Protein 2MGP (pdb70)

Radius of gyration: 12.72 Å; Cα contacts (8 Å, |Δi|>4): 286; chains: 1; bounding box: 35×33×18 Å

Solvent-accessible surface area: 5650 Å² total; per-residue (Å²): 77,51,39,0,111,38,108,25,100,28,24,207,112,47,13,194,33,8,4,27,10,92,44,60,132,37,61,76,86,19,72,11,21,7,0,43,81,99,43,145,49,93,41,6,54,88,26,80,129,17,62,43,120,98,66,37,3,11,0,14,103,35,2,38,30,92,110,45,170,43,137,95,20,40,122,21,2,64,19,69,27,96,170,67,2,88,39,42,13,125,78,1,2,9,7,9,62,53,81

Nearest PDB structures (foldseek):
  2mgp-assembly1_A  TM=9.830E-01  e=3.948E-18  Plasmodium yoelii yoelii
  2mgr-assembly1_A  TM=8.205E-01  e=1.609E-15  Plasmodium yoelii yoelii
  8dfi-assembly1_A  TM=8.176E-01  e=3.153E-08  Plasmodium falciparum 3D7
  1ob1-assembly1_C  TM=8.421E-01  e=1.311E-07  Plasmodium falciparum
  6xqw-assembly1_E  TM=8.622E-01  e=1.663E-06  Plasmodium falciparum

Sequence (99 aa):
GVDPKHVCVDTRDIPKNAGCFRDDDGTEEWRCLLGYKKGEGNTCVENNNPTCDINNGGCDPTASCQNAESTENSKKIICTCKEPTPNAYYEGVFCSSSSGVDPKHVCVDTRDIPKNAGCFRDDDGTEEWRCLLGYKKGEGNTCVENNNPTCDINNGGCDPTASCQNAESTENSKKIICTCKEPTPNAYYEGVFCSSSSGVDPKHVCVDTRDIPKNAGCFRDDDGTEEWRCLLGYKKGEGNTCVENNNPTCDINNGGCDPTASCQNAESTENSKKIICTCKEPTPNAYYEGVFCSSSSGVDPKHVCVDTRDIPKNAGCFRDDDGTEEWRCLLGYKKGEGNTCVENNNPTCDINNGGCDPTASCQNAESTENSKKIICTCKEPTPNAYYEGVFCSSSSGVDPKHVCVDTRDIPKNAGCFRDDDGTEEWRCLLGYKKGEGNTCVENNNPTCDINNGGCDPTASCQNAESTENSKKIICTCKEPTPNAYYEGVFCSSSSGVDPKHVCVDTRDIPKNAGCFRDDDGTEEWRCLLGYKKGEGNTCVENNNPTCDINNGGCDPTASCQNAESTENSKKIICTCKEPTPNAYYEGVFCSSSSGVDPKHVCVDTRDIPKNAGCFRDDDGTEEWRCLLGYKKGEGNTCVENNNPTCDINNGGCDPTASCQNAESTENSKKIICTCKEPTPNAYYEGVFCSSSSGVDPKHVCVDTRDIPKNAGCFRDDDGTEEWRCLLGYKKGEGNTCVENNNPTCDINNGGCDPTASCQNAESTENSKKIICTCKEPTPNAYYEGVFCSSSSGVDPKHVCVDTRDIPKNAGCFRDDDGTEEWRCLLGYKKGEGNTCVENNNPTCDINNGGCDPTASCQNAESTENSKKIICTCKEPTPNAYYEGVFCSSSSGVDPKHVCVDTRDIPKNAGCFRDDDGTEEWRCLLGYKKGEGNTCVENNNPTCDINNGGCDPTASCQNAESTENSKKIICTCKEPTPNAYYEGVFCSSSSGVDPKHVCVDTRDIPKNAGCFRDDDGTEEWRCLLGYKKGEGNTCVENNNPTCDINNGGCDPTASCQNAESTENSKKIICTCKEPTPNAYYEGVFCSSSSGVDPKHVCVDTRDIPKNAGCFRDDDGTEEWRCLLGYKKGEGNTCVENNNPTCDINNGGCDPTASCQNAESTENSKKIICTCKEPTPNAYYEGVFCSSSSGVDPKHVCVDTRDIPKNAGCFRDDDGTEEWRCLLGYKKGEGNTCVENNNPTCDINNGGCDPTASCQNAESTENSKKIICTCKEPTPNAYYEGVFCSSSSGVDPKHVCVDTRDIPKNAGCFRDDDGTEEWRCLLGYKKGEGNTCVENNNPTCDINNGGCDPTASCQNAESTENSKKIICTCKEPTPNAYYEGVFCSSSSGVDPKHVCVDTRDIPKNAGCFRDDDGTEEWRCLLGYKKGEGNTCVENNNPTCDINNGGCDPTASCQNAESTENSKKIICTCKEPTPNAYYEGVFCSSSSGVDPKHVCVDTRDIPKNAGCFRDDDGTEEWRCLLGYKKGEGNTCVENNNPTCDINNGGCDPTASCQNAESTENSKKIICTCKEPTPNAYYEGVFCSSSSGVDPKHVCVDTRDIPKNAGCFRDDDGTEEWRCLLGYKKGEGNTCVENNNPTCDINNGGCDPTASCQNAESTENSKKIICTCKEPTPNAYYEGVFCSSSSGVDPKHVCVDTRDIPKNAGCFRDDDGTEEWRCLLGYKKGEGNTCVENNNPTCDINNGGCDPTASCQNAESTENSKKIICTCKEPTPNAYYEGVFCSSSSGVDPKHVCVDTRDIPKNAGCFRDDDGTEEWRCLLGYKKGEGNTCVENNNPTCDINNGGCDPTASCQNAESTENSKKIICTCKEPTPNAYYEGVFCSSSSGVDPKHVCVDTRDIPKNAGCFRDDDGTEEWRCLLGYKKGEGNTCVENNNPTCDINNGGCDPTASCQNAESTENSKKIICTCKEPTPNAYYEGVFCSSSS

Secondary structure (DSSP, 8-state):
---STT-----SS--TTEEEEE-SSS-EEEEE-TTEEE-SSS-EEE-SS--TTSHHHHS-TTEEEEE---SSSTTTEEEEE-TT--SEETTTTEE-S--

Structure (mmCIF, N/CA/C/O backbone):
data_2MGP
#
_entry.id   2MGP
#
_cell.length_a   1.000
_cell.length_b   1.000
_cell.length_c   1.000
_cell.angle_alpha   90.00
_cell.angle_beta   90.00
_cell.angle_gamma   90.00
#
_symmetry.space_group_name_H-M   'P 1'
#
loop_
_atom_site.group_PDB
_atom_site.id
_atom_site.type_symbol
_atom_site.label_atom_id
_atom_site.label_alt_id
_atom_site.label_comp_id
_atom_site.label_asym_id
_atom_site.label_entity_id
_atom_site.label_seq_id
_atom_site.pdbx_PDB_ins_code
_atom_site.Cartn_x
_atom_site.Cartn_y
_atom_site.Cartn_z
_atom_site.occupancy
_atom_site.B_iso_or_equiv
_atom_site.auth_seq_id
_atom_site.auth_comp_id
_atom_site.auth_asym_id
_atom_site.auth_atom_id
_atom_site.pdbx_PDB_model_num
ATOM 1 N N . GLY A 1 1 ? 18.605 -4.300 -3.709 1.00 0.00 1 GLY A N 1
ATOM 2 C CA . GLY A 1 1 ? 17.805 -5.478 -3.307 1.00 0.00 1 GLY A CA 1
ATOM 3 C C . GLY A 1 1 ? 17.947 -5.786 -1.836 1.00 0.00 1 GLY A C 1
ATOM 4 O O . GLY A 1 1 ? 19.038 -6.122 -1.368 1.00 0.00 1 GLY A O 1
ATOM 10 N N . VAL A 1 2 ? 16.857 -5.667 -1.100 1.00 0.00 2 VAL A N 1
ATOM 11 C CA . VAL A 1 2 ? 16.869 -5.968 0.316 1.00 0.00 2 VAL A CA 1
ATOM 12 C C . VAL A 1 2 ? 15.455 -6.228 0.812 1.00 0.00 2 VAL A C 1
ATOM 13 O O . VAL A 1 2 ? 14.479 -5.961 0.103 1.00 0.00 2 VAL A O 1
ATOM 26 N N . ASP A 1 3 ? 15.352 -6.765 2.020 1.00 0.00 3 ASP A N 1
ATOM 27 C CA . ASP A 1 3 ? 14.073 -6.946 2.669 1.00 0.00 3 ASP A CA 1
ATOM 28 C C . ASP A 1 3 ? 13.362 -5.605 2.833 1.00 0.00 3 ASP A C 1
ATOM 29 O O . ASP A 1 3 ? 13.923 -4.652 3.366 1.00 0.00 3 ASP A O 1
ATOM 38 N N . PRO A 1 4 ? 12.126 -5.540 2.292 1.00 0.00 4 PRO A N 1
ATOM 39 C CA . PRO A 1 4 ? 11.276 -4.333 2.169 1.00 0.00 4 PRO A CA 1
ATOM 40 C C . PRO A 1 4 ? 11.218 -3.328 3.344 1.00 0.00 4 PRO A C 1
ATOM 41 O O . PRO A 1 4 ? 10.545 -2.314 3.215 1.00 0.00 4 PRO A O 1
ATOM 52 N N . LYS A 1 5 ? 11.886 -3.581 4.459 1.00 0.00 5 LYS A N 1
ATOM 53 C CA . LYS A 1 5 ? 11.836 -2.684 5.637 1.00 0.00 5 LYS A CA 1
ATOM 54 C C . LYS A 1 5 ? 12.447 -1.278 5.401 1.00 0.00 5 LYS A C 1
ATOM 55 O O . LYS A 1 5 ? 12.760 -0.581 6.362 1.00 0.00 5 LYS A O 1
ATOM 74 N N . HIS A 1 6 ? 12.632 -0.885 4.137 1.00 0.00 6 HIS A N 1
ATOM 75 C CA . HIS A 1 6 ? 13.310 0.380 3.771 1.00 0.00 6 HIS A CA 1
ATOM 76 C C . HIS A 1 6 ? 12.740 1.611 4.490 1.00 0.00 6 HIS A C 1
ATOM 77 O O . HIS A 1 6 ? 13.418 2.634 4.577 1.00 0.00 6 HIS A O 1
ATOM 92 N N . VAL A 1 7 ? 11.488 1.501 4.961 1.00 0.00 7 VAL A N 1
ATOM 93 C CA . VAL A 1 7 ? 10.700 2.624 5.490 1.00 0.00 7 VAL A CA 1
ATOM 94 C C . VAL A 1 7 ? 10.710 3.819 4.528 1.00 0.00 7 VAL A C 1
ATOM 95 O O . VAL A 1 7 ? 10.943 3.651 3.330 1.00 0.00 7 VAL A O 1
ATOM 108 N N . CYS A 1 8 ? 10.401 5.009 5.019 1.00 0.00 8 CYS A N 1
ATOM 109 C CA . CYS A 1 8 ? 10.175 6.142 4.126 1.00 0.00 8 CYS A CA 1
ATOM 110 C C . CYS A 1 8 ? 10.426 7.484 4.770 1.00 0.00 8 CYS A C 1
ATOM 111 O O . CYS A 1 8 ? 10.305 7.654 5.983 1.00 0.00 8 CYS A O 1
ATOM 118 N N . VAL A 1 9 ? 10.779 8.420 3.908 1.00 0.00 9 VAL A N 1
ATOM 119 C CA . VAL A 1 9 ? 10.701 9.833 4.181 1.00 0.00 9 VAL A CA 1
ATOM 120 C C . VAL A 1 9 ? 10.361 10.505 2.856 1.00 0.00 9 VAL A C 1
ATOM 121 O O . VAL A 1 9 ? 11.222 10.709 2.006 1.00 0.00 9 VAL A O 1
ATOM 134 N N . ASP A 1 10 ? 9.101 10.826 2.678 1.00 0.00 10 ASP A N 1
ATOM 135 C CA . ASP A 1 10 ? 8.627 11.324 1.401 1.00 0.00 10 ASP A CA 1
ATOM 136 C C . ASP A 1 10 ? 7.799 12.595 1.558 1.00 0.00 10 ASP A C 1
ATOM 137 O O . ASP A 1 10 ? 7.483 12.985 2.679 1.00 0.00 10 ASP A O 1
ATOM 146 N N . THR A 1 11 ? 7.540 13.246 0.425 1.00 0.00 11 THR A N 1
ATOM 147 C CA . THR A 1 11 ? 6.441 14.190 0.226 1.00 0.00 11 THR A CA 1
ATOM 148 C C . THR A 1 11 ? 5.982 14.989 1.454 1.00 0.00 11 THR A C 1
ATOM 149 O O . THR A 1 11 ? 5.414 14.466 2.417 1.00 0.00 11 THR A O 1
ATOM 160 N N . ARG A 1 12 ? 6.298 16.283 1.356 1.00 0.00 12 ARG A N 1
ATOM 161 C CA . ARG A 1 12 ? 5.707 17.375 2.138 1.00 0.00 12 ARG A CA 1
ATOM 162 C C . ARG A 1 12 ? 4.522 16.946 2.997 1.00 0.00 12 ARG A C 1
ATOM 163 O O . ARG A 1 12 ? 4.590 16.969 4.225 1.00 0.00 12 ARG A O 1
ATOM 184 N N . ASP A 1 13 ? 3.429 16.590 2.329 1.00 0.00 13 ASP A N 1
ATOM 185 C CA . ASP A 1 13 ? 2.188 16.208 2.989 1.00 0.00 13 ASP A CA 1
ATOM 186 C C . ASP A 1 13 ? 1.619 14.951 2.354 1.00 0.00 13 ASP A C 1
ATOM 187 O O . ASP A 1 13 ? 1.020 14.998 1.280 1.00 0.00 13 ASP A O 1
ATOM 196 N N . ILE A 1 14 ? 1.847 13.824 3.000 1.00 0.00 14 ILE A N 1
ATOM 197 C CA . ILE A 1 14 ? 1.281 12.568 2.552 1.00 0.00 14 ILE A CA 1
ATOM 198 C C . ILE A 1 14 ? -0.092 12.400 3.159 1.00 0.00 14 ILE A C 1
ATOM 199 O O . ILE A 1 14 ? -0.293 12.668 4.345 1.00 0.00 14 ILE A O 1
ATOM 215 N N . PRO A 1 15 ? -1.052 11.970 2.340 1.00 0.00 15 PRO A N 1
ATOM 216 C CA . PRO A 1 15 ? -2.460 11.868 2.724 1.00 0.00 15 PRO A CA 1
ATOM 217 C C . PRO A 1 15 ? -2.665 11.065 4.005 1.00 0.00 15 PRO A C 1
ATOM 218 O O . PRO A 1 15 ? -1.925 10.128 4.301 1.00 0.00 15 PRO A O 1
ATOM 229 N N . LYS A 1 16 ? -3.679 11.460 4.763 1.00 0.00 16 LYS A N 1
ATOM 230 C CA . LYS A 1 16 ? -3.990 10.856 6.042 1.00 0.00 16 LYS A CA 1
ATOM 231 C C . LYS A 1 16 ? -4.459 9.426 5.882 1.00 0.00 16 LYS A C 1
ATOM 232 O O . LYS A 1 16 ? -4.260 8.588 6.755 1.00 0.00 16 LYS A O 1
ATOM 251 N N . ASN A 1 17 ? -5.091 9.158 4.761 1.00 0.00 17 ASN A N 1
ATOM 252 C CA . ASN A 1 17 ? -5.561 7.820 4.461 1.00 0.00 17 ASN A CA 1
ATOM 253 C C . ASN A 1 17 ? -4.524 7.141 3.593 1.00 0.00 17 ASN A C 1
ATOM 254 O O . ASN A 1 17 ? -4.822 6.254 2.794 1.00 0.00 17 ASN A O 1
ATOM 265 N N . ALA A 1 18 ? -3.291 7.584 3.756 1.00 0.00 18 ALA A N 1
ATOM 266 C CA . ALA A 1 18 ? -2.207 7.136 2.920 1.00 0.00 18 ALA A CA 1
ATOM 267 C C . ALA A 1 18 ? -0.965 6.897 3.736 1.00 0.00 18 ALA A C 1
ATOM 268 O O . ALA A 1 18 ? -0.903 7.223 4.922 1.00 0.00 18 ALA A O 1
ATOM 275 N N . GLY A 1 19 ? 0.002 6.310 3.086 1.00 0.00 19 GLY A N 1
ATOM 276 C CA . GLY A 1 19 ? 1.302 6.129 3.676 1.00 0.00 19 GLY A CA 1
ATOM 277 C C . GLY A 1 19 ? 2.375 6.199 2.628 1.00 0.00 19 GLY A C 1
ATOM 278 O O . GLY A 1 19 ? 2.134 5.850 1.471 1.00 0.00 19 GLY A O 1
ATOM 282 N N . CYS A 1 20 ? 3.552 6.640 3.013 1.00 0.00 20 CYS A N 1
ATOM 283 C CA . CYS A 1 20 ? 4.625 6.806 2.064 1.00 0.00 20 CYS A CA 1
ATOM 284 C C . CYS A 1 20 ? 5.647 5.735 2.268 1.00 0.00 20 CYS A C 1
ATOM 285 O O . CYS A 1 20 ? 5.815 5.214 3.373 1.00 0.00 20 CYS A O 1
ATOM 292 N N . PHE A 1 21 ? 6.293 5.368 1.198 1.00 0.00 21 PHE A N 1
ATOM 293 C CA . PHE A 1 21 ? 7.384 4.458 1.298 1.00 0.00 21 PHE A CA 1
ATOM 294 C C . PHE A 1 21 ? 8.507 4.842 0.351 1.00 0.00 21 PHE A C 1
ATOM 295 O O . PHE A 1 21 ? 8.286 5.194 -0.808 1.00 0.00 21 PHE A O 1
ATOM 312 N N . ARG A 1 22 ? 9.712 4.776 0.878 1.00 0.00 22 ARG A N 1
ATOM 313 C CA . ARG A 1 22 ? 10.907 5.097 0.138 1.00 0.00 22 ARG A CA 1
ATOM 314 C C . ARG A 1 22 ? 11.660 3.805 -0.155 1.00 0.00 22 ARG A C 1
ATOM 315 O O . ARG A 1 22 ? 12.203 3.170 0.749 1.00 0.00 22 ARG A O 1
ATOM 336 N N . ASP A 1 23 ? 11.682 3.416 -1.422 1.00 0.00 23 ASP A N 1
ATOM 337 C CA . ASP A 1 23 ? 11.996 2.031 -1.783 1.00 0.00 23 ASP A CA 1
ATOM 338 C C . ASP A 1 23 ? 13.486 1.732 -1.876 1.00 0.00 23 ASP A C 1
ATOM 339 O O . ASP A 1 23 ? 14.323 2.494 -1.393 1.00 0.00 23 ASP A O 1
ATOM 348 N N . ASP A 1 24 ? 13.793 0.599 -2.499 1.00 0.00 24 ASP A N 1
ATOM 349 C CA . ASP A 1 24 ? 15.155 0.091 -2.576 1.00 0.00 24 ASP A CA 1
ATOM 350 C C . ASP A 1 24 ? 16.028 0.984 -3.445 1.00 0.00 24 ASP A C 1
ATOM 351 O O . ASP A 1 24 ? 17.191 1.231 -3.131 1.00 0.00 24 ASP A O 1
ATOM 360 N N . ASP A 1 25 ? 15.447 1.493 -4.523 1.00 0.00 25 ASP A N 1
ATOM 361 C CA . ASP A 1 25 ? 16.196 2.279 -5.497 1.00 0.00 25 ASP A CA 1
ATOM 362 C C . ASP A 1 25 ? 16.448 3.688 -4.967 1.00 0.00 25 ASP A C 1
ATOM 363 O O . ASP A 1 25 ? 17.311 4.413 -5.466 1.00 0.00 25 ASP A O 1
ATOM 372 N N . GLY A 1 26 ? 15.701 4.059 -3.938 1.00 0.00 26 GLY A N 1
ATOM 373 C CA . GLY A 1 26 ? 15.835 5.379 -3.358 1.00 0.00 26 GLY A CA 1
ATOM 374 C C . GLY A 1 26 ? 14.650 6.247 -3.696 1.00 0.00 26 GLY A C 1
ATOM 375 O O . GLY A 1 26 ? 14.630 7.444 -3.407 1.00 0.00 26 GLY A O 1
ATOM 379 N N . THR A 1 27 ? 13.664 5.627 -4.316 1.00 0.00 27 THR A N 1
ATOM 380 C CA . THR A 1 27 ? 12.439 6.292 -4.710 1.00 0.00 27 THR A CA 1
ATOM 381 C C . THR A 1 27 ? 11.656 6.742 -3.487 1.00 0.00 27 THR A C 1
ATOM 382 O O . THR A 1 27 ? 11.733 6.116 -2.435 1.00 0.00 27 THR A O 1
ATOM 393 N N . GLU A 1 28 ? 10.906 7.814 -3.628 1.00 0.00 28 GLU A N 1
ATOM 394 C CA . GLU A 1 28 ? 10.014 8.251 -2.578 1.00 0.00 28 GLU A CA 1
ATOM 395 C C . GLU A 1 28 ? 8.612 8.402 -3.131 1.00 0.00 28 GLU A C 1
ATOM 396 O O . GLU A 1 28 ? 8.346 9.244 -3.995 1.00 0.00 28 GLU A O 1
ATOM 408 N N . GLU A 1 29 ? 7.734 7.548 -2.650 1.00 0.00 29 GLU A N 1
ATOM 409 C CA . GLU A 1 29 ? 6.380 7.467 -3.152 1.00 0.00 29 GLU A CA 1
ATOM 410 C C . GLU A 1 29 ? 5.416 7.302 -1.999 1.00 0.00 29 GLU A C 1
ATOM 411 O O . GLU A 1 29 ? 5.803 6.881 -0.912 1.00 0.00 29 GLU A O 1
ATOM 423 N N . TRP A 1 30 ? 4.167 7.615 -2.237 1.00 0.00 30 TRP A N 1
ATOM 424 C CA . TRP A 1 30 ? 3.134 7.309 -1.284 1.00 0.00 30 TRP A CA 1
ATOM 425 C C . TRP A 1 30 ? 1.964 6.664 -1.999 1.00 0.00 30 TRP A C 1
ATOM 426 O O . TRP A 1 30 ? 1.757 6.856 -3.198 1.00 0.00 30 TRP A O 1
ATOM 447 N N . ARG A 1 31 ? 1.219 5.880 -1.265 1.00 0.00 31 ARG A N 1
ATOM 448 C CA . ARG A 1 31 ? 0.100 5.139 -1.807 1.00 0.00 31 ARG A CA 1
ATOM 449 C C . ARG A 1 31 ? -1.055 5.224 -0.839 1.00 0.00 31 ARG A C 1
ATOM 450 O O . ARG A 1 31 ? -0.931 5.823 0.226 1.00 0.00 31 ARG A O 1
ATOM 471 N N . CYS A 1 32 ? -2.153 4.587 -1.181 1.00 0.00 32 CYS A N 1
ATOM 472 C CA . CYS A 1 32 ? -3.367 4.705 -0.403 1.00 0.00 32 CYS A CA 1
ATOM 473 C C . CYS A 1 32 ? -3.629 3.387 0.272 1.00 0.00 32 CYS A C 1
ATOM 474 O O . CYS A 1 32 ? -3.613 2.335 -0.364 1.00 0.00 32 CYS A O 1
ATOM 481 N N . LEU A 1 33 ? -3.815 3.472 1.581 1.00 0.00 33 LEU A N 1
ATOM 482 C CA . LEU A 1 33 ? -3.924 2.311 2.438 1.00 0.00 33 LEU A CA 1
ATOM 483 C C . LEU A 1 33 ? -5.012 1.367 1.942 1.00 0.00 33 LEU A C 1
ATOM 484 O O . LEU A 1 33 ? -5.922 1.763 1.218 1.00 0.00 33 LEU A O 1
ATOM 500 N N . LEU A 1 34 ? -4.903 0.121 2.350 1.00 0.00 34 LEU A N 1
ATOM 501 C CA . LEU A 1 34 ? -5.754 -0.936 1.863 1.00 0.00 34 LEU A CA 1
ATOM 502 C C . LEU A 1 34 ? -7.204 -0.698 2.225 1.00 0.00 34 LEU A C 1
ATOM 503 O O . LEU A 1 34 ? -7.544 -0.497 3.389 1.00 0.00 34 LEU A O 1
ATOM 519 N N . GLY A 1 35 ? -8.053 -0.718 1.210 1.00 0.00 35 GLY A N 1
ATOM 520 C CA . GLY A 1 35 ? -9.440 -0.399 1.410 1.00 0.00 35 GLY A CA 1
ATOM 521 C C . GLY A 1 35 ? -9.705 1.070 1.180 1.00 0.00 35 GLY A C 1
ATOM 522 O O . GLY A 1 35 ? -10.752 1.593 1.580 1.00 0.00 35 GLY A O 1
ATOM 526 N N . TYR A 1 36 ? -8.748 1.745 0.542 1.00 0.00 36 TYR A N 1
ATOM 527 C CA . TYR A 1 36 ? -8.863 3.154 0.208 1.00 0.00 36 TYR A CA 1
ATOM 528 C C . TYR A 1 36 ? -8.533 3.351 -1.261 1.00 0.00 36 TYR A C 1
ATOM 529 O O . TYR A 1 36 ? -7.953 2.472 -1.894 1.00 0.00 36 TYR A O 1
ATOM 547 N N . LYS A 1 37 ? -8.899 4.499 -1.798 1.00 0.00 37 LYS A N 1
ATOM 548 C CA . LYS A 1 37 ? -8.632 4.806 -3.171 1.00 0.00 37 LYS A CA 1
ATOM 549 C C . LYS A 1 37 ? -8.166 6.244 -3.289 1.00 0.00 37 LYS A C 1
ATOM 550 O O . LYS A 1 37 ? -8.085 6.959 -2.289 1.00 0.00 37 LYS A O 1
ATOM 569 N N . LYS A 1 38 ? -7.854 6.658 -4.497 1.00 0.00 38 LYS A N 1
ATOM 570 C CA . LYS A 1 38 ? -7.326 7.990 -4.729 1.00 0.00 38 LYS A CA 1
ATOM 571 C C . LYS A 1 38 ? -8.447 8.992 -4.952 1.00 0.00 38 LYS A C 1
ATOM 572 O O . LYS A 1 38 ? -9.361 8.745 -5.740 1.00 0.00 38 LYS A O 1
ATOM 591 N N . GLY A 1 39 ? -8.365 10.124 -4.259 1.00 0.00 39 GLY A N 1
ATOM 592 C CA . GLY A 1 39 ? -9.395 11.128 -4.362 1.00 0.00 39 GLY A CA 1
ATOM 593 C C . GLY A 1 39 ? -9.044 12.227 -5.345 1.00 0.00 39 GLY A C 1
ATOM 594 O O . GLY A 1 39 ? -9.248 12.081 -6.549 1.00 0.00 39 GLY A O 1
ATOM 598 N N . GLU A 1 40 ? -8.499 13.325 -4.840 1.00 0.00 40 GLU A N 1
ATOM 599 C CA . GLU A 1 40 ? -8.185 14.479 -5.681 1.00 0.00 40 GLU A CA 1
ATOM 600 C C . GLU A 1 40 ? -6.741 14.430 -6.183 1.00 0.00 40 GLU A C 1
ATOM 601 O O . GLU A 1 40 ? -5.989 15.401 -6.080 1.00 0.00 40 GLU A O 1
ATOM 613 N N . GLY A 1 41 ? -6.360 13.300 -6.741 1.00 0.00 41 GLY A N 1
ATOM 614 C CA . GLY A 1 41 ? -5.017 13.152 -7.263 1.00 0.00 41 GLY A CA 1
ATOM 615 C C . GLY A 1 41 ? -4.001 12.835 -6.184 1.00 0.00 41 GLY A C 1
ATOM 616 O O . GLY A 1 41 ? -3.371 11.781 -6.209 1.00 0.00 41 GLY A O 1
ATOM 620 N N . ASN A 1 42 ? -3.841 13.738 -5.227 1.00 0.00 42 ASN A N 1
ATOM 621 C CA . ASN A 1 42 ? -2.902 13.519 -4.135 1.00 0.00 42 ASN A CA 1
ATOM 622 C C . ASN A 1 42 ? -3.613 13.427 -2.801 1.00 0.00 42 ASN A C 1
ATOM 623 O O . ASN A 1 42 ? -3.219 14.063 -1.822 1.00 0.00 42 ASN A O 1
ATOM 634 N N . THR A 1 43 ? -4.668 12.634 -2.771 1.00 0.00 43 THR A N 1
ATOM 635 C CA . THR A 1 43 ? -5.337 12.306 -1.530 1.00 0.00 43 THR A CA 1
ATOM 636 C C . THR A 1 43 ? -5.806 10.882 -1.559 1.00 0.00 43 THR A C 1
ATOM 637 O O . THR A 1 43 ? -6.177 10.353 -2.605 1.00 0.00 43 THR A O 1
ATOM 648 N N . CYS A 1 44 ? -5.787 10.270 -0.413 1.00 0.00 44 CYS A N 1
ATOM 649 C CA . CYS A 1 44 ? -6.295 8.936 -0.276 1.00 0.00 44 CYS A CA 1
ATOM 650 C C . CYS A 1 44 ? -7.546 8.966 0.565 1.00 0.00 44 CYS A C 1
ATOM 651 O O . CYS A 1 44 ? -7.635 9.715 1.537 1.00 0.00 44 CYS A O 1
ATOM 658 N N . VAL A 1 45 ? -8.521 8.189 0.157 1.00 0.00 45 VAL A N 1
ATOM 659 C CA . VAL A 1 45 ? -9.821 8.190 0.787 1.00 0.00 45 VAL A CA 1
ATOM 660 C C . VAL A 1 45 ? -10.360 6.785 0.891 1.00 0.00 45 VAL A C 1
ATOM 661 O O . VAL A 1 45 ? -10.207 5.990 -0.023 1.00 0.00 45 VAL A O 1
ATOM 674 N N . GLU A 1 46 ? -10.989 6.494 2.008 1.00 0.00 46 GLU A N 1
ATOM 675 C CA . GLU A 1 46 ? -11.583 5.189 2.249 1.00 0.00 46 GLU A CA 1
ATOM 676 C C . GLU A 1 46 ? -12.512 4.800 1.103 1.00 0.00 46 GLU A C 1
ATOM 677 O O . GLU A 1 46 ? -13.499 5.486 0.852 1.00 0.00 46 GLU A O 1
ATOM 689 N N . ASN A 1 47 ? -12.197 3.716 0.388 1.00 0.00 47 ASN A N 1
ATOM 690 C CA . ASN A 1 47 ? -13.005 3.329 -0.736 1.00 0.00 47 ASN A CA 1
ATOM 691 C C . ASN A 1 47 ? -14.241 2.571 -0.297 1.00 0.00 47 ASN A C 1
ATOM 692 O O . ASN A 1 47 ? -15.335 2.830 -0.790 1.00 0.00 47 ASN A O 1
ATOM 703 N N . ASN A 1 48 ? -14.055 1.633 0.626 1.00 0.00 48 ASN A N 1
ATOM 704 C CA . ASN A 1 48 ? -15.156 0.869 1.222 1.00 0.00 48 ASN A CA 1
ATOM 705 C C . ASN A 1 48 ? -15.865 -0.014 0.187 1.00 0.00 48 ASN A C 1
ATOM 706 O O . ASN A 1 48 ? -16.703 -0.841 0.538 1.00 0.00 48 ASN A O 1
ATOM 717 N N . ASN A 1 49 ? -15.518 0.168 -1.084 1.00 0.00 49 ASN A N 1
ATOM 718 C CA . ASN A 1 49 ? -15.891 -0.764 -2.142 1.00 0.00 49 ASN A CA 1
ATOM 719 C C . ASN A 1 49 ? -14.671 -1.039 -3.041 1.00 0.00 49 ASN A C 1
ATOM 720 O O . ASN A 1 49 ? -14.695 -0.781 -4.247 1.00 0.00 49 ASN A O 1
ATOM 731 N N . PRO A 1 50 ? -13.568 -1.507 -2.441 1.00 0.00 50 PRO A N 1
ATOM 732 C CA . PRO A 1 50 ? -12.346 -1.851 -3.155 1.00 0.00 50 PRO A CA 1
ATOM 733 C C . PRO A 1 50 ? -12.487 -3.114 -3.983 1.00 0.00 50 PRO A C 1
ATOM 734 O O . PRO A 1 50 ? -13.112 -4.088 -3.564 1.00 0.00 50 PRO A O 1
ATOM 745 N N . THR A 1 51 ? -11.894 -3.083 -5.152 1.00 0.00 51 THR A N 1
ATOM 746 C CA . THR A 1 51 ? -11.901 -4.219 -6.050 1.00 0.00 51 THR A CA 1
ATOM 747 C C . THR A 1 51 ? -10.467 -4.627 -6.355 1.00 0.00 51 THR A C 1
ATOM 748 O O . THR A 1 51 ? -9.571 -3.778 -6.361 1.00 0.00 51 THR A O 1
ATOM 759 N N . CYS A 1 52 ? -10.228 -5.905 -6.603 1.00 0.00 52 CYS A N 1
ATOM 760 C CA . CYS A 1 52 ? -8.912 -6.306 -7.034 1.00 0.00 52 CYS A CA 1
ATOM 761 C C . CYS A 1 52 ? -8.894 -6.109 -8.534 1.00 0.00 52 CYS A C 1
ATOM 762 O O . CYS A 1 52 ? -9.749 -6.646 -9.245 1.00 0.00 52 CYS A O 1
ATOM 769 N N . ASP A 1 53 ? -7.882 -5.388 -8.996 1.00 0.00 53 ASP A N 1
ATOM 770 C CA . ASP A 1 53 ? -7.881 -4.763 -10.322 1.00 0.00 53 ASP A CA 1
ATOM 771 C C . ASP A 1 53 ? -7.111 -3.469 -10.222 1.00 0.00 53 ASP A C 1
ATOM 772 O O . ASP A 1 53 ? -6.186 -3.208 -10.984 1.00 0.00 53 ASP A O 1
ATOM 781 N N . ILE A 1 54 ? -7.508 -2.668 -9.239 1.00 0.00 54 ILE A N 1
ATOM 782 C CA . ILE A 1 54 ? -6.912 -1.369 -9.018 1.00 0.00 54 ILE A CA 1
ATOM 783 C C . ILE A 1 54 ? -5.636 -1.536 -8.244 1.00 0.00 54 ILE A C 1
ATOM 784 O O . ILE A 1 54 ? -5.656 -1.566 -7.014 1.00 0.00 54 ILE A O 1
ATOM 800 N N . ASN A 1 55 ? -4.540 -1.687 -8.962 1.00 0.00 55 ASN A N 1
ATOM 801 C CA . ASN A 1 55 ? -3.250 -1.884 -8.336 1.00 0.00 55 ASN A CA 1
ATOM 802 C C . ASN A 1 55 ? -3.338 -3.063 -7.377 1.00 0.00 55 ASN A C 1
ATOM 803 O O . ASN A 1 55 ? -2.902 -2.982 -6.234 1.00 0.00 55 ASN A O 1
ATOM 814 N N . ASN A 1 56 ? -3.976 -4.140 -7.849 1.00 0.00 56 ASN A N 1
ATOM 815 C CA . ASN A 1 56 ? -4.134 -5.377 -7.073 1.00 0.00 56 ASN A CA 1
ATOM 816 C C . ASN A 1 56 ? -5.018 -5.116 -5.860 1.00 0.00 56 ASN A C 1
ATOM 817 O O . ASN A 1 56 ? -4.847 -5.731 -4.823 1.00 0.00 56 ASN A O 1
ATOM 828 N N . GLY A 1 57 ? -5.932 -4.163 -5.982 1.00 0.00 57 GLY A N 1
ATOM 829 C CA . GLY A 1 57 ? -6.826 -3.849 -4.885 1.00 0.00 57 GLY A CA 1
ATOM 830 C C . GLY A 1 57 ? -6.230 -2.836 -3.930 1.00 0.00 57 GLY A C 1
ATOM 831 O O . GLY A 1 57 ? -6.855 -2.464 -2.937 1.00 0.00 57 GLY A O 1
ATOM 835 N N . GLY A 1 58 ? -5.033 -2.372 -4.249 1.00 0.00 58 GLY A N 1
ATOM 836 C CA . GLY A 1 58 ? -4.325 -1.476 -3.363 1.00 0.00 58 GLY A CA 1
ATOM 837 C C . GLY A 1 58 ? -3.057 -2.112 -2.830 1.00 0.00 58 GLY A C 1
ATOM 838 O O . GLY A 1 58 ? -2.403 -1.576 -1.945 1.00 0.00 58 GLY A O 1
ATOM 842 N N . CYS A 1 59 ? -2.694 -3.234 -3.425 1.00 0.00 59 CYS A N 1
ATOM 843 C CA . CYS A 1 59 ? -1.556 -4.034 -3.004 1.00 0.00 59 CYS A CA 1
ATOM 844 C C . CYS A 1 59 ? -0.411 -3.841 -3.965 1.00 0.00 59 CYS A C 1
ATOM 845 O O . CYS A 1 59 ? -0.498 -3.096 -4.931 1.00 0.00 59 CYS A O 1
ATOM 852 N N . ASP A 1 60 ? 0.651 -4.541 -3.695 1.00 0.00 60 ASP A N 1
ATOM 853 C CA . ASP A 1 60 ? 1.791 -4.577 -4.578 1.00 0.00 60 ASP A CA 1
ATOM 854 C C . ASP A 1 60 ? 1.682 -5.863 -5.344 1.00 0.00 60 ASP A C 1
ATOM 855 O O . ASP A 1 60 ? 1.093 -6.808 -4.852 1.00 0.00 60 ASP A O 1
ATOM 864 N N . PRO A 1 61 ? 2.126 -5.895 -6.600 1.00 0.00 61 PRO A N 1
ATOM 865 C CA . PRO A 1 61 ? 2.014 -7.097 -7.415 1.00 0.00 61 PRO A CA 1
ATOM 866 C C . PRO A 1 61 ? 2.707 -8.288 -6.757 1.00 0.00 61 PRO A C 1
ATOM 867 O O . PRO A 1 61 ? 2.450 -9.443 -7.098 1.00 0.00 61 PRO A O 1
ATOM 878 N N . THR A 1 62 ? 3.591 -7.985 -5.809 1.00 0.00 62 THR A N 1
ATOM 879 C CA . THR A 1 62 ? 4.282 -9.001 -5.035 1.00 0.00 62 THR A CA 1
ATOM 880 C C . THR A 1 62 ? 3.512 -9.293 -3.752 1.00 0.00 62 THR A C 1
ATOM 881 O O . THR A 1 62 ? 3.872 -10.168 -2.967 1.00 0.00 62 THR A O 1
ATOM 892 N N . ALA A 1 63 ? 2.456 -8.527 -3.550 1.00 0.00 63 ALA A N 1
ATOM 893 C CA . ALA A 1 63 ? 1.483 -8.797 -2.515 1.00 0.00 63 ALA A CA 1
ATOM 894 C C . ALA A 1 63 ? 0.282 -9.511 -3.125 1.00 0.00 63 ALA A C 1
ATOM 895 O O . ALA A 1 63 ? -0.498 -8.908 -3.861 1.00 0.00 63 ALA A O 1
ATOM 902 N N . SER A 1 64 ? 0.162 -10.799 -2.836 1.00 0.00 64 SER A N 1
ATOM 903 C CA . SER A 1 64 ? -0.950 -11.607 -3.312 1.00 0.00 64 SER A CA 1
ATOM 904 C C . SER A 1 64 ? -2.269 -10.945 -2.944 1.00 0.00 64 SER A C 1
ATOM 905 O O . SER A 1 64 ? -2.591 -10.817 -1.763 1.00 0.00 64 SER A O 1
ATOM 913 N N . CYS A 1 65 ? -3.007 -10.497 -3.952 1.00 0.00 65 CYS A N 1
ATOM 914 C CA . CYS A 1 65 ? -4.278 -9.844 -3.712 1.00 0.00 65 CYS A CA 1
ATOM 915 C C . CYS A 1 65 ? -5.406 -10.840 -3.694 1.00 0.00 65 CYS A C 1
ATOM 916 O O . CYS A 1 65 ? -5.528 -11.703 -4.568 1.00 0.00 65 CYS A O 1
ATOM 923 N N . GLN A 1 66 ? -6.210 -10.699 -2.674 1.00 0.00 66 GLN A N 1
ATOM 924 C CA . GLN A 1 66 ? -7.436 -11.447 -2.525 1.00 0.00 66 GLN A CA 1
ATOM 925 C C . GLN A 1 66 ? -8.564 -10.453 -2.367 1.00 0.00 66 GLN A C 1
ATOM 926 O O . GLN A 1 66 ? -8.516 -9.603 -1.479 1.00 0.00 66 GLN A O 1
ATOM 940 N N . ASN A 1 67 ? -9.556 -10.519 -3.224 1.00 0.00 67 ASN A N 1
ATOM 941 C CA . ASN A 1 67 ? -10.715 -9.675 -3.048 1.00 0.00 67 ASN A CA 1
ATOM 942 C C . ASN A 1 67 ? -11.700 -10.329 -2.112 1.00 0.00 67 ASN A C 1
ATOM 943 O O . ASN A 1 67 ? -11.981 -11.525 -2.201 1.00 0.00 67 ASN A O 1
ATOM 954 N N . ALA A 1 68 ? -12.195 -9.525 -1.204 1.00 0.00 68 ALA A N 1
ATOM 955 C CA . ALA A 1 68 ? -13.061 -9.988 -0.143 1.00 0.00 68 ALA A CA 1
ATOM 956 C C . ALA A 1 68 ? -13.976 -8.863 0.298 1.00 0.00 68 ALA A C 1
ATOM 957 O O . ALA A 1 68 ? -13.777 -7.706 -0.077 1.00 0.00 68 ALA A O 1
ATOM 964 N N . GLU A 1 69 ? -14.976 -9.199 1.085 1.00 0.00 69 GLU A N 1
ATOM 965 C CA . GLU A 1 69 ? -15.896 -8.209 1.597 1.00 0.00 69 GLU A CA 1
ATOM 966 C C . GLU A 1 69 ? -16.066 -8.363 3.102 1.00 0.00 69 GLU A C 1
ATOM 967 O O . GLU A 1 69 ? -16.521 -9.398 3.602 1.00 0.00 69 GLU A O 1
ATOM 979 N N . SER A 1 70 ? -15.671 -7.326 3.818 1.00 0.00 70 SER A N 1
ATOM 980 C CA . SER A 1 70 ? -15.669 -7.339 5.268 1.00 0.00 70 SER A CA 1
ATOM 981 C C . SER A 1 70 ? -16.239 -6.037 5.798 1.00 0.00 70 SER A C 1
ATOM 982 O O . SER A 1 70 ? -16.390 -5.074 5.046 1.00 0.00 70 SER A O 1
ATOM 990 N N . THR A 1 71 ? -16.551 -6.005 7.080 1.00 0.00 71 THR A N 1
ATOM 991 C CA . THR A 1 71 ? -17.004 -4.786 7.721 1.00 0.00 71 THR A CA 1
ATOM 992 C C . THR A 1 71 ? -15.931 -3.700 7.599 1.00 0.00 71 THR A C 1
ATOM 993 O O . THR A 1 71 ? -16.240 -2.515 7.438 1.00 0.00 71 THR A O 1
ATOM 1004 N N . GLU A 1 72 ? -14.668 -4.118 7.633 1.00 0.00 72 GLU A N 1
ATOM 1005 C CA . GLU A 1 72 ? -13.558 -3.196 7.465 1.00 0.00 72 GLU A CA 1
ATOM 1006 C C . GLU A 1 72 ? -13.191 -3.101 5.994 1.00 0.00 72 GLU A C 1
ATOM 1007 O O . GLU A 1 72 ? -13.179 -4.102 5.281 1.00 0.00 72 GLU A O 1
ATOM 1019 N N . ASN A 1 73 ? -12.909 -1.889 5.546 1.00 0.00 73 ASN A N 1
ATOM 1020 C CA . ASN A 1 73 ? -12.407 -1.653 4.196 1.00 0.00 73 ASN A CA 1
ATOM 1021 C C . ASN A 1 73 ? -11.010 -2.235 4.045 1.00 0.00 73 ASN A C 1
ATOM 1022 O O . ASN A 1 73 ? -10.661 -2.763 2.993 1.00 0.00 73 ASN A O 1
ATOM 1033 N N . SER A 1 74 ? -10.227 -2.160 5.114 1.00 0.00 74 SER A N 1
ATOM 1034 C CA . SER A 1 74 ? -8.853 -2.630 5.088 1.00 0.00 74 SER A CA 1
ATOM 1035 C C . SER A 1 74 ? -8.812 -4.156 5.148 1.00 0.00 74 SER A C 1
ATOM 1036 O O . SER A 1 74 ? -7.780 -4.776 4.890 1.00 0.00 74 SER A O 1
ATOM 1044 N N . LYS A 1 75 ? -9.950 -4.759 5.475 1.00 0.00 75 LYS A N 1
ATOM 1045 C CA . LYS A 1 75 ? -10.057 -6.208 5.540 1.00 0.00 75 LYS A CA 1
ATOM 1046 C C . LYS A 1 75 ? -10.739 -6.758 4.297 1.00 0.00 75 LYS A C 1
ATOM 1047 O O . LYS A 1 75 ? -11.066 -7.942 4.232 1.00 0.00 75 LYS A O 1
ATOM 1066 N N . LYS A 1 76 ? -10.962 -5.896 3.313 1.00 0.00 76 LYS A N 1
ATOM 1067 C CA . LYS A 1 76 ? -11.590 -6.325 2.077 1.00 0.00 76 LYS A CA 1
ATOM 1068 C C . LYS A 1 76 ? -10.542 -6.820 1.106 1.00 0.00 76 LYS A C 1
ATOM 1069 O O . LYS A 1 76 ? -10.640 -7.916 0.571 1.00 0.00 76 LYS A O 1
ATOM 1088 N N . ILE A 1 77 ? -9.552 -5.989 0.863 1.00 0.00 77 ILE A N 1
ATOM 1089 C CA . ILE A 1 77 ? -8.464 -6.367 -0.006 1.00 0.00 77 ILE A CA 1
ATOM 1090 C C . ILE A 1 77 ? -7.345 -6.953 0.818 1.00 0.00 77 ILE A C 1
ATOM 1091 O O . ILE A 1 77 ? -6.780 -6.295 1.693 1.00 0.00 77 ILE A O 1
ATOM 1107 N N . ILE A 1 78 ? -7.058 -8.202 0.557 1.00 0.00 78 ILE A N 1
ATOM 1108 C CA . ILE A 1 78 ? -6.008 -8.898 1.265 1.00 0.00 78 ILE A CA 1
ATOM 1109 C C . ILE A 1 78 ? -4.726 -8.835 0.463 1.00 0.00 78 ILE A C 1
ATOM 1110 O O . ILE A 1 78 ? -4.655 -9.351 -0.649 1.00 0.00 78 ILE A O 1
ATOM 1126 N N . CYS A 1 79 ? -3.731 -8.175 1.023 1.00 0.00 79 CYS A N 1
ATOM 1127 C CA . CYS A 1 79 ? -2.436 -8.058 0.382 1.00 0.00 79 CYS A CA 1
ATOM 1128 C C . CYS A 1 79 ? -1.399 -8.859 1.156 1.00 0.00 79 CYS A C 1
ATOM 1129 O O . CYS A 1 79 ? -1.091 -8.555 2.309 1.00 0.00 79 CYS A O 1
ATOM 1136 N N . THR A 1 80 ? -0.882 -9.892 0.521 1.00 0.00 80 THR A N 1
ATOM 1137 C CA . THR A 1 80 ? 0.064 -10.795 1.154 1.00 0.00 80 THR A CA 1
ATOM 1138 C C . THR A 1 80 ? 1.401 -10.783 0.427 1.00 0.00 80 THR A C 1
ATOM 1139 O O . THR A 1 80 ? 1.511 -11.282 -0.690 1.00 0.00 80 THR A O 1
ATOM 1150 N N . CYS A 1 81 ? 2.421 -10.245 1.063 1.00 0.00 81 CYS A N 1
ATOM 1151 C CA . CYS A 1 81 ? 3.731 -10.210 0.446 1.00 0.00 81 CYS A CA 1
ATOM 1152 C C . CYS A 1 81 ? 4.406 -11.574 0.664 1.00 0.00 81 CYS A C 1
ATOM 1153 O O . CYS A 1 81 ? 4.443 -12.091 1.785 1.00 0.00 81 CYS A O 1
ATOM 1160 N N . LYS A 1 82 ? 4.909 -12.157 -0.425 1.00 0.00 82 LYS A N 1
ATOM 1161 C CA . LYS A 1 82 ? 5.419 -13.534 -0.434 1.00 0.00 82 LYS A CA 1
ATOM 1162 C C . LYS A 1 82 ? 6.732 -13.690 0.336 1.00 0.00 82 LYS A C 1
ATOM 1163 O O . LYS A 1 82 ? 7.237 -12.741 0.931 1.00 0.00 82 LYS A O 1
ATOM 1182 N N . GLU A 1 83 ? 7.273 -14.905 0.305 1.00 0.00 83 GLU A N 1
ATOM 1183 C CA . GLU A 1 83 ? 8.513 -15.250 1.012 1.00 0.00 83 GLU A CA 1
ATOM 1184 C C . GLU A 1 83 ? 9.682 -14.281 0.750 1.00 0.00 83 GLU A C 1
ATOM 1185 O O . GLU A 1 83 ? 10.337 -13.861 1.705 1.00 0.00 83 GLU A O 1
ATOM 1197 N N . PRO A 1 84 ? 9.978 -13.883 -0.515 1.00 0.00 84 PRO A N 1
ATOM 1198 C CA . PRO A 1 84 ? 11.131 -13.030 -0.792 1.00 0.00 84 PRO A CA 1
ATOM 1199 C C . PRO A 1 84 ? 10.829 -11.583 -0.463 1.00 0.00 84 PRO A C 1
ATOM 1200 O O . PRO A 1 84 ? 11.588 -10.669 -0.792 1.00 0.00 84 PRO A O 1
ATOM 1211 N N . THR A 1 85 ? 9.684 -11.394 0.160 1.00 0.00 85 THR A N 1
ATOM 1212 C CA . THR A 1 85 ? 9.238 -10.097 0.583 1.00 0.00 85 THR A CA 1
ATOM 1213 C C . THR A 1 85 ? 8.786 -10.192 2.046 1.00 0.00 85 THR A C 1
ATOM 1214 O O . THR A 1 85 ? 7.600 -10.109 2.359 1.00 0.00 85 THR A O 1
ATOM 1225 N N . PRO A 1 86 ? 9.746 -10.377 2.967 1.00 0.00 86 PRO A N 1
ATOM 1226 C CA . PRO A 1 86 ? 9.465 -10.640 4.385 1.00 0.00 86 PRO A CA 1
ATOM 1227 C C . PRO A 1 86 ? 8.795 -9.460 5.063 1.00 0.00 86 PRO A C 1
ATOM 1228 O O . PRO A 1 86 ? 8.307 -9.561 6.190 1.00 0.00 86 PRO A O 1
ATOM 1239 N N . ASN A 1 87 ? 8.773 -8.346 4.360 1.00 0.00 87 ASN A N 1
ATOM 1240 C CA . ASN A 1 87 ? 8.269 -7.106 4.895 1.00 0.00 87 ASN A CA 1
ATOM 1241 C C . ASN A 1 87 ? 7.232 -6.538 3.950 1.00 0.00 87 ASN A C 1
ATOM 1242 O O . ASN A 1 87 ? 7.132 -6.966 2.799 1.00 0.00 87 ASN A O 1
ATOM 1253 N N . ALA A 1 88 ? 6.484 -5.569 4.421 1.00 0.00 88 ALA A N 1
ATOM 1254 C CA . ALA A 1 88 ? 5.503 -4.907 3.591 1.00 0.00 88 ALA A CA 1
ATOM 1255 C C . ALA A 1 88 ? 5.643 -3.406 3.719 1.00 0.00 88 ALA A C 1
ATOM 1256 O O . ALA A 1 88 ? 5.958 -2.894 4.793 1.00 0.00 88 ALA A O 1
ATOM 1263 N N . TYR A 1 89 ? 5.443 -2.707 2.619 1.00 0.00 89 TYR A N 1
ATOM 1264 C CA . TYR A 1 89 ? 5.415 -1.261 2.638 1.00 0.00 89 TYR A CA 1
ATOM 1265 C C . TYR A 1 89 ? 4.059 -0.843 3.207 1.00 0.00 89 TYR A C 1
ATOM 1266 O O . TYR A 1 89 ? 3.026 -0.969 2.538 1.00 0.00 89 TYR A O 1
ATOM 1284 N N . TYR A 1 90 ? 4.078 -0.397 4.456 1.00 0.00 90 TYR A N 1
ATOM 1285 C CA . TYR A 1 90 ? 2.870 -0.112 5.228 1.00 0.00 90 TYR A CA 1
ATOM 1286 C C . TYR A 1 90 ? 2.092 -1.398 5.513 1.00 0.00 90 TYR A C 1
ATOM 1287 O O . TYR A 1 90 ? 2.591 -2.289 6.197 1.00 0.00 90 TYR A O 1
ATOM 1305 N N . GLU A 1 91 ? 0.889 -1.506 4.971 1.00 0.00 91 GLU A N 1
ATOM 1306 C 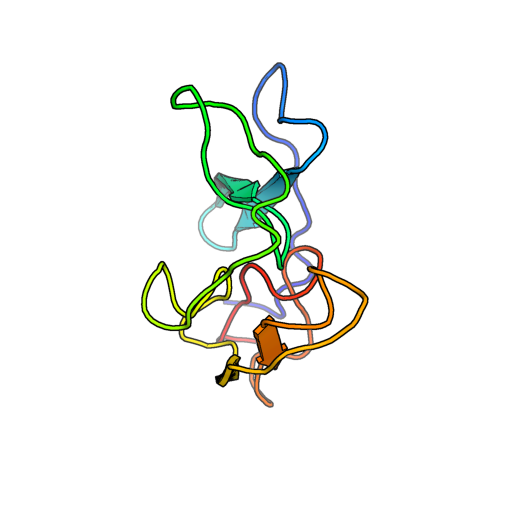CA . GLU A 1 91 ? 0.014 -2.638 5.287 1.00 0.00 91 GLU A CA 1
ATOM 1307 C C . GLU A 1 91 ? 0.125 -3.756 4.251 1.00 0.00 91 GLU A C 1
ATOM 1308 O O . GLU A 1 91 ? -0.606 -4.745 4.317 1.00 0.00 91 GLU A O 1
ATOM 1320 N N . GLY A 1 92 ? 1.037 -3.607 3.309 1.00 0.00 92 GLY A N 1
ATOM 1321 C CA . GLY A 1 92 ? 1.075 -4.512 2.175 1.00 0.00 92 GLY A CA 1
ATOM 1322 C C . GLY A 1 92 ? 0.632 -3.806 0.918 1.00 0.00 92 GLY A C 1
ATOM 1323 O O . GLY A 1 92 ? 0.443 -4.425 -0.128 1.00 0.00 92 GLY A O 1
ATOM 1327 N N . VAL A 1 93 ? 0.456 -2.492 1.046 1.00 0.00 93 VAL A N 1
ATOM 1328 C CA . VAL A 1 93 ? 0.090 -1.640 -0.066 1.00 0.00 93 VAL A CA 1
ATOM 1329 C C . VAL A 1 93 ? 1.174 -1.717 -1.138 1.00 0.00 93 VAL A C 1
ATOM 1330 O O . VAL A 1 93 ? 0.918 -1.560 -2.331 1.00 0.00 93 VAL A O 1
ATOM 1343 N N . PHE A 1 94 ? 2.393 -1.946 -0.679 1.00 0.00 94 PHE A N 1
ATOM 1344 C CA . PHE A 1 94 ? 3.503 -2.279 -1.547 1.00 0.00 94 PHE A CA 1
ATOM 1345 C C . PHE A 1 94 ? 4.437 -3.247 -0.806 1.00 0.00 94 PHE A C 1
ATOM 1346 O O . PHE A 1 94 ? 4.334 -3.381 0.408 1.00 0.00 94 PHE A O 1
ATOM 1363 N N . CYS A 1 95 ? 5.313 -3.951 -1.528 1.00 0.00 95 CYS A N 1
ATOM 1364 C CA . CYS A 1 95 ? 6.281 -4.875 -0.905 1.00 0.00 95 CYS A CA 1
ATOM 1365 C C . CYS A 1 95 ? 7.555 -4.924 -1.765 1.00 0.00 95 CYS A C 1
ATOM 1366 O O . CYS A 1 95 ? 7.577 -4.371 -2.864 1.00 0.00 95 CYS A O 1
ATOM 1373 N N . SER A 1 96 ? 8.615 -5.568 -1.269 1.00 0.00 96 SER A N 1
ATOM 1374 C CA . SER A 1 96 ? 9.884 -5.630 -2.008 1.00 0.00 96 SER A CA 1
ATOM 1375 C C . SER A 1 96 ? 10.358 -7.065 -2.161 1.00 0.00 96 SER A C 1
ATOM 1376 O O . SER A 1 96 ? 10.553 -7.761 -1.168 1.00 0.00 96 SER A O 1
ATOM 1384 N N . SER A 1 97 ? 10.566 -7.496 -3.394 1.00 0.00 97 SER A N 1
ATOM 1385 C CA . SER A 1 97 ? 10.984 -8.864 -3.657 1.00 0.00 97 SER A CA 1
ATOM 1386 C C . SER A 1 97 ? 12.441 -8.949 -4.080 1.00 0.00 97 SER A C 1
ATOM 1387 O O . SER A 1 97 ? 12.762 -9.110 -5.261 1.00 0.00 97 SER A O 1
ATOM 1395 N N . SER A 1 98 ? 13.313 -8.860 -3.097 1.00 0.00 98 SER A N 1
ATOM 1396 C CA . SER A 1 98 ? 14.749 -8.932 -3.338 1.00 0.00 98 SER A CA 1
ATOM 1397 C C . SER A 1 98 ? 15.535 -9.027 -2.032 1.00 0.00 98 SER A C 1
ATOM 1398 O O . SER A 1 98 ? 16.704 -8.653 -1.975 1.00 0.00 98 SER A O 1
ATOM 1406 N N . SER A 1 99 ? 14.901 -9.544 -0.988 1.00 0.00 99 SER A N 1
ATOM 1407 C CA . SER A 1 99 ? 15.547 -9.653 0.309 1.00 0.00 99 SER A CA 1
ATOM 1408 C C . SER A 1 99 ? 16.523 -10.823 0.318 1.00 0.00 99 SER A C 1
ATOM 1409 O O . SER A 1 99 ? 17.744 -10.575 0.216 1.00 0.00 99 SER A O 1
ATOM 1418 N N . GLY A 1 1 ? 19.456 -2.758 -2.799 1.00 0.00 1 GLY A N 2
ATOM 1419 C CA . GLY A 1 1 ? 18.167 -2.768 -2.063 1.00 0.00 1 GLY A CA 2
ATOM 1420 C C . GLY A 1 1 ? 18.134 -3.850 -1.009 1.00 0.00 1 GLY A C 2
ATOM 1421 O O . GLY A 1 1 ? 19.116 -4.576 -0.833 1.00 0.00 1 GLY A O 2
ATOM 1427 N N . VAL A 1 2 ? 17.010 -3.977 -0.315 1.00 0.00 2 VAL A N 2
ATOM 1428 C CA . VAL A 1 2 ? 16.890 -4.962 0.751 1.00 0.00 2 VAL A CA 2
ATOM 1429 C C . VAL A 1 2 ? 15.425 -5.317 1.001 1.00 0.00 2 VAL A C 2
ATOM 1430 O O . VAL A 1 2 ? 14.529 -4.768 0.349 1.00 0.00 2 VAL A O 2
ATOM 1443 N N . ASP A 1 3 ? 15.195 -6.228 1.942 1.00 0.00 3 ASP A N 2
ATOM 1444 C CA . ASP A 1 3 ? 13.870 -6.600 2.385 1.00 0.00 3 ASP A CA 2
ATOM 1445 C C . ASP A 1 3 ? 13.018 -5.356 2.666 1.00 0.00 3 ASP A C 2
ATOM 1446 O O . ASP A 1 3 ? 13.446 -4.419 3.339 1.00 0.00 3 ASP A O 2
ATOM 1455 N N . PRO A 1 4 ? 11.808 -5.341 2.081 1.00 0.00 4 PRO A N 2
ATOM 1456 C CA . PRO A 1 4 ? 10.885 -4.183 2.025 1.00 0.00 4 PRO A CA 2
ATOM 1457 C C . PRO A 1 4 ? 10.697 -3.331 3.300 1.00 0.00 4 PRO A C 2
ATOM 1458 O O . PRO A 1 4 ? 10.227 -2.200 3.193 1.00 0.00 4 PRO A O 2
ATOM 1469 N N . LYS A 1 5 ? 11.058 -3.825 4.483 1.00 0.00 5 LYS A N 2
ATOM 1470 C CA . LYS A 1 5 ? 10.765 -3.092 5.728 1.00 0.00 5 LYS A CA 2
ATOM 1471 C C . LYS A 1 5 ? 11.691 -1.901 5.949 1.00 0.00 5 LYS A C 2
ATOM 1472 O O . LYS A 1 5 ? 11.741 -1.348 7.045 1.00 0.00 5 LYS A O 2
ATOM 1491 N N . HIS A 1 6 ? 12.425 -1.510 4.921 1.00 0.00 6 HIS A N 2
ATOM 1492 C CA . HIS A 1 6 ? 13.318 -0.355 5.009 1.00 0.00 6 HIS A CA 2
ATOM 1493 C C . HIS A 1 6 ? 12.530 0.961 5.007 1.00 0.00 6 HIS A C 2
ATOM 1494 O O . HIS A 1 6 ? 13.066 2.013 4.664 1.00 0.00 6 HIS A O 2
ATOM 1509 N N . VAL A 1 7 ? 11.248 0.851 5.382 1.00 0.00 7 VAL A N 2
ATOM 1510 C CA . VAL A 1 7 ? 10.351 1.976 5.675 1.00 0.00 7 VAL A CA 2
ATOM 1511 C C . VAL A 1 7 ? 10.422 3.113 4.647 1.00 0.00 7 VAL A C 2
ATOM 1512 O O . VAL A 1 7 ? 10.708 2.882 3.472 1.00 0.00 7 VAL A O 2
ATOM 1525 N N . CYS A 1 8 ? 10.086 4.324 5.078 1.00 0.00 8 CYS A N 2
ATOM 1526 C CA . CYS A 1 8 ? 9.976 5.459 4.179 1.00 0.00 8 CYS A CA 2
ATOM 1527 C C . CYS A 1 8 ? 10.194 6.784 4.872 1.00 0.00 8 CYS A C 2
ATOM 1528 O O . CYS A 1 8 ? 9.996 6.924 6.081 1.00 0.00 8 CYS A O 2
ATOM 1535 N N . VAL A 1 9 ? 10.607 7.739 4.068 1.00 0.00 9 VAL A N 2
ATOM 1536 C CA . VAL A 1 9 ? 10.507 9.141 4.384 1.00 0.00 9 VAL A CA 2
ATOM 1537 C C . VAL A 1 9 ? 10.265 9.861 3.066 1.00 0.00 9 VAL A C 2
ATOM 1538 O O . VAL A 1 9 ? 11.192 10.103 2.297 1.00 0.00 9 VAL A O 2
ATOM 1551 N N . ASP A 1 10 ? 9.018 10.187 2.813 1.00 0.00 10 ASP A N 2
ATOM 1552 C CA . ASP A 1 10 ? 8.633 10.773 1.546 1.00 0.00 10 ASP A CA 2
ATOM 1553 C C . ASP A 1 10 ? 7.791 12.018 1.735 1.00 0.00 10 ASP A C 2
ATOM 1554 O O . ASP A 1 10 ? 7.138 12.165 2.765 1.00 0.00 10 ASP A O 2
ATOM 1563 N N . THR A 1 11 ? 7.812 12.869 0.716 1.00 0.00 11 THR A N 2
ATOM 1564 C CA . THR A 1 11 ? 6.822 13.915 0.511 1.00 0.00 11 THR A CA 2
ATOM 1565 C C . THR A 1 11 ? 6.617 14.893 1.674 1.00 0.00 11 THR A C 2
ATOM 1566 O O . THR A 1 11 ? 6.926 14.644 2.836 1.00 0.00 11 THR A O 2
ATOM 1577 N N . ARG A 1 12 ? 6.101 16.046 1.294 1.00 0.00 12 ARG A N 2
ATOM 1578 C CA . ARG A 1 12 ? 5.888 17.147 2.194 1.00 0.00 12 ARG A CA 2
ATOM 1579 C C . ARG A 1 12 ? 4.650 16.896 3.036 1.00 0.00 12 ARG A C 2
ATOM 1580 O O . ARG A 1 12 ? 4.661 17.071 4.251 1.00 0.00 12 ARG A O 2
ATOM 1601 N N . ASP A 1 13 ? 3.585 16.489 2.366 1.00 0.00 13 ASP A N 2
ATOM 1602 C CA . ASP A 1 13 ? 2.354 16.098 3.044 1.00 0.00 13 ASP A CA 2
ATOM 1603 C C . ASP A 1 13 ? 1.693 14.923 2.333 1.00 0.00 13 ASP A C 2
ATOM 1604 O O . ASP A 1 13 ? 1.112 15.077 1.258 1.00 0.00 13 ASP A O 2
ATOM 1613 N N . ILE A 1 14 ? 1.815 13.746 2.926 1.00 0.00 14 ILE A N 2
ATOM 1614 C CA . ILE A 1 14 ? 1.201 12.537 2.390 1.00 0.00 14 ILE A CA 2
ATOM 1615 C C . ILE A 1 14 ? -0.241 12.455 2.863 1.00 0.00 14 ILE A C 2
ATOM 1616 O O . ILE A 1 14 ? -0.539 12.814 4.006 1.00 0.00 14 ILE A O 2
ATOM 1632 N N . PRO A 1 15 ? -1.156 12.018 1.981 1.00 0.00 15 PRO A N 2
ATOM 1633 C CA . PRO A 1 15 ? -2.583 11.923 2.294 1.00 0.00 15 PRO A CA 2
ATOM 1634 C C . PRO A 1 15 ? -2.850 11.093 3.546 1.00 0.00 15 PRO A C 2
ATOM 1635 O O . PRO A 1 15 ? -2.097 10.181 3.883 1.00 0.00 15 PRO A O 2
ATOM 1646 N N . LYS A 1 16 ? -3.939 11.431 4.224 1.00 0.00 16 LYS A N 2
ATOM 1647 C CA . LYS A 1 16 ? -4.282 10.849 5.504 1.00 0.00 16 LYS A CA 2
ATOM 1648 C C . LYS A 1 16 ? -4.613 9.382 5.387 1.00 0.00 16 LYS A C 2
ATOM 1649 O O . LYS A 1 16 ? -4.290 8.586 6.263 1.00 0.00 16 LYS A O 2
ATOM 1668 N N . ASN A 1 17 ? -5.273 9.038 4.305 1.00 0.00 17 ASN A N 2
ATOM 1669 C CA . ASN A 1 17 ? -5.651 7.664 4.052 1.00 0.00 17 ASN A CA 2
ATOM 1670 C C . ASN A 1 17 ? -4.586 7.039 3.177 1.00 0.00 17 ASN A C 2
ATOM 1671 O O . ASN A 1 17 ? -4.841 6.130 2.389 1.00 0.00 17 ASN A O 2
ATOM 1682 N N . ALA A 1 18 ? -3.377 7.554 3.325 1.00 0.00 18 ALA A N 2
ATOM 1683 C CA . ALA A 1 18 ? -2.268 7.147 2.496 1.00 0.00 18 ALA A CA 2
ATOM 1684 C C . ALA A 1 18 ? -1.050 6.833 3.335 1.00 0.00 18 ALA A C 2
ATOM 1685 O O . ALA A 1 18 ? -0.960 7.202 4.506 1.00 0.00 18 ALA A O 2
ATOM 1692 N N . GLY A 1 19 ? -0.132 6.130 2.721 1.00 0.00 19 GLY A N 2
ATOM 1693 C CA . GLY A 1 19 ? 1.128 5.831 3.345 1.00 0.00 19 GLY A CA 2
ATOM 1694 C C . GLY A 1 19 ? 2.253 5.966 2.361 1.00 0.00 19 GLY A C 2
ATOM 1695 O O . GLY A 1 19 ? 2.056 5.764 1.164 1.00 0.00 19 GLY A O 2
ATOM 1699 N N . CYS A 1 20 ? 3.431 6.283 2.850 1.00 0.00 20 CYS A N 2
ATOM 1700 C CA . CYS A 1 20 ? 4.540 6.578 1.976 1.00 0.00 20 CYS A CA 2
ATOM 1701 C C . CYS A 1 20 ? 5.543 5.451 2.004 1.00 0.00 20 CYS A C 2
ATOM 1702 O O . CYS A 1 20 ? 5.657 4.724 2.996 1.00 0.00 20 CYS A O 2
ATOM 1709 N N . PHE A 1 21 ? 6.223 5.274 0.897 1.00 0.00 21 PHE A N 2
ATOM 1710 C CA . PHE A 1 21 ? 7.343 4.373 0.839 1.00 0.00 21 PHE A CA 2
ATOM 1711 C C . PHE A 1 21 ? 8.554 5.038 0.225 1.00 0.00 21 PHE A C 2
ATOM 1712 O O . PHE A 1 21 ? 8.451 5.780 -0.735 1.00 0.00 21 PHE A O 2
ATOM 1729 N N . ARG A 1 22 ? 9.693 4.769 0.812 1.00 0.00 22 ARG A N 2
ATOM 1730 C CA . ARG A 1 22 ? 10.948 5.247 0.288 1.00 0.00 22 ARG A CA 2
ATOM 1731 C C . ARG A 1 22 ? 11.965 4.138 0.384 1.00 0.00 22 ARG A C 2
ATOM 1732 O O . ARG A 1 22 ? 12.380 3.753 1.475 1.00 0.00 22 ARG A O 2
ATOM 1753 N N . ASP A 1 23 ? 12.364 3.621 -0.755 1.00 0.00 23 ASP A N 2
ATOM 1754 C CA . ASP A 1 23 ? 13.118 2.391 -0.768 1.00 0.00 23 ASP A CA 2
ATOM 1755 C C . ASP A 1 23 ? 14.597 2.621 -0.472 1.00 0.00 23 ASP A C 2
ATOM 1756 O O . ASP A 1 23 ? 15.012 3.733 -0.141 1.00 0.00 23 ASP A O 2
ATOM 1765 N N . ASP A 1 24 ? 15.384 1.563 -0.605 1.00 0.00 24 ASP A N 2
ATOM 1766 C CA . ASP A 1 24 ? 16.813 1.620 -0.342 1.00 0.00 24 ASP A CA 2
ATOM 1767 C C . ASP A 1 24 ? 17.507 2.571 -1.316 1.00 0.00 24 ASP A C 2
ATOM 1768 O O . ASP A 1 24 ? 18.445 3.279 -0.950 1.00 0.00 24 ASP A O 2
ATOM 1777 N N . ASP A 1 25 ? 17.009 2.611 -2.550 1.00 0.00 25 ASP A N 2
ATOM 1778 C CA . ASP A 1 25 ? 17.608 3.429 -3.602 1.00 0.00 25 ASP A CA 2
ATOM 1779 C C . ASP A 1 25 ? 17.350 4.917 -3.376 1.00 0.00 25 ASP A C 2
ATOM 1780 O O . ASP A 1 25 ? 18.151 5.762 -3.778 1.00 0.00 25 ASP A O 2
ATOM 1789 N N . GLY A 1 26 ? 16.243 5.232 -2.715 1.00 0.00 26 GLY A N 2
ATOM 1790 C CA . GLY A 1 26 ? 15.871 6.619 -2.514 1.00 0.00 26 GLY A CA 2
ATOM 1791 C C . GLY A 1 26 ? 14.590 6.956 -3.241 1.00 0.00 26 GLY A C 2
ATOM 1792 O O . GLY A 1 26 ? 14.222 8.123 -3.371 1.00 0.00 26 GLY A O 2
ATOM 1796 N N . THR A 1 27 ? 13.922 5.921 -3.721 1.00 0.00 27 THR A N 2
ATOM 1797 C CA . THR A 1 27 ? 12.660 6.059 -4.420 1.00 0.00 27 THR A CA 2
ATOM 1798 C C . THR A 1 27 ? 11.545 6.345 -3.428 1.00 0.00 27 THR A C 2
ATOM 1799 O O . THR A 1 27 ? 11.288 5.540 -2.538 1.00 0.00 27 THR A O 2
ATOM 1810 N N . GLU A 1 28 ? 10.890 7.481 -3.583 1.00 0.00 28 GLU A N 2
ATOM 1811 C CA . GLU A 1 28 ? 9.846 7.888 -2.662 1.00 0.00 28 GLU A CA 2
ATOM 1812 C C . GLU A 1 28 ? 8.495 7.927 -3.357 1.00 0.00 28 GLU A C 2
ATOM 1813 O O . GLU A 1 28 ? 8.297 8.656 -4.331 1.00 0.00 28 GLU A O 2
ATOM 1825 N N . GLU A 1 29 ? 7.574 7.128 -2.847 1.00 0.00 29 GLU A N 2
ATOM 1826 C CA . GLU A 1 29 ? 6.244 7.022 -3.408 1.00 0.00 29 GLU A CA 2
ATOM 1827 C C . GLU A 1 29 ? 5.245 6.742 -2.312 1.00 0.00 29 GLU A C 2
ATOM 1828 O O . GLU A 1 29 ? 5.422 5.811 -1.534 1.00 0.00 29 GLU A O 2
ATOM 1840 N N . TRP A 1 30 ? 4.207 7.539 -2.241 1.00 0.00 30 TRP A N 2
ATOM 1841 C CA . TRP A 1 30 ? 3.119 7.227 -1.353 1.00 0.00 30 TRP A CA 2
ATOM 1842 C C . TRP A 1 30 ? 1.987 6.585 -2.139 1.00 0.00 30 TRP A C 2
ATOM 1843 O O . TRP A 1 30 ? 1.848 6.794 -3.348 1.00 0.00 30 TRP A O 2
ATOM 1864 N N . ARG A 1 31 ? 1.207 5.788 -1.445 1.00 0.00 31 ARG A N 2
ATOM 1865 C CA . ARG A 1 31 ? 0.094 5.058 -2.026 1.00 0.00 31 ARG A CA 2
ATOM 1866 C C . ARG A 1 31 ? -1.101 5.171 -1.109 1.00 0.00 31 ARG A C 2
ATOM 1867 O O . ARG A 1 31 ? -1.023 5.789 -0.050 1.00 0.00 31 ARG A O 2
ATOM 1888 N N . CYS A 1 32 ? -2.185 4.532 -1.492 1.00 0.00 32 CYS A N 2
ATOM 1889 C CA . CYS A 1 32 ? -3.422 4.623 -0.745 1.00 0.00 32 CYS A CA 2
ATOM 1890 C C . CYS A 1 32 ? -3.659 3.296 -0.078 1.00 0.00 32 CYS A C 2
ATOM 1891 O O . CYS A 1 32 ? -3.619 2.247 -0.721 1.00 0.00 32 CYS A O 2
ATOM 1898 N N . LEU A 1 33 ? -3.865 3.367 1.231 1.00 0.00 33 LEU A N 2
ATOM 1899 C CA . LEU A 1 33 ? -3.875 2.192 2.085 1.00 0.00 33 LEU A CA 2
ATOM 1900 C C . LEU A 1 33 ? -4.928 1.192 1.630 1.00 0.00 33 LEU A C 2
ATOM 1901 O O . LEU A 1 33 ? -5.825 1.518 0.856 1.00 0.00 33 LEU A O 2
ATOM 1917 N N . LEU A 1 34 ? -4.817 -0.017 2.136 1.00 0.00 34 LEU A N 2
ATOM 1918 C CA . LEU A 1 34 ? -5.618 -1.125 1.677 1.00 0.00 34 LEU A CA 2
ATOM 1919 C C . LEU A 1 34 ? -7.095 -0.894 1.916 1.00 0.00 34 LEU A C 2
ATOM 1920 O O . LEU A 1 34 ? -7.518 -0.532 3.014 1.00 0.00 34 LEU A O 2
ATOM 1936 N N . GLY A 1 35 ? -7.863 -1.074 0.858 1.00 0.00 35 GLY A N 2
ATOM 1937 C CA . GLY A 1 35 ? -9.287 -0.861 0.926 1.00 0.00 35 GLY A CA 2
ATOM 1938 C C . GLY A 1 35 ? -9.659 0.575 0.639 1.00 0.00 35 GLY A C 2
ATOM 1939 O O . GLY A 1 35 ? -10.836 0.950 0.701 1.00 0.00 35 GLY A O 2
ATOM 1943 N N . TYR A 1 36 ? -8.655 1.384 0.331 1.00 0.00 36 TYR A N 2
ATOM 1944 C CA . TYR A 1 36 ? -8.870 2.786 0.033 1.00 0.00 36 TYR A CA 2
ATOM 1945 C C . TYR A 1 36 ? -8.750 3.019 -1.463 1.00 0.00 36 TYR A C 2
ATOM 1946 O O . TYR A 1 36 ? -8.615 2.074 -2.242 1.00 0.00 36 TYR A O 2
ATOM 1964 N N . LYS A 1 37 ? -8.818 4.275 -1.857 1.00 0.00 37 LYS A N 2
ATOM 1965 C CA . LYS A 1 37 ? -8.790 4.645 -3.241 1.00 0.00 37 LYS A CA 2
ATOM 1966 C C . LYS A 1 37 ? -8.193 6.033 -3.391 1.00 0.00 37 LYS A C 2
ATOM 1967 O O . LYS A 1 37 ? -7.906 6.702 -2.396 1.00 0.00 37 LYS A O 2
ATOM 1986 N N . LYS A 1 38 ? -8.020 6.461 -4.626 1.00 0.00 38 LYS A N 2
ATOM 1987 C CA . LYS A 1 38 ? -7.502 7.788 -4.904 1.00 0.00 38 LYS A CA 2
ATOM 1988 C C . LYS A 1 38 ? -8.659 8.728 -5.198 1.00 0.00 38 LYS A C 2
ATOM 1989 O O . LYS A 1 38 ? -9.524 8.423 -6.021 1.00 0.00 38 LYS A O 2
ATOM 2008 N N . GLY A 1 39 ? -8.679 9.858 -4.508 1.00 0.00 39 GLY A N 2
ATOM 2009 C CA . GLY A 1 39 ? -9.732 10.827 -4.711 1.00 0.00 39 GLY A CA 2
ATOM 2010 C C . GLY A 1 39 ? -9.355 11.798 -5.800 1.00 0.00 39 GLY A C 2
ATOM 2011 O O . GLY A 1 39 ? -9.655 11.573 -6.974 1.00 0.00 39 GLY A O 2
ATOM 2015 N N . GLU A 1 40 ? -8.692 12.876 -5.420 1.00 0.00 40 GLU A N 2
ATOM 2016 C CA . GLU A 1 40 ? -8.023 13.717 -6.398 1.00 0.00 40 GLU A CA 2
ATOM 2017 C C . GLU A 1 40 ? -6.647 13.121 -6.646 1.00 0.00 40 GLU A C 2
ATOM 2018 O O . GLU A 1 40 ? -6.271 12.155 -5.976 1.00 0.00 40 GLU A O 2
ATOM 2030 N N . GLY A 1 41 ? -5.906 13.692 -7.586 1.00 0.00 41 GLY A N 2
ATOM 2031 C CA . GLY A 1 41 ? -4.610 13.149 -7.961 1.00 0.00 41 GLY A CA 2
ATOM 2032 C C . GLY A 1 41 ? -3.725 12.816 -6.772 1.00 0.00 41 GLY A C 2
ATOM 2033 O O . GLY A 1 41 ? -3.094 11.758 -6.739 1.00 0.00 41 GLY A O 2
ATOM 2037 N N . ASN A 1 42 ? -3.698 13.696 -5.781 1.00 0.00 42 ASN A N 2
ATOM 2038 C CA . ASN A 1 42 ? -2.835 13.498 -4.624 1.00 0.00 42 ASN A CA 2
ATOM 2039 C C . ASN A 1 42 ? -3.626 13.337 -3.332 1.00 0.00 42 ASN A C 2
ATOM 2040 O O . ASN A 1 42 ? -3.314 13.976 -2.328 1.00 0.00 42 ASN A O 2
ATOM 2051 N N . THR A 1 43 ? -4.639 12.480 -3.345 1.00 0.00 43 THR A N 2
ATOM 2052 C CA . THR A 1 43 ? -5.376 12.175 -2.122 1.00 0.00 43 THR A CA 2
ATOM 2053 C C . THR A 1 43 ? -5.825 10.740 -2.079 1.00 0.00 43 THR A C 2
ATOM 2054 O O . THR A 1 43 ? -6.267 10.177 -3.078 1.00 0.00 43 THR A O 2
ATOM 2065 N N . CYS A 1 44 ? -5.740 10.170 -0.906 1.00 0.00 44 CYS A N 2
ATOM 2066 C CA . CYS A 1 44 ? -6.245 8.844 -0.674 1.00 0.00 44 CYS A CA 2
ATOM 2067 C C . CYS A 1 44 ? -7.432 8.927 0.256 1.00 0.00 44 CYS A C 2
ATOM 2068 O O . CYS A 1 44 ? -7.432 9.707 1.210 1.00 0.00 44 CYS A O 2
ATOM 2075 N N . VAL A 1 45 ? -8.444 8.143 -0.038 1.00 0.00 45 VAL A N 2
ATOM 2076 C CA . VAL A 1 45 ? -9.689 8.192 0.693 1.00 0.00 45 VAL A CA 2
ATOM 2077 C C . VAL A 1 45 ? -10.209 6.793 0.903 1.00 0.00 45 VAL A C 2
ATOM 2078 O O . VAL A 1 45 ? -9.932 5.893 0.113 1.00 0.00 45 VAL A O 2
ATOM 2091 N N . GLU A 1 46 ? -10.937 6.611 1.982 1.00 0.00 46 GLU A N 2
ATOM 2092 C CA . GLU A 1 46 ? -11.513 5.328 2.290 1.00 0.00 46 GLU A CA 2
ATOM 2093 C C . GLU A 1 46 ? -12.574 4.967 1.269 1.00 0.00 46 GLU A C 2
ATOM 2094 O O . GLU A 1 46 ? -13.536 5.705 1.063 1.00 0.00 46 GLU A O 2
ATOM 2106 N N . ASN A 1 47 ? -12.370 3.842 0.616 1.00 0.00 47 ASN A N 2
ATOM 2107 C CA . ASN A 1 47 ? -13.266 3.388 -0.428 1.00 0.00 47 ASN A CA 2
ATOM 2108 C C . ASN A 1 47 ? -14.384 2.523 0.149 1.00 0.00 47 ASN A C 2
ATOM 2109 O O . ASN A 1 47 ? -15.555 2.748 -0.134 1.00 0.00 47 ASN A O 2
ATOM 2120 N N . ASN A 1 48 ? -13.998 1.534 0.959 1.00 0.00 48 ASN A N 2
ATOM 2121 C CA . ASN A 1 48 ? -14.941 0.590 1.589 1.00 0.00 48 ASN A CA 2
ATOM 2122 C C . ASN A 1 48 ? -15.695 -0.261 0.573 1.00 0.00 48 ASN A C 2
ATOM 2123 O O . ASN A 1 48 ? -16.441 -1.166 0.942 1.00 0.00 48 ASN A O 2
ATOM 2134 N N . ASN A 1 49 ? -15.480 0.016 -0.702 1.00 0.00 49 ASN A N 2
ATOM 2135 C CA . ASN A 1 49 ? -15.879 -0.871 -1.768 1.00 0.00 49 ASN A CA 2
ATOM 2136 C C . ASN A 1 49 ? -14.670 -1.313 -2.601 1.00 0.00 49 ASN A C 2
ATOM 2137 O O . ASN A 1 49 ? -14.716 -1.263 -3.830 1.00 0.00 49 ASN A O 2
ATOM 2148 N N . PRO A 1 50 ? -13.552 -1.715 -1.963 1.00 0.00 50 PRO A N 2
ATOM 2149 C CA . PRO A 1 50 ? -12.355 -2.107 -2.686 1.00 0.00 50 PRO A CA 2
ATOM 2150 C C . PRO A 1 50 ? -12.537 -3.404 -3.454 1.00 0.00 50 PRO A C 2
ATOM 2151 O O . PRO A 1 50 ? -13.004 -4.415 -2.919 1.00 0.00 50 PRO A O 2
ATOM 2162 N N . THR A 1 51 ? -12.155 -3.351 -4.707 1.00 0.00 51 THR A N 2
ATOM 2163 C CA . THR A 1 51 ? -12.249 -4.478 -5.599 1.00 0.00 51 THR A CA 2
ATOM 2164 C C . THR A 1 51 ? -10.856 -4.817 -6.100 1.00 0.00 51 THR A C 2
ATOM 2165 O O . THR A 1 51 ? -10.006 -3.923 -6.206 1.00 0.00 51 THR A O 2
ATOM 2176 N N . CYS A 1 52 ? -10.594 -6.078 -6.408 1.00 0.00 52 CYS A N 2
ATOM 2177 C CA . CYS A 1 52 ? -9.297 -6.411 -6.943 1.00 0.00 52 CYS A CA 2
ATOM 2178 C C . CYS A 1 52 ? -9.375 -6.127 -8.429 1.00 0.00 52 CYS A C 2
ATOM 2179 O O . CYS A 1 52 ? -10.256 -6.637 -9.123 1.00 0.00 52 CYS A O 2
ATOM 2186 N N . ASP A 1 53 ? -8.411 -5.351 -8.895 1.00 0.00 53 ASP A N 2
ATOM 2187 C CA . ASP A 1 53 ? -8.512 -4.619 -10.158 1.00 0.00 53 ASP A CA 2
ATOM 2188 C C . ASP A 1 53 ? -7.720 -3.340 -10.012 1.00 0.00 53 ASP A C 2
ATOM 2189 O O . ASP A 1 53 ? -6.763 -3.085 -10.741 1.00 0.00 53 ASP A O 2
ATOM 2198 N N . ILE A 1 54 ? -8.123 -2.551 -9.018 1.00 0.00 54 ILE A N 2
ATOM 2199 C CA . ILE A 1 54 ? -7.505 -1.271 -8.757 1.00 0.00 54 ILE A CA 2
ATOM 2200 C C . ILE A 1 54 ? -6.199 -1.477 -8.041 1.00 0.00 54 ILE A C 2
ATOM 2201 O O . ILE A 1 54 ? -6.178 -1.557 -6.815 1.00 0.00 54 ILE A O 2
ATOM 2217 N N . ASN A 1 55 ? -5.125 -1.594 -8.800 1.00 0.00 55 ASN A N 2
ATOM 2218 C CA . ASN A 1 55 ? -3.815 -1.793 -8.217 1.00 0.00 55 ASN A CA 2
ATOM 2219 C C . ASN A 1 55 ? -3.854 -3.016 -7.313 1.00 0.00 55 ASN A C 2
ATOM 2220 O O . ASN A 1 55 ? -3.383 -2.986 -6.185 1.00 0.00 55 ASN A O 2
ATOM 2231 N N . ASN A 1 56 ? -4.499 -4.076 -7.813 1.00 0.00 56 ASN A N 2
ATOM 2232 C CA . ASN A 1 56 ? -4.598 -5.355 -7.096 1.00 0.00 56 ASN A CA 2
ATOM 2233 C C . ASN A 1 56 ? -5.430 -5.176 -5.833 1.00 0.00 56 ASN A C 2
ATOM 2234 O O . ASN A 1 56 ? -5.212 -5.853 -4.844 1.00 0.00 56 ASN A O 2
ATOM 2245 N N . GLY A 1 57 ? -6.359 -4.232 -5.859 1.00 0.00 57 GLY A N 2
ATOM 2246 C CA . GLY A 1 57 ? -7.188 -3.982 -4.699 1.00 0.00 57 GLY A CA 2
ATOM 2247 C C . GLY A 1 57 ? -6.562 -2.972 -3.762 1.00 0.00 57 GLY A C 2
ATOM 2248 O O . GLY A 1 57 ? -7.138 -2.628 -2.732 1.00 0.00 57 GLY A O 2
ATOM 2252 N N . GLY A 1 58 ? -5.390 -2.480 -4.139 1.00 0.00 58 GLY A N 2
ATOM 2253 C CA . GLY A 1 58 ? -4.653 -1.579 -3.286 1.00 0.00 58 GLY A CA 2
ATOM 2254 C C . GLY A 1 58 ? -3.328 -2.179 -2.848 1.00 0.00 58 GLY A C 2
ATOM 2255 O O . GLY A 1 58 ? -2.629 -1.623 -2.011 1.00 0.00 58 GLY A O 2
ATOM 2259 N N . CYS A 1 59 ? -2.969 -3.284 -3.476 1.00 0.00 59 CYS A N 2
ATOM 2260 C CA . CYS A 1 59 ? -1.783 -4.057 -3.138 1.00 0.00 59 CYS A CA 2
ATOM 2261 C C . CYS A 1 59 ? -0.702 -3.816 -4.162 1.00 0.00 59 CYS A C 2
ATOM 2262 O O . CYS A 1 59 ? -0.863 -3.053 -5.104 1.00 0.00 59 CYS A O 2
ATOM 2269 N N . ASP A 1 60 ? 0.396 -4.491 -3.971 1.00 0.00 60 ASP A N 2
ATOM 2270 C CA . ASP A 1 60 ? 1.486 -4.458 -4.915 1.00 0.00 60 ASP A CA 2
ATOM 2271 C C . ASP A 1 60 ? 1.372 -5.717 -5.732 1.00 0.00 60 ASP A C 2
ATOM 2272 O O . ASP A 1 60 ? 0.874 -6.714 -5.240 1.00 0.00 60 ASP A O 2
ATOM 2281 N N . PRO A 1 61 ? 1.714 -5.660 -7.025 1.00 0.00 61 PRO A N 2
ATOM 2282 C CA . PRO A 1 61 ? 1.536 -6.795 -7.925 1.00 0.00 61 PRO A CA 2
ATOM 2283 C C . PRO A 1 61 ? 2.252 -8.044 -7.422 1.00 0.00 61 PRO A C 2
ATOM 2284 O O . PRO A 1 61 ? 1.981 -9.154 -7.878 1.00 0.00 61 PRO A O 2
ATOM 2295 N N . THR A 1 62 ? 3.173 -7.846 -6.493 1.00 0.00 62 THR A N 2
ATOM 2296 C CA . THR A 1 62 ? 3.881 -8.940 -5.861 1.00 0.00 62 THR A CA 2
ATOM 2297 C C . THR A 1 62 ? 3.124 -9.399 -4.619 1.00 0.00 62 THR A C 2
ATOM 2298 O O . THR A 1 62 ? 3.286 -10.522 -4.146 1.00 0.00 62 THR A O 2
ATOM 2309 N N . ALA A 1 63 ? 2.277 -8.514 -4.115 1.00 0.00 63 ALA A N 2
ATOM 2310 C CA . ALA A 1 63 ? 1.389 -8.829 -3.015 1.00 0.00 63 ALA A CA 2
ATOM 2311 C C . ALA A 1 63 ? 0.167 -9.570 -3.544 1.00 0.00 63 ALA A C 2
ATOM 2312 O O . ALA A 1 63 ? -0.588 -9.037 -4.360 1.00 0.00 63 ALA A O 2
ATOM 2319 N N . SER A 1 64 ? 0.000 -10.806 -3.105 1.00 0.00 64 SER A N 2
ATOM 2320 C CA . SER A 1 64 ? -1.140 -11.621 -3.491 1.00 0.00 64 SER A CA 2
ATOM 2321 C C . SER A 1 64 ? -2.425 -10.933 -3.058 1.00 0.00 64 SER A C 2
ATOM 2322 O O . SER A 1 64 ? -2.632 -10.697 -1.868 1.00 0.00 64 SER A O 2
ATOM 2330 N N . CYS A 1 65 ? -3.260 -10.569 -4.025 1.00 0.00 65 CYS A N 2
ATOM 2331 C CA . CYS A 1 65 ? -4.512 -9.891 -3.731 1.00 0.00 65 CYS A CA 2
ATOM 2332 C C . CYS A 1 65 ? -5.648 -10.871 -3.573 1.00 0.00 65 CYS A C 2
ATOM 2333 O O . CYS A 1 65 ? -5.843 -11.777 -4.385 1.00 0.00 65 CYS A O 2
ATOM 2340 N N . GLN A 1 66 ? -6.391 -10.659 -2.517 1.00 0.00 66 GLN A N 2
ATOM 2341 C CA . GLN A 1 66 ? -7.595 -11.410 -2.237 1.00 0.00 66 GLN A CA 2
ATOM 2342 C C . GLN A 1 66 ? -8.711 -10.418 -1.985 1.00 0.00 66 GLN A C 2
ATOM 2343 O O . GLN A 1 66 ? -8.584 -9.566 -1.104 1.00 0.00 66 GLN A O 2
ATOM 2357 N N . ASN A 1 67 ? -9.780 -10.486 -2.749 1.00 0.00 67 ASN A N 2
ATOM 2358 C CA . ASN A 1 67 ? -10.907 -9.612 -2.488 1.00 0.00 67 ASN A CA 2
ATOM 2359 C C . ASN A 1 67 ? -11.862 -10.248 -1.512 1.00 0.00 67 ASN A C 2
ATOM 2360 O O . ASN A 1 67 ? -12.269 -11.399 -1.656 1.00 0.00 67 ASN A O 2
ATOM 2371 N N . ALA A 1 68 ? -12.197 -9.472 -0.514 1.00 0.00 68 ALA A N 2
ATOM 2372 C CA . ALA A 1 68 ? -13.028 -9.918 0.584 1.00 0.00 68 ALA A CA 2
ATOM 2373 C C . ALA A 1 68 ? -13.840 -8.750 1.110 1.00 0.00 68 ALA A C 2
ATOM 2374 O O . ALA A 1 68 ? -13.626 -7.606 0.703 1.00 0.00 68 ALA A O 2
ATOM 2381 N N . GLU A 1 69 ? -14.780 -9.035 1.989 1.00 0.00 69 GLU A N 2
ATOM 2382 C CA . GLU A 1 69 ? -15.575 -7.990 2.601 1.00 0.00 69 GLU A CA 2
ATOM 2383 C C . GLU A 1 69 ? -15.553 -8.105 4.113 1.00 0.00 69 GLU A C 2
ATOM 2384 O O . GLU A 1 69 ? -16.087 -9.052 4.692 1.00 0.00 69 GLU A O 2
ATOM 2396 N N . SER A 1 70 ? -14.925 -7.136 4.733 1.00 0.00 70 SER A N 2
ATOM 2397 C CA . SER A 1 70 ? -14.843 -7.060 6.176 1.00 0.00 70 SER A CA 2
ATOM 2398 C C . SER A 1 70 ? -15.398 -5.726 6.630 1.00 0.00 70 SER A C 2
ATOM 2399 O O . SER A 1 70 ? -15.512 -4.799 5.827 1.00 0.00 70 SER A O 2
ATOM 2407 N N . THR A 1 71 ? -15.740 -5.629 7.904 1.00 0.00 71 THR A N 2
ATOM 2408 C CA . THR A 1 71 ? -16.225 -4.384 8.478 1.00 0.00 71 THR A CA 2
ATOM 2409 C C . THR A 1 71 ? -15.138 -3.308 8.405 1.00 0.00 71 THR A C 2
ATOM 2410 O O . THR A 1 71 ? -15.410 -2.116 8.547 1.00 0.00 71 THR A O 2
ATOM 2421 N N . GLU A 1 72 ? -13.906 -3.750 8.190 1.00 0.00 72 GLU A N 2
ATOM 2422 C CA . GLU A 1 72 ? -12.784 -2.856 7.968 1.00 0.00 72 GLU A CA 2
ATOM 2423 C C . GLU A 1 72 ? -12.429 -2.862 6.491 1.00 0.00 72 GLU A C 2
ATOM 2424 O O . GLU A 1 72 ? -12.308 -3.927 5.884 1.00 0.00 72 GLU A O 2
ATOM 2436 N N . ASN A 1 73 ? -12.276 -1.677 5.913 1.00 0.00 73 ASN A N 2
ATOM 2437 C CA . ASN A 1 73 ? -11.918 -1.551 4.501 1.00 0.00 73 ASN A CA 2
ATOM 2438 C C . ASN A 1 73 ? -10.533 -2.119 4.231 1.00 0.00 73 ASN A C 2
ATOM 2439 O O . ASN A 1 73 ? -10.277 -2.631 3.144 1.00 0.00 73 ASN A O 2
ATOM 2450 N N . SER A 1 74 ? -9.654 -2.055 5.221 1.00 0.00 74 SER A N 2
ATOM 2451 C CA . SER A 1 74 ? -8.311 -2.580 5.060 1.00 0.00 74 SER A CA 2
ATOM 2452 C C . SER A 1 74 ? -8.319 -4.098 5.205 1.00 0.00 74 SER A C 2
ATOM 2453 O O . SER A 1 74 ? -7.453 -4.794 4.678 1.00 0.00 74 SER A O 2
ATOM 2461 N N . LYS A 1 75 ? -9.321 -4.612 5.908 1.00 0.00 75 LYS A N 2
ATOM 2462 C CA . LYS A 1 75 ? -9.476 -6.051 6.073 1.00 0.00 75 LYS A CA 2
ATOM 2463 C C . LYS A 1 75 ? -10.265 -6.655 4.914 1.00 0.00 75 LYS A C 2
ATOM 2464 O O . LYS A 1 75 ? -10.589 -7.845 4.924 1.00 0.00 75 LYS A O 2
ATOM 2483 N N . LYS A 1 76 ? -10.580 -5.833 3.920 1.00 0.00 76 LYS A N 2
ATOM 2484 C CA . LYS A 1 76 ? -11.311 -6.300 2.753 1.00 0.00 76 LYS A CA 2
ATOM 2485 C C . LYS A 1 76 ? -10.361 -6.864 1.722 1.00 0.00 76 LYS A C 2
ATOM 2486 O O . LYS A 1 76 ? -10.501 -7.995 1.281 1.00 0.00 76 LYS A O 2
ATOM 2505 N N . ILE A 1 77 ? -9.403 -6.053 1.322 1.00 0.00 77 ILE A N 2
ATOM 2506 C CA . ILE A 1 77 ? -8.418 -6.488 0.360 1.00 0.00 77 ILE A CA 2
ATOM 2507 C C . ILE A 1 77 ? -7.225 -7.052 1.090 1.00 0.00 77 ILE A C 2
ATOM 2508 O O . ILE A 1 77 ? -6.548 -6.356 1.844 1.00 0.00 77 ILE A O 2
ATOM 2524 N N . ILE A 1 78 ? -6.990 -8.320 0.873 1.00 0.00 78 ILE A N 2
ATOM 2525 C CA . ILE A 1 78 ? -5.896 -8.998 1.521 1.00 0.00 78 ILE A CA 2
ATOM 2526 C C . ILE A 1 78 ? -4.678 -8.954 0.626 1.00 0.00 78 ILE A C 2
ATOM 2527 O O . ILE A 1 78 ? -4.654 -9.567 -0.437 1.00 0.00 78 ILE A O 2
ATOM 2543 N N . CYS A 1 79 ? -3.694 -8.194 1.051 1.00 0.00 79 CYS A N 2
ATOM 2544 C CA . CYS A 1 79 ? -2.452 -8.061 0.317 1.00 0.00 79 CYS A CA 2
ATOM 2545 C C . CYS A 1 79 ? -1.341 -8.802 1.051 1.00 0.00 79 CYS A C 2
ATOM 2546 O O . CYS A 1 79 ? -0.963 -8.436 2.162 1.00 0.00 79 CYS A O 2
ATOM 2553 N N . THR A 1 80 ? -0.846 -9.856 0.434 1.00 0.00 80 THR A N 2
ATOM 2554 C CA . THR A 1 80 ? 0.171 -10.697 1.040 1.00 0.00 80 THR A CA 2
ATOM 2555 C C . THR A 1 80 ? 1.419 -10.760 0.170 1.00 0.00 80 THR A C 2
ATOM 2556 O O . THR A 1 80 ? 1.372 -11.247 -0.957 1.00 0.00 80 THR A O 2
ATOM 2567 N N . CYS A 1 81 ? 2.535 -10.292 0.696 1.00 0.00 81 CYS A N 2
ATOM 2568 C CA . CYS A 1 81 ? 3.766 -10.244 -0.072 1.00 0.00 81 CYS A CA 2
ATOM 2569 C C . CYS A 1 81 ? 4.453 -11.614 -0.019 1.00 0.00 81 CYS A C 2
ATOM 2570 O O . CYS A 1 81 ? 4.355 -12.334 0.979 1.00 0.00 81 CYS A O 2
ATOM 2577 N N . LYS A 1 82 ? 5.134 -11.963 -1.108 1.00 0.00 82 LYS A N 2
ATOM 2578 C CA . LYS A 1 82 ? 5.657 -13.313 -1.325 1.00 0.00 82 LYS A CA 2
ATOM 2579 C C . LYS A 1 82 ? 6.979 -13.564 -0.595 1.00 0.00 82 LYS A C 2
ATOM 2580 O O . LYS A 1 82 ? 7.484 -12.694 0.112 1.00 0.00 82 LYS A O 2
ATOM 2599 N N . GLU A 1 83 ? 7.532 -14.760 -0.800 1.00 0.00 83 GLU A N 2
ATOM 2600 C CA . GLU A 1 83 ? 8.773 -15.198 -0.158 1.00 0.00 83 GLU A CA 2
ATOM 2601 C C . GLU A 1 83 ? 9.929 -14.181 -0.265 1.00 0.00 83 GLU A C 2
ATOM 2602 O O . GLU A 1 83 ? 10.543 -13.854 0.754 1.00 0.00 83 GLU A O 2
ATOM 2614 N N . PRO A 1 84 ? 10.257 -13.650 -1.473 1.00 0.00 84 PRO A N 2
ATOM 2615 C CA . PRO A 1 84 ? 11.398 -12.745 -1.636 1.00 0.00 84 PRO A CA 2
ATOM 2616 C C . PRO A 1 84 ? 11.047 -11.333 -1.209 1.00 0.00 84 PRO A C 2
ATOM 2617 O O . PRO A 1 84 ? 11.832 -10.392 -1.361 1.00 0.00 84 PRO A O 2
ATOM 2628 N N . THR A 1 85 ? 9.843 -11.193 -0.699 1.00 0.00 85 THR A N 2
ATOM 2629 C CA . THR A 1 85 ? 9.346 -9.931 -0.225 1.00 0.00 85 THR A CA 2
ATOM 2630 C C . THR A 1 85 ? 8.828 -10.126 1.199 1.00 0.00 85 THR A C 2
ATOM 2631 O O . THR A 1 85 ? 7.631 -10.065 1.465 1.00 0.00 85 THR A O 2
ATOM 2642 N N . PRO A 1 86 ? 9.753 -10.363 2.140 1.00 0.00 86 PRO A N 2
ATOM 2643 C CA . PRO A 1 86 ? 9.429 -10.804 3.502 1.00 0.00 86 PRO A CA 2
ATOM 2644 C C . PRO A 1 86 ? 8.718 -9.730 4.309 1.00 0.00 86 PRO A C 2
ATOM 2645 O O . PRO A 1 86 ? 8.354 -9.935 5.467 1.00 0.00 86 PRO A O 2
ATOM 2656 N N . ASN A 1 87 ? 8.524 -8.587 3.685 1.00 0.00 87 ASN A N 2
ATOM 2657 C CA . ASN A 1 87 ? 7.991 -7.425 4.348 1.00 0.00 87 ASN A CA 2
ATOM 2658 C C . ASN A 1 87 ? 7.062 -6.691 3.404 1.00 0.00 87 ASN A C 2
ATOM 2659 O O . ASN A 1 87 ? 6.919 -7.080 2.242 1.00 0.00 87 ASN A O 2
ATOM 2670 N N . ALA A 1 88 ? 6.458 -5.623 3.879 1.00 0.00 88 ALA A N 2
ATOM 2671 C CA . ALA A 1 88 ? 5.567 -4.839 3.051 1.00 0.00 88 ALA A CA 2
ATOM 2672 C C . ALA A 1 88 ? 5.763 -3.352 3.283 1.00 0.00 88 ALA A C 2
ATOM 2673 O O . ALA A 1 88 ? 6.060 -2.917 4.397 1.00 0.00 88 ALA A O 2
ATOM 2680 N N . TYR A 1 89 ? 5.608 -2.583 2.217 1.00 0.00 89 TYR A N 2
ATOM 2681 C CA . TYR A 1 89 ? 5.560 -1.140 2.317 1.00 0.00 89 TYR A CA 2
ATOM 2682 C C . TYR A 1 89 ? 4.181 -0.789 2.883 1.00 0.00 89 TYR A C 2
ATOM 2683 O O . TYR A 1 89 ? 3.170 -0.901 2.182 1.00 0.00 89 TYR A O 2
ATOM 2701 N N . TYR A 1 90 ? 4.147 -0.424 4.158 1.00 0.00 90 TYR A N 2
ATOM 2702 C CA . TYR A 1 90 ? 2.901 -0.206 4.897 1.00 0.00 90 TYR A CA 2
ATOM 2703 C C . TYR A 1 90 ? 2.153 -1.527 5.106 1.00 0.00 90 TYR A C 2
ATOM 2704 O O . TYR A 1 90 ? 2.755 -2.519 5.515 1.00 0.00 90 TYR A O 2
ATOM 2722 N N . GLU A 1 91 ? 0.859 -1.552 4.810 1.00 0.00 91 GLU A N 2
ATOM 2723 C CA . GLU A 1 91 ? 0.024 -2.711 5.144 1.00 0.00 91 GLU A CA 2
ATOM 2724 C C . GLU A 1 91 ? 0.127 -3.822 4.095 1.00 0.00 91 GLU A C 2
ATOM 2725 O O . GLU A 1 91 ? -0.516 -4.861 4.219 1.00 0.00 91 GLU A O 2
ATOM 2737 N N . GLY A 1 92 ? 0.942 -3.617 3.072 1.00 0.00 92 GLY A N 2
ATOM 2738 C CA . GLY A 1 92 ? 0.970 -4.545 1.959 1.00 0.00 92 GLY A CA 2
ATOM 2739 C C . GLY A 1 92 ? 0.518 -3.864 0.693 1.00 0.00 92 GLY A C 2
ATOM 2740 O O . GLY A 1 92 ? 0.349 -4.498 -0.348 1.00 0.00 92 GLY A O 2
ATOM 2744 N N . VAL A 1 93 ? 0.319 -2.556 0.811 1.00 0.00 93 VAL A N 2
ATOM 2745 C CA . VAL A 1 93 ? -0.051 -1.708 -0.307 1.00 0.00 93 VAL A CA 2
ATOM 2746 C C . VAL A 1 93 ? 1.020 -1.782 -1.389 1.00 0.00 93 VAL A C 2
ATOM 2747 O O . VAL A 1 93 ? 0.753 -1.617 -2.580 1.00 0.00 93 VAL A O 2
ATOM 2760 N N . PHE A 1 94 ? 2.243 -2.008 -0.941 1.00 0.00 94 PHE A N 2
ATOM 2761 C CA . PHE A 1 94 ? 3.365 -2.237 -1.815 1.00 0.00 94 PHE A CA 2
ATOM 2762 C C . PHE A 1 94 ? 4.360 -3.171 -1.112 1.00 0.00 94 PHE A C 2
ATOM 2763 O O . PHE A 1 94 ? 4.337 -3.270 0.108 1.00 0.00 94 PHE A O 2
ATOM 2780 N N . CYS A 1 95 ? 5.195 -3.893 -1.866 1.00 0.00 95 CYS A N 2
ATOM 2781 C CA . CYS A 1 95 ? 6.189 -4.804 -1.268 1.00 0.00 95 CYS A CA 2
ATOM 2782 C C . CYS A 1 95 ? 7.474 -4.794 -2.108 1.00 0.00 95 CYS A C 2
ATOM 2783 O O . CYS A 1 95 ? 7.461 -4.347 -3.253 1.00 0.00 95 CYS A O 2
ATOM 2790 N N . SER A 1 96 ? 8.585 -5.282 -1.540 1.00 0.00 96 SER A N 2
ATOM 2791 C CA . SER A 1 96 ? 9.886 -5.215 -2.221 1.00 0.00 96 SER A CA 2
ATOM 2792 C C . SER A 1 96 ? 10.405 -6.589 -2.583 1.00 0.00 96 SER A C 2
ATOM 2793 O O . SER A 1 96 ? 10.609 -7.431 -1.709 1.00 0.00 96 SER A O 2
ATOM 2801 N N . SER A 1 97 ? 10.657 -6.799 -3.863 1.00 0.00 97 SER A N 2
ATOM 2802 C CA . SER A 1 97 ? 11.263 -8.035 -4.317 1.00 0.00 97 SER A CA 2
ATOM 2803 C C . SER A 1 97 ? 12.758 -7.836 -4.527 1.00 0.00 97 SER A C 2
ATOM 2804 O O . SER A 1 97 ? 13.265 -7.924 -5.647 1.00 0.00 97 SER A O 2
ATOM 2812 N N . SER A 1 98 ? 13.446 -7.536 -3.449 1.00 0.00 98 SER A N 2
ATOM 2813 C CA . SER A 1 98 ? 14.875 -7.244 -3.503 1.00 0.00 98 SER A CA 2
ATOM 2814 C C . SER A 1 98 ? 15.541 -7.510 -2.151 1.00 0.00 98 SER A C 2
ATOM 2815 O O . SER A 1 98 ? 16.403 -6.749 -1.715 1.00 0.00 98 SER A O 2
ATOM 2823 N N . SER A 1 99 ? 15.158 -8.596 -1.499 1.00 0.00 99 SER A N 2
ATOM 2824 C CA . SER A 1 99 ? 15.686 -8.906 -0.180 1.00 0.00 99 SER A CA 2
ATOM 2825 C C . SER A 1 99 ? 16.734 -10.008 -0.280 1.00 0.00 99 SER A C 2
ATOM 2826 O O . SER A 1 99 ? 17.891 -9.769 0.114 1.00 0.00 99 SER A O 2
ATOM 2835 N N . GLY A 1 1 ? 15.437 -2.827 -4.596 1.00 0.00 1 GLY A N 3
ATOM 2836 C CA . GLY A 1 1 ? 15.004 -4.159 -4.114 1.00 0.00 1 GLY A CA 3
ATOM 2837 C C . GLY A 1 1 ? 15.828 -4.654 -2.941 1.00 0.00 1 GLY A C 3
ATOM 2838 O O . GLY A 1 1 ? 17.058 -4.611 -2.981 1.00 0.00 1 GLY A O 3
ATOM 2844 N N . VAL A 1 2 ? 15.143 -5.118 -1.899 1.00 0.00 2 VAL A N 3
ATOM 2845 C CA . VAL A 1 2 ? 15.779 -5.661 -0.700 1.00 0.00 2 VAL A CA 3
ATOM 2846 C C . VAL A 1 2 ? 14.683 -5.992 0.308 1.00 0.00 2 VAL A C 3
ATOM 2847 O O . VAL A 1 2 ? 13.511 -5.855 -0.029 1.00 0.00 2 VAL A O 3
ATOM 2860 N N . ASP A 1 3 ? 15.048 -6.450 1.506 1.00 0.00 3 ASP A N 3
ATOM 2861 C CA . ASP A 1 3 ? 14.101 -6.577 2.603 1.00 0.00 3 ASP A CA 3
ATOM 2862 C C . ASP A 1 3 ? 13.281 -5.305 2.724 1.00 0.00 3 ASP A C 3
ATOM 2863 O O . ASP A 1 3 ? 13.795 -4.255 3.107 1.00 0.00 3 ASP A O 3
ATOM 2872 N N . PRO A 1 4 ? 12.000 -5.391 2.360 1.00 0.00 4 PRO A N 3
ATOM 2873 C CA . PRO A 1 4 ? 11.065 -4.261 2.336 1.00 0.00 4 PRO A CA 3
ATOM 2874 C C . PRO A 1 4 ? 10.986 -3.421 3.624 1.00 0.00 4 PRO A C 3
ATOM 2875 O O . PRO A 1 4 ? 10.238 -2.468 3.674 1.00 0.00 4 PRO A O 3
ATOM 2886 N N . LYS A 1 5 ? 11.718 -3.764 4.666 1.00 0.00 5 LYS A N 3
ATOM 2887 C CA . LYS A 1 5 ? 11.644 -3.007 5.919 1.00 0.00 5 LYS A CA 3
ATOM 2888 C C . LYS A 1 5 ? 12.388 -1.663 5.884 1.00 0.00 5 LYS A C 3
ATOM 2889 O O . LYS A 1 5 ? 12.635 -1.075 6.935 1.00 0.00 5 LYS A O 3
ATOM 2908 N N . HIS A 1 6 ? 12.758 -1.179 4.704 1.00 0.00 6 HIS A N 3
ATOM 2909 C CA . HIS A 1 6 ? 13.600 0.021 4.619 1.00 0.00 6 HIS A CA 3
ATOM 2910 C C . HIS A 1 6 ? 12.864 1.307 5.024 1.00 0.00 6 HIS A C 3
ATOM 2911 O O . HIS A 1 6 ? 13.503 2.335 5.232 1.00 0.00 6 HIS A O 3
ATOM 2926 N N . VAL A 1 7 ? 11.533 1.213 5.152 1.00 0.00 7 VAL A N 3
ATOM 2927 C CA . VAL A 1 7 ? 10.620 2.338 5.486 1.00 0.00 7 VAL A CA 3
ATOM 2928 C C . VAL A 1 7 ? 10.769 3.570 4.570 1.00 0.00 7 VAL A C 3
ATOM 2929 O O . VAL A 1 7 ? 11.782 3.776 3.903 1.00 0.00 7 VAL A O 3
ATOM 2942 N N . CYS A 1 8 ? 9.726 4.380 4.541 1.00 0.00 8 CYS A N 3
ATOM 2943 C CA . CYS A 1 8 ? 9.575 5.423 3.554 1.00 0.00 8 CYS A CA 3
ATOM 2944 C C . CYS A 1 8 ? 9.601 6.807 4.186 1.00 0.00 8 CYS A C 3
ATOM 2945 O O . CYS A 1 8 ? 9.241 6.972 5.352 1.00 0.00 8 CYS A O 3
ATOM 2952 N N . VAL A 1 9 ? 10.017 7.787 3.394 1.00 0.00 9 VAL A N 3
ATOM 2953 C CA . VAL A 1 9 ? 9.935 9.188 3.737 1.00 0.00 9 VAL A CA 3
ATOM 2954 C C . VAL A 1 9 ? 9.981 9.993 2.441 1.00 0.00 9 VAL A C 3
ATOM 2955 O O . VAL A 1 9 ? 11.043 10.194 1.850 1.00 0.00 9 VAL A O 3
ATOM 2968 N N . ASP A 1 10 ? 8.834 10.437 1.992 1.00 0.00 10 ASP A N 3
ATOM 2969 C CA . ASP A 1 10 ? 8.756 11.290 0.823 1.00 0.00 10 ASP A CA 3
ATOM 2970 C C . ASP A 1 10 ? 7.887 12.493 1.101 1.00 0.00 10 ASP A C 3
ATOM 2971 O O . ASP A 1 10 ? 7.182 12.529 2.111 1.00 0.00 10 ASP A O 3
ATOM 2980 N N . THR A 1 11 ? 7.938 13.464 0.203 1.00 0.00 11 THR A N 3
ATOM 2981 C CA . THR A 1 11 ? 6.901 14.458 0.099 1.00 0.00 11 THR A CA 3
ATOM 2982 C C . THR A 1 11 ? 6.775 15.341 1.352 1.00 0.00 11 THR A C 3
ATOM 2983 O O . THR A 1 11 ? 7.403 15.081 2.379 1.00 0.00 11 THR A O 3
ATOM 2994 N N . ARG A 1 12 ? 6.012 16.419 1.252 1.00 0.00 12 ARG A N 3
ATOM 2995 C CA . ARG A 1 12 ? 5.838 17.314 2.381 1.00 0.00 12 ARG A CA 3
ATOM 2996 C C . ARG A 1 12 ? 4.927 16.655 3.404 1.00 0.00 12 ARG A C 3
ATOM 2997 O O . ARG A 1 12 ? 5.182 16.694 4.609 1.00 0.00 12 ARG A O 3
ATOM 3018 N N . ASP A 1 13 ? 3.873 16.037 2.894 1.00 0.00 13 ASP A N 3
ATOM 3019 C CA . ASP A 1 13 ? 2.890 15.355 3.721 1.00 0.00 13 ASP A CA 3
ATOM 3020 C C . ASP A 1 13 ? 2.146 14.313 2.894 1.00 0.00 13 ASP A C 3
ATOM 3021 O O . ASP A 1 13 ? 1.236 14.652 2.131 1.00 0.00 13 ASP A O 3
ATOM 3030 N N . ILE A 1 14 ? 2.576 13.060 2.997 1.00 0.00 14 ILE A N 3
ATOM 3031 C CA . ILE A 1 14 ? 1.877 11.952 2.352 1.00 0.00 14 ILE A CA 3
ATOM 3032 C C . ILE A 1 14 ? 0.491 11.841 2.947 1.00 0.00 14 ILE A C 3
ATOM 3033 O O . ILE A 1 14 ? 0.324 11.933 4.165 1.00 0.00 14 ILE A O 3
ATOM 3049 N N . PRO A 1 15 ? -0.516 11.666 2.087 1.00 0.00 15 PRO A N 3
ATOM 3050 C CA . PRO A 1 15 ? -1.922 11.754 2.478 1.00 0.00 15 PRO A CA 3
ATOM 3051 C C . PRO A 1 15 ? -2.286 10.840 3.633 1.00 0.00 15 PRO A C 3
ATOM 3052 O O . PRO A 1 15 ? -1.691 9.780 3.818 1.00 0.00 15 PRO A O 3
ATOM 3063 N N . LYS A 1 16 ? -3.253 11.263 4.422 1.00 0.00 16 LYS A N 3
ATOM 3064 C CA . LYS A 1 16 ? -3.886 10.368 5.346 1.00 0.00 16 LYS A CA 3
ATOM 3065 C C . LYS A 1 16 ? -4.585 9.313 4.524 1.00 0.00 16 LYS A C 3
ATOM 3066 O O . LYS A 1 16 ? -4.972 9.585 3.385 1.00 0.00 16 LYS A O 3
ATOM 3085 N N . ASN A 1 17 ? -4.735 8.123 5.079 1.00 0.00 17 ASN A N 3
ATOM 3086 C CA . ASN A 1 17 ? -5.282 6.988 4.336 1.00 0.00 17 ASN A CA 3
ATOM 3087 C C . ASN A 1 17 ? -4.303 6.600 3.228 1.00 0.00 17 ASN A C 3
ATOM 3088 O O . ASN A 1 17 ? -4.616 5.784 2.359 1.00 0.00 17 ASN A O 3
ATOM 3099 N N . ALA A 1 18 ? -3.123 7.216 3.249 1.00 0.00 18 ALA A N 3
ATOM 3100 C CA . ALA A 1 18 ? -2.072 6.907 2.296 1.00 0.00 18 ALA A CA 3
ATOM 3101 C C . ALA A 1 18 ? -0.778 6.548 3.002 1.00 0.00 18 ALA A C 3
ATOM 3102 O O . ALA A 1 18 ? -0.553 6.916 4.154 1.00 0.00 18 ALA A O 3
ATOM 3109 N N . GLY A 1 19 ? 0.053 5.815 2.294 1.00 0.00 19 GLY A N 3
ATOM 3110 C CA . GLY A 1 19 ? 1.367 5.480 2.788 1.00 0.00 19 GLY A CA 3
ATOM 3111 C C . GLY A 1 19 ? 2.414 5.605 1.713 1.00 0.00 19 GLY A C 3
ATOM 3112 O O . GLY A 1 19 ? 2.094 5.621 0.532 1.00 0.00 19 GLY A O 3
ATOM 3116 N N . CYS A 1 20 ? 3.657 5.670 2.126 1.00 0.00 20 CYS A N 3
ATOM 3117 C CA . CYS A 1 20 ? 4.759 5.949 1.242 1.00 0.00 20 CYS A CA 3
ATOM 3118 C C . CYS A 1 20 ? 5.672 4.763 1.137 1.00 0.00 20 CYS A C 3
ATOM 3119 O O . CYS A 1 20 ? 5.637 3.867 1.978 1.00 0.00 20 CYS A O 3
ATOM 3126 N N . PHE A 1 21 ? 6.385 4.691 0.041 1.00 0.00 21 PHE A N 3
ATOM 3127 C CA . PHE A 1 21 ? 7.406 3.693 -0.098 1.00 0.00 21 PHE A CA 3
ATOM 3128 C C . PHE A 1 21 ? 8.695 4.303 -0.608 1.00 0.00 21 PHE A C 3
ATOM 3129 O O . PHE A 1 21 ? 8.748 4.871 -1.696 1.00 0.00 21 PHE A O 3
ATOM 3146 N N . ARG A 1 22 ? 9.748 4.090 0.168 1.00 0.00 22 ARG A N 3
ATOM 3147 C CA . ARG A 1 22 ? 11.068 4.549 -0.189 1.00 0.00 22 ARG A CA 3
ATOM 3148 C C . ARG A 1 22 ? 11.968 3.350 -0.322 1.00 0.00 22 ARG A C 3
ATOM 3149 O O . ARG A 1 22 ? 12.336 2.736 0.675 1.00 0.00 22 ARG A O 3
ATOM 3170 N N . ASP A 1 23 ? 12.302 2.987 -1.543 1.00 0.00 23 ASP A N 3
ATOM 3171 C CA . ASP A 1 23 ? 13.058 1.765 -1.743 1.00 0.00 23 ASP A CA 3
ATOM 3172 C C . ASP A 1 23 ? 14.544 2.027 -1.551 1.00 0.00 23 ASP A C 3
ATOM 3173 O O . ASP A 1 23 ? 14.939 3.150 -1.245 1.00 0.00 23 ASP A O 3
ATOM 3182 N N . ASP A 1 24 ? 15.351 1.003 -1.731 1.00 0.00 24 ASP A N 3
ATOM 3183 C CA . ASP A 1 24 ? 16.782 1.072 -1.465 1.00 0.00 24 ASP A CA 3
ATOM 3184 C C . ASP A 1 24 ? 17.463 2.213 -2.225 1.00 0.00 24 ASP A C 3
ATOM 3185 O O . ASP A 1 24 ? 18.380 2.853 -1.711 1.00 0.00 24 ASP A O 3
ATOM 3194 N N . ASP A 1 25 ? 16.984 2.495 -3.432 1.00 0.00 25 ASP A N 3
ATOM 3195 C CA . ASP A 1 25 ? 17.570 3.543 -4.270 1.00 0.00 25 ASP A CA 3
ATOM 3196 C C . ASP A 1 25 ? 17.160 4.940 -3.805 1.00 0.00 25 ASP A C 3
ATOM 3197 O O . ASP A 1 25 ? 17.544 5.940 -4.412 1.00 0.00 25 ASP A O 3
ATOM 3206 N N . GLY A 1 26 ? 16.365 5.008 -2.744 1.00 0.00 26 GLY A N 3
ATOM 3207 C CA . GLY A 1 26 ? 15.852 6.283 -2.274 1.00 0.00 26 GLY A CA 3
ATOM 3208 C C . GLY A 1 26 ? 14.575 6.660 -2.993 1.00 0.00 26 GLY A C 3
ATOM 3209 O O . GLY A 1 26 ? 13.911 7.636 -2.641 1.00 0.00 26 GLY A O 3
ATOM 3213 N N . THR A 1 27 ? 14.247 5.868 -4.004 1.00 0.00 27 THR A N 3
ATOM 3214 C CA . THR A 1 27 ? 13.043 6.044 -4.799 1.00 0.00 27 THR A CA 3
ATOM 3215 C C . THR A 1 27 ? 11.807 6.074 -3.926 1.00 0.00 27 THR A C 3
ATOM 3216 O O . THR A 1 27 ? 11.665 5.247 -3.027 1.00 0.00 27 THR A O 3
ATOM 3227 N N . GLU A 1 28 ? 10.912 7.007 -4.203 1.00 0.00 28 GLU A N 3
ATOM 3228 C CA . GLU A 1 28 ? 9.770 7.193 -3.349 1.00 0.00 28 GLU A CA 3
ATOM 3229 C C . GLU A 1 28 ? 8.455 7.347 -4.088 1.00 0.00 28 GLU A C 3
ATOM 3230 O O . GLU A 1 28 ? 8.353 8.015 -5.122 1.00 0.00 28 GLU A O 3
ATOM 3242 N N . GLU A 1 29 ? 7.454 6.705 -3.518 1.00 0.00 29 GLU A N 3
ATOM 3243 C CA . GLU A 1 29 ? 6.126 6.617 -4.090 1.00 0.00 29 GLU A CA 3
ATOM 3244 C C . GLU A 1 29 ? 5.136 6.470 -2.971 1.00 0.00 29 GLU A C 3
ATOM 3245 O O . GLU A 1 29 ? 5.299 5.607 -2.117 1.00 0.00 29 GLU A O 3
ATOM 3257 N N . TRP A 1 30 ? 4.114 7.280 -2.948 1.00 0.00 30 TRP A N 3
ATOM 3258 C CA . TRP A 1 30 ? 3.090 7.063 -1.972 1.00 0.00 30 TRP A CA 3
ATOM 3259 C C . TRP A 1 30 ? 1.848 6.505 -2.648 1.00 0.00 30 TRP A C 3
ATOM 3260 O O . TRP A 1 30 ? 1.598 6.729 -3.837 1.00 0.00 30 TRP A O 3
ATOM 3281 N N . ARG A 1 31 ? 1.105 5.750 -1.880 1.00 0.00 31 ARG A N 3
ATOM 3282 C CA . ARG A 1 31 ? -0.043 5.010 -2.361 1.00 0.00 31 ARG A CA 3
ATOM 3283 C C . ARG A 1 31 ? -1.186 5.172 -1.393 1.00 0.00 31 ARG A C 3
ATOM 3284 O O . ARG A 1 31 ? -1.048 5.815 -0.362 1.00 0.00 31 ARG A O 3
ATOM 3305 N N . CYS A 1 32 ? -2.285 4.531 -1.704 1.00 0.00 32 CYS A N 3
ATOM 3306 C CA . CYS A 1 32 ? -3.487 4.635 -0.905 1.00 0.00 32 CYS A CA 3
ATOM 3307 C C . CYS A 1 32 ? -3.737 3.304 -0.245 1.00 0.00 32 CYS A C 3
ATOM 3308 O O . CYS A 1 32 ? -3.713 2.261 -0.897 1.00 0.00 32 CYS A O 3
ATOM 3315 N N . LEU A 1 33 ? -3.943 3.365 1.066 1.00 0.00 33 LEU A N 3
ATOM 3316 C CA . LEU A 1 33 ? -3.981 2.185 1.910 1.00 0.00 33 LEU A CA 3
ATOM 3317 C C . LEU A 1 33 ? -5.033 1.185 1.442 1.00 0.00 33 LEU A C 3
ATOM 3318 O O . LEU A 1 33 ? -5.877 1.481 0.596 1.00 0.00 33 LEU A O 3
ATOM 3334 N N . LEU A 1 34 ? -4.972 0.007 2.019 1.00 0.00 34 LEU A N 3
ATOM 3335 C CA . LEU A 1 34 ? -5.756 -1.116 1.579 1.00 0.00 34 LEU A CA 3
ATOM 3336 C C . LEU A 1 34 ? -7.242 -0.881 1.778 1.00 0.00 34 LEU A C 3
ATOM 3337 O O . LEU A 1 34 ? -7.692 -0.518 2.862 1.00 0.00 34 LEU A O 3
ATOM 3353 N N . GLY A 1 35 ? -7.992 -1.071 0.703 1.00 0.00 35 GLY A N 3
ATOM 3354 C CA . GLY A 1 35 ? -9.416 -0.848 0.745 1.00 0.00 35 GLY A CA 3
ATOM 3355 C C . GLY A 1 35 ? -9.766 0.602 0.497 1.00 0.00 35 GLY A C 3
ATOM 3356 O O . GLY A 1 35 ? -10.919 1.015 0.660 1.00 0.00 35 GLY A O 3
ATOM 3360 N N . TYR A 1 36 ? -8.759 1.379 0.123 1.00 0.00 36 TYR A N 3
ATOM 3361 C CA . TYR A 1 36 ? -8.922 2.798 -0.146 1.00 0.00 36 TYR A CA 3
ATOM 3362 C C . TYR A 1 36 ? -8.662 3.090 -1.593 1.00 0.00 36 TYR A C 3
ATOM 3363 O O . TYR A 1 36 ? -8.461 2.183 -2.403 1.00 0.00 36 TYR A O 3
ATOM 3381 N N . LYS A 1 37 ? -8.671 4.366 -1.911 1.00 0.00 37 LYS A N 3
ATOM 3382 C CA . LYS A 1 37 ? -8.580 4.789 -3.272 1.00 0.00 37 LYS A CA 3
ATOM 3383 C C . LYS A 1 37 ? -8.166 6.250 -3.365 1.00 0.00 37 LYS A C 3
ATOM 3384 O O . LYS A 1 37 ? -8.071 6.938 -2.353 1.00 0.00 37 LYS A O 3
ATOM 3403 N N . LYS A 1 38 ? -7.910 6.702 -4.577 1.00 0.00 38 LYS A N 3
ATOM 3404 C CA . LYS A 1 38 ? -7.401 8.046 -4.805 1.00 0.00 38 LYS A CA 3
ATOM 3405 C C . LYS A 1 38 ? -8.547 9.036 -4.959 1.00 0.00 38 LYS A C 3
ATOM 3406 O O . LYS A 1 38 ? -9.496 8.787 -5.699 1.00 0.00 38 LYS A O 3
ATOM 3425 N N . GLY A 1 39 ? -8.450 10.154 -4.250 1.00 0.00 39 GLY A N 3
ATOM 3426 C CA . GLY A 1 39 ? -9.500 11.144 -4.279 1.00 0.00 39 GLY A CA 3
ATOM 3427 C C . GLY A 1 39 ? -9.200 12.291 -5.221 1.00 0.00 39 GLY A C 3
ATOM 3428 O O . GLY A 1 39 ? -9.177 12.116 -6.439 1.00 0.00 39 GLY A O 3
ATOM 3432 N N . GLU A 1 40 ? -8.938 13.461 -4.653 1.00 0.00 40 GLU A N 3
ATOM 3433 C CA . GLU A 1 40 ? -8.714 14.678 -5.428 1.00 0.00 40 GLU A CA 3
ATOM 3434 C C . GLU A 1 40 ? -7.277 14.760 -5.953 1.00 0.00 40 GLU A C 3
ATOM 3435 O O . GLU A 1 40 ? -6.560 15.728 -5.702 1.00 0.00 40 GLU A O 3
ATOM 3447 N N . GLY A 1 41 ? -6.860 13.746 -6.688 1.00 0.00 41 GLY A N 3
ATOM 3448 C CA . GLY A 1 41 ? -5.539 13.766 -7.281 1.00 0.00 41 GLY A CA 3
ATOM 3449 C C . GLY A 1 41 ? -4.473 13.189 -6.370 1.00 0.00 41 GLY A C 3
ATOM 3450 O O . GLY A 1 41 ? -4.103 12.026 -6.499 1.00 0.00 41 GLY A O 3
ATOM 3454 N N . ASN A 1 42 ? -3.985 13.994 -5.437 1.00 0.00 42 ASN A N 3
ATOM 3455 C CA . ASN A 1 42 ? -2.909 13.561 -4.549 1.00 0.00 42 ASN A CA 3
ATOM 3456 C C . ASN A 1 42 ? -3.437 13.250 -3.156 1.00 0.00 42 ASN A C 3
ATOM 3457 O O . ASN A 1 42 ? -2.813 13.576 -2.151 1.00 0.00 42 ASN A O 3
ATOM 3468 N N . THR A 1 43 ? -4.574 12.586 -3.104 1.00 0.00 43 THR A N 3
ATOM 3469 C CA . THR A 1 43 ? -5.180 12.236 -1.833 1.00 0.00 43 THR A CA 3
ATOM 3470 C C . THR A 1 43 ? -5.677 10.812 -1.829 1.00 0.00 43 THR A C 3
ATOM 3471 O O . THR A 1 43 ? -6.153 10.309 -2.843 1.00 0.00 43 THR A O 3
ATOM 3482 N N . CYS A 1 44 ? -5.576 10.169 -0.689 1.00 0.00 44 CYS A N 3
ATOM 3483 C CA . CYS A 1 44 ? -6.106 8.836 -0.535 1.00 0.00 44 CYS A CA 3
ATOM 3484 C C . CYS A 1 44 ? -7.259 8.854 0.437 1.00 0.00 44 CYS A C 3
ATOM 3485 O O . CYS A 1 44 ? -7.194 9.483 1.492 1.00 0.00 44 CYS A O 3
ATOM 3492 N N . VAL A 1 45 ? -8.322 8.188 0.053 1.00 0.00 45 VAL A N 3
ATOM 3493 C CA . VAL A 1 45 ? -9.553 8.219 0.786 1.00 0.00 45 VAL A CA 3
ATOM 3494 C C . VAL A 1 45 ? -10.088 6.816 0.935 1.00 0.00 45 VAL A C 3
ATOM 3495 O O . VAL A 1 45 ? -9.654 5.910 0.235 1.00 0.00 45 VAL A O 3
ATOM 3508 N N . GLU A 1 46 ? -11.015 6.633 1.848 1.00 0.00 46 GLU A N 3
ATOM 3509 C CA . GLU A 1 46 ? -11.556 5.318 2.122 1.00 0.00 46 GLU A CA 3
ATOM 3510 C C . GLU A 1 46 ? -12.541 4.891 1.046 1.00 0.00 46 GLU A C 3
ATOM 3511 O O . GLU A 1 46 ? -13.584 5.514 0.863 1.00 0.00 46 GLU A O 3
ATOM 3523 N N . ASN A 1 47 ? -12.204 3.818 0.339 1.00 0.00 47 ASN A N 3
ATOM 3524 C CA . ASN A 1 47 ? -13.006 3.351 -0.790 1.00 0.00 47 ASN A CA 3
ATOM 3525 C C . ASN A 1 47 ? -14.268 2.658 -0.297 1.00 0.00 47 ASN A C 3
ATOM 3526 O O . ASN A 1 47 ? -15.359 2.932 -0.792 1.00 0.00 47 ASN A O 3
ATOM 3537 N N . ASN A 1 48 ? -14.106 1.755 0.671 1.00 0.00 48 ASN A N 3
ATOM 3538 C CA . ASN A 1 48 ? -15.239 1.096 1.348 1.00 0.00 48 ASN A CA 3
ATOM 3539 C C . ASN A 1 48 ? -15.935 0.079 0.447 1.00 0.00 48 ASN A C 3
ATOM 3540 O O . ASN A 1 48 ? -16.636 -0.810 0.927 1.00 0.00 48 ASN A O 3
ATOM 3551 N N . ASN A 1 49 ? -15.716 0.202 -0.853 1.00 0.00 49 ASN A N 3
ATOM 3552 C CA . ASN A 1 49 ? -16.127 -0.810 -1.818 1.00 0.00 49 ASN A CA 3
ATOM 3553 C C . ASN A 1 49 ? -14.934 -1.157 -2.726 1.00 0.00 49 ASN A C 3
ATOM 3554 O O . ASN A 1 49 ? -15.002 -1.036 -3.948 1.00 0.00 49 ASN A O 3
ATOM 3565 N N . PRO A 1 50 ? -13.795 -1.545 -2.123 1.00 0.00 50 PRO A N 3
ATOM 3566 C CA . PRO A 1 50 ? -12.586 -1.873 -2.858 1.00 0.00 50 PRO A CA 3
ATOM 3567 C C . PRO A 1 50 ? -12.707 -3.176 -3.628 1.00 0.00 50 PRO A C 3
ATOM 3568 O O . PRO A 1 50 ? -13.196 -4.181 -3.115 1.00 0.00 50 PRO A O 3
ATOM 3579 N N . THR A 1 51 ? -12.261 -3.138 -4.864 1.00 0.00 51 THR A N 3
ATOM 3580 C CA . THR A 1 51 ? -12.272 -4.300 -5.725 1.00 0.00 51 THR A CA 3
ATOM 3581 C C . THR A 1 51 ? -10.842 -4.643 -6.111 1.00 0.00 51 THR A C 3
ATOM 3582 O O . THR A 1 51 ? -9.985 -3.755 -6.169 1.00 0.00 51 THR A O 3
ATOM 3593 N N . CYS A 1 52 ? -10.566 -5.909 -6.366 1.00 0.00 52 CYS A N 3
ATOM 3594 C CA . CYS A 1 52 ? -9.252 -6.271 -6.838 1.00 0.00 52 CYS A CA 3
ATOM 3595 C C . CYS A 1 52 ? -9.267 -6.076 -8.338 1.00 0.00 52 CYS A C 3
ATOM 3596 O O . CYS A 1 52 ? -10.139 -6.610 -9.029 1.00 0.00 52 CYS A O 3
ATOM 3603 N N . ASP A 1 53 ? -8.266 -5.351 -8.816 1.00 0.00 53 ASP A N 3
ATOM 3604 C CA . ASP A 1 53 ? -8.242 -4.780 -10.165 1.00 0.00 53 ASP A CA 3
ATOM 3605 C C . ASP A 1 53 ? -7.507 -3.461 -10.096 1.00 0.00 53 ASP A C 3
ATOM 3606 O O . ASP A 1 53 ? -6.615 -3.174 -10.890 1.00 0.00 53 ASP A O 3
ATOM 3615 N N . ILE A 1 54 ? -7.901 -2.657 -9.115 1.00 0.00 54 ILE A N 3
ATOM 3616 C CA . ILE A 1 54 ? -7.307 -1.355 -8.914 1.00 0.00 54 ILE A CA 3
ATOM 3617 C C . ILE A 1 54 ? -6.024 -1.503 -8.147 1.00 0.00 54 ILE A C 3
ATOM 3618 O O . ILE A 1 54 ? -6.040 -1.514 -6.917 1.00 0.00 54 ILE A O 3
ATOM 3634 N N . ASN A 1 55 ? -4.930 -1.639 -8.864 1.00 0.00 55 ASN A N 3
ATOM 3635 C CA . ASN A 1 55 ? -3.638 -1.822 -8.236 1.00 0.00 55 ASN A CA 3
ATOM 3636 C C . ASN A 1 55 ? -3.701 -3.004 -7.286 1.00 0.00 55 ASN A C 3
ATOM 3637 O O . ASN A 1 55 ? -3.262 -2.918 -6.144 1.00 0.00 55 ASN A O 3
ATOM 3648 N N . ASN A 1 56 ? -4.314 -4.094 -7.748 1.00 0.00 56 ASN A N 3
ATOM 3649 C CA . ASN A 1 56 ? -4.423 -5.321 -6.959 1.00 0.00 56 ASN A CA 3
ATOM 3650 C C . ASN A 1 56 ? -5.289 -5.053 -5.734 1.00 0.00 56 ASN A C 3
ATOM 3651 O O . ASN A 1 56 ? -5.088 -5.635 -4.687 1.00 0.00 56 ASN A O 3
ATOM 3662 N N . GLY A 1 57 ? -6.233 -4.133 -5.867 1.00 0.00 57 GLY A N 3
ATOM 3663 C CA . GLY A 1 57 ? -7.110 -3.804 -4.757 1.00 0.00 57 GLY A CA 3
ATOM 3664 C C . GLY A 1 57 ? -6.529 -2.739 -3.846 1.00 0.00 57 GLY A C 3
ATOM 3665 O O . GLY A 1 57 ? -7.157 -2.342 -2.861 1.00 0.00 57 GLY A O 3
ATOM 3669 N N . GLY A 1 58 ? -5.343 -2.259 -4.185 1.00 0.00 58 GLY A N 3
ATOM 3670 C CA . GLY A 1 58 ? -4.657 -1.314 -3.332 1.00 0.00 58 GLY A CA 3
ATOM 3671 C C . GLY A 1 58 ? -3.352 -1.876 -2.800 1.00 0.00 58 GLY A C 3
ATOM 3672 O O . GLY A 1 58 ? -2.743 -1.320 -1.892 1.00 0.00 58 GLY A O 3
ATOM 3676 N N . CYS A 1 59 ? -2.917 -2.960 -3.412 1.00 0.00 59 CYS A N 3
ATOM 3677 C CA . CYS A 1 59 ? -1.734 -3.692 -2.999 1.00 0.00 59 CYS A CA 3
ATOM 3678 C C . CYS A 1 59 ? -0.614 -3.447 -3.980 1.00 0.00 59 CYS A C 3
ATOM 3679 O O . CYS A 1 59 ? -0.753 -2.703 -4.948 1.00 0.00 59 CYS A O 3
ATOM 3686 N N . ASP A 1 60 ? 0.486 -4.095 -3.726 1.00 0.00 60 ASP A N 3
ATOM 3687 C CA . ASP A 1 60 ? 1.611 -4.058 -4.622 1.00 0.00 60 ASP A CA 3
ATOM 3688 C C . ASP A 1 60 ? 1.542 -5.329 -5.418 1.00 0.00 60 ASP A C 3
ATOM 3689 O O . ASP A 1 60 ? 1.068 -6.329 -4.916 1.00 0.00 60 ASP A O 3
ATOM 3698 N N . PRO A 1 61 ? 1.890 -5.279 -6.706 1.00 0.00 61 PRO A N 3
ATOM 3699 C CA . PRO A 1 61 ? 1.739 -6.429 -7.595 1.00 0.00 61 PRO A CA 3
ATOM 3700 C C . PRO A 1 61 ? 2.458 -7.666 -7.072 1.00 0.00 61 PRO A C 3
ATOM 3701 O O . PRO A 1 61 ? 2.187 -8.789 -7.503 1.00 0.00 61 PRO A O 3
ATOM 3712 N N . THR A 1 62 ? 3.381 -7.442 -6.151 1.00 0.00 62 THR A N 3
ATOM 3713 C CA . THR A 1 62 ? 4.109 -8.514 -5.504 1.00 0.00 62 THR A CA 3
ATOM 3714 C C . THR A 1 62 ? 3.336 -9.002 -4.280 1.00 0.00 62 THR A C 3
ATOM 3715 O O . THR A 1 62 ? 3.522 -10.120 -3.806 1.00 0.00 62 THR A O 3
ATOM 3726 N N . ALA A 1 63 ? 2.453 -8.145 -3.792 1.00 0.00 63 ALA A N 3
ATOM 3727 C CA . ALA A 1 63 ? 1.522 -8.499 -2.740 1.00 0.00 63 ALA A CA 3
ATOM 3728 C C . ALA A 1 63 ? 0.287 -9.156 -3.347 1.00 0.00 63 ALA A C 3
ATOM 3729 O O . ALA A 1 63 ? -0.538 -8.488 -3.970 1.00 0.00 63 ALA A O 3
ATOM 3736 N N . SER A 1 64 ? 0.182 -10.464 -3.172 1.00 0.00 64 SER A N 3
ATOM 3737 C CA . SER A 1 64 ? -0.924 -11.233 -3.723 1.00 0.00 64 SER A CA 3
ATOM 3738 C C . SER A 1 64 ? -2.251 -10.689 -3.212 1.00 0.00 64 SER A C 3
ATOM 3739 O O . SER A 1 64 ? -2.488 -10.656 -2.004 1.00 0.00 64 SER A O 3
ATOM 3747 N N . CYS A 1 65 ? -3.099 -10.247 -4.130 1.00 0.00 65 CYS A N 3
ATOM 3748 C CA . CYS A 1 65 ? -4.385 -9.675 -3.759 1.00 0.00 65 CYS A CA 3
ATOM 3749 C C . CYS A 1 65 ? -5.480 -10.716 -3.743 1.00 0.00 65 CYS A C 3
ATOM 3750 O O . CYS A 1 65 ? -5.601 -11.548 -4.646 1.00 0.00 65 CYS A O 3
ATOM 3757 N N . GLN A 1 66 ? -6.269 -10.636 -2.698 1.00 0.00 66 GLN A N 3
ATOM 3758 C CA . GLN A 1 66 ? -7.489 -11.400 -2.561 1.00 0.00 66 GLN A CA 3
ATOM 3759 C C . GLN A 1 66 ? -8.600 -10.406 -2.301 1.00 0.00 66 GLN A C 3
ATOM 3760 O O . GLN A 1 66 ? -8.390 -9.438 -1.569 1.00 0.00 66 GLN A O 3
ATOM 3774 N N . ASN A 1 67 ? -9.761 -10.599 -2.885 1.00 0.00 67 ASN A N 3
ATOM 3775 C CA . ASN A 1 67 ? -10.840 -9.666 -2.632 1.00 0.00 67 ASN A CA 3
ATOM 3776 C C . ASN A 1 67 ? -11.833 -10.214 -1.650 1.00 0.00 67 ASN A C 3
ATOM 3777 O O . ASN A 1 67 ? -12.196 -11.393 -1.671 1.00 0.00 67 ASN A O 3
ATOM 3788 N N . ALA A 1 68 ? -12.239 -9.323 -0.786 1.00 0.00 68 ALA A N 3
ATOM 3789 C CA . ALA A 1 68 ? -13.179 -9.601 0.267 1.00 0.00 68 ALA A CA 3
ATOM 3790 C C . ALA A 1 68 ? -13.907 -8.325 0.591 1.00 0.00 68 ALA A C 3
ATOM 3791 O O . ALA A 1 68 ? -13.568 -7.257 0.080 1.00 0.00 68 ALA A O 3
ATOM 3798 N N . GLU A 1 69 ? -14.903 -8.428 1.422 1.00 0.00 69 GLU A N 3
ATOM 3799 C CA . GLU A 1 69 ? -15.525 -7.256 1.969 1.00 0.00 69 GLU A CA 3
ATOM 3800 C C . GLU A 1 69 ? -15.817 -7.465 3.428 1.00 0.00 69 GLU A C 3
ATOM 3801 O O . GLU A 1 69 ? -16.934 -7.765 3.847 1.00 0.00 69 GLU A O 3
ATOM 3813 N N . SER A 1 70 ? -14.767 -7.298 4.189 1.00 0.00 70 SER A N 3
ATOM 3814 C CA . SER A 1 70 ? -14.803 -7.540 5.612 1.00 0.00 70 SER A CA 3
ATOM 3815 C C . SER A 1 70 ? -15.374 -6.327 6.320 1.00 0.00 70 SER A C 3
ATOM 3816 O O . SER A 1 70 ? -15.610 -5.299 5.681 1.00 0.00 70 SER A O 3
ATOM 3824 N N . THR A 1 71 ? -15.580 -6.428 7.622 1.00 0.00 71 THR A N 3
ATOM 3825 C CA . THR A 1 71 ? -16.056 -5.301 8.404 1.00 0.00 71 THR A CA 3
ATOM 3826 C C . THR A 1 71 ? -15.127 -4.105 8.231 1.00 0.00 71 THR A C 3
ATOM 3827 O O . THR A 1 71 ? -15.570 -2.960 8.135 1.00 0.00 71 THR A O 3
ATOM 3838 N N . GLU A 1 72 ? -13.835 -4.382 8.161 1.00 0.00 72 GLU A N 3
ATOM 3839 C CA . GLU A 1 72 ? -12.860 -3.328 7.985 1.00 0.00 72 GLU A CA 3
ATOM 3840 C C . GLU A 1 72 ? -12.541 -3.181 6.517 1.00 0.00 72 GLU A C 3
ATOM 3841 O O . GLU A 1 72 ? -12.376 -4.167 5.802 1.00 0.00 72 GLU A O 3
ATOM 3853 N N . ASN A 1 73 ? -12.477 -1.941 6.075 1.00 0.00 73 ASN A N 3
ATOM 3854 C CA . ASN A 1 73 ? -12.219 -1.624 4.681 1.00 0.00 73 ASN A CA 3
ATOM 3855 C C . ASN A 1 73 ? -10.802 -2.007 4.301 1.00 0.00 73 ASN A C 3
ATOM 3856 O O . ASN A 1 73 ? -10.531 -2.325 3.147 1.00 0.00 73 ASN A O 3
ATOM 3867 N N . SER A 1 74 ? -9.907 -1.992 5.280 1.00 0.00 74 SER A N 3
ATOM 3868 C CA . SER A 1 74 ? -8.539 -2.434 5.060 1.00 0.00 74 SER A CA 3
ATOM 3869 C C . SER A 1 74 ? -8.475 -3.959 5.083 1.00 0.00 74 SER A C 3
ATOM 3870 O O . SER A 1 74 ? -7.562 -4.567 4.531 1.00 0.00 74 SER A O 3
ATOM 3878 N N . LYS A 1 75 ? -9.470 -4.572 5.711 1.00 0.00 75 LYS A N 3
ATOM 3879 C CA . LYS A 1 75 ? -9.566 -6.025 5.764 1.00 0.00 75 LYS A CA 3
ATOM 3880 C C . LYS A 1 75 ? -10.340 -6.564 4.566 1.00 0.00 75 LYS A C 3
ATOM 3881 O O . LYS A 1 75 ? -10.618 -7.758 4.487 1.00 0.00 75 LYS A O 3
ATOM 3900 N N . LYS A 1 76 ? -10.705 -5.684 3.645 1.00 0.00 76 LYS A N 3
ATOM 3901 C CA . LYS A 1 76 ? -11.444 -6.099 2.465 1.00 0.00 76 LYS A CA 3
ATOM 3902 C C . LYS A 1 76 ? -10.500 -6.630 1.410 1.00 0.00 76 LYS A C 3
ATOM 3903 O O . LYS A 1 76 ? -10.686 -7.716 0.885 1.00 0.00 76 LYS A O 3
ATOM 3922 N N . ILE A 1 77 ? -9.484 -5.857 1.101 1.00 0.00 77 ILE A N 3
ATOM 3923 C CA . ILE A 1 77 ? -8.500 -6.287 0.135 1.00 0.00 77 ILE A CA 3
ATOM 3924 C C . ILE A 1 77 ? -7.323 -6.903 0.851 1.00 0.00 77 ILE A C 3
ATOM 3925 O O . ILE A 1 77 ? -6.644 -6.253 1.644 1.00 0.00 77 ILE A O 3
ATOM 3941 N N . ILE A 1 78 ? -7.115 -8.168 0.584 1.00 0.00 78 ILE A N 3
ATOM 3942 C CA . ILE A 1 78 ? -6.049 -8.914 1.209 1.00 0.00 78 ILE A CA 3
ATOM 3943 C C . ILE A 1 78 ? -4.784 -8.805 0.382 1.00 0.00 78 ILE A C 3
ATOM 3944 O O . ILE A 1 78 ? -4.703 -9.334 -0.724 1.00 0.00 78 ILE A O 3
ATOM 3960 N N . CYS A 1 79 ? -3.815 -8.098 0.920 1.00 0.00 79 CYS A N 3
ATOM 3961 C CA . CYS A 1 79 ? -2.532 -7.939 0.262 1.00 0.00 79 CYS A CA 3
ATOM 3962 C C . CYS A 1 79 ? -1.476 -8.769 0.982 1.00 0.00 79 CYS A C 3
ATOM 3963 O O . CYS A 1 79 ? -1.179 -8.541 2.154 1.00 0.00 79 CYS A O 3
ATOM 3970 N N . THR A 1 80 ? -0.926 -9.737 0.277 1.00 0.00 80 THR A N 3
ATOM 3971 C CA . THR A 1 80 ? 0.003 -10.680 0.867 1.00 0.00 80 THR A CA 3
ATOM 3972 C C . THR A 1 80 ? 1.359 -10.640 0.179 1.00 0.00 80 THR A C 3
ATOM 3973 O O . THR A 1 80 ? 1.497 -11.060 -0.967 1.00 0.00 80 THR A O 3
ATOM 3984 N N . CYS A 1 81 ? 2.360 -10.151 0.889 1.00 0.00 81 CYS A N 3
ATOM 3985 C CA . CYS A 1 81 ? 3.714 -10.128 0.362 1.00 0.00 81 CYS A CA 3
ATOM 3986 C C . CYS A 1 81 ? 4.360 -11.495 0.611 1.00 0.00 81 CYS A C 3
ATOM 3987 O O . CYS A 1 81 ? 4.167 -12.095 1.672 1.00 0.00 81 CYS A O 3
ATOM 3994 N N . LYS A 1 82 ? 5.101 -11.993 -0.373 1.00 0.00 82 LYS A N 3
ATOM 3995 C CA . LYS A 1 82 ? 5.703 -13.327 -0.303 1.00 0.00 82 LYS A CA 3
ATOM 3996 C C . LYS A 1 82 ? 6.938 -13.343 0.595 1.00 0.00 82 LYS A C 3
ATOM 3997 O O . LYS A 1 82 ? 7.297 -12.339 1.204 1.00 0.00 82 LYS A O 3
ATOM 4016 N N . GLU A 1 83 ? 7.587 -14.493 0.663 1.00 0.00 83 GLU A N 3
ATOM 4017 C CA . GLU A 1 83 ? 8.747 -14.677 1.529 1.00 0.00 83 GLU A CA 3
ATOM 4018 C C . GLU A 1 83 ? 10.021 -13.913 1.089 1.00 0.00 83 GLU A C 3
ATOM 4019 O O . GLU A 1 83 ? 10.847 -13.604 1.949 1.00 0.00 83 GLU A O 3
ATOM 4031 N N . PRO A 1 84 ? 10.232 -13.559 -0.211 1.00 0.00 84 PRO A N 3
ATOM 4032 C CA . PRO A 1 84 ? 11.374 -12.732 -0.583 1.00 0.00 84 PRO A CA 3
ATOM 4033 C C . PRO A 1 84 ? 11.042 -11.272 -0.349 1.00 0.00 84 PRO A C 3
ATOM 4034 O O . PRO A 1 84 ? 11.788 -10.360 -0.723 1.00 0.00 84 PRO A O 3
ATOM 4045 N N . THR A 1 85 ? 9.869 -11.082 0.229 1.00 0.00 85 THR A N 3
ATOM 4046 C CA . THR A 1 85 ? 9.382 -9.788 0.616 1.00 0.00 85 THR A CA 3
ATOM 4047 C C . THR A 1 85 ? 8.861 -9.878 2.051 1.00 0.00 85 THR A C 3
ATOM 4048 O O . THR A 1 85 ? 7.673 -9.713 2.307 1.00 0.00 85 THR A O 3
ATOM 4059 N N . PRO A 1 86 ? 9.759 -10.134 3.023 1.00 0.00 86 PRO A N 3
ATOM 4060 C CA . PRO A 1 86 ? 9.374 -10.526 4.384 1.00 0.00 86 PRO A CA 3
ATOM 4061 C C . PRO A 1 86 ? 8.809 -9.363 5.180 1.00 0.00 86 PRO A C 3
ATOM 4062 O O . PRO A 1 86 ? 8.589 -9.460 6.387 1.00 0.00 86 PRO A O 3
ATOM 4073 N N . ASN A 1 87 ? 8.583 -8.268 4.489 1.00 0.00 87 ASN A N 3
ATOM 4074 C CA . ASN A 1 87 ? 8.109 -7.053 5.093 1.00 0.00 87 ASN A CA 3
ATOM 4075 C C . ASN A 1 87 ? 7.072 -6.440 4.179 1.00 0.00 87 ASN A C 3
ATOM 4076 O O . ASN A 1 87 ? 7.014 -6.778 2.995 1.00 0.00 87 ASN A O 3
ATOM 4087 N N . ALA A 1 88 ? 6.271 -5.545 4.701 1.00 0.00 88 ALA A N 3
ATOM 4088 C CA . ALA A 1 88 ? 5.265 -4.887 3.896 1.00 0.00 88 ALA A CA 3
ATOM 4089 C C . ALA A 1 88 ? 5.240 -3.407 4.195 1.00 0.00 88 ALA A C 3
ATOM 4090 O O . ALA A 1 88 ? 5.278 -2.997 5.356 1.00 0.00 88 ALA A O 3
ATOM 4097 N N . TYR A 1 89 ? 5.190 -2.606 3.149 1.00 0.00 89 TYR A N 3
ATOM 4098 C CA . TYR A 1 89 ? 5.123 -1.175 3.313 1.00 0.00 89 TYR A CA 3
ATOM 4099 C C . TYR A 1 89 ? 3.711 -0.771 3.678 1.00 0.00 89 TYR A C 3
ATOM 4100 O O . TYR A 1 89 ? 2.771 -0.927 2.889 1.00 0.00 89 TYR A O 3
ATOM 4118 N N . TYR A 1 90 ? 3.586 -0.292 4.905 1.00 0.00 90 TYR A N 3
ATOM 4119 C CA . TYR A 1 90 ? 2.308 -0.017 5.532 1.00 0.00 90 TYR A CA 3
ATOM 4120 C C . TYR A 1 90 ? 1.573 -1.324 5.813 1.00 0.00 90 TYR A C 3
ATOM 4121 O O . TYR A 1 90 ? 2.075 -2.169 6.550 1.00 0.00 90 TYR A O 3
ATOM 4139 N N . GLU A 1 91 ? 0.407 -1.506 5.225 1.00 0.00 91 GLU A N 3
ATOM 4140 C CA . GLU A 1 91 ? -0.402 -2.688 5.520 1.00 0.00 91 GLU A CA 3
ATOM 4141 C C . GLU A 1 91 ? -0.193 -3.798 4.486 1.00 0.00 91 GLU A C 3
ATOM 4142 O O . GLU A 1 91 ? -0.774 -4.878 4.598 1.00 0.00 91 GLU A O 3
ATOM 4154 N N . GLY A 1 92 ? 0.653 -3.538 3.503 1.00 0.00 92 GLY A N 3
ATOM 4155 C CA . GLY A 1 92 ? 0.781 -4.438 2.368 1.00 0.00 92 GLY A CA 3
ATOM 4156 C C . GLY A 1 92 ? 0.504 -3.712 1.075 1.00 0.00 92 GLY A C 3
ATOM 4157 O O . GLY A 1 92 ? 0.369 -4.323 0.016 1.00 0.00 92 GLY A O 3
ATOM 4161 N N . VAL A 1 93 ? 0.413 -2.392 1.179 1.00 0.00 93 VAL A N 3
ATOM 4162 C CA . VAL A 1 93 ? 0.146 -1.538 0.042 1.00 0.00 93 VAL A CA 3
ATOM 4163 C C . VAL A 1 93 ? 1.293 -1.620 -0.959 1.00 0.00 93 VAL A C 3
ATOM 4164 O O . VAL A 1 93 ? 1.101 -1.466 -2.164 1.00 0.00 93 VAL A O 3
ATOM 4177 N N . PHE A 1 94 ? 2.493 -1.840 -0.439 1.00 0.00 94 PHE A N 3
ATOM 4178 C CA . PHE A 1 94 ? 3.618 -2.248 -1.266 1.00 0.00 94 PHE A CA 3
ATOM 4179 C C . PHE A 1 94 ? 4.503 -3.236 -0.510 1.00 0.00 94 PHE A C 3
ATOM 4180 O O . PHE A 1 94 ? 4.400 -3.367 0.710 1.00 0.00 94 PHE A O 3
ATOM 4197 N N . CYS A 1 95 ? 5.375 -3.919 -1.246 1.00 0.00 95 CYS A N 3
ATOM 4198 C CA . CYS A 1 95 ? 6.380 -4.801 -0.663 1.00 0.00 95 CYS A CA 3
ATOM 4199 C C . CYS A 1 95 ? 7.645 -4.728 -1.534 1.00 0.00 95 CYS A C 3
ATOM 4200 O O . CYS A 1 95 ? 7.594 -4.199 -2.643 1.00 0.00 95 CYS A O 3
ATOM 4207 N N . SER A 1 96 ? 8.775 -5.233 -1.044 1.00 0.00 96 SER A N 3
ATOM 4208 C CA . SER A 1 96 ? 10.024 -5.183 -1.811 1.00 0.00 96 SER A CA 3
ATOM 4209 C C . SER A 1 96 ? 10.570 -6.591 -2.014 1.00 0.00 96 SER A C 3
ATOM 4210 O O . SER A 1 96 ? 10.749 -7.333 -1.050 1.00 0.00 96 SER A O 3
ATOM 4218 N N . SER A 1 97 ? 10.842 -6.953 -3.259 1.00 0.00 97 SER A N 3
ATOM 4219 C CA . SER A 1 97 ? 11.251 -8.311 -3.574 1.00 0.00 97 SER A CA 3
ATOM 4220 C C . SER A 1 97 ? 12.723 -8.413 -3.958 1.00 0.00 97 SER A C 3
ATOM 4221 O O . SER A 1 97 ? 13.089 -8.198 -5.112 1.00 0.00 97 SER A O 3
ATOM 4229 N N . SER A 1 98 ? 13.537 -8.751 -2.957 1.00 0.00 98 SER A N 3
ATOM 4230 C CA . SER A 1 98 ? 14.981 -9.006 -3.107 1.00 0.00 98 SER A CA 3
ATOM 4231 C C . SER A 1 98 ? 15.655 -9.048 -1.740 1.00 0.00 98 SER A C 3
ATOM 4232 O O . SER A 1 98 ? 16.688 -8.418 -1.528 1.00 0.00 98 SER A O 3
ATOM 4240 N N . SER A 1 99 ? 15.065 -9.782 -0.813 1.00 0.00 99 SER A N 3
ATOM 4241 C CA . SER A 1 99 ? 15.602 -9.865 0.533 1.00 0.00 99 SER A CA 3
ATOM 4242 C C . SER A 1 99 ? 16.499 -11.099 0.673 1.00 0.00 99 SER A C 3
ATOM 4243 O O . SER A 1 99 ? 17.696 -11.002 0.330 1.00 0.00 99 SER A O 3
ATOM 4252 N N . GLY A 1 1 ? 18.528 -10.779 -1.686 1.00 0.00 1 GLY A N 4
ATOM 4253 C CA . GLY A 1 1 ? 17.110 -10.645 -1.276 1.00 0.00 1 GLY A CA 4
ATOM 4254 C C . GLY A 1 1 ? 16.973 -10.042 0.106 1.00 0.00 1 GLY A C 4
ATOM 4255 O O . GLY A 1 1 ? 16.680 -10.744 1.072 1.00 0.00 1 GLY A O 4
ATOM 4261 N N . VAL A 1 2 ? 17.196 -8.742 0.202 1.00 0.00 2 VAL A N 4
ATOM 4262 C CA . VAL A 1 2 ? 17.100 -8.032 1.469 1.00 0.00 2 VAL A CA 4
ATOM 4263 C C . VAL A 1 2 ? 15.633 -7.701 1.775 1.00 0.00 2 VAL A C 4
ATOM 4264 O O . VAL A 1 2 ? 14.773 -7.758 0.895 1.00 0.00 2 VAL A O 4
ATOM 4277 N N . ASP A 1 3 ? 15.358 -7.356 3.021 1.00 0.00 3 ASP A N 4
ATOM 4278 C CA . ASP A 1 3 ? 13.995 -7.172 3.490 1.00 0.00 3 ASP A CA 4
ATOM 4279 C C . ASP A 1 3 ? 13.568 -5.713 3.433 1.00 0.00 3 ASP A C 4
ATOM 4280 O O . ASP A 1 3 ? 14.235 -4.856 3.991 1.00 0.00 3 ASP A O 4
ATOM 4289 N N . PRO A 1 4 ? 12.431 -5.446 2.744 1.00 0.00 4 PRO A N 4
ATOM 4290 C CA . PRO A 1 4 ? 11.747 -4.122 2.589 1.00 0.00 4 PRO A CA 4
ATOM 4291 C C . PRO A 1 4 ? 11.737 -3.139 3.802 1.00 0.00 4 PRO A C 4
ATOM 4292 O O . PRO A 1 4 ? 11.221 -2.033 3.673 1.00 0.00 4 PRO A O 4
ATOM 4303 N N . LYS A 1 5 ? 12.311 -3.517 4.940 1.00 0.00 5 LYS A N 4
ATOM 4304 C CA . LYS A 1 5 ? 12.178 -2.767 6.209 1.00 0.00 5 LYS A CA 4
ATOM 4305 C C . LYS A 1 5 ? 12.890 -1.404 6.247 1.00 0.00 5 LYS A C 4
ATOM 4306 O O . LYS A 1 5 ? 13.047 -0.825 7.321 1.00 0.00 5 LYS A O 4
ATOM 4325 N N . HIS A 1 6 ? 13.318 -0.893 5.105 1.00 0.00 6 HIS A N 4
ATOM 4326 C CA . HIS A 1 6 ? 14.022 0.397 5.051 1.00 0.00 6 HIS A CA 4
ATOM 4327 C C . HIS A 1 6 ? 13.054 1.576 5.162 1.00 0.00 6 HIS A C 4
ATOM 4328 O O . HIS A 1 6 ? 13.439 2.718 4.903 1.00 0.00 6 HIS A O 4
ATOM 4343 N N . VAL A 1 7 ? 11.804 1.271 5.535 1.00 0.00 7 VAL A N 4
ATOM 4344 C CA . VAL A 1 7 ? 10.753 2.263 5.802 1.00 0.00 7 VAL A CA 4
ATOM 4345 C C . VAL A 1 7 ? 10.694 3.366 4.736 1.00 0.00 7 VAL A C 4
ATOM 4346 O O . VAL A 1 7 ? 11.011 3.129 3.573 1.00 0.00 7 VAL A O 4
ATOM 4359 N N . CYS A 1 8 ? 10.233 4.544 5.121 1.00 0.00 8 CYS A N 4
ATOM 4360 C CA . CYS A 1 8 ? 10.049 5.637 4.184 1.00 0.00 8 CYS A CA 4
ATOM 4361 C C . CYS A 1 8 ? 10.141 6.986 4.849 1.00 0.00 8 CYS A C 4
ATOM 4362 O O . CYS A 1 8 ? 9.866 7.143 6.038 1.00 0.00 8 CYS A O 4
ATOM 4369 N N . VAL A 1 9 ? 10.537 7.945 4.042 1.00 0.00 9 VAL A N 4
ATOM 4370 C CA . VAL A 1 9 ? 10.355 9.343 4.324 1.00 0.00 9 VAL A CA 4
ATOM 4371 C C . VAL A 1 9 ? 10.087 10.010 2.988 1.00 0.00 9 VAL A C 4
ATOM 4372 O O . VAL A 1 9 ? 10.996 10.235 2.197 1.00 0.00 9 VAL A O 4
ATOM 4385 N N . ASP A 1 10 ? 8.833 10.285 2.728 1.00 0.00 10 ASP A N 4
ATOM 4386 C CA . ASP A 1 10 ? 8.432 10.847 1.459 1.00 0.00 10 ASP A CA 4
ATOM 4387 C C . ASP A 1 10 ? 7.561 12.067 1.651 1.00 0.00 10 ASP A C 4
ATOM 4388 O O . ASP A 1 10 ? 6.935 12.216 2.698 1.00 0.00 10 ASP A O 4
ATOM 4397 N N . THR A 1 11 ? 7.521 12.912 0.629 1.00 0.00 11 THR A N 4
ATOM 4398 C CA . THR A 1 11 ? 6.498 13.928 0.486 1.00 0.00 11 THR A CA 4
ATOM 4399 C C . THR A 1 11 ? 6.376 14.903 1.672 1.00 0.00 11 THR A C 4
ATOM 4400 O O . THR A 1 11 ? 6.938 14.720 2.750 1.00 0.00 11 THR A O 4
ATOM 4411 N N . ARG A 1 12 ? 5.682 15.992 1.410 1.00 0.00 12 ARG A N 4
ATOM 4412 C CA . ARG A 1 12 ? 5.509 17.049 2.366 1.00 0.00 12 ARG A CA 4
ATOM 4413 C C . ARG A 1 12 ? 4.265 16.805 3.196 1.00 0.00 12 ARG A C 4
ATOM 4414 O O . ARG A 1 12 ? 4.263 16.971 4.412 1.00 0.00 12 ARG A O 4
ATOM 4435 N N . ASP A 1 13 ? 3.206 16.414 2.513 1.00 0.00 13 ASP A N 4
ATOM 4436 C CA . ASP A 1 13 ? 1.966 16.025 3.176 1.00 0.00 13 ASP A CA 4
ATOM 4437 C C . ASP A 1 13 ? 1.355 14.802 2.509 1.00 0.00 13 ASP A C 4
ATOM 4438 O O . ASP A 1 13 ? 0.608 14.918 1.538 1.00 0.00 13 ASP A O 4
ATOM 4447 N N . ILE A 1 14 ? 1.701 13.627 3.015 1.00 0.00 14 ILE A N 4
ATOM 4448 C CA . ILE A 1 14 ? 1.120 12.386 2.521 1.00 0.00 14 ILE A CA 4
ATOM 4449 C C . ILE A 1 14 ? -0.325 12.305 2.974 1.00 0.00 14 ILE A C 4
ATOM 4450 O O . ILE A 1 14 ? -0.650 12.670 4.106 1.00 0.00 14 ILE A O 4
ATOM 4466 N N . PRO A 1 15 ? -1.213 11.878 2.073 1.00 0.00 15 PRO A N 4
ATOM 4467 C CA . PRO A 1 15 ? -2.652 11.836 2.324 1.00 0.00 15 PRO A CA 4
ATOM 4468 C C . PRO A 1 15 ? -3.027 11.017 3.547 1.00 0.00 15 PRO A C 4
ATOM 4469 O O . PRO A 1 15 ? -2.330 10.075 3.926 1.00 0.00 15 PRO A O 4
ATOM 4480 N N . LYS A 1 16 ? -4.121 11.403 4.177 1.00 0.00 16 LYS A N 4
ATOM 4481 C CA . LYS A 1 16 ? -4.736 10.581 5.184 1.00 0.00 16 LYS A CA 4
ATOM 4482 C C . LYS A 1 16 ? -5.267 9.342 4.497 1.00 0.00 16 LYS A C 4
ATOM 4483 O O . LYS A 1 16 ? -5.713 9.426 3.357 1.00 0.00 16 LYS A O 4
ATOM 4502 N N . ASN A 1 17 ? -5.205 8.203 5.177 1.00 0.00 17 ASN A N 4
ATOM 4503 C CA . ASN A 1 17 ? -5.613 6.918 4.592 1.00 0.00 17 ASN A CA 4
ATOM 4504 C C . ASN A 1 17 ? -4.606 6.525 3.515 1.00 0.00 17 ASN A C 4
ATOM 4505 O O . ASN A 1 17 ? -4.852 5.657 2.677 1.00 0.00 17 ASN A O 4
ATOM 4516 N N . ALA A 1 18 ? -3.473 7.205 3.547 1.00 0.00 18 ALA A N 4
ATOM 4517 C CA . ALA A 1 18 ? -2.352 6.910 2.673 1.00 0.00 18 ALA A CA 4
ATOM 4518 C C . ALA A 1 18 ? -1.090 6.688 3.482 1.00 0.00 18 ALA A C 4
ATOM 4519 O O . ALA A 1 18 ? -0.954 7.186 4.604 1.00 0.00 18 ALA A O 4
ATOM 4526 N N . GLY A 1 19 ? -0.187 5.925 2.910 1.00 0.00 19 GLY A N 4
ATOM 4527 C CA . GLY A 1 19 ? 1.111 5.715 3.511 1.00 0.00 19 GLY A CA 4
ATOM 4528 C C . GLY A 1 19 ? 2.211 5.890 2.494 1.00 0.00 19 GLY A C 4
ATOM 4529 O O . GLY A 1 19 ? 1.968 5.742 1.297 1.00 0.00 19 GLY A O 4
ATOM 4533 N N . CYS A 1 20 ? 3.415 6.189 2.950 1.00 0.00 20 CYS A N 4
ATOM 4534 C CA . CYS A 1 20 ? 4.504 6.493 2.045 1.00 0.00 20 CYS A CA 4
ATOM 4535 C C . CYS A 1 20 ? 5.528 5.385 2.065 1.00 0.00 20 CYS A C 4
ATOM 4536 O O . CYS A 1 20 ? 5.682 4.675 3.062 1.00 0.00 20 CYS A O 4
ATOM 4543 N N . PHE A 1 21 ? 6.193 5.208 0.948 1.00 0.00 21 PHE A N 4
ATOM 4544 C CA . PHE A 1 21 ? 7.307 4.297 0.873 1.00 0.00 21 PHE A CA 4
ATOM 4545 C C . PHE A 1 21 ? 8.512 4.923 0.207 1.00 0.00 21 PHE A C 4
ATOM 4546 O O . PHE A 1 21 ? 8.394 5.668 -0.747 1.00 0.00 21 PHE A O 4
ATOM 4563 N N . ARG A 1 22 ? 9.671 4.622 0.745 1.00 0.00 22 ARG A N 4
ATOM 4564 C CA . ARG A 1 22 ? 10.914 5.044 0.154 1.00 0.00 22 ARG A CA 4
ATOM 4565 C C . ARG A 1 22 ? 11.853 3.853 0.087 1.00 0.00 22 ARG A C 4
ATOM 4566 O O . ARG A 1 22 ? 12.191 3.270 1.113 1.00 0.00 22 ARG A O 4
ATOM 4587 N N . ASP A 1 23 ? 12.257 3.479 -1.115 1.00 0.00 23 ASP A N 4
ATOM 4588 C CA . ASP A 1 23 ? 12.947 2.212 -1.302 1.00 0.00 23 ASP A CA 4
ATOM 4589 C C . ASP A 1 23 ? 14.445 2.323 -1.015 1.00 0.00 23 ASP A C 4
ATOM 4590 O O . ASP A 1 23 ? 14.922 3.363 -0.558 1.00 0.00 23 ASP A O 4
ATOM 4599 N N . ASP A 1 24 ? 15.180 1.248 -1.279 1.00 0.00 24 ASP A N 4
ATOM 4600 C CA . ASP A 1 24 ? 16.614 1.203 -1.005 1.00 0.00 24 ASP A CA 4
ATOM 4601 C C . ASP A 1 24 ? 17.386 2.177 -1.897 1.00 0.00 24 ASP A C 4
ATOM 4602 O O . ASP A 1 24 ? 18.427 2.710 -1.500 1.00 0.00 24 ASP A O 4
ATOM 4611 N N . ASP A 1 25 ? 16.862 2.429 -3.092 1.00 0.00 25 ASP A N 4
ATOM 4612 C CA . ASP A 1 25 ? 17.511 3.336 -4.042 1.00 0.00 25 ASP A CA 4
ATOM 4613 C C . ASP A 1 25 ? 17.331 4.793 -3.622 1.00 0.00 25 ASP A C 4
ATOM 4614 O O . ASP A 1 25 ? 18.161 5.646 -3.928 1.00 0.00 25 ASP A O 4
ATOM 4623 N N . GLY A 1 26 ? 16.244 5.065 -2.913 1.00 0.00 26 GLY A N 4
ATOM 4624 C CA . GLY A 1 26 ? 15.953 6.419 -2.478 1.00 0.00 26 GLY A CA 4
ATOM 4625 C C . GLY A 1 26 ? 14.658 6.929 -3.070 1.00 0.00 26 GLY A C 4
ATOM 4626 O O . GLY A 1 26 ? 14.275 8.080 -2.862 1.00 0.00 26 GLY A O 4
ATOM 4630 N N . THR A 1 27 ? 13.986 6.049 -3.795 1.00 0.00 27 THR A N 4
ATOM 4631 C CA . THR A 1 27 ? 12.729 6.363 -4.454 1.00 0.00 27 THR A CA 4
ATOM 4632 C C . THR A 1 27 ? 11.627 6.548 -3.424 1.00 0.00 27 THR A C 4
ATOM 4633 O O . THR A 1 27 ? 11.505 5.747 -2.504 1.00 0.00 27 THR A O 4
ATOM 4644 N N . GLU A 1 28 ? 10.827 7.581 -3.583 1.00 0.00 28 GLU A N 4
ATOM 4645 C CA . GLU A 1 28 ? 9.773 7.871 -2.629 1.00 0.00 28 GLU A CA 4
ATOM 4646 C C . GLU A 1 28 ? 8.410 7.881 -3.308 1.00 0.00 28 GLU A C 4
ATOM 4647 O O . GLU A 1 28 ? 8.183 8.616 -4.274 1.00 0.00 28 GLU A O 4
ATOM 4659 N N . GLU A 1 29 ? 7.511 7.052 -2.800 1.00 0.00 29 GLU A N 4
ATOM 4660 C CA . GLU A 1 29 ? 6.185 6.906 -3.364 1.00 0.00 29 GLU A CA 4
ATOM 4661 C C . GLU A 1 29 ? 5.183 6.626 -2.268 1.00 0.00 29 GLU A C 4
ATOM 4662 O O . GLU A 1 29 ? 5.350 5.690 -1.494 1.00 0.00 29 GLU A O 4
ATOM 4674 N N . TRP A 1 30 ? 4.153 7.433 -2.191 1.00 0.00 30 TRP A N 4
ATOM 4675 C CA . TRP A 1 30 ? 3.076 7.144 -1.283 1.00 0.00 30 TRP A CA 4
ATOM 4676 C C . TRP A 1 30 ? 1.925 6.515 -2.053 1.00 0.00 30 TRP A C 4
ATOM 4677 O O . TRP A 1 30 ? 1.776 6.724 -3.260 1.00 0.00 30 TRP A O 4
ATOM 4698 N N . ARG A 1 31 ? 1.140 5.730 -1.355 1.00 0.00 31 ARG A N 4
ATOM 4699 C CA . ARG A 1 31 ? 0.017 5.016 -1.938 1.00 0.00 31 ARG A CA 4
ATOM 4700 C C . ARG A 1 31 ? -1.171 5.126 -1.016 1.00 0.00 31 ARG A C 4
ATOM 4701 O O . ARG A 1 31 ? -1.073 5.703 0.062 1.00 0.00 31 ARG A O 4
ATOM 4722 N N . CYS A 1 32 ? -2.265 4.523 -1.416 1.00 0.00 32 CYS A N 4
ATOM 4723 C CA . CYS A 1 32 ? -3.498 4.603 -0.665 1.00 0.00 32 CYS A CA 4
ATOM 4724 C C . CYS A 1 32 ? -3.755 3.242 -0.087 1.00 0.00 32 CYS A C 4
ATOM 4725 O O . CYS A 1 32 ? -3.702 2.238 -0.795 1.00 0.00 32 CYS A O 4
ATOM 4732 N N . LEU A 1 33 ? -3.980 3.226 1.217 1.00 0.00 33 LEU A N 4
ATOM 4733 C CA . LEU A 1 33 ? -3.979 1.999 1.984 1.00 0.00 33 LEU A CA 4
ATOM 4734 C C . LEU A 1 33 ? -5.046 1.040 1.475 1.00 0.00 33 LEU A C 4
ATOM 4735 O O . LEU A 1 33 ? -5.925 1.415 0.706 1.00 0.00 33 LEU A O 4
ATOM 4751 N N . LEU A 1 34 ? -4.963 -0.189 1.926 1.00 0.00 34 LEU A N 4
ATOM 4752 C CA . LEU A 1 34 ? -5.757 -1.261 1.386 1.00 0.00 34 LEU A CA 4
ATOM 4753 C C . LEU A 1 34 ? -7.238 -1.038 1.622 1.00 0.00 34 LEU A C 4
ATOM 4754 O O . LEU A 1 34 ? -7.657 -0.661 2.710 1.00 0.00 34 LEU A O 4
ATOM 4770 N N . GLY A 1 35 ? -8.014 -1.234 0.573 1.00 0.00 35 GLY A N 4
ATOM 4771 C CA . GLY A 1 35 ? -9.443 -1.016 0.649 1.00 0.00 35 GLY A CA 4
ATOM 4772 C C . GLY A 1 35 ? -9.810 0.425 0.389 1.00 0.00 35 GLY A C 4
ATOM 4773 O O . GLY A 1 35 ? -10.987 0.799 0.440 1.00 0.00 35 GLY A O 4
ATOM 4777 N N . TYR A 1 36 ? -8.803 1.239 0.121 1.00 0.00 36 TYR A N 4
ATOM 4778 C CA . TYR A 1 36 ? -9.004 2.654 -0.101 1.00 0.00 36 TYR A CA 4
ATOM 4779 C C . TYR A 1 36 ? -8.867 2.971 -1.578 1.00 0.00 36 TYR A C 4
ATOM 4780 O O . TYR A 1 36 ? -8.753 2.068 -2.406 1.00 0.00 36 TYR A O 4
ATOM 4798 N N . LYS A 1 37 ? -8.904 4.248 -1.905 1.00 0.00 37 LYS A N 4
ATOM 4799 C CA . LYS A 1 37 ? -8.843 4.681 -3.273 1.00 0.00 37 LYS A CA 4
ATOM 4800 C C . LYS A 1 37 ? -8.239 6.069 -3.350 1.00 0.00 37 LYS A C 4
ATOM 4801 O O . LYS A 1 37 ? -8.054 6.736 -2.329 1.00 0.00 37 LYS A O 4
ATOM 4820 N N . LYS A 1 38 ? -7.945 6.494 -4.560 1.00 0.00 38 LYS A N 4
ATOM 4821 C CA . LYS A 1 38 ? -7.404 7.821 -4.791 1.00 0.00 38 LYS A CA 4
ATOM 4822 C C . LYS A 1 38 ? -8.543 8.805 -4.979 1.00 0.00 38 LYS A C 4
ATOM 4823 O O . LYS A 1 38 ? -9.449 8.569 -5.780 1.00 0.00 38 LYS A O 4
ATOM 4842 N N . GLY A 1 39 ? -8.504 9.896 -4.231 1.00 0.00 39 GLY A N 4
ATOM 4843 C CA . GLY A 1 39 ? -9.588 10.848 -4.271 1.00 0.00 39 GLY A CA 4
ATOM 4844 C C . GLY A 1 39 ? -9.334 11.993 -5.228 1.00 0.00 39 GLY A C 4
ATOM 4845 O O . GLY A 1 39 ? -9.299 11.802 -6.443 1.00 0.00 39 GLY A O 4
ATOM 4849 N N . GLU A 1 40 ? -9.136 13.180 -4.673 1.00 0.00 40 GLU A N 4
ATOM 4850 C CA . GLU A 1 40 ? -8.942 14.394 -5.460 1.00 0.00 40 GLU A CA 4
ATOM 4851 C C . GLU A 1 40 ? -7.496 14.524 -5.948 1.00 0.00 40 GLU A C 4
ATOM 4852 O O . GLU A 1 40 ? -6.791 15.479 -5.616 1.00 0.00 40 GLU A O 4
ATOM 4864 N N . GLY A 1 41 ? -7.049 13.558 -6.735 1.00 0.00 41 GLY A N 4
ATOM 4865 C CA . GLY A 1 41 ? -5.717 13.626 -7.294 1.00 0.00 41 GLY A CA 4
ATOM 4866 C C . GLY A 1 41 ? -4.668 13.022 -6.382 1.00 0.00 41 GLY A C 4
ATOM 4867 O O . GLY A 1 41 ? -4.373 11.829 -6.463 1.00 0.00 41 GLY A O 4
ATOM 4871 N N . ASN A 1 42 ? -4.109 13.838 -5.507 1.00 0.00 42 ASN A N 4
ATOM 4872 C CA . ASN A 1 42 ? -3.076 13.379 -4.590 1.00 0.00 42 ASN A CA 4
ATOM 4873 C C . ASN A 1 42 ? -3.639 13.209 -3.186 1.00 0.00 42 ASN A C 4
ATOM 4874 O O . ASN A 1 42 ? -3.135 13.776 -2.217 1.00 0.00 42 ASN A O 4
ATOM 4885 N N . THR A 1 43 ? -4.688 12.403 -3.091 1.00 0.00 43 THR A N 4
ATOM 4886 C CA . THR A 1 43 ? -5.334 12.116 -1.820 1.00 0.00 43 THR A CA 4
ATOM 4887 C C . THR A 1 43 ? -5.806 10.681 -1.765 1.00 0.00 43 THR A C 4
ATOM 4888 O O . THR A 1 43 ? -6.066 10.065 -2.798 1.00 0.00 43 THR A O 4
ATOM 4899 N N . CYS A 1 44 ? -5.929 10.158 -0.561 1.00 0.00 44 CYS A N 4
ATOM 4900 C CA . CYS A 1 44 ? -6.436 8.820 -0.373 1.00 0.00 44 CYS A CA 4
ATOM 4901 C C . CYS A 1 44 ? -7.622 8.840 0.564 1.00 0.00 44 CYS A C 4
ATOM 4902 O O . CYS A 1 44 ? -7.655 9.587 1.541 1.00 0.00 44 CYS A O 4
ATOM 4909 N N . VAL A 1 45 ? -8.595 8.033 0.234 1.00 0.00 45 VAL A N 4
ATOM 4910 C CA . VAL A 1 45 ? -9.837 7.956 0.969 1.00 0.00 45 VAL A CA 4
ATOM 4911 C C . VAL A 1 45 ? -10.286 6.515 0.989 1.00 0.00 45 VAL A C 4
ATOM 4912 O O . VAL A 1 45 ? -10.067 5.791 0.022 1.00 0.00 45 VAL A O 4
ATOM 4925 N N . GLU A 1 46 ? -10.886 6.078 2.075 1.00 0.00 46 GLU A N 4
ATOM 4926 C CA . GLU A 1 46 ? -11.246 4.683 2.173 1.00 0.00 46 GLU A CA 4
ATOM 4927 C C . GLU A 1 46 ? -12.451 4.385 1.299 1.00 0.00 46 GLU A C 4
ATOM 4928 O O . GLU A 1 46 ? -13.573 4.814 1.572 1.00 0.00 46 GLU A O 4
ATOM 4940 N N . ASN A 1 47 ? -12.183 3.624 0.255 1.00 0.00 47 ASN A N 4
ATOM 4941 C CA . ASN A 1 47 ? -13.148 3.327 -0.790 1.00 0.00 47 ASN A CA 4
ATOM 4942 C C . ASN A 1 47 ? -14.335 2.548 -0.239 1.00 0.00 47 ASN A C 4
ATOM 4943 O O . ASN A 1 47 ? -15.477 2.801 -0.608 1.00 0.00 47 ASN A O 4
ATOM 4954 N N . ASN A 1 48 ? -14.047 1.601 0.655 1.00 0.00 48 ASN A N 4
ATOM 4955 C CA . ASN A 1 48 ? -15.080 0.815 1.348 1.00 0.00 48 ASN A CA 4
ATOM 4956 C C . ASN A 1 48 ? -15.856 -0.103 0.411 1.00 0.00 48 ASN A C 4
ATOM 4957 O O . ASN A 1 48 ? -16.589 -0.982 0.861 1.00 0.00 48 ASN A O 4
ATOM 4968 N N . ASN A 1 49 ? -15.669 0.083 -0.884 1.00 0.00 49 ASN A N 4
ATOM 4969 C CA . ASN A 1 49 ? -16.068 -0.908 -1.871 1.00 0.00 49 ASN A CA 4
ATOM 4970 C C . ASN A 1 49 ? -14.869 -1.254 -2.767 1.00 0.00 49 ASN A C 4
ATOM 4971 O O . ASN A 1 49 ? -14.930 -1.126 -3.993 1.00 0.00 49 ASN A O 4
ATOM 4982 N N . PRO A 1 50 ? -13.735 -1.645 -2.152 1.00 0.00 50 PRO A N 4
ATOM 4983 C CA . PRO A 1 50 ? -12.522 -1.995 -2.877 1.00 0.00 50 PRO A CA 4
ATOM 4984 C C . PRO A 1 50 ? -12.629 -3.321 -3.609 1.00 0.00 50 PRO A C 4
ATOM 4985 O O . PRO A 1 50 ? -13.078 -4.324 -3.059 1.00 0.00 50 PRO A O 4
ATOM 4996 N N . THR A 1 51 ? -12.208 -3.306 -4.853 1.00 0.00 51 THR A N 4
ATOM 4997 C CA . THR A 1 51 ? -12.237 -4.476 -5.697 1.00 0.00 51 THR A CA 4
ATOM 4998 C C . THR A 1 51 ? -10.833 -4.803 -6.190 1.00 0.00 51 THR A C 4
ATOM 4999 O O . THR A 1 51 ? -9.994 -3.908 -6.320 1.00 0.00 51 THR A O 4
ATOM 5010 N N . CYS A 1 52 ? -10.566 -6.073 -6.457 1.00 0.00 52 CYS A N 4
ATOM 5011 C CA . CYS A 1 52 ? -9.364 -6.415 -7.169 1.00 0.00 52 CYS A CA 4
ATOM 5012 C C . CYS A 1 52 ? -9.671 -6.214 -8.640 1.00 0.00 52 CYS A C 4
ATOM 5013 O O . CYS A 1 52 ? -10.651 -6.757 -9.159 1.00 0.00 52 CYS A O 4
ATOM 5020 N N . ASP A 1 53 ? -8.792 -5.473 -9.298 1.00 0.00 53 ASP A N 4
ATOM 5021 C CA . ASP A 1 53 ? -9.075 -4.830 -10.584 1.00 0.00 53 ASP A CA 4
ATOM 5022 C C . ASP A 1 53 ? -8.255 -3.569 -10.643 1.00 0.00 53 ASP A C 4
ATOM 5023 O O . ASP A 1 53 ? -7.510 -3.325 -11.590 1.00 0.00 53 ASP A O 4
ATOM 5032 N N . ILE A 1 54 ? -8.405 -2.779 -9.584 1.00 0.00 54 ILE A N 4
ATOM 5033 C CA . ILE A 1 54 ? -7.672 -1.547 -9.428 1.00 0.00 54 ILE A CA 4
ATOM 5034 C C . ILE A 1 54 ? -6.253 -1.867 -9.055 1.00 0.00 54 ILE A C 4
ATOM 5035 O O . ILE A 1 54 ? -5.948 -2.002 -7.866 1.00 0.00 54 ILE A O 4
ATOM 5051 N N . ASN A 1 55 ? -5.409 -2.024 -10.067 1.00 0.00 55 ASN A N 4
ATOM 5052 C CA . ASN A 1 55 ? -4.027 -2.442 -9.874 1.00 0.00 55 ASN A CA 4
ATOM 5053 C C . ASN A 1 55 ? -3.977 -3.904 -9.447 1.00 0.00 55 ASN A C 4
ATOM 5054 O O . ASN A 1 55 ? -3.338 -4.739 -10.083 1.00 0.00 55 ASN A O 4
ATOM 5065 N N . ASN A 1 56 ? -4.707 -4.167 -8.381 1.00 0.00 56 ASN A N 4
ATOM 5066 C CA . ASN A 1 56 ? -4.740 -5.442 -7.672 1.00 0.00 56 ASN A CA 4
ATOM 5067 C C . ASN A 1 56 ? -5.347 -5.207 -6.298 1.00 0.00 56 ASN A C 4
ATOM 5068 O O . ASN A 1 56 ? -4.817 -5.635 -5.289 1.00 0.00 56 ASN A O 4
ATOM 5079 N N . GLY A 1 57 ? -6.439 -4.456 -6.266 1.00 0.00 57 GLY A N 4
ATOM 5080 C CA . GLY A 1 57 ? -7.127 -4.199 -5.018 1.00 0.00 57 GLY A CA 4
ATOM 5081 C C . GLY A 1 57 ? -6.505 -3.068 -4.220 1.00 0.00 57 GLY A C 4
ATOM 5082 O O . GLY A 1 57 ? -7.058 -2.642 -3.209 1.00 0.00 57 GLY A O 4
ATOM 5086 N N . GLY A 1 58 ? -5.367 -2.566 -4.684 1.00 0.00 58 GLY A N 4
ATOM 5087 C CA . GLY A 1 58 ? -4.641 -1.564 -3.934 1.00 0.00 58 GLY A CA 4
ATOM 5088 C C . GLY A 1 58 ? -3.374 -2.140 -3.334 1.00 0.00 58 GLY A C 4
ATOM 5089 O O . GLY A 1 58 ? -2.818 -1.605 -2.381 1.00 0.00 58 GLY A O 4
ATOM 5093 N N . CYS A 1 59 ? -2.912 -3.218 -3.936 1.00 0.00 59 CYS A N 4
ATOM 5094 C CA . CYS A 1 59 ? -1.784 -3.994 -3.447 1.00 0.00 59 CYS A CA 4
ATOM 5095 C C . CYS A 1 59 ? -0.583 -3.763 -4.337 1.00 0.00 59 CYS A C 4
ATOM 5096 O O . CYS A 1 59 ? -0.594 -2.923 -5.239 1.00 0.00 59 CYS A O 4
ATOM 5103 N N . ASP A 1 60 ? 0.455 -4.491 -4.046 1.00 0.00 60 ASP A N 4
ATOM 5104 C CA . ASP A 1 60 ? 1.634 -4.519 -4.872 1.00 0.00 60 ASP A CA 4
ATOM 5105 C C . ASP A 1 60 ? 1.539 -5.772 -5.706 1.00 0.00 60 ASP A C 4
ATOM 5106 O O . ASP A 1 60 ? 0.967 -6.752 -5.259 1.00 0.00 60 ASP A O 4
ATOM 5115 N N . PRO A 1 61 ? 2.005 -5.732 -6.961 1.00 0.00 61 PRO A N 4
ATOM 5116 C CA . PRO A 1 61 ? 1.883 -6.862 -7.884 1.00 0.00 61 PRO A CA 4
ATOM 5117 C C . PRO A 1 61 ? 2.454 -8.153 -7.299 1.00 0.00 61 PRO A C 4
ATOM 5118 O O . PRO A 1 61 ? 2.188 -9.248 -7.794 1.00 0.00 61 PRO A O 4
ATOM 5129 N N . THR A 1 62 ? 3.267 -8.007 -6.264 1.00 0.00 62 THR A N 4
ATOM 5130 C CA . THR A 1 62 ? 3.827 -9.142 -5.555 1.00 0.00 62 THR A CA 4
ATOM 5131 C C . THR A 1 62 ? 2.912 -9.547 -4.406 1.00 0.00 62 THR A C 4
ATOM 5132 O O . THR A 1 62 ? 2.884 -10.704 -3.988 1.00 0.00 62 THR A O 4
ATOM 5143 N N . ALA A 1 63 ? 2.142 -8.585 -3.918 1.00 0.00 63 ALA A N 4
ATOM 5144 C CA . ALA A 1 63 ? 1.138 -8.833 -2.908 1.00 0.00 63 ALA A CA 4
ATOM 5145 C C . ALA A 1 63 ? -0.105 -9.421 -3.551 1.00 0.00 63 ALA A C 4
ATOM 5146 O O . ALA A 1 63 ? -0.851 -8.726 -4.239 1.00 0.00 63 ALA A O 4
ATOM 5153 N N . SER A 1 64 ? -0.305 -10.702 -3.335 1.00 0.00 64 SER A N 4
ATOM 5154 C CA . SER A 1 64 ? -1.446 -11.405 -3.860 1.00 0.00 64 SER A CA 4
ATOM 5155 C C . SER A 1 64 ? -2.737 -10.821 -3.291 1.00 0.00 64 SER A C 4
ATOM 5156 O O . SER A 1 64 ? -3.005 -10.958 -2.100 1.00 0.00 64 SER A O 4
ATOM 5164 N N . CYS A 1 65 ? -3.504 -10.135 -4.139 1.00 0.00 65 CYS A N 4
ATOM 5165 C CA . CYS A 1 65 ? -4.696 -9.445 -3.711 1.00 0.00 65 CYS A CA 4
ATOM 5166 C C . CYS A 1 65 ? -5.870 -10.388 -3.537 1.00 0.00 65 CYS A C 4
ATOM 5167 O O . CYS A 1 65 ? -5.937 -11.463 -4.141 1.00 0.00 65 CYS A O 4
ATOM 5174 N N . GLN A 1 66 ? -6.783 -9.956 -2.696 1.00 0.00 66 GLN A N 4
ATOM 5175 C CA . GLN A 1 66 ? -8.032 -10.649 -2.448 1.00 0.00 66 GLN A CA 4
ATOM 5176 C C . GLN A 1 66 ? -9.128 -9.619 -2.277 1.00 0.00 66 GLN A C 4
ATOM 5177 O O . GLN A 1 66 ? -8.899 -8.578 -1.665 1.00 0.00 66 GLN A O 4
ATOM 5191 N N . ASN A 1 67 ? -10.306 -9.889 -2.802 1.00 0.00 67 ASN A N 4
ATOM 5192 C CA . ASN A 1 67 ? -11.453 -9.055 -2.494 1.00 0.00 67 ASN A CA 4
ATOM 5193 C C . ASN A 1 67 ? -12.304 -9.710 -1.433 1.00 0.00 67 ASN A C 4
ATOM 5194 O O . ASN A 1 67 ? -12.658 -10.887 -1.526 1.00 0.00 67 ASN A O 4
ATOM 5205 N N . ALA A 1 68 ? -12.609 -8.933 -0.420 1.00 0.00 68 ALA A N 4
ATOM 5206 C CA . ALA A 1 68 ? -13.335 -9.415 0.736 1.00 0.00 68 ALA A CA 4
ATOM 5207 C C . ALA A 1 68 ? -14.178 -8.300 1.328 1.00 0.00 68 ALA A C 4
ATOM 5208 O O . ALA A 1 68 ? -13.874 -7.121 1.153 1.00 0.00 68 ALA A O 4
ATOM 5215 N N . GLU A 1 69 ? -15.237 -8.669 2.021 1.00 0.00 69 GLU A N 4
ATOM 5216 C CA . GLU A 1 69 ? -16.091 -7.697 2.666 1.00 0.00 69 GLU A CA 4
ATOM 5217 C C . GLU A 1 69 ? -15.953 -7.799 4.168 1.00 0.00 69 GLU A C 4
ATOM 5218 O O . GLU A 1 69 ? -16.432 -8.741 4.797 1.00 0.00 69 GLU A O 4
ATOM 5230 N N . SER A 1 70 ? -15.283 -6.817 4.718 1.00 0.00 70 SER A N 4
ATOM 5231 C CA . SER A 1 70 ? -15.009 -6.758 6.140 1.00 0.00 70 SER A CA 4
ATOM 5232 C C . SER A 1 70 ? -15.453 -5.408 6.682 1.00 0.00 70 SER A C 4
ATOM 5233 O O . SER A 1 70 ? -15.613 -4.457 5.914 1.00 0.00 70 SER A O 4
ATOM 5241 N N . THR A 1 71 ? -15.640 -5.321 7.996 1.00 0.00 71 THR A N 4
ATOM 5242 C CA . THR A 1 71 ? -15.998 -4.063 8.633 1.00 0.00 71 THR A CA 4
ATOM 5243 C C . THR A 1 71 ? -14.838 -3.088 8.472 1.00 0.00 71 THR A C 4
ATOM 5244 O O . THR A 1 71 ? -15.004 -1.868 8.497 1.00 0.00 71 THR A O 4
ATOM 5255 N N . GLU A 1 72 ? -13.666 -3.667 8.276 1.00 0.00 72 GLU A N 4
ATOM 5256 C CA . GLU A 1 72 ? -12.450 -2.930 8.032 1.00 0.00 72 GLU A CA 4
ATOM 5257 C C . GLU A 1 72 ? -12.229 -2.751 6.539 1.00 0.00 72 GLU A C 4
ATOM 5258 O O . GLU A 1 72 ? -11.984 -3.721 5.828 1.00 0.00 72 GLU A O 4
ATOM 5270 N N . ASN A 1 73 ? -12.342 -1.513 6.067 1.00 0.00 73 ASN A N 4
ATOM 5271 C CA . ASN A 1 73 ? -12.004 -1.177 4.680 1.00 0.00 73 ASN A CA 4
ATOM 5272 C C . ASN A 1 73 ? -10.578 -1.582 4.390 1.00 0.00 73 ASN A C 4
ATOM 5273 O O . ASN A 1 73 ? -10.277 -2.114 3.328 1.00 0.00 73 ASN A O 4
ATOM 5284 N N . SER A 1 74 ? -9.712 -1.347 5.364 1.00 0.00 74 SER A N 4
ATOM 5285 C CA . SER A 1 74 ? -8.309 -1.679 5.236 1.00 0.00 74 SER A CA 4
ATOM 5286 C C . SER A 1 74 ? -8.099 -3.188 5.243 1.00 0.00 74 SER A C 4
ATOM 5287 O O . SER A 1 74 ? -7.042 -3.681 4.859 1.00 0.00 74 SER A O 4
ATOM 5295 N N . LYS A 1 75 ? -9.121 -3.915 5.666 1.00 0.00 75 LYS A N 4
ATOM 5296 C CA . LYS A 1 75 ? -9.037 -5.357 5.764 1.00 0.00 75 LYS A CA 4
ATOM 5297 C C . LYS A 1 75 ? -9.981 -6.008 4.765 1.00 0.00 75 LYS A C 4
ATOM 5298 O O . LYS A 1 75 ? -10.361 -7.171 4.907 1.00 0.00 75 LYS A O 4
ATOM 5317 N N . LYS A 1 76 ? -10.374 -5.241 3.757 1.00 0.00 76 LYS A N 4
ATOM 5318 C CA . LYS A 1 76 ? -11.216 -5.769 2.701 1.00 0.00 76 LYS A CA 4
ATOM 5319 C C . LYS A 1 76 ? -10.367 -6.405 1.621 1.00 0.00 76 LYS A C 4
ATOM 5320 O O . LYS A 1 76 ? -10.629 -7.513 1.176 1.00 0.00 76 LYS A O 4
ATOM 5339 N N . ILE A 1 77 ? -9.359 -5.680 1.186 1.00 0.00 77 ILE A N 4
ATOM 5340 C CA . ILE A 1 77 ? -8.429 -6.207 0.211 1.00 0.00 77 ILE A CA 4
ATOM 5341 C C . ILE A 1 77 ? -7.248 -6.815 0.936 1.00 0.00 77 ILE A C 4
ATOM 5342 O O . ILE A 1 77 ? -6.524 -6.131 1.664 1.00 0.00 77 ILE A O 4
ATOM 5358 N N . ILE A 1 78 ? -7.086 -8.105 0.759 1.00 0.00 78 ILE A N 4
ATOM 5359 C CA . ILE A 1 78 ? -6.025 -8.830 1.425 1.00 0.00 78 ILE A CA 4
ATOM 5360 C C . ILE A 1 78 ? -4.810 -8.894 0.523 1.00 0.00 78 ILE A C 4
ATOM 5361 O O . ILE A 1 78 ? -4.793 -9.631 -0.456 1.00 0.00 78 ILE A O 4
ATOM 5377 N N . CYS A 1 79 ? -3.812 -8.097 0.841 1.00 0.00 79 CYS A N 4
ATOM 5378 C CA . CYS A 1 79 ? -2.588 -8.065 0.067 1.00 0.00 79 CYS A CA 4
ATOM 5379 C C . CYS A 1 79 ? -1.508 -8.891 0.750 1.00 0.00 79 CYS A C 4
ATOM 5380 O O . CYS A 1 79 ? -1.039 -8.553 1.838 1.00 0.00 79 CYS A O 4
ATOM 5387 N N . THR A 1 80 ? -1.128 -9.980 0.110 1.00 0.00 80 THR A N 4
ATOM 5388 C CA . THR A 1 80 ? -0.145 -10.893 0.665 1.00 0.00 80 THR A CA 4
ATOM 5389 C C . THR A 1 80 ? 1.177 -10.790 -0.084 1.00 0.00 80 THR A C 4
ATOM 5390 O O . THR A 1 80 ? 1.274 -11.214 -1.235 1.00 0.00 80 THR A O 4
ATOM 5401 N N . CYS A 1 81 ? 2.196 -10.260 0.571 1.00 0.00 81 CYS A N 4
ATOM 5402 C CA . CYS A 1 81 ? 3.500 -10.130 -0.052 1.00 0.00 81 CYS A CA 4
ATOM 5403 C C . CYS A 1 81 ? 4.211 -11.477 0.054 1.00 0.00 81 CYS A C 4
ATOM 5404 O O . CYS A 1 81 ? 3.966 -12.245 0.988 1.00 0.00 81 CYS A O 4
ATOM 5411 N N . LYS A 1 82 ? 5.069 -11.766 -0.910 1.00 0.00 82 LYS A N 4
ATOM 5412 C CA . LYS A 1 82 ? 5.577 -13.115 -1.106 1.00 0.00 82 LYS A CA 4
ATOM 5413 C C . LYS A 1 82 ? 6.830 -13.413 -0.288 1.00 0.00 82 LYS A C 4
ATOM 5414 O O . LYS A 1 82 ? 7.292 -12.587 0.491 1.00 0.00 82 LYS A O 4
ATOM 5433 N N . GLU A 1 83 ? 7.365 -14.606 -0.480 1.00 0.00 83 GLU A N 4
ATOM 5434 C CA . GLU A 1 83 ? 8.528 -15.089 0.264 1.00 0.00 83 GLU A CA 4
ATOM 5435 C C . GLU A 1 83 ? 9.739 -14.126 0.256 1.00 0.00 83 GLU A C 4
ATOM 5436 O O . GLU A 1 83 ? 10.339 -13.906 1.311 1.00 0.00 83 GLU A O 4
ATOM 5448 N N . PRO A 1 84 ? 10.125 -13.523 -0.896 1.00 0.00 84 PRO A N 4
ATOM 5449 C CA . PRO A 1 84 ? 11.316 -12.667 -0.959 1.00 0.00 84 PRO A CA 4
ATOM 5450 C C . PRO A 1 84 ? 11.072 -11.300 -0.337 1.00 0.00 84 PRO A C 4
ATOM 5451 O O . PRO A 1 84 ? 11.971 -10.466 -0.249 1.00 0.00 84 PRO A O 4
ATOM 5462 N N . THR A 1 85 ? 9.841 -11.089 0.090 1.00 0.00 85 THR A N 4
ATOM 5463 C CA . THR A 1 85 ? 9.427 -9.840 0.678 1.00 0.00 85 THR A CA 4
ATOM 5464 C C . THR A 1 85 ? 9.157 -10.050 2.170 1.00 0.00 85 THR A C 4
ATOM 5465 O O . THR A 1 85 ? 8.035 -10.324 2.587 1.00 0.00 85 THR A O 4
ATOM 5476 N N . PRO A 1 86 ? 10.201 -9.951 3.009 1.00 0.00 86 PRO A N 4
ATOM 5477 C CA . PRO A 1 86 ? 10.085 -10.207 4.447 1.00 0.00 86 PRO A CA 4
ATOM 5478 C C . PRO A 1 86 ? 9.382 -9.066 5.171 1.00 0.00 86 PRO A C 4
ATOM 5479 O O . PRO A 1 86 ? 9.216 -9.086 6.392 1.00 0.00 86 PRO A O 4
ATOM 5490 N N . ASN A 1 87 ? 8.984 -8.068 4.402 1.00 0.00 87 ASN A N 4
ATOM 5491 C CA . ASN A 1 87 ? 8.233 -6.942 4.907 1.00 0.00 87 ASN A CA 4
ATOM 5492 C C . ASN A 1 87 ? 7.209 -6.540 3.877 1.00 0.00 87 ASN A C 4
ATOM 5493 O O . ASN A 1 87 ? 7.177 -7.082 2.771 1.00 0.00 87 ASN A O 4
ATOM 5504 N N . ALA A 1 88 ? 6.412 -5.562 4.227 1.00 0.00 88 ALA A N 4
ATOM 5505 C CA . ALA A 1 88 ? 5.505 -4.942 3.292 1.00 0.00 88 ALA A CA 4
ATOM 5506 C C . ALA A 1 88 ? 5.647 -3.438 3.393 1.00 0.00 88 ALA A C 4
ATOM 5507 O O . ALA A 1 88 ? 5.862 -2.908 4.485 1.00 0.00 88 ALA A O 4
ATOM 5514 N N . TYR A 1 89 ? 5.576 -2.747 2.267 1.00 0.00 89 TYR A N 4
ATOM 5515 C CA . TYR A 1 89 ? 5.504 -1.303 2.304 1.00 0.00 89 TYR A CA 4
ATOM 5516 C C . TYR A 1 89 ? 4.124 -0.968 2.869 1.00 0.00 89 TYR A C 4
ATOM 5517 O O . TYR A 1 89 ? 3.107 -1.099 2.178 1.00 0.00 89 TYR A O 4
ATOM 5535 N N . TYR A 1 90 ? 4.105 -0.587 4.139 1.00 0.00 90 TYR A N 4
ATOM 5536 C CA . TYR A 1 90 ? 2.872 -0.408 4.900 1.00 0.00 90 TYR A CA 4
ATOM 5537 C C . TYR A 1 90 ? 2.166 -1.747 5.140 1.00 0.00 90 TYR A C 4
ATOM 5538 O O . TYR A 1 90 ? 2.722 -2.637 5.779 1.00 0.00 90 TYR A O 4
ATOM 5556 N N . GLU A 1 91 ? 0.952 -1.890 4.633 1.00 0.00 91 GLU A N 4
ATOM 5557 C CA . GLU A 1 91 ? 0.135 -3.070 4.932 1.00 0.00 91 GLU A CA 4
ATOM 5558 C C . GLU A 1 91 ? 0.250 -4.140 3.850 1.00 0.00 91 GLU A C 4
ATOM 5559 O O . GLU A 1 91 ? -0.344 -5.212 3.964 1.00 0.00 91 GLU A O 4
ATOM 5571 N N . GLY A 1 92 ? 1.007 -3.853 2.809 1.00 0.00 92 GLY A N 4
ATOM 5572 C CA . GLY A 1 92 ? 1.007 -4.716 1.645 1.00 0.00 92 GLY A CA 4
ATOM 5573 C C . GLY A 1 92 ? 0.506 -3.966 0.439 1.00 0.00 92 GLY A C 4
ATOM 5574 O O . GLY A 1 92 ? 0.339 -4.533 -0.642 1.00 0.00 92 GLY A O 4
ATOM 5578 N N . VAL A 1 93 ? 0.242 -2.677 0.652 1.00 0.00 93 VAL A N 4
ATOM 5579 C CA . VAL A 1 93 ? -0.106 -1.760 -0.418 1.00 0.00 93 VAL A CA 4
ATOM 5580 C C . VAL A 1 93 ? 0.985 -1.791 -1.477 1.00 0.00 93 VAL A C 4
ATOM 5581 O O . VAL A 1 93 ? 0.748 -1.575 -2.665 1.00 0.00 93 VAL A O 4
ATOM 5594 N N . PHE A 1 94 ? 2.191 -2.037 -1.001 1.00 0.00 94 PHE A N 4
ATOM 5595 C CA . PHE A 1 94 ? 3.336 -2.281 -1.834 1.00 0.00 94 PHE A CA 4
ATOM 5596 C C . PHE A 1 94 ? 4.293 -3.209 -1.071 1.00 0.00 94 PHE A C 4
ATOM 5597 O O . PHE A 1 94 ? 4.199 -3.302 0.147 1.00 0.00 94 PHE A O 4
ATOM 5614 N N . CYS A 1 95 ? 5.167 -3.937 -1.770 1.00 0.00 95 CYS A N 4
ATOM 5615 C CA . CYS A 1 95 ? 6.059 -4.914 -1.112 1.00 0.00 95 CYS A CA 4
ATOM 5616 C C . CYS A 1 95 ? 7.429 -4.939 -1.805 1.00 0.00 95 CYS A C 4
ATOM 5617 O O . CYS A 1 95 ? 7.542 -4.513 -2.950 1.00 0.00 95 CYS A O 4
ATOM 5624 N N . SER A 1 96 ? 8.474 -5.428 -1.115 1.00 0.00 96 SER A N 4
ATOM 5625 C CA . SER A 1 96 ? 9.814 -5.478 -1.716 1.00 0.00 96 SER A CA 4
ATOM 5626 C C . SER A 1 96 ? 10.325 -6.895 -1.816 1.00 0.00 96 SER A C 4
ATOM 5627 O O . SER A 1 96 ? 10.497 -7.570 -0.804 1.00 0.00 96 SER A O 4
ATOM 5635 N N . SER A 1 97 ? 10.616 -7.315 -3.030 1.00 0.00 97 SER A N 4
ATOM 5636 C CA . SER A 1 97 ? 11.162 -8.642 -3.276 1.00 0.00 97 SER A CA 4
ATOM 5637 C C . SER A 1 97 ? 12.646 -8.653 -2.949 1.00 0.00 97 SER A C 4
ATOM 5638 O O . SER A 1 97 ? 13.265 -9.699 -2.760 1.00 0.00 97 SER A O 4
ATOM 5646 N N . SER A 1 98 ? 13.203 -7.464 -2.927 1.00 0.00 98 SER A N 4
ATOM 5647 C CA . SER A 1 98 ? 14.524 -7.227 -2.403 1.00 0.00 98 SER A CA 4
ATOM 5648 C C . SER A 1 98 ? 14.575 -5.769 -2.000 1.00 0.00 98 SER A C 4
ATOM 5649 O O . SER A 1 98 ? 14.614 -4.895 -2.862 1.00 0.00 98 SER A O 4
ATOM 5657 N N . SER A 1 99 ? 14.480 -5.529 -0.692 1.00 0.00 99 SER A N 4
ATOM 5658 C CA . SER A 1 99 ? 14.378 -4.180 -0.128 1.00 0.00 99 SER A CA 4
ATOM 5659 C C . SER A 1 99 ? 15.180 -3.139 -0.916 1.00 0.00 99 SER A C 4
ATOM 5660 O O . SER A 1 99 ? 16.421 -3.251 -0.966 1.00 0.00 99 SER A O 4
ATOM 5669 N N . GLY A 1 1 ? 17.573 -2.549 -3.815 1.00 0.00 1 GLY A N 5
ATOM 5670 C CA . GLY A 1 1 ? 16.435 -3.193 -3.112 1.00 0.00 1 GLY A CA 5
ATOM 5671 C C . GLY A 1 1 ? 16.888 -4.045 -1.947 1.00 0.00 1 GLY A C 5
ATOM 5672 O O . GLY A 1 1 ? 18.083 -4.292 -1.781 1.00 0.00 1 GLY A O 5
ATOM 5678 N N . VAL A 1 2 ? 15.931 -4.494 -1.145 1.00 0.00 2 VAL A N 5
ATOM 5679 C CA . VAL A 1 2 ? 16.220 -5.271 0.055 1.00 0.00 2 VAL A CA 5
ATOM 5680 C C . VAL A 1 2 ? 14.901 -5.679 0.707 1.00 0.00 2 VAL A C 5
ATOM 5681 O O . VAL A 1 2 ? 13.836 -5.369 0.168 1.00 0.00 2 VAL A O 5
ATOM 5694 N N . ASP A 1 3 ? 14.970 -6.375 1.838 1.00 0.00 3 ASP A N 5
ATOM 5695 C CA . ASP A 1 3 ? 13.800 -6.654 2.647 1.00 0.00 3 ASP A CA 5
ATOM 5696 C C . ASP A 1 3 ? 12.978 -5.380 2.860 1.00 0.00 3 ASP A C 5
ATOM 5697 O O . ASP A 1 3 ? 13.428 -4.413 3.474 1.00 0.00 3 ASP A O 5
ATOM 5706 N N . PRO A 1 4 ? 11.770 -5.375 2.279 1.00 0.00 4 PRO A N 5
ATOM 5707 C CA . PRO A 1 4 ? 10.878 -4.202 2.182 1.00 0.00 4 PRO A CA 5
ATOM 5708 C C . PRO A 1 4 ? 10.663 -3.353 3.453 1.00 0.00 4 PRO A C 5
ATOM 5709 O O . PRO A 1 4 ? 10.183 -2.227 3.340 1.00 0.00 4 PRO A O 5
ATOM 5720 N N . LYS A 1 5 ? 11.013 -3.843 4.642 1.00 0.00 5 LYS A N 5
ATOM 5721 C CA . LYS A 1 5 ? 10.681 -3.111 5.877 1.00 0.00 5 LYS A CA 5
ATOM 5722 C C . LYS A 1 5 ? 11.579 -1.903 6.138 1.00 0.00 5 LYS A C 5
ATOM 5723 O O . LYS A 1 5 ? 11.579 -1.359 7.240 1.00 0.00 5 LYS A O 5
ATOM 5742 N N . HIS A 1 6 ? 12.338 -1.485 5.140 1.00 0.00 6 HIS A N 5
ATOM 5743 C CA . HIS A 1 6 ? 13.255 -0.350 5.292 1.00 0.00 6 HIS A CA 5
ATOM 5744 C C . HIS A 1 6 ? 12.513 0.992 5.367 1.00 0.00 6 HIS A C 5
ATOM 5745 O O . HIS A 1 6 ? 13.112 2.045 5.149 1.00 0.00 6 HIS A O 5
ATOM 5760 N N . VAL A 1 7 ? 11.208 0.919 5.672 1.00 0.00 7 VAL A N 5
ATOM 5761 C CA . VAL A 1 7 ? 10.352 2.066 5.999 1.00 0.00 7 VAL A CA 5
ATOM 5762 C C . VAL A 1 7 ? 10.485 3.231 5.013 1.00 0.00 7 VAL A C 5
ATOM 5763 O O . VAL A 1 7 ? 10.825 3.031 3.850 1.00 0.00 7 VAL A O 5
ATOM 5776 N N . CYS A 1 8 ? 10.150 4.438 5.457 1.00 0.00 8 CYS A N 5
ATOM 5777 C CA . CYS A 1 8 ? 10.079 5.580 4.559 1.00 0.00 8 CYS A CA 5
ATOM 5778 C C . CYS A 1 8 ? 10.185 6.915 5.271 1.00 0.00 8 CYS A C 5
ATOM 5779 O O . CYS A 1 8 ? 9.946 7.028 6.470 1.00 0.00 8 CYS A O 5
ATOM 5786 N N . VAL A 1 9 ? 10.542 7.916 4.482 1.00 0.00 9 VAL A N 5
ATOM 5787 C CA . VAL A 1 9 ? 10.395 9.311 4.824 1.00 0.00 9 VAL A CA 5
ATOM 5788 C C . VAL A 1 9 ? 10.194 10.044 3.509 1.00 0.00 9 VAL A C 5
ATOM 5789 O O . VAL A 1 9 ? 11.138 10.260 2.750 1.00 0.00 9 VAL A O 5
ATOM 5802 N N . ASP A 1 10 ? 8.967 10.396 3.225 1.00 0.00 10 ASP A N 5
ATOM 5803 C CA . ASP A 1 10 ? 8.628 10.929 1.921 1.00 0.00 10 ASP A CA 5
ATOM 5804 C C . ASP A 1 10 ? 7.846 12.228 2.035 1.00 0.00 10 ASP A C 5
ATOM 5805 O O . ASP A 1 10 ? 7.454 12.611 3.134 1.00 0.00 10 ASP A O 5
ATOM 5814 N N . THR A 1 11 ? 7.715 12.903 0.896 1.00 0.00 11 THR A N 5
ATOM 5815 C CA . THR A 1 11 ? 6.700 13.903 0.624 1.00 0.00 11 THR A CA 5
ATOM 5816 C C . THR A 1 11 ? 6.207 14.710 1.832 1.00 0.00 11 THR A C 5
ATOM 5817 O O . THR A 1 11 ? 5.553 14.203 2.746 1.00 0.00 11 THR A O 5
ATOM 5828 N N . ARG A 1 12 ? 6.509 16.001 1.770 1.00 0.00 12 ARG A N 5
ATOM 5829 C CA . ARG A 1 12 ? 6.011 17.008 2.714 1.00 0.00 12 ARG A CA 5
ATOM 5830 C C . ARG A 1 12 ? 4.547 16.804 3.121 1.00 0.00 12 ARG A C 5
ATOM 5831 O O . ARG A 1 12 ? 4.174 17.088 4.259 1.00 0.00 12 ARG A O 5
ATOM 5852 N N . ASP A 1 13 ? 3.725 16.318 2.203 1.00 0.00 13 ASP A N 5
ATOM 5853 C CA . ASP A 1 13 ? 2.295 16.223 2.448 1.00 0.00 13 ASP A CA 5
ATOM 5854 C C . ASP A 1 13 ? 1.719 14.950 1.846 1.00 0.00 13 ASP A C 5
ATOM 5855 O O . ASP A 1 13 ? 1.153 14.961 0.755 1.00 0.00 13 ASP A O 5
ATOM 5864 N N . ILE A 1 14 ? 1.902 13.851 2.557 1.00 0.00 14 ILE A N 5
ATOM 5865 C CA . ILE A 1 14 ? 1.333 12.575 2.158 1.00 0.00 14 ILE A CA 5
ATOM 5866 C C . ILE A 1 14 ? -0.097 12.487 2.655 1.00 0.00 14 ILE A C 5
ATOM 5867 O O . ILE A 1 14 ? -0.396 12.885 3.782 1.00 0.00 14 ILE A O 5
ATOM 5883 N N . PRO A 1 15 ? -1.002 11.994 1.807 1.00 0.00 15 PRO A N 5
ATOM 5884 C CA . PRO A 1 15 ? -2.425 11.894 2.126 1.00 0.00 15 PRO A CA 5
ATOM 5885 C C . PRO A 1 15 ? -2.692 11.103 3.403 1.00 0.00 15 PRO A C 5
ATOM 5886 O O . PRO A 1 15 ? -1.962 10.179 3.756 1.00 0.00 15 PRO A O 5
ATOM 5897 N N . LYS A 1 16 ? -3.751 11.504 4.089 1.00 0.00 16 LYS A N 5
ATOM 5898 C CA . LYS A 1 16 ? -4.133 10.952 5.376 1.00 0.00 16 LYS A CA 5
ATOM 5899 C C . LYS A 1 16 ? -4.478 9.478 5.303 1.00 0.00 16 LYS A C 5
ATOM 5900 O O . LYS A 1 16 ? -4.170 8.709 6.209 1.00 0.00 16 LYS A O 5
ATOM 5919 N N . ASN A 1 17 ? -5.122 9.089 4.224 1.00 0.00 17 ASN A N 5
ATOM 5920 C CA . ASN A 1 17 ? -5.502 7.706 4.026 1.00 0.00 17 ASN A CA 5
ATOM 5921 C C . ASN A 1 17 ? -4.431 7.050 3.178 1.00 0.00 17 ASN A C 5
ATOM 5922 O O . ASN A 1 17 ? -4.680 6.119 2.414 1.00 0.00 17 ASN A O 5
ATOM 5933 N N . ALA A 1 18 ? -3.225 7.573 3.320 1.00 0.00 18 ALA A N 5
ATOM 5934 C CA . ALA A 1 18 ? -2.105 7.151 2.514 1.00 0.00 18 ALA A CA 5
ATOM 5935 C C . ALA A 1 18 ? -0.889 6.915 3.375 1.00 0.00 18 ALA A C 5
ATOM 5936 O O . ALA A 1 18 ? -0.774 7.445 4.477 1.00 0.00 18 ALA A O 5
ATOM 5943 N N . GLY A 1 19 ? 0.002 6.108 2.865 1.00 0.00 19 GLY A N 5
ATOM 5944 C CA . GLY A 1 19 ? 1.260 5.883 3.524 1.00 0.00 19 GLY A CA 5
ATOM 5945 C C . GLY A 1 19 ? 2.395 5.990 2.551 1.00 0.00 19 GLY A C 5
ATOM 5946 O O . GLY A 1 19 ? 2.210 5.773 1.355 1.00 0.00 19 GLY A O 5
ATOM 5950 N N . CYS A 1 20 ? 3.566 6.308 3.052 1.00 0.00 20 CYS A N 5
ATOM 5951 C CA . CYS A 1 20 ? 4.690 6.580 2.193 1.00 0.00 20 CYS A CA 5
ATOM 5952 C C . CYS A 1 20 ? 5.690 5.453 2.270 1.00 0.00 20 CYS A C 5
ATOM 5953 O O . CYS A 1 20 ? 5.785 4.752 3.282 1.00 0.00 20 CYS A O 5
ATOM 5960 N N . PHE A 1 21 ? 6.396 5.253 1.184 1.00 0.00 21 PHE A N 5
ATOM 5961 C CA . PHE A 1 21 ? 7.484 4.310 1.149 1.00 0.00 21 PHE A CA 5
ATOM 5962 C C . PHE A 1 21 ? 8.737 4.919 0.547 1.00 0.00 21 PHE A C 5
ATOM 5963 O O . PHE A 1 21 ? 8.674 5.668 -0.405 1.00 0.00 21 PHE A O 5
ATOM 5980 N N . ARG A 1 22 ? 9.871 4.598 1.127 1.00 0.00 22 ARG A N 5
ATOM 5981 C CA . ARG A 1 22 ? 11.148 5.018 0.593 1.00 0.00 22 ARG A CA 5
ATOM 5982 C C . ARG A 1 22 ? 12.087 3.827 0.583 1.00 0.00 22 ARG A C 5
ATOM 5983 O O . ARG A 1 22 ? 12.372 3.235 1.621 1.00 0.00 22 ARG A O 5
ATOM 6004 N N . ASP A 1 23 ? 12.556 3.459 -0.592 1.00 0.00 23 ASP A N 5
ATOM 6005 C CA . ASP A 1 23 ? 13.265 2.205 -0.732 1.00 0.00 23 ASP A CA 5
ATOM 6006 C C . ASP A 1 23 ? 14.771 2.373 -0.565 1.00 0.00 23 ASP A C 5
ATOM 6007 O O . ASP A 1 23 ? 15.268 3.477 -0.347 1.00 0.00 23 ASP A O 5
ATOM 6016 N N . ASP A 1 24 ? 15.464 1.262 -0.679 1.00 0.00 24 ASP A N 5
ATOM 6017 C CA . ASP A 1 24 ? 16.912 1.177 -0.590 1.00 0.00 24 ASP A CA 5
ATOM 6018 C C . ASP A 1 24 ? 17.575 2.102 -1.604 1.00 0.00 24 ASP A C 5
ATOM 6019 O O . ASP A 1 24 ? 18.656 2.640 -1.371 1.00 0.00 24 ASP A O 5
ATOM 6028 N N . ASP A 1 25 ? 16.896 2.288 -2.727 1.00 0.00 25 ASP A N 5
ATOM 6029 C CA . ASP A 1 25 ? 17.373 3.160 -3.790 1.00 0.00 25 ASP A CA 5
ATOM 6030 C C . ASP A 1 25 ? 17.431 4.616 -3.329 1.00 0.00 25 ASP A C 5
ATOM 6031 O O . ASP A 1 25 ? 18.251 5.402 -3.807 1.00 0.00 25 ASP A O 5
ATOM 6040 N N . GLY A 1 26 ? 16.577 4.963 -2.377 1.00 0.00 26 GLY A N 5
ATOM 6041 C CA . GLY A 1 26 ? 16.469 6.339 -1.936 1.00 0.00 26 GLY A CA 5
ATOM 6042 C C . GLY A 1 26 ? 15.193 6.975 -2.440 1.00 0.00 26 GLY A C 5
ATOM 6043 O O . GLY A 1 26 ? 14.707 7.957 -1.878 1.00 0.00 26 GLY A O 5
ATOM 6047 N N . THR A 1 27 ? 14.662 6.411 -3.516 1.00 0.00 27 THR A N 5
ATOM 6048 C CA . THR A 1 27 ? 13.395 6.841 -4.093 1.00 0.00 27 THR A CA 5
ATOM 6049 C C . THR A 1 27 ? 12.255 6.719 -3.084 1.00 0.00 27 THR A C 5
ATOM 6050 O O . THR A 1 27 ? 12.208 5.771 -2.295 1.00 0.00 27 THR A O 5
ATOM 6061 N N . GLU A 1 28 ? 11.344 7.681 -3.119 1.00 0.00 28 GLU A N 5
ATOM 6062 C CA . GLU A 1 28 ? 10.212 7.694 -2.212 1.00 0.00 28 GLU A CA 5
ATOM 6063 C C . GLU A 1 28 ? 8.901 7.748 -2.987 1.00 0.00 28 GLU A C 5
ATOM 6064 O O . GLU A 1 28 ? 8.796 8.427 -4.008 1.00 0.00 28 GLU A O 5
ATOM 6076 N N . GLU A 1 29 ? 7.924 7.009 -2.498 1.00 0.00 29 GLU A N 5
ATOM 6077 C CA . GLU A 1 29 ? 6.615 6.910 -3.125 1.00 0.00 29 GLU A CA 5
ATOM 6078 C C . GLU A 1 29 ? 5.546 6.677 -2.079 1.00 0.00 29 GLU A C 5
ATOM 6079 O O . GLU A 1 29 ? 5.675 5.779 -1.256 1.00 0.00 29 GLU A O 5
ATOM 6091 N N . TRP A 1 30 ? 4.499 7.471 -2.096 1.00 0.00 30 TRP A N 5
ATOM 6092 C CA . TRP A 1 30 ? 3.368 7.186 -1.246 1.00 0.00 30 TRP A CA 5
ATOM 6093 C C . TRP A 1 30 ? 2.265 6.516 -2.052 1.00 0.00 30 TRP A C 5
ATOM 6094 O O . TRP A 1 30 ? 2.200 6.641 -3.277 1.00 0.00 30 TRP A O 5
ATOM 6115 N N . ARG A 1 31 ? 1.427 5.783 -1.356 1.00 0.00 31 ARG A N 5
ATOM 6116 C CA . ARG A 1 31 ? 0.304 5.080 -1.959 1.00 0.00 31 ARG A CA 5
ATOM 6117 C C . ARG A 1 31 ? -0.898 5.190 -1.050 1.00 0.00 31 ARG A C 5
ATOM 6118 O O . ARG A 1 31 ? -0.816 5.772 0.027 1.00 0.00 31 ARG A O 5
ATOM 6139 N N . CYS A 1 32 ? -1.992 4.581 -1.458 1.00 0.00 32 CYS A N 5
ATOM 6140 C CA . CYS A 1 32 ? -3.235 4.690 -0.727 1.00 0.00 32 CYS A CA 5
ATOM 6141 C C . CYS A 1 32 ? -3.502 3.357 -0.094 1.00 0.00 32 CYS A C 5
ATOM 6142 O O . CYS A 1 32 ? -3.461 2.322 -0.758 1.00 0.00 32 CYS A O 5
ATOM 6149 N N . LEU A 1 33 ? -3.720 3.407 1.211 1.00 0.00 33 LEU A N 5
ATOM 6150 C CA . LEU A 1 33 ? -3.757 2.220 2.036 1.00 0.00 33 LEU A CA 5
ATOM 6151 C C . LEU A 1 33 ? -4.818 1.251 1.545 1.00 0.00 33 LEU A C 5
ATOM 6152 O O . LEU A 1 33 ? -5.729 1.625 0.815 1.00 0.00 33 LEU A O 5
ATOM 6168 N N . LEU A 1 34 ? -4.690 0.015 1.968 1.00 0.00 34 LEU A N 5
ATOM 6169 C CA . LEU A 1 34 ? -5.502 -1.064 1.462 1.00 0.00 34 LEU A CA 5
ATOM 6170 C C . LEU A 1 34 ? -6.978 -0.809 1.689 1.00 0.00 34 LEU A C 5
ATOM 6171 O O . LEU A 1 34 ? -7.396 -0.404 2.774 1.00 0.00 34 LEU A O 5
ATOM 6187 N N . GLY A 1 35 ? -7.753 -1.010 0.639 1.00 0.00 35 GLY A N 5
ATOM 6188 C CA . GLY A 1 35 ? -9.165 -0.745 0.697 1.00 0.00 35 GLY A CA 5
ATOM 6189 C C . GLY A 1 35 ? -9.488 0.648 0.219 1.00 0.00 35 GLY A C 5
ATOM 6190 O O . GLY A 1 35 ? -10.616 0.931 -0.159 1.00 0.00 35 GLY A O 5
ATOM 6194 N N . TYR A 1 36 ? -8.490 1.518 0.210 1.00 0.00 36 TYR A N 5
ATOM 6195 C CA . TYR A 1 36 ? -8.711 2.918 -0.091 1.00 0.00 36 TYR A CA 5
ATOM 6196 C C . TYR A 1 36 ? -8.549 3.184 -1.573 1.00 0.00 36 TYR A C 5
ATOM 6197 O O . TYR A 1 36 ? -8.257 2.279 -2.352 1.00 0.00 36 TYR A O 5
ATOM 6215 N N . LYS A 1 37 ? -8.742 4.429 -1.952 1.00 0.00 37 LYS A N 5
ATOM 6216 C CA . LYS A 1 37 ? -8.719 4.811 -3.340 1.00 0.00 37 LYS A CA 5
ATOM 6217 C C . LYS A 1 37 ? -8.083 6.180 -3.510 1.00 0.00 37 LYS A C 5
ATOM 6218 O O . LYS A 1 37 ? -7.869 6.902 -2.533 1.00 0.00 37 LYS A O 5
ATOM 6237 N N . LYS A 1 38 ? -7.787 6.525 -4.751 1.00 0.00 38 LYS A N 5
ATOM 6238 C CA . LYS A 1 38 ? -7.237 7.830 -5.069 1.00 0.00 38 LYS A CA 5
ATOM 6239 C C . LYS A 1 38 ? -8.371 8.797 -5.362 1.00 0.00 38 LYS A C 5
ATOM 6240 O O . LYS A 1 38 ? -9.255 8.500 -6.169 1.00 0.00 38 LYS A O 5
ATOM 6259 N N . GLY A 1 39 ? -8.348 9.946 -4.702 1.00 0.00 39 GLY A N 5
ATOM 6260 C CA . GLY A 1 39 ? -9.456 10.869 -4.797 1.00 0.00 39 GLY A CA 5
ATOM 6261 C C . GLY A 1 39 ? -9.170 12.078 -5.664 1.00 0.00 39 GLY A C 5
ATOM 6262 O O . GLY A 1 39 ? -8.985 11.961 -6.878 1.00 0.00 39 GLY A O 5
ATOM 6266 N N . GLU A 1 40 ? -9.137 13.237 -5.024 1.00 0.00 40 GLU A N 5
ATOM 6267 C CA . GLU A 1 40 ? -8.926 14.513 -5.694 1.00 0.00 40 GLU A CA 5
ATOM 6268 C C . GLU A 1 40 ? -7.454 14.708 -6.063 1.00 0.00 40 GLU A C 5
ATOM 6269 O O . GLU A 1 40 ? -6.784 15.615 -5.567 1.00 0.00 40 GLU A O 5
ATOM 6281 N N . GLY A 1 41 ? -6.946 13.845 -6.921 1.00 0.00 41 GLY A N 5
ATOM 6282 C CA . GLY A 1 41 ? -5.570 13.959 -7.341 1.00 0.00 41 GLY A CA 5
ATOM 6283 C C . GLY A 1 41 ? -4.626 13.229 -6.412 1.00 0.00 41 GLY A C 5
ATOM 6284 O O . GLY A 1 41 ? -4.739 12.019 -6.228 1.00 0.00 41 GLY A O 5
ATOM 6288 N N . ASN A 1 42 ? -3.709 13.971 -5.805 1.00 0.00 42 ASN A N 5
ATOM 6289 C CA . ASN A 1 42 ? -2.729 13.393 -4.889 1.00 0.00 42 ASN A CA 5
ATOM 6290 C C . ASN A 1 42 ? -3.342 13.161 -3.510 1.00 0.00 42 ASN A C 5
ATOM 6291 O O . ASN A 1 42 ? -2.841 13.641 -2.495 1.00 0.00 42 ASN A O 5
ATOM 6302 N N . THR A 1 43 ? -4.416 12.390 -3.481 1.00 0.00 43 THR A N 5
ATOM 6303 C CA . THR A 1 43 ? -5.158 12.162 -2.258 1.00 0.00 43 THR A CA 5
ATOM 6304 C C . THR A 1 43 ? -5.652 10.739 -2.163 1.00 0.00 43 THR A C 5
ATOM 6305 O O . THR A 1 43 ? -6.050 10.133 -3.155 1.00 0.00 43 THR A O 5
ATOM 6316 N N . CYS A 1 44 ? -5.633 10.219 -0.960 1.00 0.00 44 CYS A N 5
ATOM 6317 C CA . CYS A 1 44 ? -6.152 8.902 -0.695 1.00 0.00 44 CYS A CA 5
ATOM 6318 C C . CYS A 1 44 ? -7.328 9.006 0.245 1.00 0.00 44 CYS A C 5
ATOM 6319 O O . CYS A 1 44 ? -7.297 9.776 1.206 1.00 0.00 44 CYS A O 5
ATOM 6326 N N . VAL A 1 45 ? -8.356 8.233 -0.039 1.00 0.00 45 VAL A N 5
ATOM 6327 C CA . VAL A 1 45 ? -9.591 8.279 0.715 1.00 0.00 45 VAL A CA 5
ATOM 6328 C C . VAL A 1 45 ? -10.126 6.882 0.913 1.00 0.00 45 VAL A C 5
ATOM 6329 O O . VAL A 1 45 ? -9.871 5.987 0.105 1.00 0.00 45 VAL A O 5
ATOM 6342 N N . GLU A 1 46 ? -10.844 6.703 1.999 1.00 0.00 46 GLU A N 5
ATOM 6343 C CA . GLU A 1 46 ? -11.403 5.416 2.334 1.00 0.00 46 GLU A CA 5
ATOM 6344 C C . GLU A 1 46 ? -12.444 4.975 1.326 1.00 0.00 46 GLU A C 5
ATOM 6345 O O . GLU A 1 46 ? -13.412 5.686 1.045 1.00 0.00 46 GLU A O 5
ATOM 6357 N N . ASN A 1 47 ? -12.225 3.800 0.782 1.00 0.00 47 ASN A N 5
ATOM 6358 C CA . ASN A 1 47 ? -13.197 3.148 -0.056 1.00 0.00 47 ASN A CA 5
ATOM 6359 C C . ASN A 1 47 ? -13.717 1.919 0.673 1.00 0.00 47 ASN A C 5
ATOM 6360 O O . ASN A 1 47 ? -12.956 1.027 1.028 1.00 0.00 47 ASN A O 5
ATOM 6371 N N . ASN A 1 48 ? -15.000 1.900 0.956 1.00 0.00 48 ASN A N 5
ATOM 6372 C CA . ASN A 1 48 ? -15.597 0.765 1.635 1.00 0.00 48 ASN A CA 5
ATOM 6373 C C . ASN A 1 48 ? -16.196 -0.202 0.629 1.00 0.00 48 ASN A C 5
ATOM 6374 O O . ASN A 1 48 ? -16.982 -1.085 0.974 1.00 0.00 48 ASN A O 5
ATOM 6385 N N . ASN A 1 49 ? -15.793 -0.029 -0.621 1.00 0.00 49 ASN A N 5
ATOM 6386 C CA . ASN A 1 49 ? -16.132 -0.962 -1.683 1.00 0.00 49 ASN A CA 5
ATOM 6387 C C . ASN A 1 49 ? -14.899 -1.278 -2.563 1.00 0.00 49 ASN A C 5
ATOM 6388 O O . ASN A 1 49 ? -14.977 -1.219 -3.791 1.00 0.00 49 ASN A O 5
ATOM 6399 N N . PRO A 1 50 ? -13.722 -1.568 -1.961 1.00 0.00 50 PRO A N 5
ATOM 6400 C CA . PRO A 1 50 ? -12.544 -1.981 -2.720 1.00 0.00 50 PRO A CA 5
ATOM 6401 C C . PRO A 1 50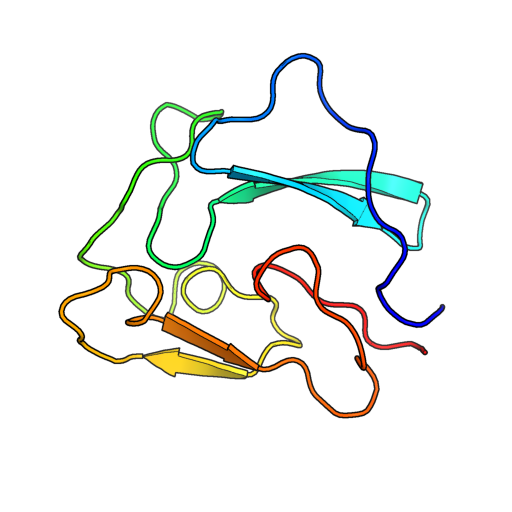 ? -12.739 -3.329 -3.393 1.00 0.00 50 PRO A C 5
ATOM 6402 O O . PRO A 1 50 ? -13.258 -4.272 -2.799 1.00 0.00 50 PRO A O 5
ATOM 6413 N N . THR A 1 51 ? -12.318 -3.400 -4.634 1.00 0.00 51 THR A N 5
ATOM 6414 C CA . THR A 1 51 ? -12.420 -4.614 -5.413 1.00 0.00 51 THR A CA 5
ATOM 6415 C C . THR A 1 51 ? -11.036 -5.041 -5.861 1.00 0.00 51 THR A C 5
ATOM 6416 O O . THR A 1 51 ? -10.148 -4.198 -6.020 1.00 0.00 51 THR A O 5
ATOM 6427 N N . CYS A 1 52 ? -10.828 -6.331 -6.054 1.00 0.00 52 CYS A N 5
ATOM 6428 C CA . CYS A 1 52 ? -9.562 -6.776 -6.579 1.00 0.00 52 CYS A CA 5
ATOM 6429 C C . CYS A 1 52 ? -9.658 -6.671 -8.086 1.00 0.00 52 CYS A C 5
ATOM 6430 O O . CYS A 1 52 ? -10.583 -7.221 -8.688 1.00 0.00 52 CYS A O 5
ATOM 6437 N N . ASP A 1 53 ? -8.662 -6.015 -8.668 1.00 0.00 53 ASP A N 5
ATOM 6438 C CA . ASP A 1 53 ? -8.703 -5.525 -10.049 1.00 0.00 53 ASP A CA 5
ATOM 6439 C C . ASP A 1 53 ? -7.942 -4.216 -10.086 1.00 0.00 53 ASP A C 5
ATOM 6440 O O . ASP A 1 53 ? -7.059 -4.007 -10.917 1.00 0.00 53 ASP A O 5
ATOM 6449 N N . ILE A 1 54 ? -8.281 -3.345 -9.138 1.00 0.00 54 ILE A N 5
ATOM 6450 C CA . ILE A 1 54 ? -7.695 -2.021 -9.058 1.00 0.00 54 ILE A CA 5
ATOM 6451 C C . ILE A 1 54 ? -6.360 -2.092 -8.361 1.00 0.00 54 ILE A C 5
ATOM 6452 O O . ILE A 1 54 ? -6.306 -2.069 -7.134 1.00 0.00 54 ILE A O 5
ATOM 6468 N N . ASN A 1 55 ? -5.295 -2.203 -9.140 1.00 0.00 55 ASN A N 5
ATOM 6469 C CA . ASN A 1 55 ? -3.954 -2.284 -8.578 1.00 0.00 55 ASN A CA 5
ATOM 6470 C C . ASN A 1 55 ? -3.891 -3.433 -7.583 1.00 0.00 55 ASN A C 5
ATOM 6471 O O . ASN A 1 55 ? -3.384 -3.286 -6.474 1.00 0.00 55 ASN A O 5
ATOM 6482 N N . ASN A 1 56 ? -4.473 -4.568 -7.977 1.00 0.00 56 ASN A N 5
ATOM 6483 C CA . ASN A 1 56 ? -4.523 -5.763 -7.132 1.00 0.00 56 ASN A CA 5
ATOM 6484 C C . ASN A 1 56 ? -5.297 -5.448 -5.857 1.00 0.00 56 ASN A C 5
ATOM 6485 O O . ASN A 1 56 ? -4.954 -5.919 -4.792 1.00 0.00 56 ASN A O 5
ATOM 6496 N N . GLY A 1 57 ? -6.308 -4.598 -5.968 1.00 0.00 57 GLY A N 5
ATOM 6497 C CA . GLY A 1 57 ? -7.126 -4.263 -4.817 1.00 0.00 57 GLY A CA 5
ATOM 6498 C C . GLY A 1 57 ? -6.525 -3.148 -3.981 1.00 0.00 57 GLY A C 5
ATOM 6499 O O . GLY A 1 57 ? -7.111 -2.720 -2.991 1.00 0.00 57 GLY A O 5
ATOM 6503 N N . GLY A 1 58 ? -5.365 -2.660 -4.401 1.00 0.00 58 GLY A N 5
ATOM 6504 C CA . GLY A 1 58 ? -4.654 -1.668 -3.623 1.00 0.00 58 GLY A CA 5
ATOM 6505 C C . GLY A 1 58 ? -3.332 -2.208 -3.104 1.00 0.00 58 GLY A C 5
ATOM 6506 O O . GLY A 1 58 ? -2.661 -1.582 -2.288 1.00 0.00 58 GLY A O 5
ATOM 6510 N N . CYS A 1 59 ? -2.952 -3.354 -3.639 1.00 0.00 59 CYS A N 5
ATOM 6511 C CA . CYS A 1 59 ? -1.760 -4.080 -3.241 1.00 0.00 59 CYS A CA 5
ATOM 6512 C C . CYS A 1 59 ? -0.679 -3.892 -4.275 1.00 0.00 59 CYS A C 5
ATOM 6513 O O . CYS A 1 59 ? -0.843 -3.184 -5.258 1.00 0.00 59 CYS A O 5
ATOM 6520 N N . ASP A 1 60 ? 0.420 -4.549 -4.041 1.00 0.00 60 ASP A N 5
ATOM 6521 C CA . ASP A 1 60 ? 1.516 -4.565 -4.973 1.00 0.00 60 ASP A CA 5
ATOM 6522 C C . ASP A 1 60 ? 1.400 -5.857 -5.732 1.00 0.00 60 ASP A C 5
ATOM 6523 O O . ASP A 1 60 ? 0.863 -6.816 -5.210 1.00 0.00 60 ASP A O 5
ATOM 6532 N N . PRO A 1 61 ? 1.779 -5.875 -7.009 1.00 0.00 61 PRO A N 5
ATOM 6533 C CA . PRO A 1 61 ? 1.656 -7.074 -7.834 1.00 0.00 61 PRO A CA 5
ATOM 6534 C C . PRO A 1 61 ? 2.421 -8.259 -7.248 1.00 0.00 61 PRO A C 5
ATOM 6535 O O . PRO A 1 61 ? 2.264 -9.398 -7.692 1.00 0.00 61 PRO A O 5
ATOM 6546 N N . THR A 1 62 ? 3.267 -7.971 -6.269 1.00 0.00 62 THR A N 5
ATOM 6547 C CA . THR A 1 62 ? 3.996 -8.994 -5.543 1.00 0.00 62 THR A CA 5
ATOM 6548 C C . THR A 1 62 ? 3.305 -9.282 -4.213 1.00 0.00 62 THR A C 5
ATOM 6549 O O . THR A 1 62 ? 3.724 -10.143 -3.441 1.00 0.00 62 THR A O 5
ATOM 6560 N N . ALA A 1 63 ? 2.251 -8.529 -3.956 1.00 0.00 63 ALA A N 5
ATOM 6561 C CA . ALA A 1 63 ? 1.339 -8.796 -2.864 1.00 0.00 63 ALA A CA 5
ATOM 6562 C C . ALA A 1 63 ? 0.088 -9.484 -3.403 1.00 0.00 63 ALA A C 5
ATOM 6563 O O . ALA A 1 63 ? -0.717 -8.862 -4.093 1.00 0.00 63 ALA A O 5
ATOM 6570 N N . SER A 1 64 ? -0.058 -10.766 -3.103 1.00 0.00 64 SER A N 5
ATOM 6571 C CA . SER A 1 64 ? -1.215 -11.535 -3.539 1.00 0.00 64 SER A CA 5
ATOM 6572 C C . SER A 1 64 ? -2.494 -10.867 -3.057 1.00 0.00 64 SER A C 5
ATOM 6573 O O . SER A 1 64 ? -2.645 -10.600 -1.864 1.00 0.00 64 SER A O 5
ATOM 6581 N N . CYS A 1 65 ? -3.391 -10.578 -3.983 1.00 0.00 65 CYS A N 5
ATOM 6582 C CA . CYS A 1 65 ? -4.620 -9.891 -3.646 1.00 0.00 65 CYS A CA 5
ATOM 6583 C C . CYS A 1 65 ? -5.767 -10.855 -3.470 1.00 0.00 65 CYS A C 5
ATOM 6584 O O . CYS A 1 65 ? -5.967 -11.783 -4.256 1.00 0.00 65 CYS A O 5
ATOM 6591 N N . GLN A 1 66 ? -6.504 -10.615 -2.417 1.00 0.00 66 GLN A N 5
ATOM 6592 C CA . GLN A 1 66 ? -7.731 -11.328 -2.133 1.00 0.00 66 GLN A CA 5
ATOM 6593 C C . GLN A 1 66 ? -8.789 -10.297 -1.796 1.00 0.00 66 GLN A C 5
ATOM 6594 O O . GLN A 1 66 ? -8.516 -9.369 -1.040 1.00 0.00 66 GLN A O 5
ATOM 6608 N N . ASN A 1 67 ? -9.977 -10.414 -2.349 1.00 0.00 67 ASN A N 5
ATOM 6609 C CA . ASN A 1 67 ? -11.014 -9.466 -1.994 1.00 0.00 67 ASN A CA 5
ATOM 6610 C C . ASN A 1 67 ? -11.968 -10.058 -0.990 1.00 0.00 67 ASN A C 5
ATOM 6611 O O . ASN A 1 67 ? -12.315 -11.239 -1.037 1.00 0.00 67 ASN A O 5
ATOM 6622 N N . ALA A 1 68 ? -12.363 -9.209 -0.079 1.00 0.00 68 ALA A N 5
ATOM 6623 C CA . ALA A 1 68 ? -13.217 -9.584 1.027 1.00 0.00 68 ALA A CA 5
ATOM 6624 C C . ALA A 1 68 ? -14.146 -8.443 1.367 1.00 0.00 68 ALA A C 5
ATOM 6625 O O . ALA A 1 68 ? -13.883 -7.290 1.022 1.00 0.00 68 ALA A O 5
ATOM 6632 N N . GLU A 1 69 ? -15.226 -8.759 2.044 1.00 0.00 69 GLU A N 5
ATOM 6633 C CA . GLU A 1 69 ? -16.079 -7.740 2.597 1.00 0.00 69 GLU A CA 5
ATOM 6634 C C . GLU A 1 69 ? -16.005 -7.759 4.103 1.00 0.00 69 GLU A C 5
ATOM 6635 O O . GLU A 1 69 ? -16.843 -8.337 4.798 1.00 0.00 69 GLU A O 5
ATOM 6647 N N . SER A 1 70 ? -14.969 -7.135 4.584 1.00 0.00 70 SER A N 5
ATOM 6648 C CA . SER A 1 70 ? -14.717 -7.056 6.004 1.00 0.00 70 SER A CA 5
ATOM 6649 C C . SER A 1 70 ? -15.335 -5.774 6.537 1.00 0.00 70 SER A C 5
ATOM 6650 O O . SER A 1 70 ? -15.645 -4.875 5.755 1.00 0.00 70 SER A O 5
ATOM 6658 N N . THR A 1 71 ? -15.516 -5.672 7.842 1.00 0.00 71 THR A N 5
ATOM 6659 C CA . THR A 1 71 ? -16.006 -4.436 8.434 1.00 0.00 71 THR A CA 5
ATOM 6660 C C . THR A 1 71 ? -15.019 -3.300 8.159 1.00 0.00 71 THR A C 5
ATOM 6661 O O . THR A 1 71 ? -15.403 -2.151 7.936 1.00 0.00 71 THR A O 5
ATOM 6672 N N . GLU A 1 72 ? -13.744 -3.649 8.139 1.00 0.00 72 GLU A N 5
ATOM 6673 C CA . GLU A 1 72 ? -12.681 -2.700 7.889 1.00 0.00 72 GLU A CA 5
ATOM 6674 C C . GLU A 1 72 ? -12.380 -2.645 6.396 1.00 0.00 72 GLU A C 5
ATOM 6675 O O . GLU A 1 72 ? -12.163 -3.681 5.772 1.00 0.00 72 GLU A O 5
ATOM 6687 N N . ASN A 1 73 ? -12.369 -1.439 5.832 1.00 0.00 73 ASN A N 5
ATOM 6688 C CA . ASN A 1 73 ? -11.997 -1.244 4.427 1.00 0.00 73 ASN A CA 5
ATOM 6689 C C . ASN A 1 73 ? -10.595 -1.752 4.163 1.00 0.00 73 ASN A C 5
ATOM 6690 O O . ASN A 1 73 ? -10.319 -2.325 3.111 1.00 0.00 73 ASN A O 5
ATOM 6701 N N . SER A 1 74 ? -9.715 -1.554 5.127 1.00 0.00 74 SER A N 5
ATOM 6702 C CA . SER A 1 74 ? -8.332 -1.952 4.975 1.00 0.00 74 SER A CA 5
ATOM 6703 C C . SER A 1 74 ? -8.174 -3.457 5.135 1.00 0.00 74 SER A C 5
ATOM 6704 O O . SER A 1 74 ? -7.166 -4.036 4.725 1.00 0.00 74 SER A O 5
ATOM 6712 N N . LYS A 1 75 ? -9.180 -4.088 5.718 1.00 0.00 75 LYS A N 5
ATOM 6713 C CA . LYS A 1 75 ? -9.179 -5.529 5.886 1.00 0.00 75 LYS A CA 5
ATOM 6714 C C . LYS A 1 75 ? -10.022 -6.200 4.812 1.00 0.00 75 LYS A C 5
ATOM 6715 O O . LYS A 1 75 ? -10.218 -7.414 4.827 1.00 0.00 75 LYS A O 5
ATOM 6734 N N . LYS A 1 76 ? -10.532 -5.397 3.881 1.00 0.00 76 LYS A N 5
ATOM 6735 C CA . LYS A 1 76 ? -11.308 -5.925 2.774 1.00 0.00 76 LYS A CA 5
ATOM 6736 C C . LYS A 1 76 ? -10.388 -6.532 1.738 1.00 0.00 76 LYS A C 5
ATOM 6737 O O . LYS A 1 76 ? -10.582 -7.655 1.296 1.00 0.00 76 LYS A O 5
ATOM 6756 N N . ILE A 1 77 ? -9.391 -5.773 1.336 1.00 0.00 77 ILE A N 5
ATOM 6757 C CA . ILE A 1 77 ? -8.428 -6.267 0.377 1.00 0.00 77 ILE A CA 5
ATOM 6758 C C . ILE A 1 77 ? -7.231 -6.839 1.099 1.00 0.00 77 ILE A C 5
ATOM 6759 O O . ILE A 1 77 ? -6.526 -6.141 1.832 1.00 0.00 77 ILE A O 5
ATOM 6775 N N . ILE A 1 78 ? -7.034 -8.119 0.906 1.00 0.00 78 ILE A N 5
ATOM 6776 C CA . ILE A 1 78 ? -5.926 -8.826 1.507 1.00 0.00 78 ILE A CA 5
ATOM 6777 C C . ILE A 1 78 ? -4.728 -8.806 0.573 1.00 0.00 78 ILE A C 5
ATOM 6778 O O . ILE A 1 78 ? -4.812 -9.269 -0.561 1.00 0.00 78 ILE A O 5
ATOM 6794 N N . CYS A 1 79 ? -3.637 -8.248 1.054 1.00 0.00 79 CYS A N 5
ATOM 6795 C CA . CYS A 1 79 ? -2.406 -8.182 0.288 1.00 0.00 79 CYS A CA 5
ATOM 6796 C C . CYS A 1 79 ? -1.321 -9.001 0.981 1.00 0.00 79 CYS A C 5
ATOM 6797 O O . CYS A 1 79 ? -1.015 -8.779 2.153 1.00 0.00 79 CYS A O 5
ATOM 6804 N N . THR A 1 80 ? -0.766 -9.964 0.267 1.00 0.00 80 THR A N 5
ATOM 6805 C CA . THR A 1 80 ? 0.247 -10.846 0.830 1.00 0.00 80 THR A CA 5
ATOM 6806 C C . THR A 1 80 ? 1.503 -10.887 -0.036 1.00 0.00 80 THR A C 5
ATOM 6807 O O . THR A 1 80 ? 1.485 -11.413 -1.146 1.00 0.00 80 THR A O 5
ATOM 6818 N N . CYS A 1 81 ? 2.598 -10.368 0.487 1.00 0.00 81 CYS A N 5
ATOM 6819 C CA . CYS A 1 81 ? 3.837 -10.307 -0.268 1.00 0.00 81 CYS A CA 5
ATOM 6820 C C . CYS A 1 81 ? 4.554 -11.667 -0.180 1.00 0.00 81 CYS A C 5
ATOM 6821 O O . CYS A 1 81 ? 4.563 -12.310 0.873 1.00 0.00 81 CYS A O 5
ATOM 6828 N N . LYS A 1 82 ? 5.133 -12.105 -1.298 1.00 0.00 82 LYS A N 5
ATOM 6829 C CA . LYS A 1 82 ? 5.682 -13.460 -1.433 1.00 0.00 82 LYS A CA 5
ATOM 6830 C C . LYS A 1 82 ? 7.033 -13.644 -0.740 1.00 0.00 82 LYS A C 5
ATOM 6831 O O . LYS A 1 82 ? 7.525 -12.752 -0.055 1.00 0.00 82 LYS A O 5
ATOM 6850 N N . GLU A 1 83 ? 7.602 -14.830 -0.919 1.00 0.00 83 GLU A N 5
ATOM 6851 C CA . GLU A 1 83 ? 8.833 -15.259 -0.247 1.00 0.00 83 GLU A CA 5
ATOM 6852 C C . GLU A 1 83 ? 9.991 -14.239 -0.275 1.00 0.00 83 GLU A C 5
ATOM 6853 O O . GLU A 1 83 ? 10.555 -13.944 0.781 1.00 0.00 83 GLU A O 5
ATOM 6865 N N . PRO A 1 84 ? 10.382 -13.667 -1.442 1.00 0.00 84 PRO A N 5
ATOM 6866 C CA . PRO A 1 84 ? 11.518 -12.760 -1.493 1.00 0.00 84 PRO A CA 5
ATOM 6867 C C . PRO A 1 84 ? 11.114 -11.360 -1.080 1.00 0.00 84 PRO A C 5
ATOM 6868 O O . PRO A 1 84 ? 11.866 -10.398 -1.240 1.00 0.00 84 PRO A O 5
ATOM 6879 N N . THR A 1 85 ? 9.899 -11.265 -0.580 1.00 0.00 85 THR A N 5
ATOM 6880 C CA . THR A 1 85 ? 9.345 -10.027 -0.108 1.00 0.00 85 THR A CA 5
ATOM 6881 C C . THR A 1 85 ? 8.725 -10.272 1.273 1.00 0.00 85 THR A C 5
ATOM 6882 O O . THR A 1 85 ? 7.508 -10.251 1.446 1.00 0.00 85 THR A O 5
ATOM 6893 N N . PRO A 1 86 ? 9.577 -10.522 2.281 1.00 0.00 86 PRO A N 5
ATOM 6894 C CA . PRO A 1 86 ? 9.140 -10.939 3.620 1.00 0.00 86 PRO A CA 5
ATOM 6895 C C . PRO A 1 86 ? 8.346 -9.851 4.309 1.00 0.00 86 PRO A C 5
ATOM 6896 O O . PRO A 1 86 ? 7.611 -10.095 5.263 1.00 0.00 86 PRO A O 5
ATOM 6907 N N . ASN A 1 87 ? 8.497 -8.653 3.793 1.00 0.00 87 ASN A N 5
ATOM 6908 C CA . ASN A 1 87 ? 7.932 -7.475 4.396 1.00 0.00 87 ASN A CA 5
ATOM 6909 C C . ASN A 1 87 ? 7.047 -6.771 3.395 1.00 0.00 87 ASN A C 5
ATOM 6910 O O . ASN A 1 87 ? 6.873 -7.242 2.272 1.00 0.00 87 ASN A O 5
ATOM 6921 N N . ALA A 1 88 ? 6.519 -5.632 3.783 1.00 0.00 88 ALA A N 5
ATOM 6922 C CA . ALA A 1 88 ? 5.672 -4.867 2.902 1.00 0.00 88 ALA A CA 5
ATOM 6923 C C . ALA A 1 88 ? 5.897 -3.383 3.106 1.00 0.00 88 ALA A C 5
ATOM 6924 O O . ALA A 1 88 ? 6.243 -2.942 4.203 1.00 0.00 88 ALA A O 5
ATOM 6931 N N . TYR A 1 89 ? 5.739 -2.629 2.036 1.00 0.00 89 TYR A N 5
ATOM 6932 C CA . TYR A 1 89 ? 5.711 -1.187 2.123 1.00 0.00 89 TYR A CA 5
ATOM 6933 C C . TYR A 1 89 ? 4.348 -0.818 2.720 1.00 0.00 89 TYR A C 5
ATOM 6934 O O . TYR A 1 89 ? 3.320 -0.908 2.043 1.00 0.00 89 TYR A O 5
ATOM 6952 N N . TYR A 1 90 ? 4.350 -0.459 3.997 1.00 0.00 90 TYR A N 5
ATOM 6953 C CA . TYR A 1 90 ? 3.126 -0.262 4.778 1.00 0.00 90 TYR A CA 5
ATOM 6954 C C . TYR A 1 90 ? 2.380 -1.586 4.968 1.00 0.00 90 TYR A C 5
ATOM 6955 O O . TYR A 1 90 ? 2.976 -2.576 5.386 1.00 0.00 90 TYR A O 5
ATOM 6973 N N . GLU A 1 91 ? 1.093 -1.613 4.647 1.00 0.00 91 GLU A N 5
ATOM 6974 C CA . GLU A 1 91 ? 0.246 -2.762 4.982 1.00 0.00 91 GLU A CA 5
ATOM 6975 C C . GLU A 1 91 ? 0.316 -3.862 3.922 1.00 0.00 91 GLU A C 5
ATOM 6976 O O . GLU A 1 91 ? -0.344 -4.892 4.045 1.00 0.00 91 GLU A O 5
ATOM 6988 N N . GLY A 1 92 ? 1.115 -3.652 2.890 1.00 0.00 92 GLY A N 5
ATOM 6989 C CA . GLY A 1 92 ? 1.105 -4.561 1.760 1.00 0.00 92 GLY A CA 5
ATOM 6990 C C . GLY A 1 92 ? 0.626 -3.854 0.522 1.00 0.00 92 GLY A C 5
ATOM 6991 O O . GLY A 1 92 ? 0.422 -4.465 -0.529 1.00 0.00 92 GLY A O 5
ATOM 6995 N N . VAL A 1 93 ? 0.436 -2.546 0.670 1.00 0.00 93 VAL A N 5
ATOM 6996 C CA . VAL A 1 93 ? 0.066 -1.674 -0.422 1.00 0.00 93 VAL A CA 5
ATOM 6997 C C . VAL A 1 93 ? 1.117 -1.760 -1.526 1.00 0.00 93 VAL A C 5
ATOM 6998 O O . VAL A 1 93 ? 0.832 -1.602 -2.714 1.00 0.00 93 VAL A O 5
ATOM 7011 N N . PHE A 1 94 ? 2.342 -1.999 -1.093 1.00 0.00 94 PHE A N 5
ATOM 7012 C CA . PHE A 1 94 ? 3.460 -2.250 -1.970 1.00 0.00 94 PHE A CA 5
ATOM 7013 C C . PHE A 1 94 ? 4.441 -3.185 -1.246 1.00 0.00 94 PHE A C 5
ATOM 7014 O O . PHE A 1 94 ? 4.394 -3.274 -0.028 1.00 0.00 94 PHE A O 5
ATOM 7031 N N . CYS A 1 95 ? 5.283 -3.924 -1.976 1.00 0.00 95 CYS A N 5
ATOM 7032 C CA . CYS A 1 95 ? 6.255 -4.841 -1.339 1.00 0.00 95 CYS A CA 5
ATOM 7033 C C . CYS A 1 95 ? 7.589 -4.826 -2.103 1.00 0.00 95 CYS A C 5
ATOM 7034 O O . CYS A 1 95 ? 7.649 -4.352 -3.237 1.00 0.00 95 CYS A O 5
ATOM 7041 N N . SER A 1 96 ? 8.659 -5.341 -1.477 1.00 0.00 96 SER A N 5
ATOM 7042 C CA . SER A 1 96 ? 10.003 -5.303 -2.079 1.00 0.00 96 SER A CA 5
ATOM 7043 C C . SER A 1 96 ? 10.559 -6.690 -2.265 1.00 0.00 96 SER A C 5
ATOM 7044 O O . SER A 1 96 ? 10.558 -7.489 -1.333 1.00 0.00 96 SER A O 5
ATOM 7052 N N . SER A 1 97 ? 11.074 -6.951 -3.446 1.00 0.00 97 SER A N 5
ATOM 7053 C CA . SER A 1 97 ? 11.748 -8.198 -3.714 1.00 0.00 97 SER A CA 5
ATOM 7054 C C . SER A 1 97 ? 13.244 -8.061 -3.456 1.00 0.00 97 SER A C 5
ATOM 7055 O O . SER A 1 97 ? 13.741 -6.957 -3.216 1.00 0.00 97 SER A O 5
ATOM 7063 N N . SER A 1 98 ? 13.935 -9.196 -3.466 1.00 0.00 98 SER A N 5
ATOM 7064 C CA . SER A 1 98 ? 15.395 -9.242 -3.343 1.00 0.00 98 SER A CA 5
ATOM 7065 C C . SER A 1 98 ? 15.827 -8.931 -1.911 1.00 0.00 98 SER A C 5
ATOM 7066 O O . SER A 1 98 ? 16.581 -7.988 -1.655 1.00 0.00 98 SER A O 5
ATOM 7074 N N . SER A 1 99 ? 15.335 -9.728 -0.981 1.00 0.00 99 SER A N 5
ATOM 7075 C CA . SER A 1 99 ? 15.709 -9.601 0.413 1.00 0.00 99 SER A CA 5
ATOM 7076 C C . SER A 1 99 ? 16.666 -10.725 0.796 1.00 0.00 99 SER A C 5
ATOM 7077 O O . SER A 1 99 ? 17.878 -10.458 0.924 1.00 0.00 99 SER A O 5
ATOM 7086 N N . GLY A 1 1 ? 16.213 -4.000 -5.525 1.00 0.00 1 GLY A N 6
ATOM 7087 C CA . GLY A 1 1 ? 15.311 -4.530 -4.474 1.00 0.00 1 GLY A CA 6
ATOM 7088 C C . GLY A 1 1 ? 16.078 -5.112 -3.302 1.00 0.00 1 GLY A C 6
ATOM 7089 O O . GLY A 1 1 ? 17.284 -5.337 -3.397 1.00 0.00 1 GLY A O 6
ATOM 7095 N N . VAL A 1 2 ? 15.367 -5.366 -2.208 1.00 0.00 2 VAL A N 6
ATOM 7096 C CA . VAL A 1 2 ? 15.951 -5.910 -0.987 1.00 0.00 2 VAL A CA 6
ATOM 7097 C C . VAL A 1 2 ? 14.828 -6.073 0.027 1.00 0.00 2 VAL A C 6
ATOM 7098 O O . VAL A 1 2 ? 13.664 -5.952 -0.343 1.00 0.00 2 VAL A O 6
ATOM 7111 N N . ASP A 1 3 ? 15.160 -6.379 1.267 1.00 0.00 3 ASP A N 6
ATOM 7112 C CA . ASP A 1 3 ? 14.195 -6.370 2.349 1.00 0.00 3 ASP A CA 6
ATOM 7113 C C . ASP A 1 3 ? 13.362 -5.085 2.342 1.00 0.00 3 ASP A C 6
ATOM 7114 O O . ASP A 1 3 ? 13.867 -3.987 2.554 1.00 0.00 3 ASP A O 6
ATOM 7123 N N . PRO A 1 4 ? 12.063 -5.226 2.028 1.00 0.00 4 PRO A N 6
ATOM 7124 C CA . PRO A 1 4 ? 11.096 -4.116 1.936 1.00 0.00 4 PRO A CA 6
ATOM 7125 C C . PRO A 1 4 ? 11.022 -3.170 3.148 1.00 0.00 4 PRO A C 6
ATOM 7126 O O . PRO A 1 4 ? 10.318 -2.166 3.088 1.00 0.00 4 PRO A O 6
ATOM 7137 N N . LYS A 1 5 ? 11.750 -3.461 4.218 1.00 0.00 5 LYS A N 6
ATOM 7138 C CA . LYS A 1 5 ? 11.671 -2.668 5.451 1.00 0.00 5 LYS A CA 6
ATOM 7139 C C . LYS A 1 5 ? 12.351 -1.299 5.330 1.00 0.00 5 LYS A C 6
ATOM 7140 O O . LYS A 1 5 ? 12.652 -0.659 6.337 1.00 0.00 5 LYS A O 6
ATOM 7159 N N . HIS A 1 6 ? 12.599 -0.881 4.095 1.00 0.00 6 HIS A N 6
ATOM 7160 C CA . HIS A 1 6 ? 13.237 0.405 3.796 1.00 0.00 6 HIS A CA 6
ATOM 7161 C C . HIS A 1 6 ? 12.579 1.564 4.538 1.00 0.00 6 HIS A C 6
ATOM 7162 O O . HIS A 1 6 ? 13.234 2.567 4.805 1.00 0.00 6 HIS A O 6
ATOM 7177 N N . VAL A 1 7 ? 11.279 1.410 4.845 1.00 0.00 7 VAL A N 6
ATOM 7178 C CA . VAL A 1 7 ? 10.409 2.501 5.305 1.00 0.00 7 VAL A CA 6
ATOM 7179 C C . VAL A 1 7 ? 10.528 3.694 4.364 1.00 0.00 7 VAL A C 6
ATOM 7180 O O . VAL A 1 7 ? 10.911 3.531 3.208 1.00 0.00 7 VAL A O 6
ATOM 7193 N N . CYS A 1 8 ? 10.147 4.873 4.807 1.00 0.00 8 CYS A N 6
ATOM 7194 C CA . CYS A 1 8 ? 10.140 6.012 3.918 1.00 0.00 8 CYS A CA 6
ATOM 7195 C C . CYS A 1 8 ? 10.177 7.343 4.628 1.00 0.00 8 CYS A C 6
ATOM 7196 O O . CYS A 1 8 ? 9.770 7.478 5.783 1.00 0.00 8 CYS A O 6
ATOM 7203 N N . VAL A 1 9 ? 10.669 8.316 3.886 1.00 0.00 9 VAL A N 6
ATOM 7204 C CA . VAL A 1 9 ? 10.501 9.708 4.193 1.00 0.00 9 VAL A CA 6
ATOM 7205 C C . VAL A 1 9 ? 10.314 10.413 2.860 1.00 0.00 9 VAL A C 6
ATOM 7206 O O . VAL A 1 9 ? 11.273 10.683 2.140 1.00 0.00 9 VAL A O 6
ATOM 7219 N N . ASP A 1 10 ? 9.077 10.686 2.533 1.00 0.00 10 ASP A N 6
ATOM 7220 C CA . ASP A 1 10 ? 8.747 11.278 1.259 1.00 0.00 10 ASP A CA 6
ATOM 7221 C C . ASP A 1 10 ? 7.849 12.473 1.447 1.00 0.00 10 ASP A C 6
ATOM 7222 O O . ASP A 1 10 ? 7.184 12.579 2.478 1.00 0.00 10 ASP A O 6
ATOM 7231 N N . THR A 1 11 ? 7.813 13.341 0.444 1.00 0.00 11 THR A N 6
ATOM 7232 C CA . THR A 1 11 ? 6.798 14.357 0.342 1.00 0.00 11 THR A CA 6
ATOM 7233 C C . THR A 1 11 ? 6.764 15.298 1.571 1.00 0.00 11 THR A C 6
ATOM 7234 O O . THR A 1 11 ? 7.426 15.063 2.583 1.00 0.00 11 THR A O 6
ATOM 7245 N N . ARG A 1 12 ? 6.052 16.407 1.464 1.00 0.00 12 ARG A N 6
ATOM 7246 C CA . ARG A 1 12 ? 5.922 17.311 2.587 1.00 0.00 12 ARG A CA 6
ATOM 7247 C C . ARG A 1 12 ? 4.789 16.852 3.487 1.00 0.00 12 ARG A C 6
ATOM 7248 O O . ARG A 1 12 ? 4.876 16.932 4.712 1.00 0.00 12 ARG A O 6
ATOM 7269 N N . ASP A 1 13 ? 3.730 16.363 2.862 1.00 0.00 13 ASP A N 6
ATOM 7270 C CA . ASP A 1 13 ? 2.583 15.835 3.592 1.00 0.00 13 ASP A CA 6
ATOM 7271 C C . ASP A 1 13 ? 1.859 14.768 2.772 1.00 0.00 13 ASP A C 6
ATOM 7272 O O . ASP A 1 13 ? 1.039 15.088 1.911 1.00 0.00 13 ASP A O 6
ATOM 7281 N N . ILE A 1 14 ? 2.199 13.504 3.015 1.00 0.00 14 ILE A N 6
ATOM 7282 C CA . ILE A 1 14 ? 1.525 12.384 2.354 1.00 0.00 14 ILE A CA 6
ATOM 7283 C C . ILE A 1 14 ? 0.069 12.350 2.785 1.00 0.00 14 ILE A C 6
ATOM 7284 O O . ILE A 1 14 ? -0.240 12.607 3.948 1.00 0.00 14 ILE A O 6
ATOM 7300 N N . PRO A 1 15 ? -0.841 12.054 1.843 1.00 0.00 15 PRO A N 6
ATOM 7301 C CA . PRO A 1 15 ? -2.284 12.128 2.072 1.00 0.00 15 PRO A CA 6
ATOM 7302 C C . PRO A 1 15 ? -2.739 11.339 3.284 1.00 0.00 15 PRO A C 6
ATOM 7303 O O . PRO A 1 15 ? -2.105 10.362 3.683 1.00 0.00 15 PRO A O 6
ATOM 7314 N N . LYS A 1 16 ? -3.835 11.776 3.872 1.00 0.00 16 LYS A N 6
ATOM 7315 C CA . LYS A 1 16 ? -4.514 10.991 4.869 1.00 0.00 16 LYS A CA 6
ATOM 7316 C C . LYS A 1 16 ? -4.993 9.716 4.197 1.00 0.00 16 LYS A C 6
ATOM 7317 O O . LYS A 1 16 ? -5.277 9.732 3.002 1.00 0.00 16 LYS A O 6
ATOM 7336 N N . ASN A 1 17 ? -5.066 8.626 4.949 1.00 0.00 17 ASN A N 6
ATOM 7337 C CA . ASN A 1 17 ? -5.456 7.314 4.404 1.00 0.00 17 ASN A CA 6
ATOM 7338 C C . ASN A 1 17 ? -4.396 6.809 3.424 1.00 0.00 17 ASN A C 6
ATOM 7339 O O . ASN A 1 17 ? -4.600 5.823 2.714 1.00 0.00 17 ASN A O 6
ATOM 7350 N N . ALA A 1 18 ? -3.277 7.513 3.378 1.00 0.00 18 ALA A N 6
ATOM 7351 C CA . ALA A 1 18 ? -2.162 7.148 2.520 1.00 0.00 18 ALA A CA 6
ATOM 7352 C C . ALA A 1 18 ? -0.921 6.846 3.335 1.00 0.00 18 ALA A C 6
ATOM 7353 O O . ALA A 1 18 ? -0.873 7.073 4.543 1.00 0.00 18 ALA A O 6
ATOM 7360 N N . GLY A 1 19 ? 0.069 6.310 2.657 1.00 0.00 19 GLY A N 6
ATOM 7361 C CA . GLY A 1 19 ? 1.349 6.054 3.269 1.00 0.00 19 GLY A CA 6
ATOM 7362 C C . GLY A 1 19 ? 2.466 6.141 2.261 1.00 0.00 19 GLY A C 6
ATOM 7363 O O . GLY A 1 19 ? 2.259 5.862 1.081 1.00 0.00 19 GLY A O 6
ATOM 7367 N N . CYS A 1 20 ? 3.649 6.511 2.714 1.00 0.00 20 CYS A N 6
ATOM 7368 C CA . CYS A 1 20 ? 4.757 6.743 1.811 1.00 0.00 20 CYS A CA 6
ATOM 7369 C C . CYS A 1 20 ? 5.794 5.652 1.935 1.00 0.00 20 CYS A C 6
ATOM 7370 O O . CYS A 1 20 ? 5.927 5.014 2.983 1.00 0.00 20 CYS A O 6
ATOM 7377 N N . PHE A 1 21 ? 6.495 5.414 0.848 1.00 0.00 21 PHE A N 6
ATOM 7378 C CA . PHE A 1 21 ? 7.574 4.458 0.834 1.00 0.00 21 PHE A CA 6
ATOM 7379 C C . PHE A 1 21 ? 8.772 4.967 0.039 1.00 0.00 21 PHE A C 6
ATOM 7380 O O . PHE A 1 21 ? 8.633 5.463 -1.064 1.00 0.00 21 PHE A O 6
ATOM 7397 N N . ARG A 1 22 ? 9.948 4.792 0.609 1.00 0.00 22 ARG A N 6
ATOM 7398 C CA . ARG A 1 22 ? 11.187 5.179 -0.021 1.00 0.00 22 ARG A CA 6
ATOM 7399 C C . ARG A 1 22 ? 12.108 3.973 -0.033 1.00 0.00 22 ARG A C 6
ATOM 7400 O O . ARG A 1 22 ? 12.442 3.425 1.015 1.00 0.00 22 ARG A O 6
ATOM 7421 N N . ASP A 1 23 ? 12.514 3.551 -1.207 1.00 0.00 23 ASP A N 6
ATOM 7422 C CA . ASP A 1 23 ? 13.093 2.227 -1.351 1.00 0.00 23 ASP A CA 6
ATOM 7423 C C . ASP A 1 23 ? 14.616 2.225 -1.306 1.00 0.00 23 ASP A C 6
ATOM 7424 O O . ASP A 1 23 ? 15.245 3.197 -0.888 1.00 0.00 23 ASP A O 6
ATOM 7433 N N . ASP A 1 24 ? 15.189 1.110 -1.751 1.00 0.00 24 ASP A N 6
ATOM 7434 C CA . ASP A 1 24 ? 16.632 0.903 -1.763 1.00 0.00 24 ASP A CA 6
ATOM 7435 C C . ASP A 1 24 ? 17.325 1.907 -2.679 1.00 0.00 24 ASP A C 6
ATOM 7436 O O . ASP A 1 24 ? 18.416 2.397 -2.373 1.00 0.00 24 ASP A O 6
ATOM 7445 N N . ASP A 1 25 ? 16.671 2.236 -3.788 1.00 0.00 25 ASP A N 6
ATOM 7446 C CA . ASP A 1 25 ? 17.217 3.201 -4.736 1.00 0.00 25 ASP A CA 6
ATOM 7447 C C . ASP A 1 25 ? 17.235 4.602 -4.132 1.00 0.00 25 ASP A C 6
ATOM 7448 O O . ASP A 1 25 ? 18.115 5.411 -4.427 1.00 0.00 25 ASP A O 6
ATOM 7457 N N . GLY A 1 26 ? 16.296 4.856 -3.238 1.00 0.00 26 GLY A N 6
ATOM 7458 C CA . GLY A 1 26 ? 16.136 6.185 -2.686 1.00 0.00 26 GLY A CA 6
ATOM 7459 C C . GLY A 1 26 ? 14.884 6.836 -3.207 1.00 0.00 26 GLY A C 6
ATOM 7460 O O . GLY A 1 26 ? 14.514 7.934 -2.792 1.00 0.00 26 GLY A O 6
ATOM 7464 N N . THR A 1 27 ? 14.237 6.136 -4.124 1.00 0.00 27 THR A N 6
ATOM 7465 C CA . THR A 1 27 ? 12.977 6.562 -4.692 1.00 0.00 27 THR A CA 6
ATOM 7466 C C . THR A 1 27 ? 11.919 6.686 -3.610 1.00 0.00 27 THR A C 6
ATOM 7467 O O . THR A 1 27 ? 11.727 5.771 -2.812 1.00 0.00 27 THR A O 6
ATOM 7478 N N . GLU A 1 28 ? 11.236 7.812 -3.590 1.00 0.00 28 GLU A N 6
ATOM 7479 C CA . GLU A 1 28 ? 10.203 8.055 -2.609 1.00 0.00 28 GLU A CA 6
ATOM 7480 C C . GLU A 1 28 ? 8.840 8.101 -3.281 1.00 0.00 28 GLU A C 6
ATOM 7481 O O . GLU A 1 28 ? 8.657 8.775 -4.296 1.00 0.00 28 GLU A O 6
ATOM 7493 N N . GLU A 1 29 ? 7.901 7.354 -2.731 1.00 0.00 29 GLU A N 6
ATOM 7494 C CA . GLU A 1 29 ? 6.567 7.258 -3.295 1.00 0.00 29 GLU A CA 6
ATOM 7495 C C . GLU A 1 29 ? 5.543 7.263 -2.179 1.00 0.00 29 GLU A C 6
ATOM 7496 O O . GLU A 1 29 ? 5.898 7.113 -1.016 1.00 0.00 29 GLU A O 6
ATOM 7508 N N . TRP A 1 30 ? 4.286 7.444 -2.521 1.00 0.00 30 TRP A N 6
ATOM 7509 C CA . TRP A 1 30 ? 3.225 7.197 -1.575 1.00 0.00 30 TRP A CA 6
ATOM 7510 C C . TRP A 1 30 ? 2.058 6.511 -2.271 1.00 0.00 30 TRP A C 6
ATOM 7511 O O . TRP A 1 30 ? 1.884 6.619 -3.485 1.00 0.00 30 TRP A O 6
ATOM 7532 N N . ARG A 1 31 ? 1.286 5.783 -1.493 1.00 0.00 31 ARG A N 6
ATOM 7533 C CA . ARG A 1 31 ? 0.150 5.019 -1.994 1.00 0.00 31 ARG A CA 6
ATOM 7534 C C . ARG A 1 31 ? -1.006 5.141 -1.027 1.00 0.00 31 ARG A C 6
ATOM 7535 O O . ARG A 1 31 ? -0.890 5.788 0.010 1.00 0.00 31 ARG A O 6
ATOM 7556 N N . CYS A 1 32 ? -2.099 4.481 -1.351 1.00 0.00 32 CYS A N 6
ATOM 7557 C CA . CYS A 1 32 ? -3.311 4.579 -0.564 1.00 0.00 32 CYS A CA 6
ATOM 7558 C C . CYS A 1 32 ? -3.547 3.257 0.120 1.00 0.00 32 CYS A C 6
ATOM 7559 O O . CYS A 1 32 ? -3.530 2.204 -0.517 1.00 0.00 32 CYS A O 6
ATOM 7566 N N . LEU A 1 33 ? -3.723 3.334 1.433 1.00 0.00 33 LEU A N 6
ATOM 7567 C CA . LEU A 1 33 ? -3.805 2.155 2.282 1.00 0.00 33 LEU A CA 6
ATOM 7568 C C . LEU A 1 33 ? -4.875 1.183 1.795 1.00 0.00 33 LEU A C 6
ATOM 7569 O O . LEU A 1 33 ? -5.764 1.537 1.017 1.00 0.00 33 LEU A O 6
ATOM 7585 N N . LEU A 1 34 ? -4.781 -0.037 2.282 1.00 0.00 34 LEU A N 6
ATOM 7586 C CA . LEU A 1 34 ? -5.556 -1.143 1.777 1.00 0.00 34 LEU A CA 6
ATOM 7587 C C . LEU A 1 34 ? -7.042 -0.955 2.006 1.00 0.00 34 LEU A C 6
ATOM 7588 O O . LEU A 1 34 ? -7.484 -0.674 3.119 1.00 0.00 34 LEU A O 6
ATOM 7604 N N . GLY A 1 35 ? -7.799 -1.109 0.934 1.00 0.00 35 GLY A N 6
ATOM 7605 C CA . GLY A 1 35 ? -9.225 -0.910 0.993 1.00 0.00 35 GLY A CA 6
ATOM 7606 C C . GLY A 1 35 ? -9.614 0.466 0.520 1.00 0.00 35 GLY A C 6
ATOM 7607 O O . GLY A 1 35 ? -10.775 0.725 0.244 1.00 0.00 35 GLY A O 6
ATOM 7611 N N . TYR A 1 36 ? -8.634 1.350 0.410 1.00 0.00 36 TYR A N 6
ATOM 7612 C CA . TYR A 1 36 ? -8.907 2.737 0.089 1.00 0.00 36 TYR A CA 6
ATOM 7613 C C . TYR A 1 36 ? -8.737 2.985 -1.397 1.00 0.00 36 TYR A C 6
ATOM 7614 O O . TYR A 1 36 ? -8.460 2.064 -2.165 1.00 0.00 36 TYR A O 6
ATOM 7632 N N . LYS A 1 37 ? -8.903 4.232 -1.796 1.00 0.00 37 LYS A N 6
ATOM 7633 C CA . LYS A 1 37 ? -8.834 4.593 -3.193 1.00 0.00 37 LYS A CA 6
ATOM 7634 C C . LYS A 1 37 ? -8.192 5.958 -3.348 1.00 0.00 37 LYS A C 6
ATOM 7635 O O . LYS A 1 37 ? -7.915 6.642 -2.361 1.00 0.00 37 LYS A O 6
ATOM 7654 N N . LYS A 1 38 ? -7.964 6.342 -4.591 1.00 0.00 38 LYS A N 6
ATOM 7655 C CA . LYS A 1 38 ? -7.416 7.650 -4.897 1.00 0.00 38 LYS A CA 6
ATOM 7656 C C . LYS A 1 38 ? -8.554 8.628 -5.112 1.00 0.00 38 LYS A C 6
ATOM 7657 O O . LYS A 1 38 ? -9.494 8.343 -5.854 1.00 0.00 38 LYS A O 6
ATOM 7676 N N . GLY A 1 39 ? -8.472 9.771 -4.449 1.00 0.00 39 GLY A N 6
ATOM 7677 C CA . GLY A 1 39 ? -9.549 10.730 -4.500 1.00 0.00 39 GLY A CA 6
ATOM 7678 C C . GLY A 1 39 ? -9.364 11.774 -5.581 1.00 0.00 39 GLY A C 6
ATOM 7679 O O . GLY A 1 39 ? -9.835 11.608 -6.702 1.00 0.00 39 GLY A O 6
ATOM 7683 N N . GLU A 1 40 ? -8.674 12.851 -5.245 1.00 0.00 40 GLU A N 6
ATOM 7684 C CA . GLU A 1 40 ? -8.506 13.965 -6.160 1.00 0.00 40 GLU A CA 6
ATOM 7685 C C . GLU A 1 40 ? -7.088 14.018 -6.728 1.00 0.00 40 GLU A C 6
ATOM 7686 O O . GLU A 1 40 ? -6.384 15.024 -6.610 1.00 0.00 40 GLU A O 6
ATOM 7698 N N . GLY A 1 41 ? -6.666 12.929 -7.342 1.00 0.00 41 GLY A N 6
ATOM 7699 C CA . GLY A 1 41 ? -5.361 12.895 -7.965 1.00 0.00 41 GLY A CA 6
ATOM 7700 C C . GLY A 1 41 ? -4.266 12.483 -7.006 1.00 0.00 41 GLY A C 6
ATOM 7701 O O . GLY A 1 41 ? -3.634 11.440 -7.181 1.00 0.00 41 GLY A O 6
ATOM 7705 N N . ASN A 1 42 ? -4.046 13.294 -5.984 1.00 0.00 42 ASN A N 6
ATOM 7706 C CA . ASN A 1 42 ? -2.981 13.032 -5.030 1.00 0.00 42 ASN A CA 6
ATOM 7707 C C . ASN A 1 42 ? -3.518 12.941 -3.608 1.00 0.00 42 ASN A C 6
ATOM 7708 O O . ASN A 1 42 ? -2.918 13.454 -2.666 1.00 0.00 42 ASN A O 6
ATOM 7719 N N . THR A 1 43 ? -4.641 12.260 -3.455 1.00 0.00 43 THR A N 6
ATOM 7720 C CA . THR A 1 43 ? -5.207 12.026 -2.139 1.00 0.00 43 THR A CA 6
ATOM 7721 C C . THR A 1 43 ? -5.698 10.612 -2.008 1.00 0.00 43 THR A C 6
ATOM 7722 O O . THR A 1 43 ? -6.140 10.001 -2.979 1.00 0.00 43 THR A O 6
ATOM 7733 N N . CYS A 1 44 ? -5.632 10.105 -0.804 1.00 0.00 44 CYS A N 6
ATOM 7734 C CA . CYS A 1 44 ? -6.142 8.790 -0.518 1.00 0.00 44 CYS A CA 6
ATOM 7735 C C . CYS A 1 44 ? -7.333 8.898 0.402 1.00 0.00 44 CYS A C 6
ATOM 7736 O O . CYS A 1 44 ? -7.349 9.697 1.334 1.00 0.00 44 CYS A O 6
ATOM 7743 N N . VAL A 1 45 ? -8.342 8.118 0.104 1.00 0.00 45 VAL A N 6
ATOM 7744 C CA . VAL A 1 45 ? -9.606 8.196 0.802 1.00 0.00 45 VAL A CA 6
ATOM 7745 C C . VAL A 1 45 ? -10.173 6.811 0.997 1.00 0.00 45 VAL A C 6
ATOM 7746 O O . VAL A 1 45 ? -9.951 5.918 0.179 1.00 0.00 45 VAL A O 6
ATOM 7759 N N . GLU A 1 46 ? -10.879 6.639 2.095 1.00 0.00 46 GLU A N 6
ATOM 7760 C CA . GLU A 1 46 ? -11.461 5.360 2.436 1.00 0.00 46 GLU A CA 6
ATOM 7761 C C . GLU A 1 46 ? -12.477 4.913 1.402 1.00 0.00 46 GLU A C 6
ATOM 7762 O O . GLU A 1 46 ? -13.544 5.507 1.259 1.00 0.00 46 GLU A O 6
ATOM 7774 N N . ASN A 1 47 ? -12.135 3.867 0.684 1.00 0.00 47 ASN A N 6
ATOM 7775 C CA . ASN A 1 47 ? -13.061 3.245 -0.236 1.00 0.00 47 ASN A CA 6
ATOM 7776 C C . ASN A 1 47 ? -13.810 2.149 0.506 1.00 0.00 47 ASN A C 6
ATOM 7777 O O . ASN A 1 47 ? -13.207 1.308 1.162 1.00 0.00 47 ASN A O 6
ATOM 7788 N N . ASN A 1 48 ? -15.124 2.185 0.452 1.00 0.00 48 ASN A N 6
ATOM 7789 C CA . ASN A 1 48 ? -15.928 1.207 1.168 1.00 0.00 48 ASN A CA 6
ATOM 7790 C C . ASN A 1 48 ? -16.351 0.090 0.238 1.00 0.00 48 ASN A C 6
ATOM 7791 O O . ASN A 1 48 ? -17.049 -0.841 0.638 1.00 0.00 48 ASN A O 6
ATOM 7802 N N . ASN A 1 49 ? -15.902 0.178 -1.000 1.00 0.00 49 ASN A N 6
ATOM 7803 C CA . ASN A 1 49 ? -16.125 -0.883 -1.967 1.00 0.00 49 ASN A CA 6
ATOM 7804 C C . ASN A 1 49 ? -14.822 -1.225 -2.708 1.00 0.00 49 ASN A C 6
ATOM 7805 O O . ASN A 1 49 ? -14.762 -1.170 -3.936 1.00 0.00 49 ASN A O 6
ATOM 7816 N N . PRO A 1 50 ? -13.728 -1.518 -1.975 1.00 0.00 50 PRO A N 6
ATOM 7817 C CA . PRO A 1 50 ? -12.477 -1.933 -2.591 1.00 0.00 50 PRO A CA 6
ATOM 7818 C C . PRO A 1 50 ? -12.616 -3.230 -3.364 1.00 0.00 50 PRO A C 6
ATOM 7819 O O . PRO A 1 50 ? -13.146 -4.226 -2.870 1.00 0.00 50 PRO A O 6
ATOM 7830 N N . THR A 1 51 ? -12.132 -3.189 -4.580 1.00 0.00 51 THR A N 6
ATOM 7831 C CA . THR A 1 51 ? -12.200 -4.308 -5.493 1.00 0.00 51 THR A CA 6
ATOM 7832 C C . THR A 1 51 ? -10.792 -4.689 -5.924 1.00 0.00 51 THR A C 6
ATOM 7833 O O . THR A 1 51 ? -9.906 -3.833 -5.971 1.00 0.00 51 THR A O 6
ATOM 7844 N N . CYS A 1 52 ? -10.567 -5.958 -6.232 1.00 0.00 52 CYS A N 6
ATOM 7845 C CA . CYS A 1 52 ? -9.282 -6.341 -6.769 1.00 0.00 52 CYS A CA 6
ATOM 7846 C C . CYS A 1 52 ? -9.363 -6.090 -8.259 1.00 0.00 52 CYS A C 6
ATOM 7847 O O . CYS A 1 52 ? -10.256 -6.607 -8.932 1.00 0.00 52 CYS A O 6
ATOM 7854 N N . ASP A 1 53 ? -8.381 -5.362 -8.760 1.00 0.00 53 ASP A N 6
ATOM 7855 C CA . ASP A 1 53 ? -8.470 -4.672 -10.049 1.00 0.00 53 ASP A CA 6
ATOM 7856 C C . ASP A 1 53 ? -7.617 -3.424 -9.963 1.00 0.00 53 ASP A C 6
ATOM 7857 O O . ASP A 1 53 ? -6.674 -3.229 -10.731 1.00 0.00 53 ASP A O 6
ATOM 7866 N N . ILE A 1 54 ? -7.947 -2.593 -8.977 1.00 0.00 54 ILE A N 6
ATOM 7867 C CA . ILE A 1 54 ? -7.270 -1.333 -8.780 1.00 0.00 54 ILE A CA 6
ATOM 7868 C C . ILE A 1 54 ? -5.968 -1.569 -8.072 1.00 0.00 54 ILE A C 6
ATOM 7869 O O . ILE A 1 54 ? -5.923 -1.562 -6.843 1.00 0.00 54 ILE A O 6
ATOM 7885 N N . ASN A 1 55 ? -4.925 -1.809 -8.840 1.00 0.00 55 ASN A N 6
ATOM 7886 C CA . ASN A 1 55 ? -3.622 -2.066 -8.268 1.00 0.00 55 ASN A CA 6
ATOM 7887 C C . ASN A 1 55 ? -3.727 -3.216 -7.279 1.00 0.00 55 ASN A C 6
ATOM 7888 O O . ASN A 1 55 ? -3.262 -3.122 -6.148 1.00 0.00 55 ASN A O 6
ATOM 7899 N N . ASN A 1 56 ? -4.423 -4.273 -7.697 1.00 0.00 56 ASN A N 6
ATOM 7900 C CA . ASN A 1 56 ? -4.558 -5.497 -6.897 1.00 0.00 56 ASN A CA 6
ATOM 7901 C C . ASN A 1 56 ? -5.429 -5.220 -5.675 1.00 0.00 56 ASN A C 6
ATOM 7902 O O . ASN A 1 56 ? -5.374 -5.937 -4.693 1.00 0.00 56 ASN A O 6
ATOM 7913 N N . GLY A 1 57 ? -6.219 -4.157 -5.741 1.00 0.00 57 GLY A N 6
ATOM 7914 C CA . GLY A 1 57 ? -7.079 -3.801 -4.627 1.00 0.00 57 GLY A CA 6
ATOM 7915 C C . GLY A 1 57 ? -6.438 -2.775 -3.713 1.00 0.00 57 GLY A C 6
ATOM 7916 O O . GLY A 1 57 ? -6.990 -2.427 -2.668 1.00 0.00 57 GLY A O 6
ATOM 7920 N N . GLY A 1 58 ? -5.279 -2.278 -4.117 1.00 0.00 58 GLY A N 6
ATOM 7921 C CA . GLY A 1 58 ? -4.538 -1.359 -3.280 1.00 0.00 58 GLY A CA 6
ATOM 7922 C C . GLY A 1 58 ? -3.249 -1.977 -2.780 1.00 0.00 58 GLY A C 6
ATOM 7923 O O . GLY A 1 58 ? -2.590 -1.443 -1.895 1.00 0.00 58 GLY A O 6
ATOM 7927 N N . CYS A 1 59 ? -2.883 -3.085 -3.395 1.00 0.00 59 CYS A N 6
ATOM 7928 C CA . CYS A 1 59 ? -1.722 -3.868 -3.020 1.00 0.00 59 CYS A CA 6
ATOM 7929 C C . CYS A 1 59 ? -0.623 -3.670 -4.035 1.00 0.00 59 CYS A C 6
ATOM 7930 O O . CYS A 1 59 ? -0.751 -2.910 -4.990 1.00 0.00 59 CYS A O 6
ATOM 7937 N N . ASP A 1 60 ? 0.462 -4.357 -3.810 1.00 0.00 60 ASP A N 6
ATOM 7938 C CA . ASP A 1 60 ? 1.539 -4.404 -4.762 1.00 0.00 60 ASP A CA 6
ATOM 7939 C C . ASP A 1 60 ? 1.414 -5.719 -5.471 1.00 0.00 60 ASP A C 6
ATOM 7940 O O . ASP A 1 60 ? 0.926 -6.671 -4.893 1.00 0.00 60 ASP A O 6
ATOM 7949 N N . PRO A 1 61 ? 1.739 -5.767 -6.764 1.00 0.00 61 PRO A N 6
ATOM 7950 C CA . PRO A 1 61 ? 1.585 -6.984 -7.551 1.00 0.00 61 PRO A CA 6
ATOM 7951 C C . PRO A 1 61 ? 2.378 -8.142 -6.953 1.00 0.00 61 PRO A C 6
ATOM 7952 O O . PRO A 1 61 ? 2.162 -9.303 -7.291 1.00 0.00 61 PRO A O 6
ATOM 7963 N N . THR A 1 62 ? 3.292 -7.806 -6.058 1.00 0.00 62 THR A N 6
ATOM 7964 C CA . THR A 1 62 ? 4.067 -8.790 -5.335 1.00 0.00 62 THR A CA 6
ATOM 7965 C C . THR A 1 62 ? 3.325 -9.215 -4.071 1.00 0.00 62 THR A C 6
ATOM 7966 O O . THR A 1 62 ? 3.646 -10.218 -3.445 1.00 0.00 62 THR A O 6
ATOM 7977 N N . ALA A 1 63 ? 2.326 -8.424 -3.712 1.00 0.00 63 ALA A N 6
ATOM 7978 C CA . ALA A 1 63 ? 1.409 -8.750 -2.639 1.00 0.00 63 ALA A CA 6
ATOM 7979 C C . ALA A 1 63 ? 0.207 -9.493 -3.214 1.00 0.00 63 ALA A C 6
ATOM 7980 O O . ALA A 1 63 ? -0.499 -8.974 -4.078 1.00 0.00 63 ALA A O 6
ATOM 7987 N N . SER A 1 64 ? -0.005 -10.714 -2.750 1.00 0.00 64 SER A N 6
ATOM 7988 C CA . SER A 1 64 ? -1.089 -11.552 -3.241 1.00 0.00 64 SER A CA 6
ATOM 7989 C C . SER A 1 64 ? -2.434 -10.958 -2.848 1.00 0.00 64 SER A C 6
ATOM 7990 O O . SER A 1 64 ? -2.783 -10.945 -1.670 1.00 0.00 64 SER A O 6
ATOM 7998 N N . CYS A 1 65 ? -3.171 -10.447 -3.829 1.00 0.00 65 CYS A N 6
ATOM 7999 C CA . CYS A 1 65 ? -4.475 -9.859 -3.567 1.00 0.00 65 CYS A CA 6
ATOM 8000 C C . CYS A 1 65 ? -5.537 -10.916 -3.390 1.00 0.00 65 CYS A C 6
ATOM 8001 O O . CYS A 1 65 ? -5.602 -11.906 -4.125 1.00 0.00 65 CYS A O 6
ATOM 8008 N N . GLN A 1 66 ? -6.361 -10.685 -2.400 1.00 0.00 66 GLN A N 6
ATOM 8009 C CA . GLN A 1 66 ? -7.540 -11.485 -2.161 1.00 0.00 66 GLN A CA 6
ATOM 8010 C C . GLN A 1 66 ? -8.719 -10.541 -2.045 1.00 0.00 66 GLN A C 6
ATOM 8011 O O . GLN A 1 66 ? -8.729 -9.680 -1.167 1.00 0.00 66 GLN A O 6
ATOM 8025 N N . ASN A 1 67 ? -9.685 -10.655 -2.930 1.00 0.00 67 ASN A N 6
ATOM 8026 C CA . ASN A 1 67 ? -10.861 -9.813 -2.825 1.00 0.00 67 ASN A CA 6
ATOM 8027 C C . ASN A 1 67 ? -11.883 -10.437 -1.916 1.00 0.00 67 ASN A C 6
ATOM 8028 O O . ASN A 1 67 ? -12.271 -11.596 -2.066 1.00 0.00 67 ASN A O 6
ATOM 8039 N N . ALA A 1 68 ? -12.311 -9.630 -0.983 1.00 0.00 68 ALA A N 6
ATOM 8040 C CA . ALA A 1 68 ? -13.158 -10.065 0.101 1.00 0.00 68 ALA A CA 6
ATOM 8041 C C . ALA A 1 68 ? -14.138 -8.967 0.471 1.00 0.00 68 ALA A C 6
ATOM 8042 O O . ALA A 1 68 ? -14.044 -7.846 -0.029 1.00 0.00 68 ALA A O 6
ATOM 8049 N N . GLU A 1 69 ? -15.083 -9.299 1.323 1.00 0.00 69 GLU A N 6
ATOM 8050 C CA . GLU A 1 69 ? -16.028 -8.328 1.831 1.00 0.00 69 GLU A CA 6
ATOM 8051 C C . GLU A 1 69 ? -16.113 -8.443 3.341 1.00 0.00 69 GLU A C 6
ATOM 8052 O O . GLU A 1 69 ? -16.469 -9.492 3.877 1.00 0.00 69 GLU A O 6
ATOM 8064 N N . SER A 1 70 ? -15.782 -7.366 4.020 1.00 0.00 70 SER A N 6
ATOM 8065 C CA . SER A 1 70 ? -15.744 -7.359 5.468 1.00 0.00 70 SER A CA 6
ATOM 8066 C C . SER A 1 70 ? -16.184 -5.997 5.979 1.00 0.00 70 SER A C 6
ATOM 8067 O O . SER A 1 70 ? -16.237 -5.038 5.205 1.00 0.00 70 SER A O 6
ATOM 8075 N N . THR A 1 71 ? -16.514 -5.915 7.261 1.00 0.00 71 THR A N 6
ATOM 8076 C CA . THR A 1 71 ? -16.846 -4.643 7.888 1.00 0.00 71 THR A CA 6
ATOM 8077 C C . THR A 1 71 ? -15.678 -3.667 7.746 1.00 0.00 71 THR A C 6
ATOM 8078 O O . THR A 1 71 ? -15.865 -2.454 7.638 1.00 0.00 71 THR A O 6
ATOM 8089 N N . GLU A 1 72 ? -14.474 -4.220 7.720 1.00 0.00 72 GLU A N 6
ATOM 8090 C CA . GLU A 1 72 ? -13.266 -3.439 7.544 1.00 0.00 72 GLU A CA 6
ATOM 8091 C C . GLU A 1 72 ? -12.967 -3.274 6.065 1.00 0.00 72 GLU A C 6
ATOM 8092 O O . GLU A 1 72 ? -12.840 -4.263 5.349 1.00 0.00 72 GLU A O 6
ATOM 8104 N N . ASN A 1 73 ? -12.854 -2.032 5.609 1.00 0.00 73 ASN A N 6
ATOM 8105 C CA . ASN A 1 73 ? -12.430 -1.760 4.234 1.00 0.00 73 ASN A CA 6
ATOM 8106 C C . ASN A 1 73 ? -11.053 -2.346 3.979 1.00 0.00 73 ASN A C 6
ATOM 8107 O O . ASN A 1 73 ? -10.753 -2.797 2.877 1.00 0.00 73 ASN A O 6
ATOM 8118 N N . SER A 1 74 ? -10.232 -2.358 5.014 1.00 0.00 74 SER A N 6
ATOM 8119 C CA . SER A 1 74 ? -8.881 -2.868 4.901 1.00 0.00 74 SER A CA 6
ATOM 8120 C C . SER A 1 74 ? -8.883 -4.399 4.908 1.00 0.00 74 SER A C 6
ATOM 8121 O O . SER A 1 74 ? -7.922 -5.034 4.488 1.00 0.00 74 SER A O 6
ATOM 8129 N N . LYS A 1 75 ? -9.981 -4.984 5.369 1.00 0.00 75 LYS A N 6
ATOM 8130 C CA . LYS A 1 75 ? -10.114 -6.435 5.405 1.00 0.00 75 LYS A CA 6
ATOM 8131 C C . LYS A 1 75 ? -10.830 -6.940 4.162 1.00 0.00 75 LYS A C 6
ATOM 8132 O O . LYS A 1 75 ? -11.081 -8.139 4.023 1.00 0.00 75 LYS A O 6
ATOM 8151 N N . LYS A 1 76 ? -11.166 -6.023 3.267 1.00 0.00 76 LYS A N 6
ATOM 8152 C CA . LYS A 1 76 ? -11.823 -6.392 2.027 1.00 0.00 76 LYS A CA 6
ATOM 8153 C C . LYS A 1 76 ? -10.795 -6.753 0.984 1.00 0.00 76 LYS A C 6
ATOM 8154 O O . LYS A 1 76 ? -11.008 -7.625 0.150 1.00 0.00 76 LYS A O 6
ATOM 8173 N N . ILE A 1 77 ? -9.683 -6.052 1.020 1.00 0.00 77 ILE A N 6
ATOM 8174 C CA . ILE A 1 77 ? -8.580 -6.379 0.152 1.00 0.00 77 ILE A CA 6
ATOM 8175 C C . ILE A 1 77 ? -7.442 -6.903 0.979 1.00 0.00 77 ILE A C 6
ATOM 8176 O O . ILE A 1 77 ? -6.873 -6.196 1.811 1.00 0.00 77 ILE A O 6
ATOM 8192 N N . ILE A 1 78 ? -7.125 -8.147 0.751 1.00 0.00 78 ILE A N 6
ATOM 8193 C CA . ILE A 1 78 ? -6.081 -8.798 1.492 1.00 0.00 78 ILE A CA 6
ATOM 8194 C C . ILE A 1 78 ? -4.804 -8.810 0.677 1.00 0.00 78 ILE A C 6
ATOM 8195 O O . ILE A 1 78 ? -4.679 -9.549 -0.295 1.00 0.00 78 ILE A O 6
ATOM 8211 N N . CYS A 1 79 ? -3.881 -7.956 1.062 1.00 0.00 79 CYS A N 6
ATOM 8212 C CA . CYS A 1 79 ? -2.601 -7.853 0.391 1.00 0.00 79 CYS A CA 6
ATOM 8213 C C . CYS A 1 79 ? -1.551 -8.618 1.177 1.00 0.00 79 CYS A C 6
ATOM 8214 O O . CYS A 1 79 ? -1.215 -8.257 2.303 1.00 0.00 79 CYS A O 6
ATOM 8221 N N . THR A 1 80 ? -1.060 -9.695 0.592 1.00 0.00 80 THR A N 6
ATOM 8222 C CA . THR A 1 80 ? -0.120 -10.573 1.268 1.00 0.00 80 THR A CA 6
ATOM 8223 C C . THR A 1 80 ? 1.225 -10.623 0.550 1.00 0.00 80 THR A C 6
ATOM 8224 O O . THR A 1 80 ? 1.335 -11.158 -0.553 1.00 0.00 80 THR A O 6
ATOM 8235 N N . CYS A 1 81 ? 2.252 -10.086 1.184 1.00 0.00 81 CYS A N 6
ATOM 8236 C CA . CYS A 1 81 ? 3.583 -10.112 0.612 1.00 0.00 81 CYS A CA 6
ATOM 8237 C C . CYS A 1 81 ? 4.229 -11.472 0.934 1.00 0.00 81 CYS A C 6
ATOM 8238 O O . CYS A 1 81 ? 4.065 -11.996 2.038 1.00 0.00 81 CYS A O 6
ATOM 8245 N N . LYS A 1 82 ? 4.939 -12.048 -0.035 1.00 0.00 82 LYS A N 6
ATOM 8246 C CA . LYS A 1 82 ? 5.429 -13.430 0.066 1.00 0.00 82 LYS A CA 6
ATOM 8247 C C . LYS A 1 82 ? 6.741 -13.561 0.843 1.00 0.00 82 LYS A C 6
ATOM 8248 O O . LYS A 1 82 ? 7.250 -12.599 1.409 1.00 0.00 82 LYS A O 6
ATOM 8267 N N . GLU A 1 83 ? 7.267 -14.779 0.864 1.00 0.00 83 GLU A N 6
ATOM 8268 C CA . GLU A 1 83 ? 8.514 -15.105 1.565 1.00 0.00 83 GLU A CA 6
ATOM 8269 C C . GLU A 1 83 ? 9.702 -14.178 1.227 1.00 0.00 83 GLU A C 6
ATOM 8270 O O . GLU A 1 83 ? 10.411 -13.762 2.145 1.00 0.00 83 GLU A O 6
ATOM 8282 N N . PRO A 1 84 ? 9.955 -13.812 -0.060 1.00 0.00 84 PRO A N 6
ATOM 8283 C CA . PRO A 1 84 ? 11.119 -12.999 -0.406 1.00 0.00 84 PRO A CA 6
ATOM 8284 C C . PRO A 1 84 ? 10.869 -11.547 -0.073 1.00 0.00 84 PRO A C 6
ATOM 8285 O O . PRO A 1 84 ? 11.681 -10.662 -0.353 1.00 0.00 84 PRO A O 6
ATOM 8296 N N . THR A 1 85 ? 9.708 -11.320 0.509 1.00 0.00 85 THR A N 6
ATOM 8297 C CA . THR A 1 85 ? 9.308 -10.018 0.942 1.00 0.00 85 THR A CA 6
ATOM 8298 C C . THR A 1 85 ? 8.970 -10.082 2.437 1.00 0.00 85 THR A C 6
ATOM 8299 O O . THR A 1 85 ? 7.807 -10.056 2.831 1.00 0.00 85 THR A O 6
ATOM 8310 N N . PRO A 1 86 ? 10.000 -10.179 3.300 1.00 0.00 86 PRO A N 6
ATOM 8311 C CA . PRO A 1 86 ? 9.824 -10.391 4.745 1.00 0.00 86 PRO A CA 6
ATOM 8312 C C . PRO A 1 86 ? 9.245 -9.167 5.428 1.00 0.00 86 PRO A C 6
ATOM 8313 O O . PRO A 1 86 ? 9.060 -9.132 6.642 1.00 0.00 86 PRO A O 6
ATOM 8324 N N . ASN A 1 87 ? 8.963 -8.164 4.620 1.00 0.00 87 ASN A N 6
ATOM 8325 C CA . ASN A 1 87 ? 8.529 -6.876 5.093 1.00 0.00 87 ASN A CA 6
ATOM 8326 C C . ASN A 1 87 ? 7.486 -6.338 4.133 1.00 0.00 87 ASN A C 6
ATOM 8327 O O . ASN A 1 87 ? 7.254 -6.923 3.075 1.00 0.00 87 ASN A O 6
ATOM 8338 N N . ALA A 1 88 ? 6.877 -5.224 4.475 1.00 0.00 88 ALA A N 6
ATOM 8339 C CA . ALA A 1 88 ? 5.900 -4.617 3.597 1.00 0.00 88 ALA A CA 6
ATOM 8340 C C . ALA A 1 88 ? 6.030 -3.107 3.615 1.00 0.00 88 ALA A C 6
ATOM 8341 O O . ALA A 1 88 ? 6.369 -2.518 4.642 1.00 0.00 88 ALA A O 6
ATOM 8348 N N . TYR A 1 89 ? 5.782 -2.486 2.475 1.00 0.00 89 TYR A N 6
ATOM 8349 C CA . TYR A 1 89 ? 5.689 -1.044 2.410 1.00 0.00 89 TYR A CA 6
ATOM 8350 C C . TYR A 1 89 ? 4.314 -0.681 2.985 1.00 0.00 89 TYR A C 6
ATOM 8351 O O . TYR A 1 89 ? 3.285 -0.868 2.324 1.00 0.00 89 TYR A O 6
ATOM 8369 N N . TYR A 1 90 ? 4.311 -0.203 4.228 1.00 0.00 90 TYR A N 6
ATOM 8370 C CA . TYR A 1 90 ? 3.087 0.001 5.012 1.00 0.00 90 TYR A CA 6
ATOM 8371 C C . TYR A 1 90 ? 2.429 -1.342 5.346 1.00 0.00 90 TYR A C 6
ATOM 8372 O O . TYR A 1 90 ? 3.062 -2.211 5.944 1.00 0.00 90 TYR A O 6
ATOM 8390 N N . GLU A 1 91 ? 1.172 -1.512 4.959 1.00 0.00 91 GLU A N 6
ATOM 8391 C CA . GLU A 1 91 ? 0.395 -2.683 5.379 1.00 0.00 91 GLU A CA 6
ATOM 8392 C C . GLU A 1 91 ? 0.529 -3.849 4.398 1.00 0.00 91 GLU A C 6
ATOM 8393 O O . GLU A 1 91 ? 0.123 -4.973 4.695 1.00 0.00 91 GLU A O 6
ATOM 8405 N N . GLY A 1 92 ? 1.108 -3.583 3.242 1.00 0.00 92 GLY A N 6
ATOM 8406 C CA . GLY A 1 92 ? 1.054 -4.536 2.149 1.00 0.00 92 GLY A CA 6
ATOM 8407 C C . GLY A 1 92 ? 0.598 -3.846 0.893 1.00 0.00 92 GLY A C 6
ATOM 8408 O O . GLY A 1 92 ? 0.420 -4.468 -0.157 1.00 0.00 92 GLY A O 6
ATOM 8412 N N . VAL A 1 93 ? 0.389 -2.540 1.030 1.00 0.00 93 VAL A N 6
ATOM 8413 C CA . VAL A 1 93 ? 0.038 -1.679 -0.077 1.00 0.00 93 VAL A CA 6
ATOM 8414 C C . VAL A 1 93 ? 1.104 -1.784 -1.157 1.00 0.00 93 VAL A C 6
ATOM 8415 O O . VAL A 1 93 ? 0.833 -1.640 -2.347 1.00 0.00 93 VAL A O 6
ATOM 8428 N N . PHE A 1 94 ? 2.327 -2.010 -0.707 1.00 0.00 94 PHE A N 6
ATOM 8429 C CA . PHE A 1 94 ? 3.428 -2.347 -1.576 1.00 0.00 94 PHE A CA 6
ATOM 8430 C C . PHE A 1 94 ? 4.425 -3.239 -0.823 1.00 0.00 94 PHE A C 6
ATOM 8431 O O . PHE A 1 94 ? 4.420 -3.257 0.401 1.00 0.00 94 PHE A O 6
ATOM 8448 N N . CYS A 1 95 ? 5.245 -4.013 -1.544 1.00 0.00 95 CYS A N 6
ATOM 8449 C CA . CYS A 1 95 ? 6.243 -4.893 -0.908 1.00 0.00 95 CYS A CA 6
ATOM 8450 C C . CYS A 1 95 ? 7.482 -5.021 -1.809 1.00 0.00 95 CYS A C 6
ATOM 8451 O O . CYS A 1 95 ? 7.410 -4.734 -3.002 1.00 0.00 95 CYS A O 6
ATOM 8458 N N . SER A 1 96 ? 8.617 -5.438 -1.237 1.00 0.00 96 SER A N 6
ATOM 8459 C CA . SER A 1 96 ? 9.863 -5.570 -2.006 1.00 0.00 96 SER A CA 6
ATOM 8460 C C . SER A 1 96 ? 10.262 -7.029 -2.121 1.00 0.00 96 SER A C 6
ATOM 8461 O O . SER A 1 96 ? 10.419 -7.711 -1.112 1.00 0.00 96 SER A O 6
ATOM 8469 N N . SER A 1 97 ? 10.465 -7.489 -3.344 1.00 0.00 97 SER A N 6
ATOM 8470 C CA . SER A 1 97 ? 10.748 -8.894 -3.582 1.00 0.00 97 SER A CA 6
ATOM 8471 C C . SER A 1 97 ? 12.203 -9.106 -3.973 1.00 0.00 97 SER A C 6
ATOM 8472 O O . SER A 1 97 ? 12.536 -9.208 -5.153 1.00 0.00 97 SER A O 6
ATOM 8480 N N . SER A 1 98 ? 13.060 -9.168 -2.970 1.00 0.00 98 SER A N 6
ATOM 8481 C CA . SER A 1 98 ? 14.476 -9.429 -3.187 1.00 0.00 98 SER A CA 6
ATOM 8482 C C . SER A 1 98 ? 15.193 -9.633 -1.852 1.00 0.00 98 SER A C 6
ATOM 8483 O O . SER A 1 98 ? 16.382 -9.344 -1.717 1.00 0.00 98 SER A O 6
ATOM 8491 N N . SER A 1 99 ? 14.472 -10.140 -0.866 1.00 0.00 99 SER A N 6
ATOM 8492 C CA . SER A 1 99 ? 15.057 -10.403 0.434 1.00 0.00 99 SER A CA 6
ATOM 8493 C C . SER A 1 99 ? 14.978 -11.894 0.741 1.00 0.00 99 SER A C 6
ATOM 8494 O O . SER A 1 99 ? 16.009 -12.587 0.603 1.00 0.00 99 SER A O 6
ATOM 8503 N N . GLY A 1 1 ? 19.705 -2.545 -1.964 1.00 0.00 1 GLY A N 7
ATOM 8504 C CA . GLY A 1 1 ? 18.321 -3.029 -1.740 1.00 0.00 1 GLY A CA 7
ATOM 8505 C C . GLY A 1 1 ? 18.268 -4.088 -0.664 1.00 0.00 1 GLY A C 7
ATOM 8506 O O . GLY A 1 1 ? 19.204 -4.877 -0.517 1.00 0.00 1 GLY A O 7
ATOM 8512 N N . VAL A 1 2 ? 17.176 -4.119 0.089 1.00 0.00 2 VAL A N 7
ATOM 8513 C CA . VAL A 1 2 ? 17.051 -5.054 1.193 1.00 0.00 2 VAL A CA 7
ATOM 8514 C C . VAL A 1 2 ? 15.587 -5.411 1.442 1.00 0.00 2 VAL A C 7
ATOM 8515 O O . VAL A 1 2 ? 14.689 -4.890 0.765 1.00 0.00 2 VAL A O 7
ATOM 8528 N N . ASP A 1 3 ? 15.362 -6.296 2.413 1.00 0.00 3 ASP A N 7
ATOM 8529 C CA . ASP A 1 3 ? 14.031 -6.688 2.839 1.00 0.00 3 ASP A CA 7
ATOM 8530 C C . ASP A 1 3 ? 13.139 -5.462 3.055 1.00 0.00 3 ASP A C 7
ATOM 8531 O O . ASP A 1 3 ? 13.520 -4.490 3.707 1.00 0.00 3 ASP A O 7
ATOM 8540 N N . PRO A 1 4 ? 11.955 -5.499 2.424 1.00 0.00 4 PRO A N 7
ATOM 8541 C CA . PRO A 1 4 ? 11.009 -4.359 2.308 1.00 0.00 4 PRO A CA 7
ATOM 8542 C C . PRO A 1 4 ? 10.736 -3.508 3.573 1.00 0.00 4 PRO A C 7
ATOM 8543 O O . PRO A 1 4 ? 10.171 -2.427 3.447 1.00 0.00 4 PRO A O 7
ATOM 8554 N N . LYS A 1 5 ? 11.138 -3.947 4.770 1.00 0.00 5 LYS A N 7
ATOM 8555 C CA . LYS A 1 5 ? 10.794 -3.215 6.006 1.00 0.00 5 LYS A CA 7
ATOM 8556 C C . LYS A 1 5 ? 11.630 -1.954 6.199 1.00 0.00 5 LYS A C 7
ATOM 8557 O O . LYS A 1 5 ? 11.614 -1.354 7.272 1.00 0.00 5 LYS A O 7
ATOM 8576 N N . HIS A 1 6 ? 12.353 -1.552 5.169 1.00 0.00 6 HIS A N 7
ATOM 8577 C CA . HIS A 1 6 ? 13.206 -0.366 5.246 1.00 0.00 6 HIS A CA 7
ATOM 8578 C C . HIS A 1 6 ? 12.382 0.926 5.201 1.00 0.00 6 HIS A C 7
ATOM 8579 O O . HIS A 1 6 ? 12.916 1.998 4.919 1.00 0.00 6 HIS A O 7
ATOM 8594 N N . VAL A 1 7 ? 11.079 0.779 5.462 1.00 0.00 7 VAL A N 7
ATOM 8595 C CA . VAL A 1 7 ? 10.139 1.883 5.684 1.00 0.00 7 VAL A CA 7
ATOM 8596 C C . VAL A 1 7 ? 10.283 3.032 4.672 1.00 0.00 7 VAL A C 7
ATOM 8597 O O . VAL A 1 7 ? 10.529 2.792 3.490 1.00 0.00 7 VAL A O 7
ATOM 8610 N N . CYS A 1 8 ? 10.067 4.265 5.123 1.00 0.00 8 CYS A N 7
ATOM 8611 C CA . CYS A 1 8 ? 9.967 5.403 4.222 1.00 0.00 8 CYS A CA 7
ATOM 8612 C C . CYS A 1 8 ? 10.220 6.734 4.895 1.00 0.00 8 CYS A C 7
ATOM 8613 O O . CYS A 1 8 ? 10.019 6.906 6.101 1.00 0.00 8 CYS A O 7
ATOM 8620 N N . VAL A 1 9 ? 10.667 7.661 4.070 1.00 0.00 9 VAL A N 7
ATOM 8621 C CA . VAL A 1 9 ? 10.591 9.076 4.338 1.00 0.00 9 VAL A CA 7
ATOM 8622 C C . VAL A 1 9 ? 10.340 9.758 3.001 1.00 0.00 9 VAL A C 7
ATOM 8623 O O . VAL A 1 9 ? 11.256 9.974 2.212 1.00 0.00 9 VAL A O 7
ATOM 8636 N N . ASP A 1 10 ? 9.091 10.083 2.750 1.00 0.00 10 ASP A N 7
ATOM 8637 C CA . ASP A 1 10 ? 8.701 10.647 1.474 1.00 0.00 10 ASP A CA 7
ATOM 8638 C C . ASP A 1 10 ? 7.859 11.894 1.648 1.00 0.00 10 ASP A C 7
ATOM 8639 O O . ASP A 1 10 ? 7.218 12.059 2.680 1.00 0.00 10 ASP A O 7
ATOM 8648 N N . THR A 1 11 ? 7.846 12.732 0.618 1.00 0.00 11 THR A N 7
ATOM 8649 C CA . THR A 1 11 ? 6.881 13.796 0.479 1.00 0.00 11 THR A CA 7
ATOM 8650 C C . THR A 1 11 ? 6.862 14.804 1.653 1.00 0.00 11 THR A C 7
ATOM 8651 O O . THR A 1 11 ? 7.411 14.570 2.730 1.00 0.00 11 THR A O 7
ATOM 8662 N N . ARG A 1 12 ? 6.267 15.961 1.399 1.00 0.00 12 ARG A N 7
ATOM 8663 C CA . ARG A 1 12 ? 6.126 17.002 2.407 1.00 0.00 12 ARG A CA 7
ATOM 8664 C C . ARG A 1 12 ? 4.948 16.688 3.315 1.00 0.00 12 ARG A C 7
ATOM 8665 O O . ARG A 1 12 ? 5.005 16.898 4.524 1.00 0.00 12 ARG A O 7
ATOM 8686 N N . ASP A 1 13 ? 3.884 16.172 2.716 1.00 0.00 13 ASP A N 7
ATOM 8687 C CA . ASP A 1 13 ? 2.669 15.863 3.449 1.00 0.00 13 ASP A CA 7
ATOM 8688 C C . ASP A 1 13 ? 1.864 14.799 2.707 1.00 0.00 13 ASP A C 7
ATOM 8689 O O . ASP A 1 13 ? 1.074 15.113 1.813 1.00 0.00 13 ASP A O 7
ATOM 8698 N N . ILE A 1 14 ? 2.094 13.540 3.061 1.00 0.00 14 ILE A N 7
ATOM 8699 C CA . ILE A 1 14 ? 1.402 12.418 2.433 1.00 0.00 14 ILE A CA 7
ATOM 8700 C C . ILE A 1 14 ? -0.074 12.455 2.800 1.00 0.00 14 ILE A C 7
ATOM 8701 O O . ILE A 1 14 ? -0.429 12.771 3.937 1.00 0.00 14 ILE A O 7
ATOM 8717 N N . PRO A 1 15 ? -0.947 12.163 1.823 1.00 0.00 15 PRO A N 7
ATOM 8718 C CA . PRO A 1 15 ? -2.398 12.294 1.973 1.00 0.00 15 PRO A CA 7
ATOM 8719 C C . PRO A 1 15 ? -2.958 11.560 3.182 1.00 0.00 15 PRO A C 7
ATOM 8720 O O . PRO A 1 15 ? -2.402 10.562 3.641 1.00 0.00 15 PRO A O 7
ATOM 8731 N N . LYS A 1 16 ? -4.056 12.083 3.698 1.00 0.00 16 LYS A N 7
ATOM 8732 C CA . LYS A 1 16 ? -4.846 11.390 4.686 1.00 0.00 16 LYS A CA 7
ATOM 8733 C C . LYS A 1 16 ? -5.234 10.019 4.138 1.00 0.00 16 LYS A C 7
ATOM 8734 O O . LYS A 1 16 ? -5.496 9.885 2.945 1.00 0.00 16 LYS A O 7
ATOM 8753 N N . ASN A 1 17 ? -5.237 9.016 5.009 1.00 0.00 17 ASN A N 7
ATOM 8754 C CA . ASN A 1 17 ? -5.558 7.618 4.642 1.00 0.00 17 ASN A CA 7
ATOM 8755 C C . ASN A 1 17 ? -4.479 7.011 3.745 1.00 0.00 17 ASN A C 7
ATOM 8756 O O . ASN A 1 17 ? -4.593 5.868 3.301 1.00 0.00 17 ASN A O 7
ATOM 8767 N N . ALA A 1 18 ? -3.449 7.785 3.465 1.00 0.00 18 ALA A N 7
ATOM 8768 C CA . ALA A 1 18 ? -2.338 7.329 2.643 1.00 0.00 18 ALA A CA 7
ATOM 8769 C C . ALA A 1 18 ? -1.123 6.990 3.489 1.00 0.00 18 ALA A C 7
ATOM 8770 O O . ALA A 1 18 ? -1.054 7.318 4.672 1.00 0.00 18 ALA A O 7
ATOM 8777 N N . GLY A 1 19 ? -0.175 6.326 2.859 1.00 0.00 19 GLY A N 7
ATOM 8778 C CA . GLY A 1 19 ? 1.074 5.986 3.500 1.00 0.00 19 GLY A CA 7
ATOM 8779 C C . GLY A 1 19 ? 2.208 6.064 2.512 1.00 0.00 19 GLY A C 7
ATOM 8780 O O . GLY A 1 19 ? 1.996 5.878 1.316 1.00 0.00 19 GLY A O 7
ATOM 8784 N N . CYS A 1 20 ? 3.408 6.320 2.994 1.00 0.00 20 CYS A N 7
ATOM 8785 C CA . CYS A 1 20 ? 4.525 6.587 2.116 1.00 0.00 20 CYS A CA 7
ATOM 8786 C C . CYS A 1 20 ? 5.514 5.443 2.136 1.00 0.00 20 CYS A C 7
ATOM 8787 O O . CYS A 1 20 ? 5.625 4.718 3.130 1.00 0.00 20 CYS A O 7
ATOM 8794 N N . PHE A 1 21 ? 6.194 5.257 1.026 1.00 0.00 21 PHE A N 7
ATOM 8795 C CA . PHE A 1 21 ? 7.308 4.335 0.964 1.00 0.00 21 PHE A CA 7
ATOM 8796 C C . PHE A 1 21 ? 8.530 4.976 0.339 1.00 0.00 21 PHE A C 7
ATOM 8797 O O . PHE A 1 21 ? 8.431 5.737 -0.607 1.00 0.00 21 PHE A O 7
ATOM 8814 N N . ARG A 1 22 ? 9.676 4.670 0.902 1.00 0.00 22 ARG A N 7
ATOM 8815 C CA . ARG A 1 22 ? 10.936 5.114 0.353 1.00 0.00 22 ARG A CA 7
ATOM 8816 C C . ARG A 1 22 ? 11.942 3.998 0.489 1.00 0.00 22 ARG A C 7
ATOM 8817 O O . ARG A 1 22 ? 12.343 3.644 1.594 1.00 0.00 22 ARG A O 7
ATOM 8838 N N . ASP A 1 23 ? 12.343 3.432 -0.628 1.00 0.00 23 ASP A N 7
ATOM 8839 C CA . ASP A 1 23 ? 13.117 2.215 -0.580 1.00 0.00 23 ASP A CA 7
ATOM 8840 C C . ASP A 1 23 ? 14.589 2.493 -0.285 1.00 0.00 23 ASP A C 7
ATOM 8841 O O . ASP A 1 23 ? 14.979 3.638 -0.050 1.00 0.00 23 ASP A O 7
ATOM 8850 N N . ASP A 1 24 ? 15.394 1.439 -0.310 1.00 0.00 24 ASP A N 7
ATOM 8851 C CA . ASP A 1 24 ? 16.822 1.544 -0.051 1.00 0.00 24 ASP A CA 7
ATOM 8852 C C . ASP A 1 24 ? 17.488 2.473 -1.065 1.00 0.00 24 ASP A C 7
ATOM 8853 O O . ASP A 1 24 ? 18.339 3.291 -0.713 1.00 0.00 24 ASP A O 7
ATOM 8862 N N . ASP A 1 25 ? 17.052 2.366 -2.319 1.00 0.00 25 ASP A N 7
ATOM 8863 C CA . ASP A 1 25 ? 17.630 3.145 -3.414 1.00 0.00 25 ASP A CA 7
ATOM 8864 C C . ASP A 1 25 ? 17.358 4.636 -3.222 1.00 0.00 25 ASP A C 7
ATOM 8865 O O . ASP A 1 25 ? 18.147 5.486 -3.640 1.00 0.00 25 ASP A O 7
ATOM 8874 N N . GLY A 1 26 ? 16.255 4.945 -2.554 1.00 0.00 26 GLY A N 7
ATOM 8875 C CA . GLY A 1 26 ? 15.863 6.325 -2.370 1.00 0.00 26 GLY A CA 7
ATOM 8876 C C . GLY A 1 26 ? 14.591 6.636 -3.122 1.00 0.00 26 GLY A C 7
ATOM 8877 O O . GLY A 1 26 ? 14.193 7.792 -3.241 1.00 0.00 26 GLY A O 7
ATOM 8881 N N . THR A 1 27 ? 13.960 5.591 -3.636 1.00 0.00 27 THR A N 7
ATOM 8882 C CA . THR A 1 27 ? 12.714 5.722 -4.363 1.00 0.00 27 THR A CA 7
ATOM 8883 C C . THR A 1 27 ? 11.572 6.016 -3.400 1.00 0.00 27 THR A C 7
ATOM 8884 O O . THR A 1 27 ? 11.276 5.212 -2.520 1.00 0.00 27 THR A O 7
ATOM 8895 N N . GLU A 1 28 ? 10.935 7.160 -3.578 1.00 0.00 28 GLU A N 7
ATOM 8896 C CA . GLU A 1 28 ? 9.886 7.599 -2.673 1.00 0.00 28 GLU A CA 7
ATOM 8897 C C . GLU A 1 28 ? 8.536 7.637 -3.374 1.00 0.00 28 GLU A C 7
ATOM 8898 O O . GLU A 1 28 ? 8.360 8.323 -4.384 1.00 0.00 28 GLU A O 7
ATOM 8910 N N . GLU A 1 29 ? 7.593 6.887 -2.833 1.00 0.00 29 GLU A N 7
ATOM 8911 C CA . GLU A 1 29 ? 6.255 6.814 -3.382 1.00 0.00 29 GLU A CA 7
ATOM 8912 C C . GLU A 1 29 ? 5.253 6.604 -2.269 1.00 0.00 29 GLU A C 7
ATOM 8913 O O . GLU A 1 29 ? 5.424 5.718 -1.441 1.00 0.00 29 GLU A O 7
ATOM 8925 N N . TRP A 1 30 ? 4.219 7.410 -2.237 1.00 0.00 30 TRP A N 7
ATOM 8926 C CA . TRP A 1 30 ? 3.144 7.170 -1.309 1.00 0.00 30 TRP A CA 7
ATOM 8927 C C . TRP A 1 30 ? 1.990 6.506 -2.037 1.00 0.00 30 TRP A C 7
ATOM 8928 O O . TRP A 1 30 ? 1.866 6.622 -3.255 1.00 0.00 30 TRP A O 7
ATOM 8949 N N . ARG A 1 31 ? 1.175 5.790 -1.291 1.00 0.00 31 ARG A N 7
ATOM 8950 C CA . ARG A 1 31 ? 0.029 5.076 -1.830 1.00 0.00 31 ARG A CA 7
ATOM 8951 C C . ARG A 1 31 ? -1.136 5.190 -0.872 1.00 0.00 31 ARG A C 7
ATOM 8952 O O . ARG A 1 31 ? -1.019 5.791 0.194 1.00 0.00 31 ARG A O 7
ATOM 8973 N N . CYS A 1 32 ? -2.236 4.570 -1.237 1.00 0.00 32 CYS A N 7
ATOM 8974 C CA . CYS A 1 32 ? -3.460 4.672 -0.472 1.00 0.00 32 CYS A CA 7
ATOM 8975 C C . CYS A 1 32 ? -3.724 3.337 0.168 1.00 0.00 32 CYS A C 7
ATOM 8976 O O . CYS A 1 32 ? -3.715 2.309 -0.507 1.00 0.00 32 CYS A O 7
ATOM 8983 N N . LEU A 1 33 ? -3.904 3.364 1.486 1.00 0.00 33 LEU A N 7
ATOM 8984 C CA . LEU A 1 33 ? -4.072 2.166 2.278 1.00 0.00 33 LEU A CA 7
ATOM 8985 C C . LEU A 1 33 ? -5.134 1.254 1.694 1.00 0.00 33 LEU A C 7
ATOM 8986 O O . LEU A 1 33 ? -6.012 1.684 0.949 1.00 0.00 33 LEU A O 7
ATOM 9002 N N . LEU A 1 34 ? -5.040 0.001 2.060 1.00 0.00 34 LEU A N 7
ATOM 9003 C CA . LEU A 1 34 ? -5.848 -1.035 1.486 1.00 0.00 34 LEU A CA 7
ATOM 9004 C C . LEU A 1 34 ? -7.324 -0.782 1.714 1.00 0.00 34 LEU A C 7
ATOM 9005 O O . LEU A 1 34 ? -7.734 -0.273 2.754 1.00 0.00 34 LEU A O 7
ATOM 9021 N N . GLY A 1 35 ? -8.107 -1.091 0.705 1.00 0.00 35 GLY A N 7
ATOM 9022 C CA . GLY A 1 35 ? -9.532 -0.885 0.782 1.00 0.00 35 GLY A CA 7
ATOM 9023 C C . GLY A 1 35 ? -9.916 0.558 0.547 1.00 0.00 35 GLY A C 7
ATOM 9024 O O . GLY A 1 35 ? -11.101 0.911 0.581 1.00 0.00 35 GLY A O 7
ATOM 9028 N N . TYR A 1 36 ? -8.916 1.402 0.325 1.00 0.00 36 TYR A N 7
ATOM 9029 C CA . TYR A 1 36 ? -9.149 2.802 0.038 1.00 0.00 36 TYR A CA 7
ATOM 9030 C C . TYR A 1 36 ? -8.991 3.044 -1.441 1.00 0.00 36 TYR A C 7
ATOM 9031 O O . TYR A 1 36 ? -8.818 2.108 -2.221 1.00 0.00 36 TYR A O 7
ATOM 9049 N N . LYS A 1 37 ? -9.064 4.295 -1.827 1.00 0.00 37 LYS A N 7
ATOM 9050 C CA . LYS A 1 37 ? -8.964 4.655 -3.213 1.00 0.00 37 LYS A CA 7
ATOM 9051 C C . LYS A 1 37 ? -8.360 6.036 -3.342 1.00 0.00 37 LYS A C 7
ATOM 9052 O O . LYS A 1 37 ? -8.195 6.747 -2.349 1.00 0.00 37 LYS A O 7
ATOM 9071 N N . LYS A 1 38 ? -8.042 6.401 -4.564 1.00 0.00 38 LYS A N 7
ATOM 9072 C CA . LYS A 1 38 ? -7.502 7.716 -4.847 1.00 0.00 38 LYS A CA 7
ATOM 9073 C C . LYS A 1 38 ? -8.645 8.675 -5.113 1.00 0.00 38 LYS A C 7
ATOM 9074 O O . LYS A 1 38 ? -9.526 8.392 -5.925 1.00 0.00 38 LYS A O 7
ATOM 9093 N N . GLY A 1 39 ? -8.630 9.801 -4.420 1.00 0.00 39 GLY A N 7
ATOM 9094 C CA . GLY A 1 39 ? -9.701 10.756 -4.540 1.00 0.00 39 GLY A CA 7
ATOM 9095 C C . GLY A 1 39 ? -9.457 11.769 -5.637 1.00 0.00 39 GLY A C 7
ATOM 9096 O O . GLY A 1 39 ? -9.805 11.540 -6.791 1.00 0.00 39 GLY A O 7
ATOM 9100 N N . GLU A 1 40 ? -8.836 12.878 -5.284 1.00 0.00 40 GLU A N 7
ATOM 9101 C CA . GLU A 1 40 ? -8.613 13.962 -6.229 1.00 0.00 40 GLU A CA 7
ATOM 9102 C C . GLU A 1 40 ? -7.178 13.965 -6.760 1.00 0.00 40 GLU A C 7
ATOM 9103 O O . GLU A 1 40 ? -6.477 14.979 -6.710 1.00 0.00 40 GLU A O 7
ATOM 9115 N N . GLY A 1 41 ? -6.753 12.824 -7.281 1.00 0.00 41 GLY A N 7
ATOM 9116 C CA . GLY A 1 41 ? -5.431 12.724 -7.864 1.00 0.00 41 GLY A CA 7
ATOM 9117 C C . GLY A 1 41 ? -4.369 12.356 -6.849 1.00 0.00 41 GLY A C 7
ATOM 9118 O O . GLY A 1 41 ? -3.752 11.294 -6.942 1.00 0.00 41 GLY A O 7
ATOM 9122 N N . ASN A 1 42 ? -4.157 13.226 -5.877 1.00 0.00 42 ASN A N 7
ATOM 9123 C CA . ASN A 1 42 ? -3.144 12.991 -4.860 1.00 0.00 42 ASN A CA 7
ATOM 9124 C C . ASN A 1 42 ? -3.756 12.977 -3.466 1.00 0.00 42 ASN A C 7
ATOM 9125 O O . ASN A 1 42 ? -3.238 13.589 -2.533 1.00 0.00 42 ASN A O 7
ATOM 9136 N N . THR A 1 43 ? -4.860 12.263 -3.327 1.00 0.00 43 THR A N 7
ATOM 9137 C CA . THR A 1 43 ? -5.487 12.074 -2.033 1.00 0.00 43 THR A CA 7
ATOM 9138 C C . THR A 1 43 ? -5.988 10.664 -1.896 1.00 0.00 43 THR A C 7
ATOM 9139 O O . THR A 1 43 ? -6.420 10.051 -2.869 1.00 0.00 43 THR A O 7
ATOM 9150 N N . CYS A 1 44 ? -5.932 10.153 -0.696 1.00 0.00 44 CYS A N 7
ATOM 9151 C CA . CYS A 1 44 ? -6.431 8.829 -0.430 1.00 0.00 44 CYS A CA 7
ATOM 9152 C C . CYS A 1 44 ? -7.661 8.909 0.442 1.00 0.00 44 CYS A C 7
ATOM 9153 O O . CYS A 1 44 ? -7.703 9.654 1.420 1.00 0.00 44 CYS A O 7
ATOM 9160 N N . VAL A 1 45 ? -8.673 8.171 0.053 1.00 0.00 45 VAL A N 7
ATOM 9161 C CA . VAL A 1 45 ? -9.949 8.209 0.731 1.00 0.00 45 VAL A CA 7
ATOM 9162 C C . VAL A 1 45 ? -10.477 6.808 0.923 1.00 0.00 45 VAL A C 7
ATOM 9163 O O . VAL A 1 45 ? -10.232 5.919 0.107 1.00 0.00 45 VAL A O 7
ATOM 9176 N N . GLU A 1 46 ? -11.180 6.621 2.015 1.00 0.00 46 GLU A N 7
ATOM 9177 C CA . GLU A 1 46 ? -11.763 5.342 2.350 1.00 0.00 46 GLU A CA 7
ATOM 9178 C C . GLU A 1 46 ? -12.788 4.922 1.306 1.00 0.00 46 GLU A C 7
ATOM 9179 O O . GLU A 1 46 ? -13.896 5.452 1.254 1.00 0.00 46 GLU A O 7
ATOM 9191 N N . ASN A 1 47 ? -12.412 3.958 0.485 1.00 0.00 47 ASN A N 7
ATOM 9192 C CA . ASN A 1 47 ? -13.272 3.487 -0.588 1.00 0.00 47 ASN A CA 7
ATOM 9193 C C . ASN A 1 47 ? -14.429 2.668 -0.025 1.00 0.00 47 ASN A C 7
ATOM 9194 O O . ASN A 1 47 ? -15.586 2.910 -0.356 1.00 0.00 47 ASN A O 7
ATOM 9205 N N . ASN A 1 48 ? -14.092 1.708 0.841 1.00 0.00 48 ASN A N 7
ATOM 9206 C CA . ASN A 1 48 ? -15.079 0.869 1.547 1.00 0.00 48 ASN A CA 7
ATOM 9207 C C . ASN A 1 48 ? -15.846 -0.058 0.615 1.00 0.00 48 ASN A C 7
ATOM 9208 O O . ASN A 1 48 ? -16.533 -0.972 1.069 1.00 0.00 48 ASN A O 7
ATOM 9219 N N . ASN A 1 49 ? -15.695 0.156 -0.680 1.00 0.00 49 ASN A N 7
ATOM 9220 C CA . ASN A 1 49 ? -16.158 -0.796 -1.676 1.00 0.00 49 ASN A CA 7
ATOM 9221 C C . ASN A 1 49 ? -14.986 -1.229 -2.574 1.00 0.00 49 ASN A C 7
ATOM 9222 O O . ASN A 1 49 ? -15.075 -1.167 -3.801 1.00 0.00 49 ASN A O 7
ATOM 9233 N N . PRO A 1 50 ? -13.846 -1.635 -1.973 1.00 0.00 50 PRO A N 7
ATOM 9234 C CA . PRO A 1 50 ? -12.649 -2.012 -2.722 1.00 0.00 50 PRO A CA 7
ATOM 9235 C C . PRO A 1 50 ? -12.818 -3.293 -3.527 1.00 0.00 50 PRO A C 7
ATOM 9236 O O . PRO A 1 50 ? -13.366 -4.289 -3.046 1.00 0.00 50 PRO A O 7
ATOM 9247 N N . THR A 1 51 ? -12.338 -3.254 -4.753 1.00 0.00 51 THR A N 7
ATOM 9248 C CA . THR A 1 51 ? -12.384 -4.398 -5.634 1.00 0.00 51 THR A CA 7
ATOM 9249 C C . THR A 1 51 ? -10.976 -4.789 -6.051 1.00 0.00 51 THR A C 7
ATOM 9250 O O . THR A 1 51 ? -10.082 -3.939 -6.125 1.00 0.00 51 THR A O 7
ATOM 9261 N N . CYS A 1 52 ? -10.765 -6.066 -6.308 1.00 0.00 52 CYS A N 7
ATOM 9262 C CA . CYS A 1 52 ? -9.517 -6.491 -6.891 1.00 0.00 52 CYS A CA 7
ATOM 9263 C C . CYS A 1 52 ? -9.674 -6.354 -8.395 1.00 0.00 52 CYS A C 7
ATOM 9264 O O . CYS A 1 52 ? -10.630 -6.886 -8.961 1.00 0.00 52 CYS A O 7
ATOM 9271 N N . ASP A 1 53 ? -8.706 -5.690 -9.025 1.00 0.00 53 ASP A N 7
ATOM 9272 C CA . ASP A 1 53 ? -8.840 -5.205 -10.404 1.00 0.00 53 ASP A CA 7
ATOM 9273 C C . ASP A 1 53 ? -7.968 -3.978 -10.589 1.00 0.00 53 ASP A C 7
ATOM 9274 O O . ASP A 1 53 ? -7.142 -3.917 -11.494 1.00 0.00 53 ASP A O 7
ATOM 9283 N N . ILE A 1 54 ? -8.163 -3.008 -9.695 1.00 0.00 54 ILE A N 7
ATOM 9284 C CA . ILE A 1 54 ? -7.548 -1.695 -9.823 1.00 0.00 54 ILE A CA 7
ATOM 9285 C C . ILE A 1 54 ? -6.038 -1.781 -9.723 1.00 0.00 54 ILE A C 7
ATOM 9286 O O . ILE A 1 54 ? -5.342 -1.943 -10.720 1.00 0.00 54 ILE A O 7
ATOM 9302 N N . ASN A 1 55 ? -5.543 -1.666 -8.517 1.00 0.00 55 ASN A N 7
ATOM 9303 C CA . ASN A 1 55 ? -4.156 -1.900 -8.252 1.00 0.00 55 ASN A CA 7
ATOM 9304 C C . ASN A 1 55 ? -4.070 -3.141 -7.413 1.00 0.00 55 ASN A C 7
ATOM 9305 O O . ASN A 1 55 ? -3.550 -3.125 -6.308 1.00 0.00 55 ASN A O 7
ATOM 9316 N N . ASN A 1 56 ? -4.678 -4.207 -7.927 1.00 0.00 56 ASN A N 7
ATOM 9317 C CA . ASN A 1 56 ? -4.730 -5.484 -7.213 1.00 0.00 56 ASN A CA 7
ATOM 9318 C C . ASN A 1 56 ? -5.554 -5.283 -5.949 1.00 0.00 56 ASN A C 7
ATOM 9319 O O . ASN A 1 56 ? -5.303 -5.898 -4.932 1.00 0.00 56 ASN A O 7
ATOM 9330 N N . GLY A 1 57 ? -6.506 -4.362 -6.011 1.00 0.00 57 GLY A N 7
ATOM 9331 C CA . GLY A 1 57 ? -7.323 -4.065 -4.855 1.00 0.00 57 GLY A CA 7
ATOM 9332 C C . GLY A 1 57 ? -6.732 -2.957 -4.007 1.00 0.00 57 GLY A C 7
ATOM 9333 O O . GLY A 1 57 ? -7.356 -2.499 -3.052 1.00 0.00 57 GLY A O 7
ATOM 9337 N N . GLY A 1 58 ? -5.537 -2.515 -4.372 1.00 0.00 58 GLY A N 7
ATOM 9338 C CA . GLY A 1 58 ? -4.842 -1.518 -3.586 1.00 0.00 58 GLY A CA 7
ATOM 9339 C C . GLY A 1 58 ? -3.508 -2.045 -3.090 1.00 0.00 58 GLY A C 7
ATOM 9340 O O . GLY A 1 58 ? -2.861 -1.452 -2.233 1.00 0.00 58 GLY A O 7
ATOM 9344 N N . CYS A 1 59 ? -3.096 -3.146 -3.691 1.00 0.00 59 CYS A N 7
ATOM 9345 C CA . CYS A 1 59 ? -1.909 -3.886 -3.318 1.00 0.00 59 CYS A CA 7
ATOM 9346 C C . CYS A 1 59 ? -0.808 -3.655 -4.323 1.00 0.00 59 CYS A C 7
ATOM 9347 O O . CYS A 1 59 ? -0.944 -2.894 -5.276 1.00 0.00 59 CYS A O 7
ATOM 9354 N N . ASP A 1 60 ? 0.283 -4.328 -4.089 1.00 0.00 60 ASP A N 7
ATOM 9355 C CA . ASP A 1 60 ? 1.388 -4.348 -5.009 1.00 0.00 60 ASP A CA 7
ATOM 9356 C C . ASP A 1 60 ? 1.282 -5.645 -5.764 1.00 0.00 60 ASP A C 7
ATOM 9357 O O . ASP A 1 60 ? 0.766 -6.610 -5.235 1.00 0.00 60 ASP A O 7
ATOM 9366 N N . PRO A 1 61 ? 1.650 -5.657 -7.048 1.00 0.00 61 PRO A N 7
ATOM 9367 C CA . PRO A 1 61 ? 1.505 -6.847 -7.885 1.00 0.00 61 PRO A CA 7
ATOM 9368 C C . PRO A 1 61 ? 2.262 -8.044 -7.318 1.00 0.00 61 PRO A C 7
ATOM 9369 O O . PRO A 1 61 ? 2.061 -9.184 -7.737 1.00 0.00 61 PRO A O 7
ATOM 9380 N N . THR A 1 62 ? 3.157 -7.766 -6.382 1.00 0.00 62 THR A N 7
ATOM 9381 C CA . THR A 1 62 ? 3.883 -8.802 -5.677 1.00 0.00 62 THR A CA 7
ATOM 9382 C C . THR A 1 62 ? 3.099 -9.232 -4.441 1.00 0.00 62 THR A C 7
ATOM 9383 O O . THR A 1 62 ? 3.337 -10.292 -3.862 1.00 0.00 62 THR A O 7
ATOM 9394 N N . ALA A 1 63 ? 2.146 -8.389 -4.059 1.00 0.00 63 ALA A N 7
ATOM 9395 C CA . ALA A 1 63 ? 1.198 -8.699 -3.008 1.00 0.00 63 ALA A CA 7
ATOM 9396 C C . ALA A 1 63 ? -0.030 -9.375 -3.606 1.00 0.00 63 ALA A C 7
ATOM 9397 O O . ALA A 1 63 ? -0.898 -8.716 -4.176 1.00 0.00 63 ALA A O 7
ATOM 9404 N N . SER A 1 64 ? -0.076 -10.693 -3.484 1.00 0.00 64 SER A N 7
ATOM 9405 C CA . SER A 1 64 ? -1.183 -11.491 -3.991 1.00 0.00 64 SER A CA 7
ATOM 9406 C C . SER A 1 64 ? -2.500 -10.962 -3.434 1.00 0.00 64 SER A C 7
ATOM 9407 O O . SER A 1 64 ? -2.704 -10.945 -2.217 1.00 0.00 64 SER A O 7
ATOM 9415 N N . CYS A 1 65 ? -3.376 -10.518 -4.325 1.00 0.00 65 CYS A N 7
ATOM 9416 C CA . CYS A 1 65 ? -4.623 -9.894 -3.921 1.00 0.00 65 CYS A CA 7
ATOM 9417 C C . CYS A 1 65 ? -5.751 -10.894 -3.775 1.00 0.00 65 CYS A C 7
ATOM 9418 O O . CYS A 1 65 ? -5.935 -11.795 -4.599 1.00 0.00 65 CYS A O 7
ATOM 9425 N N . GLN A 1 66 ? -6.499 -10.699 -2.713 1.00 0.00 66 GLN A N 7
ATOM 9426 C CA . GLN A 1 66 ? -7.726 -11.427 -2.461 1.00 0.00 66 GLN A CA 7
ATOM 9427 C C . GLN A 1 66 ? -8.767 -10.428 -1.987 1.00 0.00 66 GLN A C 7
ATOM 9428 O O . GLN A 1 66 ? -8.545 -9.744 -0.990 1.00 0.00 66 GLN A O 7
ATOM 9442 N N . ASN A 1 67 ? -9.874 -10.299 -2.693 1.00 0.00 67 ASN A N 7
ATOM 9443 C CA . ASN A 1 67 ? -10.891 -9.354 -2.264 1.00 0.00 67 ASN A CA 7
ATOM 9444 C C . ASN A 1 67 ? -11.867 -9.993 -1.309 1.00 0.00 67 ASN A C 7
ATOM 9445 O O . ASN A 1 67 ? -12.377 -11.094 -1.536 1.00 0.00 67 ASN A O 7
ATOM 9456 N N . ALA A 1 68 ? -12.113 -9.272 -0.245 1.00 0.00 68 ALA A N 7
ATOM 9457 C CA . ALA A 1 68 ? -12.929 -9.743 0.853 1.00 0.00 68 ALA A CA 7
ATOM 9458 C C . ALA A 1 68 ? -13.721 -8.591 1.435 1.00 0.00 68 ALA A C 7
ATOM 9459 O O . ALA A 1 68 ? -13.499 -7.432 1.082 1.00 0.00 68 ALA A O 7
ATOM 9466 N N . GLU A 1 69 ? -14.640 -8.911 2.322 1.00 0.00 69 GLU A N 7
ATOM 9467 C CA . GLU A 1 69 ? -15.437 -7.898 2.978 1.00 0.00 69 GLU A CA 7
ATOM 9468 C C . GLU A 1 69 ? -15.324 -8.029 4.481 1.00 0.00 69 GLU A C 7
ATOM 9469 O O . GLU A 1 69 ? -16.056 -8.780 5.124 1.00 0.00 69 GLU A O 7
ATOM 9481 N N . SER A 1 70 ? -14.389 -7.287 5.016 1.00 0.00 70 SER A N 7
ATOM 9482 C CA . SER A 1 70 ? -14.103 -7.300 6.439 1.00 0.00 70 SER A CA 7
ATOM 9483 C C . SER A 1 70 ? -14.668 -6.049 7.095 1.00 0.00 70 SER A C 7
ATOM 9484 O O . SER A 1 70 ? -15.066 -5.111 6.397 1.00 0.00 70 SER A O 7
ATOM 9492 N N . THR A 1 71 ? -14.692 -6.025 8.419 1.00 0.00 71 THR A N 7
ATOM 9493 C CA . THR A 1 71 ? -15.135 -4.849 9.149 1.00 0.00 71 THR A CA 7
ATOM 9494 C C . THR A 1 71 ? -14.226 -3.669 8.825 1.00 0.00 71 THR A C 7
ATOM 9495 O O . THR A 1 71 ? -14.669 -2.524 8.732 1.00 0.00 71 THR A O 7
ATOM 9506 N N . GLU A 1 72 ? -12.957 -3.968 8.605 1.00 0.00 72 GLU A N 7
ATOM 9507 C CA . GLU A 1 72 ? -11.996 -2.954 8.231 1.00 0.00 72 GLU A CA 7
ATOM 9508 C C . GLU A 1 72 ? -11.951 -2.824 6.723 1.00 0.00 72 GLU A C 7
ATOM 9509 O O . GLU A 1 72 ? -11.767 -3.816 6.020 1.00 0.00 72 GLU A O 7
ATOM 9521 N N . ASN A 1 73 ? -12.127 -1.604 6.230 1.00 0.00 73 ASN A N 7
ATOM 9522 C CA . ASN A 1 73 ? -11.956 -1.322 4.808 1.00 0.00 73 ASN A CA 7
ATOM 9523 C C . ASN A 1 73 ? -10.564 -1.731 4.378 1.00 0.00 73 ASN A C 7
ATOM 9524 O O . ASN A 1 73 ? -10.368 -2.226 3.273 1.00 0.00 73 ASN A O 7
ATOM 9535 N N . SER A 1 74 ? -9.605 -1.555 5.276 1.00 0.00 74 SER A N 7
ATOM 9536 C CA . SER A 1 74 ? -8.227 -1.885 4.981 1.00 0.00 74 SER A CA 7
ATOM 9537 C C . SER A 1 74 ? -8.017 -3.398 4.994 1.00 0.00 74 SER A C 7
ATOM 9538 O O . SER A 1 74 ? -7.128 -3.917 4.324 1.00 0.00 74 SER A O 7
ATOM 9546 N N . LYS A 1 75 ? -8.848 -4.112 5.748 1.00 0.00 75 LYS A N 7
ATOM 9547 C CA . LYS A 1 75 ? -8.722 -5.558 5.834 1.00 0.00 75 LYS A CA 7
ATOM 9548 C C . LYS A 1 75 ? -9.636 -6.237 4.828 1.00 0.00 75 LYS A C 7
ATOM 9549 O O . LYS A 1 75 ? -9.805 -7.456 4.859 1.00 0.00 75 LYS A O 7
ATOM 9568 N N . LYS A 1 76 ? -10.240 -5.444 3.951 1.00 0.00 76 LYS A N 7
ATOM 9569 C CA . LYS A 1 76 ? -11.096 -5.991 2.913 1.00 0.00 76 LYS A CA 7
ATOM 9570 C C . LYS A 1 76 ? -10.262 -6.612 1.815 1.00 0.00 76 LYS A C 7
ATOM 9571 O O . LYS A 1 76 ? -10.492 -7.738 1.401 1.00 0.00 76 LYS A O 7
ATOM 9590 N N . ILE A 1 77 ? -9.299 -5.857 1.339 1.00 0.00 77 ILE A N 7
ATOM 9591 C CA . ILE A 1 77 ? -8.402 -6.345 0.320 1.00 0.00 77 ILE A CA 7
ATOM 9592 C C . ILE A 1 77 ? -7.176 -6.942 0.978 1.00 0.00 77 ILE A C 7
ATOM 9593 O O . ILE A 1 77 ? -6.442 -6.265 1.701 1.00 0.00 77 ILE A O 7
ATOM 9609 N N . ILE A 1 78 ? -6.988 -8.219 0.756 1.00 0.00 78 ILE A N 7
ATOM 9610 C CA . ILE A 1 78 ? -5.878 -8.932 1.345 1.00 0.00 78 ILE A CA 7
ATOM 9611 C C . ILE A 1 78 ? -4.687 -8.902 0.404 1.00 0.00 78 ILE A C 7
ATOM 9612 O O . ILE A 1 78 ? -4.692 -9.541 -0.648 1.00 0.00 78 ILE A O 7
ATOM 9628 N N . CYS A 1 79 ? -3.683 -8.139 0.777 1.00 0.00 79 CYS A N 7
ATOM 9629 C CA . CYS A 1 79 ? -2.469 -8.042 -0.001 1.00 0.00 79 CYS A CA 7
ATOM 9630 C C . CYS A 1 79 ? -1.374 -8.865 0.658 1.00 0.00 79 CYS A C 7
ATOM 9631 O O . CYS A 1 79 ? -0.918 -8.552 1.757 1.00 0.00 79 CYS A O 7
ATOM 9638 N N . THR A 1 80 ? -0.977 -9.930 -0.006 1.00 0.00 80 THR A N 7
ATOM 9639 C CA . THR A 1 80 ? 0.000 -10.849 0.543 1.00 0.00 80 THR A CA 7
ATOM 9640 C C . THR A 1 80 ? 1.301 -10.785 -0.239 1.00 0.00 80 THR A C 7
ATOM 9641 O O . THR A 1 80 ? 1.368 -11.233 -1.380 1.00 0.00 80 THR A O 7
ATOM 9652 N N . CYS A 1 81 ? 2.338 -10.265 0.384 1.00 0.00 81 CYS A N 7
ATOM 9653 C CA . CYS A 1 81 ? 3.614 -10.147 -0.284 1.00 0.00 81 CYS A CA 7
ATOM 9654 C C . CYS A 1 81 ? 4.308 -11.509 -0.227 1.00 0.00 81 CYS A C 7
ATOM 9655 O O . CYS A 1 81 ? 4.146 -12.258 0.740 1.00 0.00 81 CYS A O 7
ATOM 9662 N N . LYS A 1 82 ? 5.040 -11.839 -1.281 1.00 0.00 82 LYS A N 7
ATOM 9663 C CA . LYS A 1 82 ? 5.543 -13.194 -1.477 1.00 0.00 82 LYS A CA 7
ATOM 9664 C C . LYS A 1 82 ? 6.729 -13.531 -0.577 1.00 0.00 82 LYS A C 7
ATOM 9665 O O . LYS A 1 82 ? 7.174 -12.712 0.225 1.00 0.00 82 LYS A O 7
ATOM 9684 N N . GLU A 1 83 ? 7.246 -14.742 -0.736 1.00 0.00 83 GLU A N 7
ATOM 9685 C CA . GLU A 1 83 ? 8.359 -15.229 0.074 1.00 0.00 83 GLU A CA 7
ATOM 9686 C C . GLU A 1 83 ? 9.619 -14.341 -0.003 1.00 0.00 83 GLU A C 7
ATOM 9687 O O . GLU A 1 83 ? 10.242 -14.094 1.030 1.00 0.00 83 GLU A O 7
ATOM 9699 N N . PRO A 1 84 ? 10.027 -13.824 -1.195 1.00 0.00 84 PRO A N 7
ATOM 9700 C CA . PRO A 1 84 ? 11.232 -13.009 -1.302 1.00 0.00 84 PRO A CA 7
ATOM 9701 C C . PRO A 1 84 ? 10.950 -11.569 -0.930 1.00 0.00 84 PRO A C 7
ATOM 9702 O O . PRO A 1 84 ? 11.732 -10.661 -1.206 1.00 0.00 84 PRO A O 7
ATOM 9713 N N . THR A 1 85 ? 9.792 -11.370 -0.341 1.00 0.00 85 THR A N 7
ATOM 9714 C CA . THR A 1 85 ? 9.382 -10.082 0.142 1.00 0.00 85 THR A CA 7
ATOM 9715 C C . THR A 1 85 ? 8.914 -10.254 1.586 1.00 0.00 85 THR A C 7
ATOM 9716 O O . THR A 1 85 ? 7.727 -10.227 1.889 1.00 0.00 85 THR A O 7
ATOM 9727 N N . PRO A 1 86 ? 9.871 -10.454 2.507 1.00 0.00 86 PRO A N 7
ATOM 9728 C CA . PRO A 1 86 ? 9.587 -10.813 3.907 1.00 0.00 86 PRO A CA 7
ATOM 9729 C C . PRO A 1 86 ? 8.848 -9.719 4.663 1.00 0.00 86 PRO A C 7
ATOM 9730 O O . PRO A 1 86 ? 8.546 -9.859 5.848 1.00 0.00 86 PRO A O 7
ATOM 9741 N N . ASN A 1 87 ? 8.561 -8.633 3.969 1.00 0.00 87 ASN A N 7
ATOM 9742 C CA . ASN A 1 87 ? 7.983 -7.454 4.569 1.00 0.00 87 ASN A CA 7
ATOM 9743 C C . ASN A 1 87 ? 7.047 -6.797 3.578 1.00 0.00 87 ASN A C 7
ATOM 9744 O O . ASN A 1 87 ? 6.905 -7.266 2.449 1.00 0.00 87 ASN A O 7
ATOM 9755 N N . ALA A 1 88 ? 6.456 -5.691 3.977 1.00 0.00 88 ALA A N 7
ATOM 9756 C CA . ALA A 1 88 ? 5.560 -4.961 3.112 1.00 0.00 88 ALA A CA 7
ATOM 9757 C C . ALA A 1 88 ? 5.747 -3.468 3.300 1.00 0.00 88 ALA A C 7
ATOM 9758 O O . ALA A 1 88 ? 6.122 -3.015 4.381 1.00 0.00 88 ALA A O 7
ATOM 9765 N N . TYR A 1 89 ? 5.522 -2.717 2.238 1.00 0.00 89 TYR A N 7
ATOM 9766 C CA . TYR A 1 89 ? 5.455 -1.275 2.339 1.00 0.00 89 TYR A CA 7
ATOM 9767 C C . TYR A 1 89 ? 4.068 -0.952 2.899 1.00 0.00 89 TYR A C 7
ATOM 9768 O O . TYR A 1 89 ? 3.062 -1.047 2.188 1.00 0.00 89 TYR A O 7
ATOM 9786 N N . TYR A 1 90 ? 4.027 -0.621 4.183 1.00 0.00 90 TYR A N 7
ATOM 9787 C CA . TYR A 1 90 ? 2.779 -0.496 4.938 1.00 0.00 90 TYR A CA 7
ATOM 9788 C C . TYR A 1 90 ? 2.102 -1.863 5.088 1.00 0.00 90 TYR A C 7
ATOM 9789 O O . TYR A 1 90 ? 2.753 -2.830 5.471 1.00 0.00 90 TYR A O 7
ATOM 9807 N N . GLU A 1 91 ? 0.813 -1.956 4.780 1.00 0.00 91 GLU A N 7
ATOM 9808 C CA . GLU A 1 91 ? 0.062 -3.193 5.028 1.00 0.00 91 GLU A CA 7
ATOM 9809 C C . GLU A 1 91 ? 0.091 -4.136 3.826 1.00 0.00 91 GLU A C 7
ATOM 9810 O O . GLU A 1 91 ? -0.682 -5.093 3.763 1.00 0.00 91 GLU A O 7
ATOM 9822 N N . GLY A 1 92 ? 0.969 -3.871 2.875 1.00 0.00 92 GLY A N 7
ATOM 9823 C CA . GLY A 1 92 ? 0.987 -4.668 1.664 1.00 0.00 92 GLY A CA 7
ATOM 9824 C C . GLY A 1 92 ? 0.472 -3.881 0.485 1.00 0.00 92 GLY A C 7
ATOM 9825 O O . GLY A 1 92 ? 0.299 -4.420 -0.608 1.00 0.00 92 GLY A O 7
ATOM 9829 N N . VAL A 1 93 ? 0.217 -2.594 0.725 1.00 0.00 93 VAL A N 7
ATOM 9830 C CA . VAL A 1 93 ? -0.150 -1.671 -0.330 1.00 0.00 93 VAL A CA 7
ATOM 9831 C C . VAL A 1 93 ? 0.937 -1.684 -1.400 1.00 0.00 93 VAL A C 7
ATOM 9832 O O . VAL A 1 93 ? 0.686 -1.463 -2.586 1.00 0.00 93 VAL A O 7
ATOM 9845 N N . PHE A 1 94 ? 2.156 -1.941 -0.945 1.00 0.00 94 PHE A N 7
ATOM 9846 C CA . PHE A 1 94 ? 3.290 -2.173 -1.809 1.00 0.00 94 PHE A CA 7
ATOM 9847 C C . PHE A 1 94 ? 4.256 -3.143 -1.107 1.00 0.00 94 PHE A C 7
ATOM 9848 O O . PHE A 1 94 ? 4.196 -3.279 0.107 1.00 0.00 94 PHE A O 7
ATOM 9865 N N . CYS A 1 95 ? 5.116 -3.845 -1.857 1.00 0.00 95 CYS A N 7
ATOM 9866 C CA . CYS A 1 95 ? 6.067 -4.806 -1.253 1.00 0.00 95 CYS A CA 7
ATOM 9867 C C . CYS A 1 95 ? 7.396 -4.807 -2.031 1.00 0.00 95 CYS A C 7
ATOM 9868 O O . CYS A 1 95 ? 7.439 -4.374 -3.182 1.00 0.00 95 CYS A O 7
ATOM 9875 N N . SER A 1 96 ? 8.480 -5.289 -1.398 1.00 0.00 96 SER A N 7
ATOM 9876 C CA . SER A 1 96 ? 9.810 -5.290 -2.032 1.00 0.00 96 SER A CA 7
ATOM 9877 C C . SER A 1 96 ? 10.258 -6.686 -2.404 1.00 0.00 96 SER A C 7
ATOM 9878 O O . SER A 1 96 ? 10.429 -7.534 -1.532 1.00 0.00 96 SER A O 7
ATOM 9886 N N . SER A 1 97 ? 10.515 -6.890 -3.684 1.00 0.00 97 SER A N 7
ATOM 9887 C CA . SER A 1 97 ? 11.049 -8.149 -4.162 1.00 0.00 97 SER A CA 7
ATOM 9888 C C . SER A 1 97 ? 12.531 -7.977 -4.448 1.00 0.00 97 SER A C 7
ATOM 9889 O O . SER A 1 97 ? 13.077 -8.499 -5.420 1.00 0.00 97 SER A O 7
ATOM 9897 N N . SER A 1 98 ? 13.147 -7.196 -3.595 1.00 0.00 98 SER A N 7
ATOM 9898 C CA . SER A 1 98 ? 14.577 -6.951 -3.646 1.00 0.00 98 SER A CA 7
ATOM 9899 C C . SER A 1 98 ? 15.157 -7.051 -2.239 1.00 0.00 98 SER A C 7
ATOM 9900 O O . SER A 1 98 ? 15.963 -6.216 -1.825 1.00 0.00 98 SER A O 7
ATOM 9908 N N . SER A 1 99 ? 14.737 -8.073 -1.508 1.00 0.00 99 SER A N 7
ATOM 9909 C CA . SER A 1 99 ? 15.153 -8.239 -0.126 1.00 0.00 99 SER A CA 7
ATOM 9910 C C . SER A 1 99 ? 16.411 -9.102 -0.052 1.00 0.00 99 SER A C 7
ATOM 9911 O O . SER A 1 99 ? 17.444 -8.602 0.441 1.00 0.00 99 SER A O 7
ATOM 9920 N N . GLY A 1 1 ? 17.546 -2.626 -3.839 1.00 0.00 1 GLY A N 8
ATOM 9921 C CA . GLY A 1 1 ? 16.423 -3.427 -3.296 1.00 0.00 1 GLY A CA 8
ATOM 9922 C C . GLY A 1 1 ? 16.852 -4.256 -2.110 1.00 0.00 1 GLY A C 8
ATOM 9923 O O . GLY A 1 1 ? 17.998 -4.698 -2.048 1.00 0.00 1 GLY A O 8
ATOM 9929 N N . VAL A 1 2 ? 15.943 -4.475 -1.167 1.00 0.00 2 VAL A N 8
ATOM 9930 C CA . VAL A 1 2 ? 16.275 -5.194 0.056 1.00 0.00 2 VAL A CA 8
ATOM 9931 C C . VAL A 1 2 ? 14.999 -5.527 0.826 1.00 0.00 2 VAL A C 8
ATOM 9932 O O . VAL A 1 2 ? 13.901 -5.245 0.344 1.00 0.00 2 VAL A O 8
ATOM 9945 N N . ASP A 1 3 ? 15.155 -6.117 2.005 1.00 0.00 3 ASP A N 8
ATOM 9946 C CA . ASP A 1 3 ? 14.044 -6.388 2.914 1.00 0.00 3 ASP A CA 8
ATOM 9947 C C . ASP A 1 3 ? 13.128 -5.174 3.059 1.00 0.00 3 ASP A C 8
ATOM 9948 O O . ASP A 1 3 ? 13.508 -4.149 3.615 1.00 0.00 3 ASP A O 8
ATOM 9957 N N . PRO A 1 4 ? 11.907 -5.284 2.508 1.00 0.00 4 PRO A N 8
ATOM 9958 C CA . PRO A 1 4 ? 10.911 -4.202 2.454 1.00 0.00 4 PRO A CA 8
ATOM 9959 C C . PRO A 1 4 ? 10.672 -3.364 3.735 1.00 0.00 4 PRO A C 8
ATOM 9960 O O . PRO A 1 4 ? 9.978 -2.365 3.658 1.00 0.00 4 PRO A O 8
ATOM 9971 N N . LYS A 1 5 ? 11.214 -3.734 4.896 1.00 0.00 5 LYS A N 8
ATOM 9972 C CA . LYS A 1 5 ? 10.977 -2.943 6.127 1.00 0.00 5 LYS A CA 8
ATOM 9973 C C . LYS A 1 5 ? 11.808 -1.655 6.214 1.00 0.00 5 LYS A C 8
ATOM 9974 O O . LYS A 1 5 ? 11.907 -1.057 7.280 1.00 0.00 5 LYS A O 8
ATOM 9993 N N . HIS A 1 6 ? 12.402 -1.228 5.109 1.00 0.00 6 HIS A N 8
ATOM 9994 C CA . HIS A 1 6 ? 13.280 -0.045 5.115 1.00 0.00 6 HIS A CA 8
ATOM 9995 C C . HIS A 1 6 ? 12.504 1.281 5.167 1.00 0.00 6 HIS A C 8
ATOM 9996 O O . HIS A 1 6 ? 13.053 2.332 4.834 1.00 0.00 6 HIS A O 8
ATOM 10011 N N . VAL A 1 7 ? 11.238 1.209 5.597 1.00 0.00 7 VAL A N 8
ATOM 10012 C CA . VAL A 1 7 ? 10.380 2.374 5.877 1.00 0.00 7 VAL A CA 8
ATOM 10013 C C . VAL A 1 7 ? 10.458 3.482 4.810 1.00 0.00 7 VAL A C 8
ATOM 10014 O O . VAL A 1 7 ? 10.725 3.206 3.643 1.00 0.00 7 VAL A O 8
ATOM 10027 N N . CYS A 1 8 ? 10.166 4.723 5.193 1.00 0.00 8 CYS A N 8
ATOM 10028 C CA . CYS A 1 8 ? 10.006 5.795 4.211 1.00 0.00 8 CYS A CA 8
ATOM 10029 C C . CYS A 1 8 ? 10.315 7.175 4.741 1.00 0.00 8 CYS A C 8
ATOM 10030 O O . CYS A 1 8 ? 10.147 7.475 5.925 1.00 0.00 8 CYS A O 8
ATOM 10037 N N . VAL A 1 9 ? 10.751 8.005 3.812 1.00 0.00 9 VAL A N 8
ATOM 10038 C CA . VAL A 1 9 ? 10.685 9.437 3.938 1.00 0.00 9 VAL A CA 8
ATOM 10039 C C . VAL A 1 9 ? 10.408 9.987 2.547 1.00 0.00 9 VAL A C 8
ATOM 10040 O O . VAL A 1 9 ? 11.309 10.120 1.725 1.00 0.00 9 VAL A O 8
ATOM 10053 N N . ASP A 1 10 ? 9.156 10.283 2.291 1.00 0.00 10 ASP A N 8
ATOM 10054 C CA . ASP A 1 10 ? 8.735 10.794 1.005 1.00 0.00 10 ASP A CA 8
ATOM 10055 C C . ASP A 1 10 ? 7.868 12.019 1.184 1.00 0.00 10 ASP A C 8
ATOM 10056 O O . ASP A 1 10 ? 7.236 12.161 2.230 1.00 0.00 10 ASP A O 8
ATOM 10065 N N . THR A 1 11 ? 7.811 12.859 0.159 1.00 0.00 11 THR A N 8
ATOM 10066 C CA . THR A 1 11 ? 6.840 13.928 0.087 1.00 0.00 11 THR A CA 8
ATOM 10067 C C . THR A 1 11 ? 6.898 14.883 1.307 1.00 0.00 11 THR A C 8
ATOM 10068 O O . THR A 1 11 ? 7.603 14.640 2.287 1.00 0.00 11 THR A O 8
ATOM 10079 N N . ARG A 1 12 ? 6.211 16.013 1.220 1.00 0.00 12 ARG A N 8
ATOM 10080 C CA . ARG A 1 12 ? 6.154 16.940 2.332 1.00 0.00 12 ARG A CA 8
ATOM 10081 C C . ARG A 1 12 ? 4.968 16.604 3.219 1.00 0.00 12 ARG A C 8
ATOM 10082 O O . ARG A 1 12 ? 5.033 16.726 4.445 1.00 0.00 12 ARG A O 8
ATOM 10103 N N . ASP A 1 13 ? 3.879 16.197 2.588 1.00 0.00 13 ASP A N 8
ATOM 10104 C CA . ASP A 1 13 ? 2.697 15.753 3.314 1.00 0.00 13 ASP A CA 8
ATOM 10105 C C . ASP A 1 13 ? 1.929 14.705 2.516 1.00 0.00 13 ASP A C 8
ATOM 10106 O O . ASP A 1 13 ? 1.244 15.030 1.541 1.00 0.00 13 ASP A O 8
ATOM 10115 N N . ILE A 1 14 ? 2.061 13.451 2.924 1.00 0.00 14 ILE A N 8
ATOM 10116 C CA . ILE A 1 14 ? 1.365 12.348 2.272 1.00 0.00 14 ILE A CA 8
ATOM 10117 C C . ILE A 1 14 ? -0.100 12.344 2.690 1.00 0.00 14 ILE A C 8
ATOM 10118 O O . ILE A 1 14 ? -0.421 12.647 3.840 1.00 0.00 14 ILE A O 8
ATOM 10134 N N . PRO A 1 15 ? -1.002 12.026 1.746 1.00 0.00 15 PRO A N 8
ATOM 10135 C CA . PRO A 1 15 ? -2.452 12.111 1.945 1.00 0.00 15 PRO A CA 8
ATOM 10136 C C . PRO A 1 15 ? -2.960 11.394 3.193 1.00 0.00 15 PRO A C 8
ATOM 10137 O O . PRO A 1 15 ? -2.308 10.491 3.717 1.00 0.00 15 PRO A O 8
ATOM 10148 N N . LYS A 1 16 ? -4.131 11.806 3.653 1.00 0.00 16 LYS A N 8
ATOM 10149 C CA . LYS A 1 16 ? -4.730 11.303 4.860 1.00 0.00 16 LYS A CA 8
ATOM 10150 C C . LYS A 1 16 ? -4.783 9.791 4.929 1.00 0.00 16 LYS A C 8
ATOM 10151 O O . LYS A 1 16 ? -4.090 9.174 5.736 1.00 0.00 16 LYS A O 8
ATOM 10170 N N . ASN A 1 17 ? -5.587 9.192 4.069 1.00 0.00 17 ASN A N 8
ATOM 10171 C CA . ASN A 1 17 ? -5.788 7.756 4.093 1.00 0.00 17 ASN A CA 8
ATOM 10172 C C . ASN A 1 17 ? -4.685 7.104 3.277 1.00 0.00 17 ASN A C 8
ATOM 10173 O O . ASN A 1 17 ? -4.887 6.096 2.598 1.00 0.00 17 ASN A O 8
ATOM 10184 N N . ALA A 1 18 ? -3.516 7.719 3.345 1.00 0.00 18 ALA A N 8
ATOM 10185 C CA . ALA A 1 18 ? -2.376 7.309 2.549 1.00 0.00 18 ALA A CA 8
ATOM 10186 C C . ALA A 1 18 ? -1.163 7.109 3.423 1.00 0.00 18 ALA A C 8
ATOM 10187 O O . ALA A 1 18 ? -1.119 7.557 4.568 1.00 0.00 18 ALA A O 8
ATOM 10194 N N . GLY A 1 19 ? -0.188 6.438 2.865 1.00 0.00 19 GLY A N 8
ATOM 10195 C CA . GLY A 1 19 ? 1.073 6.254 3.533 1.00 0.00 19 GLY A CA 8
ATOM 10196 C C . GLY A 1 19 ? 2.192 6.243 2.534 1.00 0.00 19 GLY A C 8
ATOM 10197 O O . GLY A 1 19 ? 1.979 5.888 1.375 1.00 0.00 19 GLY A O 8
ATOM 10201 N N . CYS A 1 20 ? 3.379 6.616 2.960 1.00 0.00 20 CYS A N 8
ATOM 10202 C CA . CYS A 1 20 ? 4.486 6.719 2.045 1.00 0.00 20 CYS A CA 8
ATOM 10203 C C . CYS A 1 20 ? 5.438 5.607 2.298 1.00 0.00 20 CYS A C 8
ATOM 10204 O O . CYS A 1 20 ? 5.555 5.112 3.425 1.00 0.00 20 CYS A O 8
ATOM 10211 N N . PHE A 1 21 ? 6.086 5.182 1.255 1.00 0.00 21 PHE A N 8
ATOM 10212 C CA . PHE A 1 21 ? 7.153 4.259 1.411 1.00 0.00 21 PHE A CA 8
ATOM 10213 C C . PHE A 1 21 ? 8.292 4.562 0.454 1.00 0.00 21 PHE A C 8
ATOM 10214 O O . PHE A 1 21 ? 8.087 4.930 -0.699 1.00 0.00 21 PHE A O 8
ATOM 10231 N N . ARG A 1 22 ? 9.491 4.417 0.969 1.00 0.00 22 ARG A N 8
ATOM 10232 C CA . ARG A 1 22 ? 10.688 4.745 0.238 1.00 0.00 22 ARG A CA 8
ATOM 10233 C C . ARG A 1 22 ? 11.603 3.527 0.207 1.00 0.00 22 ARG A C 8
ATOM 10234 O O . ARG A 1 22 ? 12.010 3.028 1.252 1.00 0.00 22 ARG A O 8
ATOM 10255 N N . ASP A 1 23 ? 11.922 3.036 -0.980 1.00 0.00 23 ASP A N 8
ATOM 10256 C CA . ASP A 1 23 ? 12.632 1.769 -1.078 1.00 0.00 23 ASP A CA 8
ATOM 10257 C C . ASP A 1 23 ? 14.145 1.935 -0.960 1.00 0.00 23 ASP A C 8
ATOM 10258 O O . ASP A 1 23 ? 14.651 3.042 -0.761 1.00 0.00 23 ASP A O 8
ATOM 10267 N N . ASP A 1 24 ? 14.857 0.822 -1.098 1.00 0.00 24 ASP A N 8
ATOM 10268 C CA . ASP A 1 24 ? 16.302 0.775 -0.896 1.00 0.00 24 ASP A CA 8
ATOM 10269 C C . ASP A 1 24 ? 17.037 1.501 -2.019 1.00 0.00 24 ASP A C 8
ATOM 10270 O O . ASP A 1 24 ? 18.199 1.883 -1.881 1.00 0.00 24 ASP A O 8
ATOM 10279 N N . ASP A 1 25 ? 16.337 1.720 -3.119 1.00 0.00 25 ASP A N 8
ATOM 10280 C CA . ASP A 1 25 ? 16.921 2.341 -4.292 1.00 0.00 25 ASP A CA 8
ATOM 10281 C C . ASP A 1 25 ? 16.688 3.845 -4.287 1.00 0.00 25 ASP A C 8
ATOM 10282 O O . ASP A 1 25 ? 16.909 4.522 -5.295 1.00 0.00 25 ASP A O 8
ATOM 10291 N N . GLY A 1 26 ? 16.221 4.357 -3.153 1.00 0.00 26 GLY A N 8
ATOM 10292 C CA . GLY A 1 26 ? 16.010 5.784 -3.005 1.00 0.00 26 GLY A CA 8
ATOM 10293 C C . GLY A 1 26 ? 14.703 6.228 -3.625 1.00 0.00 26 GLY A C 8
ATOM 10294 O O . GLY A 1 26 ? 14.445 7.423 -3.773 1.00 0.00 26 GLY A O 8
ATOM 10298 N N . THR A 1 27 ? 13.888 5.256 -3.994 1.00 0.00 27 THR A N 8
ATOM 10299 C CA . THR A 1 27 ? 12.588 5.510 -4.589 1.00 0.00 27 THR A CA 8
ATOM 10300 C C . THR A 1 27 ? 11.591 5.951 -3.526 1.00 0.00 27 THR A C 8
ATOM 10301 O O . THR A 1 27 ? 11.375 5.243 -2.549 1.00 0.00 27 THR A O 8
ATOM 10312 N N . GLU A 1 28 ? 10.988 7.109 -3.715 1.00 0.00 28 GLU A N 8
ATOM 10313 C CA . GLU A 1 28 ? 10.005 7.613 -2.772 1.00 0.00 28 GLU A CA 8
ATOM 10314 C C . GLU A 1 28 ? 8.620 7.642 -3.400 1.00 0.00 28 GLU A C 8
ATOM 10315 O O . GLU A 1 28 ? 8.395 8.295 -4.421 1.00 0.00 28 GLU A O 8
ATOM 10327 N N . GLU A 1 29 ? 7.703 6.909 -2.790 1.00 0.00 29 GLU A N 8
ATOM 10328 C CA . GLU A 1 29 ? 6.361 6.750 -3.318 1.00 0.00 29 GLU A CA 8
ATOM 10329 C C . GLU A 1 29 ? 5.360 6.590 -2.192 1.00 0.00 29 GLU A C 8
ATOM 10330 O O . GLU A 1 29 ? 5.550 5.776 -1.293 1.00 0.00 29 GLU A O 8
ATOM 10342 N N . TRP A 1 30 ? 4.301 7.363 -2.227 1.00 0.00 30 TRP A N 8
ATOM 10343 C CA . TRP A 1 30 ? 3.202 7.124 -1.329 1.00 0.00 30 TRP A CA 8
ATOM 10344 C C . TRP A 1 30 ? 2.071 6.447 -2.083 1.00 0.00 30 TRP A C 8
ATOM 10345 O O . TRP A 1 30 ? 1.982 6.532 -3.309 1.00 0.00 30 TRP A O 8
ATOM 10366 N N . ARG A 1 31 ? 1.227 5.765 -1.343 1.00 0.00 31 ARG A N 8
ATOM 10367 C CA . ARG A 1 31 ? 0.113 5.022 -1.904 1.00 0.00 31 ARG A CA 8
ATOM 10368 C C . ARG A 1 31 ? -1.084 5.157 -0.988 1.00 0.00 31 ARG A C 8
ATOM 10369 O O . ARG A 1 31 ? -1.003 5.796 0.061 1.00 0.00 31 ARG A O 8
ATOM 10390 N N . CYS A 1 32 ? -2.168 4.522 -1.365 1.00 0.00 32 CYS A N 8
ATOM 10391 C CA . CYS A 1 32 ? -3.405 4.631 -0.626 1.00 0.00 32 CYS A CA 8
ATOM 10392 C C . CYS A 1 32 ? -3.654 3.313 0.048 1.00 0.00 32 CYS A C 8
ATOM 10393 O O . CYS A 1 32 ? -3.613 2.261 -0.590 1.00 0.00 32 CYS A O 8
ATOM 10400 N N . LEU A 1 33 ? -3.862 3.390 1.357 1.00 0.00 33 LEU A N 8
ATOM 10401 C CA . LEU A 1 33 ? -3.912 2.213 2.200 1.00 0.00 33 LEU A CA 8
ATOM 10402 C C . LEU A 1 33 ? -4.972 1.248 1.702 1.00 0.00 33 LEU A C 8
ATOM 10403 O O . LEU A 1 33 ? -5.886 1.627 0.973 1.00 0.00 33 LEU A O 8
ATOM 10419 N N . LEU A 1 34 ? -4.845 0.012 2.118 1.00 0.00 34 LEU A N 8
ATOM 10420 C CA . LEU A 1 34 ? -5.637 -1.062 1.586 1.00 0.00 34 LEU A CA 8
ATOM 10421 C C . LEU A 1 34 ? -7.116 -0.849 1.821 1.00 0.00 34 LEU A C 8
ATOM 10422 O O . LEU A 1 34 ? -7.546 -0.477 2.910 1.00 0.00 34 LEU A O 8
ATOM 10438 N N . GLY A 1 35 ? -7.880 -1.050 0.765 1.00 0.00 35 GLY A N 8
ATOM 10439 C CA . GLY A 1 35 ? -9.308 -0.871 0.836 1.00 0.00 35 GLY A CA 8
ATOM 10440 C C . GLY A 1 35 ? -9.719 0.549 0.520 1.00 0.00 35 GLY A C 8
ATOM 10441 O O . GLY A 1 35 ? -10.909 0.888 0.556 1.00 0.00 35 GLY A O 8
ATOM 10445 N N . TYR A 1 36 ? -8.738 1.388 0.224 1.00 0.00 36 TYR A N 8
ATOM 10446 C CA . TYR A 1 36 ? -8.990 2.788 -0.049 1.00 0.00 36 TYR A CA 8
ATOM 10447 C C . TYR A 1 36 ? -8.831 3.083 -1.525 1.00 0.00 36 TYR A C 8
ATOM 10448 O O . TYR A 1 36 ? -8.649 2.176 -2.337 1.00 0.00 36 TYR A O 8
ATOM 10466 N N . LYS A 1 37 ? -8.917 4.353 -1.868 1.00 0.00 37 LYS A N 8
ATOM 10467 C CA . LYS A 1 37 ? -8.899 4.766 -3.252 1.00 0.00 37 LYS A CA 8
ATOM 10468 C C . LYS A 1 37 ? -8.285 6.149 -3.377 1.00 0.00 37 LYS A C 8
ATOM 10469 O O . LYS A 1 37 ? -7.998 6.804 -2.371 1.00 0.00 37 LYS A O 8
ATOM 10488 N N . LYS A 1 38 ? -8.098 6.584 -4.611 1.00 0.00 38 LYS A N 8
ATOM 10489 C CA . LYS A 1 38 ? -7.544 7.899 -4.892 1.00 0.00 38 LYS A CA 8
ATOM 10490 C C . LYS A 1 38 ? -8.687 8.889 -5.078 1.00 0.00 38 LYS A C 8
ATOM 10491 O O . LYS A 1 38 ? -9.588 8.664 -5.890 1.00 0.00 38 LYS A O 8
ATOM 10510 N N . GLY A 1 39 ? -8.646 9.978 -4.323 1.00 0.00 39 GLY A N 8
ATOM 10511 C CA . GLY A 1 39 ? -9.793 10.856 -4.226 1.00 0.00 39 GLY A CA 8
ATOM 10512 C C . GLY A 1 39 ? -9.643 12.165 -4.975 1.00 0.00 39 GLY A C 8
ATOM 10513 O O . GLY A 1 39 ? -9.616 12.196 -6.208 1.00 0.00 39 GLY A O 8
ATOM 10517 N N . GLU A 1 40 ? -9.550 13.242 -4.208 1.00 0.00 40 GLU A N 8
ATOM 10518 C CA . GLU A 1 40 ? -9.488 14.605 -4.728 1.00 0.00 40 GLU A CA 8
ATOM 10519 C C . GLU A 1 40 ? -8.102 14.925 -5.295 1.00 0.00 40 GLU A C 8
ATOM 10520 O O . GLU A 1 40 ? -7.467 15.911 -4.913 1.00 0.00 40 GLU A O 8
ATOM 10532 N N . GLY A 1 41 ? -7.642 14.088 -6.211 1.00 0.00 41 GLY A N 8
ATOM 10533 C CA . GLY A 1 41 ? -6.338 14.280 -6.808 1.00 0.00 41 GLY A CA 8
ATOM 10534 C C . GLY A 1 41 ? -5.289 13.413 -6.148 1.00 0.00 41 GLY A C 8
ATOM 10535 O O . GLY A 1 41 ? -5.488 12.210 -5.989 1.00 0.00 41 GLY A O 8
ATOM 10539 N N . ASN A 1 42 ? -4.183 14.025 -5.744 1.00 0.00 42 ASN A N 8
ATOM 10540 C CA . ASN A 1 42 ? -3.123 13.319 -5.021 1.00 0.00 42 ASN A CA 8
ATOM 10541 C C . ASN A 1 42 ? -3.545 13.069 -3.574 1.00 0.00 42 ASN A C 8
ATOM 10542 O O . ASN A 1 42 ? -2.928 13.560 -2.631 1.00 0.00 42 ASN A O 8
ATOM 10553 N N . THR A 1 43 ? -4.596 12.282 -3.411 1.00 0.00 43 THR A N 8
ATOM 10554 C CA . THR A 1 43 ? -5.190 12.038 -2.109 1.00 0.00 43 THR A CA 8
ATOM 10555 C C . THR A 1 43 ? -5.709 10.626 -1.997 1.00 0.00 43 THR A C 8
ATOM 10556 O O . THR A 1 43 ? -6.137 10.029 -2.980 1.00 0.00 43 THR A O 8
ATOM 10567 N N . CYS A 1 44 ? -5.707 10.111 -0.792 1.00 0.00 44 CYS A N 8
ATOM 10568 C CA . CYS A 1 44 ? -6.237 8.794 -0.546 1.00 0.00 44 CYS A CA 8
ATOM 10569 C C . CYS A 1 44 ? -7.384 8.874 0.436 1.00 0.00 44 CYS A C 8
ATOM 10570 O O . CYS A 1 44 ? -7.326 9.618 1.418 1.00 0.00 44 CYS A O 8
ATOM 10577 N N . VAL A 1 45 ? -8.419 8.114 0.145 1.00 0.00 45 VAL A N 8
ATOM 10578 C CA . VAL A 1 45 ? -9.658 8.150 0.899 1.00 0.00 45 VAL A CA 8
ATOM 10579 C C . VAL A 1 45 ? -10.236 6.761 1.009 1.00 0.00 45 VAL A C 8
ATOM 10580 O O . VAL A 1 45 ? -10.003 5.916 0.147 1.00 0.00 45 VAL A O 8
ATOM 10593 N N . GLU A 1 46 ? -10.971 6.531 2.079 1.00 0.00 46 GLU A N 8
ATOM 10594 C CA . GLU A 1 46 ? -11.636 5.265 2.284 1.00 0.00 46 GLU A CA 8
ATOM 10595 C C . GLU A 1 46 ? -12.617 4.980 1.161 1.00 0.00 46 GLU A C 8
ATOM 10596 O O . GLU A 1 46 ? -13.631 5.661 1.016 1.00 0.00 46 GLU A O 8
ATOM 10608 N N . ASN A 1 47 ? -12.293 3.980 0.361 1.00 0.00 47 ASN A N 8
ATOM 10609 C CA . ASN A 1 47 ? -13.143 3.574 -0.746 1.00 0.00 47 ASN A CA 8
ATOM 10610 C C . ASN A 1 47 ? -14.368 2.843 -0.219 1.00 0.00 47 ASN A C 8
ATOM 10611 O O . ASN A 1 47 ? -15.482 3.052 -0.694 1.00 0.00 47 ASN A O 8
ATOM 10622 N N . ASN A 1 48 ? -14.141 1.989 0.777 1.00 0.00 48 ASN A N 8
ATOM 10623 C CA . ASN A 1 48 ? -15.222 1.314 1.511 1.00 0.00 48 ASN A CA 8
ATOM 10624 C C . ASN A 1 48 ? -15.928 0.268 0.657 1.00 0.00 48 ASN A C 8
ATOM 10625 O O . ASN A 1 48 ? -16.662 -0.564 1.175 1.00 0.00 48 ASN A O 8
ATOM 10636 N N . ASN A 1 49 ? -15.687 0.304 -0.643 1.00 0.00 49 ASN A N 8
ATOM 10637 C CA . ASN A 1 49 ? -16.085 -0.784 -1.526 1.00 0.00 49 ASN A CA 8
ATOM 10638 C C . ASN A 1 49 ? -14.881 -1.257 -2.353 1.00 0.00 49 ASN A C 8
ATOM 10639 O O . ASN A 1 49 ? -14.937 -1.301 -3.582 1.00 0.00 49 ASN A O 8
ATOM 10650 N N . PRO A 1 50 ? -13.753 -1.577 -1.695 1.00 0.00 50 PRO A N 8
ATOM 10651 C CA . PRO A 1 50 ? -12.551 -2.010 -2.389 1.00 0.00 50 PRO A CA 8
ATOM 10652 C C . PRO A 1 50 ? -12.714 -3.348 -3.093 1.00 0.00 50 PRO A C 8
ATOM 10653 O O . PRO A 1 50 ? -13.189 -4.328 -2.517 1.00 0.00 50 PRO A O 8
ATOM 10664 N N . THR A 1 51 ? -12.308 -3.365 -4.343 1.00 0.00 51 THR A N 8
ATOM 10665 C CA . THR A 1 51 ? -12.373 -4.542 -5.171 1.00 0.00 51 THR A CA 8
ATOM 10666 C C . THR A 1 51 ? -10.975 -4.877 -5.653 1.00 0.00 51 THR A C 8
ATOM 10667 O O . THR A 1 51 ? -10.145 -3.979 -5.821 1.00 0.00 51 THR A O 8
ATOM 10678 N N . CYS A 1 52 ? -10.689 -6.147 -5.863 1.00 0.00 52 CYS A N 8
ATOM 10679 C CA . CYS A 1 52 ? -9.424 -6.490 -6.456 1.00 0.00 52 CYS A CA 8
ATOM 10680 C C . CYS A 1 52 ? -9.634 -6.422 -7.953 1.00 0.00 52 CYS A C 8
ATOM 10681 O O . CYS A 1 52 ? -10.544 -7.062 -8.486 1.00 0.00 52 CYS A O 8
ATOM 10688 N N . ASP A 1 53 ? -8.754 -5.684 -8.614 1.00 0.00 53 ASP A N 8
ATOM 10689 C CA . ASP A 1 53 ? -8.993 -5.187 -9.972 1.00 0.00 53 ASP A CA 8
ATOM 10690 C C . ASP A 1 53 ? -8.196 -3.916 -10.152 1.00 0.00 53 ASP A C 8
ATOM 10691 O O . ASP A 1 53 ? -7.389 -3.789 -11.069 1.00 0.00 53 ASP A O 8
ATOM 10700 N N . ILE A 1 54 ? -8.442 -2.979 -9.239 1.00 0.00 54 ILE A N 8
ATOM 10701 C CA . ILE A 1 54 ? -7.750 -1.701 -9.217 1.00 0.00 54 ILE A CA 8
ATOM 10702 C C . ILE A 1 54 ? -6.285 -1.916 -8.943 1.00 0.00 54 ILE A C 8
ATOM 10703 O O . ILE A 1 54 ? -5.897 -2.028 -7.777 1.00 0.00 54 ILE A O 8
ATOM 10719 N N . ASN A 1 55 ? -5.487 -1.988 -10.007 1.00 0.00 55 ASN A N 8
ATOM 10720 C CA . ASN A 1 55 ? -4.072 -2.335 -9.903 1.00 0.00 55 ASN A CA 8
ATOM 10721 C C . ASN A 1 55 ? -3.937 -3.799 -9.510 1.00 0.00 55 ASN A C 8
ATOM 10722 O O . ASN A 1 55 ? -3.341 -4.615 -10.214 1.00 0.00 55 ASN A O 8
ATOM 10733 N N . ASN A 1 56 ? -4.564 -4.094 -8.392 1.00 0.00 56 ASN A N 8
ATOM 10734 C CA . ASN A 1 56 ? -4.522 -5.376 -7.714 1.00 0.00 56 ASN A CA 8
ATOM 10735 C C . ASN A 1 56 ? -5.126 -5.196 -6.328 1.00 0.00 56 ASN A C 8
ATOM 10736 O O . ASN A 1 56 ? -4.569 -5.636 -5.338 1.00 0.00 56 ASN A O 8
ATOM 10747 N N . GLY A 1 57 ? -6.244 -4.475 -6.264 1.00 0.00 57 GLY A N 8
ATOM 10748 C CA . GLY A 1 57 ? -6.924 -4.264 -5.004 1.00 0.00 57 GLY A CA 8
ATOM 10749 C C . GLY A 1 57 ? -6.362 -3.093 -4.219 1.00 0.00 57 GLY A C 8
ATOM 10750 O O . GLY A 1 57 ? -6.957 -2.660 -3.234 1.00 0.00 57 GLY A O 8
ATOM 10754 N N . GLY A 1 58 ? -5.239 -2.558 -4.673 1.00 0.00 58 GLY A N 8
ATOM 10755 C CA . GLY A 1 58 ? -4.547 -1.539 -3.913 1.00 0.00 58 GLY A CA 8
ATOM 10756 C C . GLY A 1 58 ? -3.283 -2.092 -3.289 1.00 0.00 58 GLY A C 8
ATOM 10757 O O . GLY A 1 58 ? -2.749 -1.544 -2.329 1.00 0.00 58 GLY A O 8
ATOM 10761 N N . CYS A 1 59 ? -2.793 -3.161 -3.884 1.00 0.00 59 CYS A N 8
ATOM 10762 C CA . CYS A 1 59 ? -1.645 -3.900 -3.400 1.00 0.00 59 CYS A CA 8
ATOM 10763 C C . CYS A 1 59 ? -0.464 -3.607 -4.292 1.00 0.00 59 CYS A C 8
ATOM 10764 O O . CYS A 1 59 ? -0.523 -2.757 -5.184 1.00 0.00 59 CYS A O 8
ATOM 10771 N N . ASP A 1 60 ? 0.614 -4.284 -4.027 1.00 0.00 60 ASP A N 8
ATOM 10772 C CA . ASP A 1 60 ? 1.786 -4.203 -4.858 1.00 0.00 60 ASP A CA 8
ATOM 10773 C C . ASP A 1 60 ? 1.772 -5.418 -5.743 1.00 0.00 60 ASP A C 8
ATOM 10774 O O . ASP A 1 60 ? 1.284 -6.457 -5.332 1.00 0.00 60 ASP A O 8
ATOM 10783 N N . PRO A 1 61 ? 2.214 -5.288 -6.996 1.00 0.00 61 PRO A N 8
ATOM 10784 C CA . PRO A 1 61 ? 2.187 -6.392 -7.949 1.00 0.00 61 PRO A CA 8
ATOM 10785 C C . PRO A 1 61 ? 2.930 -7.621 -7.421 1.00 0.00 61 PRO A C 8
ATOM 10786 O O . PRO A 1 61 ? 2.775 -8.730 -7.938 1.00 0.00 61 PRO A O 8
ATOM 10797 N N . THR A 1 62 ? 3.752 -7.406 -6.397 1.00 0.00 62 THR A N 8
ATOM 10798 C CA . THR A 1 62 ? 4.474 -8.481 -5.739 1.00 0.00 62 THR A CA 8
ATOM 10799 C C . THR A 1 62 ? 3.671 -9.012 -4.549 1.00 0.00 62 THR A C 8
ATOM 10800 O O . THR A 1 62 ? 3.964 -10.076 -4.002 1.00 0.00 62 THR A O 8
ATOM 10811 N N . ALA A 1 63 ? 2.656 -8.249 -4.160 1.00 0.00 63 ALA A N 8
ATOM 10812 C CA . ALA A 1 63 ? 1.714 -8.663 -3.142 1.00 0.00 63 ALA A CA 8
ATOM 10813 C C . ALA A 1 63 ? 0.534 -9.382 -3.787 1.00 0.00 63 ALA A C 8
ATOM 10814 O O . ALA A 1 63 ? -0.084 -8.881 -4.724 1.00 0.00 63 ALA A O 8
ATOM 10821 N N . SER A 1 64 ? 0.242 -10.561 -3.284 1.00 0.00 64 SER A N 8
ATOM 10822 C CA . SER A 1 64 ? -0.874 -11.351 -3.749 1.00 0.00 64 SER A CA 8
ATOM 10823 C C . SER A 1 64 ? -2.177 -10.732 -3.264 1.00 0.00 64 SER A C 8
ATOM 10824 O O . SER A 1 64 ? -2.405 -10.633 -2.060 1.00 0.00 64 SER A O 8
ATOM 10832 N N . CYS A 1 65 ? -3.008 -10.290 -4.197 1.00 0.00 65 CYS A N 8
ATOM 10833 C CA . CYS A 1 65 ? -4.255 -9.635 -3.841 1.00 0.00 65 CYS A CA 8
ATOM 10834 C C . CYS A 1 65 ? -5.411 -10.617 -3.777 1.00 0.00 65 CYS A C 8
ATOM 10835 O O . CYS A 1 65 ? -5.563 -11.499 -4.626 1.00 0.00 65 CYS A O 8
ATOM 10842 N N . GLN A 1 66 ? -6.224 -10.433 -2.758 1.00 0.00 66 GLN A N 8
ATOM 10843 C CA . GLN A 1 66 ? -7.453 -11.185 -2.587 1.00 0.00 66 GLN A CA 8
ATOM 10844 C C . GLN A 1 66 ? -8.579 -10.198 -2.340 1.00 0.00 66 GLN A C 8
ATOM 10845 O O . GLN A 1 66 ? -8.386 -9.212 -1.627 1.00 0.00 66 GLN A O 8
ATOM 10859 N N . ASN A 1 67 ? -9.746 -10.436 -2.914 1.00 0.00 67 ASN A N 8
ATOM 10860 C CA . ASN A 1 67 ? -10.880 -9.576 -2.626 1.00 0.00 67 ASN A CA 8
ATOM 10861 C C . ASN A 1 67 ? -11.782 -10.222 -1.618 1.00 0.00 67 ASN A C 8
ATOM 10862 O O . ASN A 1 67 ? -11.999 -11.438 -1.624 1.00 0.00 67 ASN A O 8
ATOM 10873 N N . ALA A 1 68 ? -12.292 -9.392 -0.751 1.00 0.00 68 ALA A N 8
ATOM 10874 C CA . ALA A 1 68 ? -13.042 -9.849 0.395 1.00 0.00 68 ALA A CA 8
ATOM 10875 C C . ALA A 1 68 ? -13.865 -8.721 0.985 1.00 0.00 68 ALA A C 8
ATOM 10876 O O . ALA A 1 68 ? -13.743 -7.566 0.576 1.00 0.00 68 ALA A O 8
ATOM 10883 N N . GLU A 1 69 ? -14.715 -9.073 1.929 1.00 0.00 69 GLU A N 8
ATOM 10884 C CA . GLU A 1 69 ? -15.434 -8.103 2.719 1.00 0.00 69 GLU A CA 8
ATOM 10885 C C . GLU A 1 69 ? -15.246 -8.413 4.194 1.00 0.00 69 GLU A C 8
ATOM 10886 O O . GLU A 1 69 ? -15.344 -9.569 4.613 1.00 0.00 69 GLU A O 8
ATOM 10898 N N . SER A 1 70 ? -14.954 -7.388 4.969 1.00 0.00 70 SER A N 8
ATOM 10899 C CA . SER A 1 70 ? -14.673 -7.555 6.382 1.00 0.00 70 SER A CA 8
ATOM 10900 C C . SER A 1 70 ? -15.209 -6.363 7.158 1.00 0.00 70 SER A C 8
ATOM 10901 O O . SER A 1 70 ? -15.657 -5.380 6.556 1.00 0.00 70 SER A O 8
ATOM 10909 N N . THR A 1 71 ? -15.180 -6.450 8.478 1.00 0.00 71 THR A N 8
ATOM 10910 C CA . THR A 1 71 ? -15.549 -5.331 9.325 1.00 0.00 71 THR A CA 8
ATOM 10911 C C . THR A 1 71 ? -14.698 -4.106 8.981 1.00 0.00 71 THR A C 8
ATOM 10912 O O . THR A 1 71 ? -15.176 -2.968 9.013 1.00 0.00 71 THR A O 8
ATOM 10923 N N . GLU A 1 72 ? -13.448 -4.352 8.602 1.00 0.00 72 GLU A N 8
ATOM 10924 C CA . GLU A 1 72 ? -12.547 -3.277 8.230 1.00 0.00 72 GLU A CA 8
ATOM 10925 C C . GLU A 1 72 ? -12.486 -3.132 6.717 1.00 0.00 72 GLU A C 8
ATOM 10926 O O . GLU A 1 72 ? -12.384 -4.120 5.989 1.00 0.00 72 GLU A O 8
ATOM 10938 N N . ASN A 1 73 ? -12.537 -1.887 6.261 1.00 0.00 73 ASN A N 8
ATOM 10939 C CA . ASN A 1 73 ? -12.398 -1.558 4.842 1.00 0.00 73 ASN A CA 8
ATOM 10940 C C . ASN A 1 73 ? -10.993 -1.875 4.355 1.00 0.00 73 ASN A C 8
ATOM 10941 O O . ASN A 1 73 ? -10.782 -2.136 3.175 1.00 0.00 73 ASN A O 8
ATOM 10952 N N . SER A 1 74 ? -10.047 -1.853 5.277 1.00 0.00 74 SER A N 8
ATOM 10953 C CA . SER A 1 74 ? -8.664 -2.156 4.963 1.00 0.00 74 SER A CA 8
ATOM 10954 C C . SER A 1 74 ? -8.442 -3.663 4.920 1.00 0.00 74 SER A C 8
ATOM 10955 O O . SER A 1 74 ? -7.477 -4.151 4.336 1.00 0.00 74 SER A O 8
ATOM 10963 N N . LYS A 1 75 ? -9.365 -4.403 5.517 1.00 0.00 75 LYS A N 8
ATOM 10964 C CA . LYS A 1 75 ? -9.263 -5.851 5.570 1.00 0.00 75 LYS A CA 8
ATOM 10965 C C . LYS A 1 75 ? -10.129 -6.485 4.494 1.00 0.00 75 LYS A C 8
ATOM 10966 O O . LYS A 1 75 ? -10.415 -7.680 4.533 1.00 0.00 75 LYS A O 8
ATOM 10985 N N . LYS A 1 76 ? -10.551 -5.671 3.540 1.00 0.00 76 LYS A N 8
ATOM 10986 C CA . LYS A 1 76 ? -11.339 -6.162 2.424 1.00 0.00 76 LYS A CA 8
ATOM 10987 C C . LYS A 1 76 ? -10.428 -6.602 1.299 1.00 0.00 76 LYS A C 8
ATOM 10988 O O . LYS A 1 76 ? -10.709 -7.562 0.590 1.00 0.00 76 LYS A O 8
ATOM 11007 N N . ILE A 1 77 ? -9.336 -5.884 1.124 1.00 0.00 77 ILE A N 8
ATOM 11008 C CA . ILE A 1 77 ? -8.343 -6.278 0.148 1.00 0.00 77 ILE A CA 8
ATOM 11009 C C . ILE A 1 77 ? -7.151 -6.857 0.868 1.00 0.00 77 ILE A C 8
ATOM 11010 O O . ILE A 1 77 ? -6.486 -6.182 1.656 1.00 0.00 77 ILE A O 8
ATOM 11026 N N . ILE A 1 78 ? -6.907 -8.116 0.611 1.00 0.00 78 ILE A N 8
ATOM 11027 C CA . ILE A 1 78 ? -5.839 -8.824 1.268 1.00 0.00 78 ILE A CA 8
ATOM 11028 C C . ILE A 1 78 ? -4.604 -8.825 0.389 1.00 0.00 78 ILE A C 8
ATOM 11029 O O . ILE A 1 78 ? -4.560 -9.502 -0.635 1.00 0.00 78 ILE A O 8
ATOM 11045 N N . CYS A 1 79 ? -3.623 -8.035 0.773 1.00 0.00 79 CYS A N 8
ATOM 11046 C CA . CYS A 1 79 ? -2.371 -7.975 0.047 1.00 0.00 79 CYS A CA 8
ATOM 11047 C C . CYS A 1 79 ? -1.305 -8.775 0.780 1.00 0.00 79 CYS A C 8
ATOM 11048 O O . CYS A 1 79 ? -0.883 -8.419 1.881 1.00 0.00 79 CYS A O 8
ATOM 11055 N N . THR A 1 80 ? -0.888 -9.861 0.165 1.00 0.00 80 THR A N 8
ATOM 11056 C CA . THR A 1 80 ? 0.061 -10.775 0.772 1.00 0.00 80 THR A CA 8
ATOM 11057 C C . THR A 1 80 ? 1.388 -10.757 0.021 1.00 0.00 80 THR A C 8
ATOM 11058 O O . THR A 1 80 ? 1.474 -11.216 -1.114 1.00 0.00 80 THR A O 8
ATOM 11069 N N . CYS A 1 81 ? 2.428 -10.253 0.657 1.00 0.00 81 CYS A N 8
ATOM 11070 C CA . CYS A 1 81 ? 3.730 -10.173 0.012 1.00 0.00 81 CYS A CA 8
ATOM 11071 C C . CYS A 1 81 ? 4.428 -11.538 0.124 1.00 0.00 81 CYS A C 8
ATOM 11072 O O . CYS A 1 81 ? 4.487 -12.131 1.201 1.00 0.00 81 CYS A O 8
ATOM 11079 N N . LYS A 1 82 ? 4.908 -12.040 -1.012 1.00 0.00 82 LYS A N 8
ATOM 11080 C CA . LYS A 1 82 ? 5.453 -13.391 -1.128 1.00 0.00 82 LYS A CA 8
ATOM 11081 C C . LYS A 1 82 ? 6.854 -13.559 -0.525 1.00 0.00 82 LYS A C 8
ATOM 11082 O O . LYS A 1 82 ? 7.397 -12.660 0.112 1.00 0.00 82 LYS A O 8
ATOM 11101 N N . GLU A 1 83 ? 7.398 -14.759 -0.732 1.00 0.00 83 GLU A N 8
ATOM 11102 C CA . GLU A 1 83 ? 8.687 -15.198 -0.181 1.00 0.00 83 GLU A CA 8
ATOM 11103 C C . GLU A 1 83 ? 9.774 -14.112 -0.141 1.00 0.00 83 GLU A C 8
ATOM 11104 O O . GLU A 1 83 ? 10.284 -13.815 0.940 1.00 0.00 83 GLU A O 8
ATOM 11116 N N . PRO A 1 84 ? 10.141 -13.479 -1.283 1.00 0.00 84 PRO A N 8
ATOM 11117 C CA . PRO A 1 84 ? 11.295 -12.577 -1.330 1.00 0.00 84 PRO A CA 8
ATOM 11118 C C . PRO A 1 84 ? 10.977 -11.227 -0.724 1.00 0.00 84 PRO A C 8
ATOM 11119 O O . PRO A 1 84 ? 11.774 -10.292 -0.768 1.00 0.00 84 PRO A O 8
ATOM 11130 N N . THR A 1 85 ? 9.784 -11.138 -0.180 1.00 0.00 85 THR A N 8
ATOM 11131 C CA . THR A 1 85 ? 9.315 -9.939 0.455 1.00 0.00 85 THR A CA 8
ATOM 11132 C C . THR A 1 85 ? 8.901 -10.260 1.895 1.00 0.00 85 THR A C 8
ATOM 11133 O O . THR A 1 85 ? 7.718 -10.367 2.210 1.00 0.00 85 THR A O 8
ATOM 11144 N N . PRO A 1 86 ? 9.882 -10.434 2.796 1.00 0.00 86 PRO A N 8
ATOM 11145 C CA . PRO A 1 86 ? 9.624 -10.812 4.191 1.00 0.00 86 PRO A CA 8
ATOM 11146 C C . PRO A 1 86 ? 8.884 -9.717 4.945 1.00 0.00 86 PRO A C 8
ATOM 11147 O O . PRO A 1 86 ? 8.453 -9.898 6.083 1.00 0.00 86 PRO A O 8
ATOM 11158 N N . ASN A 1 87 ? 8.741 -8.581 4.284 1.00 0.00 87 ASN A N 8
ATOM 11159 C CA . ASN A 1 87 ? 8.205 -7.382 4.888 1.00 0.00 87 ASN A CA 8
ATOM 11160 C C . ASN A 1 87 ? 7.223 -6.733 3.926 1.00 0.00 87 ASN A C 8
ATOM 11161 O O . ASN A 1 87 ? 7.037 -7.222 2.810 1.00 0.00 87 ASN A O 8
ATOM 11172 N N . ALA A 1 88 ? 6.623 -5.628 4.328 1.00 0.00 88 ALA A N 8
ATOM 11173 C CA . ALA A 1 88 ? 5.684 -4.938 3.464 1.00 0.00 88 ALA A CA 8
ATOM 11174 C C . ALA A 1 88 ? 5.804 -3.434 3.609 1.00 0.00 88 ALA A C 8
ATOM 11175 O O . ALA A 1 88 ? 6.182 -2.925 4.662 1.00 0.00 88 ALA A O 8
ATOM 11182 N N . TYR A 1 89 ? 5.498 -2.729 2.533 1.00 0.00 89 TYR A N 8
ATOM 11183 C CA . TYR A 1 89 ? 5.406 -1.285 2.565 1.00 0.00 89 TYR A CA 8
ATOM 11184 C C . TYR A 1 89 ? 4.010 -0.934 3.086 1.00 0.00 89 TYR A C 8
ATOM 11185 O O . TYR A 1 89 ? 3.019 -1.068 2.360 1.00 0.00 89 TYR A O 8
ATOM 11203 N N . TYR A 1 90 ? 3.943 -0.521 4.347 1.00 0.00 90 TYR A N 8
ATOM 11204 C CA . TYR A 1 90 ? 2.674 -0.286 5.038 1.00 0.00 90 TYR A CA 8
ATOM 11205 C C . TYR A 1 90 ? 1.914 -1.600 5.225 1.00 0.00 90 TYR A C 8
ATOM 11206 O O . TYR A 1 90 ? 2.475 -2.580 5.718 1.00 0.00 90 TYR A O 8
ATOM 11224 N N . GLU A 1 91 ? 0.655 -1.638 4.819 1.00 0.00 91 GLU A N 8
ATOM 11225 C CA . GLU A 1 91 ? -0.198 -2.794 5.099 1.00 0.00 91 GLU A CA 8
ATOM 11226 C C . GLU A 1 91 ? -0.034 -3.900 4.054 1.00 0.00 91 GLU A C 8
ATOM 11227 O O . GLU A 1 91 ? -0.665 -4.952 4.152 1.00 0.00 91 GLU A O 8
ATOM 11239 N N . GLY A 1 92 ? 0.828 -3.677 3.076 1.00 0.00 92 GLY A N 8
ATOM 11240 C CA . GLY A 1 92 ? 0.910 -4.583 1.942 1.00 0.00 92 GLY A CA 8
ATOM 11241 C C . GLY A 1 92 ? 0.559 -3.865 0.664 1.00 0.00 92 GLY A C 8
ATOM 11242 O O . GLY A 1 92 ? 0.500 -4.464 -0.410 1.00 0.00 92 GLY A O 8
ATOM 11246 N N . VAL A 1 93 ? 0.310 -2.566 0.805 1.00 0.00 93 VAL A N 8
ATOM 11247 C CA . VAL A 1 93 ? 0.010 -1.697 -0.317 1.00 0.00 93 VAL A CA 8
ATOM 11248 C C . VAL A 1 93 ? 1.152 -1.732 -1.329 1.00 0.00 93 VAL A C 8
ATOM 11249 O O . VAL A 1 93 ? 0.955 -1.548 -2.530 1.00 0.00 93 VAL A O 8
ATOM 11262 N N . PHE A 1 94 ? 2.350 -1.947 -0.813 1.00 0.00 94 PHE A N 8
ATOM 11263 C CA . PHE A 1 94 ? 3.524 -2.189 -1.627 1.00 0.00 94 PHE A CA 8
ATOM 11264 C C . PHE A 1 94 ? 4.459 -3.155 -0.883 1.00 0.00 94 PHE A C 8
ATOM 11265 O O . PHE A 1 94 ? 4.323 -3.324 0.323 1.00 0.00 94 PHE A O 8
ATOM 11282 N N . CYS A 1 95 ? 5.360 -3.833 -1.600 1.00 0.00 95 CYS A N 8
ATOM 11283 C CA . CYS A 1 95 ? 6.330 -4.753 -0.971 1.00 0.00 95 CYS A CA 8
ATOM 11284 C C . CYS A 1 95 ? 7.627 -4.782 -1.798 1.00 0.00 95 CYS A C 8
ATOM 11285 O O . CYS A 1 95 ? 7.606 -4.475 -2.989 1.00 0.00 95 CYS A O 8
ATOM 11292 N N . SER A 1 96 ? 8.755 -5.140 -1.171 1.00 0.00 96 SER A N 8
ATOM 11293 C CA . SER A 1 96 ? 10.036 -5.199 -1.885 1.00 0.00 96 SER A CA 8
ATOM 11294 C C . SER A 1 96 ? 10.443 -6.639 -2.126 1.00 0.00 96 SER A C 8
ATOM 11295 O O . SER A 1 96 ? 10.640 -7.397 -1.178 1.00 0.00 96 SER A O 8
ATOM 11303 N N . SER A 1 97 ? 10.618 -6.992 -3.388 1.00 0.00 97 SER A N 8
ATOM 11304 C CA . SER A 1 97 ? 10.841 -8.378 -3.773 1.00 0.00 97 SER A CA 8
ATOM 11305 C C . SER A 1 97 ? 12.322 -8.687 -3.944 1.00 0.00 97 SER A C 8
ATOM 11306 O O . SER A 1 97 ? 12.704 -9.624 -4.645 1.00 0.00 97 SER A O 8
ATOM 11314 N N . SER A 1 98 ? 13.146 -7.901 -3.295 1.00 0.00 98 SER A N 8
ATOM 11315 C CA . SER A 1 98 ? 14.584 -8.099 -3.366 1.00 0.00 98 SER A CA 8
ATOM 11316 C C . SER A 1 98 ? 15.193 -8.332 -1.981 1.00 0.00 98 SER A C 8
ATOM 11317 O O . SER A 1 98 ? 16.215 -7.741 -1.638 1.00 0.00 98 SER A O 8
ATOM 11325 N N . SER A 1 99 ? 14.560 -9.185 -1.187 1.00 0.00 99 SER A N 8
ATOM 11326 C CA . SER A 1 99 ? 15.110 -9.569 0.100 1.00 0.00 99 SER A CA 8
ATOM 11327 C C . SER A 1 99 ? 15.356 -11.071 0.125 1.00 0.00 99 SER A C 8
ATOM 11328 O O . SER A 1 99 ? 16.532 -11.479 0.159 1.00 0.00 99 SER A O 8
ATOM 11337 N N . GLY A 1 1 ? 16.749 -2.568 -4.512 1.00 0.00 1 GLY A N 9
ATOM 11338 C CA . GLY A 1 1 ? 15.714 -3.437 -3.891 1.00 0.00 1 GLY A CA 9
ATOM 11339 C C . GLY A 1 1 ? 16.309 -4.361 -2.847 1.00 0.00 1 GLY A C 9
ATOM 11340 O O . GLY A 1 1 ? 17.451 -4.801 -2.986 1.00 0.00 1 GLY A O 9
ATOM 11346 N N . VAL A 1 2 ? 15.534 -4.660 -1.807 1.00 0.00 2 VAL A N 9
ATOM 11347 C CA . VAL A 1 2 ? 16.029 -5.420 -0.663 1.00 0.00 2 VAL A CA 9
ATOM 11348 C C . VAL A 1 2 ? 14.861 -5.751 0.268 1.00 0.00 2 VAL A C 9
ATOM 11349 O O . VAL A 1 2 ? 13.707 -5.514 -0.093 1.00 0.00 2 VAL A O 9
ATOM 11362 N N . ASP A 1 3 ? 15.167 -6.291 1.444 1.00 0.00 3 ASP A N 9
ATOM 11363 C CA . ASP A 1 3 ? 14.184 -6.484 2.507 1.00 0.00 3 ASP A CA 9
ATOM 11364 C C . ASP A 1 3 ? 13.340 -5.226 2.704 1.00 0.00 3 ASP A C 9
ATOM 11365 O O . ASP A 1 3 ? 13.820 -4.178 3.130 1.00 0.00 3 ASP A O 9
ATOM 11374 N N . PRO A 1 4 ? 12.064 -5.325 2.333 1.00 0.00 4 PRO A N 9
ATOM 11375 C CA . PRO A 1 4 ? 11.114 -4.205 2.325 1.00 0.00 4 PRO A CA 9
ATOM 11376 C C . PRO A 1 4 ? 10.961 -3.385 3.629 1.00 0.00 4 PRO A C 9
ATOM 11377 O O . PRO A 1 4 ? 10.197 -2.434 3.641 1.00 0.00 4 PRO A O 9
ATOM 11388 N N . LYS A 1 5 ? 11.648 -3.726 4.719 1.00 0.00 5 LYS A N 9
ATOM 11389 C CA . LYS A 1 5 ? 11.481 -2.967 5.980 1.00 0.00 5 LYS A CA 9
ATOM 11390 C C . LYS A 1 5 ? 12.206 -1.612 5.993 1.00 0.00 5 LYS A C 9
ATOM 11391 O O . LYS A 1 5 ? 12.375 -1.013 7.053 1.00 0.00 5 LYS A O 9
ATOM 11410 N N . HIS A 1 6 ? 12.637 -1.123 4.837 1.00 0.00 6 HIS A N 9
ATOM 11411 C CA . HIS A 1 6 ? 13.421 0.120 4.779 1.00 0.00 6 HIS A CA 9
ATOM 11412 C C . HIS A 1 6 ? 12.561 1.393 4.901 1.00 0.00 6 HIS A C 9
ATOM 11413 O O . HIS A 1 6 ? 13.030 2.483 4.581 1.00 0.00 6 HIS A O 9
ATOM 11428 N N . VAL A 1 7 ? 11.315 1.227 5.374 1.00 0.00 7 VAL A N 9
ATOM 11429 C CA . VAL A 1 7 ? 10.399 2.329 5.748 1.00 0.00 7 VAL A CA 9
ATOM 11430 C C . VAL A 1 7 ? 10.391 3.517 4.762 1.00 0.00 7 VAL A C 9
ATOM 11431 O O . VAL A 1 7 ? 10.660 3.350 3.579 1.00 0.00 7 VAL A O 9
ATOM 11444 N N . CYS A 1 8 ? 10.002 4.697 5.250 1.00 0.00 8 CYS A N 9
ATOM 11445 C CA . CYS A 1 8 ? 9.840 5.879 4.408 1.00 0.00 8 CYS A CA 9
ATOM 11446 C C . CYS A 1 8 ? 10.252 7.160 5.081 1.00 0.00 8 CYS A C 9
ATOM 11447 O O . CYS A 1 8 ? 10.133 7.319 6.295 1.00 0.00 8 CYS A O 9
ATOM 11454 N N . VAL A 1 9 ? 10.722 8.068 4.240 1.00 0.00 9 VAL A N 9
ATOM 11455 C CA . VAL A 1 9 ? 10.684 9.485 4.512 1.00 0.00 9 VAL A CA 9
ATOM 11456 C C . VAL A 1 9 ? 10.484 10.187 3.174 1.00 0.00 9 VAL A C 9
ATOM 11457 O O . VAL A 1 9 ? 11.429 10.412 2.423 1.00 0.00 9 VAL A O 9
ATOM 11470 N N . ASP A 1 10 ? 9.250 10.515 2.869 1.00 0.00 10 ASP A N 9
ATOM 11471 C CA . ASP A 1 10 ? 8.919 11.185 1.624 1.00 0.00 10 ASP A CA 9
ATOM 11472 C C . ASP A 1 10 ? 7.975 12.351 1.860 1.00 0.00 10 ASP A C 9
ATOM 11473 O O . ASP A 1 10 ? 7.375 12.451 2.929 1.00 0.00 10 ASP A O 9
ATOM 11482 N N . THR A 1 11 ? 7.832 13.189 0.840 1.00 0.00 11 THR A N 9
ATOM 11483 C CA . THR A 1 11 ? 6.726 14.122 0.730 1.00 0.00 11 THR A CA 9
ATOM 11484 C C . THR A 1 11 ? 6.611 15.121 1.896 1.00 0.00 11 THR A C 9
ATOM 11485 O O . THR A 1 11 ? 7.265 15.004 2.932 1.00 0.00 11 THR A O 9
ATOM 11496 N N . ARG A 1 12 ? 5.804 16.146 1.666 1.00 0.00 12 ARG A N 9
ATOM 11497 C CA . ARG A 1 12 ? 5.611 17.211 2.618 1.00 0.00 12 ARG A CA 9
ATOM 11498 C C . ARG A 1 12 ? 4.535 16.800 3.604 1.00 0.00 12 ARG A C 9
ATOM 11499 O O . ARG A 1 12 ? 4.672 16.967 4.817 1.00 0.00 12 ARG A O 9
ATOM 11520 N N . ASP A 1 13 ? 3.462 16.256 3.053 1.00 0.00 13 ASP A N 9
ATOM 11521 C CA . ASP A 1 13 ? 2.375 15.697 3.847 1.00 0.00 13 ASP A CA 9
ATOM 11522 C C . ASP A 1 13 ? 1.650 14.619 3.052 1.00 0.00 13 ASP A C 9
ATOM 11523 O O . ASP A 1 13 ? 0.845 14.921 2.171 1.00 0.00 13 ASP A O 9
ATOM 11532 N N . ILE A 1 14 ? 1.971 13.362 3.336 1.00 0.00 14 ILE A N 9
ATOM 11533 C CA . ILE A 1 14 ? 1.317 12.236 2.677 1.00 0.00 14 ILE A CA 9
ATOM 11534 C C . ILE A 1 14 ? -0.148 12.192 3.077 1.00 0.00 14 ILE A C 9
ATOM 11535 O O . ILE A 1 14 ? -0.477 12.409 4.244 1.00 0.00 14 ILE A O 9
ATOM 11551 N N . PRO A 1 15 ? -1.039 11.929 2.103 1.00 0.00 15 PRO A N 9
ATOM 11552 C CA . PRO A 1 15 ? -2.493 11.991 2.293 1.00 0.00 15 PRO A CA 9
ATOM 11553 C C . PRO A 1 15 ? -2.984 11.208 3.513 1.00 0.00 15 PRO A C 9
ATOM 11554 O O . PRO A 1 15 ? -2.314 10.283 3.975 1.00 0.00 15 PRO A O 9
ATOM 11565 N N . LYS A 1 16 ? -4.142 11.579 4.035 1.00 0.00 16 LYS A N 9
ATOM 11566 C CA . LYS A 1 16 ? -4.631 11.037 5.289 1.00 0.00 16 LYS A CA 9
ATOM 11567 C C . LYS A 1 16 ? -4.767 9.530 5.257 1.00 0.00 16 LYS A C 9
ATOM 11568 O O . LYS A 1 16 ? -4.172 8.823 6.069 1.00 0.00 16 LYS A O 9
ATOM 11587 N N . ASN A 1 17 ? -5.539 9.046 4.302 1.00 0.00 17 ASN A N 9
ATOM 11588 C CA . ASN A 1 17 ? -5.819 7.625 4.194 1.00 0.00 17 ASN A CA 9
ATOM 11589 C C . ASN A 1 17 ? -4.728 6.992 3.358 1.00 0.00 17 ASN A C 9
ATOM 11590 O O . ASN A 1 17 ? -4.940 6.008 2.648 1.00 0.00 17 ASN A O 9
ATOM 11601 N N . ALA A 1 18 ? -3.554 7.588 3.446 1.00 0.00 18 ALA A N 9
ATOM 11602 C CA . ALA A 1 18 ? -2.426 7.196 2.639 1.00 0.00 18 ALA A CA 9
ATOM 11603 C C . ALA A 1 18 ? -1.233 6.913 3.508 1.00 0.00 18 ALA A C 9
ATOM 11604 O O . ALA A 1 18 ? -1.187 7.287 4.678 1.00 0.00 18 ALA A O 9
ATOM 11611 N N . GLY A 1 19 ? -0.276 6.253 2.920 1.00 0.00 19 GLY A N 9
ATOM 11612 C CA . GLY A 1 19 ? 0.947 5.967 3.600 1.00 0.00 19 GLY A CA 9
ATOM 11613 C C . GLY A 1 19 ? 2.102 5.999 2.647 1.00 0.00 19 GLY A C 9
ATOM 11614 O O . GLY A 1 19 ? 1.940 5.704 1.461 1.00 0.00 19 GLY A O 9
ATOM 11618 N N . CYS A 1 20 ? 3.262 6.350 3.147 1.00 0.00 20 CYS A N 9
ATOM 11619 C CA . CYS A 1 20 ? 4.418 6.502 2.313 1.00 0.00 20 CYS A CA 9
ATOM 11620 C C . CYS A 1 20 ? 5.392 5.401 2.552 1.00 0.00 20 CYS A C 9
ATOM 11621 O O . CYS A 1 20 ? 5.480 4.851 3.652 1.00 0.00 20 CYS A O 9
ATOM 11628 N N . PHE A 1 21 ? 6.105 5.065 1.514 1.00 0.00 21 PHE A N 9
ATOM 11629 C CA . PHE A 1 21 ? 7.181 4.155 1.647 1.00 0.00 21 PHE A CA 9
ATOM 11630 C C . PHE A 1 21 ? 8.336 4.566 0.751 1.00 0.00 21 PHE A C 9
ATOM 11631 O O . PHE A 1 21 ? 8.142 4.986 -0.389 1.00 0.00 21 PHE A O 9
ATOM 11648 N N . ARG A 1 22 ? 9.533 4.443 1.286 1.00 0.00 22 ARG A N 9
ATOM 11649 C CA . ARG A 1 22 ? 10.738 4.812 0.580 1.00 0.00 22 ARG A CA 9
ATOM 11650 C C . ARG A 1 22 ? 11.555 3.565 0.309 1.00 0.00 22 ARG A C 9
ATOM 11651 O O . ARG A 1 22 ? 12.076 2.939 1.231 1.00 0.00 22 ARG A O 9
ATOM 11672 N N . ASP A 1 23 ? 11.665 3.200 -0.950 1.00 0.00 23 ASP A N 9
ATOM 11673 C CA . ASP A 1 23 ? 12.257 1.922 -1.301 1.00 0.00 23 ASP A CA 9
ATOM 11674 C C . ASP A 1 23 ? 13.779 2.007 -1.365 1.00 0.00 23 ASP A C 9
ATOM 11675 O O . ASP A 1 23 ? 14.374 3.075 -1.210 1.00 0.00 23 ASP A O 9
ATOM 11684 N N . ASP A 1 24 ? 14.388 0.849 -1.602 1.00 0.00 24 ASP A N 9
ATOM 11685 C CA . ASP A 1 24 ? 15.818 0.649 -1.392 1.00 0.00 24 ASP A CA 9
ATOM 11686 C C . ASP A 1 24 ? 16.661 1.341 -2.451 1.00 0.00 24 ASP A C 9
ATOM 11687 O O . ASP A 1 24 ? 17.846 1.605 -2.242 1.00 0.00 24 ASP A O 9
ATOM 11696 N N . ASP A 1 25 ? 16.042 1.654 -3.572 1.00 0.00 25 ASP A N 9
ATOM 11697 C CA . ASP A 1 25 ? 16.732 2.314 -4.663 1.00 0.00 25 ASP A CA 9
ATOM 11698 C C . ASP A 1 25 ? 16.895 3.801 -4.371 1.00 0.00 25 ASP A C 9
ATOM 11699 O O . ASP A 1 25 ? 17.517 4.532 -5.141 1.00 0.00 25 ASP A O 9
ATOM 11708 N N . GLY A 1 26 ? 16.337 4.241 -3.246 1.00 0.00 26 GLY A N 9
ATOM 11709 C CA . GLY A 1 26 ? 16.429 5.635 -2.853 1.00 0.00 26 GLY A CA 9
ATOM 11710 C C . GLY A 1 26 ? 15.185 6.395 -3.238 1.00 0.00 26 GLY A C 9
ATOM 11711 O O . GLY A 1 26 ? 15.053 7.588 -2.964 1.00 0.00 26 GLY A O 9
ATOM 11715 N N . THR A 1 27 ? 14.275 5.684 -3.876 1.00 0.00 27 THR A N 9
ATOM 11716 C CA . THR A 1 27 ? 13.015 6.236 -4.335 1.00 0.00 27 THR A CA 9
ATOM 11717 C C . THR A 1 27 ? 12.052 6.465 -3.171 1.00 0.00 27 THR A C 9
ATOM 11718 O O . THR A 1 27 ? 12.107 5.770 -2.157 1.00 0.00 27 THR A O 9
ATOM 11729 N N . GLU A 1 28 ? 11.175 7.443 -3.328 1.00 0.00 28 GLU A N 9
ATOM 11730 C CA . GLU A 1 28 ? 10.187 7.768 -2.316 1.00 0.00 28 GLU A CA 9
ATOM 11731 C C . GLU A 1 28 ? 8.807 7.859 -2.949 1.00 0.00 28 GLU A C 9
ATOM 11732 O O . GLU A 1 28 ? 8.621 8.512 -3.977 1.00 0.00 28 GLU A O 9
ATOM 11744 N N . GLU A 1 29 ? 7.849 7.190 -2.336 1.00 0.00 29 GLU A N 9
ATOM 11745 C CA . GLU A 1 29 ? 6.516 7.085 -2.892 1.00 0.00 29 GLU A CA 9
ATOM 11746 C C . GLU A 1 29 ? 5.495 7.017 -1.779 1.00 0.00 29 GLU A C 9
ATOM 11747 O O . GLU A 1 29 ? 5.821 6.682 -0.645 1.00 0.00 29 GLU A O 9
ATOM 11759 N N . TRP A 1 30 ? 4.263 7.319 -2.108 1.00 0.00 30 TRP A N 9
ATOM 11760 C CA . TRP A 1 30 ? 3.176 7.082 -1.199 1.00 0.00 30 TRP A CA 9
ATOM 11761 C C . TRP A 1 30 ? 2.010 6.488 -1.964 1.00 0.00 30 TRP A C 9
ATOM 11762 O O . TRP A 1 30 ? 1.901 6.646 -3.180 1.00 0.00 30 TRP A O 9
ATOM 11783 N N . ARG A 1 31 ? 1.157 5.799 -1.242 1.00 0.00 31 ARG A N 9
ATOM 11784 C CA . ARG A 1 31 ? 0.036 5.075 -1.825 1.00 0.00 31 ARG A CA 9
ATOM 11785 C C . ARG A 1 31 ? -1.151 5.162 -0.895 1.00 0.00 31 ARG A C 9
ATOM 11786 O O . ARG A 1 31 ? -1.070 5.768 0.171 1.00 0.00 31 ARG A O 9
ATOM 11807 N N . CYS A 1 32 ? -2.236 4.527 -1.282 1.00 0.00 32 CYS A N 9
ATOM 11808 C CA . CYS A 1 32 ? -3.476 4.616 -0.541 1.00 0.00 32 CYS A CA 9
ATOM 11809 C C . CYS A 1 32 ? -3.724 3.287 0.111 1.00 0.00 32 CYS A C 9
ATOM 11810 O O . CYS A 1 32 ? -3.679 2.246 -0.540 1.00 0.00 32 CYS A O 9
ATOM 11817 N N . LEU A 1 33 ? -3.939 3.343 1.417 1.00 0.00 33 LEU A N 9
ATOM 11818 C CA . LEU A 1 33 ? -3.997 2.155 2.237 1.00 0.00 33 LEU A CA 9
ATOM 11819 C C . LEU A 1 33 ? -5.080 1.213 1.737 1.00 0.00 33 LEU A C 9
ATOM 11820 O O . LEU A 1 33 ? -5.998 1.616 1.025 1.00 0.00 33 LEU A O 9
ATOM 11836 N N . LEU A 1 34 ? -4.959 -0.036 2.124 1.00 0.00 34 LEU A N 9
ATOM 11837 C CA . LEU A 1 34 ? -5.777 -1.093 1.592 1.00 0.00 34 LEU A CA 9
ATOM 11838 C C . LEU A 1 34 ? -7.250 -0.856 1.840 1.00 0.00 34 LEU A C 9
ATOM 11839 O O . LEU A 1 34 ? -7.662 -0.449 2.925 1.00 0.00 34 LEU A O 9
ATOM 11855 N N . GLY A 1 35 ? -8.030 -1.086 0.800 1.00 0.00 35 GLY A N 9
ATOM 11856 C CA . GLY A 1 35 ? -9.456 -0.876 0.873 1.00 0.00 35 GLY A CA 9
ATOM 11857 C C . GLY A 1 35 ? -9.842 0.534 0.491 1.00 0.00 35 GLY A C 9
ATOM 11858 O O . GLY A 1 35 ? -11.029 0.875 0.432 1.00 0.00 35 GLY A O 9
ATOM 11862 N N . TYR A 1 36 ? -8.838 1.360 0.230 1.00 0.00 36 TYR A N 9
ATOM 11863 C CA . TYR A 1 36 ? -9.060 2.757 -0.086 1.00 0.00 36 TYR A CA 9
ATOM 11864 C C . TYR A 1 36 ? -8.807 3.017 -1.555 1.00 0.00 36 TYR A C 9
ATOM 11865 O O . TYR A 1 36 ? -8.577 2.088 -2.331 1.00 0.00 36 TYR A O 9
ATOM 11883 N N . LYS A 1 37 ? -8.862 4.280 -1.932 1.00 0.00 37 LYS A N 9
ATOM 11884 C CA . LYS A 1 37 ? -8.715 4.665 -3.316 1.00 0.00 37 LYS A CA 9
ATOM 11885 C C . LYS A 1 37 ? -8.080 6.038 -3.420 1.00 0.00 37 LYS A C 9
ATOM 11886 O O . LYS A 1 37 ? -7.905 6.728 -2.412 1.00 0.00 37 LYS A O 9
ATOM 11905 N N . LYS A 1 38 ? -7.746 6.426 -4.638 1.00 0.00 38 LYS A N 9
ATOM 11906 C CA . LYS A 1 38 ? -7.190 7.744 -4.897 1.00 0.00 38 LYS A CA 9
ATOM 11907 C C . LYS A 1 38 ? -8.323 8.725 -5.135 1.00 0.00 38 LYS A C 9
ATOM 11908 O O . LYS A 1 38 ? -9.249 8.438 -5.893 1.00 0.00 38 LYS A O 9
ATOM 11927 N N . GLY A 1 39 ? -8.255 9.869 -4.475 1.00 0.00 39 GLY A N 9
ATOM 11928 C CA . GLY A 1 39 ? -9.320 10.836 -4.575 1.00 0.00 39 GLY A CA 9
ATOM 11929 C C . GLY A 1 39 ? -9.059 11.906 -5.617 1.00 0.00 39 GLY A C 9
ATOM 11930 O O . GLY A 1 39 ? -9.250 11.686 -6.813 1.00 0.00 39 GLY A O 9
ATOM 11934 N N . GLU A 1 40 ? -8.596 13.056 -5.163 1.00 0.00 40 GLU A N 9
ATOM 11935 C CA . GLU A 1 40 ? -8.427 14.214 -6.024 1.00 0.00 40 GLU A CA 9
ATOM 11936 C C . GLU A 1 40 ? -7.007 14.298 -6.579 1.00 0.00 40 GLU A C 9
ATOM 11937 O O . GLU A 1 40 ? -6.317 15.310 -6.439 1.00 0.00 40 GLU A O 9
ATOM 11949 N N . GLY A 1 41 ? -6.574 13.224 -7.216 1.00 0.00 41 GLY A N 9
ATOM 11950 C CA . GLY A 1 41 ? -5.257 13.203 -7.811 1.00 0.00 41 GLY A CA 9
ATOM 11951 C C . GLY A 1 41 ? -4.200 12.680 -6.865 1.00 0.00 41 GLY A C 9
ATOM 11952 O O . GLY A 1 41 ? -3.699 11.571 -7.036 1.00 0.00 41 GLY A O 9
ATOM 11956 N N . ASN A 1 42 ? -3.866 13.468 -5.856 1.00 0.00 42 ASN A N 9
ATOM 11957 C CA . ASN A 1 42 ? -2.830 13.081 -4.909 1.00 0.00 42 ASN A CA 9
ATOM 11958 C C . ASN A 1 42 ? -3.390 12.937 -3.505 1.00 0.00 42 ASN A C 9
ATOM 11959 O O . ASN A 1 42 ? -2.798 13.405 -2.536 1.00 0.00 42 ASN A O 9
ATOM 11970 N N . THR A 1 43 ? -4.520 12.269 -3.390 1.00 0.00 43 THR A N 9
ATOM 11971 C CA . THR A 1 43 ? -5.107 12.024 -2.088 1.00 0.00 43 THR A CA 9
ATOM 11972 C C . THR A 1 43 ? -5.617 10.615 -1.976 1.00 0.00 43 THR A C 9
ATOM 11973 O O . THR A 1 43 ? -5.924 9.969 -2.977 1.00 0.00 43 THR A O 9
ATOM 11984 N N . CYS A 1 44 ? -5.706 10.144 -0.756 1.00 0.00 44 CYS A N 9
ATOM 11985 C CA . CYS A 1 44 ? -6.234 8.829 -0.502 1.00 0.00 44 CYS A CA 9
ATOM 11986 C C . CYS A 1 44 ? -7.435 8.914 0.406 1.00 0.00 44 CYS A C 9
ATOM 11987 O O . CYS A 1 44 ? -7.433 9.640 1.404 1.00 0.00 44 CYS A O 9
ATOM 11994 N N . VAL A 1 45 ? -8.450 8.171 0.041 1.00 0.00 45 VAL A N 9
ATOM 11995 C CA . VAL A 1 45 ? -9.735 8.225 0.699 1.00 0.00 45 VAL A CA 9
ATOM 11996 C C . VAL A 1 45 ? -10.301 6.835 0.819 1.00 0.00 45 VAL A C 9
ATOM 11997 O O . VAL A 1 45 ? -9.978 5.952 0.022 1.00 0.00 45 VAL A O 9
ATOM 12010 N N . GLU A 1 46 ? -11.128 6.640 1.823 1.00 0.00 46 GLU A N 9
ATOM 12011 C CA . GLU A 1 46 ? -11.766 5.363 2.034 1.00 0.00 46 GLU A CA 9
ATOM 12012 C C . GLU A 1 46 ? -12.687 5.021 0.874 1.00 0.00 46 GLU A C 9
ATOM 12013 O O . GLU A 1 46 ? -13.748 5.622 0.712 1.00 0.00 46 GLU A O 9
ATOM 12025 N N . ASN A 1 47 ? -12.268 4.058 0.070 1.00 0.00 47 ASN A N 9
ATOM 12026 C CA . ASN A 1 47 ? -13.048 3.624 -1.076 1.00 0.00 47 ASN A CA 9
ATOM 12027 C C . ASN A 1 47 ? -14.320 2.927 -0.615 1.00 0.00 47 ASN A C 9
ATOM 12028 O O . ASN A 1 47 ? -15.400 3.152 -1.162 1.00 0.00 47 ASN A O 9
ATOM 12039 N N . ASN A 1 48 ? -14.172 2.085 0.407 1.00 0.00 48 ASN A N 9
ATOM 12040 C CA . ASN A 1 48 ? -15.303 1.432 1.080 1.00 0.00 48 ASN A CA 9
ATOM 12041 C C . ASN A 1 48 ? -15.990 0.395 0.194 1.00 0.00 48 ASN A C 9
ATOM 12042 O O . ASN A 1 48 ? -16.779 -0.415 0.677 1.00 0.00 48 ASN A O 9
ATOM 12053 N N . ASN A 1 49 ? -15.680 0.419 -1.091 1.00 0.00 49 ASN A N 9
ATOM 12054 C CA . ASN A 1 49 ? -16.060 -0.652 -2.007 1.00 0.00 49 ASN A CA 9
ATOM 12055 C C . ASN A 1 49 ? -14.823 -1.132 -2.784 1.00 0.00 49 ASN A C 9
ATOM 12056 O O . ASN A 1 49 ? -14.805 -1.125 -4.019 1.00 0.00 49 ASN A O 9
ATOM 12067 N N . PRO A 1 50 ? -13.742 -1.505 -2.072 1.00 0.00 50 PRO A N 9
ATOM 12068 C CA . PRO A 1 50 ? -12.513 -1.960 -2.705 1.00 0.00 50 PRO A CA 9
ATOM 12069 C C . PRO A 1 50 ? -12.672 -3.292 -3.418 1.00 0.00 50 PRO A C 9
ATOM 12070 O O . PRO A 1 50 ? -13.177 -4.266 -2.857 1.00 0.00 50 PRO A O 9
ATOM 12081 N N . THR A 1 51 ? -12.241 -3.314 -4.661 1.00 0.00 51 THR A N 9
ATOM 12082 C CA . THR A 1 51 ? -12.295 -4.506 -5.473 1.00 0.00 51 THR A CA 9
ATOM 12083 C C . THR A 1 51 ? -10.892 -4.872 -5.921 1.00 0.00 51 THR A C 9
ATOM 12084 O O . THR A 1 51 ? -10.034 -3.995 -6.066 1.00 0.00 51 THR A O 9
ATOM 12095 N N . CYS A 1 52 ? -10.643 -6.150 -6.133 1.00 0.00 52 CYS A N 9
ATOM 12096 C CA . CYS A 1 52 ? -9.372 -6.551 -6.678 1.00 0.00 52 CYS A CA 9
ATOM 12097 C C . CYS A 1 52 ? -9.498 -6.466 -8.184 1.00 0.00 52 CYS A C 9
ATOM 12098 O O . CYS A 1 52 ? -10.415 -7.053 -8.761 1.00 0.00 52 CYS A O 9
ATOM 12105 N N . ASP A 1 53 ? -8.539 -5.786 -8.804 1.00 0.00 53 ASP A N 9
ATOM 12106 C CA . ASP A 1 53 ? -8.649 -5.341 -10.195 1.00 0.00 53 ASP A CA 9
ATOM 12107 C C . ASP A 1 53 ? -7.801 -4.101 -10.393 1.00 0.00 53 ASP A C 9
ATOM 12108 O O . ASP A 1 53 ? -6.881 -4.083 -11.205 1.00 0.00 53 ASP A O 9
ATOM 12117 N N . ILE A 1 54 ? -8.118 -3.075 -9.597 1.00 0.00 54 ILE A N 9
ATOM 12118 C CA . ILE A 1 54 ? -7.549 -1.741 -9.755 1.00 0.00 54 ILE A CA 9
ATOM 12119 C C . ILE A 1 54 ? -6.032 -1.763 -9.692 1.00 0.00 54 ILE A C 9
ATOM 12120 O O . ILE A 1 54 ? -5.354 -1.906 -10.707 1.00 0.00 54 ILE A O 9
ATOM 12136 N N . ASN A 1 55 ? -5.509 -1.611 -8.505 1.00 0.00 55 ASN A N 9
ATOM 12137 C CA . ASN A 1 55 ? -4.107 -1.796 -8.268 1.00 0.00 55 ASN A CA 9
ATOM 12138 C C . ASN A 1 55 ? -3.957 -3.067 -7.483 1.00 0.00 55 ASN A C 9
ATOM 12139 O O . ASN A 1 55 ? -3.405 -3.079 -6.393 1.00 0.00 55 ASN A O 9
ATOM 12150 N N . ASN A 1 56 ? -4.542 -4.133 -8.024 1.00 0.00 56 ASN A N 9
ATOM 12151 C CA . ASN A 1 56 ? -4.562 -5.426 -7.344 1.00 0.00 56 ASN A CA 9
ATOM 12152 C C . ASN A 1 56 ? -5.355 -5.253 -6.057 1.00 0.00 56 ASN A C 9
ATOM 12153 O O . ASN A 1 56 ? -5.009 -5.803 -5.034 1.00 0.00 56 ASN A O 9
ATOM 12164 N N . GLY A 1 57 ? -6.384 -4.414 -6.109 1.00 0.00 57 GLY A N 9
ATOM 12165 C CA . GLY A 1 57 ? -7.176 -4.138 -4.929 1.00 0.00 57 GLY A CA 9
ATOM 12166 C C . GLY A 1 57 ? -6.621 -2.981 -4.115 1.00 0.00 57 GLY A C 9
ATOM 12167 O O . GLY A 1 57 ? -7.291 -2.465 -3.225 1.00 0.00 57 GLY A O 9
ATOM 12171 N N . GLY A 1 58 ? -5.409 -2.553 -4.449 1.00 0.00 58 GLY A N 9
ATOM 12172 C CA . GLY A 1 58 ? -4.731 -1.537 -3.668 1.00 0.00 58 GLY A CA 9
ATOM 12173 C C . GLY A 1 58 ? -3.406 -2.055 -3.133 1.00 0.00 58 GLY A C 9
ATOM 12174 O O . GLY A 1 58 ? -2.802 -1.472 -2.239 1.00 0.00 58 GLY A O 9
ATOM 12178 N N . CYS A 1 59 ? -2.951 -3.129 -3.749 1.00 0.00 59 CYS A N 9
ATOM 12179 C CA . CYS A 1 59 ? -1.765 -3.865 -3.350 1.00 0.00 59 CYS A CA 9
ATOM 12180 C C . CYS A 1 59 ? -0.637 -3.595 -4.318 1.00 0.00 59 CYS A C 9
ATOM 12181 O O . CYS A 1 59 ? -0.746 -2.791 -5.242 1.00 0.00 59 CYS A O 9
ATOM 12188 N N . ASP A 1 60 ? 0.445 -4.280 -4.082 1.00 0.00 60 ASP A N 9
ATOM 12189 C CA . ASP A 1 60 ? 1.580 -4.257 -4.962 1.00 0.00 60 ASP A CA 9
ATOM 12190 C C . ASP A 1 60 ? 1.478 -5.496 -5.813 1.00 0.00 60 ASP A C 9
ATOM 12191 O O . ASP A 1 60 ? 0.973 -6.506 -5.354 1.00 0.00 60 ASP A O 9
ATOM 12200 N N . PRO A 1 61 ? 1.841 -5.406 -7.098 1.00 0.00 61 PRO A N 9
ATOM 12201 C CA . PRO A 1 61 ? 1.707 -6.525 -8.032 1.00 0.00 61 PRO A CA 9
ATOM 12202 C C . PRO A 1 61 ? 2.442 -7.771 -7.550 1.00 0.00 61 PRO A C 9
ATOM 12203 O O . PRO A 1 61 ? 2.224 -8.871 -8.056 1.00 0.00 61 PRO A O 9
ATOM 12214 N N . THR A 1 62 ? 3.323 -7.582 -6.580 1.00 0.00 62 THR A N 9
ATOM 12215 C CA . THR A 1 62 ? 4.039 -8.678 -5.960 1.00 0.00 62 THR A CA 9
ATOM 12216 C C . THR A 1 62 ? 3.258 -9.203 -4.760 1.00 0.00 62 THR A C 9
ATOM 12217 O O . THR A 1 62 ? 3.453 -10.333 -4.307 1.00 0.00 62 THR A O 9
ATOM 12228 N N . ALA A 1 63 ? 2.358 -8.366 -4.263 1.00 0.00 63 ALA A N 9
ATOM 12229 C CA . ALA A 1 63 ? 1.442 -8.744 -3.208 1.00 0.00 63 ALA A CA 9
ATOM 12230 C C . ALA A 1 63 ? 0.251 -9.481 -3.805 1.00 0.00 63 ALA A C 9
ATOM 12231 O O . ALA A 1 63 ? -0.485 -8.933 -4.625 1.00 0.00 63 ALA A O 9
ATOM 12238 N N . SER A 1 64 ? 0.083 -10.731 -3.418 1.00 0.00 64 SER A N 9
ATOM 12239 C CA . SER A 1 64 ? -1.041 -11.524 -3.872 1.00 0.00 64 SER A CA 9
ATOM 12240 C C . SER A 1 64 ? -2.323 -10.941 -3.296 1.00 0.00 64 SER A C 9
ATOM 12241 O O . SER A 1 64 ? -2.488 -10.882 -2.078 1.00 0.00 64 SER A O 9
ATOM 12249 N N . CYS A 1 65 ? -3.202 -10.486 -4.168 1.00 0.00 65 CYS A N 9
ATOM 12250 C CA . CYS A 1 65 ? -4.417 -9.817 -3.737 1.00 0.00 65 CYS A CA 9
ATOM 12251 C C . CYS A 1 65 ? -5.572 -10.784 -3.563 1.00 0.00 65 CYS A C 9
ATOM 12252 O O . CYS A 1 65 ? -5.774 -11.702 -4.363 1.00 0.00 65 CYS A O 9
ATOM 12259 N N . GLN A 1 66 ? -6.316 -10.558 -2.504 1.00 0.00 66 GLN A N 9
ATOM 12260 C CA . GLN A 1 66 ? -7.535 -11.290 -2.226 1.00 0.00 66 GLN A CA 9
ATOM 12261 C C . GLN A 1 66 ? -8.656 -10.289 -2.020 1.00 0.00 66 GLN A C 9
ATOM 12262 O O . GLN A 1 66 ? -8.455 -9.264 -1.369 1.00 0.00 66 GLN A O 9
ATOM 12276 N N . ASN A 1 67 ? -9.823 -10.557 -2.569 1.00 0.00 67 ASN A N 9
ATOM 12277 C CA . ASN A 1 67 ? -10.964 -9.705 -2.298 1.00 0.00 67 ASN A CA 9
ATOM 12278 C C . ASN A 1 67 ? -11.815 -10.301 -1.203 1.00 0.00 67 ASN A C 9
ATOM 12279 O O . ASN A 1 67 ? -12.028 -11.514 -1.144 1.00 0.00 67 ASN A O 9
ATOM 12290 N N . ALA A 1 68 ? -12.283 -9.434 -0.338 1.00 0.00 68 ALA A N 9
ATOM 12291 C CA . ALA A 1 68 ? -13.013 -9.844 0.839 1.00 0.00 68 ALA A CA 9
ATOM 12292 C C . ALA A 1 68 ? -13.926 -8.728 1.311 1.00 0.00 68 ALA A C 9
ATOM 12293 O O . ALA A 1 68 ? -13.808 -7.585 0.863 1.00 0.00 68 ALA A O 9
ATOM 12300 N N . GLU A 1 69 ? -14.848 -9.069 2.193 1.00 0.00 69 GLU A N 9
ATOM 12301 C CA . GLU A 1 69 ? -15.687 -8.085 2.844 1.00 0.00 69 GLU A CA 9
ATOM 12302 C C . GLU A 1 69 ? -15.622 -8.286 4.345 1.00 0.00 69 GLU A C 9
ATOM 12303 O O . GLU A 1 69 ? -16.358 -9.086 4.925 1.00 0.00 69 GLU A O 9
ATOM 12315 N N . SER A 1 70 ? -14.724 -7.551 4.951 1.00 0.00 70 SER A N 9
ATOM 12316 C CA . SER A 1 70 ? -14.424 -7.692 6.365 1.00 0.00 70 SER A CA 9
ATOM 12317 C C . SER A 1 70 ? -15.217 -6.668 7.171 1.00 0.00 70 SER A C 9
ATOM 12318 O O . SER A 1 70 ? -16.069 -5.971 6.617 1.00 0.00 70 SER A O 9
ATOM 12326 N N . THR A 1 71 ? -14.956 -6.572 8.464 1.00 0.00 71 THR A N 9
ATOM 12327 C CA . THR A 1 71 ? -15.572 -5.539 9.270 1.00 0.00 71 THR A CA 9
ATOM 12328 C C . THR A 1 71 ? -14.933 -4.195 8.928 1.00 0.00 71 THR A C 9
ATOM 12329 O O . THR A 1 71 ? -15.599 -3.159 8.899 1.00 0.00 71 THR A O 9
ATOM 12340 N N . GLU A 1 72 ? -13.645 -4.241 8.613 1.00 0.00 72 GLU A N 9
ATOM 12341 C CA . GLU A 1 72 ? -12.918 -3.062 8.188 1.00 0.00 72 GLU A CA 9
ATOM 12342 C C . GLU A 1 72 ? -12.872 -2.992 6.676 1.00 0.00 72 GLU A C 9
ATOM 12343 O O . GLU A 1 72 ? -12.613 -3.990 6.004 1.00 0.00 72 GLU A O 9
ATOM 12355 N N . ASN A 1 73 ? -13.113 -1.803 6.157 1.00 0.00 73 ASN A N 9
ATOM 12356 C CA . ASN A 1 73 ? -12.963 -1.529 4.736 1.00 0.00 73 ASN A CA 9
ATOM 12357 C C . ASN A 1 73 ? -11.501 -1.640 4.359 1.00 0.00 73 ASN A C 9
ATOM 12358 O O . ASN A 1 73 ? -11.162 -1.959 3.224 1.00 0.00 73 ASN A O 9
ATOM 12369 N N . SER A 1 74 ? -10.644 -1.380 5.336 1.00 0.00 74 SER A N 9
ATOM 12370 C CA . SER A 1 74 ? -9.210 -1.466 5.151 1.00 0.00 74 SER A CA 9
ATOM 12371 C C . SER A 1 74 ? -8.762 -2.924 5.036 1.00 0.00 74 SER A C 9
ATOM 12372 O O . SER A 1 74 ? -7.718 -3.225 4.461 1.00 0.00 74 SER A O 9
ATOM 12380 N N . LYS A 1 75 ? -9.564 -3.833 5.586 1.00 0.00 75 LYS A N 9
ATOM 12381 C CA . LYS A 1 75 ? -9.217 -5.248 5.605 1.00 0.00 75 LYS A CA 9
ATOM 12382 C C . LYS A 1 75 ? -9.925 -6.000 4.487 1.00 0.00 75 LYS A C 9
ATOM 12383 O O . LYS A 1 75 ? -9.924 -7.229 4.464 1.00 0.00 75 LYS A O 9
ATOM 12402 N N . LYS A 1 76 ? -10.526 -5.265 3.560 1.00 0.00 76 LYS A N 9
ATOM 12403 C CA . LYS A 1 76 ? -11.286 -5.894 2.493 1.00 0.00 76 LYS A CA 9
ATOM 12404 C C . LYS A 1 76 ? -10.371 -6.454 1.428 1.00 0.00 76 LYS A C 9
ATOM 12405 O O . LYS A 1 76 ? -10.682 -7.455 0.789 1.00 0.00 76 LYS A O 9
ATOM 12424 N N . ILE A 1 77 ? -9.254 -5.792 1.219 1.00 0.00 77 ILE A N 9
ATOM 12425 C CA . ILE A 1 77 ? -8.294 -6.256 0.248 1.00 0.00 77 ILE A CA 9
ATOM 12426 C C . ILE A 1 77 ? -7.086 -6.814 0.962 1.00 0.00 77 ILE A C 9
ATOM 12427 O O . ILE A 1 77 ? -6.390 -6.110 1.697 1.00 0.00 77 ILE A O 9
ATOM 12443 N N . ILE A 1 78 ? -6.868 -8.091 0.763 1.00 0.00 78 ILE A N 9
ATOM 12444 C CA . ILE A 1 78 ? -5.782 -8.788 1.413 1.00 0.00 78 ILE A CA 9
ATOM 12445 C C . ILE A 1 78 ? -4.581 -8.838 0.489 1.00 0.00 78 ILE A C 9
ATOM 12446 O O . ILE A 1 78 ? -4.586 -9.547 -0.513 1.00 0.00 78 ILE A O 9
ATOM 12462 N N . CYS A 1 79 ? -3.572 -8.058 0.812 1.00 0.00 79 CYS A N 9
ATOM 12463 C CA . CYS A 1 79 ? -2.363 -8.019 0.019 1.00 0.00 79 CYS A CA 9
ATOM 12464 C C . CYS A 1 79 ? -1.275 -8.838 0.689 1.00 0.00 79 CYS A C 9
ATOM 12465 O O . CYS A 1 79 ? -0.783 -8.491 1.763 1.00 0.00 79 CYS A O 9
ATOM 12472 N N . THR A 1 80 ? -0.923 -9.935 0.053 1.00 0.00 80 THR A N 9
ATOM 12473 C CA . THR A 1 80 ? 0.044 -10.869 0.595 1.00 0.00 80 THR A CA 9
ATOM 12474 C C . THR A 1 80 ? 1.367 -10.776 -0.150 1.00 0.00 80 THR A C 9
ATOM 12475 O O . THR A 1 80 ? 1.470 -11.201 -1.298 1.00 0.00 80 THR A O 9
ATOM 12486 N N . CYS A 1 81 ? 2.382 -10.254 0.506 1.00 0.00 81 CYS A N 9
ATOM 12487 C CA . CYS A 1 81 ? 3.683 -10.139 -0.124 1.00 0.00 81 CYS A CA 9
ATOM 12488 C C . CYS A 1 81 ? 4.383 -11.491 -0.026 1.00 0.00 81 CYS A C 9
ATOM 12489 O O . CYS A 1 81 ? 4.247 -12.201 0.976 1.00 0.00 81 CYS A O 9
ATOM 12496 N N . LYS A 1 82 ? 5.103 -11.848 -1.082 1.00 0.00 82 LYS A N 9
ATOM 12497 C CA . LYS A 1 82 ? 5.628 -13.201 -1.252 1.00 0.00 82 LYS A CA 9
ATOM 12498 C C . LYS A 1 82 ? 6.760 -13.532 -0.271 1.00 0.00 82 LYS A C 9
ATOM 12499 O O . LYS A 1 82 ? 7.124 -12.720 0.576 1.00 0.00 82 LYS A O 9
ATOM 12518 N N . GLU A 1 83 ? 7.313 -14.726 -0.399 1.00 0.00 83 GLU A N 9
ATOM 12519 C CA . GLU A 1 83 ? 8.385 -15.182 0.486 1.00 0.00 83 GLU A CA 9
ATOM 12520 C C . GLU A 1 83 ? 9.695 -14.371 0.371 1.00 0.00 83 GLU A C 9
ATOM 12521 O O . GLU A 1 83 ? 10.370 -14.189 1.384 1.00 0.00 83 GLU A O 9
ATOM 12533 N N . PRO A 1 84 ? 10.101 -13.845 -0.819 1.00 0.00 84 PRO A N 9
ATOM 12534 C CA . PRO A 1 84 ? 11.315 -13.045 -0.914 1.00 0.00 84 PRO A CA 9
ATOM 12535 C C . PRO A 1 84 ? 11.044 -11.616 -0.499 1.00 0.00 84 PRO A C 9
ATOM 12536 O O . PRO A 1 84 ? 11.843 -10.709 -0.728 1.00 0.00 84 PRO A O 9
ATOM 12547 N N . THR A 1 85 ? 9.873 -11.430 0.081 1.00 0.00 85 THR A N 9
ATOM 12548 C CA . THR A 1 85 ? 9.449 -10.152 0.578 1.00 0.00 85 THR A CA 9
ATOM 12549 C C . THR A 1 85 ? 8.986 -10.327 2.030 1.00 0.00 85 THR A C 9
ATOM 12550 O O . THR A 1 85 ? 7.794 -10.354 2.328 1.00 0.00 85 THR A O 9
ATOM 12561 N N . PRO A 1 86 ? 9.948 -10.469 2.961 1.00 0.00 86 PRO A N 9
ATOM 12562 C CA . PRO A 1 86 ? 9.674 -10.775 4.372 1.00 0.00 86 PRO A CA 9
ATOM 12563 C C . PRO A 1 86 ? 8.985 -9.619 5.067 1.00 0.00 86 PRO A C 9
ATOM 12564 O O . PRO A 1 86 ? 8.546 -9.718 6.214 1.00 0.00 86 PRO A O 9
ATOM 12575 N N . ASN A 1 87 ? 8.903 -8.521 4.351 1.00 0.00 87 ASN A N 9
ATOM 12576 C CA . ASN A 1 87 ? 8.356 -7.294 4.868 1.00 0.00 87 ASN A CA 9
ATOM 12577 C C . ASN A 1 87 ? 7.349 -6.748 3.876 1.00 0.00 87 ASN A C 9
ATOM 12578 O O . ASN A 1 87 ? 7.111 -7.357 2.832 1.00 0.00 87 ASN A O 9
ATOM 12589 N N . ALA A 1 88 ? 6.785 -5.599 4.176 1.00 0.00 88 ALA A N 9
ATOM 12590 C CA . ALA A 1 88 ? 5.823 -4.979 3.289 1.00 0.00 88 ALA A CA 9
ATOM 12591 C C . ALA A 1 88 ? 5.903 -3.474 3.401 1.00 0.00 88 ALA A C 9
ATOM 12592 O O . ALA A 1 88 ? 6.296 -2.942 4.439 1.00 0.00 88 ALA A O 9
ATOM 12599 N N . TYR A 1 89 ? 5.567 -2.793 2.322 1.00 0.00 89 TYR A N 9
ATOM 12600 C CA . TYR A 1 89 ? 5.433 -1.355 2.358 1.00 0.00 89 TYR A CA 9
ATOM 12601 C C . TYR A 1 89 ? 4.035 -1.060 2.894 1.00 0.00 89 TYR A C 9
ATOM 12602 O O . TYR A 1 89 ? 3.039 -1.201 2.176 1.00 0.00 89 TYR A O 9
ATOM 12620 N N . TYR A 1 90 ? 3.970 -0.676 4.162 1.00 0.00 90 TYR A N 9
ATOM 12621 C CA . TYR A 1 90 ? 2.704 -0.532 4.878 1.00 0.00 90 TYR A CA 9
ATOM 12622 C C . TYR A 1 90 ? 1.958 -1.860 4.961 1.00 0.00 90 TYR A C 9
ATOM 12623 O O . TYR A 1 90 ? 2.559 -2.887 5.270 1.00 0.00 90 TYR A O 9
ATOM 12641 N N . GLU A 1 91 ? 0.666 -1.849 4.683 1.00 0.00 91 GLU A N 9
ATOM 12642 C CA . GLU A 1 91 ? -0.174 -3.024 4.919 1.00 0.00 91 GLU A CA 9
ATOM 12643 C C . GLU A 1 91 ? -0.030 -4.064 3.806 1.00 0.00 91 GLU A C 9
ATOM 12644 O O . GLU A 1 91 ? -0.748 -5.062 3.779 1.00 0.00 91 GLU A O 9
ATOM 12656 N N . GLY A 1 92 ? 0.906 -3.835 2.900 1.00 0.00 92 GLY A N 9
ATOM 12657 C CA . GLY A 1 92 ? 1.008 -4.672 1.721 1.00 0.00 92 GLY A CA 9
ATOM 12658 C C . GLY A 1 92 ? 0.584 -3.903 0.499 1.00 0.00 92 GLY A C 9
ATOM 12659 O O . GLY A 1 92 ? 0.455 -4.456 -0.596 1.00 0.00 92 GLY A O 9
ATOM 12663 N N . VAL A 1 93 ? 0.349 -2.610 0.710 1.00 0.00 93 VAL A N 9
ATOM 12664 C CA . VAL A 1 93 ? 0.001 -1.695 -0.353 1.00 0.00 93 VAL A CA 9
ATOM 12665 C C . VAL A 1 93 ? 1.121 -1.669 -1.393 1.00 0.00 93 VAL A C 9
ATOM 12666 O O . VAL A 1 93 ? 0.898 -1.421 -2.582 1.00 0.00 93 VAL A O 9
ATOM 12679 N N . PHE A 1 94 ? 2.333 -1.910 -0.912 1.00 0.00 94 PHE A N 9
ATOM 12680 C CA . PHE A 1 94 ? 3.482 -2.180 -1.757 1.00 0.00 94 PHE A CA 9
ATOM 12681 C C . PHE A 1 94 ? 4.392 -3.180 -1.030 1.00 0.00 94 PHE A C 9
ATOM 12682 O O . PHE A 1 94 ? 4.242 -3.374 0.171 1.00 0.00 94 PHE A O 9
ATOM 12699 N N . CYS A 1 95 ? 5.296 -3.848 -1.744 1.00 0.00 95 CYS A N 9
ATOM 12700 C CA . CYS A 1 95 ? 6.262 -4.760 -1.104 1.00 0.00 95 CYS A CA 9
ATOM 12701 C C . CYS A 1 95 ? 7.586 -4.746 -1.876 1.00 0.00 95 CYS A C 9
ATOM 12702 O O . CYS A 1 95 ? 7.673 -4.144 -2.945 1.00 0.00 95 CYS A O 9
ATOM 12709 N N . SER A 1 96 ? 8.624 -5.386 -1.326 1.00 0.00 96 SER A N 9
ATOM 12710 C CA . SER A 1 96 ? 9.935 -5.421 -1.983 1.00 0.00 96 SER A CA 9
ATOM 12711 C C . SER A 1 96 ? 10.475 -6.835 -2.035 1.00 0.00 96 SER A C 9
ATOM 12712 O O . SER A 1 96 ? 10.498 -7.529 -1.022 1.00 0.00 96 SER A O 9
ATOM 12720 N N . SER A 1 97 ? 10.936 -7.241 -3.201 1.00 0.00 97 SER A N 9
ATOM 12721 C CA . SER A 1 97 ? 11.493 -8.566 -3.382 1.00 0.00 97 SER A CA 9
ATOM 12722 C C . SER A 1 97 ? 13.014 -8.539 -3.270 1.00 0.00 97 SER A C 9
ATOM 12723 O O . SER A 1 97 ? 13.620 -7.464 -3.271 1.00 0.00 97 SER A O 9
ATOM 12731 N N . SER A 1 98 ? 13.609 -9.727 -3.143 1.00 0.00 98 SER A N 9
ATOM 12732 C CA . SER A 1 98 ? 15.063 -9.890 -3.120 1.00 0.00 98 SER A CA 9
ATOM 12733 C C . SER A 1 98 ? 15.652 -9.378 -1.810 1.00 0.00 98 SER A C 9
ATOM 12734 O O . SER A 1 98 ? 16.321 -8.345 -1.766 1.00 0.00 98 SER A O 9
ATOM 12742 N N . SER A 1 99 ? 15.395 -10.113 -0.743 1.00 0.00 99 SER A N 9
ATOM 12743 C CA . SER A 1 99 ? 15.890 -9.752 0.569 1.00 0.00 99 SER A CA 9
ATOM 12744 C C . SER A 1 99 ? 16.905 -10.790 1.050 1.00 0.00 99 SER A C 9
ATOM 12745 O O . SER A 1 99 ? 16.642 -11.475 2.062 1.00 0.00 99 SER A O 9
ATOM 12754 N N . GLY A 1 1 ? 16.402 -2.713 -4.264 1.00 0.00 1 GLY A N 10
ATOM 12755 C CA . GLY A 1 1 ? 15.460 -3.384 -3.336 1.00 0.00 1 GLY A CA 10
ATOM 12756 C C . GLY A 1 1 ? 16.165 -4.018 -2.156 1.00 0.00 1 GLY A C 10
ATOM 12757 O O . GLY A 1 1 ? 17.393 -4.071 -2.124 1.00 0.00 1 GLY A O 10
ATOM 12763 N N . VAL A 1 2 ? 15.385 -4.500 -1.194 1.00 0.00 2 VAL A N 10
ATOM 12764 C CA . VAL A 1 2 ? 15.915 -5.140 0.007 1.00 0.00 2 VAL A CA 10
ATOM 12765 C C . VAL A 1 2 ? 14.744 -5.499 0.911 1.00 0.00 2 VAL A C 10
ATOM 12766 O O . VAL A 1 2 ? 13.606 -5.261 0.527 1.00 0.00 2 VAL A O 10
ATOM 12779 N N . ASP A 1 3 ? 15.007 -6.071 2.082 1.00 0.00 3 ASP A N 10
ATOM 12780 C CA . ASP A 1 3 ? 13.958 -6.355 3.065 1.00 0.00 3 ASP A CA 10
ATOM 12781 C C . ASP A 1 3 ? 13.045 -5.142 3.254 1.00 0.00 3 ASP A C 10
ATOM 12782 O O . ASP A 1 3 ? 13.422 -4.149 3.867 1.00 0.00 3 ASP A O 10
ATOM 12791 N N . PRO A 1 4 ? 11.829 -5.229 2.684 1.00 0.00 4 PRO A N 10
ATOM 12792 C CA . PRO A 1 4 ? 10.885 -4.104 2.526 1.00 0.00 4 PRO A CA 10
ATOM 12793 C C . PRO A 1 4 ? 10.698 -3.139 3.721 1.00 0.00 4 PRO A C 10
ATOM 12794 O O . PRO A 1 4 ? 10.301 -1.996 3.503 1.00 0.00 4 PRO A O 10
ATOM 12805 N N . LYS A 1 5 ? 10.994 -3.549 4.958 1.00 0.00 5 LYS A N 10
ATOM 12806 C CA . LYS A 1 5 ? 10.715 -2.686 6.130 1.00 0.00 5 LYS A CA 10
ATOM 12807 C C . LYS A 1 5 ? 11.701 -1.530 6.305 1.00 0.00 5 LYS A C 10
ATOM 12808 O O . LYS A 1 5 ? 11.766 -0.932 7.376 1.00 0.00 5 LYS A O 10
ATOM 12827 N N . HIS A 1 6 ? 12.470 -1.226 5.275 1.00 0.00 6 HIS A N 10
ATOM 12828 C CA . HIS A 1 6 ? 13.421 -0.110 5.324 1.00 0.00 6 HIS A CA 10
ATOM 12829 C C . HIS A 1 6 ? 12.712 1.247 5.237 1.00 0.00 6 HIS A C 10
ATOM 12830 O O . HIS A 1 6 ? 13.298 2.230 4.789 1.00 0.00 6 HIS A O 10
ATOM 12845 N N . VAL A 1 7 ? 11.437 1.251 5.643 1.00 0.00 7 VAL A N 10
ATOM 12846 C CA . VAL A 1 7 ? 10.627 2.458 5.860 1.00 0.00 7 VAL A CA 10
ATOM 12847 C C . VAL A 1 7 ? 10.685 3.465 4.704 1.00 0.00 7 VAL A C 10
ATOM 12848 O O . VAL A 1 7 ? 10.951 3.101 3.561 1.00 0.00 7 VAL A O 10
ATOM 12861 N N . CYS A 1 8 ? 10.352 4.719 5.000 1.00 0.00 8 CYS A N 10
ATOM 12862 C CA . CYS A 1 8 ? 10.211 5.741 3.976 1.00 0.00 8 CYS A CA 10
ATOM 12863 C C . CYS A 1 8 ? 10.345 7.145 4.522 1.00 0.00 8 CYS A C 10
ATOM 12864 O O . CYS A 1 8 ? 10.152 7.397 5.712 1.00 0.00 8 CYS A O 10
ATOM 12871 N N . VAL A 1 9 ? 10.674 8.043 3.607 1.00 0.00 9 VAL A N 10
ATOM 12872 C CA . VAL A 1 9 ? 10.495 9.463 3.774 1.00 0.00 9 VAL A CA 10
ATOM 12873 C C . VAL A 1 9 ? 10.237 10.034 2.388 1.00 0.00 9 VAL A C 10
ATOM 12874 O O . VAL A 1 9 ? 11.158 10.231 1.598 1.00 0.00 9 VAL A O 10
ATOM 12887 N N . ASP A 1 10 ? 8.988 10.283 2.091 1.00 0.00 10 ASP A N 10
ATOM 12888 C CA . ASP A 1 10 ? 8.611 10.779 0.786 1.00 0.00 10 ASP A CA 10
ATOM 12889 C C . ASP A 1 10 ? 7.741 12.008 0.914 1.00 0.00 10 ASP A C 10
ATOM 12890 O O . ASP A 1 10 ? 7.124 12.214 1.956 1.00 0.00 10 ASP A O 10
ATOM 12899 N N . THR A 1 11 ? 7.685 12.800 -0.148 1.00 0.00 11 THR A N 10
ATOM 12900 C CA . THR A 1 11 ? 6.687 13.838 -0.286 1.00 0.00 11 THR A CA 10
ATOM 12901 C C . THR A 1 11 ? 6.715 14.881 0.847 1.00 0.00 11 THR A C 10
ATOM 12902 O O . THR A 1 11 ? 7.444 14.752 1.830 1.00 0.00 11 THR A O 10
ATOM 12913 N N . ARG A 1 12 ? 5.970 15.955 0.656 1.00 0.00 12 ARG A N 10
ATOM 12914 C CA . ARG A 1 12 ? 5.916 17.030 1.618 1.00 0.00 12 ARG A CA 10
ATOM 12915 C C . ARG A 1 12 ? 4.811 16.751 2.617 1.00 0.00 12 ARG A C 10
ATOM 12916 O O . ARG A 1 12 ? 4.984 16.887 3.829 1.00 0.00 12 ARG A O 10
ATOM 12937 N N . ASP A 1 13 ? 3.675 16.357 2.078 1.00 0.00 13 ASP A N 10
ATOM 12938 C CA . ASP A 1 13 ? 2.509 16.014 2.883 1.00 0.00 13 ASP A CA 10
ATOM 12939 C C . ASP A 1 13 ? 1.742 14.854 2.250 1.00 0.00 13 ASP A C 10
ATOM 12940 O O . ASP A 1 13 ? 0.954 15.045 1.319 1.00 0.00 13 ASP A O 10
ATOM 12949 N N . ILE A 1 14 ? 2.008 13.651 2.738 1.00 0.00 14 ILE A N 10
ATOM 12950 C CA . ILE A 1 14 ? 1.349 12.450 2.233 1.00 0.00 14 ILE A CA 10
ATOM 12951 C C . ILE A 1 14 ? -0.084 12.396 2.741 1.00 0.00 14 ILE A C 10
ATOM 12952 O O . ILE A 1 14 ? -0.361 12.783 3.881 1.00 0.00 14 ILE A O 10
ATOM 12968 N N . PRO A 1 15 ? -1.019 11.959 1.879 1.00 0.00 15 PRO A N 10
ATOM 12969 C CA . PRO A 1 15 ? -2.444 11.892 2.211 1.00 0.00 15 PRO A CA 10
ATOM 12970 C C . PRO A 1 15 ? -2.717 11.085 3.481 1.00 0.00 15 PRO A C 10
ATOM 12971 O O . PRO A 1 15 ? -1.948 10.204 3.857 1.00 0.00 15 PRO A O 10
ATOM 12982 N N . LYS A 1 16 ? -3.838 11.397 4.115 1.00 0.00 16 LYS A N 10
ATOM 12983 C CA . LYS A 1 16 ? -4.155 10.935 5.457 1.00 0.00 16 LYS A CA 10
ATOM 12984 C C . LYS A 1 16 ? -4.379 9.442 5.539 1.00 0.00 16 LYS A C 10
ATOM 12985 O O . LYS A 1 16 ? -4.049 8.804 6.536 1.00 0.00 16 LYS A O 10
ATOM 13004 N N . ASN A 1 17 ? -4.947 8.899 4.499 1.00 0.00 17 ASN A N 10
ATOM 13005 C CA . ASN A 1 17 ? -5.246 7.483 4.448 1.00 0.00 17 ASN A CA 10
ATOM 13006 C C . ASN A 1 17 ? -4.211 6.828 3.575 1.00 0.00 17 ASN A C 10
ATOM 13007 O O . ASN A 1 17 ? -4.370 5.715 3.096 1.00 0.00 17 ASN A O 10
ATOM 13018 N N . ALA A 1 18 ? -3.143 7.563 3.376 1.00 0.00 18 ALA A N 10
ATOM 13019 C CA . ALA A 1 18 ? -2.084 7.160 2.478 1.00 0.00 18 ALA A CA 10
ATOM 13020 C C . ALA A 1 18 ? -0.779 6.980 3.226 1.00 0.00 18 ALA A C 10
ATOM 13021 O O . ALA A 1 18 ? -0.500 7.677 4.199 1.00 0.00 18 ALA A O 10
ATOM 13028 N N . GLY A 1 19 ? 0.011 6.037 2.765 1.00 0.00 19 GLY A N 10
ATOM 13029 C CA . GLY A 1 19 ? 1.324 5.831 3.326 1.00 0.00 19 GLY A CA 10
ATOM 13030 C C . GLY A 1 19 ? 2.397 5.975 2.282 1.00 0.00 19 GLY A C 10
ATOM 13031 O O . GLY A 1 19 ? 2.140 5.786 1.095 1.00 0.00 19 GLY A O 10
ATOM 13035 N N . CYS A 1 20 ? 3.599 6.295 2.717 1.00 0.00 20 CYS A N 10
ATOM 13036 C CA . CYS A 1 20 ? 4.682 6.570 1.803 1.00 0.00 20 CYS A CA 10
ATOM 13037 C C . CYS A 1 20 ? 5.703 5.459 1.863 1.00 0.00 20 CYS A C 10
ATOM 13038 O O . CYS A 1 20 ? 5.843 4.782 2.883 1.00 0.00 20 CYS A O 10
ATOM 13045 N N . PHE A 1 21 ? 6.379 5.241 0.760 1.00 0.00 21 PHE A N 10
ATOM 13046 C CA . PHE A 1 21 ? 7.503 4.342 0.735 1.00 0.00 21 PHE A CA 10
ATOM 13047 C C . PHE A 1 21 ? 8.708 4.974 0.078 1.00 0.00 21 PHE A C 10
ATOM 13048 O O . PHE A 1 21 ? 8.594 5.692 -0.901 1.00 0.00 21 PHE A O 10
ATOM 13065 N N . ARG A 1 22 ? 9.854 4.712 0.653 1.00 0.00 22 ARG A N 10
ATOM 13066 C CA . ARG A 1 22 ? 11.106 5.168 0.109 1.00 0.00 22 ARG A CA 10
ATOM 13067 C C . ARG A 1 22 ? 12.136 4.088 0.336 1.00 0.00 22 ARG A C 10
ATOM 13068 O O . ARG A 1 22 ? 12.521 3.819 1.471 1.00 0.00 22 ARG A O 10
ATOM 13089 N N . ASP A 1 23 ? 12.562 3.451 -0.730 1.00 0.00 23 ASP A N 10
ATOM 13090 C CA . ASP A 1 23 ? 13.350 2.257 -0.580 1.00 0.00 23 ASP A CA 10
ATOM 13091 C C . ASP A 1 23 ? 14.816 2.562 -0.293 1.00 0.00 23 ASP A C 10
ATOM 13092 O O . ASP A 1 23 ? 15.197 3.715 -0.086 1.00 0.00 23 ASP A O 10
ATOM 13101 N N . ASP A 1 24 ? 15.634 1.519 -0.305 1.00 0.00 24 ASP A N 10
ATOM 13102 C CA . ASP A 1 24 ? 17.046 1.642 0.025 1.00 0.00 24 ASP A CA 10
ATOM 13103 C C . ASP A 1 24 ? 17.822 2.212 -1.161 1.00 0.00 24 ASP A C 10
ATOM 13104 O O . ASP A 1 24 ? 19.022 2.483 -1.075 1.00 0.00 24 ASP A O 10
ATOM 13113 N N . ASP A 1 25 ? 17.117 2.402 -2.267 1.00 0.00 25 ASP A N 10
ATOM 13114 C CA . ASP A 1 25 ? 17.702 2.948 -3.479 1.00 0.00 25 ASP A CA 10
ATOM 13115 C C . ASP A 1 25 ? 17.456 4.448 -3.555 1.00 0.00 25 ASP A C 10
ATOM 13116 O O . ASP A 1 25 ? 18.142 5.165 -4.287 1.00 0.00 25 ASP A O 10
ATOM 13125 N N . GLY A 1 26 ? 16.475 4.917 -2.793 1.00 0.00 26 GLY A N 10
ATOM 13126 C CA . GLY A 1 26 ? 16.126 6.324 -2.805 1.00 0.00 26 GLY A CA 10
ATOM 13127 C C . GLY A 1 26 ? 14.877 6.578 -3.619 1.00 0.00 26 GLY A C 10
ATOM 13128 O O . GLY A 1 26 ? 14.541 7.721 -3.936 1.00 0.00 26 GLY A O 10
ATOM 13132 N N . THR A 1 27 ? 14.209 5.502 -3.975 1.00 0.00 27 THR A N 10
ATOM 13133 C CA . THR A 1 27 ? 12.948 5.561 -4.685 1.00 0.00 27 THR A CA 10
ATOM 13134 C C . THR A 1 27 ? 11.809 5.892 -3.716 1.00 0.00 27 THR A C 10
ATOM 13135 O O . THR A 1 27 ? 11.612 5.185 -2.730 1.00 0.00 27 THR A O 10
ATOM 13146 N N . GLU A 1 28 ? 11.064 6.955 -4.000 1.00 0.00 28 GLU A N 10
ATOM 13147 C CA . GLU A 1 28 ? 10.029 7.431 -3.083 1.00 0.00 28 GLU A CA 10
ATOM 13148 C C . GLU A 1 28 ? 8.658 7.482 -3.751 1.00 0.00 28 GLU A C 10
ATOM 13149 O O . GLU A 1 28 ? 8.484 8.113 -4.796 1.00 0.00 28 GLU A O 10
ATOM 13161 N N . GLU A 1 29 ? 7.696 6.800 -3.139 1.00 0.00 29 GLU A N 10
ATOM 13162 C CA . GLU A 1 29 ? 6.329 6.770 -3.634 1.00 0.00 29 GLU A CA 10
ATOM 13163 C C . GLU A 1 29 ? 5.353 6.595 -2.489 1.00 0.00 29 GLU A C 10
ATOM 13164 O O . GLU A 1 29 ? 5.560 5.756 -1.623 1.00 0.00 29 GLU A O 10
ATOM 13176 N N . TRP A 1 30 ? 4.291 7.371 -2.476 1.00 0.00 30 TRP A N 10
ATOM 13177 C CA . TRP A 1 30 ? 3.221 7.111 -1.545 1.00 0.00 30 TRP A CA 10
ATOM 13178 C C . TRP A 1 30 ? 2.062 6.448 -2.269 1.00 0.00 30 TRP A C 10
ATOM 13179 O O . TRP A 1 30 ? 1.899 6.593 -3.483 1.00 0.00 30 TRP A O 10
ATOM 13200 N N . ARG A 1 31 ? 1.268 5.719 -1.518 1.00 0.00 31 ARG A N 10
ATOM 13201 C CA . ARG A 1 31 ? 0.127 4.990 -2.048 1.00 0.00 31 ARG A CA 10
ATOM 13202 C C . ARG A 1 31 ? -1.031 5.123 -1.082 1.00 0.00 31 ARG A C 10
ATOM 13203 O O . ARG A 1 31 ? -0.896 5.748 -0.034 1.00 0.00 31 ARG A O 10
ATOM 13224 N N . CYS A 1 32 ? -2.144 4.509 -1.411 1.00 0.00 32 CYS A N 10
ATOM 13225 C CA . CYS A 1 32 ? -3.327 4.593 -0.578 1.00 0.00 32 CYS A CA 10
ATOM 13226 C C . CYS A 1 32 ? -3.547 3.247 0.050 1.00 0.00 32 CYS A C 10
ATOM 13227 O O . CYS A 1 32 ? -3.422 2.212 -0.606 1.00 0.00 32 CYS A O 10
ATOM 13234 N N . LEU A 1 33 ? -3.828 3.284 1.341 1.00 0.00 33 LEU A N 10
ATOM 13235 C CA . LEU A 1 33 ? -3.788 2.087 2.161 1.00 0.00 33 LEU A CA 10
ATOM 13236 C C . LEU A 1 33 ? -4.855 1.096 1.718 1.00 0.00 33 LEU A C 10
ATOM 13237 O O . LEU A 1 33 ? -5.790 1.439 0.993 1.00 0.00 33 LEU A O 10
ATOM 13253 N N . LEU A 1 34 ? -4.704 -0.126 2.190 1.00 0.00 34 LEU A N 10
ATOM 13254 C CA . LEU A 1 34 ? -5.471 -1.249 1.710 1.00 0.00 34 LEU A CA 10
ATOM 13255 C C . LEU A 1 34 ? -6.952 -1.081 1.974 1.00 0.00 34 LEU A C 10
ATOM 13256 O O . LEU A 1 34 ? -7.383 -0.932 3.114 1.00 0.00 34 LEU A O 10
ATOM 13272 N N . GLY A 1 35 ? -7.720 -1.090 0.896 1.00 0.00 35 GLY A N 10
ATOM 13273 C CA . GLY A 1 35 ? -9.141 -0.921 1.000 1.00 0.00 35 GLY A CA 10
ATOM 13274 C C . GLY A 1 35 ? -9.577 0.471 0.613 1.00 0.00 35 GLY A C 10
ATOM 13275 O O . GLY A 1 35 ? -10.754 0.708 0.385 1.00 0.00 35 GLY A O 10
ATOM 13279 N N . TYR A 1 36 ? -8.631 1.395 0.523 1.00 0.00 36 TYR A N 10
ATOM 13280 C CA . TYR A 1 36 ? -8.975 2.785 0.269 1.00 0.00 36 TYR A CA 10
ATOM 13281 C C . TYR A 1 36 ? -8.830 3.122 -1.204 1.00 0.00 36 TYR A C 10
ATOM 13282 O O . TYR A 1 36 ? -8.634 2.238 -2.042 1.00 0.00 36 TYR A O 10
ATOM 13300 N N . LYS A 1 37 ? -8.935 4.404 -1.518 1.00 0.00 37 LYS A N 10
ATOM 13301 C CA . LYS A 1 37 ? -8.976 4.841 -2.890 1.00 0.00 37 LYS A CA 10
ATOM 13302 C C . LYS A 1 37 ? -8.392 6.222 -3.028 1.00 0.00 37 LYS A C 10
ATOM 13303 O O . LYS A 1 37 ? -8.335 6.992 -2.071 1.00 0.00 37 LYS A O 10
ATOM 13322 N N . LYS A 1 38 ? -7.957 6.515 -4.228 1.00 0.00 38 LYS A N 10
ATOM 13323 C CA . LYS A 1 38 ? -7.544 7.853 -4.586 1.00 0.00 38 LYS A CA 10
ATOM 13324 C C . LYS A 1 38 ? -8.768 8.750 -4.666 1.00 0.00 38 LYS A C 10
ATOM 13325 O O . LYS A 1 38 ? -9.691 8.493 -5.441 1.00 0.00 38 LYS A O 10
ATOM 13344 N N . GLY A 1 39 ? -8.770 9.787 -3.846 1.00 0.00 39 GLY A N 10
ATOM 13345 C CA . GLY A 1 39 ? -9.885 10.706 -3.803 1.00 0.00 39 GLY A CA 10
ATOM 13346 C C . GLY A 1 39 ? -9.779 11.747 -4.891 1.00 0.00 39 GLY A C 10
ATOM 13347 O O . GLY A 1 39 ? -10.492 11.688 -5.894 1.00 0.00 39 GLY A O 10
ATOM 13351 N N . GLU A 1 40 ? -8.897 12.706 -4.687 1.00 0.00 40 GLU A N 10
ATOM 13352 C CA . GLU A 1 40 ? -8.552 13.655 -5.725 1.00 0.00 40 GLU A CA 10
ATOM 13353 C C . GLU A 1 40 ? -7.245 13.237 -6.369 1.00 0.00 40 GLU A C 10
ATOM 13354 O O . GLU A 1 40 ? -6.777 12.117 -6.147 1.00 0.00 40 GLU A O 10
ATOM 13366 N N . GLY A 1 41 ? -6.676 14.125 -7.163 1.00 0.00 41 GLY A N 10
ATOM 13367 C CA . GLY A 1 41 ? -5.449 13.833 -7.885 1.00 0.00 41 GLY A CA 10
ATOM 13368 C C . GLY A 1 41 ? -4.369 13.154 -7.047 1.00 0.00 41 GLY A C 10
ATOM 13369 O O . GLY A 1 41 ? -3.619 12.321 -7.560 1.00 0.00 41 GLY A O 10
ATOM 13373 N N . ASN A 1 42 ? -4.282 13.490 -5.763 1.00 0.00 42 ASN A N 10
ATOM 13374 C CA . ASN A 1 42 ? -3.239 12.926 -4.913 1.00 0.00 42 ASN A CA 10
ATOM 13375 C C . ASN A 1 42 ? -3.686 12.785 -3.459 1.00 0.00 42 ASN A C 10
ATOM 13376 O O . ASN A 1 42 ? -3.052 13.317 -2.548 1.00 0.00 42 ASN A O 10
ATOM 13387 N N . THR A 1 43 ? -4.761 12.043 -3.237 1.00 0.00 43 THR A N 10
ATOM 13388 C CA . THR A 1 43 ? -5.215 11.759 -1.881 1.00 0.00 43 THR A CA 10
ATOM 13389 C C . THR A 1 43 ? -5.759 10.355 -1.768 1.00 0.00 43 THR A C 10
ATOM 13390 O O . THR A 1 43 ? -6.282 9.801 -2.726 1.00 0.00 43 THR A O 10
ATOM 13401 N N . CYS A 1 44 ? -5.633 9.787 -0.589 1.00 0.00 44 CYS A N 10
ATOM 13402 C CA . CYS A 1 44 ? -6.293 8.532 -0.295 1.00 0.00 44 CYS A CA 10
ATOM 13403 C C . CYS A 1 44 ? -7.398 8.775 0.701 1.00 0.00 44 CYS A C 10
ATOM 13404 O O . CYS A 1 44 ? -7.256 9.580 1.619 1.00 0.00 44 CYS A O 10
ATOM 13411 N N . VAL A 1 45 ? -8.486 8.076 0.503 1.00 0.00 45 VAL A N 10
ATOM 13412 C CA . VAL A 1 45 ? -9.652 8.184 1.344 1.00 0.00 45 VAL A CA 10
ATOM 13413 C C . VAL A 1 45 ? -10.222 6.802 1.527 1.00 0.00 45 VAL A C 10
ATOM 13414 O O . VAL A 1 45 ? -10.107 5.967 0.631 1.00 0.00 45 VAL A O 10
ATOM 13427 N N . GLU A 1 46 ? -10.808 6.556 2.677 1.00 0.00 46 GLU A N 10
ATOM 13428 C CA . GLU A 1 46 ? -11.307 5.238 2.988 1.00 0.00 46 GLU A CA 10
ATOM 13429 C C . GLU A 1 46 ? -12.393 4.816 2.023 1.00 0.00 46 GLU A C 10
ATOM 13430 O O . GLU A 1 46 ? -13.537 5.270 2.108 1.00 0.00 46 GLU A O 10
ATOM 13442 N N . ASN A 1 47 ? -12.021 3.950 1.115 1.00 0.00 47 ASN A N 10
ATOM 13443 C CA . ASN A 1 47 ? -12.967 3.352 0.209 1.00 0.00 47 ASN A CA 10
ATOM 13444 C C . ASN A 1 47 ? -13.673 2.232 0.936 1.00 0.00 47 ASN A C 10
ATOM 13445 O O . ASN A 1 47 ? -13.047 1.409 1.596 1.00 0.00 47 ASN A O 10
ATOM 13456 N N . ASN A 1 48 ? -14.977 2.221 0.861 1.00 0.00 48 ASN A N 10
ATOM 13457 C CA . ASN A 1 48 ? -15.740 1.226 1.574 1.00 0.00 48 ASN A CA 10
ATOM 13458 C C . ASN A 1 48 ? -16.293 0.213 0.592 1.00 0.00 48 ASN A C 10
ATOM 13459 O O . ASN A 1 48 ? -17.097 -0.647 0.943 1.00 0.00 48 ASN A O 10
ATOM 13470 N N . ASN A 1 49 ? -15.832 0.326 -0.647 1.00 0.00 49 ASN A N 10
ATOM 13471 C CA . ASN A 1 49 ? -16.106 -0.666 -1.677 1.00 0.00 49 ASN A CA 10
ATOM 13472 C C . ASN A 1 49 ? -14.827 -0.987 -2.484 1.00 0.00 49 ASN A C 10
ATOM 13473 O O . ASN A 1 49 ? -14.814 -0.888 -3.711 1.00 0.00 49 ASN A O 10
ATOM 13484 N N . PRO A 1 50 ? -13.708 -1.318 -1.807 1.00 0.00 50 PRO A N 10
ATOM 13485 C CA . PRO A 1 50 ? -12.473 -1.715 -2.475 1.00 0.00 50 PRO A CA 10
ATOM 13486 C C . PRO A 1 50 ? -12.633 -3.003 -3.260 1.00 0.00 50 PRO A C 10
ATOM 13487 O O . PRO A 1 50 ? -13.181 -3.991 -2.770 1.00 0.00 50 PRO A O 10
ATOM 13498 N N . THR A 1 51 ? -12.163 -2.968 -4.485 1.00 0.00 51 THR A N 10
ATOM 13499 C CA . THR A 1 51 ? -12.210 -4.113 -5.362 1.00 0.00 51 THR A CA 10
ATOM 13500 C C . THR A 1 51 ? -10.802 -4.475 -5.798 1.00 0.00 51 THR A C 10
ATOM 13501 O O . THR A 1 51 ? -9.932 -3.601 -5.889 1.00 0.00 51 THR A O 10
ATOM 13512 N N . CYS A 1 52 ? -10.561 -5.745 -6.061 1.00 0.00 52 CYS A N 10
ATOM 13513 C CA . CYS A 1 52 ? -9.299 -6.128 -6.639 1.00 0.00 52 CYS A CA 10
ATOM 13514 C C . CYS A 1 52 ? -9.461 -5.992 -8.136 1.00 0.00 52 CYS A C 10
ATOM 13515 O O . CYS A 1 52 ? -10.394 -6.560 -8.705 1.00 0.00 52 CYS A O 10
ATOM 13522 N N . ASP A 1 53 ? -8.523 -5.289 -8.760 1.00 0.00 53 ASP A N 10
ATOM 13523 C CA . ASP A 1 53 ? -8.691 -4.793 -10.131 1.00 0.00 53 ASP A CA 10
ATOM 13524 C C . ASP A 1 53 ? -7.827 -3.564 -10.324 1.00 0.00 53 ASP A C 10
ATOM 13525 O O . ASP A 1 53 ? -7.003 -3.500 -11.231 1.00 0.00 53 ASP A O 10
ATOM 13534 N N . ILE A 1 54 ? -8.032 -2.595 -9.431 1.00 0.00 54 ILE A N 10
ATOM 13535 C CA . ILE A 1 54 ? -7.421 -1.278 -9.543 1.00 0.00 54 ILE A CA 10
ATOM 13536 C C . ILE A 1 54 ? -5.909 -1.362 -9.457 1.00 0.00 54 ILE A C 10
ATOM 13537 O O . ILE A 1 54 ? -5.216 -1.488 -10.464 1.00 0.00 54 ILE A O 10
ATOM 13553 N N . ASN A 1 55 ? -5.404 -1.278 -8.253 1.00 0.00 55 ASN A N 10
ATOM 13554 C CA . ASN A 1 55 ? -4.019 -1.534 -7.997 1.00 0.00 55 ASN A CA 10
ATOM 13555 C C . ASN A 1 55 ? -3.942 -2.831 -7.243 1.00 0.00 55 ASN A C 10
ATOM 13556 O O . ASN A 1 55 ? -3.414 -2.898 -6.145 1.00 0.00 55 ASN A O 10
ATOM 13567 N N . ASN A 1 56 ? -4.564 -3.854 -7.823 1.00 0.00 56 ASN A N 10
ATOM 13568 C CA . ASN A 1 56 ? -4.639 -5.172 -7.192 1.00 0.00 56 ASN A CA 10
ATOM 13569 C C . ASN A 1 56 ? -5.421 -5.031 -5.895 1.00 0.00 56 ASN A C 10
ATOM 13570 O O . ASN A 1 56 ? -5.135 -5.694 -4.918 1.00 0.00 56 ASN A O 10
ATOM 13581 N N . GLY A 1 57 ? -6.370 -4.103 -5.878 1.00 0.00 57 GLY A N 10
ATOM 13582 C CA . GLY A 1 57 ? -7.151 -3.862 -4.682 1.00 0.00 57 GLY A CA 10
ATOM 13583 C C . GLY A 1 57 ? -6.530 -2.797 -3.804 1.00 0.00 57 GLY A C 10
ATOM 13584 O O . GLY A 1 57 ? -7.132 -2.352 -2.832 1.00 0.00 57 GLY A O 10
ATOM 13588 N N . GLY A 1 58 ? -5.330 -2.373 -4.171 1.00 0.00 58 GLY A N 10
ATOM 13589 C CA . GLY A 1 58 ? -4.598 -1.432 -3.356 1.00 0.00 58 GLY A CA 10
ATOM 13590 C C . GLY A 1 58 ? -3.283 -2.024 -2.883 1.00 0.00 58 GLY A C 10
ATOM 13591 O O . GLY A 1 58 ? -2.621 -1.484 -2.008 1.00 0.00 58 GLY A O 10
ATOM 13595 N N . CYS A 1 59 ? -2.898 -3.112 -3.525 1.00 0.00 59 CYS A N 10
ATOM 13596 C CA . CYS A 1 59 ? -1.713 -3.880 -3.190 1.00 0.00 59 CYS A CA 10
ATOM 13597 C C . CYS A 1 59 ? -0.635 -3.610 -4.211 1.00 0.00 59 CYS A C 10
ATOM 13598 O O . CYS A 1 59 ? -0.796 -2.808 -5.124 1.00 0.00 59 CYS A O 10
ATOM 13605 N N . ASP A 1 60 ? 0.467 -4.286 -4.040 1.00 0.00 60 ASP A N 10
ATOM 13606 C CA . ASP A 1 60 ? 1.540 -4.240 -4.997 1.00 0.00 60 ASP A CA 10
ATOM 13607 C C . ASP A 1 60 ? 1.415 -5.487 -5.825 1.00 0.00 60 ASP A C 10
ATOM 13608 O O . ASP A 1 60 ? 0.934 -6.492 -5.338 1.00 0.00 60 ASP A O 10
ATOM 13617 N N . PRO A 1 61 ? 1.728 -5.409 -7.120 1.00 0.00 61 PRO A N 10
ATOM 13618 C CA . PRO A 1 61 ? 1.555 -6.540 -8.032 1.00 0.00 61 PRO A CA 10
ATOM 13619 C C . PRO A 1 61 ? 2.321 -7.781 -7.573 1.00 0.00 61 PRO A C 10
ATOM 13620 O O . PRO A 1 61 ? 2.116 -8.879 -8.090 1.00 0.00 61 PRO A O 10
ATOM 13631 N N . THR A 1 62 ? 3.211 -7.584 -6.610 1.00 0.00 62 THR A N 10
ATOM 13632 C CA . THR A 1 62 ? 3.949 -8.673 -6.000 1.00 0.00 62 THR A CA 10
ATOM 13633 C C . THR A 1 62 ? 3.205 -9.175 -4.766 1.00 0.00 62 THR A C 10
ATOM 13634 O O . THR A 1 62 ? 3.428 -10.283 -4.289 1.00 0.00 62 THR A O 10
ATOM 13645 N N . ALA A 1 63 ? 2.310 -8.339 -4.265 1.00 0.00 63 ALA A N 10
ATOM 13646 C CA . ALA A 1 63 ? 1.431 -8.706 -3.175 1.00 0.00 63 ALA A CA 10
ATOM 13647 C C . ALA A 1 63 ? 0.193 -9.405 -3.727 1.00 0.00 63 ALA A C 10
ATOM 13648 O O . ALA A 1 63 ? -0.644 -8.775 -4.373 1.00 0.00 63 ALA A O 10
ATOM 13655 N N . SER A 1 64 ? 0.096 -10.706 -3.489 1.00 0.00 64 SER A N 10
ATOM 13656 C CA . SER A 1 64 ? -1.076 -11.473 -3.881 1.00 0.00 64 SER A CA 10
ATOM 13657 C C . SER A 1 64 ? -2.324 -10.846 -3.282 1.00 0.00 64 SER A C 10
ATOM 13658 O O . SER A 1 64 ? -2.466 -10.771 -2.061 1.00 0.00 64 SER A O 10
ATOM 13666 N N . CYS A 1 65 ? -3.203 -10.368 -4.140 1.00 0.00 65 CYS A N 10
ATOM 13667 C CA . CYS A 1 65 ? -4.421 -9.727 -3.694 1.00 0.00 65 CYS A CA 10
ATOM 13668 C C . CYS A 1 65 ? -5.552 -10.718 -3.575 1.00 0.00 65 CYS A C 10
ATOM 13669 O O . CYS A 1 65 ? -5.768 -11.562 -4.449 1.00 0.00 65 CYS A O 10
ATOM 13676 N N . GLN A 1 66 ? -6.260 -10.598 -2.483 1.00 0.00 66 GLN A N 10
ATOM 13677 C CA . GLN A 1 66 ? -7.447 -11.384 -2.237 1.00 0.00 66 GLN A CA 10
ATOM 13678 C C . GLN A 1 66 ? -8.595 -10.431 -1.983 1.00 0.00 66 GLN A C 10
ATOM 13679 O O . GLN A 1 66 ? -8.552 -9.651 -1.032 1.00 0.00 66 GLN A O 10
ATOM 13693 N N . ASN A 1 67 ? -9.598 -10.442 -2.833 1.00 0.00 67 ASN A N 10
ATOM 13694 C CA . ASN A 1 67 ? -10.725 -9.560 -2.637 1.00 0.00 67 ASN A CA 10
ATOM 13695 C C . ASN A 1 67 ? -11.754 -10.178 -1.727 1.00 0.00 67 ASN A C 10
ATOM 13696 O O . ASN A 1 67 ? -12.190 -11.317 -1.915 1.00 0.00 67 ASN A O 10
ATOM 13707 N N . ALA A 1 68 ? -12.118 -9.400 -0.737 1.00 0.00 68 ALA A N 10
ATOM 13708 C CA . ALA A 1 68 ? -13.071 -9.801 0.268 1.00 0.00 68 ALA A CA 10
ATOM 13709 C C . ALA A 1 68 ? -14.026 -8.656 0.530 1.00 0.00 68 ALA A C 10
ATOM 13710 O O . ALA A 1 68 ? -13.749 -7.514 0.168 1.00 0.00 68 ALA A O 10
ATOM 13717 N N . GLU A 1 69 ? -15.147 -8.955 1.146 1.00 0.00 69 GLU A N 10
ATOM 13718 C CA . GLU A 1 69 ? -16.062 -7.921 1.560 1.00 0.00 69 GLU A CA 10
ATOM 13719 C C . GLU A 1 69 ? -16.274 -7.988 3.052 1.00 0.00 69 GLU A C 10
ATOM 13720 O O . GLU A 1 69 ? -17.264 -8.508 3.566 1.00 0.00 69 GLU A O 10
ATOM 13732 N N . SER A 1 70 ? -15.303 -7.437 3.723 1.00 0.00 70 SER A N 10
ATOM 13733 C CA . SER A 1 70 ? -15.215 -7.478 5.162 1.00 0.00 70 SER A CA 10
ATOM 13734 C C . SER A 1 70 ? -15.861 -6.237 5.750 1.00 0.00 70 SER A C 10
ATOM 13735 O O . SER A 1 70 ? -16.075 -5.265 5.033 1.00 0.00 70 SER A O 10
ATOM 13743 N N . THR A 1 71 ? -16.161 -6.241 7.040 1.00 0.00 71 THR A N 10
ATOM 13744 C CA . THR A 1 71 ? -16.701 -5.046 7.653 1.00 0.00 71 THR A CA 10
ATOM 13745 C C . THR A 1 71 ? -15.577 -4.030 7.789 1.00 0.00 71 THR A C 10
ATOM 13746 O O . THR A 1 71 ? -15.778 -2.822 7.667 1.00 0.00 71 THR A O 10
ATOM 13757 N N . GLU A 1 72 ? -14.382 -4.556 8.007 1.00 0.00 72 GLU A N 10
ATOM 13758 C CA . GLU A 1 72 ? -13.170 -3.777 7.928 1.00 0.00 72 GLU A CA 10
ATOM 13759 C C . GLU A 1 72 ? -12.900 -3.390 6.488 1.00 0.00 72 GLU A C 10
ATOM 13760 O O . GLU A 1 72 ? -12.602 -4.247 5.660 1.00 0.00 72 GLU A O 10
ATOM 13772 N N . ASN A 1 73 ? -13.012 -2.108 6.188 1.00 0.00 73 ASN A N 10
ATOM 13773 C CA . ASN A 1 73 ? -12.738 -1.614 4.842 1.00 0.00 73 ASN A CA 10
ATOM 13774 C C . ASN A 1 73 ? -11.262 -1.780 4.533 1.00 0.00 73 ASN A C 10
ATOM 13775 O O . ASN A 1 73 ? -10.878 -2.028 3.392 1.00 0.00 73 ASN A O 10
ATOM 13786 N N . SER A 1 74 ? -10.447 -1.674 5.575 1.00 0.00 74 SER A N 10
ATOM 13787 C CA . SER A 1 74 ? -9.008 -1.843 5.451 1.00 0.00 74 SER A CA 10
ATOM 13788 C C . SER A 1 74 ? -8.658 -3.325 5.335 1.00 0.00 74 SER A C 10
ATOM 13789 O O . SER A 1 74 ? -7.541 -3.689 4.972 1.00 0.00 74 SER A O 10
ATOM 13797 N N . LYS A 1 75 ? -9.632 -4.178 5.636 1.00 0.00 75 LYS A N 10
ATOM 13798 C CA . LYS A 1 75 ? -9.421 -5.613 5.616 1.00 0.00 75 LYS A CA 10
ATOM 13799 C C . LYS A 1 75 ? -10.287 -6.270 4.548 1.00 0.00 75 LYS A C 10
ATOM 13800 O O . LYS A 1 75 ? -10.511 -7.483 4.561 1.00 0.00 75 LYS A O 10
ATOM 13819 N N . LYS A 1 76 ? -10.793 -5.467 3.625 1.00 0.00 76 LYS A N 10
ATOM 13820 C CA . LYS A 1 76 ? -11.544 -6.017 2.515 1.00 0.00 76 LYS A CA 10
ATOM 13821 C C . LYS A 1 76 ? -10.582 -6.546 1.468 1.00 0.00 76 LYS A C 10
ATOM 13822 O O . LYS A 1 76 ? -10.824 -7.565 0.838 1.00 0.00 76 LYS A O 10
ATOM 13841 N N . ILE A 1 77 ? -9.491 -5.828 1.278 1.00 0.00 77 ILE A N 10
ATOM 13842 C CA . ILE A 1 77 ? -8.469 -6.251 0.347 1.00 0.00 77 ILE A CA 10
ATOM 13843 C C . ILE A 1 77 ? -7.304 -6.842 1.105 1.00 0.00 77 ILE A C 10
ATOM 13844 O O . ILE A 1 77 ? -6.663 -6.173 1.920 1.00 0.00 77 ILE A O 10
ATOM 13860 N N . ILE A 1 78 ? -7.063 -8.105 0.853 1.00 0.00 78 ILE A N 10
ATOM 13861 C CA . ILE A 1 78 ? -5.990 -8.817 1.505 1.00 0.00 78 ILE A CA 10
ATOM 13862 C C . ILE A 1 78 ? -4.757 -8.823 0.619 1.00 0.00 78 ILE A C 10
ATOM 13863 O O . ILE A 1 78 ? -4.698 -9.538 -0.376 1.00 0.00 78 ILE A O 10
ATOM 13879 N N . CYS A 1 79 ? -3.788 -8.007 0.975 1.00 0.00 79 CYS A N 10
ATOM 13880 C CA . CYS A 1 79 ? -2.548 -7.932 0.228 1.00 0.00 79 CYS A CA 10
ATOM 13881 C C . CYS A 1 79 ? -1.486 -8.792 0.898 1.00 0.00 79 CYS A C 10
ATOM 13882 O O . CYS A 1 79 ? -1.094 -8.549 2.038 1.00 0.00 79 CYS A O 10
ATOM 13889 N N . THR A 1 80 ? -1.047 -9.810 0.188 1.00 0.00 80 THR A N 10
ATOM 13890 C CA . THR A 1 80 ? -0.102 -10.776 0.718 1.00 0.00 80 THR A CA 10
ATOM 13891 C C . THR A 1 80 ? 1.223 -10.714 -0.031 1.00 0.00 80 THR A C 10
ATOM 13892 O O . THR A 1 80 ? 1.301 -11.078 -1.201 1.00 0.00 80 THR A O 10
ATOM 13903 N N . CYS A 1 81 ? 2.269 -10.281 0.643 1.00 0.00 81 CYS A N 10
ATOM 13904 C CA . CYS A 1 81 ? 3.572 -10.194 0.012 1.00 0.00 81 CYS A CA 10
ATOM 13905 C C . CYS A 1 81 ? 4.231 -11.579 0.035 1.00 0.00 81 CYS A C 10
ATOM 13906 O O . CYS A 1 81 ? 3.994 -12.377 0.945 1.00 0.00 81 CYS A O 10
ATOM 13913 N N . LYS A 1 82 ? 5.041 -11.854 -0.981 1.00 0.00 82 LYS A N 10
ATOM 13914 C CA . LYS A 1 82 ? 5.539 -13.204 -1.248 1.00 0.00 82 LYS A CA 10
ATOM 13915 C C . LYS A 1 82 ? 6.719 -13.607 -0.359 1.00 0.00 82 LYS A C 10
ATOM 13916 O O . LYS A 1 82 ? 7.123 -12.874 0.544 1.00 0.00 82 LYS A O 10
ATOM 13935 N N . GLU A 1 83 ? 7.251 -14.793 -0.632 1.00 0.00 83 GLU A N 10
ATOM 13936 C CA . GLU A 1 83 ? 8.406 -15.342 0.083 1.00 0.00 83 GLU A CA 10
ATOM 13937 C C . GLU A 1 83 ? 9.593 -14.366 0.202 1.00 0.00 83 GLU A C 10
ATOM 13938 O O . GLU A 1 83 ? 10.107 -14.168 1.305 1.00 0.00 83 GLU A O 10
ATOM 13950 N N . PRO A 1 84 ? 10.051 -13.718 -0.902 1.00 0.00 84 PRO A N 10
ATOM 13951 C CA . PRO A 1 84 ? 11.252 -12.886 -0.866 1.00 0.00 84 PRO A CA 10
ATOM 13952 C C . PRO A 1 84 ? 10.950 -11.501 -0.332 1.00 0.00 84 PRO A C 10
ATOM 13953 O O . PRO A 1 84 ? 11.748 -10.572 -0.446 1.00 0.00 84 PRO A O 10
ATOM 13964 N N . THR A 1 85 ? 9.769 -11.373 0.224 1.00 0.00 85 THR A N 10
ATOM 13965 C CA . THR A 1 85 ? 9.322 -10.145 0.811 1.00 0.00 85 THR A CA 10
ATOM 13966 C C . THR A 1 85 ? 8.894 -10.430 2.257 1.00 0.00 85 THR A C 10
ATOM 13967 O O . THR A 1 85 ? 7.719 -10.650 2.546 1.00 0.00 85 THR A O 10
ATOM 13978 N N . PRO A 1 86 ? 9.862 -10.484 3.185 1.00 0.00 86 PRO A N 10
ATOM 13979 C CA . PRO A 1 86 ? 9.595 -10.792 4.594 1.00 0.00 86 PRO A CA 10
ATOM 13980 C C . PRO A 1 86 ? 8.825 -9.670 5.265 1.00 0.00 86 PRO A C 10
ATOM 13981 O O . PRO A 1 86 ? 8.372 -9.784 6.405 1.00 0.00 86 PRO A O 10
ATOM 13992 N N . ASN A 1 87 ? 8.681 -8.582 4.530 1.00 0.00 87 ASN A N 10
ATOM 13993 C CA . ASN A 1 87 ? 8.150 -7.350 5.057 1.00 0.00 87 ASN A CA 10
ATOM 13994 C C . ASN A 1 87 ? 7.231 -6.718 4.029 1.00 0.00 87 ASN A C 10
ATOM 13995 O O . ASN A 1 87 ? 6.975 -7.309 2.980 1.00 0.00 87 ASN A O 10
ATOM 14006 N N . ALA A 1 88 ? 6.760 -5.515 4.306 1.00 0.00 88 ALA A N 10
ATOM 14007 C CA . ALA A 1 88 ? 5.899 -4.816 3.372 1.00 0.00 88 ALA A CA 10
ATOM 14008 C C . ALA A 1 88 ? 6.054 -3.309 3.496 1.00 0.00 88 ALA A C 10
ATOM 14009 O O . ALA A 1 88 ? 6.345 -2.791 4.576 1.00 0.00 88 ALA A O 10
ATOM 14016 N N . TYR A 1 89 ? 5.882 -2.615 2.378 1.00 0.00 89 TYR A N 10
ATOM 14017 C CA . TYR A 1 89 ? 5.797 -1.167 2.387 1.00 0.00 89 TYR A CA 10
ATOM 14018 C C . TYR A 1 89 ? 4.422 -0.819 2.960 1.00 0.00 89 TYR A C 10
ATOM 14019 O O . TYR A 1 89 ? 3.398 -0.985 2.285 1.00 0.00 89 TYR A O 10
ATOM 14037 N N . TYR A 1 90 ? 4.412 -0.386 4.214 1.00 0.00 90 TYR A N 10
ATOM 14038 C CA . TYR A 1 90 ? 3.183 -0.181 4.981 1.00 0.00 90 TYR A CA 10
ATOM 14039 C C . TYR A 1 90 ? 2.511 -1.518 5.304 1.00 0.00 90 TYR A C 10
ATOM 14040 O O . TYR A 1 90 ? 3.120 -2.380 5.939 1.00 0.00 90 TYR A O 10
ATOM 14058 N N . GLU A 1 91 ? 1.273 -1.704 4.868 1.00 0.00 91 GLU A N 10
ATOM 14059 C CA . GLU A 1 91 ? 0.502 -2.893 5.260 1.00 0.00 91 GLU A CA 10
ATOM 14060 C C . GLU A 1 91 ? 0.583 -4.009 4.221 1.00 0.00 91 GLU A C 10
ATOM 14061 O O . GLU A 1 91 ? 0.101 -5.115 4.451 1.00 0.00 91 GLU A O 10
ATOM 14073 N N . GLY A 1 92 ? 1.196 -3.725 3.086 1.00 0.00 92 GLY A N 10
ATOM 14074 C CA . GLY A 1 92 ? 1.137 -4.650 1.970 1.00 0.00 92 GLY A CA 10
ATOM 14075 C C . GLY A 1 92 ? 0.682 -3.940 0.722 1.00 0.00 92 GLY A C 10
ATOM 14076 O O . GLY A 1 92 ? 0.533 -4.547 -0.337 1.00 0.00 92 GLY A O 10
ATOM 14080 N N . VAL A 1 93 ? 0.441 -2.638 0.876 1.00 0.00 93 VAL A N 10
ATOM 14081 C CA . VAL A 1 93 ? 0.117 -1.763 -0.235 1.00 0.00 93 VAL A CA 10
ATOM 14082 C C . VAL A 1 93 ? 1.211 -1.854 -1.287 1.00 0.00 93 VAL A C 10
ATOM 14083 O O . VAL A 1 93 ? 0.972 -1.711 -2.486 1.00 0.00 93 VAL A O 10
ATOM 14096 N N . PHE A 1 94 ? 2.424 -2.060 -0.804 1.00 0.00 94 PHE A N 10
ATOM 14097 C CA . PHE A 1 94 ? 3.561 -2.349 -1.642 1.00 0.00 94 PHE A CA 10
ATOM 14098 C C . PHE A 1 94 ? 4.527 -3.256 -0.866 1.00 0.00 94 PHE A C 10
ATOM 14099 O O . PHE A 1 94 ? 4.455 -3.308 0.354 1.00 0.00 94 PHE A O 10
ATOM 14116 N N . CYS A 1 95 ? 5.390 -4.008 -1.559 1.00 0.00 95 CYS A N 10
ATOM 14117 C CA . CYS A 1 95 ? 6.359 -4.893 -0.880 1.00 0.00 95 CYS A CA 10
ATOM 14118 C C . CYS A 1 95 ? 7.670 -4.982 -1.683 1.00 0.00 95 CYS A C 10
ATOM 14119 O O . CYS A 1 95 ? 7.695 -4.649 -2.866 1.00 0.00 95 CYS A O 10
ATOM 14126 N N . SER A 1 96 ? 8.760 -5.424 -1.035 1.00 0.00 96 SER A N 10
ATOM 14127 C CA . SER A 1 96 ? 10.075 -5.505 -1.694 1.00 0.00 96 SER A CA 10
ATOM 14128 C C . SER A 1 96 ? 10.538 -6.948 -1.780 1.00 0.00 96 SER A C 10
ATOM 14129 O O . SER A 1 96 ? 10.574 -7.646 -0.767 1.00 0.00 96 SER A O 10
ATOM 14137 N N . SER A 1 97 ? 10.927 -7.378 -2.969 1.00 0.00 97 SER A N 10
ATOM 14138 C CA . SER A 1 97 ? 11.254 -8.779 -3.202 1.00 0.00 97 SER A CA 10
ATOM 14139 C C . SER A 1 97 ? 12.757 -9.054 -3.167 1.00 0.00 97 SER A C 10
ATOM 14140 O O . SER A 1 97 ? 13.183 -10.208 -3.147 1.00 0.00 97 SER A O 10
ATOM 14148 N N . SER A 1 98 ? 13.563 -8.012 -3.155 1.00 0.00 98 SER A N 10
ATOM 14149 C CA . SER A 1 98 ? 15.009 -8.187 -3.229 1.00 0.00 98 SER A CA 10
ATOM 14150 C C . SER A 1 98 ? 15.656 -8.221 -1.841 1.00 0.00 98 SER A C 10
ATOM 14151 O O . SER A 1 98 ? 16.624 -7.508 -1.583 1.00 0.00 98 SER A O 10
ATOM 14159 N N . SER A 1 99 ? 15.133 -9.054 -0.952 1.00 0.00 99 SER A N 10
ATOM 14160 C CA . SER A 1 99 ? 15.694 -9.173 0.387 1.00 0.00 99 SER A CA 10
ATOM 14161 C C . SER A 1 99 ? 16.633 -10.376 0.453 1.00 0.00 99 SER A C 10
ATOM 14162 O O . SER A 1 99 ? 17.861 -10.168 0.556 1.00 0.00 99 SER A O 10
ATOM 14171 N N . GLY A 1 1 ? 19.597 -3.850 -2.991 1.00 0.00 1 GLY A N 11
ATOM 14172 C CA . GLY A 1 1 ? 18.347 -3.667 -2.219 1.00 0.00 1 GLY A CA 11
ATOM 14173 C C . GLY A 1 1 ? 18.414 -4.328 -0.862 1.00 0.00 1 GLY A C 11
ATOM 14174 O O . GLY A 1 1 ? 19.474 -4.799 -0.447 1.00 0.00 1 GLY A O 11
ATOM 14180 N N . VAL A 1 2 ? 17.287 -4.356 -0.170 1.00 0.00 2 VAL A N 11
ATOM 14181 C CA . VAL A 1 2 ? 17.193 -5.031 1.108 1.00 0.00 2 VAL A CA 11
ATOM 14182 C C . VAL A 1 2 ? 15.741 -5.377 1.389 1.00 0.00 2 VAL A C 11
ATOM 14183 O O . VAL A 1 2 ? 14.843 -4.907 0.682 1.00 0.00 2 VAL A O 11
ATOM 14196 N N . ASP A 1 3 ? 15.524 -6.196 2.408 1.00 0.00 3 ASP A N 11
ATOM 14197 C CA . ASP A 1 3 ? 14.199 -6.547 2.850 1.00 0.00 3 ASP A CA 11
ATOM 14198 C C . ASP A 1 3 ? 13.325 -5.301 2.992 1.00 0.00 3 ASP A C 11
ATOM 14199 O O . ASP A 1 3 ? 13.741 -4.276 3.541 1.00 0.00 3 ASP A O 11
ATOM 14208 N N . PRO A 1 4 ? 12.114 -5.382 2.425 1.00 0.00 4 PRO A N 11
ATOM 14209 C CA . PRO A 1 4 ? 11.176 -4.250 2.254 1.00 0.00 4 PRO A CA 11
ATOM 14210 C C . PRO A 1 4 ? 10.968 -3.299 3.457 1.00 0.00 4 PRO A C 11
ATOM 14211 O O . PRO A 1 4 ? 10.429 -2.213 3.270 1.00 0.00 4 PRO A O 11
ATOM 14222 N N . LYS A 1 5 ? 11.399 -3.666 4.664 1.00 0.00 5 LYS A N 11
ATOM 14223 C CA . LYS A 1 5 ? 11.113 -2.851 5.858 1.00 0.00 5 LYS A CA 11
ATOM 14224 C C . LYS A 1 5 ? 11.982 -1.602 5.959 1.00 0.00 5 LYS A C 11
ATOM 14225 O O . LYS A 1 5 ? 12.033 -0.974 7.010 1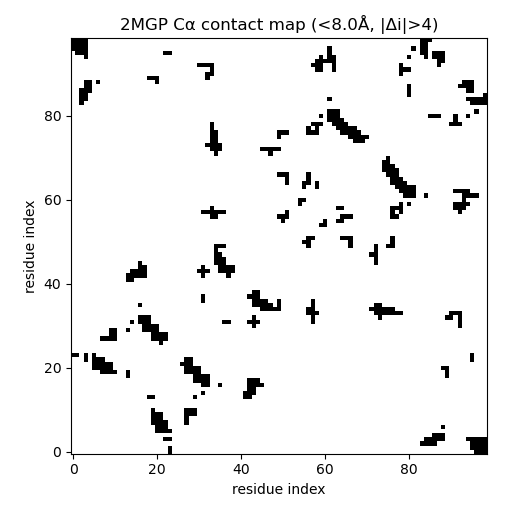.00 0.00 5 LYS A O 11
ATOM 14244 N N . HIS A 1 6 ? 12.661 -1.237 4.883 1.00 0.00 6 HIS A N 11
ATOM 14245 C CA . HIS A 1 6 ? 13.542 -0.068 4.902 1.00 0.00 6 HIS A CA 11
ATOM 14246 C C . HIS A 1 6 ? 12.759 1.253 4.971 1.00 0.00 6 HIS A C 11
ATOM 14247 O O . HIS A 1 6 ? 13.299 2.312 4.654 1.00 0.00 6 HIS A O 11
ATOM 14262 N N . VAL A 1 7 ? 11.488 1.156 5.394 1.00 0.00 7 VAL A N 11
ATOM 14263 C CA . VAL A 1 7 ? 10.627 2.291 5.769 1.00 0.00 7 VAL A CA 11
ATOM 14264 C C . VAL A 1 7 ? 10.633 3.434 4.749 1.00 0.00 7 VAL A C 11
ATOM 14265 O O . VAL A 1 7 ? 10.893 3.223 3.567 1.00 0.00 7 VAL A O 11
ATOM 14278 N N . CYS A 1 8 ? 10.270 4.630 5.196 1.00 0.00 8 CYS A N 11
ATOM 14279 C CA . CYS A 1 8 ? 10.110 5.758 4.299 1.00 0.00 8 CYS A CA 11
ATOM 14280 C C . CYS A 1 8 ? 10.181 7.092 5.006 1.00 0.00 8 CYS A C 11
ATOM 14281 O O . CYS A 1 8 ? 9.844 7.222 6.183 1.00 0.00 8 CYS A O 11
ATOM 14288 N N . VAL A 1 9 ? 10.625 8.068 4.240 1.00 0.00 9 VAL A N 11
ATOM 14289 C CA . VAL A 1 9 ? 10.486 9.466 4.560 1.00 0.00 9 VAL A CA 11
ATOM 14290 C C . VAL A 1 9 ? 10.219 10.175 3.242 1.00 0.00 9 VAL A C 11
ATOM 14291 O O . VAL A 1 9 ? 11.127 10.404 2.446 1.00 0.00 9 VAL A O 11
ATOM 14304 N N . ASP A 1 10 ? 8.971 10.498 3.007 1.00 0.00 10 ASP A N 11
ATOM 14305 C CA . ASP A 1 10 ? 8.560 11.011 1.716 1.00 0.00 10 ASP A CA 11
ATOM 14306 C C . ASP A 1 10 ? 7.752 12.291 1.862 1.00 0.00 10 ASP A C 11
ATOM 14307 O O . ASP A 1 10 ? 7.414 12.669 2.980 1.00 0.00 10 ASP A O 11
ATOM 14316 N N . THR A 1 11 ? 7.555 12.963 0.729 1.00 0.00 11 THR A N 11
ATOM 14317 C CA . THR A 1 11 ? 6.491 13.940 0.480 1.00 0.00 11 THR A CA 11
ATOM 14318 C C . THR A 1 11 ? 5.987 14.755 1.676 1.00 0.00 11 THR A C 11
ATOM 14319 O O . THR A 1 11 ? 5.588 14.257 2.729 1.00 0.00 11 THR A O 11
ATOM 14330 N N . ARG A 1 12 ? 5.906 16.042 1.395 1.00 0.00 12 ARG A N 11
ATOM 14331 C CA . ARG A 1 12 ? 5.647 17.073 2.372 1.00 0.00 12 ARG A CA 11
ATOM 14332 C C . ARG A 1 12 ? 4.319 16.853 3.070 1.00 0.00 12 ARG A C 11
ATOM 14333 O O . ARG A 1 12 ? 4.222 16.937 4.296 1.00 0.00 12 ARG A O 11
ATOM 14354 N N . ASP A 1 13 ? 3.298 16.593 2.275 1.00 0.00 13 ASP A N 11
ATOM 14355 C CA . ASP A 1 13 ? 1.977 16.279 2.794 1.00 0.00 13 ASP A CA 11
ATOM 14356 C C . ASP A 1 13 ? 1.424 15.036 2.117 1.00 0.00 13 ASP A C 11
ATOM 14357 O O . ASP A 1 13 ? 0.660 15.122 1.152 1.00 0.00 13 ASP A O 11
ATOM 14366 N N . ILE A 1 14 ? 1.855 13.878 2.596 1.00 0.00 14 ILE A N 11
ATOM 14367 C CA . ILE A 1 14 ? 1.275 12.617 2.164 1.00 0.00 14 ILE A CA 11
ATOM 14368 C C . ILE A 1 14 ? -0.153 12.546 2.664 1.00 0.00 14 ILE A C 11
ATOM 14369 O O . ILE A 1 14 ? -0.429 12.881 3.820 1.00 0.00 14 ILE A O 11
ATOM 14385 N N . PRO A 1 15 ? -1.073 12.131 1.791 1.00 0.00 15 PRO A N 11
ATOM 14386 C CA . PRO A 1 15 ? -2.507 12.126 2.076 1.00 0.00 15 PRO A CA 11
ATOM 14387 C C . PRO A 1 15 ? -2.852 11.358 3.336 1.00 0.00 15 PRO A C 11
ATOM 14388 O O . PRO A 1 15 ? -2.119 10.461 3.751 1.00 0.00 15 PRO A O 11
ATOM 14399 N N . LYS A 1 16 ? -3.960 11.720 3.957 1.00 0.00 16 LYS A N 11
ATOM 14400 C CA . LYS A 1 16 ? -4.524 10.897 4.988 1.00 0.00 16 LYS A CA 11
ATOM 14401 C C . LYS A 1 16 ? -4.971 9.602 4.349 1.00 0.00 16 LYS A C 11
ATOM 14402 O O . LYS A 1 16 ? -5.289 9.591 3.160 1.00 0.00 16 LYS A O 11
ATOM 14421 N N . ASN A 1 17 ? -4.982 8.519 5.116 1.00 0.00 17 ASN A N 11
ATOM 14422 C CA . ASN A 1 17 ? -5.351 7.200 4.589 1.00 0.00 17 ASN A CA 11
ATOM 14423 C C . ASN A 1 17 ? -4.301 6.742 3.579 1.00 0.00 17 ASN A C 11
ATOM 14424 O O . ASN A 1 17 ? -4.479 5.760 2.859 1.00 0.00 17 ASN A O 11
ATOM 14435 N N . ALA A 1 18 ? -3.220 7.495 3.517 1.00 0.00 18 ALA A N 11
ATOM 14436 C CA . ALA A 1 18 ? -2.108 7.176 2.640 1.00 0.00 18 ALA A CA 11
ATOM 14437 C C . ALA A 1 18 ? -0.837 6.962 3.433 1.00 0.00 18 ALA A C 11
ATOM 14438 O O . ALA A 1 18 ? -0.627 7.572 4.481 1.00 0.00 18 ALA A O 11
ATOM 14445 N N . GLY A 1 19 ? -0.006 6.083 2.925 1.00 0.00 19 GLY A N 11
ATOM 14446 C CA . GLY A 1 19 ? 1.279 5.835 3.526 1.00 0.00 19 GLY A CA 11
ATOM 14447 C C . GLY A 1 19 ? 2.381 5.931 2.507 1.00 0.00 19 GLY A C 11
ATOM 14448 O O . GLY A 1 19 ? 2.154 5.678 1.325 1.00 0.00 19 GLY A O 11
ATOM 14452 N N . CYS A 1 20 ? 3.568 6.279 2.955 1.00 0.00 20 CYS A N 11
ATOM 14453 C CA . CYS A 1 20 ? 4.664 6.545 2.051 1.00 0.00 20 CYS A CA 11
ATOM 14454 C C . CYS A 1 20 ? 5.698 5.442 2.123 1.00 0.00 20 CYS A C 11
ATOM 14455 O O . CYS A 1 20 ? 5.838 4.764 3.146 1.00 0.00 20 CYS A O 11
ATOM 14462 N N . PHE A 1 21 ? 6.384 5.233 1.020 1.00 0.00 21 PHE A N 11
ATOM 14463 C CA . PHE A 1 21 ? 7.489 4.300 0.978 1.00 0.00 21 PHE A CA 11
ATOM 14464 C C . PHE A 1 21 ? 8.731 4.913 0.363 1.00 0.00 21 PHE A C 11
ATOM 14465 O O . PHE A 1 21 ? 8.660 5.664 -0.599 1.00 0.00 21 PHE A O 11
ATOM 14482 N N . ARG A 1 22 ? 9.868 4.590 0.948 1.00 0.00 22 ARG A N 11
ATOM 14483 C CA . ARG A 1 22 ? 11.144 5.002 0.411 1.00 0.00 22 ARG A CA 11
ATOM 14484 C C . ARG A 1 22 ? 12.047 3.787 0.292 1.00 0.00 22 ARG A C 11
ATOM 14485 O O . ARG A 1 22 ? 12.366 3.141 1.287 1.00 0.00 22 ARG A O 11
ATOM 14506 N N . ASP A 1 23 ? 12.453 3.460 -0.919 1.00 0.00 23 ASP A N 11
ATOM 14507 C CA . ASP A 1 23 ? 13.161 2.214 -1.132 1.00 0.00 23 ASP A CA 11
ATOM 14508 C C . ASP A 1 23 ? 14.647 2.350 -0.798 1.00 0.00 23 ASP A C 11
ATOM 14509 O O . ASP A 1 23 ? 15.101 3.414 -0.372 1.00 0.00 23 ASP A O 11
ATOM 14518 N N . ASP A 1 24 ? 15.392 1.272 -0.999 1.00 0.00 24 ASP A N 11
ATOM 14519 C CA . ASP A 1 24 ? 16.820 1.252 -0.710 1.00 0.00 24 ASP A CA 11
ATOM 14520 C C . ASP A 1 24 ? 17.582 2.256 -1.579 1.00 0.00 24 ASP A C 11
ATOM 14521 O O . ASP A 1 24 ? 18.574 2.844 -1.144 1.00 0.00 24 ASP A O 11
ATOM 14530 N N . ASP A 1 25 ? 17.096 2.474 -2.795 1.00 0.00 25 ASP A N 11
ATOM 14531 C CA . ASP A 1 25 ? 17.743 3.406 -3.718 1.00 0.00 25 ASP A CA 11
ATOM 14532 C C . ASP A 1 25 ? 17.500 4.847 -3.277 1.00 0.00 25 ASP A C 11
ATOM 14533 O O . ASP A 1 25 ? 18.326 5.732 -3.506 1.00 0.00 25 ASP A O 11
ATOM 14542 N N . GLY A 1 26 ? 16.377 5.066 -2.606 1.00 0.00 26 GLY A N 11
ATOM 14543 C CA . GLY A 1 26 ? 16.018 6.399 -2.160 1.00 0.00 26 GLY A CA 11
ATOM 14544 C C . GLY A 1 26 ? 14.709 6.852 -2.761 1.00 0.00 26 GLY A C 11
ATOM 14545 O O . GLY A 1 26 ? 14.225 7.946 -2.478 1.00 0.00 26 GLY A O 11
ATOM 14549 N N . THR A 1 27 ? 14.140 5.988 -3.585 1.00 0.00 27 THR A N 11
ATOM 14550 C CA . THR A 1 27 ? 12.884 6.251 -4.267 1.00 0.00 27 THR A CA 11
ATOM 14551 C C . THR A 1 27 ? 11.755 6.430 -3.266 1.00 0.00 27 THR A C 11
ATOM 14552 O O . THR A 1 27 ? 11.563 5.589 -2.393 1.00 0.00 27 THR A O 11
ATOM 14563 N N . GLU A 1 28 ? 11.012 7.510 -3.394 1.00 0.00 28 GLU A N 11
ATOM 14564 C CA . GLU A 1 28 ? 9.924 7.790 -2.477 1.00 0.00 28 GLU A CA 11
ATOM 14565 C C . GLU A 1 28 ? 8.591 7.812 -3.199 1.00 0.00 28 GLU A C 11
ATOM 14566 O O . GLU A 1 28 ? 8.427 8.502 -4.209 1.00 0.00 28 GLU A O 11
ATOM 14578 N N . GLU A 1 29 ? 7.649 7.040 -2.684 1.00 0.00 29 GLU A N 11
ATOM 14579 C CA . GLU A 1 29 ? 6.312 6.982 -3.242 1.00 0.00 29 GLU A CA 11
ATOM 14580 C C . GLU A 1 29 ? 5.308 6.740 -2.147 1.00 0.00 29 GLU A C 11
ATOM 14581 O O . GLU A 1 29 ? 5.480 5.841 -1.334 1.00 0.00 29 GLU A O 11
ATOM 14593 N N . TRP A 1 30 ? 4.267 7.531 -2.120 1.00 0.00 30 TRP A N 11
ATOM 14594 C CA . TRP A 1 30 ? 3.170 7.247 -1.239 1.00 0.00 30 TRP A CA 11
ATOM 14595 C C . TRP A 1 30 ? 2.056 6.575 -2.021 1.00 0.00 30 TRP A C 11
ATOM 14596 O O . TRP A 1 30 ? 1.935 6.743 -3.235 1.00 0.00 30 TRP A O 11
ATOM 14617 N N . ARG A 1 31 ? 1.262 5.808 -1.316 1.00 0.00 31 ARG A N 11
ATOM 14618 C CA . ARG A 1 31 ? 0.149 5.077 -1.898 1.00 0.00 31 ARG A CA 11
ATOM 14619 C C . ARG A 1 31 ? -1.026 5.142 -0.947 1.00 0.00 31 ARG A C 11
ATOM 14620 O O . ARG A 1 31 ? -0.925 5.725 0.129 1.00 0.00 31 ARG A O 11
ATOM 14641 N N . CYS A 1 32 ? -2.112 4.505 -1.318 1.00 0.00 32 CYS A N 11
ATOM 14642 C CA . CYS A 1 32 ? -3.334 4.573 -0.539 1.00 0.00 32 CYS A CA 11
ATOM 14643 C C . CYS A 1 32 ? -3.545 3.226 0.094 1.00 0.00 32 CYS A C 11
ATOM 14644 O O . CYS A 1 32 ? -3.502 2.200 -0.582 1.00 0.00 32 CYS A O 11
ATOM 14651 N N . LEU A 1 33 ? -3.719 3.252 1.409 1.00 0.00 33 LEU A N 11
ATOM 14652 C CA . LEU A 1 33 ? -3.711 2.049 2.217 1.00 0.00 33 LEU A CA 11
ATOM 14653 C C . LEU A 1 33 ? -4.776 1.078 1.733 1.00 0.00 33 LEU A C 11
ATOM 14654 O O . LEU A 1 33 ? -5.707 1.454 1.024 1.00 0.00 33 LEU A O 11
ATOM 14670 N N . LEU A 1 34 ? -4.639 -0.164 2.133 1.00 0.00 34 LEU A N 11
ATOM 14671 C CA . LEU A 1 34 ? -5.457 -1.225 1.615 1.00 0.00 34 LEU A CA 11
ATOM 14672 C C . LEU A 1 34 ? -6.897 -1.061 2.037 1.00 0.00 34 LEU A C 11
ATOM 14673 O O . LEU A 1 34 ? -7.196 -0.841 3.209 1.00 0.00 34 LEU A O 11
ATOM 14689 N N . GLY A 1 35 ? -7.788 -1.150 1.064 1.00 0.00 35 GLY A N 11
ATOM 14690 C CA . GLY A 1 35 ? -9.172 -0.893 1.319 1.00 0.00 35 GLY A CA 11
ATOM 14691 C C . GLY A 1 35 ? -9.462 0.581 1.255 1.00 0.00 35 GLY A C 11
ATOM 14692 O O . GLY A 1 35 ? -10.442 1.052 1.830 1.00 0.00 35 GLY A O 11
ATOM 14696 N N . TYR A 1 36 ? -8.572 1.317 0.589 1.00 0.00 36 TYR A N 11
ATOM 14697 C CA . TYR A 1 36 ? -8.753 2.725 0.317 1.00 0.00 36 TYR A CA 11
ATOM 14698 C C . TYR A 1 36 ? -8.527 2.970 -1.168 1.00 0.00 36 TYR A C 11
ATOM 14699 O O . TYR A 1 36 ? -7.988 2.115 -1.869 1.00 0.00 36 TYR A O 11
ATOM 14717 N N . LYS A 1 37 ? -8.939 4.126 -1.639 1.00 0.00 37 LYS A N 11
ATOM 14718 C CA . LYS A 1 37 ? -8.840 4.465 -3.039 1.00 0.00 37 LYS A CA 11
ATOM 14719 C C . LYS A 1 37 ? -8.258 5.854 -3.179 1.00 0.00 37 LYS A C 11
ATOM 14720 O O . LYS A 1 37 ? -8.003 6.533 -2.182 1.00 0.00 37 LYS A O 11
ATOM 14739 N N . LYS A 1 38 ? -8.057 6.274 -4.409 1.00 0.00 38 LYS A N 11
ATOM 14740 C CA . LYS A 1 38 ? -7.588 7.618 -4.672 1.00 0.00 38 LYS A CA 11
ATOM 14741 C C . LYS A 1 38 ? -8.780 8.525 -4.894 1.00 0.00 38 LYS A C 11
ATOM 14742 O O . LYS A 1 38 ? -9.657 8.226 -5.705 1.00 0.00 38 LYS A O 11
ATOM 14761 N N . GLY A 1 39 ? -8.819 9.619 -4.150 1.00 0.00 39 GLY A N 11
ATOM 14762 C CA . GLY A 1 39 ? -9.906 10.561 -4.289 1.00 0.00 39 GLY A CA 11
ATOM 14763 C C . GLY A 1 39 ? -9.638 11.512 -5.429 1.00 0.00 39 GLY A C 11
ATOM 14764 O O . GLY A 1 39 ? -10.100 11.305 -6.549 1.00 0.00 39 GLY A O 11
ATOM 14768 N N . GLU A 1 40 ? -8.888 12.553 -5.142 1.00 0.00 40 GLU A N 11
ATOM 14769 C CA . GLU A 1 40 ? -8.303 13.362 -6.192 1.00 0.00 40 GLU A CA 11
ATOM 14770 C C . GLU A 1 40 ? -6.904 12.843 -6.460 1.00 0.00 40 GLU A C 11
ATOM 14771 O O . GLU A 1 40 ? -6.454 11.924 -5.768 1.00 0.00 40 GLU A O 11
ATOM 14783 N N . GLY A 1 41 ? -6.221 13.432 -7.430 1.00 0.00 41 GLY A N 11
ATOM 14784 C CA . GLY A 1 41 ? -4.897 12.974 -7.814 1.00 0.00 41 GLY A CA 11
ATOM 14785 C C . GLY A 1 41 ? -3.966 12.721 -6.639 1.00 0.00 41 GLY A C 11
ATOM 14786 O O . GLY A 1 41 ? -3.196 11.761 -6.649 1.00 0.00 41 GLY A O 11
ATOM 14790 N N . ASN A 1 42 ? -4.043 13.565 -5.618 1.00 0.00 42 ASN A N 11
ATOM 14791 C CA . ASN A 1 42 ? -3.162 13.431 -4.463 1.00 0.00 42 ASN A CA 11
ATOM 14792 C C . ASN A 1 42 ? -3.927 13.272 -3.154 1.00 0.00 42 ASN A C 11
ATOM 14793 O O . ASN A 1 42 ? -3.655 13.982 -2.188 1.00 0.00 42 ASN A O 11
ATOM 14804 N N . THR A 1 43 ? -4.868 12.339 -3.110 1.00 0.00 43 THR A N 11
ATOM 14805 C CA . THR A 1 43 ? -5.562 12.032 -1.865 1.00 0.00 43 THR A CA 11
ATOM 14806 C C . THR A 1 43 ? -5.949 10.580 -1.785 1.00 0.00 43 THR A C 11
ATOM 14807 O O . THR A 1 43 ? -6.398 9.991 -2.766 1.00 0.00 43 THR A O 11
ATOM 14818 N N . CYS A 1 44 ? -5.799 10.017 -0.612 1.00 0.00 44 CYS A N 11
ATOM 14819 C CA . CYS A 1 44 ? -6.244 8.669 -0.367 1.00 0.00 44 CYS A CA 11
ATOM 14820 C C . CYS A 1 44 ? -7.414 8.693 0.587 1.00 0.00 44 CYS A C 11
ATOM 14821 O O . CYS A 1 44 ? -7.440 9.470 1.539 1.00 0.00 44 CYS A O 11
ATOM 14828 N N . VAL A 1 45 ? -8.397 7.864 0.309 1.00 0.00 45 VAL A N 11
ATOM 14829 C CA . VAL A 1 45 ? -9.646 7.886 1.039 1.00 0.00 45 VAL A CA 11
ATOM 14830 C C . VAL A 1 45 ? -10.167 6.487 1.231 1.00 0.00 45 VAL A C 11
ATOM 14831 O O . VAL A 1 45 ? -10.009 5.627 0.369 1.00 0.00 45 VAL A O 11
ATOM 14844 N N . GLU A 1 46 ? -10.779 6.266 2.370 1.00 0.00 46 GLU A N 11
ATOM 14845 C CA . GLU A 1 46 ? -11.398 4.998 2.664 1.00 0.00 46 GLU A CA 11
ATOM 14846 C C . GLU A 1 46 ? -12.511 4.723 1.666 1.00 0.00 46 GLU A C 11
ATOM 14847 O O . GLU A 1 46 ? -13.547 5.381 1.695 1.00 0.00 46 GLU A O 11
ATOM 14859 N N . ASN A 1 47 ? -12.295 3.764 0.777 1.00 0.00 47 ASN A N 11
ATOM 14860 C CA . ASN A 1 47 ? -13.235 3.512 -0.284 1.00 0.00 47 ASN A CA 11
ATOM 14861 C C . ASN A 1 47 ? -14.483 2.813 0.219 1.00 0.00 47 ASN A C 11
ATOM 14862 O O . ASN A 1 47 ? -15.579 3.080 -0.262 1.00 0.00 47 ASN A O 11
ATOM 14873 N N . ASN A 1 48 ? -14.303 1.907 1.177 1.00 0.00 48 ASN A N 11
ATOM 14874 C CA . ASN A 1 48 ? -15.411 1.156 1.787 1.00 0.00 48 ASN A CA 11
ATOM 14875 C C . ASN A 1 48 ? -15.995 0.134 0.816 1.00 0.00 48 ASN A C 11
ATOM 14876 O O . ASN A 1 48 ? -16.592 -0.857 1.233 1.00 0.00 48 ASN A O 11
ATOM 14887 N N . ASN A 1 49 ? -15.809 0.365 -0.478 1.00 0.00 49 ASN A N 11
ATOM 14888 C CA . ASN A 1 49 ? -16.139 -0.602 -1.490 1.00 0.00 49 ASN A CA 11
ATOM 14889 C C . ASN A 1 49 ? -14.939 -0.925 -2.394 1.00 0.00 49 ASN A C 11
ATOM 14890 O O . ASN A 1 49 ? -15.021 -0.816 -3.617 1.00 0.00 49 ASN A O 11
ATOM 14901 N N . PRO A 1 50 ? -13.818 -1.343 -1.802 1.00 0.00 50 PRO A N 11
ATOM 14902 C CA . PRO A 1 50 ? -12.606 -1.680 -2.531 1.00 0.00 50 PRO A CA 11
ATOM 14903 C C . PRO A 1 50 ? -12.768 -2.958 -3.331 1.00 0.00 50 PRO A C 11
ATOM 14904 O O . PRO A 1 50 ? -13.342 -3.942 -2.860 1.00 0.00 50 PRO A O 11
ATOM 14915 N N . THR A 1 51 ? -12.282 -2.924 -4.548 1.00 0.00 51 THR A N 11
ATOM 14916 C CA . THR A 1 51 ? -12.390 -4.054 -5.445 1.00 0.00 51 THR A CA 11
ATOM 14917 C C . THR A 1 51 ? -11.007 -4.497 -5.896 1.00 0.00 51 THR A C 11
ATOM 14918 O O . THR A 1 51 ? -10.090 -3.678 -5.988 1.00 0.00 51 THR A O 11
ATOM 14929 N N . CYS A 1 52 ? -10.843 -5.781 -6.169 1.00 0.00 52 CYS A N 11
ATOM 14930 C CA . CYS A 1 52 ? -9.639 -6.217 -6.827 1.00 0.00 52 CYS A CA 11
ATOM 14931 C C . CYS A 1 52 ? -9.922 -6.071 -8.309 1.00 0.00 52 CYS A C 11
ATOM 14932 O O . CYS A 1 52 ? -10.927 -6.591 -8.800 1.00 0.00 52 CYS A O 11
ATOM 14939 N N . ASP A 1 53 ? -9.014 -5.405 -9.005 1.00 0.00 53 ASP A N 11
ATOM 14940 C CA . ASP A 1 53 ? -9.277 -4.852 -10.337 1.00 0.00 53 ASP A CA 11
ATOM 14941 C C . ASP A 1 53 ? -8.370 -3.657 -10.517 1.00 0.00 53 ASP A C 11
ATOM 14942 O O . ASP A 1 53 ? -7.613 -3.555 -11.481 1.00 0.00 53 ASP A O 11
ATOM 14951 N N . ILE A 1 54 ? -8.470 -2.757 -9.544 1.00 0.00 54 ILE A N 11
ATOM 14952 C CA . ILE A 1 54 ? -7.638 -1.575 -9.478 1.00 0.00 54 ILE A CA 11
ATOM 14953 C C . ILE A 1 54 ? -6.212 -1.969 -9.194 1.00 0.00 54 ILE A C 11
ATOM 14954 O O . ILE A 1 54 ? -5.830 -2.087 -8.026 1.00 0.00 54 ILE A O 11
ATOM 14970 N N . ASN A 1 55 ? -5.446 -2.201 -10.256 1.00 0.00 55 ASN A N 11
ATOM 14971 C CA . ASN A 1 55 ? -4.065 -2.669 -10.145 1.00 0.00 55 ASN A CA 11
ATOM 14972 C C . ASN A 1 55 ? -4.046 -4.117 -9.676 1.00 0.00 55 ASN A C 11
ATOM 14973 O O . ASN A 1 55 ? -3.492 -5.005 -10.325 1.00 0.00 55 ASN A O 11
ATOM 14984 N N . ASN A 1 56 ? -4.710 -4.309 -8.556 1.00 0.00 56 ASN A N 11
ATOM 14985 C CA . ASN A 1 56 ? -4.754 -5.555 -7.813 1.00 0.00 56 ASN A CA 11
ATOM 14986 C C . ASN A 1 56 ? -5.344 -5.282 -6.438 1.00 0.00 56 ASN A C 11
ATOM 14987 O O . ASN A 1 56 ? -4.842 -5.760 -5.437 1.00 0.00 56 ASN A O 11
ATOM 14998 N N . GLY A 1 57 ? -6.387 -4.459 -6.387 1.00 0.00 57 GLY A N 11
ATOM 14999 C CA . GLY A 1 57 ? -7.039 -4.170 -5.129 1.00 0.00 57 GLY A CA 11
ATOM 15000 C C . GLY A 1 57 ? -6.417 -2.995 -4.400 1.00 0.00 57 GLY A C 11
ATOM 15001 O O . GLY A 1 57 ? -6.984 -2.492 -3.430 1.00 0.00 57 GLY A O 11
ATOM 15005 N N . GLY A 1 58 ? -5.270 -2.539 -4.880 1.00 0.00 58 GLY A N 11
ATOM 15006 C CA . GLY A 1 58 ? -4.531 -1.515 -4.176 1.00 0.00 58 GLY A CA 11
ATOM 15007 C C . GLY A 1 58 ? -3.284 -2.095 -3.541 1.00 0.00 58 GLY A C 11
ATOM 15008 O O . GLY A 1 58 ? -2.710 -1.524 -2.617 1.00 0.00 58 GLY A O 11
ATOM 15012 N N . CYS A 1 59 ? -2.854 -3.214 -4.090 1.00 0.00 59 CYS A N 11
ATOM 15013 C CA . CYS A 1 59 ? -1.733 -3.981 -3.596 1.00 0.00 59 CYS A CA 11
ATOM 15014 C C . CYS A 1 59 ? -0.555 -3.774 -4.522 1.00 0.00 59 CYS A C 11
ATOM 15015 O O . CYS A 1 59 ? -0.598 -2.966 -5.454 1.00 0.00 59 CYS A O 11
ATOM 15022 N N . ASP A 1 60 ? 0.503 -4.479 -4.243 1.00 0.00 60 ASP A N 11
ATOM 15023 C CA . ASP A 1 60 ? 1.656 -4.494 -5.105 1.00 0.00 60 ASP A CA 11
ATOM 15024 C C . ASP A 1 60 ? 1.562 -5.756 -5.910 1.00 0.00 60 ASP A C 11
ATOM 15025 O O . ASP A 1 60 ? 1.038 -6.740 -5.427 1.00 0.00 60 ASP A O 11
ATOM 15034 N N . PRO A 1 61 ? 1.970 -5.727 -7.181 1.00 0.00 61 PRO A N 11
ATOM 15035 C CA . PRO A 1 61 ? 1.858 -6.885 -8.062 1.00 0.00 61 PRO A CA 11
ATOM 15036 C C . PRO A 1 61 ? 2.525 -8.126 -7.469 1.00 0.00 61 PRO A C 11
ATOM 15037 O O . PRO A 1 61 ? 2.247 -9.254 -7.883 1.00 0.00 61 PRO A O 11
ATOM 15048 N N . THR A 1 62 ? 3.406 -7.904 -6.497 1.00 0.00 62 THR A N 11
ATOM 15049 C CA . THR A 1 62 ? 4.073 -8.987 -5.795 1.00 0.00 62 THR A CA 11
ATOM 15050 C C . THR A 1 62 ? 3.266 -9.399 -4.565 1.00 0.00 62 THR A C 11
ATOM 15051 O O . THR A 1 62 ? 3.515 -10.437 -3.956 1.00 0.00 62 THR A O 11
ATOM 15062 N N . ALA A 1 63 ? 2.304 -8.559 -4.207 1.00 0.00 63 ALA A N 11
ATOM 15063 C CA . ALA A 1 63 ? 1.332 -8.872 -3.174 1.00 0.00 63 ALA A CA 11
ATOM 15064 C C . ALA A 1 63 ? 0.093 -9.503 -3.805 1.00 0.00 63 ALA A C 11
ATOM 15065 O O . ALA A 1 63 ? -0.591 -8.873 -4.611 1.00 0.00 63 ALA A O 11
ATOM 15072 N N . SER A 1 64 ? -0.176 -10.751 -3.452 1.00 0.00 64 SER A N 11
ATOM 15073 C CA . SER A 1 64 ? -1.346 -11.457 -3.952 1.00 0.00 64 SER A CA 11
ATOM 15074 C C . SER A 1 64 ? -2.607 -10.774 -3.451 1.00 0.00 64 SER A C 11
ATOM 15075 O O . SER A 1 64 ? -2.752 -10.546 -2.249 1.00 0.00 64 SER A O 11
ATOM 15083 N N . CYS A 1 65 ? -3.494 -10.423 -4.370 1.00 0.00 65 CYS A N 11
ATOM 15084 C CA . CYS A 1 65 ? -4.723 -9.733 -4.015 1.00 0.00 65 CYS A CA 11
ATOM 15085 C C . CYS A 1 65 ? -5.898 -10.685 -3.907 1.00 0.00 65 CYS A C 11
ATOM 15086 O O . CYS A 1 65 ? -6.080 -11.589 -4.726 1.00 0.00 65 CYS A O 11
ATOM 15093 N N . GLN A 1 66 ? -6.682 -10.458 -2.879 1.00 0.00 66 GLN A N 11
ATOM 15094 C CA . GLN A 1 66 ? -7.945 -11.143 -2.683 1.00 0.00 66 GLN A CA 11
ATOM 15095 C C . GLN A 1 66 ? -9.014 -10.098 -2.438 1.00 0.00 66 GLN A C 11
ATOM 15096 O O . GLN A 1 66 ? -8.770 -9.122 -1.725 1.00 0.00 66 GLN A O 11
ATOM 15110 N N . ASN A 1 67 ? -10.178 -10.277 -3.026 1.00 0.00 67 ASN A N 11
ATOM 15111 C CA . ASN A 1 67 ? -11.285 -9.389 -2.735 1.00 0.00 67 ASN A CA 11
ATOM 15112 C C . ASN A 1 67 ? -12.149 -9.971 -1.646 1.00 0.00 67 ASN A C 11
ATOM 15113 O O . ASN A 1 67 ? -12.385 -11.183 -1.587 1.00 0.00 67 ASN A O 11
ATOM 15124 N N . ALA A 1 68 ? -12.602 -9.095 -0.785 1.00 0.00 68 ALA A N 11
ATOM 15125 C CA . ALA A 1 68 ? -13.349 -9.474 0.394 1.00 0.00 68 ALA A CA 11
ATOM 15126 C C . ALA A 1 68 ? -14.084 -8.273 0.951 1.00 0.00 68 ALA A C 11
ATOM 15127 O O . ALA A 1 68 ? -13.892 -7.147 0.492 1.00 0.00 68 ALA A O 11
ATOM 15134 N N . GLU A 1 69 ? -14.932 -8.512 1.928 1.00 0.00 69 GLU A N 11
ATOM 15135 C CA . GLU A 1 69 ? -15.613 -7.432 2.609 1.00 0.00 69 GLU A CA 11
ATOM 15136 C C . GLU A 1 69 ? -15.661 -7.685 4.106 1.00 0.00 69 GLU A C 11
ATOM 15137 O O . GLU A 1 69 ? -16.249 -8.656 4.581 1.00 0.00 69 GLU A O 11
ATOM 15149 N N . SER A 1 70 ? -14.996 -6.815 4.831 1.00 0.00 70 SER A N 11
ATOM 15150 C CA . SER A 1 70 ? -14.941 -6.882 6.272 1.00 0.00 70 SER A CA 11
ATOM 15151 C C . SER A 1 70 ? -15.411 -5.556 6.842 1.00 0.00 70 SER A C 11
ATOM 15152 O O . SER A 1 70 ? -15.482 -4.565 6.110 1.00 0.00 70 SER A O 11
ATOM 15160 N N . THR A 1 71 ? -15.739 -5.532 8.125 1.00 0.00 71 THR A N 11
ATOM 15161 C CA . THR A 1 71 ? -16.113 -4.296 8.790 1.00 0.00 71 THR A CA 11
ATOM 15162 C C . THR A 1 71 ? -14.996 -3.258 8.637 1.00 0.00 71 THR A C 11
ATOM 15163 O O . THR A 1 71 ? -15.241 -2.049 8.629 1.00 0.00 71 THR A O 11
ATOM 15174 N N . GLU A 1 72 ? -13.770 -3.748 8.488 1.00 0.00 72 GLU A N 11
ATOM 15175 C CA . GLU A 1 72 ? -12.636 -2.901 8.171 1.00 0.00 72 GLU A CA 11
ATOM 15176 C C . GLU A 1 72 ? -12.452 -2.842 6.663 1.00 0.00 72 GLU A C 11
ATOM 15177 O O . GLU A 1 72 ? -12.516 -3.865 5.983 1.00 0.00 72 GLU A O 11
ATOM 15189 N N . ASN A 1 73 ? -12.247 -1.646 6.144 1.00 0.00 73 ASN A N 11
ATOM 15190 C CA . ASN A 1 73 ? -11.909 -1.474 4.736 1.00 0.00 73 ASN A CA 11
ATOM 15191 C C . ASN A 1 73 ? -10.542 -2.074 4.451 1.00 0.00 73 ASN A C 11
ATOM 15192 O O . ASN A 1 73 ? -10.314 -2.638 3.382 1.00 0.00 73 ASN A O 11
ATOM 15203 N N . SER A 1 74 ? -9.654 -1.983 5.429 1.00 0.00 74 SER A N 11
ATOM 15204 C CA . SER A 1 74 ? -8.316 -2.534 5.314 1.00 0.00 74 SER A CA 11
ATOM 15205 C C . SER A 1 74 ? -8.358 -4.053 5.210 1.00 0.00 74 SER A C 11
ATOM 15206 O O . SER A 1 74 ? -7.471 -4.673 4.623 1.00 0.00 74 SER A O 11
ATOM 15214 N N . LYS A 1 75 ? -9.402 -4.649 5.771 1.00 0.00 75 LYS A N 11
ATOM 15215 C CA . LYS A 1 75 ? -9.568 -6.093 5.733 1.00 0.00 75 LYS A CA 11
ATOM 15216 C C . LYS A 1 75 ? -10.428 -6.529 4.555 1.00 0.00 75 LYS A C 11
ATOM 15217 O O . LYS A 1 75 ? -10.881 -7.672 4.499 1.00 0.00 75 LYS A O 11
ATOM 15236 N N . LYS A 1 76 ? -10.656 -5.627 3.612 1.00 0.00 76 LYS A N 11
ATOM 15237 C CA . LYS A 1 76 ? -11.443 -5.965 2.437 1.00 0.00 76 LYS A CA 11
ATOM 15238 C C . LYS A 1 76 ? -10.548 -6.435 1.307 1.00 0.00 76 LYS A C 11
ATOM 15239 O O . LYS A 1 76 ? -10.809 -7.453 0.679 1.00 0.00 76 LYS A O 11
ATOM 15258 N N . ILE A 1 77 ? -9.497 -5.687 1.038 1.00 0.00 77 ILE A N 11
ATOM 15259 C CA . ILE A 1 77 ? -8.533 -6.107 0.041 1.00 0.00 77 ILE A CA 11
ATOM 15260 C C . ILE A 1 77 ? -7.350 -6.749 0.728 1.00 0.00 77 ILE A C 11
ATOM 15261 O O . ILE A 1 77 ? -6.642 -6.116 1.516 1.00 0.00 77 ILE A O 11
ATOM 15277 N N . ILE A 1 78 ? -7.163 -8.012 0.438 1.00 0.00 78 ILE A N 11
ATOM 15278 C CA . ILE A 1 78 ? -6.103 -8.783 1.046 1.00 0.00 78 ILE A CA 11
ATOM 15279 C C . ILE A 1 78 ? -4.875 -8.767 0.161 1.00 0.00 78 ILE A C 11
ATOM 15280 O O . ILE A 1 78 ? -4.849 -9.401 -0.890 1.00 0.00 78 ILE A O 11
ATOM 15296 N N . CYS A 1 79 ? -3.876 -8.021 0.582 1.00 0.00 79 CYS A N 11
ATOM 15297 C CA . CYS A 1 79 ? -2.619 -7.962 -0.132 1.00 0.00 79 CYS A CA 11
ATOM 15298 C C . CYS A 1 79 ? -1.564 -8.760 0.616 1.00 0.00 79 CYS A C 11
ATOM 15299 O O . CYS A 1 79 ? -1.151 -8.392 1.716 1.00 0.00 79 CYS A O 11
ATOM 15306 N N . THR A 1 80 ? -1.145 -9.854 0.018 1.00 0.00 80 THR A N 11
ATOM 15307 C CA . THR A 1 80 ? -0.170 -10.736 0.631 1.00 0.00 80 THR A CA 11
ATOM 15308 C C . THR A 1 80 ? 1.140 -10.712 -0.143 1.00 0.00 80 THR A C 11
ATOM 15309 O O . THR A 1 80 ? 1.208 -11.186 -1.277 1.00 0.00 80 THR A O 11
ATOM 15320 N N . CYS A 1 81 ? 2.183 -10.187 0.475 1.00 0.00 81 CYS A N 11
ATOM 15321 C CA . CYS A 1 81 ? 3.478 -10.126 -0.173 1.00 0.00 81 CYS A CA 11
ATOM 15322 C C . CYS A 1 81 ? 4.152 -11.489 -0.037 1.00 0.00 81 CYS A C 11
ATOM 15323 O O . CYS A 1 81 ? 4.053 -12.145 1.001 1.00 0.00 81 CYS A O 11
ATOM 15330 N N . LYS A 1 82 ? 4.798 -11.919 -1.109 1.00 0.00 82 LYS A N 11
ATOM 15331 C CA . LYS A 1 82 ? 5.293 -13.286 -1.228 1.00 0.00 82 LYS A CA 11
ATOM 15332 C C . LYS A 1 82 ? 6.513 -13.573 -0.352 1.00 0.00 82 LYS A C 11
ATOM 15333 O O . LYS A 1 82 ? 6.975 -12.726 0.409 1.00 0.00 82 LYS A O 11
ATOM 15352 N N . GLU A 1 83 ? 7.028 -14.781 -0.483 1.00 0.00 83 GLU A N 11
ATOM 15353 C CA . GLU A 1 83 ? 8.149 -15.256 0.321 1.00 0.00 83 GLU A CA 11
ATOM 15354 C C . GLU A 1 83 ? 9.431 -14.399 0.207 1.00 0.00 83 GLU A C 11
ATOM 15355 O O . GLU A 1 83 ? 10.119 -14.215 1.213 1.00 0.00 83 GLU A O 11
ATOM 15367 N N . PRO A 1 84 ? 9.793 -13.847 -0.980 1.00 0.00 84 PRO A N 11
ATOM 15368 C CA . PRO A 1 84 ? 11.012 -13.038 -1.109 1.00 0.00 84 PRO A CA 11
ATOM 15369 C C . PRO A 1 84 ? 10.842 -11.656 -0.508 1.00 0.00 84 PRO A C 11
ATOM 15370 O O . PRO A 1 84 ? 11.778 -10.855 -0.462 1.00 0.00 84 PRO A O 11
ATOM 15381 N N . THR A 1 85 ? 9.634 -11.380 -0.073 1.00 0.00 85 THR A N 11
ATOM 15382 C CA . THR A 1 85 ? 9.305 -10.112 0.528 1.00 0.00 85 THR A CA 11
ATOM 15383 C C . THR A 1 85 ? 8.976 -10.339 1.995 1.00 0.00 85 THR A C 11
ATOM 15384 O O . THR A 1 85 ? 7.821 -10.537 2.368 1.00 0.00 85 THR A O 11
ATOM 15395 N N . PRO A 1 86 ? 10.008 -10.352 2.850 1.00 0.00 86 PRO A N 11
ATOM 15396 C CA . PRO A 1 86 ? 9.848 -10.629 4.278 1.00 0.00 86 PRO A CA 11
ATOM 15397 C C . PRO A 1 86 ? 9.050 -9.537 4.961 1.00 0.00 86 PRO A C 11
ATOM 15398 O O . PRO A 1 86 ? 8.596 -9.686 6.095 1.00 0.00 86 PRO A O 11
ATOM 15409 N N . ASN A 1 87 ? 8.881 -8.440 4.244 1.00 0.00 87 ASN A N 11
ATOM 15410 C CA . ASN A 1 87 ? 8.208 -7.273 4.756 1.00 0.00 87 ASN A CA 11
ATOM 15411 C C . ASN A 1 87 ? 7.263 -6.729 3.703 1.00 0.00 87 ASN A C 11
ATOM 15412 O O . ASN A 1 87 ? 7.107 -7.318 2.632 1.00 0.00 87 ASN A O 11
ATOM 15423 N N . ALA A 1 88 ? 6.672 -5.587 3.988 1.00 0.00 88 ALA A N 11
ATOM 15424 C CA . ALA A 1 88 ? 5.809 -4.921 3.039 1.00 0.00 88 ALA A CA 11
ATOM 15425 C C . ALA A 1 88 ? 5.934 -3.418 3.191 1.00 0.00 88 ALA A C 11
ATOM 15426 O O . ALA A 1 88 ? 6.187 -2.917 4.288 1.00 0.00 88 ALA A O 11
ATOM 15433 N N . TYR A 1 89 ? 5.783 -2.702 2.086 1.00 0.00 89 TYR A N 11
ATOM 15434 C CA . TYR A 1 89 ? 5.692 -1.258 2.135 1.00 0.00 89 TYR A CA 11
ATOM 15435 C C . TYR A 1 89 ? 4.313 -0.939 2.705 1.00 0.00 89 TYR A C 11
ATOM 15436 O O . TYR A 1 89 ? 3.298 -1.064 2.014 1.00 0.00 89 TYR A O 11
ATOM 15454 N N . TYR A 1 90 ? 4.292 -0.571 3.977 1.00 0.00 90 TYR A N 11
ATOM 15455 C CA . TYR A 1 90 ? 3.058 -0.427 4.743 1.00 0.00 90 TYR A CA 11
ATOM 15456 C C . TYR A 1 90 ? 2.364 -1.779 4.926 1.00 0.00 90 TYR A C 11
ATOM 15457 O O . TYR A 1 90 ? 2.972 -2.721 5.434 1.00 0.00 90 TYR A O 11
ATOM 15475 N N . GLU A 1 91 ? 1.114 -1.883 4.507 1.00 0.00 91 GLU A N 11
ATOM 15476 C CA . GLU A 1 91 ? 0.312 -3.072 4.812 1.00 0.00 91 GLU A CA 11
ATOM 15477 C C . GLU A 1 91 ? 0.362 -4.109 3.691 1.00 0.00 91 GLU A C 11
ATOM 15478 O O . GLU A 1 91 ? -0.321 -5.130 3.757 1.00 0.00 91 GLU A O 11
ATOM 15490 N N . GLY A 1 92 ? 1.157 -3.854 2.668 1.00 0.00 92 GLY A N 11
ATOM 15491 C CA . GLY A 1 92 ? 1.132 -4.709 1.497 1.00 0.00 92 GLY A CA 11
ATOM 15492 C C . GLY A 1 92 ? 0.648 -3.943 0.293 1.00 0.00 92 GLY A C 11
ATOM 15493 O O . GLY A 1 92 ? 0.478 -4.502 -0.790 1.00 0.00 92 GLY A O 11
ATOM 15497 N N . VAL A 1 93 ? 0.410 -2.651 0.510 1.00 0.00 93 VAL A N 11
ATOM 15498 C CA . VAL A 1 93 ? 0.063 -1.731 -0.556 1.00 0.00 93 VAL A CA 11
ATOM 15499 C C . VAL A 1 93 ? 1.150 -1.763 -1.622 1.00 0.00 93 VAL A C 11
ATOM 15500 O O . VAL A 1 93 ? 0.900 -1.566 -2.811 1.00 0.00 93 VAL A O 11
ATOM 15513 N N . PHE A 1 94 ? 2.365 -1.992 -1.153 1.00 0.00 94 PHE A N 11
ATOM 15514 C CA . PHE A 1 94 ? 3.507 -2.241 -1.998 1.00 0.00 94 PHE A CA 11
ATOM 15515 C C . PHE A 1 94 ? 4.471 -3.170 -1.244 1.00 0.00 94 PHE A C 11
ATOM 15516 O O . PHE A 1 94 ? 4.409 -3.235 -0.023 1.00 0.00 94 PHE A O 11
ATOM 15533 N N . CYS A 1 95 ? 5.314 -3.933 -1.946 1.00 0.00 95 CYS A N 11
ATOM 15534 C CA . CYS A 1 95 ? 6.240 -4.868 -1.275 1.00 0.00 95 CYS A CA 11
ATOM 15535 C C . CYS A 1 95 ? 7.583 -4.933 -2.019 1.00 0.00 95 CYS A C 11
ATOM 15536 O O . CYS A 1 95 ? 7.663 -4.562 -3.189 1.00 0.00 95 CYS A O 11
ATOM 15543 N N . SER A 1 96 ? 8.640 -5.400 -1.336 1.00 0.00 96 SER A N 11
ATOM 15544 C CA . SER A 1 96 ? 9.977 -5.484 -1.944 1.00 0.00 96 SER A CA 11
ATOM 15545 C C . SER A 1 96 ? 10.469 -6.915 -1.979 1.00 0.00 96 SER A C 11
ATOM 15546 O O . SER A 1 96 ? 10.596 -7.556 -0.937 1.00 0.00 96 SER A O 11
ATOM 15554 N N . SER A 1 97 ? 10.778 -7.403 -3.165 1.00 0.00 97 SER A N 11
ATOM 15555 C CA . SER A 1 97 ? 11.280 -8.758 -3.312 1.00 0.00 97 SER A CA 11
ATOM 15556 C C . SER A 1 97 ? 12.803 -8.759 -3.252 1.00 0.00 97 SER A C 11
ATOM 15557 O O . SER A 1 97 ? 13.438 -9.801 -3.089 1.00 0.00 97 SER A O 11
ATOM 15565 N N . SER A 1 98 ? 13.375 -7.572 -3.349 1.00 0.00 98 SER A N 11
ATOM 15566 C CA . SER A 1 98 ? 14.817 -7.407 -3.391 1.00 0.00 98 SER A CA 11
ATOM 15567 C C . SER A 1 98 ? 15.416 -7.398 -1.986 1.00 0.00 98 SER A C 11
ATOM 15568 O O . SER A 1 98 ? 16.296 -6.594 -1.688 1.00 0.00 98 SER A O 11
ATOM 15576 N N . SER A 1 99 ? 14.942 -8.295 -1.131 1.00 0.00 99 SER A N 11
ATOM 15577 C CA . SER A 1 99 ? 15.434 -8.372 0.233 1.00 0.00 99 SER A CA 11
ATOM 15578 C C . SER A 1 99 ? 16.796 -9.069 0.267 1.00 0.00 99 SER A C 11
ATOM 15579 O O . SER A 1 99 ? 16.895 -10.219 -0.227 1.00 0.00 99 SER A O 11
ATOM 15588 N N . GLY A 1 1 ? 14.085 -2.956 -3.286 1.00 0.00 1 GLY A N 12
ATOM 15589 C CA . GLY A 1 1 ? 15.457 -3.240 -2.800 1.00 0.00 1 GLY A CA 12
ATOM 15590 C C . GLY A 1 1 ? 15.469 -3.625 -1.337 1.00 0.00 1 GLY A C 12
ATOM 15591 O O . GLY A 1 1 ? 14.740 -3.036 -0.544 1.00 0.00 1 GLY A O 12
ATOM 15597 N N . VAL A 1 2 ? 16.291 -4.622 -1.002 1.00 0.00 2 VAL A N 12
ATOM 15598 C CA . VAL A 1 2 ? 16.422 -5.176 0.357 1.00 0.00 2 VAL A CA 12
ATOM 15599 C C . VAL A 1 2 ? 15.069 -5.610 0.947 1.00 0.00 2 VAL A C 12
ATOM 15600 O O . VAL A 1 2 ? 14.026 -5.507 0.292 1.00 0.00 2 VAL A O 12
ATOM 15613 N N . ASP A 1 3 ? 15.106 -6.146 2.166 1.00 0.00 3 ASP A N 12
ATOM 15614 C CA . ASP A 1 3 ? 13.907 -6.455 2.928 1.00 0.00 3 ASP A CA 12
ATOM 15615 C C . ASP A 1 3 ? 12.988 -5.244 3.010 1.00 0.00 3 ASP A C 12
ATOM 15616 O O . ASP A 1 3 ? 13.377 -4.184 3.493 1.00 0.00 3 ASP A O 12
ATOM 15625 N N . PRO A 1 4 ? 11.758 -5.388 2.497 1.00 0.00 4 PRO A N 12
ATOM 15626 C CA . PRO A 1 4 ? 10.777 -4.293 2.401 1.00 0.00 4 PRO A CA 12
ATOM 15627 C C . PRO A 1 4 ? 10.513 -3.466 3.685 1.00 0.00 4 PRO A C 12
ATOM 15628 O O . PRO A 1 4 ? 9.765 -2.502 3.630 1.00 0.00 4 PRO A O 12
ATOM 15639 N N . LYS A 1 5 ? 11.094 -3.826 4.828 1.00 0.00 5 LYS A N 12
ATOM 15640 C CA . LYS A 1 5 ? 10.870 -3.065 6.077 1.00 0.00 5 LYS A CA 12
ATOM 15641 C C . LYS A 1 5 ? 11.680 -1.770 6.169 1.00 0.00 5 LYS A C 12
ATOM 15642 O O . LYS A 1 5 ? 11.780 -1.182 7.243 1.00 0.00 5 LYS A O 12
ATOM 15661 N N . HIS A 1 6 ? 12.269 -1.324 5.071 1.00 0.00 6 HIS A N 12
ATOM 15662 C CA . HIS A 1 6 ? 13.175 -0.172 5.117 1.00 0.00 6 HIS A CA 12
ATOM 15663 C C . HIS A 1 6 ? 12.436 1.174 5.150 1.00 0.00 6 HIS A C 12
ATOM 15664 O O . HIS A 1 6 ? 12.994 2.196 4.755 1.00 0.00 6 HIS A O 12
ATOM 15679 N N . VAL A 1 7 ? 11.184 1.138 5.627 1.00 0.00 7 VAL A N 12
ATOM 15680 C CA . VAL A 1 7 ? 10.380 2.323 5.978 1.00 0.00 7 VAL A CA 12
ATOM 15681 C C . VAL A 1 7 ? 10.422 3.452 4.928 1.00 0.00 7 VAL A C 12
ATOM 15682 O O . VAL A 1 7 ? 10.629 3.199 3.744 1.00 0.00 7 VAL A O 12
ATOM 15695 N N . CYS A 1 8 ? 10.149 4.687 5.350 1.00 0.00 8 CYS A N 12
ATOM 15696 C CA . CYS A 1 8 ? 9.986 5.792 4.404 1.00 0.00 8 CYS A CA 12
ATOM 15697 C C . CYS A 1 8 ? 10.193 7.154 5.015 1.00 0.00 8 CYS A C 12
ATOM 15698 O O . CYS A 1 8 ? 10.001 7.365 6.213 1.00 0.00 8 CYS A O 12
ATOM 15705 N N . VAL A 1 9 ? 10.581 8.062 4.139 1.00 0.00 9 VAL A N 12
ATOM 15706 C CA . VAL A 1 9 ? 10.425 9.478 4.334 1.00 0.00 9 VAL A CA 12
ATOM 15707 C C . VAL A 1 9 ? 10.244 10.088 2.954 1.00 0.00 9 VAL A C 12
ATOM 15708 O O . VAL A 1 9 ? 11.199 10.264 2.202 1.00 0.00 9 VAL A O 12
ATOM 15721 N N . ASP A 1 10 ? 9.011 10.382 2.623 1.00 0.00 10 ASP A N 12
ATOM 15722 C CA . ASP A 1 10 ? 8.675 10.892 1.311 1.00 0.00 10 ASP A CA 12
ATOM 15723 C C . ASP A 1 10 ? 7.835 12.149 1.432 1.00 0.00 10 ASP A C 12
ATOM 15724 O O . ASP A 1 10 ? 7.365 12.440 2.522 1.00 0.00 10 ASP A O 12
ATOM 15733 N N . THR A 1 11 ? 7.716 12.879 0.317 1.00 0.00 11 THR A N 12
ATOM 15734 C CA . THR A 1 11 ? 6.666 13.871 0.052 1.00 0.00 11 THR A CA 12
ATOM 15735 C C . THR A 1 11 ? 6.201 14.750 1.225 1.00 0.00 11 THR A C 12
ATOM 15736 O O . THR A 1 11 ? 5.898 14.319 2.333 1.00 0.00 11 THR A O 12
ATOM 15747 N N . ARG A 1 12 ? 6.039 16.016 0.882 1.00 0.00 12 ARG A N 12
ATOM 15748 C CA . ARG A 1 12 ? 5.745 17.065 1.829 1.00 0.00 12 ARG A CA 12
ATOM 15749 C C . ARG A 1 12 ? 4.372 16.872 2.435 1.00 0.00 12 ARG A C 12
ATOM 15750 O O . ARG A 1 12 ? 4.182 16.991 3.644 1.00 0.00 12 ARG A O 12
ATOM 15771 N N . ASP A 1 13 ? 3.422 16.590 1.571 1.00 0.00 13 ASP A N 12
ATOM 15772 C CA . ASP A 1 13 ? 2.049 16.356 1.986 1.00 0.00 13 ASP A CA 12
ATOM 15773 C C . ASP A 1 13 ? 1.535 15.046 1.413 1.00 0.00 13 ASP A C 12
ATOM 15774 O O . ASP A 1 13 ? 1.008 14.997 0.299 1.00 0.00 13 ASP A O 12
ATOM 15783 N N . ILE A 1 14 ? 1.733 13.975 2.163 1.00 0.00 14 ILE A N 12
ATOM 15784 C CA . ILE A 1 14 ? 1.205 12.675 1.795 1.00 0.00 14 ILE A CA 12
ATOM 15785 C C . ILE A 1 14 ? -0.227 12.581 2.270 1.00 0.00 14 ILE A C 12
ATOM 15786 O O . ILE A 1 14 ? -0.544 12.999 3.385 1.00 0.00 14 ILE A O 12
ATOM 15802 N N . PRO A 1 15 ? -1.108 12.050 1.418 1.00 0.00 15 PRO A N 12
ATOM 15803 C CA . PRO A 1 15 ? -2.538 11.963 1.701 1.00 0.00 15 PRO A CA 12
ATOM 15804 C C . PRO A 1 15 ? -2.836 11.266 3.028 1.00 0.00 15 PRO A C 12
ATOM 15805 O O . PRO A 1 15 ? -2.096 10.391 3.470 1.00 0.00 15 PRO A O 12
ATOM 15816 N N . LYS A 1 16 ? -3.935 11.679 3.648 1.00 0.00 16 LYS A N 12
ATOM 15817 C CA . LYS A 1 16 ? -4.294 11.257 4.990 1.00 0.00 16 LYS A CA 12
ATOM 15818 C C . LYS A 1 16 ? -4.560 9.769 5.091 1.00 0.00 16 LYS A C 12
ATOM 15819 O O . LYS A 1 16 ? -4.221 9.133 6.086 1.00 0.00 16 LYS A O 12
ATOM 15838 N N . ASN A 1 17 ? -5.191 9.221 4.071 1.00 0.00 17 ASN A N 12
ATOM 15839 C CA . ASN A 1 17 ? -5.512 7.806 4.050 1.00 0.00 17 ASN A CA 12
ATOM 15840 C C . ASN A 1 17 ? -4.455 7.115 3.230 1.00 0.00 17 ASN A C 12
ATOM 15841 O O . ASN A 1 17 ? -4.692 6.099 2.577 1.00 0.00 17 ASN A O 12
ATOM 15852 N N . ALA A 1 18 ? -3.279 7.708 3.256 1.00 0.00 18 ALA A N 12
ATOM 15853 C CA . ALA A 1 18 ? -2.171 7.247 2.468 1.00 0.00 18 ALA A CA 12
ATOM 15854 C C . ALA A 1 18 ? -0.965 7.047 3.340 1.00 0.00 18 ALA A C 12
ATOM 15855 O O . ALA A 1 18 ? -0.838 7.634 4.416 1.00 0.00 18 ALA A O 12
ATOM 15862 N N . GLY A 1 19 ? -0.094 6.205 2.868 1.00 0.00 19 GLY A N 12
ATOM 15863 C CA . GLY A 1 19 ? 1.162 6.000 3.519 1.00 0.00 19 GLY A CA 12
ATOM 15864 C C . GLY A 1 19 ? 2.275 6.066 2.524 1.00 0.00 19 GLY A C 12
ATOM 15865 O O . GLY A 1 19 ? 2.080 5.736 1.352 1.00 0.00 19 GLY A O 12
ATOM 15869 N N . CYS A 1 20 ? 3.433 6.482 2.963 1.00 0.00 20 CYS A N 12
ATOM 15870 C CA . CYS A 1 20 ? 4.543 6.621 2.066 1.00 0.00 20 CYS A CA 12
ATOM 15871 C C . CYS A 1 20 ? 5.509 5.521 2.335 1.00 0.00 20 CYS A C 12
ATOM 15872 O O . CYS A 1 20 ? 5.598 5.009 3.456 1.00 0.00 20 CYS A O 12
ATOM 15879 N N . PHE A 1 21 ? 6.191 5.114 1.311 1.00 0.00 21 PHE A N 12
ATOM 15880 C CA . PHE A 1 21 ? 7.244 4.166 1.488 1.00 0.00 21 PHE A CA 12
ATOM 15881 C C . PHE A 1 21 ? 8.443 4.502 0.626 1.00 0.00 21 PHE A C 12
ATOM 15882 O O . PHE A 1 21 ? 8.317 4.940 -0.516 1.00 0.00 21 PHE A O 12
ATOM 15899 N N . ARG A 1 22 ? 9.608 4.309 1.214 1.00 0.00 22 ARG A N 12
ATOM 15900 C CA . ARG A 1 22 ? 10.851 4.686 0.595 1.00 0.00 22 ARG A CA 12
ATOM 15901 C C . ARG A 1 22 ? 11.742 3.464 0.445 1.00 0.00 22 ARG A C 12
ATOM 15902 O O . ARG A 1 22 ? 11.995 2.759 1.414 1.00 0.00 22 ARG A O 12
ATOM 15923 N N . ASP A 1 23 ? 12.222 3.215 -0.759 1.00 0.00 23 ASP A N 12
ATOM 15924 C CA . ASP A 1 23 ? 12.969 1.994 -1.012 1.00 0.00 23 ASP A CA 12
ATOM 15925 C C . ASP A 1 23 ? 14.476 2.223 -0.936 1.00 0.00 23 ASP A C 12
ATOM 15926 O O . ASP A 1 23 ? 14.930 3.349 -0.741 1.00 0.00 23 ASP A O 12
ATOM 15935 N N . ASP A 1 24 ? 15.228 1.150 -1.106 1.00 0.00 24 ASP A N 12
ATOM 15936 C CA . ASP A 1 24 ? 16.677 1.137 -0.954 1.00 0.00 24 ASP A CA 12
ATOM 15937 C C . ASP A 1 24 ? 17.352 2.198 -1.818 1.00 0.00 24 ASP A C 12
ATOM 15938 O O . ASP A 1 24 ? 18.253 2.912 -1.366 1.00 0.00 24 ASP A O 12
ATOM 15947 N N . ASP A 1 25 ? 16.874 2.325 -3.045 1.00 0.00 25 ASP A N 12
ATOM 15948 C CA . ASP A 1 25 ? 17.437 3.267 -4.013 1.00 0.00 25 ASP A CA 12
ATOM 15949 C C . ASP A 1 25 ? 17.262 4.719 -3.563 1.00 0.00 25 ASP A C 12
ATOM 15950 O O . ASP A 1 25 ? 17.910 5.629 -4.083 1.00 0.00 25 ASP A O 12
ATOM 15959 N N . GLY A 1 26 ? 16.413 4.927 -2.571 1.00 0.00 26 GLY A N 12
ATOM 15960 C CA . GLY A 1 26 ? 16.069 6.272 -2.163 1.00 0.00 26 GLY A CA 12
ATOM 15961 C C . GLY A 1 26 ? 14.761 6.690 -2.774 1.00 0.00 26 GLY A C 12
ATOM 15962 O O . GLY A 1 26 ? 14.284 7.801 -2.562 1.00 0.00 26 GLY A O 12
ATOM 15966 N N . THR A 1 27 ? 14.194 5.773 -3.545 1.00 0.00 27 THR A N 12
ATOM 15967 C CA . THR A 1 27 ? 12.909 5.965 -4.189 1.00 0.00 27 THR A CA 12
ATOM 15968 C C . THR A 1 27 ? 11.831 6.265 -3.161 1.00 0.00 27 THR A C 12
ATOM 15969 O O . THR A 1 27 ? 11.657 5.514 -2.201 1.00 0.00 27 THR A O 12
ATOM 15980 N N . GLU A 1 28 ? 11.110 7.348 -3.368 1.00 0.00 28 GLU A N 12
ATOM 15981 C CA . GLU A 1 28 ? 10.083 7.772 -2.435 1.00 0.00 28 GLU A CA 12
ATOM 15982 C C . GLU A 1 28 ? 8.721 7.829 -3.115 1.00 0.00 28 GLU A C 12
ATOM 15983 O O . GLU A 1 28 ? 8.511 8.585 -4.069 1.00 0.00 28 GLU A O 12
ATOM 15995 N N . GLU A 1 29 ? 7.805 7.011 -2.619 1.00 0.00 29 GLU A N 12
ATOM 15996 C CA . GLU A 1 29 ? 6.477 6.891 -3.194 1.00 0.00 29 GLU A CA 12
ATOM 15997 C C . GLU A 1 29 ? 5.444 6.676 -2.108 1.00 0.00 29 GLU A C 12
ATOM 15998 O O . GLU A 1 29 ? 5.640 5.865 -1.204 1.00 0.00 29 GLU A O 12
ATOM 16010 N N . TRP A 1 30 ? 4.353 7.406 -2.188 1.00 0.00 30 TRP A N 12
ATOM 16011 C CA . TRP A 1 30 ? 3.225 7.138 -1.333 1.00 0.00 30 TRP A CA 12
ATOM 16012 C C . TRP A 1 30 ? 2.136 6.446 -2.130 1.00 0.00 30 TRP A C 12
ATOM 16013 O O . TRP A 1 30 ? 2.083 6.545 -3.357 1.00 0.00 30 TRP A O 12
ATOM 16034 N N . ARG A 1 31 ? 1.290 5.739 -1.421 1.00 0.00 31 ARG A N 12
ATOM 16035 C CA . ARG A 1 31 ? 0.183 5.005 -2.009 1.00 0.00 31 ARG A CA 12
ATOM 16036 C C . ARG A 1 31 ? -1.011 5.106 -1.088 1.00 0.00 31 ARG A C 12
ATOM 16037 O O . ARG A 1 31 ? -0.928 5.713 -0.019 1.00 0.00 31 ARG A O 12
ATOM 16058 N N . CYS A 1 32 ? -2.097 4.478 -1.469 1.00 0.00 32 CYS A N 12
ATOM 16059 C CA . CYS A 1 32 ? -3.329 4.576 -0.719 1.00 0.00 32 CYS A CA 12
ATOM 16060 C C . CYS A 1 32 ? -3.573 3.255 -0.051 1.00 0.00 32 CYS A C 12
ATOM 16061 O O . CYS A 1 32 ? -3.508 2.202 -0.683 1.00 0.00 32 CYS A O 12
ATOM 16068 N N . LEU A 1 33 ? -3.815 3.334 1.249 1.00 0.00 33 LEU A N 12
ATOM 16069 C CA . LEU A 1 33 ? -3.831 2.169 2.109 1.00 0.00 33 LEU A CA 12
ATOM 16070 C C . LEU A 1 33 ? -4.887 1.173 1.648 1.00 0.00 33 LEU A C 12
ATOM 16071 O O . LEU A 1 33 ? -5.764 1.499 0.847 1.00 0.00 33 LEU A O 12
ATOM 16087 N N . LEU A 1 34 ? -4.802 -0.030 2.170 1.00 0.00 34 LEU A N 12
ATOM 16088 C CA . LEU A 1 34 ? -5.592 -1.131 1.687 1.00 0.00 34 LEU A CA 12
ATOM 16089 C C . LEU A 1 34 ? -7.069 -0.923 1.955 1.00 0.00 34 LEU A C 12
ATOM 16090 O O . LEU A 1 34 ? -7.483 -0.608 3.068 1.00 0.00 34 LEU A O 12
ATOM 16106 N N . GLY A 1 35 ? -7.852 -1.080 0.902 1.00 0.00 35 GLY A N 12
ATOM 16107 C CA . GLY A 1 35 ? -9.279 -0.864 0.986 1.00 0.00 35 GLY A CA 12
ATOM 16108 C C . GLY A 1 35 ? -9.653 0.569 0.680 1.00 0.00 35 GLY A C 12
ATOM 16109 O O . GLY A 1 35 ? -10.830 0.941 0.726 1.00 0.00 35 GLY A O 12
ATOM 16113 N N . TYR A 1 36 ? -8.646 1.372 0.373 1.00 0.00 36 TYR A N 12
ATOM 16114 C CA . TYR A 1 36 ? -8.851 2.776 0.073 1.00 0.00 36 TYR A CA 12
ATOM 16115 C C . TYR A 1 36 ? -8.769 3.006 -1.423 1.00 0.00 36 TYR A C 12
ATOM 16116 O O . TYR A 1 36 ? -8.684 2.056 -2.201 1.00 0.00 36 TYR A O 12
ATOM 16134 N N . LYS A 1 37 ? -8.820 4.262 -1.823 1.00 0.00 37 LYS A N 12
ATOM 16135 C CA . LYS A 1 37 ? -8.792 4.613 -3.222 1.00 0.00 37 LYS A CA 12
ATOM 16136 C C . LYS A 1 37 ? -8.170 5.981 -3.401 1.00 0.00 37 LYS A C 12
ATOM 16137 O O . LYS A 1 37 ? -7.920 6.693 -2.427 1.00 0.00 37 LYS A O 12
ATOM 16156 N N . LYS A 1 38 ? -7.944 6.344 -4.648 1.00 0.00 38 LYS A N 12
ATOM 16157 C CA . LYS A 1 38 ? -7.409 7.649 -4.977 1.00 0.00 38 LYS A CA 12
ATOM 16158 C C . LYS A 1 38 ? -8.559 8.621 -5.179 1.00 0.00 38 LYS A C 12
ATOM 16159 O O . LYS A 1 38 ? -9.499 8.338 -5.925 1.00 0.00 38 LYS A O 12
ATOM 16178 N N . GLY A 1 39 ? -8.484 9.749 -4.498 1.00 0.00 39 GLY A N 12
ATOM 16179 C CA . GLY A 1 39 ? -9.555 10.713 -4.541 1.00 0.00 39 GLY A CA 12
ATOM 16180 C C . GLY A 1 39 ? -9.336 11.795 -5.578 1.00 0.00 39 GLY A C 12
ATOM 16181 O O . GLY A 1 39 ? -9.540 11.574 -6.769 1.00 0.00 39 GLY A O 12
ATOM 16185 N N . GLU A 1 40 ? -8.901 12.961 -5.124 1.00 0.00 40 GLU A N 12
ATOM 16186 C CA . GLU A 1 40 ? -8.741 14.120 -5.999 1.00 0.00 40 GLU A CA 12
ATOM 16187 C C . GLU A 1 40 ? -7.372 14.120 -6.689 1.00 0.00 40 GLU A C 12
ATOM 16188 O O . GLU A 1 40 ? -6.610 15.093 -6.622 1.00 0.00 40 GLU A O 12
ATOM 16200 N N . GLY A 1 41 ? -7.064 13.023 -7.357 1.00 0.00 41 GLY A N 12
ATOM 16201 C CA . GLY A 1 41 ? -5.816 12.926 -8.081 1.00 0.00 41 GLY A CA 12
ATOM 16202 C C . GLY A 1 41 ? -4.690 12.375 -7.235 1.00 0.00 41 GLY A C 12
ATOM 16203 O O . GLY A 1 41 ? -4.196 11.278 -7.484 1.00 0.00 41 GLY A O 12
ATOM 16207 N N . ASN A 1 42 ? -4.294 13.131 -6.227 1.00 0.00 42 ASN A N 12
ATOM 16208 C CA . ASN A 1 42 ? -3.176 12.750 -5.372 1.00 0.00 42 ASN A CA 12
ATOM 16209 C C . ASN A 1 42 ? -3.606 12.671 -3.916 1.00 0.00 42 ASN A C 12
ATOM 16210 O O . ASN A 1 42 ? -2.915 13.152 -3.024 1.00 0.00 42 ASN A O 12
ATOM 16221 N N . THR A 1 43 ? -4.741 12.044 -3.677 1.00 0.00 43 THR A N 12
ATOM 16222 C CA . THR A 1 43 ? -5.216 11.850 -2.325 1.00 0.00 43 THR A CA 12
ATOM 16223 C C . THR A 1 43 ? -5.750 10.457 -2.151 1.00 0.00 43 THR A C 12
ATOM 16224 O O . THR A 1 43 ? -6.158 9.808 -3.108 1.00 0.00 43 THR A O 12
ATOM 16235 N N . CYS A 1 44 ? -5.753 10.015 -0.926 1.00 0.00 44 CYS A N 12
ATOM 16236 C CA . CYS A 1 44 ? -6.231 8.705 -0.603 1.00 0.00 44 CYS A CA 12
ATOM 16237 C C . CYS A 1 44 ? -7.371 8.817 0.370 1.00 0.00 44 CYS A C 12
ATOM 16238 O O . CYS A 1 44 ? -7.305 9.575 1.340 1.00 0.00 44 CYS A O 12
ATOM 16245 N N . VAL A 1 45 ? -8.416 8.082 0.084 1.00 0.00 45 VAL A N 12
ATOM 16246 C CA . VAL A 1 45 ? -9.623 8.106 0.879 1.00 0.00 45 VAL A CA 12
ATOM 16247 C C . VAL A 1 45 ? -10.149 6.701 1.036 1.00 0.00 45 VAL A C 12
ATOM 16248 O O . VAL A 1 45 ? -9.915 5.847 0.180 1.00 0.00 45 VAL A O 12
ATOM 16261 N N . GLU A 1 46 ? -10.827 6.455 2.142 1.00 0.00 46 GLU A N 12
ATOM 16262 C CA . GLU A 1 46 ? -11.419 5.159 2.385 1.00 0.00 46 GLU A CA 12
ATOM 16263 C C . GLU A 1 46 ? -12.455 4.841 1.326 1.00 0.00 46 GLU A C 12
ATOM 16264 O O . GLU A 1 46 ? -13.559 5.383 1.340 1.00 0.00 46 GLU A O 12
ATOM 16276 N N . ASN A 1 47 ? -12.081 3.972 0.404 1.00 0.00 47 ASN A N 12
ATOM 16277 C CA . ASN A 1 47 ? -12.980 3.531 -0.647 1.00 0.00 47 ASN A CA 12
ATOM 16278 C C . ASN A 1 47 ? -14.146 2.777 -0.036 1.00 0.00 47 ASN A C 12
ATOM 16279 O O . ASN A 1 47 ? -15.292 2.926 -0.456 1.00 0.00 47 ASN A O 12
ATOM 16290 N N . ASN A 1 48 ? -13.817 1.959 0.963 1.00 0.00 48 ASN A N 12
ATOM 16291 C CA . ASN A 1 48 ? -14.800 1.278 1.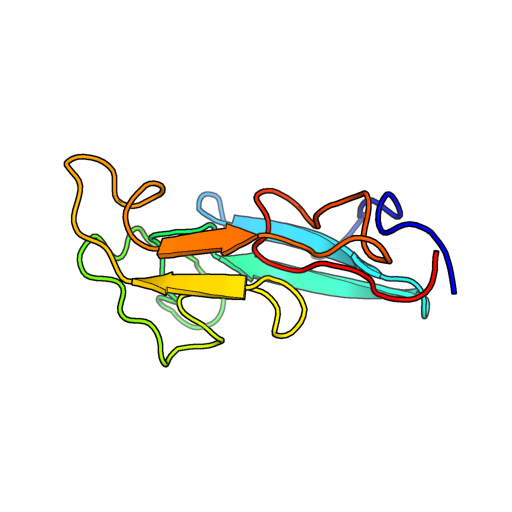813 1.00 0.00 48 ASN A CA 12
ATOM 16292 C C . ASN A 1 48 ? -15.566 0.195 1.058 1.00 0.00 48 ASN A C 12
ATOM 16293 O O . ASN A 1 48 ? -16.212 -0.657 1.660 1.00 0.00 48 ASN A O 12
ATOM 16304 N N . ASN A 1 49 ? -15.477 0.231 -0.260 1.00 0.00 49 ASN A N 12
ATOM 16305 C CA . ASN A 1 49 ? -15.951 -0.856 -1.105 1.00 0.00 49 ASN A CA 12
ATOM 16306 C C . ASN A 1 49 ? -14.854 -1.234 -2.111 1.00 0.00 49 ASN A C 12
ATOM 16307 O O . ASN A 1 49 ? -15.058 -1.193 -3.325 1.00 0.00 49 ASN A O 12
ATOM 16318 N N . PRO A 1 50 ? -13.659 -1.561 -1.605 1.00 0.00 50 PRO A N 12
ATOM 16319 C CA . PRO A 1 50 ? -12.502 -1.876 -2.432 1.00 0.00 50 PRO A CA 12
ATOM 16320 C C . PRO A 1 50 ? -12.691 -3.125 -3.276 1.00 0.00 50 PRO A C 12
ATOM 16321 O O . PRO A 1 50 ? -13.219 -4.138 -2.815 1.00 0.00 50 PRO A O 12
ATOM 16332 N N . THR A 1 51 ? -12.244 -3.033 -4.509 1.00 0.00 51 THR A N 12
ATOM 16333 C CA . THR A 1 51 ? -12.326 -4.125 -5.454 1.00 0.00 51 THR A CA 12
ATOM 16334 C C . THR A 1 51 ? -10.926 -4.496 -5.907 1.00 0.00 51 THR A C 12
ATOM 16335 O O . THR A 1 51 ? -10.034 -3.643 -5.922 1.00 0.00 51 THR A O 12
ATOM 16346 N N . CYS A 1 52 ? -10.708 -5.749 -6.262 1.00 0.00 52 CYS A N 12
ATOM 16347 C CA . CYS A 1 52 ? -9.426 -6.118 -6.809 1.00 0.00 52 CYS A CA 12
ATOM 16348 C C . CYS A 1 52 ? -9.492 -5.814 -8.288 1.00 0.00 52 CYS A C 12
ATOM 16349 O O . CYS A 1 52 ? -10.417 -6.253 -8.974 1.00 0.00 52 CYS A O 12
ATOM 16356 N N . ASP A 1 53 ? -8.483 -5.098 -8.756 1.00 0.00 53 ASP A N 12
ATOM 16357 C CA . ASP A 1 53 ? -8.503 -4.428 -10.057 1.00 0.00 53 ASP A CA 12
ATOM 16358 C C . ASP A 1 53 ? -7.662 -3.181 -9.943 1.00 0.00 53 ASP A C 12
ATOM 16359 O O . ASP A 1 53 ? -6.694 -2.988 -10.673 1.00 0.00 53 ASP A O 12
ATOM 16368 N N . ILE A 1 54 ? -8.043 -2.350 -8.979 1.00 0.00 54 ILE A N 12
ATOM 16369 C CA . ILE A 1 54 ? -7.393 -1.078 -8.750 1.00 0.00 54 ILE A CA 12
ATOM 16370 C C . ILE A 1 54 ? -6.048 -1.297 -8.117 1.00 0.00 54 ILE A C 12
ATOM 16371 O O . ILE A 1 54 ? -5.944 -1.353 -6.893 1.00 0.00 54 ILE A O 12
ATOM 16387 N N . ASN A 1 55 ? -5.033 -1.446 -8.945 1.00 0.00 55 ASN A N 12
ATOM 16388 C CA . ASN A 1 55 ? -3.695 -1.683 -8.456 1.00 0.00 55 ASN A CA 12
ATOM 16389 C C . ASN A 1 55 ? -3.724 -2.888 -7.524 1.00 0.00 55 ASN A C 12
ATOM 16390 O O . ASN A 1 55 ? -3.206 -2.843 -6.413 1.00 0.00 55 ASN A O 12
ATOM 16401 N N . ASN A 1 56 ? -4.416 -3.941 -7.973 1.00 0.00 56 ASN A N 12
ATOM 16402 C CA . ASN A 1 56 ? -4.526 -5.201 -7.225 1.00 0.00 56 ASN A CA 12
ATOM 16403 C C . ASN A 1 56 ? -5.356 -4.990 -5.963 1.00 0.00 56 ASN A C 12
ATOM 16404 O O . ASN A 1 56 ? -5.172 -5.682 -4.982 1.00 0.00 56 ASN A O 12
ATOM 16415 N N . GLY A 1 57 ? -6.246 -4.008 -5.981 1.00 0.00 57 GLY A N 12
ATOM 16416 C CA . GLY A 1 57 ? -7.079 -3.740 -4.827 1.00 0.00 57 GLY A CA 12
ATOM 16417 C C . GLY A 1 57 ? -6.432 -2.766 -3.863 1.00 0.00 57 GLY A C 12
ATOM 16418 O O . GLY A 1 57 ? -6.978 -2.475 -2.801 1.00 0.00 57 GLY A O 12
ATOM 16422 N N . GLY A 1 58 ? -5.279 -2.240 -4.250 1.00 0.00 58 GLY A N 12
ATOM 16423 C CA . GLY A 1 58 ? -4.534 -1.370 -3.368 1.00 0.00 58 GLY A CA 12
ATOM 16424 C C . GLY A 1 58 ? -3.225 -2.003 -2.936 1.00 0.00 58 GLY A C 12
ATOM 16425 O O . GLY A 1 58 ? -2.536 -1.496 -2.061 1.00 0.00 58 GLY A O 12
ATOM 16429 N N . CYS A 1 59 ? -2.874 -3.086 -3.601 1.00 0.00 59 CYS A N 12
ATOM 16430 C CA . CYS A 1 59 ? -1.709 -3.887 -3.268 1.00 0.00 59 CYS A CA 12
ATOM 16431 C C . CYS A 1 59 ? -0.617 -3.651 -4.281 1.00 0.00 59 CYS A C 12
ATOM 16432 O O . CYS A 1 59 ? -0.763 -2.874 -5.211 1.00 0.00 59 CYS A O 12
ATOM 16439 N N . ASP A 1 60 ? 0.472 -4.340 -4.094 1.00 0.00 60 ASP A N 12
ATOM 16440 C CA . ASP A 1 60 ? 1.567 -4.311 -5.035 1.00 0.00 60 ASP A CA 12
ATOM 16441 C C . ASP A 1 60 ? 1.445 -5.562 -5.856 1.00 0.00 60 ASP A C 12
ATOM 16442 O O . ASP A 1 60 ? 0.925 -6.550 -5.376 1.00 0.00 60 ASP A O 12
ATOM 16451 N N . PRO A 1 61 ? 1.801 -5.514 -7.144 1.00 0.00 61 PRO A N 12
ATOM 16452 C CA . PRO A 1 61 ? 1.637 -6.661 -8.031 1.00 0.00 61 PRO A CA 12
ATOM 16453 C C . PRO A 1 61 ? 2.383 -7.888 -7.518 1.00 0.00 61 PRO A C 12
ATOM 16454 O O . PRO A 1 61 ? 2.146 -9.012 -7.964 1.00 0.00 61 PRO A O 12
ATOM 16465 N N . THR A 1 62 ? 3.295 -7.656 -6.582 1.00 0.00 62 THR A N 12
ATOM 16466 C CA . THR A 1 62 ? 4.025 -8.723 -5.927 1.00 0.00 62 THR A CA 12
ATOM 16467 C C . THR A 1 62 ? 3.274 -9.174 -4.679 1.00 0.00 62 THR A C 12
ATOM 16468 O O . THR A 1 62 ? 3.554 -10.218 -4.099 1.00 0.00 62 THR A O 12
ATOM 16479 N N . ALA A 1 63 ? 2.312 -8.361 -4.277 1.00 0.00 63 ALA A N 12
ATOM 16480 C CA . ALA A 1 63 ? 1.381 -8.709 -3.224 1.00 0.00 63 ALA A CA 12
ATOM 16481 C C . ALA A 1 63 ? 0.142 -9.363 -3.828 1.00 0.00 63 ALA A C 12
ATOM 16482 O O . ALA A 1 63 ? -0.680 -8.688 -4.447 1.00 0.00 63 ALA A O 12
ATOM 16489 N N . SER A 1 64 ? 0.024 -10.677 -3.667 1.00 0.00 64 SER A N 12
ATOM 16490 C CA . SER A 1 64 ? -1.141 -11.409 -4.150 1.00 0.00 64 SER A CA 12
ATOM 16491 C C . SER A 1 64 ? -2.413 -10.787 -3.583 1.00 0.00 64 SER A C 12
ATOM 16492 O O . SER A 1 64 ? -2.542 -10.629 -2.370 1.00 0.00 64 SER A O 12
ATOM 16500 N N . CYS A 1 65 ? -3.329 -10.412 -4.464 1.00 0.00 65 CYS A N 12
ATOM 16501 C CA . CYS A 1 65 ? -4.559 -9.757 -4.047 1.00 0.00 65 CYS A CA 12
ATOM 16502 C C . CYS A 1 65 ? -5.704 -10.738 -3.920 1.00 0.00 65 CYS A C 12
ATOM 16503 O O . CYS A 1 65 ? -5.893 -11.626 -4.751 1.00 0.00 65 CYS A O 12
ATOM 16510 N N . GLN A 1 66 ? -6.456 -10.553 -2.859 1.00 0.00 66 GLN A N 12
ATOM 16511 C CA . GLN A 1 66 ? -7.696 -11.271 -2.633 1.00 0.00 66 GLN A CA 12
ATOM 16512 C C . GLN A 1 66 ? -8.769 -10.252 -2.296 1.00 0.00 66 GLN A C 12
ATOM 16513 O O . GLN A 1 66 ? -8.585 -9.451 -1.381 1.00 0.00 66 GLN A O 12
ATOM 16527 N N . ASN A 1 67 ? -9.866 -10.240 -3.028 1.00 0.00 67 ASN A N 12
ATOM 16528 C CA . ASN A 1 67 ? -10.942 -9.329 -2.688 1.00 0.00 67 ASN A CA 12
ATOM 16529 C C . ASN A 1 67 ? -11.954 -9.996 -1.795 1.00 0.00 67 ASN A C 12
ATOM 16530 O O . ASN A 1 67 ? -12.498 -11.060 -2.099 1.00 0.00 67 ASN A O 12
ATOM 16541 N N . ALA A 1 68 ? -12.194 -9.336 -0.697 1.00 0.00 68 ALA A N 12
ATOM 16542 C CA . ALA A 1 68 ? -13.005 -9.873 0.375 1.00 0.00 68 ALA A CA 12
ATOM 16543 C C . ALA A 1 68 ? -13.872 -8.787 0.972 1.00 0.00 68 ALA A C 12
ATOM 16544 O O . ALA A 1 68 ? -13.788 -7.619 0.582 1.00 0.00 68 ALA A O 12
ATOM 16551 N N . GLU A 1 69 ? -14.708 -9.181 1.904 1.00 0.00 69 GLU A N 12
ATOM 16552 C CA . GLU A 1 69 ? -15.546 -8.250 2.625 1.00 0.00 69 GLU A CA 12
ATOM 16553 C C . GLU A 1 69 ? -15.394 -8.456 4.127 1.00 0.00 69 GLU A C 12
ATOM 16554 O O . GLU A 1 69 ? -15.754 -9.498 4.677 1.00 0.00 69 GLU A O 12
ATOM 16566 N N . SER A 1 70 ? -14.812 -7.465 4.768 1.00 0.00 70 SER A N 12
ATOM 16567 C CA . SER A 1 70 ? -14.601 -7.490 6.206 1.00 0.00 70 SER A CA 12
ATOM 16568 C C . SER A 1 70 ? -15.103 -6.189 6.808 1.00 0.00 70 SER A C 12
ATOM 16569 O O . SER A 1 70 ? -15.306 -5.204 6.091 1.00 0.00 70 SER A O 12
ATOM 16577 N N . THR A 1 71 ? -15.299 -6.190 8.119 1.00 0.00 71 THR A N 12
ATOM 16578 C CA . THR A 1 71 ? -15.776 -5.011 8.829 1.00 0.00 71 THR A CA 12
ATOM 16579 C C . THR A 1 71 ? -14.771 -3.862 8.714 1.00 0.00 71 THR A C 12
ATOM 16580 O O . THR A 1 71 ? -15.129 -2.687 8.852 1.00 0.00 71 THR A O 12
ATOM 16591 N N . GLU A 1 72 ? -13.520 -4.208 8.438 1.00 0.00 72 GLU A N 12
ATOM 16592 C CA . GLU A 1 72 ? -12.487 -3.213 8.204 1.00 0.00 72 GLU A CA 12
ATOM 16593 C C . GLU A 1 72 ? -12.250 -3.086 6.709 1.00 0.00 72 GLU A C 12
ATOM 16594 O O . GLU A 1 72 ? -12.120 -4.089 6.011 1.00 0.00 72 GLU A O 12
ATOM 16606 N N . ASN A 1 73 ? -12.210 -1.850 6.220 1.00 0.00 73 ASN A N 12
ATOM 16607 C CA . ASN A 1 73 ? -11.924 -1.580 4.811 1.00 0.00 73 ASN A CA 12
ATOM 16608 C C . ASN A 1 73 ? -10.544 -2.091 4.438 1.00 0.00 73 ASN A C 12
ATOM 16609 O O . ASN A 1 73 ? -10.329 -2.536 3.312 1.00 0.00 73 ASN A O 12
ATOM 16620 N N . SER A 1 74 ? -9.622 -2.057 5.390 1.00 0.00 74 SER A N 12
ATOM 16621 C CA . SER A 1 74 ? -8.263 -2.520 5.143 1.00 0.00 74 SER A CA 12
ATOM 16622 C C . SER A 1 74 ? -8.202 -4.044 5.121 1.00 0.00 74 SER A C 12
ATOM 16623 O O . SER A 1 74 ? -7.302 -4.638 4.532 1.00 0.00 74 SER A O 12
ATOM 16631 N N . LYS A 1 75 ? -9.187 -4.667 5.752 1.00 0.00 75 LYS A N 12
ATOM 16632 C CA . LYS A 1 75 ? -9.264 -6.117 5.817 1.00 0.00 75 LYS A CA 12
ATOM 16633 C C . LYS A 1 75 ? -10.111 -6.671 4.684 1.00 0.00 75 LYS A C 12
ATOM 16634 O O . LYS A 1 75 ? -10.430 -7.861 4.661 1.00 0.00 75 LYS A O 12
ATOM 16653 N N . LYS A 1 76 ? -10.484 -5.809 3.751 1.00 0.00 76 LYS A N 12
ATOM 16654 C CA . LYS A 1 76 ? -11.276 -6.238 2.616 1.00 0.00 76 LYS A CA 12
ATOM 16655 C C . LYS A 1 76 ? -10.379 -6.742 1.504 1.00 0.00 76 LYS A C 12
ATOM 16656 O O . LYS A 1 76 ? -10.592 -7.814 0.952 1.00 0.00 76 LYS A O 12
ATOM 16675 N N . ILE A 1 77 ? -9.384 -5.949 1.162 1.00 0.00 77 ILE A N 12
ATOM 16676 C CA . ILE A 1 77 ? -8.420 -6.353 0.160 1.00 0.00 77 ILE A CA 12
ATOM 16677 C C . ILE A 1 77 ? -7.222 -6.969 0.843 1.00 0.00 77 ILE A C 12
ATOM 16678 O O . ILE A 1 77 ? -6.535 -6.321 1.634 1.00 0.00 77 ILE A O 12
ATOM 16694 N N . ILE A 1 78 ? -6.998 -8.224 0.553 1.00 0.00 78 ILE A N 12
ATOM 16695 C CA . ILE A 1 78 ? -5.899 -8.950 1.140 1.00 0.00 78 ILE A CA 12
ATOM 16696 C C . ILE A 1 78 ? -4.689 -8.873 0.232 1.00 0.00 78 ILE A C 12
ATOM 16697 O O . ILE A 1 78 ? -4.693 -9.420 -0.871 1.00 0.00 78 ILE A O 12
ATOM 16713 N N . CYS A 1 79 ? -3.679 -8.172 0.691 1.00 0.00 79 CYS A N 12
ATOM 16714 C CA . CYS A 1 79 ? -2.451 -8.029 -0.057 1.00 0.00 79 CYS A CA 12
ATOM 16715 C C . CYS A 1 79 ? -1.360 -8.855 0.594 1.00 0.00 79 CYS A C 12
ATOM 16716 O O . CYS A 1 79 ? -0.927 -8.569 1.712 1.00 0.00 79 CYS A O 12
ATOM 16723 N N . THR A 1 80 ? -0.941 -9.888 -0.103 1.00 0.00 80 THR A N 12
ATOM 16724 C CA . THR A 1 80 ? 0.022 -10.832 0.419 1.00 0.00 80 THR A CA 12
ATOM 16725 C C . THR A 1 80 ? 1.341 -10.731 -0.333 1.00 0.00 80 THR A C 12
ATOM 16726 O O . THR A 1 80 ? 1.424 -11.114 -1.498 1.00 0.00 80 THR A O 12
ATOM 16737 N N . CYS A 1 81 ? 2.378 -10.262 0.335 1.00 0.00 81 CYS A N 12
ATOM 16738 C CA . CYS A 1 81 ? 3.671 -10.128 -0.310 1.00 0.00 81 CYS A CA 12
ATOM 16739 C C . CYS A 1 81 ? 4.341 -11.499 -0.317 1.00 0.00 81 CYS A C 12
ATOM 16740 O O . CYS A 1 81 ? 4.156 -12.297 0.607 1.00 0.00 81 CYS A O 12
ATOM 16747 N N . LYS A 1 82 ? 5.087 -11.777 -1.378 1.00 0.00 82 LYS A N 12
ATOM 16748 C CA . LYS A 1 82 ? 5.541 -13.131 -1.668 1.00 0.00 82 LYS A CA 12
ATOM 16749 C C . LYS A 1 82 ? 6.647 -13.609 -0.730 1.00 0.00 82 LYS A C 12
ATOM 16750 O O . LYS A 1 82 ? 7.073 -12.890 0.175 1.00 0.00 82 LYS A O 12
ATOM 16769 N N . GLU A 1 83 ? 7.116 -14.820 -0.974 1.00 0.00 83 GLU A N 12
ATOM 16770 C CA . GLU A 1 83 ? 8.113 -15.468 -0.125 1.00 0.00 83 GLU A CA 12
ATOM 16771 C C . GLU A 1 83 ? 9.423 -14.667 0.034 1.00 0.00 83 GLU A C 12
ATOM 16772 O O . GLU A 1 83 ? 9.929 -14.553 1.148 1.00 0.00 83 GLU A O 12
ATOM 16784 N N . PRO A 1 84 ? 9.998 -14.068 -1.042 1.00 0.00 84 PRO A N 12
ATOM 16785 C CA . PRO A 1 84 ? 11.270 -13.358 -0.928 1.00 0.00 84 PRO A CA 12
ATOM 16786 C C . PRO A 1 84 ? 11.088 -11.967 -0.354 1.00 0.00 84 PRO A C 12
ATOM 16787 O O . PRO A 1 84 ? 12.032 -11.193 -0.260 1.00 0.00 84 PRO A O 12
ATOM 16798 N N . THR A 1 85 ? 9.857 -11.652 -0.005 1.00 0.00 85 THR A N 12
ATOM 16799 C CA . THR A 1 85 ? 9.513 -10.363 0.537 1.00 0.00 85 THR A CA 12
ATOM 16800 C C . THR A 1 85 ? 9.006 -10.556 1.972 1.00 0.00 85 THR A C 12
ATOM 16801 O O . THR A 1 85 ? 7.809 -10.689 2.223 1.00 0.00 85 THR A O 12
ATOM 16812 N N . PRO A 1 86 ? 9.933 -10.611 2.943 1.00 0.00 86 PRO A N 12
ATOM 16813 C CA . PRO A 1 86 ? 9.613 -10.898 4.345 1.00 0.00 86 PRO A CA 12
ATOM 16814 C C . PRO A 1 86 ? 8.841 -9.768 5.009 1.00 0.00 86 PRO A C 12
ATOM 16815 O O . PRO A 1 86 ? 8.460 -9.855 6.176 1.00 0.00 86 PRO A O 12
ATOM 16826 N N . ASN A 1 87 ? 8.602 -8.711 4.252 1.00 0.00 87 ASN A N 12
ATOM 16827 C CA . ASN A 1 87 ? 8.022 -7.501 4.790 1.00 0.00 87 ASN A CA 12
ATOM 16828 C C . ASN A 1 87 ? 7.059 -6.898 3.788 1.00 0.00 87 ASN A C 12
ATOM 16829 O O . ASN A 1 87 ? 6.851 -7.451 2.712 1.00 0.00 87 ASN A O 12
ATOM 16840 N N . ALA A 1 88 ? 6.508 -5.746 4.125 1.00 0.00 88 ALA A N 12
ATOM 16841 C CA . ALA A 1 88 ? 5.600 -5.055 3.233 1.00 0.00 88 ALA A CA 12
ATOM 16842 C C . ALA A 1 88 ? 5.736 -3.554 3.408 1.00 0.00 88 ALA A C 12
ATOM 16843 O O . ALA A 1 88 ? 6.050 -3.077 4.497 1.00 0.00 88 ALA A O 12
ATOM 16850 N N . TYR A 1 89 ? 5.523 -2.819 2.327 1.00 0.00 89 TYR A N 12
ATOM 16851 C CA . TYR A 1 89 ? 5.477 -1.371 2.394 1.00 0.00 89 TYR A CA 12
ATOM 16852 C C . TYR A 1 89 ? 4.118 -0.987 2.975 1.00 0.00 89 TYR A C 12
ATOM 16853 O O . TYR A 1 89 ? 3.088 -1.103 2.300 1.00 0.00 89 TYR A O 12
ATOM 16871 N N . TYR A 1 90 ? 4.123 -0.579 4.240 1.00 0.00 90 TYR A N 12
ATOM 16872 C CA . TYR A 1 90 ? 2.901 -0.322 5.005 1.00 0.00 90 TYR A CA 12
ATOM 16873 C C . TYR A 1 90 ? 2.144 -1.621 5.279 1.00 0.00 90 TYR A C 12
ATOM 16874 O O . TYR A 1 90 ? 2.657 -2.508 5.962 1.00 0.00 90 TYR A O 12
ATOM 16892 N N . GLU A 1 91 ? 0.947 -1.736 4.739 1.00 0.00 91 GLU A N 12
ATOM 16893 C CA . GLU A 1 91 ? 0.072 -2.864 5.060 1.00 0.00 91 GLU A CA 12
ATOM 16894 C C . GLU A 1 91 ? 0.179 -3.982 4.023 1.00 0.00 91 GLU A C 12
ATOM 16895 O O . GLU A 1 91 ? -0.423 -5.044 4.182 1.00 0.00 91 GLU A O 12
ATOM 16907 N N . GLY A 1 92 ? 0.957 -3.749 2.977 1.00 0.00 92 GLY A N 12
ATOM 16908 C CA . GLY A 1 92 ? 0.963 -4.650 1.837 1.00 0.00 92 GLY A CA 12
ATOM 16909 C C . GLY A 1 92 ? 0.580 -3.907 0.582 1.00 0.00 92 GLY A C 12
ATOM 16910 O O . GLY A 1 92 ? 0.461 -4.489 -0.498 1.00 0.00 92 GLY A O 12
ATOM 16914 N N . VAL A 1 93 ? 0.373 -2.604 0.752 1.00 0.00 93 VAL A N 12
ATOM 16915 C CA . VAL A 1 93 ? 0.053 -1.707 -0.339 1.00 0.00 93 VAL A CA 12
ATOM 16916 C C . VAL A 1 93 ? 1.149 -1.760 -1.400 1.00 0.00 93 VAL A C 12
ATOM 16917 O O . VAL A 1 93 ? 0.902 -1.582 -2.594 1.00 0.00 93 VAL A O 12
ATOM 16930 N N . PHE A 1 94 ? 2.366 -1.993 -0.936 1.00 0.00 94 PHE A N 12
ATOM 16931 C CA . PHE A 1 94 ? 3.502 -2.246 -1.800 1.00 0.00 94 PHE A CA 12
ATOM 16932 C C . PHE A 1 94 ? 4.442 -3.224 -1.093 1.00 0.00 94 PHE A C 12
ATOM 16933 O O . PHE A 1 94 ? 4.338 -3.396 0.115 1.00 0.00 94 PHE A O 12
ATOM 16950 N N . CYS A 1 95 ? 5.323 -3.905 -1.832 1.00 0.00 95 CYS A N 12
ATOM 16951 C CA . CYS A 1 95 ? 6.283 -4.837 -1.214 1.00 0.00 95 CYS A CA 12
ATOM 16952 C C . CYS A 1 95 ? 7.625 -4.812 -1.962 1.00 0.00 95 CYS A C 12
ATOM 16953 O O . CYS A 1 95 ? 7.698 -4.332 -3.096 1.00 0.00 95 CYS A O 12
ATOM 16960 N N . SER A 1 96 ? 8.685 -5.320 -1.315 1.00 0.00 96 SER A N 12
ATOM 16961 C CA . SER A 1 96 ? 10.030 -5.310 -1.901 1.00 0.00 96 SER A CA 12
ATOM 16962 C C . SER A 1 96 ? 10.496 -6.716 -2.214 1.00 0.00 96 SER A C 12
ATOM 16963 O O . SER A 1 96 ? 10.602 -7.546 -1.314 1.00 0.00 96 SER A O 12
ATOM 16971 N N . SER A 1 97 ? 10.821 -6.964 -3.468 1.00 0.00 97 SER A N 12
ATOM 16972 C CA . SER A 1 97 ? 11.307 -8.269 -3.870 1.00 0.00 97 SER A CA 12
ATOM 16973 C C . SER A 1 97 ? 12.801 -8.222 -4.159 1.00 0.00 97 SER A C 12
ATOM 16974 O O . SER A 1 97 ? 13.246 -8.368 -5.300 1.00 0.00 97 SER A O 12
ATOM 16982 N N . SER A 1 98 ? 13.557 -7.989 -3.111 1.00 0.00 98 SER A N 12
ATOM 16983 C CA . SER A 1 98 ? 15.015 -7.959 -3.179 1.00 0.00 98 SER A CA 12
ATOM 16984 C C . SER A 1 98 ? 15.599 -8.266 -1.807 1.00 0.00 98 SER A C 12
ATOM 16985 O O . SER A 1 98 ? 16.668 -7.773 -1.448 1.00 0.00 98 SER A O 12
ATOM 16993 N N . SER A 1 99 ? 14.886 -9.072 -1.043 1.00 0.00 99 SER A N 12
ATOM 16994 C CA . SER A 1 99 ? 15.276 -9.379 0.322 1.00 0.00 99 SER A CA 12
ATOM 16995 C C . SER A 1 99 ? 15.683 -10.843 0.459 1.00 0.00 99 SER A C 12
ATOM 16996 O O . SER A 1 99 ? 14.803 -11.697 0.682 1.00 0.00 99 SER A O 12
ATOM 17005 N N . GLY A 1 1 ? 18.918 -10.180 -0.389 1.00 0.00 1 GLY A N 13
ATOM 17006 C CA . GLY A 1 1 ? 19.064 -8.724 -0.629 1.00 0.00 1 GLY A CA 13
ATOM 17007 C C . GLY A 1 1 ? 18.354 -7.897 0.421 1.00 0.00 1 GLY A C 13
ATOM 17008 O O . GLY A 1 1 ? 18.012 -8.403 1.490 1.00 0.00 1 GLY A O 13
ATOM 17014 N N . VAL A 1 2 ? 18.139 -6.622 0.111 1.00 0.00 2 VAL A N 13
ATOM 17015 C CA . VAL A 1 2 ? 17.462 -5.698 1.003 1.00 0.00 2 VAL A CA 13
ATOM 17016 C C . VAL A 1 2 ? 16.043 -6.143 1.320 1.00 0.00 2 VAL A C 13
ATOM 17017 O O . VAL A 1 2 ? 15.272 -6.516 0.437 1.00 0.00 2 VAL A O 13
ATOM 17030 N N . ASP A 1 3 ? 15.696 -6.065 2.577 1.00 0.00 3 ASP A N 13
ATOM 17031 C CA . ASP A 1 3 ? 14.365 -6.402 3.017 1.00 0.00 3 ASP A CA 13
ATOM 17032 C C . ASP A 1 3 ? 13.505 -5.142 3.082 1.00 0.00 3 ASP A C 13
ATOM 17033 O O . ASP A 1 3 ? 13.938 -4.108 3.582 1.00 0.00 3 ASP A O 13
ATOM 17042 N N . PRO A 1 4 ? 12.289 -5.207 2.503 1.00 0.00 4 PRO A N 13
ATOM 17043 C CA . PRO A 1 4 ? 11.364 -4.062 2.351 1.00 0.00 4 PRO A CA 13
ATOM 17044 C C . PRO A 1 4 ? 11.150 -3.130 3.574 1.00 0.00 4 PRO A C 13
ATOM 17045 O O . PRO A 1 4 ? 10.535 -2.080 3.413 1.00 0.00 4 PRO A O 13
ATOM 17056 N N . LYS A 1 5 ? 11.654 -3.467 4.764 1.00 0.00 5 LYS A N 13
ATOM 17057 C CA . LYS A 1 5 ? 11.316 -2.693 5.976 1.00 0.00 5 LYS A CA 13
ATOM 17058 C C . LYS A 1 5 ? 12.044 -1.360 6.092 1.00 0.00 5 LYS A C 13
ATOM 17059 O O . LYS A 1 5 ? 11.994 -0.722 7.141 1.00 0.00 5 LYS A O 13
ATOM 17078 N N . HIS A 1 6 ? 12.706 -0.941 5.039 1.00 0.00 6 HIS A N 13
ATOM 17079 C CA . HIS A 1 6 ? 13.489 0.294 5.069 1.00 0.00 6 HIS A CA 13
ATOM 17080 C C . HIS A 1 6 ? 12.588 1.537 5.023 1.00 0.00 6 HIS A C 13
ATOM 17081 O O . HIS A 1 6 ? 13.038 2.626 4.666 1.00 0.00 6 HIS A O 13
ATOM 17096 N N . VAL A 1 7 ? 11.315 1.328 5.387 1.00 0.00 7 VAL A N 13
ATOM 17097 C CA . VAL A 1 7 ? 10.309 2.375 5.612 1.00 0.00 7 VAL A CA 13
ATOM 17098 C C . VAL A 1 7 ? 10.259 3.435 4.506 1.00 0.00 7 VAL A C 13
ATOM 17099 O O . VAL A 1 7 ? 10.577 3.150 3.355 1.00 0.00 7 VAL A O 13
ATOM 17112 N N . CYS A 1 8 ? 9.781 4.630 4.838 1.00 0.00 8 CYS A N 13
ATOM 17113 C CA . CYS A 1 8 ? 9.524 5.650 3.839 1.00 0.00 8 CYS A CA 13
ATOM 17114 C C . CYS A 1 8 ? 9.515 7.045 4.429 1.00 0.00 8 CYS A C 13
ATOM 17115 O O . CYS A 1 8 ? 9.167 7.239 5.592 1.00 0.00 8 CYS A O 13
ATOM 17122 N N . VAL A 1 9 ? 9.896 8.003 3.595 1.00 0.00 9 VAL A N 13
ATOM 17123 C CA . VAL A 1 9 ? 9.685 9.411 3.845 1.00 0.00 9 VAL A CA 13
ATOM 17124 C C . VAL A 1 9 ? 9.576 10.085 2.487 1.00 0.00 9 VAL A C 13
ATOM 17125 O O . VAL A 1 9 ? 10.563 10.258 1.783 1.00 0.00 9 VAL A O 13
ATOM 17138 N N . ASP A 1 10 ? 8.367 10.421 2.105 1.00 0.00 10 ASP A N 13
ATOM 17139 C CA . ASP A 1 10 ? 8.128 10.966 0.787 1.00 0.00 10 ASP A CA 13
ATOM 17140 C C . ASP A 1 10 ? 7.325 12.254 0.844 1.00 0.00 10 ASP A C 13
ATOM 17141 O O . ASP A 1 10 ? 6.631 12.513 1.825 1.00 0.00 10 ASP A O 13
ATOM 17150 N N . THR A 1 11 ? 7.444 13.047 -0.206 1.00 0.00 11 THR A N 13
ATOM 17151 C CA . THR A 1 11 ? 6.538 14.151 -0.479 1.00 0.00 11 THR A CA 13
ATOM 17152 C C . THR A 1 11 ? 6.462 15.194 0.648 1.00 0.00 11 THR A C 13
ATOM 17153 O O . THR A 1 11 ? 7.183 15.124 1.646 1.00 0.00 11 THR A O 13
ATOM 17164 N N . ARG A 1 12 ? 5.618 16.186 0.447 1.00 0.00 12 ARG A N 13
ATOM 17165 C CA . ARG A 1 12 ? 5.499 17.293 1.365 1.00 0.00 12 ARG A CA 13
ATOM 17166 C C . ARG A 1 12 ? 4.535 16.905 2.461 1.00 0.00 12 ARG A C 13
ATOM 17167 O O . ARG A 1 12 ? 4.765 17.141 3.650 1.00 0.00 12 ARG A O 13
ATOM 17188 N N . ASP A 1 13 ? 3.457 16.283 2.029 1.00 0.00 13 ASP A N 13
ATOM 17189 C CA . ASP A 1 13 ? 2.434 15.779 2.935 1.00 0.00 13 ASP A CA 13
ATOM 17190 C C . ASP A 1 13 ? 1.718 14.579 2.321 1.00 0.00 13 ASP A C 13
ATOM 17191 O O . ASP A 1 13 ? 0.914 14.729 1.399 1.00 0.00 13 ASP A O 13
ATOM 17200 N N . ILE A 1 14 ? 2.041 13.393 2.815 1.00 0.00 14 ILE A N 13
ATOM 17201 C CA . ILE A 1 14 ? 1.422 12.161 2.337 1.00 0.00 14 ILE A CA 13
ATOM 17202 C C . ILE A 1 14 ? 0.019 12.046 2.902 1.00 0.00 14 ILE A C 13
ATOM 17203 O O . ILE A 1 14 ? -0.205 12.305 4.085 1.00 0.00 14 ILE A O 13
ATOM 17219 N N . PRO A 1 15 ? -0.943 11.685 2.044 1.00 0.00 15 PRO A N 13
ATOM 17220 C CA . PRO A 1 15 ? -2.364 11.644 2.394 1.00 0.00 15 PRO A CA 13
ATOM 17221 C C . PRO A 1 15 ? -2.656 10.818 3.645 1.00 0.00 15 PRO A C 13
ATOM 17222 O O . PRO A 1 15 ? -1.937 9.870 3.966 1.00 0.00 15 PRO A O 13
ATOM 17233 N N . LYS A 1 16 ? -3.717 11.187 4.343 1.00 0.00 16 LYS A N 13
ATOM 17234 C CA . LYS A 1 16 ? -4.095 10.541 5.582 1.00 0.00 16 LYS A CA 13
ATOM 17235 C C . LYS A 1 16 ? -4.341 9.066 5.399 1.00 0.00 16 LYS A C 13
ATOM 17236 O O . LYS A 1 16 ? -3.774 8.235 6.106 1.00 0.00 16 LYS A O 13
ATOM 17255 N N . ASN A 1 17 ? -5.172 8.744 4.437 1.00 0.00 17 ASN A N 13
ATOM 17256 C CA . ASN A 1 17 ? -5.519 7.371 4.172 1.00 0.00 17 ASN A CA 13
ATOM 17257 C C . ASN A 1 17 ? -4.521 6.797 3.188 1.00 0.00 17 ASN A C 13
ATOM 17258 O O . ASN A 1 17 ? -4.839 5.956 2.346 1.00 0.00 17 ASN A O 13
ATOM 17269 N N . ALA A 1 18 ? -3.295 7.274 3.316 1.00 0.00 18 ALA A N 13
ATOM 17270 C CA . ALA A 1 18 ? -2.222 6.879 2.434 1.00 0.00 18 ALA A CA 13
ATOM 17271 C C . ALA A 1 18 ? -0.996 6.481 3.222 1.00 0.00 18 ALA A C 13
ATOM 17272 O O . ALA A 1 18 ? -0.875 6.768 4.414 1.00 0.00 18 ALA A O 13
ATOM 17279 N N . GLY A 1 19 ? -0.107 5.802 2.541 1.00 0.00 19 GLY A N 13
ATOM 17280 C CA . GLY A 1 19 ? 1.152 5.427 3.122 1.00 0.00 19 GLY A CA 13
ATOM 17281 C C . GLY A 1 19 ? 2.267 5.605 2.138 1.00 0.00 19 GLY A C 13
ATOM 17282 O O . GLY A 1 19 ? 2.027 5.709 0.941 1.00 0.00 19 GLY A O 13
ATOM 17286 N N . CYS A 1 20 ? 3.478 5.619 2.632 1.00 0.00 20 CYS A N 13
ATOM 17287 C CA . CYS A 1 20 ? 4.611 5.993 1.831 1.00 0.00 20 CYS A CA 13
ATOM 17288 C C . CYS A 1 20 ? 5.579 4.854 1.669 1.00 0.00 20 CYS A C 13
ATOM 17289 O O . CYS A 1 20 ? 5.573 3.894 2.438 1.00 0.00 20 CYS A O 13
ATOM 17296 N N . PHE A 1 21 ? 6.320 4.908 0.595 1.00 0.00 21 PHE A N 13
ATOM 17297 C CA . PHE A 1 21 ? 7.471 4.066 0.442 1.00 0.00 21 PHE A CA 13
ATOM 17298 C C . PHE A 1 21 ? 8.704 4.874 0.095 1.00 0.00 21 PHE A C 13
ATOM 17299 O O . PHE A 1 21 ? 8.646 5.824 -0.684 1.00 0.00 21 PHE A O 13
ATOM 17316 N N . ARG A 1 22 ? 9.803 4.498 0.710 1.00 0.00 22 ARG A N 13
ATOM 17317 C CA . ARG A 1 22 ? 11.104 4.964 0.305 1.00 0.00 22 ARG A CA 13
ATOM 17318 C C . ARG A 1 22 ? 12.061 3.799 0.333 1.00 0.00 22 ARG A C 13
ATOM 17319 O O . ARG A 1 22 ? 12.307 3.218 1.385 1.00 0.00 22 ARG A O 13
ATOM 17340 N N . ASP A 1 23 ? 12.604 3.441 -0.806 1.00 0.00 23 ASP A N 13
ATOM 17341 C CA . ASP A 1 23 ? 13.419 2.254 -0.845 1.00 0.00 23 ASP A CA 13
ATOM 17342 C C . ASP A 1 23 ? 14.850 2.557 -0.418 1.00 0.00 23 ASP A C 13
ATOM 17343 O O . ASP A 1 23 ? 15.138 3.651 0.072 1.00 0.00 23 ASP A O 13
ATOM 17352 N N . ASP A 1 24 ? 15.742 1.601 -0.600 1.00 0.00 24 ASP A N 13
ATOM 17353 C CA . ASP A 1 24 ? 17.127 1.776 -0.180 1.00 0.00 24 ASP A CA 13
ATOM 17354 C C . ASP A 1 24 ? 17.868 2.713 -1.132 1.00 0.00 24 ASP A C 13
ATOM 17355 O O . ASP A 1 24 ? 18.849 3.358 -0.759 1.00 0.00 24 ASP A O 13
ATOM 17364 N N . ASP A 1 25 ? 17.350 2.817 -2.351 1.00 0.00 25 ASP A N 13
ATOM 17365 C CA . ASP A 1 25 ? 17.964 3.640 -3.390 1.00 0.00 25 ASP A CA 13
ATOM 17366 C C . ASP A 1 25 ? 17.675 5.115 -3.138 1.00 0.00 25 ASP A C 13
ATOM 17367 O O . ASP A 1 25 ? 18.468 5.992 -3.485 1.00 0.00 25 ASP A O 13
ATOM 17376 N N . GLY A 1 26 ? 16.547 5.374 -2.497 1.00 0.00 26 GLY A N 13
ATOM 17377 C CA . GLY A 1 26 ? 16.137 6.734 -2.223 1.00 0.00 26 GLY A CA 13
ATOM 17378 C C . GLY A 1 26 ? 14.856 7.081 -2.948 1.00 0.00 26 GLY A C 13
ATOM 17379 O O . GLY A 1 26 ? 14.416 8.229 -2.943 1.00 0.00 26 GLY A O 13
ATOM 17383 N N . THR A 1 27 ? 14.273 6.076 -3.585 1.00 0.00 27 THR A N 13
ATOM 17384 C CA . THR A 1 27 ? 13.005 6.213 -4.278 1.00 0.00 27 THR A CA 13
ATOM 17385 C C . THR A 1 27 ? 11.903 6.550 -3.288 1.00 0.00 27 THR A C 13
ATOM 17386 O O . THR A 1 27 ? 11.873 5.994 -2.196 1.00 0.00 27 THR A O 13
ATOM 17397 N N . GLU A 1 28 ? 10.998 7.436 -3.662 1.00 0.00 28 GLU A N 13
ATOM 17398 C CA . GLU A 1 28 ? 9.934 7.832 -2.761 1.00 0.00 28 GLU A CA 13
ATOM 17399 C C . GLU A 1 28 ? 8.589 7.860 -3.474 1.00 0.00 28 GLU A C 13
ATOM 17400 O O . GLU A 1 28 ? 8.393 8.589 -4.447 1.00 0.00 28 GLU A O 13
ATOM 17412 N N . GLU A 1 29 ? 7.669 7.044 -2.981 1.00 0.00 29 GLU A N 13
ATOM 17413 C CA . GLU A 1 29 ? 6.354 6.899 -3.582 1.00 0.00 29 GLU A CA 13
ATOM 17414 C C . GLU A 1 29 ? 5.327 6.616 -2.518 1.00 0.00 29 GLU A C 13
ATOM 17415 O O . GLU A 1 29 ? 5.511 5.719 -1.708 1.00 0.00 29 GLU A O 13
ATOM 17427 N N . TRP A 1 30 ? 4.257 7.375 -2.498 1.00 0.00 30 TRP A N 13
ATOM 17428 C CA . TRP A 1 30 ? 3.178 7.069 -1.595 1.00 0.00 30 TRP A CA 13
ATOM 17429 C C . TRP A 1 30 ? 2.019 6.433 -2.350 1.00 0.00 30 TRP A C 13
ATOM 17430 O O . TRP A 1 30 ? 1.859 6.618 -3.560 1.00 0.00 30 TRP A O 13
ATOM 17451 N N . ARG A 1 31 ? 1.232 5.673 -1.620 1.00 0.00 31 ARG A N 13
ATOM 17452 C CA . ARG A 1 31 ? 0.098 4.937 -2.162 1.00 0.00 31 ARG A CA 13
ATOM 17453 C C . ARG A 1 31 ? -1.068 5.064 -1.208 1.00 0.00 31 ARG A C 13
ATOM 17454 O O . ARG A 1 31 ? -0.945 5.680 -0.157 1.00 0.00 31 ARG A O 13
ATOM 17475 N N . CYS A 1 32 ? -2.173 4.434 -1.547 1.00 0.00 32 CYS A N 13
ATOM 17476 C CA . CYS A 1 32 ? -3.380 4.528 -0.748 1.00 0.00 32 CYS A CA 13
ATOM 17477 C C . CYS A 1 32 ? -3.605 3.188 -0.108 1.00 0.00 32 CYS A C 13
ATOM 17478 O O . CYS A 1 32 ? -3.521 2.152 -0.769 1.00 0.00 32 CYS A O 13
ATOM 17485 N N . LEU A 1 33 ? -3.849 3.225 1.194 1.00 0.00 33 LEU A N 13
ATOM 17486 C CA . LEU A 1 33 ? -3.839 2.033 2.019 1.00 0.00 33 LEU A CA 13
ATOM 17487 C C . LEU A 1 33 ? -4.871 1.019 1.548 1.00 0.00 33 LEU A C 13
ATOM 17488 O O . LEU A 1 33 ? -5.741 1.323 0.734 1.00 0.00 33 LEU A O 13
ATOM 17504 N N . LEU A 1 34 ? -4.765 -0.176 2.082 1.00 0.00 34 LEU A N 13
ATOM 17505 C CA . LEU A 1 34 ? -5.577 -1.284 1.658 1.00 0.00 34 LEU A CA 13
ATOM 17506 C C . LEU A 1 34 ? -7.036 -1.033 1.968 1.00 0.00 34 LEU A C 13
ATOM 17507 O O . LEU A 1 34 ? -7.400 -0.731 3.105 1.00 0.00 34 LEU A O 13
ATOM 17523 N N . GLY A 1 35 ? -7.862 -1.131 0.942 1.00 0.00 35 GLY A N 13
ATOM 17524 C CA . GLY A 1 35 ? -9.254 -0.822 1.098 1.00 0.00 35 GLY A CA 13
ATOM 17525 C C . GLY A 1 35 ? -9.488 0.664 1.104 1.00 0.00 35 GLY A C 13
ATOM 17526 O O . GLY A 1 35 ? -10.434 1.143 1.730 1.00 0.00 35 GLY A O 13
ATOM 17530 N N . TYR A 1 36 ? -8.594 1.403 0.446 1.00 0.00 36 TYR A N 13
ATOM 17531 C CA . TYR A 1 36 ? -8.734 2.834 0.260 1.00 0.00 36 TYR A CA 13
ATOM 17532 C C . TYR A 1 36 ? -8.529 3.163 -1.219 1.00 0.00 36 TYR A C 13
ATOM 17533 O O . TYR A 1 36 ? -7.981 2.357 -1.971 1.00 0.00 36 TYR A O 13
ATOM 17551 N N . LYS A 1 37 ? -8.967 4.340 -1.626 1.00 0.00 37 LYS A N 13
ATOM 17552 C CA . LYS A 1 37 ? -8.936 4.742 -3.019 1.00 0.00 37 LYS A CA 13
ATOM 17553 C C . LYS A 1 37 ? -8.285 6.104 -3.157 1.00 0.00 37 LYS A C 13
ATOM 17554 O O . LYS A 1 37 ? -7.918 6.730 -2.160 1.00 0.00 37 LYS A O 13
ATOM 17573 N N . LYS A 1 38 ? -8.164 6.560 -4.392 1.00 0.00 38 LYS A N 13
ATOM 17574 C CA . LYS A 1 38 ? -7.621 7.871 -4.674 1.00 0.00 38 LYS A CA 13
ATOM 17575 C C . LYS A 1 38 ? -8.763 8.862 -4.838 1.00 0.00 38 LYS A C 13
ATOM 17576 O O . LYS A 1 38 ? -9.715 8.603 -5.572 1.00 0.00 38 LYS A O 13
ATOM 17595 N N . GLY A 1 39 ? -8.667 9.986 -4.146 1.00 0.00 39 GLY A N 13
ATOM 17596 C CA . GLY A 1 39 ? -9.745 10.947 -4.151 1.00 0.00 39 GLY A CA 13
ATOM 17597 C C . GLY A 1 39 ? -9.484 12.122 -5.070 1.00 0.00 39 GLY A C 13
ATOM 17598 O O . GLY A 1 39 ? -9.471 11.982 -6.294 1.00 0.00 39 GLY A O 13
ATOM 17602 N N . GLU A 1 40 ? -9.269 13.279 -4.475 1.00 0.00 40 GLU A N 13
ATOM 17603 C CA . GLU A 1 40 ? -9.019 14.506 -5.213 1.00 0.00 40 GLU A CA 13
ATOM 17604 C C . GLU A 1 40 ? -7.549 14.619 -5.622 1.00 0.00 40 GLU A C 13
ATOM 17605 O O . GLU A 1 40 ? -6.786 15.423 -5.075 1.00 0.00 40 GLU A O 13
ATOM 17617 N N . GLY A 1 41 ? -7.144 13.799 -6.570 1.00 0.00 41 GLY A N 13
ATOM 17618 C CA . GLY A 1 41 ? -5.788 13.871 -7.065 1.00 0.00 41 GLY A CA 13
ATOM 17619 C C . GLY A 1 41 ? -4.808 13.145 -6.168 1.00 0.00 41 GLY A C 13
ATOM 17620 O O . GLY A 1 41 ? -4.837 11.921 -6.064 1.00 0.00 41 GLY A O 13
ATOM 17624 N N . ASN A 1 42 ? -3.956 13.902 -5.497 1.00 0.00 42 ASN A N 13
ATOM 17625 C CA . ASN A 1 42 ? -2.937 13.333 -4.621 1.00 0.00 42 ASN A CA 13
ATOM 17626 C C . ASN A 1 42 ? -3.493 13.080 -3.223 1.00 0.00 42 ASN A C 13
ATOM 17627 O O . ASN A 1 42 ? -2.925 13.518 -2.223 1.00 0.00 42 ASN A O 13
ATOM 17638 N N . THR A 1 43 ? -4.590 12.348 -3.158 1.00 0.00 43 THR A N 13
ATOM 17639 C CA . THR A 1 43 ? -5.259 12.086 -1.898 1.00 0.00 43 THR A CA 13
ATOM 17640 C C . THR A 1 43 ? -5.770 10.667 -1.825 1.00 0.00 43 THR A C 13
ATOM 17641 O O . THR A 1 43 ? -6.212 10.103 -2.824 1.00 0.00 43 THR A O 13
ATOM 17652 N N . CYS A 1 44 ? -5.734 10.104 -0.640 1.00 0.00 44 CYS A N 13
ATOM 17653 C CA . CYS A 1 44 ? -6.234 8.768 -0.431 1.00 0.00 44 CYS A CA 13
ATOM 17654 C C . CYS A 1 44 ? -7.323 8.788 0.617 1.00 0.00 44 CYS A C 13
ATOM 17655 O O . CYS A 1 44 ? -7.226 9.502 1.616 1.00 0.00 44 CYS A O 13
ATOM 17662 N N . VAL A 1 45 ? -8.355 8.005 0.382 1.00 0.00 45 VAL A N 13
ATOM 17663 C CA . VAL A 1 45 ? -9.541 8.006 1.218 1.00 0.00 45 VAL A CA 13
ATOM 17664 C C . VAL A 1 45 ? -10.114 6.613 1.335 1.00 0.00 45 VAL A C 13
ATOM 17665 O O . VAL A 1 45 ? -9.992 5.804 0.422 1.00 0.00 45 VAL A O 13
ATOM 17678 N N . GLU A 1 46 ? -10.723 6.338 2.472 1.00 0.00 46 GLU A N 13
ATOM 17679 C CA . GLU A 1 46 ? -11.395 5.074 2.694 1.00 0.00 46 GLU A CA 13
ATOM 17680 C C . GLU A 1 46 ? -12.486 4.862 1.654 1.00 0.00 46 GLU A C 13
ATOM 17681 O O . GLU A 1 46 ? -13.496 5.567 1.653 1.00 0.00 46 GLU A O 13
ATOM 17693 N N . ASN A 1 47 ? -12.290 3.895 0.770 1.00 0.00 47 ASN A N 13
ATOM 17694 C CA . ASN A 1 47 ? -13.227 3.666 -0.300 1.00 0.00 47 ASN A CA 13
ATOM 17695 C C . ASN A 1 47 ? -14.475 2.959 0.190 1.00 0.00 47 ASN A C 13
ATOM 17696 O O . ASN A 1 47 ? -15.567 3.201 -0.318 1.00 0.00 47 ASN A O 13
ATOM 17707 N N . ASN A 1 48 ? -14.290 2.067 1.161 1.00 0.00 48 ASN A N 13
ATOM 17708 C CA . ASN A 1 48 ? -15.385 1.303 1.769 1.00 0.00 48 ASN A CA 13
ATOM 17709 C C . ASN A 1 48 ? -15.992 0.309 0.772 1.00 0.00 48 ASN A C 13
ATOM 17710 O O . ASN A 1 48 ? -16.733 -0.592 1.159 1.00 0.00 48 ASN A O 13
ATOM 17721 N N . ASN A 1 49 ? -15.655 0.468 -0.504 1.00 0.00 49 ASN A N 13
ATOM 17722 C CA . ASN A 1 49 ? -16.073 -0.462 -1.553 1.00 0.00 49 ASN A CA 13
ATOM 17723 C C . ASN A 1 49 ? -14.894 -0.772 -2.499 1.00 0.00 49 ASN A C 13
ATOM 17724 O O . ASN A 1 49 ? -14.985 -0.584 -3.714 1.00 0.00 49 ASN A O 13
ATOM 17735 N N . PRO A 1 50 ? -13.757 -1.220 -1.937 1.00 0.00 50 PRO A N 13
ATOM 17736 C CA . PRO A 1 50 ? -12.555 -1.551 -2.699 1.00 0.00 50 PRO A CA 13
ATOM 17737 C C . PRO A 1 50 ? -12.703 -2.818 -3.520 1.00 0.00 50 PRO A C 13
ATOM 17738 O O . PRO A 1 50 ? -13.274 -3.813 -3.070 1.00 0.00 50 PRO A O 13
ATOM 17749 N N . THR A 1 51 ? -12.181 -2.767 -4.725 1.00 0.00 51 THR A N 13
ATOM 17750 C CA . THR A 1 51 ? -12.220 -3.897 -5.628 1.00 0.00 51 THR A CA 13
ATOM 17751 C C . THR A 1 51 ? -10.804 -4.294 -6.024 1.00 0.00 51 THR A C 13
ATOM 17752 O O . THR A 1 51 ? -9.910 -3.443 -6.091 1.00 0.00 51 THR A O 13
ATOM 17763 N N . CYS A 1 52 ? -10.587 -5.572 -6.278 1.00 0.00 52 CYS A N 13
ATOM 17764 C CA . CYS A 1 52 ? -9.320 -5.999 -6.823 1.00 0.00 52 CYS A CA 13
ATOM 17765 C C . CYS A 1 52 ? -9.446 -5.884 -8.332 1.00 0.00 52 CYS A C 13
ATOM 17766 O O . CYS A 1 52 ? -10.390 -6.426 -8.911 1.00 0.00 52 CYS A O 13
ATOM 17773 N N . ASP A 1 53 ? -8.473 -5.229 -8.953 1.00 0.00 53 ASP A N 13
ATOM 17774 C CA . ASP A 1 53 ? -8.598 -4.746 -10.335 1.00 0.00 53 ASP A CA 13
ATOM 17775 C C . ASP A 1 53 ? -7.709 -3.534 -10.513 1.00 0.00 53 ASP A C 13
ATOM 17776 O O . ASP A 1 53 ? -6.886 -3.473 -11.419 1.00 0.00 53 ASP A O 13
ATOM 17785 N N . ILE A 1 54 ? -7.898 -2.572 -9.607 1.00 0.00 54 ILE A N 13
ATOM 17786 C CA . ILE A 1 54 ? -7.231 -1.281 -9.682 1.00 0.00 54 ILE A CA 13
ATOM 17787 C C . ILE A 1 54 ? -5.725 -1.436 -9.602 1.00 0.00 54 ILE A C 13
ATOM 17788 O O . ILE A 1 54 ? -5.040 -1.594 -10.610 1.00 0.00 54 ILE A O 13
ATOM 17804 N N . ASN A 1 55 ? -5.223 -1.385 -8.397 1.00 0.00 55 ASN A N 13
ATOM 17805 C CA . ASN A 1 55 ? -3.848 -1.684 -8.145 1.00 0.00 55 ASN A CA 13
ATOM 17806 C C . ASN A 1 55 ? -3.809 -2.966 -7.372 1.00 0.00 55 ASN A C 13
ATOM 17807 O O . ASN A 1 55 ? -3.277 -3.028 -6.271 1.00 0.00 55 ASN A O 13
ATOM 17818 N N . ASN A 1 56 ? -4.466 -3.979 -7.929 1.00 0.00 56 ASN A N 13
ATOM 17819 C CA . ASN A 1 56 ? -4.583 -5.274 -7.265 1.00 0.00 56 ASN A CA 13
ATOM 17820 C C . ASN A 1 56 ? -5.413 -5.074 -6.008 1.00 0.00 56 ASN A C 13
ATOM 17821 O O . ASN A 1 56 ? -5.202 -5.728 -5.009 1.00 0.00 56 ASN A O 13
ATOM 17832 N N . GLY A 1 57 ? -6.323 -4.104 -6.052 1.00 0.00 57 GLY A N 13
ATOM 17833 C CA . GLY A 1 57 ? -7.141 -3.804 -4.895 1.00 0.00 57 GLY A CA 13
ATOM 17834 C C . GLY A 1 57 ? -6.512 -2.746 -4.018 1.00 0.00 57 GLY A C 13
ATOM 17835 O O . GLY A 1 57 ? -7.140 -2.239 -3.089 1.00 0.00 57 GLY A O 13
ATOM 17839 N N . GLY A 1 58 ? -5.275 -2.393 -4.336 1.00 0.00 58 GLY A N 13
ATOM 17840 C CA . GLY A 1 58 ? -4.532 -1.464 -3.518 1.00 0.00 58 GLY A CA 13
ATOM 17841 C C . GLY A 1 58 ? -3.267 -2.108 -2.980 1.00 0.00 58 GLY A C 13
ATOM 17842 O O . GLY A 1 58 ? -2.646 -1.614 -2.049 1.00 0.00 58 GLY A O 13
ATOM 17846 N N . CYS A 1 59 ? -2.881 -3.195 -3.622 1.00 0.00 59 CYS A N 13
ATOM 17847 C CA . CYS A 1 59 ? -1.757 -4.022 -3.222 1.00 0.00 59 CYS A CA 13
ATOM 17848 C C . CYS A 1 59 ? -0.600 -3.820 -4.168 1.00 0.00 59 CYS A C 13
ATOM 17849 O O . CYS A 1 59 ? -0.642 -3.006 -5.088 1.00 0.00 59 CYS A O 13
ATOM 17856 N N . ASP A 1 60 ? 0.426 -4.581 -3.918 1.00 0.00 60 ASP A N 13
ATOM 17857 C CA . ASP A 1 60 ? 1.572 -4.647 -4.781 1.00 0.00 60 ASP A CA 13
ATOM 17858 C C . ASP A 1 60 ? 1.380 -5.879 -5.627 1.00 0.00 60 ASP A C 13
ATOM 17859 O O . ASP A 1 60 ? 0.757 -6.829 -5.184 1.00 0.00 60 ASP A O 13
ATOM 17868 N N . PRO A 1 61 ? 1.797 -5.840 -6.895 1.00 0.00 61 PRO A N 13
ATOM 17869 C CA . PRO A 1 61 ? 1.584 -6.954 -7.818 1.00 0.00 61 PRO A CA 13
ATOM 17870 C C . PRO A 1 61 ? 2.182 -8.258 -7.298 1.00 0.00 61 PRO A C 13
ATOM 17871 O O . PRO A 1 61 ? 1.862 -9.339 -7.790 1.00 0.00 61 PRO A O 13
ATOM 17882 N N . THR A 1 62 ? 3.068 -8.140 -6.320 1.00 0.00 62 THR A N 13
ATOM 17883 C CA . THR A 1 62 ? 3.656 -9.297 -5.668 1.00 0.00 62 THR A CA 13
ATOM 17884 C C . THR A 1 62 ? 2.852 -9.654 -4.423 1.00 0.00 62 THR A C 13
ATOM 17885 O O . THR A 1 62 ? 2.967 -10.750 -3.875 1.00 0.00 62 THR A O 13
ATOM 17896 N N . ALA A 1 63 ? 2.027 -8.710 -3.996 1.00 0.00 63 ALA A N 13
ATOM 17897 C CA . ALA A 1 63 ? 1.098 -8.929 -2.908 1.00 0.00 63 ALA A CA 13
ATOM 17898 C C . ALA A 1 63 ? -0.159 -9.607 -3.437 1.00 0.00 63 ALA A C 13
ATOM 17899 O O . ALA A 1 63 ? -1.031 -8.956 -4.004 1.00 0.00 63 ALA A O 13
ATOM 17906 N N . SER A 1 64 ? -0.217 -10.923 -3.261 1.00 0.00 64 SER A N 13
ATOM 17907 C CA . SER A 1 64 ? -1.351 -11.732 -3.696 1.00 0.00 64 SER A CA 13
ATOM 17908 C C . SER A 1 64 ? -2.653 -11.120 -3.188 1.00 0.00 64 SER A C 13
ATOM 17909 O O . SER A 1 64 ? -2.923 -11.136 -1.986 1.00 0.00 64 SER A O 13
ATOM 17917 N N . CYS A 1 65 ? -3.430 -10.554 -4.104 1.00 0.00 65 CYS A N 13
ATOM 17918 C CA . CYS A 1 65 ? -4.655 -9.861 -3.738 1.00 0.00 65 CYS A CA 13
ATOM 17919 C C . CYS A 1 65 ? -5.837 -10.802 -3.690 1.00 0.00 65 CYS A C 13
ATOM 17920 O O . CYS A 1 65 ? -6.011 -11.669 -4.547 1.00 0.00 65 CYS A O 13
ATOM 17927 N N . GLN A 1 66 ? -6.635 -10.615 -2.667 1.00 0.00 66 GLN A N 13
ATOM 17928 C CA . GLN A 1 66 ? -7.890 -11.313 -2.514 1.00 0.00 66 GLN A CA 13
ATOM 17929 C C . GLN A 1 66 ? -8.978 -10.281 -2.290 1.00 0.00 66 GLN A C 13
ATOM 17930 O O . GLN A 1 66 ? -8.802 -9.365 -1.484 1.00 0.00 66 GLN A O 13
ATOM 17944 N N . ASN A 1 67 ? -10.078 -10.394 -3.007 1.00 0.00 67 ASN A N 13
ATOM 17945 C CA . ASN A 1 67 ? -11.200 -9.497 -2.783 1.00 0.00 67 ASN A CA 13
ATOM 17946 C C . ASN A 1 67 ? -12.158 -10.091 -1.781 1.00 0.00 67 ASN A C 13
ATOM 17947 O O . ASN A 1 67 ? -12.546 -11.257 -1.866 1.00 0.00 67 ASN A O 13
ATOM 17958 N N . ALA A 1 68 ? -12.529 -9.272 -0.833 1.00 0.00 68 ALA A N 13
ATOM 17959 C CA . ALA A 1 68 ? -13.299 -9.720 0.305 1.00 0.00 68 ALA A CA 13
ATOM 17960 C C . ALA A 1 68 ? -14.178 -8.600 0.835 1.00 0.00 68 ALA A C 13
ATOM 17961 O O . ALA A 1 68 ? -13.912 -7.423 0.593 1.00 0.00 68 ALA A O 13
ATOM 17968 N N . GLU A 1 69 ? -15.229 -8.966 1.543 1.00 0.00 69 GLU A N 13
ATOM 17969 C CA . GLU A 1 69 ? -16.106 -7.990 2.149 1.00 0.00 69 GLU A CA 13
ATOM 17970 C C . GLU A 1 69 ? -16.068 -8.111 3.663 1.00 0.00 69 GLU A C 13
ATOM 17971 O O . GLU A 1 69 ? -16.568 -9.074 4.250 1.00 0.00 69 GLU A O 13
ATOM 17983 N N . SER A 1 70 ? -15.456 -7.125 4.273 1.00 0.00 70 SER A N 13
ATOM 17984 C CA . SER A 1 70 ? -15.268 -7.082 5.708 1.00 0.00 70 SER A CA 13
ATOM 17985 C C . SER A 1 70 ? -15.756 -5.749 6.244 1.00 0.00 70 SER A C 13
ATOM 17986 O O . SER A 1 70 ? -15.886 -4.789 5.484 1.00 0.00 70 SER A O 13
ATOM 17994 N N . THR A 1 71 ? -16.026 -5.687 7.542 1.00 0.00 71 THR A N 13
ATOM 17995 C CA . THR A 1 71 ? -16.394 -4.434 8.182 1.00 0.00 71 THR A CA 13
ATOM 17996 C C . THR A 1 71 ? -15.238 -3.441 8.077 1.00 0.00 71 THR A C 13
ATOM 17997 O O . THR A 1 71 ? -15.440 -2.227 8.052 1.00 0.00 71 THR A O 13
ATOM 18008 N N . GLU A 1 72 ? -14.029 -3.980 7.999 1.00 0.00 72 GLU A N 13
ATOM 18009 C CA . GLU A 1 72 ? -12.839 -3.182 7.774 1.00 0.00 72 GLU A CA 13
ATOM 18010 C C . GLU A 1 72 ? -12.598 -3.042 6.284 1.00 0.00 72 GLU A C 13
ATOM 18011 O O . GLU A 1 72 ? -12.508 -4.043 5.576 1.00 0.00 72 GLU A O 13
ATOM 18023 N N . ASN A 1 73 ? -12.511 -1.813 5.801 1.00 0.00 73 ASN A N 13
ATOM 18024 C CA . ASN A 1 73 ? -12.125 -1.580 4.414 1.00 0.00 73 ASN A CA 13
ATOM 18025 C C . ASN A 1 73 ? -10.725 -2.108 4.174 1.00 0.00 73 ASN A C 13
ATOM 18026 O O . ASN A 1 73 ? -10.430 -2.651 3.112 1.00 0.00 73 ASN A O 13
ATOM 18037 N N . SER A 1 74 ? -9.881 -1.975 5.183 1.00 0.00 74 SER A N 13
ATOM 18038 C CA . SER A 1 74 ? -8.515 -2.447 5.106 1.00 0.00 74 SER A CA 13
ATOM 18039 C C . SER A 1 74 ? -8.463 -3.970 5.017 1.00 0.00 74 SER A C 13
ATOM 18040 O O . SER A 1 74 ? -7.523 -4.531 4.463 1.00 0.00 74 SER A O 13
ATOM 18048 N N . LYS A 1 75 ? -9.482 -4.641 5.551 1.00 0.00 75 LYS A N 13
ATOM 18049 C CA . LYS A 1 75 ? -9.533 -6.098 5.510 1.00 0.00 75 LYS A CA 13
ATOM 18050 C C . LYS A 1 75 ? -10.346 -6.573 4.317 1.00 0.00 75 LYS A C 13
ATOM 18051 O O . LYS A 1 75 ? -10.596 -7.767 4.169 1.00 0.00 75 LYS A O 13
ATOM 18070 N N . LYS A 1 76 ? -10.773 -5.644 3.473 1.00 0.00 76 LYS A N 13
ATOM 18071 C CA . LYS A 1 76 ? -11.538 -6.015 2.299 1.00 0.00 76 LYS A CA 13
ATOM 18072 C C . LYS A 1 76 ? -10.613 -6.491 1.203 1.00 0.00 76 LYS A C 13
ATOM 18073 O O . LYS A 1 76 ? -10.910 -7.438 0.482 1.00 0.00 76 LYS A O 13
ATOM 18092 N N . ILE A 1 77 ? -9.492 -5.810 1.064 1.00 0.00 77 ILE A N 13
ATOM 18093 C CA . ILE A 1 77 ? -8.497 -6.210 0.099 1.00 0.00 77 ILE A CA 13
ATOM 18094 C C . ILE A 1 77 ? -7.330 -6.842 0.818 1.00 0.00 77 ILE A C 13
ATOM 18095 O O . ILE A 1 77 ? -6.659 -6.211 1.638 1.00 0.00 77 ILE A O 13
ATOM 18111 N N . ILE A 1 78 ? -7.121 -8.101 0.526 1.00 0.00 78 ILE A N 13
ATOM 18112 C CA . ILE A 1 78 ? -6.066 -8.864 1.152 1.00 0.00 78 ILE A CA 13
ATOM 18113 C C . ILE A 1 78 ? -4.827 -8.839 0.276 1.00 0.00 78 ILE A C 13
ATOM 18114 O O . ILE A 1 78 ? -4.850 -9.325 -0.851 1.00 0.00 78 ILE A O 13
ATOM 18130 N N . CYS A 1 79 ? -3.764 -8.252 0.791 1.00 0.00 79 CYS A N 13
ATOM 18131 C CA . CYS A 1 79 ? -2.528 -8.132 0.050 1.00 0.00 79 CYS A CA 13
ATOM 18132 C C . CYS A 1 79 ? -1.431 -8.942 0.730 1.00 0.00 79 CYS A C 13
ATOM 18133 O O . CYS A 1 79 ? -0.991 -8.619 1.834 1.00 0.00 79 CYS A O 13
ATOM 18140 N N . THR A 1 80 ? -0.998 -9.994 0.062 1.00 0.00 80 THR A N 13
ATOM 18141 C CA . THR A 1 80 ? -0.035 -10.925 0.623 1.00 0.00 80 THR A CA 13
ATOM 18142 C C . THR A 1 80 ? 1.296 -10.858 -0.111 1.00 0.00 80 THR A C 13
ATOM 18143 O O . THR A 1 80 ? 1.417 -11.339 -1.236 1.00 0.00 80 THR A O 13
ATOM 18154 N N . CYS A 1 81 ? 2.303 -10.303 0.534 1.00 0.00 81 CYS A N 13
ATOM 18155 C CA . CYS A 1 81 ? 3.605 -10.160 -0.092 1.00 0.00 81 CYS A CA 13
ATOM 18156 C C . CYS A 1 81 ? 4.365 -11.481 0.050 1.00 0.00 81 CYS A C 13
ATOM 18157 O O . CYS A 1 81 ? 4.291 -12.141 1.088 1.00 0.00 81 CYS A O 13
ATOM 18164 N N . LYS A 1 82 ? 5.086 -11.859 -1.001 1.00 0.00 82 LYS A N 13
ATOM 18165 C CA . LYS A 1 82 ? 5.622 -13.215 -1.141 1.00 0.00 82 LYS A CA 13
ATOM 18166 C C . LYS A 1 82 ? 6.879 -13.470 -0.304 1.00 0.00 82 LYS A C 13
ATOM 18167 O O . LYS A 1 82 ? 7.325 -12.611 0.458 1.00 0.00 82 LYS A O 13
ATOM 18186 N N . GLU A 1 83 ? 7.430 -14.670 -0.464 1.00 0.00 83 GLU A N 13
ATOM 18187 C CA . GLU A 1 83 ? 8.635 -15.120 0.248 1.00 0.00 83 GLU A CA 13
ATOM 18188 C C . GLU A 1 83 ? 9.777 -14.083 0.278 1.00 0.00 83 GLU A C 13
ATOM 18189 O O . GLU A 1 83 ? 10.303 -13.799 1.354 1.00 0.00 83 GLU A O 13
ATOM 18201 N N . PRO A 1 84 ? 10.175 -13.478 -0.871 1.00 0.00 84 PRO A N 13
ATOM 18202 C CA . PRO A 1 84 ? 11.344 -12.586 -0.913 1.00 0.00 84 PRO A CA 13
ATOM 18203 C C . PRO A 1 84 ? 11.040 -11.235 -0.297 1.00 0.00 84 PRO A C 13
ATOM 18204 O O . PRO A 1 84 ? 11.833 -10.293 -0.368 1.00 0.00 84 PRO A O 13
ATOM 18215 N N . THR A 1 85 ? 9.869 -11.150 0.289 1.00 0.00 85 THR A N 13
ATOM 18216 C CA . THR A 1 85 ? 9.431 -9.952 0.946 1.00 0.00 85 THR A CA 13
ATOM 18217 C C . THR A 1 85 ? 9.182 -10.248 2.432 1.00 0.00 85 THR A C 13
ATOM 18218 O O . THR A 1 85 ? 8.066 -10.543 2.854 1.00 0.00 85 THR A O 13
ATOM 18229 N N . PRO A 1 86 ? 10.236 -10.217 3.259 1.00 0.00 86 PRO A N 13
ATOM 18230 C CA . PRO A 1 86 ? 10.103 -10.422 4.706 1.00 0.00 86 PRO A CA 13
ATOM 18231 C C . PRO A 1 86 ? 9.348 -9.270 5.353 1.00 0.00 86 PRO A C 13
ATOM 18232 O O . PRO A 1 86 ? 9.062 -9.275 6.548 1.00 0.00 86 PRO A O 13
ATOM 18243 N N . ASN A 1 87 ? 9.025 -8.281 4.531 1.00 0.00 87 ASN A N 13
ATOM 18244 C CA . ASN A 1 87 ? 8.409 -7.053 4.980 1.00 0.00 87 ASN A CA 13
ATOM 18245 C C . ASN A 1 87 ? 7.440 -6.562 3.924 1.00 0.00 87 ASN A C 13
ATOM 18246 O O . ASN A 1 87 ? 7.267 -7.204 2.883 1.00 0.00 87 ASN A O 13
ATOM 18257 N N . ALA A 1 88 ? 6.836 -5.420 4.173 1.00 0.00 88 ALA A N 13
ATOM 18258 C CA . ALA A 1 88 ? 5.931 -4.813 3.219 1.00 0.00 88 ALA A CA 13
ATOM 18259 C C . ALA A 1 88 ? 6.026 -3.303 3.309 1.00 0.00 88 ALA A C 13
ATOM 18260 O O . ALA A 1 88 ? 6.355 -2.759 4.363 1.00 0.00 88 ALA A O 13
ATOM 18267 N N . TYR A 1 89 ? 5.775 -2.631 2.200 1.00 0.00 89 TYR A N 13
ATOM 18268 C CA . TYR A 1 89 ? 5.667 -1.188 2.208 1.00 0.00 89 TYR A CA 13
ATOM 18269 C C . TYR A 1 89 ? 4.290 -0.867 2.799 1.00 0.00 89 TYR A C 13
ATOM 18270 O O . TYR A 1 89 ? 3.261 -1.034 2.133 1.00 0.00 89 TYR A O 13
ATOM 18288 N N . TYR A 1 90 ? 4.290 -0.448 4.058 1.00 0.00 90 TYR A N 13
ATOM 18289 C CA . TYR A 1 90 ? 3.072 -0.310 4.857 1.00 0.00 90 TYR A CA 13
ATOM 18290 C C . TYR A 1 90 ? 2.413 -1.670 5.102 1.00 0.00 90 TYR A C 13
ATOM 18291 O O . TYR A 1 90 ? 3.019 -2.563 5.696 1.00 0.00 90 TYR A O 13
ATOM 18309 N N . GLU A 1 91 ? 1.183 -1.833 4.639 1.00 0.00 91 GLU A N 13
ATOM 18310 C CA . GLU A 1 91 ? 0.399 -3.025 4.969 1.00 0.00 91 GLU A CA 13
ATOM 18311 C C . GLU A 1 91 ? 0.490 -4.102 3.887 1.00 0.00 91 GLU A C 13
ATOM 18312 O O . GLU A 1 91 ? -0.061 -5.194 4.042 1.00 0.00 91 GLU A O 13
ATOM 18324 N N . GLY A 1 92 ? 1.187 -3.808 2.805 1.00 0.00 92 GLY A N 13
ATOM 18325 C CA . GLY A 1 92 ? 1.148 -4.681 1.646 1.00 0.00 92 GLY A CA 13
ATOM 18326 C C . GLY A 1 92 ? 0.618 -3.938 0.450 1.00 0.00 92 GLY A C 13
ATOM 18327 O O . GLY A 1 92 ? 0.398 -4.515 -0.616 1.00 0.00 92 GLY A O 13
ATOM 18331 N N . VAL A 1 93 ? 0.391 -2.641 0.655 1.00 0.00 93 VAL A N 13
ATOM 18332 C CA . VAL A 1 93 ? 0.006 -1.736 -0.409 1.00 0.00 93 VAL A CA 13
ATOM 18333 C C . VAL A 1 93 ? 1.076 -1.762 -1.493 1.00 0.00 93 VAL A C 13
ATOM 18334 O O . VAL A 1 93 ? 0.813 -1.544 -2.675 1.00 0.00 93 VAL A O 13
ATOM 18347 N N . PHE A 1 94 ? 2.294 -2.002 -1.040 1.00 0.00 94 PHE A N 13
ATOM 18348 C CA . PHE A 1 94 ? 3.423 -2.271 -1.890 1.00 0.00 94 PHE A CA 13
ATOM 18349 C C . PHE A 1 94 ? 4.396 -3.154 -1.100 1.00 0.00 94 PHE A C 13
ATOM 18350 O O . PHE A 1 94 ? 4.332 -3.172 0.123 1.00 0.00 94 PHE A O 13
ATOM 18367 N N . CYS A 1 95 ? 5.245 -3.931 -1.774 1.00 0.00 95 CYS A N 13
ATOM 18368 C CA . CYS A 1 95 ? 6.201 -4.809 -1.071 1.00 0.00 95 CYS A CA 13
ATOM 18369 C C . CYS A 1 95 ? 7.490 -4.977 -1.888 1.00 0.00 95 CYS A C 13
ATOM 18370 O O . CYS A 1 95 ? 7.476 -4.846 -3.110 1.00 0.00 95 CYS A O 13
ATOM 18377 N N . SER A 1 96 ? 8.611 -5.258 -1.212 1.00 0.00 96 SER A N 13
ATOM 18378 C CA . SER A 1 96 ? 9.890 -5.438 -1.904 1.00 0.00 96 SER A CA 13
ATOM 18379 C C . SER A 1 96 ? 10.239 -6.905 -1.988 1.00 0.00 96 SER A C 13
ATOM 18380 O O . SER A 1 96 ? 10.406 -7.564 -0.964 1.00 0.00 96 SER A O 13
ATOM 18388 N N . SER A 1 97 ? 10.395 -7.400 -3.199 1.00 0.00 97 SER A N 13
ATOM 18389 C CA . SER A 1 97 ? 10.724 -8.799 -3.407 1.00 0.00 97 SER A CA 13
ATOM 18390 C C . SER A 1 97 ? 12.211 -8.971 -3.644 1.00 0.00 97 SER A C 13
ATOM 18391 O O . SER A 1 97 ? 12.650 -9.894 -4.329 1.00 0.00 97 SER A O 13
ATOM 18399 N N . SER A 1 98 ? 12.975 -8.082 -3.064 1.00 0.00 98 SER A N 13
ATOM 18400 C CA . SER A 1 98 ? 14.399 -8.028 -3.307 1.00 0.00 98 SER A CA 13
ATOM 18401 C C . SER A 1 98 ? 15.204 -8.490 -2.096 1.00 0.00 98 SER A C 13
ATOM 18402 O O . SER A 1 98 ? 16.432 -8.378 -2.091 1.00 0.00 98 SER A O 13
ATOM 18410 N N . SER A 1 99 ? 14.530 -9.018 -1.080 1.00 0.00 99 SER A N 13
ATOM 18411 C CA . SER A 1 99 ? 15.232 -9.500 0.096 1.00 0.00 99 SER A CA 13
ATOM 18412 C C . SER A 1 99 ? 15.454 -11.002 -0.004 1.00 0.00 99 SER A C 13
ATOM 18413 O O . SER A 1 99 ? 14.513 -11.770 0.267 1.00 0.00 99 SER A O 13
ATOM 18422 N N . GLY A 1 1 ? 17.028 -2.095 -3.251 1.00 0.00 1 GLY A N 14
ATOM 18423 C CA . GLY A 1 1 ? 15.922 -3.015 -2.887 1.00 0.00 1 GLY A CA 14
ATOM 18424 C C . GLY A 1 1 ? 15.902 -3.342 -1.411 1.00 0.00 1 GLY A C 14
ATOM 18425 O O . GLY A 1 1 ? 15.443 -2.532 -0.605 1.00 0.00 1 GLY A O 14
ATOM 18431 N N . VAL A 1 2 ? 16.407 -4.539 -1.084 1.00 0.00 2 VAL A N 14
ATOM 18432 C CA . VAL A 1 2 ? 16.492 -5.076 0.280 1.00 0.00 2 VAL A CA 14
ATOM 18433 C C . VAL A 1 2 ? 15.110 -5.403 0.855 1.00 0.00 2 VAL A C 14
ATOM 18434 O O . VAL A 1 2 ? 14.085 -5.068 0.263 1.00 0.00 2 VAL A O 14
ATOM 18447 N N . ASP A 1 3 ? 15.102 -6.085 2.003 1.00 0.00 3 ASP A N 14
ATOM 18448 C CA . ASP A 1 3 ? 13.873 -6.438 2.702 1.00 0.00 3 ASP A CA 14
ATOM 18449 C C . ASP A 1 3 ? 13.002 -5.204 2.911 1.00 0.00 3 ASP A C 14
ATOM 18450 O O . ASP A 1 3 ? 13.407 -4.235 3.549 1.00 0.00 3 ASP A O 14
ATOM 18459 N N . PRO A 1 4 ? 11.793 -5.236 2.327 1.00 0.00 4 PRO A N 14
ATOM 18460 C CA . PRO A 1 4 ? 10.871 -4.083 2.228 1.00 0.00 4 PRO A CA 14
ATOM 18461 C C . PRO A 1 4 ? 10.642 -3.221 3.497 1.00 0.00 4 PRO A C 14
ATOM 18462 O O . PRO A 1 4 ? 10.117 -2.116 3.373 1.00 0.00 4 PRO A O 14
ATOM 18473 N N . LYS A 1 5 ? 11.035 -3.670 4.693 1.00 0.00 5 LYS A N 14
ATOM 18474 C CA . LYS A 1 5 ? 10.680 -2.926 5.920 1.00 0.00 5 LYS A CA 14
ATOM 18475 C C . LYS A 1 5 ? 11.518 -1.669 6.150 1.00 0.00 5 LYS A C 14
ATOM 18476 O O . LYS A 1 5 ? 11.451 -1.074 7.221 1.00 0.00 5 LYS A O 14
ATOM 18495 N N . HIS A 1 6 ? 12.276 -1.251 5.156 1.00 0.00 6 HIS A N 14
ATOM 18496 C CA . HIS A 1 6 ? 13.121 -0.058 5.280 1.00 0.00 6 HIS A CA 14
ATOM 18497 C C . HIS A 1 6 ? 12.286 1.228 5.231 1.00 0.00 6 HIS A C 14
ATOM 18498 O O . HIS A 1 6 ? 12.822 2.315 5.018 1.00 0.00 6 HIS A O 14
ATOM 18513 N N . VAL A 1 7 ? 10.973 1.062 5.429 1.00 0.00 7 VAL A N 14
ATOM 18514 C CA . VAL A 1 7 ? 10.001 2.152 5.566 1.00 0.00 7 VAL A CA 14
ATOM 18515 C C . VAL A 1 7 ? 10.193 3.280 4.545 1.00 0.00 7 VAL A C 14
ATOM 18516 O O . VAL A 1 7 ? 10.552 3.031 3.393 1.00 0.00 7 VAL A O 14
ATOM 18529 N N . CYS A 1 8 ? 9.891 4.507 4.949 1.00 0.00 8 CYS A N 14
ATOM 18530 C CA . CYS A 1 8 ? 9.848 5.623 4.024 1.00 0.00 8 CYS A CA 14
ATOM 18531 C C . CYS A 1 8 ? 10.007 6.964 4.707 1.00 0.00 8 CYS A C 14
ATOM 18532 O O . CYS A 1 8 ? 9.714 7.123 5.893 1.00 0.00 8 CYS A O 14
ATOM 18539 N N . VAL A 1 9 ? 10.469 7.914 3.917 1.00 0.00 9 VAL A N 14
ATOM 18540 C CA . VAL A 1 9 ? 10.365 9.321 4.216 1.00 0.00 9 VAL A CA 14
ATOM 18541 C C . VAL A 1 9 ? 10.144 10.024 2.887 1.00 0.00 9 VAL A C 14
ATOM 18542 O O . VAL A 1 9 ? 11.076 10.244 2.111 1.00 0.00 9 VAL A O 14
ATOM 18555 N N . ASP A 1 10 ? 8.909 10.357 2.628 1.00 0.00 10 ASP A N 14
ATOM 18556 C CA . ASP A 1 10 ? 8.515 10.896 1.345 1.00 0.00 10 ASP A CA 14
ATOM 18557 C C . ASP A 1 10 ? 7.705 12.166 1.534 1.00 0.00 10 ASP A C 14
ATOM 18558 O O . ASP A 1 10 ? 7.407 12.519 2.670 1.00 0.00 10 ASP A O 14
ATOM 18567 N N . THR A 1 11 ? 7.455 12.863 0.425 1.00 0.00 11 THR A N 14
ATOM 18568 C CA . THR A 1 11 ? 6.384 13.852 0.275 1.00 0.00 11 THR A CA 14
ATOM 18569 C C . THR A 1 11 ? 5.932 14.537 1.575 1.00 0.00 11 THR A C 14
ATOM 18570 O O . THR A 1 11 ? 5.378 13.923 2.485 1.00 0.00 11 THR A O 14
ATOM 18581 N N . ARG A 1 12 ? 6.092 15.847 1.594 1.00 0.00 12 ARG A N 14
ATOM 18582 C CA . ARG A 1 12 ? 5.859 16.647 2.788 1.00 0.00 12 ARG A CA 14
ATOM 18583 C C . ARG A 1 12 ? 4.411 16.523 3.250 1.00 0.00 12 ARG A C 14
ATOM 18584 O O . ARG A 1 12 ? 4.119 16.570 4.445 1.00 0.00 12 ARG A O 14
ATOM 18605 N N . ASP A 1 13 ? 3.509 16.366 2.293 1.00 0.00 13 ASP A N 14
ATOM 18606 C CA . ASP A 1 13 ? 2.094 16.186 2.606 1.00 0.00 13 ASP A CA 14
ATOM 18607 C C . ASP A 1 13 ? 1.525 14.963 1.894 1.00 0.00 13 ASP A C 14
ATOM 18608 O O . ASP A 1 13 ? 0.945 15.068 0.812 1.00 0.00 13 ASP A O 14
ATOM 18617 N N . ILE A 1 14 ? 1.727 13.801 2.495 1.00 0.00 14 ILE A N 14
ATOM 18618 C CA . ILE A 1 14 ? 1.138 12.567 1.999 1.00 0.00 14 ILE A CA 14
ATOM 18619 C C . ILE A 1 14 ? -0.294 12.467 2.496 1.00 0.00 14 ILE A C 14
ATOM 18620 O O . ILE A 1 14 ? -0.581 12.817 3.641 1.00 0.00 14 ILE A O 14
ATOM 18636 N N . PRO A 1 15 ? -1.212 12.016 1.634 1.00 0.00 15 PRO A N 14
ATOM 18637 C CA . PRO A 1 15 ? -2.632 11.910 1.971 1.00 0.00 15 PRO A CA 14
ATOM 18638 C C . PRO A 1 15 ? -2.863 11.055 3.214 1.00 0.00 15 PRO A C 14
ATOM 18639 O O . PRO A 1 15 ? -2.100 10.138 3.508 1.00 0.00 15 PRO A O 14
ATOM 18650 N N . LYS A 1 16 ? -3.938 11.365 3.926 1.00 0.00 16 LYS A N 14
ATOM 18651 C CA . LYS A 1 16 ? -4.225 10.770 5.224 1.00 0.00 16 LYS A CA 14
ATOM 18652 C C . LYS A 1 16 ? -4.484 9.279 5.119 1.00 0.00 16 LYS A C 14
ATOM 18653 O O . LYS A 1 16 ? -4.065 8.498 5.969 1.00 0.00 16 LYS A O 14
ATOM 18672 N N . ASN A 1 17 ? -5.166 8.901 4.068 1.00 0.00 17 ASN A N 14
ATOM 18673 C CA . ASN A 1 17 ? -5.523 7.513 3.841 1.00 0.00 17 ASN A CA 14
ATOM 18674 C C . ASN A 1 17 ? -4.523 6.923 2.872 1.00 0.00 17 ASN A C 14
ATOM 18675 O O . ASN A 1 17 ? -4.803 5.997 2.113 1.00 0.00 17 ASN A O 14
ATOM 18686 N N . ALA A 1 18 ? -3.351 7.514 2.903 1.00 0.00 18 ALA A N 14
ATOM 18687 C CA . ALA A 1 18 ? -2.262 7.140 2.036 1.00 0.00 18 ALA A CA 14
ATOM 18688 C C . ALA A 1 18 ? -1.010 6.886 2.840 1.00 0.00 18 ALA A C 14
ATOM 18689 O O . ALA A 1 18 ? -0.835 7.422 3.935 1.00 0.00 18 ALA A O 14
ATOM 18696 N N . GLY A 1 19 ? -0.157 6.058 2.296 1.00 0.00 19 GLY A N 14
ATOM 18697 C CA . GLY A 1 19 ? 1.112 5.796 2.912 1.00 0.00 19 GLY A CA 14
ATOM 18698 C C . GLY A 1 19 ? 2.233 5.961 1.932 1.00 0.00 19 GLY A C 14
ATOM 18699 O O . GLY A 1 19 ? 2.051 5.760 0.734 1.00 0.00 19 GLY A O 14
ATOM 18703 N N . CYS A 1 20 ? 3.394 6.309 2.435 1.00 0.00 20 CYS A N 14
ATOM 18704 C CA . CYS A 1 20 ? 4.517 6.619 1.587 1.00 0.00 20 CYS A CA 14
ATOM 18705 C C . CYS A 1 20 ? 5.543 5.515 1.659 1.00 0.00 20 CYS A C 14
ATOM 18706 O O . CYS A 1 20 ? 5.639 4.803 2.663 1.00 0.00 20 CYS A O 14
ATOM 18713 N N . PHE A 1 21 ? 6.270 5.340 0.582 1.00 0.00 21 PHE A N 14
ATOM 18714 C CA . PHE A 1 21 ? 7.394 4.439 0.572 1.00 0.00 21 PHE A CA 14
ATOM 18715 C C . PHE A 1 21 ? 8.631 5.100 0.004 1.00 0.00 21 PHE A C 14
ATOM 18716 O O . PHE A 1 21 ? 8.566 5.846 -0.957 1.00 0.00 21 PHE A O 14
ATOM 18733 N N . ARG A 1 22 ? 9.748 4.821 0.634 1.00 0.00 22 ARG A N 14
ATOM 18734 C CA . ARG A 1 22 ? 11.029 5.291 0.172 1.00 0.00 22 ARG A CA 14
ATOM 18735 C C . ARG A 1 22 ? 12.034 4.180 0.352 1.00 0.00 22 ARG A C 14
ATOM 18736 O O . ARG A 1 22 ? 12.415 3.853 1.475 1.00 0.00 22 ARG A O 14
ATOM 18757 N N . ASP A 1 23 ? 12.447 3.581 -0.744 1.00 0.00 23 ASP A N 14
ATOM 18758 C CA . ASP A 1 23 ? 13.240 2.377 -0.655 1.00 0.00 23 ASP A CA 14
ATOM 18759 C C . ASP A 1 23 ? 14.685 2.678 -0.274 1.00 0.00 23 ASP A C 14
ATOM 18760 O O . ASP A 1 23 ? 15.039 3.830 -0.010 1.00 0.00 23 ASP A O 14
ATOM 18769 N N . ASP A 1 24 ? 15.521 1.651 -0.260 1.00 0.00 24 ASP A N 14
ATOM 18770 C CA . ASP A 1 24 ? 16.917 1.813 0.126 1.00 0.00 24 ASP A CA 14
ATOM 18771 C C . ASP A 1 24 ? 17.678 2.592 -0.946 1.00 0.00 24 ASP A C 14
ATOM 18772 O O . ASP A 1 24 ? 18.712 3.200 -0.681 1.00 0.00 24 ASP A O 14
ATOM 18781 N N . ASP A 1 25 ? 17.127 2.597 -2.149 1.00 0.00 25 ASP A N 14
ATOM 18782 C CA . ASP A 1 25 ? 17.733 3.278 -3.278 1.00 0.00 25 ASP A CA 14
ATOM 18783 C C . ASP A 1 25 ? 17.474 4.778 -3.204 1.00 0.00 25 ASP A C 14
ATOM 18784 O O . ASP A 1 25 ? 18.262 5.583 -3.706 1.00 0.00 25 ASP A O 14
ATOM 18793 N N . GLY A 1 26 ? 16.369 5.146 -2.573 1.00 0.00 26 GLY A N 14
ATOM 18794 C CA . GLY A 1 26 ? 15.982 6.538 -2.487 1.00 0.00 26 GLY A CA 14
ATOM 18795 C C . GLY A 1 26 ? 14.716 6.803 -3.272 1.00 0.00 26 GLY A C 14
ATOM 18796 O O . GLY A 1 26 ? 14.315 7.951 -3.455 1.00 0.00 26 GLY A O 14
ATOM 18800 N N . THR A 1 27 ? 14.099 5.730 -3.741 1.00 0.00 27 THR A N 14
ATOM 18801 C CA . THR A 1 27 ? 12.852 5.810 -4.482 1.00 0.00 27 THR A CA 14
ATOM 18802 C C . THR A 1 27 ? 11.693 6.143 -3.548 1.00 0.00 27 THR A C 14
ATOM 18803 O O . THR A 1 27 ? 11.389 5.374 -2.638 1.00 0.00 27 THR A O 14
ATOM 18814 N N . GLU A 1 28 ? 11.042 7.268 -3.784 1.00 0.00 28 GLU A N 14
ATOM 18815 C CA . GLU A 1 28 ? 9.942 7.711 -2.938 1.00 0.00 28 GLU A CA 14
ATOM 18816 C C . GLU A 1 28 ? 8.627 7.736 -3.709 1.00 0.00 28 GLU A C 14
ATOM 18817 O O . GLU A 1 28 ? 8.522 8.359 -4.766 1.00 0.00 28 GLU A O 14
ATOM 18829 N N . GLU A 1 29 ? 7.643 7.021 -3.182 1.00 0.00 29 GLU A N 14
ATOM 18830 C CA . GLU A 1 29 ? 6.320 6.953 -3.778 1.00 0.00 29 GLU A CA 14
ATOM 18831 C C . GLU A 1 29 ? 5.281 6.753 -2.695 1.00 0.00 29 GLU A C 14
ATOM 18832 O O . GLU A 1 29 ? 5.449 5.896 -1.834 1.00 0.00 29 GLU A O 14
ATOM 18844 N N . TRP A 1 30 ? 4.217 7.525 -2.722 1.00 0.00 30 TRP A N 14
ATOM 18845 C CA . TRP A 1 30 ? 3.118 7.257 -1.827 1.00 0.00 30 TRP A CA 14
ATOM 18846 C C . TRP A 1 30 ? 1.967 6.610 -2.585 1.00 0.00 30 TRP A C 14
ATOM 18847 O O . TRP A 1 30 ? 1.792 6.818 -3.786 1.00 0.00 30 TRP A O 14
ATOM 18868 N N . ARG A 1 31 ? 1.203 5.820 -1.863 1.00 0.00 31 ARG A N 14
ATOM 18869 C CA . ARG A 1 31 ? 0.088 5.063 -2.412 1.00 0.00 31 ARG A CA 14
ATOM 18870 C C . ARG A 1 31 ? -1.087 5.171 -1.467 1.00 0.00 31 ARG A C 14
ATOM 18871 O O . ARG A 1 31 ? -0.992 5.811 -0.424 1.00 0.00 31 ARG A O 14
ATOM 18892 N N . CYS A 1 32 ? -2.171 4.505 -1.803 1.00 0.00 32 CYS A N 14
ATOM 18893 C CA . CYS A 1 32 ? -3.387 4.597 -1.020 1.00 0.00 32 CYS A CA 14
ATOM 18894 C C . CYS A 1 32 ? -3.578 3.283 -0.312 1.00 0.00 32 CYS A C 14
ATOM 18895 O O . CYS A 1 32 ? -3.490 2.221 -0.925 1.00 0.00 32 CYS A O 14
ATOM 18902 N N . LEU A 1 33 ? -3.787 3.374 0.998 1.00 0.00 33 LEU A N 14
ATOM 18903 C CA . LEU A 1 33 ? -3.787 2.209 1.860 1.00 0.00 33 LEU A CA 14
ATOM 18904 C C . LEU A 1 33 ? -4.843 1.210 1.417 1.00 0.00 33 LEU A C 14
ATOM 18905 O O . LEU A 1 33 ? -5.740 1.528 0.640 1.00 0.00 33 LEU A O 14
ATOM 18921 N N . LEU A 1 34 ? -4.733 0.011 1.931 1.00 0.00 34 LEU A N 14
ATOM 18922 C CA . LEU A 1 34 ? -5.513 -1.102 1.463 1.00 0.00 34 LEU A CA 14
ATOM 18923 C C . LEU A 1 34 ? -6.988 -0.927 1.772 1.00 0.00 34 LEU A C 14
ATOM 18924 O O . LEU A 1 34 ? -7.374 -0.620 2.896 1.00 0.00 34 LEU A O 14
ATOM 18940 N N . GLY A 1 35 ? -7.800 -1.095 0.739 1.00 0.00 35 GLY A N 14
ATOM 18941 C CA . GLY A 1 35 ? -9.225 -0.914 0.875 1.00 0.00 35 GLY A CA 14
ATOM 18942 C C . GLY A 1 35 ? -9.632 0.521 0.638 1.00 0.00 35 GLY A C 14
ATOM 18943 O O . GLY A 1 35 ? -10.803 0.891 0.806 1.00 0.00 35 GLY A O 14
ATOM 18947 N N . TYR A 1 36 ? -8.661 1.340 0.261 1.00 0.00 36 TYR A N 14
ATOM 18948 C CA . TYR A 1 36 ? -8.893 2.751 0.023 1.00 0.00 36 TYR A CA 14
ATOM 18949 C C . TYR A 1 36 ? -8.865 3.037 -1.469 1.00 0.00 36 TYR A C 14
ATOM 18950 O O . TYR A 1 36 ? -8.785 2.118 -2.282 1.00 0.00 36 TYR A O 14
ATOM 18968 N N . LYS A 1 37 ? -8.948 4.306 -1.822 1.00 0.00 37 LYS A N 14
ATOM 18969 C CA . LYS A 1 37 ? -8.993 4.709 -3.211 1.00 0.00 37 LYS A CA 14
ATOM 18970 C C . LYS A 1 37 ? -8.370 6.081 -3.380 1.00 0.00 37 LYS A C 14
ATOM 18971 O O . LYS A 1 37 ? -8.048 6.751 -2.396 1.00 0.00 37 LYS A O 14
ATOM 18990 N N . LYS A 1 38 ? -8.215 6.491 -4.624 1.00 0.00 38 LYS A N 14
ATOM 18991 C CA . LYS A 1 38 ? -7.698 7.812 -4.936 1.00 0.00 38 LYS A CA 14
ATOM 18992 C C . LYS A 1 38 ? -8.866 8.763 -5.145 1.00 0.00 38 LYS A C 14
ATOM 18993 O O . LYS A 1 38 ? -9.800 8.456 -5.886 1.00 0.00 38 LYS A O 14
ATOM 19012 N N . GLY A 1 39 ? -8.816 9.902 -4.482 1.00 0.00 39 GLY A N 14
ATOM 19013 C CA . GLY A 1 39 ? -9.945 10.802 -4.494 1.00 0.00 39 GLY A CA 14
ATOM 19014 C C . GLY A 1 39 ? -9.748 12.006 -5.387 1.00 0.00 39 GLY A C 14
ATOM 19015 O O . GLY A 1 39 ? -9.726 11.895 -6.614 1.00 0.00 39 GLY A O 14
ATOM 19019 N N . GLU A 1 40 ? -9.600 13.154 -4.754 1.00 0.00 40 GLU A N 14
ATOM 19020 C CA . GLU A 1 40 ? -9.487 14.433 -5.436 1.00 0.00 40 GLU A CA 14
ATOM 19021 C C . GLU A 1 40 ? -8.056 14.677 -5.920 1.00 0.00 40 GLU A C 14
ATOM 19022 O O . GLU A 1 40 ? -7.386 15.610 -5.473 1.00 0.00 40 GLU A O 14
ATOM 19034 N N . GLY A 1 41 ? -7.580 13.832 -6.817 1.00 0.00 41 GLY A N 14
ATOM 19035 C CA . GLY A 1 41 ? -6.241 13.999 -7.340 1.00 0.00 41 GLY A CA 14
ATOM 19036 C C . GLY A 1 41 ? -5.211 13.257 -6.515 1.00 0.00 41 GLY A C 14
ATOM 19037 O O . GLY A 1 41 ? -5.289 12.040 -6.364 1.00 0.00 41 GLY A O 14
ATOM 19041 N N . ASN A 1 42 ? -4.259 13.991 -5.956 1.00 0.00 42 ASN A N 14
ATOM 19042 C CA . ASN A 1 42 ? -3.214 13.396 -5.119 1.00 0.00 42 ASN A CA 14
ATOM 19043 C C . ASN A 1 42 ? -3.727 13.148 -3.705 1.00 0.00 42 ASN A C 14
ATOM 19044 O O . ASN A 1 42 ? -3.159 13.623 -2.723 1.00 0.00 42 ASN A O 14
ATOM 19055 N N . THR A 1 43 ? -4.797 12.379 -3.608 1.00 0.00 43 THR A N 14
ATOM 19056 C CA . THR A 1 43 ? -5.434 12.109 -2.336 1.00 0.00 43 THR A CA 14
ATOM 19057 C C . THR A 1 43 ? -5.919 10.681 -2.250 1.00 0.00 43 THR A C 14
ATOM 19058 O O . THR A 1 43 ? -6.421 10.122 -3.218 1.00 0.00 43 THR A O 14
ATOM 19069 N N . CYS A 1 44 ? -5.781 10.102 -1.086 1.00 0.00 44 CYS A N 14
ATOM 19070 C CA . CYS A 1 44 ? -6.303 8.780 -0.851 1.00 0.00 44 CYS A CA 14
ATOM 19071 C C . CYS A 1 44 ? -7.353 8.852 0.228 1.00 0.00 44 CYS A C 14
ATOM 19072 O O . CYS A 1 44 ? -7.210 9.610 1.187 1.00 0.00 44 CYS A O 14
ATOM 19079 N N . VAL A 1 45 ? -8.405 8.082 0.055 1.00 0.00 45 VAL A N 14
ATOM 19080 C CA . VAL A 1 45 ? -9.534 8.094 0.965 1.00 0.00 45 VAL A CA 14
ATOM 19081 C C . VAL A 1 45 ? -10.052 6.692 1.164 1.00 0.00 45 VAL A C 14
ATOM 19082 O O . VAL A 1 45 ? -9.842 5.823 0.321 1.00 0.00 45 VAL A O 14
ATOM 19095 N N . GLU A 1 46 ? -10.720 6.475 2.282 1.00 0.00 46 GLU A N 14
ATOM 19096 C CA . GLU A 1 46 ? -11.264 5.173 2.594 1.00 0.00 46 GLU A CA 14
ATOM 19097 C C . GLU A 1 46 ? -12.369 4.819 1.618 1.00 0.00 46 GLU A C 14
ATOM 19098 O O . GLU A 1 46 ? -13.492 5.305 1.726 1.00 0.00 46 GLU A O 14
ATOM 19110 N N . ASN A 1 47 ? -12.032 3.974 0.661 1.00 0.00 47 ASN A N 14
ATOM 19111 C CA . ASN A 1 47 ? -12.955 3.586 -0.390 1.00 0.00 47 ASN A CA 14
ATOM 19112 C C . ASN A 1 47 ? -14.132 2.829 0.197 1.00 0.00 47 ASN A C 14
ATOM 19113 O O . ASN A 1 47 ? -15.282 3.092 -0.145 1.00 0.00 47 ASN A O 14
ATOM 19124 N N . ASN A 1 48 ? -13.821 1.887 1.086 1.00 0.00 48 ASN A N 14
ATOM 19125 C CA . ASN A 1 48 ? -14.824 1.137 1.848 1.00 0.00 48 ASN A CA 14
ATOM 19126 C C . ASN A 1 48 ? -15.616 0.181 0.959 1.00 0.00 48 ASN A C 14
ATOM 19127 O O . ASN A 1 48 ? -16.282 -0.727 1.450 1.00 0.00 48 ASN A O 14
ATOM 19138 N N . ASN A 1 49 ? -15.509 0.382 -0.347 1.00 0.00 49 ASN A N 14
ATOM 19139 C CA . ASN A 1 49 ? -16.023 -0.561 -1.331 1.00 0.00 49 ASN A CA 14
ATOM 19140 C C . ASN A 1 49 ? -14.892 -1.003 -2.282 1.00 0.00 49 ASN A C 14
ATOM 19141 O O . ASN A 1 49 ? -15.031 -0.938 -3.503 1.00 0.00 49 ASN A O 14
ATOM 19152 N N . PRO A 1 50 ? -13.735 -1.430 -1.733 1.00 0.00 50 PRO A N 14
ATOM 19153 C CA . PRO A 1 50 ? -12.580 -1.821 -2.536 1.00 0.00 50 PRO A CA 14
ATOM 19154 C C . PRO A 1 50 ? -12.794 -3.117 -3.304 1.00 0.00 50 PRO A C 14
ATOM 19155 O O . PRO A 1 50 ? -13.337 -4.093 -2.783 1.00 0.00 50 PRO A O 14
ATOM 19166 N N . THR A 1 51 ? -12.355 -3.104 -4.545 1.00 0.00 51 THR A N 14
ATOM 19167 C CA . THR A 1 51 ? -12.440 -4.262 -5.409 1.00 0.00 51 THR A CA 14
ATOM 19168 C C . THR A 1 51 ? -11.040 -4.654 -5.878 1.00 0.00 51 THR A C 14
ATOM 19169 O O . THR A 1 51 ? -10.170 -3.791 -6.017 1.00 0.00 51 THR A O 14
ATOM 19180 N N . CYS A 1 52 ? -10.803 -5.939 -6.114 1.00 0.00 52 CYS A N 14
ATOM 19181 C CA . CYS A 1 52 ? -9.573 -6.315 -6.778 1.00 0.00 52 CYS A CA 14
ATOM 19182 C C . CYS A 1 52 ? -9.837 -6.229 -8.269 1.00 0.00 52 CYS A C 14
ATOM 19183 O O . CYS A 1 52 ? -10.789 -6.824 -8.776 1.00 0.00 52 CYS A O 14
ATOM 19190 N N . ASP A 1 53 ? -8.946 -5.531 -8.958 1.00 0.00 53 ASP A N 14
ATOM 19191 C CA . ASP A 1 53 ? -9.199 -5.013 -10.304 1.00 0.00 53 ASP A CA 14
ATOM 19192 C C . ASP A 1 53 ? -8.345 -3.784 -10.482 1.00 0.00 53 ASP A C 14
ATOM 19193 O O . ASP A 1 53 ? -7.624 -3.629 -11.465 1.00 0.00 53 ASP A O 14
ATOM 19202 N N . ILE A 1 54 ? -8.453 -2.908 -9.491 1.00 0.00 54 ILE A N 14
ATOM 19203 C CA . ILE A 1 54 ? -7.673 -1.694 -9.435 1.00 0.00 54 ILE A CA 14
ATOM 19204 C C . ILE A 1 54 ? -6.247 -2.032 -9.097 1.00 0.00 54 ILE A C 14
ATOM 19205 O O . ILE A 1 54 ? -5.902 -2.107 -7.913 1.00 0.00 54 ILE A O 14
ATOM 19221 N N . ASN A 1 55 ? -5.441 -2.269 -10.126 1.00 0.00 55 ASN A N 14
ATOM 19222 C CA . ASN A 1 55 ? -4.064 -2.717 -9.951 1.00 0.00 55 ASN A CA 14
ATOM 19223 C C . ASN A 1 55 ? -4.048 -4.157 -9.449 1.00 0.00 55 ASN A C 14
ATOM 19224 O O . ASN A 1 55 ? -3.436 -5.045 -10.041 1.00 0.00 55 ASN A O 14
ATOM 19235 N N . ASN A 1 56 ? -4.767 -4.338 -8.360 1.00 0.00 56 ASN A N 14
ATOM 19236 C CA . ASN A 1 56 ? -4.910 -5.597 -7.643 1.00 0.00 56 ASN A CA 14
ATOM 19237 C C . ASN A 1 56 ? -5.596 -5.344 -6.304 1.00 0.00 56 ASN A C 14
ATOM 19238 O O . ASN A 1 56 ? -5.297 -5.996 -5.316 1.00 0.00 56 ASN A O 14
ATOM 19249 N N . GLY A 1 57 ? -6.488 -4.364 -6.260 1.00 0.00 57 GLY A N 14
ATOM 19250 C CA . GLY A 1 57 ? -7.176 -4.064 -5.026 1.00 0.00 57 GLY A CA 14
ATOM 19251 C C . GLY A 1 57 ? -6.524 -2.932 -4.260 1.00 0.00 57 GLY A C 14
ATOM 19252 O O . GLY A 1 57 ? -7.074 -2.444 -3.275 1.00 0.00 57 GLY A O 14
ATOM 19256 N N . GLY A 1 58 ? -5.359 -2.501 -4.722 1.00 0.00 58 GLY A N 14
ATOM 19257 C CA . GLY A 1 58 ? -4.615 -1.483 -4.014 1.00 0.00 58 GLY A CA 14
ATOM 19258 C C . GLY A 1 58 ? -3.350 -2.051 -3.403 1.00 0.00 58 GLY A C 14
ATOM 19259 O O . GLY A 1 58 ? -2.766 -1.477 -2.490 1.00 0.00 58 GLY A O 14
ATOM 19263 N N . CYS A 1 59 ? -2.920 -3.167 -3.960 1.00 0.00 59 CYS A N 14
ATOM 19264 C CA . CYS A 1 59 ? -1.770 -3.919 -3.500 1.00 0.00 59 CYS A CA 14
ATOM 19265 C C . CYS A 1 59 ? -0.642 -3.702 -4.480 1.00 0.00 59 CYS A C 14
ATOM 19266 O O . CYS A 1 59 ? -0.743 -2.902 -5.410 1.00 0.00 59 CYS A O 14
ATOM 19273 N N . ASP A 1 60 ? 0.441 -4.386 -4.253 1.00 0.00 60 ASP A N 14
ATOM 19274 C CA . ASP A 1 60 ? 1.556 -4.354 -5.165 1.00 0.00 60 ASP A CA 14
ATOM 19275 C C . ASP A 1 60 ? 1.482 -5.609 -5.989 1.00 0.00 60 ASP A C 14
ATOM 19276 O O . ASP A 1 60 ? 1.011 -6.622 -5.505 1.00 0.00 60 ASP A O 14
ATOM 19285 N N . PRO A 1 61 ? 1.845 -5.538 -7.274 1.00 0.00 61 PRO A N 14
ATOM 19286 C CA . PRO A 1 61 ? 1.745 -6.682 -8.182 1.00 0.00 61 PRO A CA 14
ATOM 19287 C C . PRO A 1 61 ? 2.489 -7.910 -7.657 1.00 0.00 61 PRO A C 14
ATOM 19288 O O . PRO A 1 61 ? 2.303 -9.022 -8.159 1.00 0.00 61 PRO A O 14
ATOM 19299 N N . THR A 1 62 ? 3.350 -7.691 -6.669 1.00 0.00 62 THR A N 14
ATOM 19300 C CA . THR A 1 62 ? 4.057 -8.771 -6.008 1.00 0.00 62 THR A CA 14
ATOM 19301 C C . THR A 1 62 ? 3.293 -9.229 -4.767 1.00 0.00 62 THR A C 14
ATOM 19302 O O . THR A 1 62 ? 3.524 -10.315 -4.247 1.00 0.00 62 THR A O 14
ATOM 19313 N N . ALA A 1 63 ? 2.379 -8.389 -4.307 1.00 0.00 63 ALA A N 14
ATOM 19314 C CA . ALA A 1 63 ? 1.498 -8.725 -3.203 1.00 0.00 63 ALA A CA 14
ATOM 19315 C C . ALA A 1 63 ? 0.242 -9.420 -3.721 1.00 0.00 63 ALA A C 14
ATOM 19316 O O . ALA A 1 63 ? -0.495 -8.866 -4.539 1.00 0.00 63 ALA A O 14
ATOM 19323 N N . SER A 1 64 ? 0.025 -10.641 -3.250 1.00 0.00 64 SER A N 14
ATOM 19324 C CA . SER A 1 64 ? -1.138 -11.422 -3.580 1.00 0.00 64 SER A CA 14
ATOM 19325 C C . SER A 1 64 ? -2.419 -10.671 -3.220 1.00 0.00 64 SER A C 14
ATOM 19326 O O . SER A 1 64 ? -2.630 -10.333 -2.062 1.00 0.00 64 SER A O 14
ATOM 19334 N N . CYS A 1 65 ? -3.245 -10.397 -4.221 1.00 0.00 65 CYS A N 14
ATOM 19335 C CA . CYS A 1 65 ? -4.480 -9.660 -4.029 1.00 0.00 65 CYS A CA 14
ATOM 19336 C C . CYS A 1 65 ? -5.638 -10.589 -3.717 1.00 0.00 65 CYS A C 14
ATOM 19337 O O . CYS A 1 65 ? -5.716 -11.713 -4.222 1.00 0.00 65 CYS A O 14
ATOM 19344 N N . GLN A 1 66 ? -6.520 -10.105 -2.867 1.00 0.00 66 GLN A N 14
ATOM 19345 C CA . GLN A 1 66 ? -7.733 -10.818 -2.498 1.00 0.00 66 GLN A CA 14
ATOM 19346 C C . GLN A 1 66 ? -8.860 -9.816 -2.320 1.00 0.00 66 GLN A C 14
ATOM 19347 O O . GLN A 1 66 ? -8.639 -8.728 -1.787 1.00 0.00 66 GLN A O 14
ATOM 19361 N N . ASN A 1 67 ? -10.051 -10.167 -2.762 1.00 0.00 67 ASN A N 14
ATOM 19362 C CA . ASN A 1 67 ? -11.221 -9.375 -2.432 1.00 0.00 67 ASN A CA 14
ATOM 19363 C C . ASN A 1 67 ? -11.986 -10.021 -1.302 1.00 0.00 67 ASN A C 14
ATOM 19364 O O . ASN A 1 67 ? -12.129 -11.246 -1.242 1.00 0.00 67 ASN A O 14
ATOM 19375 N N . ALA A 1 68 ? -12.459 -9.187 -0.406 1.00 0.00 68 ALA A N 14
ATOM 19376 C CA . ALA A 1 68 ? -13.137 -9.641 0.792 1.00 0.00 68 ALA A CA 14
ATOM 19377 C C . ALA A 1 68 ? -13.975 -8.517 1.369 1.00 0.00 68 ALA A C 14
ATOM 19378 O O . ALA A 1 68 ? -13.804 -7.353 1.003 1.00 0.00 68 ALA A O 14
ATOM 19385 N N . GLU A 1 69 ? -14.880 -8.859 2.267 1.00 0.00 69 GLU A N 14
ATOM 19386 C CA . GLU A 1 69 ? -15.709 -7.864 2.911 1.00 0.00 69 GLU A CA 14
ATOM 19387 C C . GLU A 1 69 ? -15.591 -7.957 4.416 1.00 0.00 69 GLU A C 14
ATOM 19388 O O . GLU A 1 69 ? -16.288 -8.724 5.079 1.00 0.00 69 GLU A O 14
ATOM 19400 N N . SER A 1 70 ? -14.687 -7.168 4.930 1.00 0.00 70 SER A N 14
ATOM 19401 C CA . SER A 1 70 ? -14.445 -7.083 6.356 1.00 0.00 70 SER A CA 14
ATOM 19402 C C . SER A 1 70 ? -14.934 -5.738 6.862 1.00 0.00 70 SER A C 14
ATOM 19403 O O . SER A 1 70 ? -15.056 -4.793 6.085 1.00 0.00 70 SER A O 14
ATOM 19411 N N . THR A 1 71 ? -15.218 -5.653 8.152 1.00 0.00 71 THR A N 14
ATOM 19412 C CA . THR A 1 71 ? -15.627 -4.397 8.755 1.00 0.00 71 THR A CA 14
ATOM 19413 C C . THR A 1 71 ? -14.510 -3.359 8.615 1.00 0.00 71 THR A C 14
ATOM 19414 O O . THR A 1 71 ? -14.754 -2.152 8.610 1.00 0.00 71 THR A O 14
ATOM 19425 N N . GLU A 1 72 ? -13.284 -3.842 8.473 1.00 0.00 72 GLU A N 14
ATOM 19426 C CA . GLU A 1 72 ? -12.146 -2.978 8.218 1.00 0.00 72 GLU A CA 14
ATOM 19427 C C . GLU A 1 72 ? -11.931 -2.873 6.719 1.00 0.00 72 GLU A C 14
ATOM 19428 O O . GLU A 1 72 ? -11.821 -3.887 6.033 1.00 0.00 72 GLU A O 14
ATOM 19440 N N . ASN A 1 73 ? -11.887 -1.648 6.207 1.00 0.00 73 ASN A N 14
ATOM 19441 C CA . ASN A 1 73 ? -11.591 -1.418 4.795 1.00 0.00 73 ASN A CA 14
ATOM 19442 C C . ASN A 1 73 ? -10.217 -1.954 4.440 1.00 0.00 73 ASN A C 14
ATOM 19443 O O . ASN A 1 73 ? -10.002 -2.426 3.327 1.00 0.00 73 ASN A O 14
ATOM 19454 N N . SER A 1 74 ? -9.306 -1.917 5.398 1.00 0.00 74 SER A N 14
ATOM 19455 C CA . SER A 1 74 ? -7.956 -2.398 5.172 1.00 0.00 74 SER A CA 14
ATOM 19456 C C . SER A 1 74 ? -7.932 -3.926 5.153 1.00 0.00 74 SER A C 14
ATOM 19457 O O . SER A 1 74 ? -7.005 -4.545 4.634 1.00 0.00 74 SER A O 14
ATOM 19465 N N . LYS A 1 75 ? -8.976 -4.529 5.710 1.00 0.00 75 LYS A N 14
ATOM 19466 C CA . LYS A 1 75 ? -9.093 -5.979 5.748 1.00 0.00 75 LYS A CA 14
ATOM 19467 C C . LYS A 1 75 ? -9.998 -6.486 4.635 1.00 0.00 75 LYS A C 14
ATOM 19468 O O . LYS A 1 75 ? -10.334 -7.669 4.588 1.00 0.00 75 LYS A O 14
ATOM 19487 N N . LYS A 1 76 ? -10.398 -5.590 3.741 1.00 0.00 76 LYS A N 14
ATOM 19488 C CA . LYS A 1 76 ? -11.237 -5.980 2.623 1.00 0.00 76 LYS A CA 14
ATOM 19489 C C . LYS A 1 76 ? -10.381 -6.497 1.488 1.00 0.00 76 LYS A C 14
ATOM 19490 O O . LYS A 1 76 ? -10.618 -7.570 0.951 1.00 0.00 76 LYS A O 14
ATOM 19509 N N . ILE A 1 77 ? -9.393 -5.712 1.112 1.00 0.00 77 ILE A N 14
ATOM 19510 C CA . ILE A 1 77 ? -8.426 -6.155 0.132 1.00 0.00 77 ILE A CA 14
ATOM 19511 C C . ILE A 1 77 ? -7.223 -6.710 0.854 1.00 0.00 77 ILE A C 14
ATOM 19512 O O . ILE A 1 77 ? -6.539 -6.001 1.593 1.00 0.00 77 ILE A O 14
ATOM 19528 N N . ILE A 1 78 ? -6.987 -7.982 0.658 1.00 0.00 78 ILE A N 14
ATOM 19529 C CA . ILE A 1 78 ? -5.893 -8.651 1.322 1.00 0.00 78 ILE A CA 14
ATOM 19530 C C . ILE A 1 78 ? -4.681 -8.654 0.418 1.00 0.00 78 ILE A C 14
ATOM 19531 O O . ILE A 1 78 ? -4.665 -9.326 -0.608 1.00 0.00 78 ILE A O 14
ATOM 19547 N N . CYS A 1 79 ? -3.693 -7.865 0.785 1.00 0.00 79 CYS A N 14
ATOM 19548 C CA . CYS A 1 79 ? -2.465 -7.784 0.024 1.00 0.00 79 CYS A CA 14
ATOM 19549 C C . CYS A 1 79 ? -1.366 -8.556 0.736 1.00 0.00 79 CYS A C 14
ATOM 19550 O O . CYS A 1 79 ? -0.923 -8.181 1.821 1.00 0.00 79 CYS A O 14
ATOM 19557 N N . THR A 1 80 ? -0.954 -9.647 0.121 1.00 0.00 80 THR A N 14
ATOM 19558 C CA . THR A 1 80 ? -0.018 -10.574 0.732 1.00 0.00 80 THR A CA 14
ATOM 19559 C C . THR A 1 80 ? 1.331 -10.572 0.018 1.00 0.00 80 THR A C 14
ATOM 19560 O O . THR A 1 80 ? 1.444 -11.035 -1.115 1.00 0.00 80 THR A O 14
ATOM 19571 N N . CYS A 1 81 ? 2.358 -10.073 0.681 1.00 0.00 81 CYS A N 14
ATOM 19572 C CA . CYS A 1 81 ? 3.692 -10.086 0.105 1.00 0.00 81 CYS A CA 14
ATOM 19573 C C . CYS A 1 81 ? 4.323 -11.453 0.381 1.00 0.00 81 CYS A C 14
ATOM 19574 O O . CYS A 1 81 ? 4.265 -11.959 1.505 1.00 0.00 81 CYS A O 14
ATOM 19581 N N . LYS A 1 82 ? 4.905 -12.051 -0.653 1.00 0.00 82 LYS A N 14
ATOM 19582 C CA . LYS A 1 82 ? 5.388 -13.429 -0.583 1.00 0.00 82 LYS A CA 14
ATOM 19583 C C . LYS A 1 82 ? 6.675 -13.567 0.228 1.00 0.00 82 LYS A C 14
ATOM 19584 O O . LYS A 1 82 ? 7.178 -12.597 0.794 1.00 0.00 82 LYS A O 14
ATOM 19603 N N . GLU A 1 83 ? 7.197 -14.786 0.271 1.00 0.00 83 GLU A N 14
ATOM 19604 C CA . GLU A 1 83 ? 8.389 -15.118 1.055 1.00 0.00 83 GLU A CA 14
ATOM 19605 C C . GLU A 1 83 ? 9.618 -14.227 0.765 1.00 0.00 83 GLU A C 14
ATOM 19606 O O . GLU A 1 83 ? 10.269 -13.782 1.710 1.00 0.00 83 GLU A O 14
ATOM 19618 N N . PRO A 1 84 ? 9.963 -13.913 -0.514 1.00 0.00 84 PRO A N 14
ATOM 19619 C CA . PRO A 1 84 ? 11.167 -13.147 -0.812 1.00 0.00 84 PRO A CA 14
ATOM 19620 C C . PRO A 1 84 ? 10.920 -11.665 -0.639 1.00 0.00 84 PRO A C 14
ATOM 19621 O O . PRO A 1 84 ? 11.725 -10.820 -1.031 1.00 0.00 84 PRO A O 14
ATOM 19632 N N . THR A 1 85 ? 9.768 -11.380 -0.082 1.00 0.00 85 THR A N 14
ATOM 19633 C CA . THR A 1 85 ? 9.355 -10.052 0.252 1.00 0.00 85 THR A CA 14
ATOM 19634 C C . THR A 1 85 ? 8.840 -10.100 1.689 1.00 0.00 85 THR A C 14
ATOM 19635 O O . THR A 1 85 ? 7.650 -9.943 1.956 1.00 0.00 85 THR A O 14
ATOM 19646 N N . PRO A 1 86 ? 9.765 -10.337 2.636 1.00 0.00 86 PRO A N 14
ATOM 19647 C CA . PRO A 1 86 ? 9.444 -10.678 4.033 1.00 0.00 86 PRO A CA 14
ATOM 19648 C C . PRO A 1 86 ? 8.711 -9.563 4.757 1.00 0.00 86 PRO A C 14
ATOM 19649 O O . PRO A 1 86 ? 8.282 -9.712 5.903 1.00 0.00 86 PRO A O 14
ATOM 19660 N N . ASN A 1 87 ? 8.569 -8.454 4.069 1.00 0.00 87 ASN A N 14
ATOM 19661 C CA . ASN A 1 87 ? 8.053 -7.242 4.643 1.00 0.00 87 ASN A CA 14
ATOM 19662 C C . ASN A 1 87 ? 7.124 -6.579 3.648 1.00 0.00 87 ASN A C 14
ATOM 19663 O O . ASN A 1 87 ? 6.856 -7.138 2.586 1.00 0.00 87 ASN A O 14
ATOM 19674 N N . ALA A 1 88 ? 6.664 -5.386 3.963 1.00 0.00 88 ALA A N 14
ATOM 19675 C CA . ALA A 1 88 ? 5.785 -4.670 3.061 1.00 0.00 88 ALA A CA 14
ATOM 19676 C C . ALA A 1 88 ? 6.016 -3.174 3.144 1.00 0.00 88 ALA A C 14
ATOM 19677 O O . ALA A 1 88 ? 6.440 -2.655 4.178 1.00 0.00 88 ALA A O 14
ATOM 19684 N N . TYR A 1 89 ? 5.763 -2.493 2.040 1.00 0.00 89 TYR A N 14
ATOM 19685 C CA . TYR A 1 89 ? 5.706 -1.049 2.041 1.00 0.00 89 TYR A CA 14
ATOM 19686 C C . TYR A 1 89 ? 4.345 -0.682 2.618 1.00 0.00 89 TYR A C 14
ATOM 19687 O O . TYR A 1 89 ? 3.315 -0.830 1.952 1.00 0.00 89 TYR A O 14
ATOM 19705 N N . TYR A 1 90 ? 4.350 -0.257 3.872 1.00 0.00 90 TYR A N 14
ATOM 19706 C CA . TYR A 1 90 ? 3.128 -0.027 4.642 1.00 0.00 90 TYR A CA 14
ATOM 19707 C C . TYR A 1 90 ? 2.422 -1.352 4.948 1.00 0.00 90 TYR A C 14
ATOM 19708 O O . TYR A 1 90 ? 3.032 -2.260 5.508 1.00 0.00 90 TYR A O 14
ATOM 19726 N N . GLU A 1 91 ? 1.153 -1.474 4.574 1.00 0.00 91 GLU A N 14
ATOM 19727 C CA . GLU A 1 91 ? 0.355 -2.643 4.965 1.00 0.00 91 GLU A CA 14
ATOM 19728 C C . GLU A 1 91 ? 0.411 -3.760 3.924 1.00 0.00 91 GLU A C 14
ATOM 19729 O O . GLU A 1 91 ? -0.165 -4.830 4.122 1.00 0.00 91 GLU A O 14
ATOM 19741 N N . GLY A 1 92 ? 1.106 -3.525 2.823 1.00 0.00 92 GLY A N 14
ATOM 19742 C CA . GLY A 1 92 ? 1.074 -4.468 1.719 1.00 0.00 92 GLY A CA 14
ATOM 19743 C C . GLY A 1 92 ? 0.635 -3.789 0.449 1.00 0.00 92 GLY A C 14
ATOM 19744 O O . GLY A 1 92 ? 0.516 -4.418 -0.603 1.00 0.00 92 GLY A O 14
ATOM 19748 N N . VAL A 1 93 ? 0.377 -2.490 0.569 1.00 0.00 93 VAL A N 14
ATOM 19749 C CA . VAL A 1 93 ? 0.045 -1.647 -0.561 1.00 0.00 93 VAL A CA 14
ATOM 19750 C C . VAL A 1 93 ? 1.132 -1.758 -1.623 1.00 0.00 93 VAL A C 14
ATOM 19751 O O . VAL A 1 93 ? 0.884 -1.633 -2.821 1.00 0.00 93 VAL A O 14
ATOM 19764 N N . PHE A 1 94 ? 2.347 -1.968 -1.146 1.00 0.00 94 PHE A N 14
ATOM 19765 C CA . PHE A 1 94 ? 3.479 -2.249 -1.991 1.00 0.00 94 PHE A CA 14
ATOM 19766 C C . PHE A 1 94 ? 4.449 -3.154 -1.224 1.00 0.00 94 PHE A C 14
ATOM 19767 O O . PHE A 1 94 ? 4.396 -3.200 -0.002 1.00 0.00 94 PHE A O 14
ATOM 19784 N N . CYS A 1 95 ? 5.292 -3.917 -1.924 1.00 0.00 95 CYS A N 14
ATOM 19785 C CA . CYS A 1 95 ? 6.274 -4.789 -1.258 1.00 0.00 95 CYS A CA 14
ATOM 19786 C C . CYS A 1 95 ? 7.576 -4.840 -2.065 1.00 0.00 95 CYS A C 14
ATOM 19787 O O . CYS A 1 95 ? 7.578 -4.555 -3.263 1.00 0.00 95 CYS A O 14
ATOM 19794 N N . SER A 1 96 ? 8.681 -5.201 -1.408 1.00 0.00 96 SER A N 14
ATOM 19795 C CA . SER A 1 96 ? 9.991 -5.212 -2.060 1.00 0.00 96 SER A CA 14
ATOM 19796 C C . SER A 1 96 ? 10.434 -6.624 -2.363 1.00 0.00 96 SER A C 14
ATOM 19797 O O . SER A 1 96 ? 10.504 -7.462 -1.464 1.00 0.00 96 SER A O 14
ATOM 19805 N N . SER A 1 97 ? 10.749 -6.876 -3.617 1.00 0.00 97 SER A N 14
ATOM 19806 C CA . SER A 1 97 ? 11.270 -8.166 -4.014 1.00 0.00 97 SER A CA 14
ATOM 19807 C C . SER A 1 97 ? 12.756 -8.053 -4.329 1.00 0.00 97 SER A C 14
ATOM 19808 O O . SER A 1 97 ? 13.168 -8.096 -5.488 1.00 0.00 97 SER A O 14
ATOM 19816 N N . SER A 1 98 ? 13.545 -7.908 -3.286 1.00 0.00 98 SER A N 14
ATOM 19817 C CA . SER A 1 98 ? 14.987 -7.751 -3.429 1.00 0.00 98 SER A CA 14
ATOM 19818 C C . SER A 1 98 ? 15.688 -7.934 -2.079 1.00 0.00 98 SER A C 14
ATOM 19819 O O . SER A 1 98 ? 16.726 -7.326 -1.816 1.00 0.00 98 SER A O 14
ATOM 19827 N N . SER A 1 99 ? 15.132 -8.782 -1.228 1.00 0.00 99 SER A N 14
ATOM 19828 C CA . SER A 1 99 ? 15.699 -9.002 0.094 1.00 0.00 99 SER A CA 14
ATOM 19829 C C . SER A 1 99 ? 16.588 -10.238 0.088 1.00 0.00 99 SER A C 14
ATOM 19830 O O . SER A 1 99 ? 17.823 -10.082 0.186 1.00 0.00 99 SER A O 14
ATOM 19839 N N . GLY A 1 1 ? 13.571 -3.039 -4.284 1.00 0.00 1 GLY A N 15
ATOM 19840 C CA . GLY A 1 1 ? 14.741 -3.946 -4.205 1.00 0.00 1 GLY A CA 15
ATOM 19841 C C . GLY A 1 1 ? 15.143 -4.215 -2.772 1.00 0.00 1 GLY A C 15
ATOM 19842 O O . GLY A 1 1 ? 14.946 -3.359 -1.915 1.00 0.00 1 GLY A O 15
ATOM 19848 N N . VAL A 1 2 ? 15.705 -5.403 -2.534 1.00 0.00 2 VAL A N 15
ATOM 19849 C CA . VAL A 1 2 ? 16.140 -5.877 -1.209 1.00 0.00 2 VAL A CA 15
ATOM 19850 C C . VAL A 1 2 ? 14.979 -5.962 -0.210 1.00 0.00 2 VAL A C 15
ATOM 19851 O O . VAL A 1 2 ? 13.839 -5.626 -0.534 1.00 0.00 2 VAL A O 15
ATOM 19864 N N . ASP A 1 3 ? 15.289 -6.455 0.989 1.00 0.00 3 ASP A N 15
ATOM 19865 C CA . ASP A 1 3 ? 14.360 -6.492 2.101 1.00 0.00 3 ASP A CA 15
ATOM 19866 C C . ASP A 1 3 ? 13.657 -5.153 2.292 1.00 0.00 3 ASP A C 15
ATOM 19867 O O . ASP A 1 3 ? 14.264 -4.144 2.647 1.00 0.00 3 ASP A O 15
ATOM 19876 N N . PRO A 1 4 ? 12.352 -5.153 1.996 1.00 0.00 4 PRO A N 15
ATOM 19877 C CA . PRO A 1 4 ? 11.482 -3.974 2.027 1.00 0.00 4 PRO A CA 15
ATOM 19878 C C . PRO A 1 4 ? 11.631 -3.020 3.227 1.00 0.00 4 PRO A C 15
ATOM 19879 O O . PRO A 1 4 ? 11.283 -1.862 3.091 1.00 0.00 4 PRO A O 15
ATOM 19890 N N . LYS A 1 5 ? 12.179 -3.467 4.356 1.00 0.00 5 LYS A N 15
ATOM 19891 C CA . LYS A 1 5 ? 12.224 -2.659 5.608 1.00 0.00 5 LYS A CA 15
ATOM 19892 C C . LYS A 1 5 ? 13.049 -1.351 5.525 1.00 0.00 5 LYS A C 15
ATOM 19893 O O . LYS A 1 5 ? 13.474 -0.828 6.553 1.00 0.00 5 LYS A O 15
ATOM 19912 N N . HIS A 1 6 ? 13.295 -0.859 4.316 1.00 0.00 6 HIS A N 15
ATOM 19913 C CA . HIS A 1 6 ? 14.080 0.366 4.074 1.00 0.00 6 HIS A CA 15
ATOM 19914 C C . HIS A 1 6 ? 13.645 1.530 4.966 1.00 0.00 6 HIS A C 15
ATOM 19915 O O . HIS A 1 6 ? 14.477 2.320 5.398 1.00 0.00 6 HIS A O 15
ATOM 19930 N N . VAL A 1 7 ? 12.336 1.586 5.216 1.00 0.00 7 VAL A N 15
ATOM 19931 C CA . VAL A 1 7 ? 11.615 2.708 5.844 1.00 0.00 7 VAL A CA 15
ATOM 19932 C C . VAL A 1 7 ? 11.513 3.889 4.895 1.00 0.00 7 VAL A C 15
ATOM 19933 O O . VAL A 1 7 ? 12.345 4.076 4.007 1.00 0.00 7 VAL A O 15
ATOM 19946 N N . CYS A 1 8 ? 10.474 4.672 5.080 1.00 0.00 8 CYS A N 15
ATOM 19947 C CA . CYS A 1 8 ? 10.128 5.699 4.118 1.00 0.00 8 CYS A CA 15
ATOM 19948 C C . CYS A 1 8 ? 10.158 7.082 4.692 1.00 0.00 8 CYS A C 15
ATOM 19949 O O . CYS A 1 8 ? 9.831 7.316 5.857 1.00 0.00 8 CYS A O 15
ATOM 19956 N N . VAL A 1 9 ? 10.558 7.986 3.828 1.00 0.00 9 VAL A N 15
ATOM 19957 C CA . VAL A 1 9 ? 10.396 9.397 4.018 1.00 0.00 9 VAL A CA 15
ATOM 19958 C C . VAL A 1 9 ? 10.167 9.991 2.636 1.00 0.00 9 VAL A C 15
ATOM 19959 O O . VAL A 1 9 ? 11.101 10.170 1.857 1.00 0.00 9 VAL A O 15
ATOM 19972 N N . ASP A 1 10 ? 8.925 10.271 2.327 1.00 0.00 10 ASP A N 15
ATOM 19973 C CA . ASP A 1 10 ? 8.561 10.712 0.997 1.00 0.00 10 ASP A CA 15
ATOM 19974 C C . ASP A 1 10 ? 7.731 11.975 1.040 1.00 0.00 10 ASP A C 15
ATOM 19975 O O . ASP A 1 10 ? 7.132 12.287 2.067 1.00 0.00 10 ASP A O 15
ATOM 19984 N N . THR A 1 11 ? 7.708 12.683 -0.080 1.00 0.00 11 THR A N 15
ATOM 19985 C CA . THR A 1 11 ? 6.708 13.693 -0.340 1.00 0.00 11 THR A CA 15
ATOM 19986 C C . THR A 1 11 ? 6.738 14.868 0.662 1.00 0.00 11 THR A C 15
ATOM 19987 O O . THR A 1 11 ? 7.389 14.808 1.706 1.00 0.00 11 THR A O 15
ATOM 19998 N N . ARG A 1 12 ? 6.086 15.973 0.301 1.00 0.00 12 ARG A N 15
ATOM 19999 C CA . ARG A 1 12 ? 6.024 17.132 1.182 1.00 0.00 12 ARG A CA 15
ATOM 20000 C C . ARG A 1 12 ? 4.923 16.926 2.216 1.00 0.00 12 ARG A C 15
ATOM 20001 O O . ARG A 1 12 ? 5.081 17.260 3.392 1.00 0.00 12 ARG A O 15
ATOM 20022 N N . ASP A 1 13 ? 3.808 16.356 1.769 1.00 0.00 13 ASP A N 15
ATOM 20023 C CA . ASP A 1 13 ? 2.696 16.034 2.655 1.00 0.00 13 ASP A CA 15
ATOM 20024 C C . ASP A 1 13 ? 1.899 14.851 2.113 1.00 0.00 13 ASP A C 15
ATOM 20025 O O . ASP A 1 13 ? 1.094 15.001 1.192 1.00 0.00 13 ASP A O 15
ATOM 20034 N N . ILE A 1 14 ? 2.152 13.669 2.670 1.00 0.00 14 ILE A N 15
ATOM 20035 C CA . ILE A 1 14 ? 1.469 12.447 2.247 1.00 0.00 14 ILE A CA 15
ATOM 20036 C C . ILE A 1 14 ? 0.028 12.470 2.720 1.00 0.00 14 ILE A C 15
ATOM 20037 O O . ILE A 1 14 ? -0.271 12.927 3.827 1.00 0.00 14 ILE A O 15
ATOM 20053 N N . PRO A 1 15 ? -0.885 12.008 1.862 1.00 0.00 15 PRO A N 15
ATOM 20054 C CA . PRO A 1 15 ? -2.328 12.062 2.106 1.00 0.00 15 PRO A CA 15
ATOM 20055 C C . PRO A 1 15 ? -2.758 11.362 3.381 1.00 0.00 15 PRO A C 15
ATOM 20056 O O . PRO A 1 15 ? -2.041 10.515 3.921 1.00 0.00 15 PRO A O 15
ATOM 20067 N N . LYS A 1 16 ? -3.937 11.724 3.856 1.00 0.00 16 LYS A N 15
ATOM 20068 C CA . LYS A 1 16 ? -4.610 10.959 4.856 1.00 0.00 16 LYS A CA 15
ATOM 20069 C C . LYS A 1 16 ? -4.987 9.626 4.267 1.00 0.00 16 LYS A C 15
ATOM 20070 O O . LYS A 1 16 ? -5.178 9.517 3.055 1.00 0.00 16 LYS A O 15
ATOM 20089 N N . ASN A 1 17 ? -5.098 8.625 5.121 1.00 0.00 17 ASN A N 15
ATOM 20090 C CA . ASN A 1 17 ? -5.450 7.267 4.699 1.00 0.00 17 ASN A CA 15
ATOM 20091 C C . ASN A 1 17 ? -4.426 6.761 3.687 1.00 0.00 17 ASN A C 15
ATOM 20092 O O . ASN A 1 17 ? -4.659 5.790 2.963 1.00 0.00 17 ASN A O 15
ATOM 20103 N N . ALA A 1 18 ? -3.305 7.461 3.624 1.00 0.00 18 ALA A N 15
ATOM 20104 C CA . ALA A 1 18 ? -2.212 7.106 2.737 1.00 0.00 18 ALA A CA 15
ATOM 20105 C C . ALA A 1 18 ? -0.937 6.862 3.514 1.00 0.00 18 ALA A C 15
ATOM 20106 O O . ALA A 1 18 ? -0.677 7.504 4.529 1.00 0.00 18 ALA A O 15
ATOM 20113 N N . GLY A 1 19 ? -0.157 5.922 3.030 1.00 0.00 19 GLY A N 15
ATOM 20114 C CA . GLY A 1 19 ? 1.144 5.668 3.595 1.00 0.00 19 GLY A CA 15
ATOM 20115 C C . GLY A 1 19 ? 2.222 5.752 2.544 1.00 0.00 19 GLY A C 15
ATOM 20116 O O . GLY A 1 19 ? 1.939 5.622 1.355 1.00 0.00 19 GLY A O 15
ATOM 20120 N N . CYS A 1 20 ? 3.454 5.952 2.967 1.00 0.00 20 CYS A N 15
ATOM 20121 C CA . CYS A 1 20 ? 4.531 6.186 2.032 1.00 0.00 20 CYS A CA 15
ATOM 20122 C C . CYS A 1 20 ? 5.567 5.088 2.132 1.00 0.00 20 CYS A C 15
ATOM 20123 O O . CYS A 1 20 ? 5.738 4.474 3.187 1.00 0.00 20 CYS A O 15
ATOM 20130 N N . PHE A 1 21 ? 6.228 4.818 1.026 1.00 0.00 21 PHE A N 15
ATOM 20131 C CA . PHE A 1 21 ? 7.329 3.872 1.021 1.00 0.00 21 PHE A CA 15
ATOM 20132 C C . PHE A 1 21 ? 8.509 4.412 0.211 1.00 0.00 21 PHE A C 15
ATOM 20133 O O . PHE A 1 21 ? 8.350 4.909 -0.903 1.00 0.00 21 PHE A O 15
ATOM 20150 N N . ARG A 1 22 ? 9.689 4.316 0.814 1.00 0.00 22 ARG A N 15
ATOM 20151 C CA . ARG A 1 22 ? 10.930 4.727 0.200 1.00 0.00 22 ARG A CA 15
ATOM 20152 C C . ARG A 1 22 ? 11.842 3.523 0.160 1.00 0.00 22 ARG A C 15
ATOM 20153 O O . ARG A 1 22 ? 12.225 2.988 1.198 1.00 0.00 22 ARG A O 15
ATOM 20174 N N . ASP A 1 23 ? 12.162 3.082 -1.029 1.00 0.00 23 ASP A N 15
ATOM 20175 C CA . ASP A 1 23 ? 12.854 1.822 -1.204 1.00 0.00 23 ASP A CA 15
ATOM 20176 C C . ASP A 1 23 ? 14.370 2.053 -1.251 1.00 0.00 23 ASP A C 15
ATOM 20177 O O . ASP A 1 23 ? 14.844 3.141 -0.923 1.00 0.00 23 ASP A O 15
ATOM 20186 N N . ASP A 1 24 ? 15.107 1.044 -1.666 1.00 0.00 24 ASP A N 15
ATOM 20187 C CA . ASP A 1 24 ? 16.560 0.997 -1.529 1.00 0.00 24 ASP A CA 15
ATOM 20188 C C . ASP A 1 24 ? 17.264 2.131 -2.268 1.00 0.00 24 ASP A C 15
ATOM 20189 O O . ASP A 1 24 ? 18.122 2.808 -1.709 1.00 0.00 24 ASP A O 15
ATOM 20198 N N . ASP A 1 25 ? 16.875 2.345 -3.518 1.00 0.00 25 ASP A N 15
ATOM 20199 C CA . ASP A 1 25 ? 17.544 3.319 -4.384 1.00 0.00 25 ASP A CA 15
ATOM 20200 C C . ASP A 1 25 ? 17.250 4.754 -3.937 1.00 0.00 25 ASP A C 15
ATOM 20201 O O . ASP A 1 25 ? 17.824 5.714 -4.450 1.00 0.00 25 ASP A O 15
ATOM 20210 N N . GLY A 1 26 ? 16.380 4.892 -2.951 1.00 0.00 26 GLY A N 15
ATOM 20211 C CA . GLY A 1 26 ? 15.948 6.203 -2.525 1.00 0.00 26 GLY A CA 15
ATOM 20212 C C . GLY A 1 26 ? 14.623 6.548 -3.151 1.00 0.00 26 GLY A C 15
ATOM 20213 O O . GLY A 1 26 ? 14.111 7.655 -2.994 1.00 0.00 26 GLY A O 15
ATOM 20217 N N . THR A 1 27 ? 14.095 5.580 -3.886 1.00 0.00 27 THR A N 15
ATOM 20218 C CA . THR A 1 27 ? 12.785 5.665 -4.503 1.00 0.00 27 THR A CA 15
ATOM 20219 C C . THR A 1 27 ? 11.735 6.064 -3.480 1.00 0.00 27 THR A C 15
ATOM 20220 O O . THR A 1 27 ? 11.670 5.476 -2.410 1.00 0.00 27 THR A O 15
ATOM 20231 N N . GLU A 1 28 ? 10.912 7.039 -3.806 1.00 0.00 28 GLU A N 15
ATOM 20232 C CA . GLU A 1 28 ? 9.888 7.490 -2.883 1.00 0.00 28 GLU A CA 15
ATOM 20233 C C . GLU A 1 28 ? 8.520 7.459 -3.534 1.00 0.00 28 GLU A C 15
ATOM 20234 O O . GLU A 1 28 ? 8.297 8.075 -4.579 1.00 0.00 28 GLU A O 15
ATOM 20246 N N . GLU A 1 29 ? 7.613 6.719 -2.923 1.00 0.00 29 GLU A N 15
ATOM 20247 C CA . GLU A 1 29 ? 6.259 6.592 -3.421 1.00 0.00 29 GLU A CA 15
ATOM 20248 C C . GLU A 1 29 ? 5.288 6.403 -2.273 1.00 0.00 29 GLU A C 15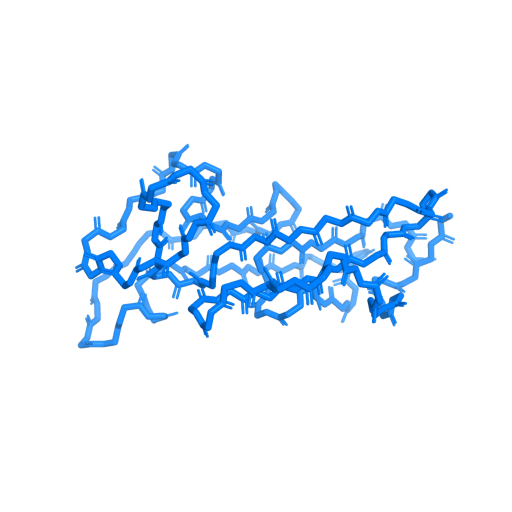
ATOM 20249 O O . GLU A 1 29 ? 5.497 5.556 -1.409 1.00 0.00 29 GLU A O 15
ATOM 20261 N N . TRP A 1 30 ? 4.245 7.199 -2.253 1.00 0.00 30 TRP A N 15
ATOM 20262 C CA . TRP A 1 30 ? 3.176 6.991 -1.308 1.00 0.00 30 TRP A CA 15
ATOM 20263 C C . TRP A 1 30 ? 1.995 6.350 -2.025 1.00 0.00 30 TRP A C 15
ATOM 20264 O O . TRP A 1 30 ? 1.874 6.433 -3.250 1.00 0.00 30 TRP A O 15
ATOM 20285 N N . ARG A 1 31 ? 1.146 5.700 -1.260 1.00 0.00 31 ARG A N 15
ATOM 20286 C CA . ARG A 1 31 ? -0.016 5.002 -1.789 1.00 0.00 31 ARG A CA 15
ATOM 20287 C C . ARG A 1 31 ? -1.148 5.081 -0.791 1.00 0.00 31 ARG A C 15
ATOM 20288 O O . ARG A 1 31 ? -1.016 5.669 0.276 1.00 0.00 31 ARG A O 15
ATOM 20309 N N . CYS A 1 32 ? -2.237 4.434 -1.137 1.00 0.00 32 CYS A N 15
ATOM 20310 C CA . CYS A 1 32 ? -3.459 4.505 -0.369 1.00 0.00 32 CYS A CA 15
ATOM 20311 C C . CYS A 1 32 ? -3.677 3.165 0.275 1.00 0.00 32 CYS A C 15
ATOM 20312 O O . CYS A 1 32 ? -3.552 2.127 -0.372 1.00 0.00 32 CYS A O 15
ATOM 20319 N N . LEU A 1 33 ? -3.950 3.207 1.571 1.00 0.00 33 LEU A N 15
ATOM 20320 C CA . LEU A 1 33 ? -3.991 2.015 2.391 1.00 0.00 33 LEU A CA 15
ATOM 20321 C C . LEU A 1 33 ? -5.033 1.033 1.866 1.00 0.00 33 LEU A C 15
ATOM 20322 O O . LEU A 1 33 ? -5.880 1.382 1.046 1.00 0.00 33 LEU A O 15
ATOM 20338 N N . LEU A 1 34 ? -4.962 -0.187 2.351 1.00 0.00 34 LEU A N 15
ATOM 20339 C CA . LEU A 1 34 ? -5.790 -1.258 1.864 1.00 0.00 34 LEU A CA 15
ATOM 20340 C C . LEU A 1 34 ? -7.248 -1.003 2.158 1.00 0.00 34 LEU A C 15
ATOM 20341 O O . LEU A 1 34 ? -7.617 -0.624 3.269 1.00 0.00 34 LEU A O 15
ATOM 20357 N N . GLY A 1 35 ? -8.074 -1.196 1.145 1.00 0.00 35 GLY A N 15
ATOM 20358 C CA . GLY A 1 35 ? -9.472 -0.905 1.281 1.00 0.00 35 GLY A CA 15
ATOM 20359 C C . GLY A 1 35 ? -9.726 0.574 1.195 1.00 0.00 35 GLY A C 15
ATOM 20360 O O . GLY A 1 35 ? -10.721 1.074 1.722 1.00 0.00 35 GLY A O 15
ATOM 20364 N N . TYR A 1 36 ? -8.789 1.283 0.565 1.00 0.00 36 TYR A N 15
ATOM 20365 C CA . TYR A 1 36 ? -8.910 2.698 0.304 1.00 0.00 36 TYR A CA 15
ATOM 20366 C C . TYR A 1 36 ? -8.603 2.946 -1.170 1.00 0.00 36 TYR A C 15
ATOM 20367 O O . TYR A 1 36 ? -8.059 2.077 -1.851 1.00 0.00 36 TYR A O 15
ATOM 20385 N N . LYS A 1 37 ? -8.949 4.119 -1.654 1.00 0.00 37 LYS A N 15
ATOM 20386 C CA . LYS A 1 37 ? -8.788 4.453 -3.049 1.00 0.00 37 LYS A CA 15
ATOM 20387 C C . LYS A 1 37 ? -8.114 5.800 -3.201 1.00 0.00 37 LYS A C 15
ATOM 20388 O O . LYS A 1 37 ? -7.947 6.540 -2.229 1.00 0.00 37 LYS A O 15
ATOM 20407 N N . LYS A 1 38 ? -7.736 6.103 -4.424 1.00 0.00 38 LYS A N 15
ATOM 20408 C CA . LYS A 1 38 ? -7.131 7.378 -4.751 1.00 0.00 38 LYS A CA 15
ATOM 20409 C C . LYS A 1 38 ? -8.206 8.435 -4.895 1.00 0.00 38 LYS A C 15
ATOM 20410 O O . LYS A 1 38 ? -9.190 8.232 -5.608 1.00 0.00 38 LYS A O 15
ATOM 20429 N N . GLY A 1 39 ? -8.025 9.562 -4.223 1.00 0.00 39 GLY A N 15
ATOM 20430 C CA . GLY A 1 39 ? -9.004 10.612 -4.312 1.00 0.00 39 GLY A CA 15
ATOM 20431 C C . GLY A 1 39 ? -8.589 11.665 -5.307 1.00 0.00 39 GLY A C 15
ATOM 20432 O O . GLY A 1 39 ? -8.610 11.435 -6.516 1.00 0.00 39 GLY A O 15
ATOM 20436 N N . GLU A 1 40 ? -8.197 12.814 -4.798 1.00 0.00 40 GLU A N 15
ATOM 20437 C CA . GLU A 1 40 ? -7.653 13.872 -5.634 1.00 0.00 40 GLU A CA 15
ATOM 20438 C C . GLU A 1 40 ? -6.146 13.714 -5.717 1.00 0.00 40 GLU A C 15
ATOM 20439 O O . GLU A 1 40 ? -5.619 12.661 -5.341 1.00 0.00 40 GLU A O 15
ATOM 20451 N N . GLY A 1 41 ? -5.481 14.747 -6.223 1.00 0.00 41 GLY A N 15
ATOM 20452 C CA . GLY A 1 41 ? -4.034 14.730 -6.399 1.00 0.00 41 GLY A CA 15
ATOM 20453 C C . GLY A 1 41 ? -3.296 14.015 -5.283 1.00 0.00 41 GLY A C 15
ATOM 20454 O O . GLY A 1 41 ? -2.609 13.024 -5.521 1.00 0.00 41 GLY A O 15
ATOM 20458 N N . ASN A 1 42 ? -3.452 14.487 -4.060 1.00 0.00 42 ASN A N 15
ATOM 20459 C CA . ASN A 1 42 ? -2.880 13.794 -2.919 1.00 0.00 42 ASN A CA 15
ATOM 20460 C C . ASN A 1 42 ? -3.913 13.576 -1.830 1.00 0.00 42 ASN A C 15
ATOM 20461 O O . ASN A 1 42 ? -3.922 14.271 -0.815 1.00 0.00 42 ASN A O 15
ATOM 20472 N N . THR A 1 43 ? -4.793 12.609 -2.062 1.00 0.00 43 THR A N 15
ATOM 20473 C CA . THR A 1 43 ? -5.674 12.111 -1.021 1.00 0.00 43 THR A CA 15
ATOM 20474 C C . THR A 1 43 ? -5.969 10.654 -1.217 1.00 0.00 43 THR A C 15
ATOM 20475 O O . THR A 1 43 ? -6.256 10.205 -2.321 1.00 0.00 43 THR A O 15
ATOM 20486 N N . CYS A 1 44 ? -5.893 9.929 -0.143 1.00 0.00 44 CYS A N 15
ATOM 20487 C CA . CYS A 1 44 ? -6.338 8.567 -0.130 1.00 0.00 44 CYS A CA 15
ATOM 20488 C C . CYS A 1 44 ? -7.523 8.488 0.793 1.00 0.00 44 CYS A C 15
ATOM 20489 O O . CYS A 1 44 ? -7.554 9.158 1.819 1.00 0.00 44 CYS A O 15
ATOM 20496 N N . VAL A 1 45 ? -8.516 7.727 0.409 1.00 0.00 45 VAL A N 15
ATOM 20497 C CA . VAL A 1 45 ? -9.777 7.738 1.111 1.00 0.00 45 VAL A CA 15
ATOM 20498 C C . VAL A 1 45 ? -10.356 6.352 1.190 1.00 0.00 45 VAL A C 15
ATOM 20499 O O . VAL A 1 45 ? -10.203 5.552 0.272 1.00 0.00 45 VAL A O 15
ATOM 20512 N N . GLU A 1 46 ? -10.997 6.074 2.305 1.00 0.00 46 GLU A N 15
ATOM 20513 C CA . GLU A 1 46 ? -11.670 4.813 2.506 1.00 0.00 46 GLU A CA 15
ATOM 20514 C C . GLU A 1 46 ? -12.696 4.595 1.409 1.00 0.00 46 GLU A C 15
ATOM 20515 O O . GLU A 1 46 ? -13.699 5.303 1.344 1.00 0.00 46 GLU A O 15
ATOM 20527 N N . ASN A 1 47 ? -12.435 3.636 0.534 1.00 0.00 47 ASN A N 15
ATOM 20528 C CA . ASN A 1 47 ? -13.298 3.408 -0.590 1.00 0.00 47 ASN A CA 15
ATOM 20529 C C . ASN A 1 47 ? -14.571 2.703 -0.172 1.00 0.00 47 ASN A C 15
ATOM 20530 O O . ASN A 1 47 ? -15.627 2.924 -0.759 1.00 0.00 47 ASN A O 15
ATOM 20541 N N . ASN A 1 48 ? -14.447 1.840 0.833 1.00 0.00 48 ASN A N 15
ATOM 20542 C CA . ASN A 1 48 ? -15.583 1.121 1.418 1.00 0.00 48 ASN A CA 15
ATOM 20543 C C . ASN A 1 48 ? -16.161 0.090 0.445 1.00 0.00 48 ASN A C 15
ATOM 20544 O O . ASN A 1 48 ? -16.871 -0.823 0.853 1.00 0.00 48 ASN A O 15
ATOM 20555 N N . ASN A 1 49 ? -15.848 0.239 -0.836 1.00 0.00 49 ASN A N 15
ATOM 20556 C CA . ASN A 1 49 ? -16.162 -0.776 -1.838 1.00 0.00 49 ASN A CA 15
ATOM 20557 C C . ASN A 1 49 ? -14.930 -1.044 -2.717 1.00 0.00 49 ASN A C 15
ATOM 20558 O O . ASN A 1 49 ? -14.937 -0.802 -3.922 1.00 0.00 49 ASN A O 15
ATOM 20569 N N . PRO A 1 50 ? -13.829 -1.485 -2.098 1.00 0.00 50 PRO A N 15
ATOM 20570 C CA . PRO A 1 50 ? -12.612 -1.854 -2.802 1.00 0.00 50 PRO A CA 15
ATOM 20571 C C . PRO A 1 50 ? -12.758 -3.163 -3.550 1.00 0.00 50 PRO A C 15
ATOM 20572 O O . PRO A 1 50 ? -13.336 -4.128 -3.049 1.00 0.00 50 PRO A O 15
ATOM 20583 N N . THR A 1 51 ? -12.225 -3.181 -4.746 1.00 0.00 51 THR A N 15
ATOM 20584 C CA . THR A 1 51 ? -12.233 -4.369 -5.571 1.00 0.00 51 THR A CA 15
ATOM 20585 C C . THR A 1 51 ? -10.802 -4.752 -5.888 1.00 0.00 51 THR A C 15
ATOM 20586 O O . THR A 1 51 ? -9.930 -3.879 -5.959 1.00 0.00 51 THR A O 15
ATOM 20597 N N . CYS A 1 52 ? -10.535 -6.031 -6.068 1.00 0.00 52 CYS A N 15
ATOM 20598 C CA . CYS A 1 52 ? -9.215 -6.420 -6.480 1.00 0.00 52 CYS A CA 15
ATOM 20599 C C . CYS A 1 52 ? -9.202 -6.328 -7.987 1.00 0.00 52 CYS A C 15
ATOM 20600 O O . CYS A 1 52 ? -10.022 -6.961 -8.656 1.00 0.00 52 CYS A O 15
ATOM 20607 N N . ASP A 1 53 ? -8.219 -5.601 -8.500 1.00 0.00 53 ASP A N 15
ATOM 20608 C CA . ASP A 1 53 ? -8.266 -5.045 -9.852 1.00 0.00 53 ASP A CA 15
ATOM 20609 C C . ASP A 1 53 ? -7.505 -3.733 -9.855 1.00 0.00 53 ASP A C 15
ATOM 20610 O O . ASP A 1 53 ? -6.539 -3.554 -10.591 1.00 0.00 53 ASP A O 15
ATOM 20619 N N . ILE A 1 54 ? -7.941 -2.830 -8.978 1.00 0.00 54 ILE A N 15
ATOM 20620 C CA . ILE A 1 54 ? -7.381 -1.495 -8.892 1.00 0.00 54 ILE A CA 15
ATOM 20621 C C . ILE A 1 54 ? -6.090 -1.533 -8.110 1.00 0.00 54 ILE A C 15
ATOM 20622 O O . ILE A 1 54 ? -6.120 -1.564 -6.879 1.00 0.00 54 ILE A O 15
ATOM 20638 N N . ASN A 1 55 ? -4.971 -1.557 -8.817 1.00 0.00 55 ASN A N 15
ATOM 20639 C CA . ASN A 1 55 ? -3.670 -1.642 -8.172 1.00 0.00 55 ASN A CA 15
ATOM 20640 C C . ASN A 1 55 ? -3.649 -2.869 -7.276 1.00 0.00 55 ASN A C 15
ATOM 20641 O O . ASN A 1 55 ? -3.204 -2.814 -6.133 1.00 0.00 55 ASN A O 15
ATOM 20652 N N . ASN A 1 56 ? -4.198 -3.969 -7.797 1.00 0.00 56 ASN A N 15
ATOM 20653 C CA . ASN A 1 56 ? -4.279 -5.228 -7.061 1.00 0.00 56 ASN A CA 15
ATOM 20654 C C . ASN A 1 56 ? -5.095 -5.018 -5.797 1.00 0.00 56 ASN A C 15
ATOM 20655 O O . ASN A 1 56 ? -4.734 -5.506 -4.749 1.00 0.00 56 ASN A O 15
ATOM 20666 N N . GLY A 1 57 ? -6.166 -4.236 -5.887 1.00 0.00 57 GLY A N 15
ATOM 20667 C CA . GLY A 1 57 ? -7.006 -3.995 -4.732 1.00 0.00 57 GLY A CA 15
ATOM 20668 C C . GLY A 1 57 ? -6.428 -2.953 -3.788 1.00 0.00 57 GLY A C 15
ATOM 20669 O O . GLY A 1 57 ? -7.041 -2.622 -2.773 1.00 0.00 57 GLY A O 15
ATOM 20673 N N . GLY A 1 58 ? -5.265 -2.418 -4.131 1.00 0.00 58 GLY A N 15
ATOM 20674 C CA . GLY A 1 58 ? -4.594 -1.491 -3.244 1.00 0.00 58 GLY A CA 15
ATOM 20675 C C . GLY A 1 58 ? -3.299 -2.070 -2.702 1.00 0.00 58 GLY A C 15
ATOM 20676 O O . GLY A 1 58 ? -2.693 -1.525 -1.787 1.00 0.00 58 GLY A O 15
ATOM 20680 N N . CYS A 1 59 ? -2.859 -3.147 -3.327 1.00 0.00 59 CYS A N 15
ATOM 20681 C CA . CYS A 1 59 ? -1.687 -3.900 -2.903 1.00 0.00 59 CYS A CA 15
ATOM 20682 C C . CYS A 1 59 ? -0.535 -3.607 -3.832 1.00 0.00 59 CYS A C 15
ATOM 20683 O O . CYS A 1 59 ? -0.635 -2.800 -4.750 1.00 0.00 59 CYS A O 15
ATOM 20690 N N . ASP A 1 60 ? 0.548 -4.288 -3.593 1.00 0.00 60 ASP A N 15
ATOM 20691 C CA . ASP A 1 60 ? 1.719 -4.184 -4.426 1.00 0.00 60 ASP A CA 15
ATOM 20692 C C . ASP A 1 60 ? 1.660 -5.356 -5.368 1.00 0.00 60 ASP A C 15
ATOM 20693 O O . ASP A 1 60 ? 1.145 -6.398 -5.003 1.00 0.00 60 ASP A O 15
ATOM 20702 N N . PRO A 1 61 ? 2.070 -5.168 -6.630 1.00 0.00 61 PRO A N 15
ATOM 20703 C CA . PRO A 1 61 ? 1.937 -6.202 -7.658 1.00 0.00 61 PRO A CA 15
ATOM 20704 C C . PRO A 1 61 ? 2.625 -7.504 -7.265 1.00 0.00 61 PRO A C 15
ATOM 20705 O O . PRO A 1 61 ? 2.426 -8.543 -7.897 1.00 0.00 61 PRO A O 15
ATOM 20716 N N . THR A 1 62 ? 3.448 -7.420 -6.234 1.00 0.00 62 THR A N 15
ATOM 20717 C CA . THR A 1 62 ? 4.125 -8.573 -5.685 1.00 0.00 62 THR A CA 15
ATOM 20718 C C . THR A 1 62 ? 3.315 -9.158 -4.529 1.00 0.00 62 THR A C 15
ATOM 20719 O O . THR A 1 62 ? 3.461 -10.326 -4.170 1.00 0.00 62 THR A O 15
ATOM 20730 N N . ALA A 1 63 ? 2.444 -8.329 -3.965 1.00 0.00 63 ALA A N 15
ATOM 20731 C CA . ALA A 1 63 ? 1.507 -8.755 -2.941 1.00 0.00 63 ALA A CA 15
ATOM 20732 C C . ALA A 1 63 ? 0.316 -9.465 -3.576 1.00 0.00 63 ALA A C 15
ATOM 20733 O O . ALA A 1 63 ? -0.414 -8.875 -4.372 1.00 0.00 63 ALA A O 15
ATOM 20740 N N . SER A 1 64 ? 0.136 -10.732 -3.237 1.00 0.00 64 SER A N 15
ATOM 20741 C CA . SER A 1 64 ? -1.018 -11.484 -3.659 1.00 0.00 64 SER A CA 15
ATOM 20742 C C . SER A 1 64 ? -2.286 -10.826 -3.140 1.00 0.00 64 SER A C 15
ATOM 20743 O O . SER A 1 64 ? -2.458 -10.671 -1.930 1.00 0.00 64 SER A O 15
ATOM 20751 N N . CYS A 1 65 ? -3.155 -10.423 -4.052 1.00 0.00 65 CYS A N 15
ATOM 20752 C CA . CYS A 1 65 ? -4.377 -9.738 -3.674 1.00 0.00 65 CYS A CA 15
ATOM 20753 C C . CYS A 1 65 ? -5.578 -10.662 -3.718 1.00 0.00 65 CYS A C 15
ATOM 20754 O O . CYS A 1 65 ? -5.725 -11.485 -4.624 1.00 0.00 65 CYS A O 15
ATOM 20761 N N . GLN A 1 66 ? -6.422 -10.511 -2.720 1.00 0.00 66 GLN A N 15
ATOM 20762 C CA . GLN A 1 66 ? -7.686 -11.221 -2.636 1.00 0.00 66 GLN A CA 15
ATOM 20763 C C . GLN A 1 66 ? -8.790 -10.214 -2.371 1.00 0.00 66 GLN A C 15
ATOM 20764 O O . GLN A 1 66 ? -8.644 -9.366 -1.491 1.00 0.00 66 GLN A O 15
ATOM 20778 N N . ASN A 1 67 ? -9.875 -10.276 -3.122 1.00 0.00 67 ASN A N 15
ATOM 20779 C CA . ASN A 1 67 ? -11.026 -9.442 -2.808 1.00 0.00 67 ASN A CA 15
ATOM 20780 C C . ASN A 1 67 ? -11.990 -10.184 -1.913 1.00 0.00 67 ASN A C 15
ATOM 20781 O O . ASN A 1 67 ? -12.392 -11.315 -2.192 1.00 0.00 67 ASN A O 15
ATOM 20792 N N . ALA A 1 68 ? -12.330 -9.524 -0.833 1.00 0.00 68 ALA A N 15
ATOM 20793 C CA . ALA A 1 68 ? -13.151 -10.090 0.216 1.00 0.00 68 ALA A CA 15
ATOM 20794 C C . ALA A 1 68 ? -14.109 -9.046 0.730 1.00 0.00 68 ALA A C 15
ATOM 20795 O O . ALA A 1 68 ? -13.994 -7.863 0.403 1.00 0.00 68 ALA A O 15
ATOM 20802 N N . GLU A 1 69 ? -15.052 -9.485 1.527 1.00 0.00 69 GLU A N 15
ATOM 20803 C CA . GLU A 1 69 ? -16.076 -8.613 2.038 1.00 0.00 69 GLU A CA 15
ATOM 20804 C C . GLU A 1 69 ? -16.099 -8.643 3.554 1.00 0.00 69 GLU A C 15
ATOM 20805 O O . GLU A 1 69 ? -16.070 -9.709 4.167 1.00 0.00 69 GLU A O 15
ATOM 20817 N N . SER A 1 70 ? -16.147 -7.467 4.146 1.00 0.00 70 SER A N 15
ATOM 20818 C CA . SER A 1 70 ? -16.153 -7.332 5.590 1.00 0.00 70 SER A CA 15
ATOM 20819 C C . SER A 1 70 ? -16.688 -5.956 5.957 1.00 0.00 70 SER A C 15
ATOM 20820 O O . SER A 1 70 ? -16.861 -5.112 5.084 1.00 0.00 70 SER A O 15
ATOM 20828 N N . THR A 1 71 ? -16.947 -5.715 7.227 1.00 0.00 71 THR A N 15
ATOM 20829 C CA . THR A 1 71 ? -17.314 -4.382 7.662 1.00 0.00 71 THR A CA 15
ATOM 20830 C C . THR A 1 71 ? -16.089 -3.488 7.523 1.00 0.00 71 THR A C 15
ATOM 20831 O O . THR A 1 71 ? -16.184 -2.296 7.230 1.00 0.00 71 THR A O 15
ATOM 20842 N N . GLU A 1 72 ? -14.937 -4.119 7.683 1.00 0.00 72 GLU A N 15
ATOM 20843 C CA . GLU A 1 72 ? -13.648 -3.482 7.541 1.00 0.00 72 GLU A CA 15
ATOM 20844 C C . GLU A 1 72 ? -13.260 -3.363 6.076 1.00 0.00 72 GLU A C 15
ATOM 20845 O O . GLU A 1 72 ? -13.191 -4.360 5.364 1.00 0.00 72 GLU A O 15
ATOM 20857 N N . ASN A 1 73 ? -13.029 -2.136 5.627 1.00 0.00 73 ASN A N 15
ATOM 20858 C CA . ASN A 1 73 ? -12.570 -1.886 4.262 1.00 0.00 73 ASN A CA 15
ATOM 20859 C C . ASN A 1 73 ? -11.153 -2.413 4.061 1.00 0.00 73 ASN A C 15
ATOM 20860 O O . ASN A 1 73 ? -10.839 -2.978 3.016 1.00 0.00 73 ASN A O 15
ATOM 20871 N N . SER A 1 74 ? -10.310 -2.249 5.071 1.00 0.00 74 SER A N 15
ATOM 20872 C CA . SER A 1 74 ? -8.929 -2.707 4.999 1.00 0.00 74 SER A CA 15
ATOM 20873 C C . SER A 1 74 ? -8.873 -4.226 5.066 1.00 0.00 74 SER A C 15
ATOM 20874 O O . SER A 1 74 ? -7.906 -4.854 4.633 1.00 0.00 74 SER A O 15
ATOM 20882 N N . LYS A 1 75 ? -9.936 -4.814 5.591 1.00 0.00 75 LYS A N 15
ATOM 20883 C CA . LYS A 1 75 ? -10.028 -6.254 5.724 1.00 0.00 75 LYS A CA 15
ATOM 20884 C C . LYS A 1 75 ? -10.700 -6.851 4.497 1.00 0.00 75 LYS A C 15
ATOM 20885 O O . LYS A 1 75 ? -10.911 -8.060 4.411 1.00 0.00 75 LYS A O 15
ATOM 20904 N N . LYS A 1 76 ? -11.024 -5.996 3.539 1.00 0.00 76 LYS A N 15
ATOM 20905 C CA . LYS A 1 76 ? -11.637 -6.460 2.315 1.00 0.00 76 LYS A CA 15
ATOM 20906 C C . LYS A 1 76 ? -10.580 -6.966 1.357 1.00 0.00 76 LYS A C 15
ATOM 20907 O O . LYS A 1 76 ? -10.672 -8.064 0.831 1.00 0.00 76 LYS A O 15
ATOM 20926 N N . ILE A 1 77 ? -9.584 -6.138 1.114 1.00 0.00 77 ILE A N 15
ATOM 20927 C CA . ILE A 1 77 ? -8.531 -6.499 0.191 1.00 0.00 77 ILE A CA 15
ATOM 20928 C C . ILE A 1 77 ? -7.372 -7.116 0.944 1.00 0.00 77 ILE A C 15
ATOM 20929 O O . ILE A 1 77 ? -6.748 -6.482 1.796 1.00 0.00 77 ILE A O 15
ATOM 20945 N N . ILE A 1 78 ? -7.108 -8.364 0.635 1.00 0.00 78 ILE A N 15
ATOM 20946 C CA . ILE A 1 78 ? -6.032 -9.094 1.269 1.00 0.00 78 ILE A CA 15
ATOM 20947 C C . ILE A 1 78 ? -4.771 -8.984 0.437 1.00 0.00 78 ILE A C 15
ATOM 20948 O O . ILE A 1 78 ? -4.724 -9.452 -0.698 1.00 0.00 78 ILE A O 15
ATOM 20964 N N . CYS A 1 79 ? -3.763 -8.348 0.999 1.00 0.00 79 CYS A N 15
ATOM 20965 C CA . CYS A 1 79 ? -2.490 -8.197 0.325 1.00 0.00 79 CYS A CA 15
ATOM 20966 C C . CYS A 1 79 ? -1.417 -8.995 1.046 1.00 0.00 79 CYS A C 15
ATOM 20967 O O . CYS A 1 79 ? -1.047 -8.687 2.180 1.00 0.00 79 CYS A O 15
ATOM 20974 N N . THR A 1 80 ? -0.930 -10.022 0.381 1.00 0.00 80 THR A N 15
ATOM 20975 C CA . THR A 1 80 ? 0.056 -10.917 0.951 1.00 0.00 80 THR A CA 15
ATOM 20976 C C . THR A 1 80 ? 1.352 -10.860 0.156 1.00 0.00 80 THR A C 15
ATOM 20977 O O . THR A 1 80 ? 1.394 -11.266 -1.002 1.00 0.00 80 THR A O 15
ATOM 20988 N N . CYS A 1 81 ? 2.408 -10.371 0.778 1.00 0.00 81 CYS A N 15
ATOM 20989 C CA . CYS A 1 81 ? 3.686 -10.261 0.104 1.00 0.00 81 CYS A CA 15
ATOM 20990 C C . CYS A 1 81 ? 4.390 -11.612 0.153 1.00 0.00 81 CYS A C 15
ATOM 20991 O O . CYS A 1 81 ? 4.217 -12.383 1.101 1.00 0.00 81 CYS A O 15
ATOM 20998 N N . LYS A 1 82 ? 5.166 -11.898 -0.878 1.00 0.00 82 LYS A N 15
ATOM 20999 C CA . LYS A 1 82 ? 5.725 -13.225 -1.074 1.00 0.00 82 LYS A CA 15
ATOM 21000 C C . LYS A 1 82 ? 6.927 -13.489 -0.166 1.00 0.00 82 LYS A C 15
ATOM 21001 O O . LYS A 1 82 ? 7.314 -12.638 0.634 1.00 0.00 82 LYS A O 15
ATOM 21020 N N . GLU A 1 83 ? 7.510 -14.669 -0.307 1.00 0.00 83 GLU A N 15
ATOM 21021 C CA . GLU A 1 83 ? 8.685 -15.063 0.471 1.00 0.00 83 GLU A CA 15
ATOM 21022 C C . GLU A 1 83 ? 9.893 -14.113 0.310 1.00 0.00 83 GLU A C 15
ATOM 21023 O O . GLU A 1 83 ? 10.559 -13.817 1.305 1.00 0.00 83 GLU A O 15
ATOM 21035 N N . PRO A 1 84 ? 10.213 -13.597 -0.908 1.00 0.00 84 PRO A N 15
ATOM 21036 C CA . PRO A 1 84 ? 11.380 -12.740 -1.089 1.00 0.00 84 PRO A CA 15
ATOM 21037 C C . PRO A 1 84 ? 11.083 -11.323 -0.643 1.00 0.00 84 PRO A C 15
ATOM 21038 O O . PRO A 1 84 ? 11.874 -10.403 -0.849 1.00 0.00 84 PRO A O 15
ATOM 21049 N N . THR A 1 85 ? 9.910 -11.164 -0.058 1.00 0.00 85 THR A N 15
ATOM 21050 C CA . THR A 1 85 ? 9.460 -9.889 0.437 1.00 0.00 85 THR A CA 15
ATOM 21051 C C . THR A 1 85 ? 9.010 -10.043 1.893 1.00 0.00 85 THR A C 15
ATOM 21052 O O . THR A 1 85 ? 7.817 -10.045 2.194 1.00 0.00 85 THR A O 15
ATOM 21063 N N . PRO A 1 86 ? 9.966 -10.174 2.827 1.00 0.00 86 PRO A N 15
ATOM 21064 C CA . PRO A 1 86 ? 9.669 -10.474 4.233 1.00 0.00 86 PRO A CA 15
ATOM 21065 C C . PRO A 1 86 ? 8.977 -9.312 4.925 1.00 0.00 86 PRO A C 15
ATOM 21066 O O . PRO A 1 86 ? 8.510 -9.426 6.060 1.00 0.00 86 PRO A O 15
ATOM 21077 N N . ASN A 1 87 ? 8.914 -8.198 4.220 1.00 0.00 87 ASN A N 15
ATOM 21078 C CA . ASN A 1 87 ? 8.393 -6.971 4.765 1.00 0.00 87 ASN A CA 15
ATOM 21079 C C . ASN A 1 87 ? 7.317 -6.408 3.849 1.00 0.00 87 ASN A C 15
ATOM 21080 O O . ASN A 1 87 ? 7.430 -6.488 2.627 1.00 0.00 87 ASN A O 15
ATOM 21091 N N . ALA A 1 88 ? 6.272 -5.861 4.433 1.00 0.00 88 ALA A N 15
ATOM 21092 C CA . ALA A 1 88 ? 5.249 -5.173 3.664 1.00 0.00 88 ALA A CA 15
ATOM 21093 C C . ALA A 1 88 ? 5.191 -3.718 4.087 1.00 0.00 88 ALA A C 15
ATOM 21094 O O . ALA A 1 88 ? 5.479 -3.394 5.240 1.00 0.00 88 ALA A O 15
ATOM 21101 N N . TYR A 1 89 ? 4.845 -2.831 3.170 1.00 0.00 89 TYR A N 15
ATOM 21102 C CA . TYR A 1 89 ? 4.762 -1.431 3.512 1.00 0.00 89 TYR A CA 15
ATOM 21103 C C . TYR A 1 89 ? 3.346 -0.996 3.744 1.00 0.00 89 TYR A C 15
ATOM 21104 O O . TYR A 1 89 ? 2.472 -1.091 2.874 1.00 0.00 89 TYR A O 15
ATOM 21122 N N . TYR A 1 90 ? 3.148 -0.566 4.982 1.00 0.00 90 TYR A N 15
ATOM 21123 C CA . TYR A 1 90 ? 1.845 -0.409 5.572 1.00 0.00 90 TYR A CA 15
ATOM 21124 C C . TYR A 1 90 ? 1.168 -1.767 5.689 1.00 0.00 90 TYR A C 15
ATOM 21125 O O . TYR A 1 90 ? 1.821 -2.744 6.047 1.00 0.00 90 TYR A O 15
ATOM 21143 N N . GLU A 1 91 ? -0.107 -1.857 5.379 1.00 0.00 91 GLU A N 15
ATOM 21144 C CA . GLU A 1 91 ? -0.845 -3.089 5.643 1.00 0.00 91 GLU A CA 15
ATOM 21145 C C . GLU A 1 91 ? -0.591 -4.152 4.566 1.00 0.00 91 GLU A C 15
ATOM 21146 O O . GLU A 1 91 ? -1.182 -5.234 4.587 1.00 0.00 91 GLU A O 15
ATOM 21158 N N . GLY A 1 92 ? 0.327 -3.858 3.655 1.00 0.00 92 GLY A N 15
ATOM 21159 C CA . GLY A 1 92 ? 0.560 -4.722 2.511 1.00 0.00 92 GLY A CA 15
ATOM 21160 C C . GLY A 1 92 ? 0.391 -3.957 1.220 1.00 0.00 92 GLY A C 15
ATOM 21161 O O . GLY A 1 92 ? 0.229 -4.538 0.150 1.00 0.00 92 GLY A O 15
ATOM 21165 N N . VAL A 1 93 ? 0.428 -2.635 1.340 1.00 0.00 93 VAL A N 15
ATOM 21166 C CA . VAL A 1 93 ? 0.206 -1.747 0.222 1.00 0.00 93 VAL A CA 15
ATOM 21167 C C . VAL A 1 93 ? 1.419 -1.736 -0.709 1.00 0.00 93 VAL A C 15
ATOM 21168 O O . VAL A 1 93 ? 1.290 -1.540 -1.917 1.00 0.00 93 VAL A O 15
ATOM 21181 N N . PHE A 1 94 ? 2.601 -1.935 -0.139 1.00 0.00 94 PHE A N 15
ATOM 21182 C CA . PHE A 1 94 ? 3.795 -2.181 -0.941 1.00 0.00 94 PHE A CA 15
ATOM 21183 C C . PHE A 1 94 ? 4.527 -3.407 -0.404 1.00 0.00 94 PHE A C 15
ATOM 21184 O O . PHE A 1 94 ? 4.363 -3.769 0.757 1.00 0.00 94 PHE A O 15
ATOM 21201 N N . CYS A 1 95 ? 5.343 -4.028 -1.246 1.00 0.00 95 CYS A N 15
ATOM 21202 C CA . CYS A 1 95 ? 6.290 -5.050 -0.804 1.00 0.00 95 CYS A CA 15
ATOM 21203 C C . CYS A 1 95 ? 7.502 -5.023 -1.739 1.00 0.00 95 CYS A C 15
ATOM 21204 O O . CYS A 1 95 ? 7.348 -4.832 -2.945 1.00 0.00 95 CYS A O 15
ATOM 21211 N N . SER A 1 96 ? 8.699 -5.202 -1.197 1.00 0.00 96 SER A N 15
ATOM 21212 C CA . SER A 1 96 ? 9.916 -5.145 -2.007 1.00 0.00 96 SER A CA 15
ATOM 21213 C C . SER A 1 96 ? 10.509 -6.539 -2.166 1.00 0.00 96 SER A C 15
ATOM 21214 O O . SER A 1 96 ? 10.649 -7.268 -1.186 1.00 0.00 96 SER A O 15
ATOM 21222 N N . SER A 1 97 ? 10.859 -6.904 -3.390 1.00 0.00 97 SER A N 15
ATOM 21223 C CA . SER A 1 97 ? 11.294 -8.261 -3.681 1.00 0.00 97 SER A CA 15
ATOM 21224 C C . SER A 1 97 ? 12.815 -8.402 -3.695 1.00 0.00 97 SER A C 15
ATOM 21225 O O . SER A 1 97 ? 13.547 -7.422 -3.874 1.00 0.00 97 SER A O 15
ATOM 21233 N N . SER A 1 98 ? 13.261 -9.648 -3.500 1.00 0.00 98 SER A N 15
ATOM 21234 C CA . SER A 1 98 ? 14.673 -10.019 -3.529 1.00 0.00 98 SER A CA 15
ATOM 21235 C C . SER A 1 98 ? 15.407 -9.469 -2.308 1.00 0.00 98 SER A C 15
ATOM 21236 O O . SER A 1 98 ? 16.218 -8.550 -2.409 1.00 0.00 98 SER A O 15
ATOM 21244 N N . SER A 1 99 ? 15.121 -10.057 -1.157 1.00 0.00 99 SER A N 15
ATOM 21245 C CA . SER A 1 99 ? 15.709 -9.626 0.097 1.00 0.00 99 SER A CA 15
ATOM 21246 C C . SER A 1 99 ? 16.870 -10.535 0.488 1.00 0.00 99 SER A C 15
ATOM 21247 O O . SER A 1 99 ? 18.028 -10.069 0.467 1.00 0.00 99 SER A O 15
ATOM 21256 N N . GLY A 1 1 ? 16.317 -5.249 -5.241 1.00 0.00 1 GLY A N 16
ATOM 21257 C CA . GLY A 1 1 ? 15.410 -5.860 -4.240 1.00 0.00 1 GLY A CA 16
ATOM 21258 C C . GLY A 1 1 ? 16.127 -6.145 -2.941 1.00 0.00 1 GLY A C 16
ATOM 21259 O O . GLY A 1 1 ? 17.320 -6.443 -2.942 1.00 0.00 1 GLY A O 16
ATOM 21265 N N . VAL A 1 2 ? 15.404 -6.062 -1.838 1.00 0.00 2 VAL A N 16
ATOM 21266 C CA . VAL A 1 2 ? 15.992 -6.219 -0.520 1.00 0.00 2 VAL A CA 16
ATOM 21267 C C . VAL A 1 2 ? 14.875 -6.338 0.510 1.00 0.00 2 VAL A C 16
ATOM 21268 O O . VAL A 1 2 ? 13.704 -6.214 0.154 1.00 0.00 2 VAL A O 16
ATOM 21281 N N . ASP A 1 3 ? 15.225 -6.590 1.769 1.00 0.00 3 ASP A N 16
ATOM 21282 C CA . ASP A 1 3 ? 14.243 -6.652 2.838 1.00 0.00 3 ASP A CA 16
ATOM 21283 C C . ASP A 1 3 ? 13.521 -5.311 2.989 1.00 0.00 3 ASP A C 16
ATOM 21284 O O . ASP A 1 3 ? 14.103 -4.297 3.375 1.00 0.00 3 ASP A O 16
ATOM 21293 N N . PRO A 1 4 ? 12.231 -5.316 2.623 1.00 0.00 4 PRO A N 16
ATOM 21294 C CA . PRO A 1 4 ? 11.368 -4.123 2.533 1.00 0.00 4 PRO A CA 16
ATOM 21295 C C . PRO A 1 4 ? 11.306 -3.183 3.760 1.00 0.00 4 PRO A C 16
ATOM 21296 O O . PRO A 1 4 ? 10.616 -2.176 3.699 1.00 0.00 4 PRO A O 16
ATOM 21307 N N . LYS A 1 5 ? 11.996 -3.482 4.858 1.00 0.00 5 LYS A N 16
ATOM 21308 C CA . LYS A 1 5 ? 11.868 -2.671 6.092 1.00 0.00 5 LYS A CA 16
ATOM 21309 C C . LYS A 1 5 ? 12.439 -1.246 5.993 1.00 0.00 5 LYS A C 16
ATOM 21310 O O . LYS A 1 5 ? 12.570 -0.572 7.012 1.00 0.00 5 LYS A O 16
ATOM 21329 N N . HIS A 1 6 ? 12.778 -0.782 4.798 1.00 0.00 6 HIS A N 16
ATOM 21330 C CA . HIS A 1 6 ? 13.538 0.464 4.669 1.00 0.00 6 HIS A CA 16
ATOM 21331 C C . HIS A 1 6 ? 12.659 1.722 4.735 1.00 0.00 6 HIS A C 16
ATOM 21332 O O . HIS A 1 6 ? 13.128 2.818 4.428 1.00 0.00 6 HIS A O 16
ATOM 21347 N N . VAL A 1 7 ? 11.397 1.538 5.152 1.00 0.00 7 VAL A N 16
ATOM 21348 C CA . VAL A 1 7 ? 10.465 2.628 5.520 1.00 0.00 7 VAL A CA 16
ATOM 21349 C C . VAL A 1 7 ? 10.421 3.791 4.504 1.00 0.00 7 VAL A C 16
ATOM 21350 O O . VAL A 1 7 ? 10.743 3.609 3.336 1.00 0.00 7 VAL A O 16
ATOM 21363 N N . CYS A 1 8 ? 9.951 4.963 4.945 1.00 0.00 8 CYS A N 16
ATOM 21364 C CA . CYS A 1 8 ? 9.745 6.108 4.053 1.00 0.00 8 CYS A CA 16
ATOM 21365 C C . CYS A 1 8 ? 9.952 7.440 4.761 1.00 0.00 8 CYS A C 16
ATOM 21366 O O . CYS A 1 8 ? 9.743 7.560 5.972 1.00 0.00 8 CYS A O 16
ATOM 21373 N N . VAL A 1 9 ? 10.352 8.425 3.973 1.00 0.00 9 VAL A N 16
ATOM 21374 C CA . VAL A 1 9 ? 10.302 9.816 4.349 1.00 0.00 9 VAL A CA 16
ATOM 21375 C C . VAL A 1 9 ? 10.069 10.596 3.063 1.00 0.00 9 VAL A C 16
ATOM 21376 O O . VAL A 1 9 ? 11.001 10.919 2.321 1.00 0.00 9 VAL A O 16
ATOM 21389 N N . ASP A 1 10 ? 8.824 10.928 2.830 1.00 0.00 10 ASP A N 16
ATOM 21390 C CA . ASP A 1 10 ? 8.417 11.446 1.537 1.00 0.00 10 ASP A CA 16
ATOM 21391 C C . ASP A 1 10 ? 7.587 12.704 1.679 1.00 0.00 10 ASP A C 16
ATOM 21392 O O . ASP A 1 10 ? 7.257 13.087 2.796 1.00 0.00 10 ASP A O 16
ATOM 21401 N N . THR A 1 11 ? 7.342 13.344 0.535 1.00 0.00 11 THR A N 16
ATOM 21402 C CA . THR A 1 11 ? 6.205 14.227 0.295 1.00 0.00 11 THR A CA 16
ATOM 21403 C C . THR A 1 11 ? 5.748 15.087 1.487 1.00 0.00 11 THR A C 16
ATOM 21404 O O . THR A 1 11 ? 5.368 14.596 2.553 1.00 0.00 11 THR A O 16
ATOM 21415 N N . ARG A 1 12 ? 5.701 16.390 1.219 1.00 0.00 12 ARG A N 16
ATOM 21416 C CA . ARG A 1 12 ? 5.402 17.412 2.224 1.00 0.00 12 ARG A CA 16
ATOM 21417 C C . ARG A 1 12 ? 4.164 17.052 3.031 1.00 0.00 12 ARG A C 16
ATOM 21418 O O . ARG A 1 12 ? 4.101 17.305 4.236 1.00 0.00 12 ARG A O 16
ATOM 21439 N N . ASP A 1 13 ? 3.177 16.476 2.357 1.00 0.00 13 ASP A N 16
ATOM 21440 C CA . ASP A 1 13 ? 1.973 16.004 3.024 1.00 0.00 13 ASP A CA 16
ATOM 21441 C C . ASP A 1 13 ? 1.423 14.773 2.318 1.00 0.00 13 ASP A C 16
ATOM 21442 O O . ASP A 1 13 ? 0.645 14.886 1.367 1.00 0.00 13 ASP A O 16
ATOM 21451 N N . ILE A 1 14 ? 1.868 13.596 2.749 1.00 0.00 14 ILE A N 16
ATOM 21452 C CA . ILE A 1 14 ? 1.312 12.349 2.238 1.00 0.00 14 ILE A CA 16
ATOM 21453 C C . ILE A 1 14 ? -0.108 12.212 2.732 1.00 0.00 14 ILE A C 16
ATOM 21454 O O . ILE A 1 14 ? -0.382 12.387 3.922 1.00 0.00 14 ILE A O 16
ATOM 21470 N N . PRO A 1 15 ? -1.015 11.901 1.809 1.00 0.00 15 PRO A N 16
ATOM 21471 C CA . PRO A 1 15 ? -2.458 11.949 2.041 1.00 0.00 15 PRO A CA 16
ATOM 21472 C C . PRO A 1 15 ? -2.892 11.199 3.287 1.00 0.00 15 PRO A C 16
ATOM 21473 O O . PRO A 1 15 ? -2.270 10.217 3.692 1.00 0.00 15 PRO A O 16
ATOM 21484 N N . LYS A 1 16 ? -3.960 11.672 3.895 1.00 0.00 16 LYS A N 16
ATOM 21485 C CA . LYS A 1 16 ? -4.619 10.926 4.929 1.00 0.00 16 LYS A CA 16
ATOM 21486 C C . LYS A 1 16 ? -5.130 9.639 4.310 1.00 0.00 16 LYS A C 16
ATOM 21487 O O . LYS A 1 16 ? -5.536 9.640 3.153 1.00 0.00 16 LYS A O 16
ATOM 21506 N N . ASN A 1 17 ? -5.080 8.547 5.066 1.00 0.00 17 ASN A N 16
ATOM 21507 C CA . ASN A 1 17 ? -5.467 7.214 4.566 1.00 0.00 17 ASN A CA 16
ATOM 21508 C C . ASN A 1 17 ? -4.436 6.724 3.558 1.00 0.00 17 ASN A C 16
ATOM 21509 O O . ASN A 1 17 ? -4.631 5.716 2.876 1.00 0.00 17 ASN A O 16
ATOM 21520 N N . ALA A 1 18 ? -3.348 7.464 3.454 1.00 0.00 18 ALA A N 16
ATOM 21521 C CA . ALA A 1 18 ? -2.243 7.105 2.591 1.00 0.00 18 ALA A CA 16
ATOM 21522 C C . ALA A 1 18 ? -0.976 6.944 3.399 1.00 0.00 18 ALA A C 16
ATOM 21523 O O . ALA A 1 18 ? -0.851 7.475 4.503 1.00 0.00 18 ALA A O 16
ATOM 21530 N N . GLY A 1 19 ? -0.050 6.203 2.846 1.00 0.00 19 GLY A N 16
ATOM 21531 C CA . GLY A 1 19 ? 1.236 6.032 3.468 1.00 0.00 19 GLY A CA 16
ATOM 21532 C C . GLY A 1 19 ? 2.346 6.112 2.457 1.00 0.00 19 GLY A C 16
ATOM 21533 O O . GLY A 1 19 ? 2.115 5.919 1.264 1.00 0.00 19 GLY A O 16
ATOM 21537 N N . CYS A 1 20 ? 3.546 6.381 2.923 1.00 0.00 20 CYS A N 16
ATOM 21538 C CA . CYS A 1 20 ? 4.668 6.578 2.053 1.00 0.00 20 CYS A CA 16
ATOM 21539 C C . CYS A 1 20 ? 5.588 5.411 2.140 1.00 0.00 20 CYS A C 16
ATOM 21540 O O . CYS A 1 20 ? 5.569 4.669 3.124 1.00 0.00 20 CYS A O 16
ATOM 21547 N N . PHE A 1 21 ? 6.305 5.154 1.080 1.00 0.00 21 PHE A N 16
ATOM 21548 C CA . PHE A 1 21 ? 7.394 4.234 1.192 1.00 0.00 21 PHE A CA 16
ATOM 21549 C C . PHE A 1 21 ? 8.578 4.595 0.313 1.00 0.00 21 PHE A C 16
ATOM 21550 O O . PHE A 1 21 ? 8.430 4.910 -0.868 1.00 0.00 21 PHE A O 16
ATOM 21567 N N . ARG A 1 22 ? 9.755 4.474 0.907 1.00 0.00 22 ARG A N 16
ATOM 21568 C CA . ARG A 1 22 ? 11.003 4.850 0.278 1.00 0.00 22 ARG A CA 16
ATOM 21569 C C . ARG A 1 22 ? 11.846 3.611 0.046 1.00 0.00 22 ARG A C 16
ATOM 21570 O O . ARG A 1 22 ? 12.205 2.920 0.996 1.00 0.00 22 ARG A O 16
ATOM 21591 N N . ASP A 1 23 ? 12.163 3.325 -1.206 1.00 0.00 23 ASP A N 16
ATOM 21592 C CA . ASP A 1 23 ? 12.762 2.035 -1.536 1.00 0.00 23 ASP A CA 16
ATOM 21593 C C . ASP A 1 23 ? 14.285 2.065 -1.465 1.00 0.00 23 ASP A C 16
ATOM 21594 O O . ASP A 1 23 ? 14.893 3.108 -1.223 1.00 0.00 23 ASP A O 16
ATOM 21603 N N . ASP A 1 24 ? 14.884 0.904 -1.689 1.00 0.00 24 ASP A N 16
ATOM 21604 C CA . ASP A 1 24 ? 16.324 0.718 -1.589 1.00 0.00 24 ASP A CA 16
ATOM 21605 C C . ASP A 1 24 ? 17.067 1.514 -2.665 1.00 0.00 24 ASP A C 16
ATOM 21606 O O . ASP A 1 24 ? 18.197 1.962 -2.460 1.00 0.00 24 ASP A O 16
ATOM 21615 N N . ASP A 1 25 ? 16.415 1.704 -3.807 1.00 0.00 25 ASP A N 16
ATOM 21616 C CA . ASP A 1 25 ? 17.001 2.458 -4.913 1.00 0.00 25 ASP A CA 16
ATOM 21617 C C . ASP A 1 25 ? 17.035 3.951 -4.580 1.00 0.00 25 ASP A C 16
ATOM 21618 O O . ASP A 1 25 ? 17.757 4.727 -5.206 1.00 0.00 25 ASP A O 16
ATOM 21627 N N . GLY A 1 26 ? 16.262 4.345 -3.574 1.00 0.00 26 GLY A N 16
ATOM 21628 C CA . GLY A 1 26 ? 16.210 5.739 -3.174 1.00 0.00 26 GLY A CA 16
ATOM 21629 C C . GLY A 1 26 ? 14.958 6.416 -3.683 1.00 0.00 26 GLY A C 16
ATOM 21630 O O . GLY A 1 26 ? 14.824 7.639 -3.617 1.00 0.00 26 GLY A O 16
ATOM 21634 N N . THR A 1 27 ? 14.040 5.612 -4.190 1.00 0.00 27 THR A N 16
ATOM 21635 C CA . THR A 1 27 ? 12.798 6.106 -4.748 1.00 0.00 27 THR A CA 16
ATOM 21636 C C . THR A 1 27 ? 11.805 6.382 -3.649 1.00 0.00 27 THR A C 16
ATOM 21637 O O . THR A 1 27 ? 11.827 5.721 -2.611 1.00 0.00 27 THR A O 16
ATOM 21648 N N . GLU A 1 28 ? 10.939 7.349 -3.872 1.00 0.00 28 GLU A N 16
ATOM 21649 C CA . GLU A 1 28 ? 9.906 7.628 -2.919 1.00 0.00 28 GLU A CA 16
ATOM 21650 C C . GLU A 1 28 ? 8.551 7.777 -3.551 1.00 0.00 28 GLU A C 16
ATOM 21651 O O . GLU A 1 28 ? 8.380 8.399 -4.605 1.00 0.00 28 GLU A O 16
ATOM 21663 N N . GLU A 1 29 ? 7.603 7.173 -2.883 1.00 0.00 29 GLU A N 16
ATOM 21664 C CA . GLU A 1 29 ? 6.258 7.032 -3.374 1.00 0.00 29 GLU A CA 16
ATOM 21665 C C . GLU A 1 29 ? 5.315 7.006 -2.201 1.00 0.00 29 GLU A C 16
ATOM 21666 O O . GLU A 1 29 ? 5.700 6.650 -1.089 1.00 0.00 29 GLU A O 16
ATOM 21678 N N . TRP A 1 30 ? 4.091 7.357 -2.446 1.00 0.00 30 TRP A N 16
ATOM 21679 C CA . TRP A 1 30 ? 3.065 7.137 -1.471 1.00 0.00 30 TRP A CA 16
ATOM 21680 C C . TRP A 1 30 ? 1.896 6.451 -2.139 1.00 0.00 30 TRP A C 16
ATOM 21681 O O . TRP A 1 30 ? 1.692 6.564 -3.349 1.00 0.00 30 TRP A O 16
ATOM 21702 N N . ARG A 1 31 ? 1.158 5.712 -1.357 1.00 0.00 31 ARG A N 16
ATOM 21703 C CA . ARG A 1 31 ? 0.039 4.933 -1.857 1.00 0.00 31 ARG A CA 16
ATOM 21704 C C . ARG A 1 31 ? -1.113 5.020 -0.888 1.00 0.00 31 ARG A C 16
ATOM 21705 O O . ARG A 1 31 ? -0.997 5.626 0.174 1.00 0.00 31 ARG A O 16
ATOM 21726 N N . CYS A 1 32 ? -2.199 4.363 -1.226 1.00 0.00 32 CYS A N 16
ATOM 21727 C CA . CYS A 1 32 ? -3.419 4.466 -0.459 1.00 0.00 32 CYS A CA 16
ATOM 21728 C C . CYS A 1 32 ? -3.646 3.146 0.219 1.00 0.00 32 CYS A C 16
ATOM 21729 O O . CYS A 1 32 ? -3.613 2.096 -0.423 1.00 0.00 32 CYS A O 16
ATOM 21736 N N . LEU A 1 33 ? -3.825 3.216 1.532 1.00 0.00 33 LEU A N 16
ATOM 21737 C CA . LEU A 1 33 ? -3.858 2.032 2.368 1.00 0.00 33 LEU A CA 16
ATOM 21738 C C . LEU A 1 33 ? -4.913 1.057 1.869 1.00 0.00 33 LEU A C 16
ATOM 21739 O O . LEU A 1 33 ? -5.866 1.440 1.193 1.00 0.00 33 LEU A O 16
ATOM 21755 N N . LEU A 1 34 ? -4.734 -0.195 2.229 1.00 0.00 34 LEU A N 16
ATOM 21756 C CA . LEU A 1 34 ? -5.477 -1.289 1.650 1.00 0.00 34 LEU A CA 16
ATOM 21757 C C . LEU A 1 34 ? -6.975 -1.136 1.826 1.00 0.00 34 LEU A C 16
ATOM 21758 O O . LEU A 1 34 ? -7.468 -0.898 2.927 1.00 0.00 34 LEU A O 16
ATOM 21774 N N . GLY A 1 35 ? -7.686 -1.253 0.716 1.00 0.00 35 GLY A N 16
ATOM 21775 C CA . GLY A 1 35 ? -9.114 -1.110 0.733 1.00 0.00 35 GLY A CA 16
ATOM 21776 C C . GLY A 1 35 ? -9.544 0.268 0.302 1.00 0.00 35 GLY A C 16
ATOM 21777 O O . GLY A 1 35 ? -10.694 0.476 -0.060 1.00 0.00 35 GLY A O 16
ATOM 21781 N N . TYR A 1 36 ? -8.619 1.212 0.319 1.00 0.00 36 TYR A N 16
ATOM 21782 C CA . TYR A 1 36 ? -8.955 2.600 0.039 1.00 0.00 36 TYR A CA 16
ATOM 21783 C C . TYR A 1 36 ? -8.813 2.902 -1.443 1.00 0.00 36 TYR A C 16
ATOM 21784 O O . TYR A 1 36 ? -8.558 2.010 -2.251 1.00 0.00 36 TYR A O 16
ATOM 21802 N N . LYS A 1 37 ? -8.990 4.164 -1.794 1.00 0.00 37 LYS A N 16
ATOM 21803 C CA . LYS A 1 37 ? -8.963 4.575 -3.182 1.00 0.00 37 LYS A CA 16
ATOM 21804 C C . LYS A 1 37 ? -8.345 5.953 -3.313 1.00 0.00 37 LYS A C 16
ATOM 21805 O O . LYS A 1 37 ? -8.135 6.649 -2.317 1.00 0.00 37 LYS A O 16
ATOM 21824 N N . LYS A 1 38 ? -8.067 6.338 -4.546 1.00 0.00 38 LYS A N 16
ATOM 21825 C CA . LYS A 1 38 ? -7.519 7.649 -4.830 1.00 0.00 38 LYS A CA 16
ATOM 21826 C C . LYS A 1 38 ? -8.649 8.625 -5.099 1.00 0.00 38 LYS A C 16
ATOM 21827 O O . LYS A 1 38 ? -9.536 8.356 -5.914 1.00 0.00 38 LYS A O 16
ATOM 21846 N N . GLY A 1 39 ? -8.613 9.754 -4.410 1.00 0.00 39 GLY A N 16
ATOM 21847 C CA . GLY A 1 39 ? -9.678 10.721 -4.518 1.00 0.00 39 GLY A CA 16
ATOM 21848 C C . GLY A 1 39 ? -9.416 11.762 -5.584 1.00 0.00 39 GLY A C 16
ATOM 21849 O O . GLY A 1 39 ? -9.705 11.544 -6.759 1.00 0.00 39 GLY A O 16
ATOM 21853 N N . GLU A 1 40 ? -8.844 12.883 -5.179 1.00 0.00 40 GLU A N 16
ATOM 21854 C CA . GLU A 1 40 ? -8.634 14.009 -6.079 1.00 0.00 40 GLU A CA 16
ATOM 21855 C C . GLU A 1 40 ? -7.230 13.994 -6.681 1.00 0.00 40 GLU A C 16
ATOM 21856 O O . GLU A 1 40 ? -6.518 15.005 -6.688 1.00 0.00 40 GLU A O 16
ATOM 21868 N N . GLY A 1 41 ? -6.843 12.846 -7.202 1.00 0.00 41 GLY A N 16
ATOM 21869 C CA . GLY A 1 41 ? -5.555 12.726 -7.853 1.00 0.00 41 GLY A CA 16
ATOM 21870 C C . GLY A 1 41 ? -4.450 12.339 -6.898 1.00 0.00 41 GLY A C 16
ATOM 21871 O O . GLY A 1 41 ? -3.859 11.268 -7.023 1.00 0.00 41 GLY A O 16
ATOM 21875 N N . ASN A 1 42 ? -4.168 13.204 -5.938 1.00 0.00 42 ASN A N 16
ATOM 21876 C CA . ASN A 1 42 ? -3.093 12.955 -4.990 1.00 0.00 42 ASN A CA 16
ATOM 21877 C C . ASN A 1 42 ? -3.626 12.838 -3.569 1.00 0.00 42 ASN A C 16
ATOM 21878 O O . ASN A 1 42 ? -3.028 13.345 -2.622 1.00 0.00 42 ASN A O 16
ATOM 21889 N N . THR A 1 43 ? -4.745 12.150 -3.426 1.00 0.00 43 THR A N 16
ATOM 21890 C CA . THR A 1 43 ? -5.314 11.897 -2.115 1.00 0.00 43 THR A CA 16
ATOM 21891 C C . THR A 1 43 ? -5.813 10.482 -2.002 1.00 0.00 43 THR A C 16
ATOM 21892 O O . THR A 1 43 ? -6.213 9.866 -2.989 1.00 0.00 43 THR A O 16
ATOM 21903 N N . CYS A 1 44 ? -5.797 9.978 -0.792 1.00 0.00 44 CYS A N 16
ATOM 21904 C CA . CYS A 1 44 ? -6.310 8.662 -0.520 1.00 0.00 44 CYS A CA 16
ATOM 21905 C C . CYS A 1 44 ? -7.479 8.759 0.432 1.00 0.00 44 CYS A C 16
ATOM 21906 O O . CYS A 1 44 ? -7.464 9.537 1.379 1.00 0.00 44 CYS A O 16
ATOM 21913 N N . VAL A 1 45 ? -8.499 7.989 0.153 1.00 0.00 45 VAL A N 16
ATOM 21914 C CA . VAL A 1 45 ? -9.740 8.059 0.893 1.00 0.00 45 VAL A CA 16
ATOM 21915 C C . VAL A 1 45 ? -10.303 6.668 1.071 1.00 0.00 45 VAL A C 16
ATOM 21916 O O . VAL A 1 45 ? -10.069 5.785 0.245 1.00 0.00 45 VAL A O 16
ATOM 21929 N N . GLU A 1 46 ? -11.029 6.477 2.154 1.00 0.00 46 GLU A N 16
ATOM 21930 C CA . GLU A 1 46 ? -11.582 5.179 2.481 1.00 0.00 46 GLU A CA 16
ATOM 21931 C C . GLU A 1 46 ? -12.576 4.712 1.436 1.00 0.00 46 GLU A C 16
ATOM 21932 O O . GLU A 1 46 ? -13.679 5.246 1.319 1.00 0.00 46 GLU A O 16
ATOM 21944 N N . ASN A 1 47 ? -12.177 3.710 0.685 1.00 0.00 47 ASN A N 16
ATOM 21945 C CA . ASN A 1 47 ? -13.082 3.031 -0.211 1.00 0.00 47 ASN A CA 16
ATOM 21946 C C . ASN A 1 47 ? -13.707 1.877 0.547 1.00 0.00 47 ASN A C 16
ATOM 21947 O O . ASN A 1 47 ? -13.010 1.031 1.095 1.00 0.00 47 ASN A O 16
ATOM 21958 N N . ASN A 1 48 ? -15.016 1.873 0.640 1.00 0.00 48 ASN A N 16
ATOM 21959 C CA . ASN A 1 48 ? -15.703 0.855 1.411 1.00 0.00 48 ASN A CA 16
ATOM 21960 C C . ASN A 1 48 ? -16.269 -0.201 0.483 1.00 0.00 48 ASN A C 16
ATOM 21961 O O . ASN A 1 48 ? -17.063 -1.050 0.887 1.00 0.00 48 ASN A O 16
ATOM 21972 N N . ASN A 1 49 ? -15.844 -0.132 -0.770 1.00 0.00 49 ASN A N 16
ATOM 21973 C CA . ASN A 1 49 ? -16.103 -1.192 -1.732 1.00 0.00 49 ASN A CA 16
ATOM 21974 C C . ASN A 1 49 ? -14.864 -1.422 -2.617 1.00 0.00 49 ASN A C 16
ATOM 21975 O O . ASN A 1 49 ? -14.929 -1.313 -3.839 1.00 0.00 49 ASN A O 16
ATOM 21986 N N . PRO A 1 50 ? -13.695 -1.670 -1.999 1.00 0.00 50 PRO A N 16
ATOM 21987 C CA . PRO A 1 50 ? -12.469 -1.984 -2.722 1.00 0.00 50 PRO A CA 16
ATOM 21988 C C . PRO A 1 50 ? -12.613 -3.223 -3.588 1.00 0.00 50 PRO A C 16
ATOM 21989 O O . PRO A 1 50 ? -13.158 -4.247 -3.171 1.00 0.00 50 PRO A O 16
ATOM 22000 N N . THR A 1 51 ? -12.125 -3.100 -4.795 1.00 0.00 51 THR A N 16
ATOM 22001 C CA . THR A 1 51 ? -12.186 -4.160 -5.774 1.00 0.00 51 THR A CA 16
ATOM 22002 C C . THR A 1 51 ? -10.778 -4.518 -6.210 1.00 0.00 51 THR A C 16
ATOM 22003 O O . THR A 1 51 ? -9.885 -3.668 -6.180 1.00 0.00 51 THR A O 16
ATOM 22014 N N . CYS A 1 52 ? -10.556 -5.758 -6.606 1.00 0.00 52 CYS A N 16
ATOM 22015 C CA . CYS A 1 52 ? -9.256 -6.109 -7.118 1.00 0.00 52 CYS A CA 16
ATOM 22016 C C . CYS A 1 52 ? -9.253 -5.744 -8.589 1.00 0.00 52 CYS A C 16
ATOM 22017 O O . CYS A 1 52 ? -10.127 -6.177 -9.345 1.00 0.00 52 CYS A O 16
ATOM 22024 N N . ASP A 1 53 ? -8.230 -4.995 -8.976 1.00 0.00 53 ASP A N 16
ATOM 22025 C CA . ASP A 1 53 ? -8.210 -4.242 -10.235 1.00 0.00 53 ASP A CA 16
ATOM 22026 C C . ASP A 1 53 ? -7.371 -3.002 -10.010 1.00 0.00 53 ASP A C 16
ATOM 22027 O O . ASP A 1 53 ? -6.340 -2.798 -10.647 1.00 0.00 53 ASP A O 16
ATOM 22036 N N . ILE A 1 54 ? -7.822 -2.203 -9.045 1.00 0.00 54 ILE A N 16
ATOM 22037 C CA . ILE A 1 54 ? -7.175 -0.953 -8.698 1.00 0.00 54 ILE A CA 16
ATOM 22038 C C . ILE A 1 54 ? -5.874 -1.227 -8.000 1.00 0.00 54 ILE A C 16
ATOM 22039 O O . ILE A 1 54 ? -5.863 -1.437 -6.789 1.00 0.00 54 ILE A O 16
ATOM 22055 N N . ASN A 1 55 ? -4.790 -1.235 -8.752 1.00 0.00 55 ASN A N 16
ATOM 22056 C CA . ASN A 1 55 ? -3.490 -1.539 -8.193 1.00 0.00 55 ASN A CA 16
ATOM 22057 C C . ASN A 1 55 ? -3.571 -2.831 -7.393 1.00 0.00 55 ASN A C 16
ATOM 22058 O O . ASN A 1 55 ? -3.124 -2.897 -6.253 1.00 0.00 55 ASN A O 16
ATOM 22069 N N . ASN A 1 56 ? -4.220 -3.840 -7.976 1.00 0.00 56 ASN A N 16
ATOM 22070 C CA . ASN A 1 56 ? -4.354 -5.154 -7.343 1.00 0.00 56 ASN A CA 16
ATOM 22071 C C . ASN A 1 56 ? -5.160 -5.018 -6.051 1.00 0.00 56 ASN A C 16
ATOM 22072 O O . ASN A 1 56 ? -4.889 -5.699 -5.084 1.00 0.00 56 ASN A O 16
ATOM 22083 N N . GLY A 1 57 ? -6.117 -4.097 -6.023 1.00 0.00 57 GLY A N 16
ATOM 22084 C CA . GLY A 1 57 ? -6.947 -3.927 -4.845 1.00 0.00 57 GLY A CA 16
ATOM 22085 C C . GLY A 1 57 ? -6.373 -2.914 -3.871 1.00 0.00 57 GLY A C 16
ATOM 22086 O O . GLY A 1 57 ? -6.968 -2.632 -2.832 1.00 0.00 57 GLY A O 16
ATOM 22090 N N . GLY A 1 58 ? -5.227 -2.351 -4.221 1.00 0.00 58 GLY A N 16
ATOM 22091 C CA . GLY A 1 58 ? -4.538 -1.452 -3.322 1.00 0.00 58 GLY A CA 16
ATOM 22092 C C . GLY A 1 58 ? -3.229 -2.049 -2.859 1.00 0.00 58 GLY A C 16
ATOM 22093 O O . GLY A 1 58 ? -2.562 -1.522 -1.977 1.00 0.00 58 GLY A O 16
ATOM 22097 N N . CYS A 1 59 ? -2.841 -3.119 -3.524 1.00 0.00 59 CYS A N 16
ATOM 22098 C CA . CYS A 1 59 ? -1.675 -3.907 -3.175 1.00 0.00 59 CYS A CA 16
ATOM 22099 C C . CYS A 1 59 ? -0.560 -3.616 -4.149 1.00 0.00 59 CYS A C 16
ATOM 22100 O O . CYS A 1 59 ? -0.685 -2.791 -5.047 1.00 0.00 59 CYS A O 16
ATOM 22107 N N . ASP A 1 60 ? 0.533 -4.294 -3.952 1.00 0.00 60 ASP A N 16
ATOM 22108 C CA . ASP A 1 60 ? 1.639 -4.225 -4.867 1.00 0.00 60 ASP A CA 16
ATOM 22109 C C . ASP A 1 60 ? 1.567 -5.460 -5.719 1.00 0.00 60 ASP A C 16
ATOM 22110 O O . ASP A 1 60 ? 1.058 -6.468 -5.275 1.00 0.00 60 ASP A O 16
ATOM 22119 N N . PRO A 1 61 ? 1.961 -5.369 -6.993 1.00 0.00 61 PRO A N 16
ATOM 22120 C CA . PRO A 1 61 ? 1.868 -6.499 -7.917 1.00 0.00 61 PRO A CA 16
ATOM 22121 C C . PRO A 1 61 ? 2.625 -7.726 -7.409 1.00 0.00 61 PRO A C 16
ATOM 22122 O O . PRO A 1 61 ? 2.484 -8.823 -7.951 1.00 0.00 61 PRO A O 16
ATOM 22133 N N . THR A 1 62 ? 3.444 -7.521 -6.386 1.00 0.00 62 THR A N 16
ATOM 22134 C CA . THR A 1 62 ? 4.155 -8.602 -5.726 1.00 0.00 62 THR A CA 16
ATOM 22135 C C . THR A 1 62 ? 3.336 -9.117 -4.546 1.00 0.00 62 THR A C 16
ATOM 22136 O O . THR A 1 62 ? 3.547 -10.223 -4.048 1.00 0.00 62 THR A O 16
ATOM 22147 N N . ALA A 1 63 ? 2.394 -8.294 -4.119 1.00 0.00 63 ALA A N 16
ATOM 22148 C CA . ALA A 1 63 ? 1.439 -8.659 -3.096 1.00 0.00 63 ALA A CA 16
ATOM 22149 C C . ALA A 1 63 ? 0.217 -9.307 -3.740 1.00 0.00 63 ALA A C 16
ATOM 22150 O O . ALA A 1 63 ? -0.485 -8.681 -4.533 1.00 0.00 63 ALA A O 16
ATOM 22157 N N . SER A 1 64 ? -0.020 -10.563 -3.406 1.00 0.00 64 SER A N 16
ATOM 22158 C CA . SER A 1 64 ? -1.159 -11.285 -3.937 1.00 0.00 64 SER A CA 16
ATOM 22159 C C . SER A 1 64 ? -2.446 -10.635 -3.441 1.00 0.00 64 SER A C 16
ATOM 22160 O O . SER A 1 64 ? -2.600 -10.398 -2.241 1.00 0.00 64 SER A O 16
ATOM 22168 N N . CYS A 1 65 ? -3.343 -10.326 -4.364 1.00 0.00 65 CYS A N 16
ATOM 22169 C CA . CYS A 1 65 ? -4.577 -9.628 -4.031 1.00 0.00 65 CYS A CA 16
ATOM 22170 C C . CYS A 1 65 ? -5.748 -10.576 -3.880 1.00 0.00 65 CYS A C 16
ATOM 22171 O O . CYS A 1 65 ? -5.903 -11.538 -4.635 1.00 0.00 65 CYS A O 16
ATOM 22178 N N . GLN A 1 66 ? -6.559 -10.283 -2.885 1.00 0.00 66 GLN A N 16
ATOM 22179 C CA . GLN A 1 66 ? -7.815 -10.967 -2.656 1.00 0.00 66 GLN A CA 16
ATOM 22180 C C . GLN A 1 66 ? -8.877 -9.931 -2.356 1.00 0.00 66 GLN A C 16
ATOM 22181 O O . GLN A 1 66 ? -8.692 -9.108 -1.464 1.00 0.00 66 GLN A O 16
ATOM 22195 N N . ASN A 1 67 ? -9.965 -9.936 -3.092 1.00 0.00 67 ASN A N 16
ATOM 22196 C CA . ASN A 1 67 ? -11.059 -9.044 -2.763 1.00 0.00 67 ASN A CA 16
ATOM 22197 C C . ASN A 1 67 ? -12.064 -9.741 -1.886 1.00 0.00 67 ASN A C 16
ATOM 22198 O O . ASN A 1 67 ? -12.522 -10.847 -2.174 1.00 0.00 67 ASN A O 16
ATOM 22209 N N . ALA A 1 68 ? -12.388 -9.069 -0.810 1.00 0.00 68 ALA A N 16
ATOM 22210 C CA . ALA A 1 68 ? -13.250 -9.616 0.217 1.00 0.00 68 ALA A CA 16
ATOM 22211 C C . ALA A 1 68 ? -14.131 -8.523 0.792 1.00 0.00 68 ALA A C 16
ATOM 22212 O O . ALA A 1 68 ? -13.802 -7.340 0.705 1.00 0.00 68 ALA A O 16
ATOM 22219 N N . GLU A 1 69 ? -15.255 -8.911 1.364 1.00 0.00 69 GLU A N 16
ATOM 22220 C CA . GLU A 1 69 ? -16.111 -7.961 2.044 1.00 0.00 69 GLU A CA 16
ATOM 22221 C C . GLU A 1 69 ? -16.075 -8.196 3.540 1.00 0.00 69 GLU A C 16
ATOM 22222 O O . GLU A 1 69 ? -16.588 -9.194 4.047 1.00 0.00 69 GLU A O 16
ATOM 22234 N N . SER A 1 70 ? -15.438 -7.278 4.224 1.00 0.00 70 SER A N 16
ATOM 22235 C CA . SER A 1 70 ? -15.334 -7.309 5.671 1.00 0.00 70 SER A CA 16
ATOM 22236 C C . SER A 1 70 ? -15.817 -5.979 6.211 1.00 0.00 70 SER A C 16
ATOM 22237 O O . SER A 1 70 ? -15.849 -5.003 5.469 1.00 0.00 70 SER A O 16
ATOM 22245 N N . THR A 1 71 ? -16.182 -5.925 7.481 1.00 0.00 71 THR A N 16
ATOM 22246 C CA . THR A 1 71 ? -16.599 -4.671 8.086 1.00 0.00 71 THR A CA 16
ATOM 22247 C C . THR A 1 71 ? -15.455 -3.662 7.985 1.00 0.00 71 THR A C 16
ATOM 22248 O O . THR A 1 71 ? -15.665 -2.457 7.840 1.00 0.00 71 THR A O 16
ATOM 22259 N N . GLU A 1 72 ? -14.246 -4.197 8.002 1.00 0.00 72 GLU A N 16
ATOM 22260 C CA . GLU A 1 72 ? -13.035 -3.413 7.892 1.00 0.00 72 GLU A CA 16
ATOM 22261 C C . GLU A 1 72 ? -12.696 -3.141 6.436 1.00 0.00 72 GLU A C 16
ATOM 22262 O O . GLU A 1 72 ? -12.428 -4.068 5.679 1.00 0.00 72 GLU A O 16
ATOM 22274 N N . ASN A 1 73 ? -12.701 -1.873 6.051 1.00 0.00 73 ASN A N 16
ATOM 22275 C CA . ASN A 1 73 ? -12.352 -1.490 4.682 1.00 0.00 73 ASN A CA 16
ATOM 22276 C C . ASN A 1 73 ? -10.881 -1.756 4.407 1.00 0.00 73 ASN A C 16
ATOM 22277 O O . ASN A 1 73 ? -10.504 -2.070 3.281 1.00 0.00 73 ASN A O 16
ATOM 22288 N N . SER A 1 74 ? -10.065 -1.677 5.448 1.00 0.00 74 SER A N 16
ATOM 22289 C CA . SER A 1 74 ? -8.648 -1.977 5.330 1.00 0.00 74 SER A CA 16
ATOM 22290 C C . SER A 1 74 ? -8.429 -3.488 5.348 1.00 0.00 74 SER A C 16
ATOM 22291 O O . SER A 1 74 ? -7.343 -3.984 5.039 1.00 0.00 74 SER A O 16
ATOM 22299 N N . LYS A 1 75 ? -9.478 -4.222 5.695 1.00 0.00 75 LYS A N 16
ATOM 22300 C CA . LYS A 1 75 ? -9.404 -5.669 5.771 1.00 0.00 75 LYS A CA 16
ATOM 22301 C C . LYS A 1 75 ? -10.239 -6.307 4.667 1.00 0.00 75 LYS A C 16
ATOM 22302 O O . LYS A 1 75 ? -10.494 -7.513 4.676 1.00 0.00 75 LYS A O 16
ATOM 22321 N N . LYS A 1 76 ? -10.667 -5.491 3.714 1.00 0.00 76 LYS A N 16
ATOM 22322 C CA . LYS A 1 76 ? -11.440 -5.992 2.594 1.00 0.00 76 LYS A CA 16
ATOM 22323 C C . LYS A 1 76 ? -10.522 -6.581 1.540 1.00 0.00 76 LYS A C 16
ATOM 22324 O O . LYS A 1 76 ? -10.718 -7.700 1.087 1.00 0.00 76 LYS A O 16
ATOM 22343 N N . ILE A 1 77 ? -9.523 -5.814 1.146 1.00 0.00 77 ILE A N 16
ATOM 22344 C CA . ILE A 1 77 ? -8.544 -6.294 0.189 1.00 0.00 77 ILE A CA 16
ATOM 22345 C C . ILE A 1 77 ? -7.374 -6.912 0.920 1.00 0.00 77 ILE A C 16
ATOM 22346 O O . ILE A 1 77 ? -6.710 -6.264 1.729 1.00 0.00 77 ILE A O 16
ATOM 22362 N N . ILE A 1 78 ? -7.155 -8.176 0.650 1.00 0.00 78 ILE A N 16
ATOM 22363 C CA . ILE A 1 78 ? -6.079 -8.912 1.271 1.00 0.00 78 ILE A CA 16
ATOM 22364 C C . ILE A 1 78 ? -4.842 -8.847 0.398 1.00 0.00 78 ILE A C 16
ATOM 22365 O O . ILE A 1 78 ? -4.793 -9.450 -0.672 1.00 0.00 78 ILE A O 16
ATOM 22381 N N . CYS A 1 79 ? -3.863 -8.098 0.851 1.00 0.00 79 CYS A N 16
ATOM 22382 C CA . CYS A 1 79 ? -2.616 -7.957 0.130 1.00 0.00 79 CYS A CA 16
ATOM 22383 C C . CYS A 1 79 ? -1.533 -8.775 0.811 1.00 0.00 79 CYS A C 16
ATOM 22384 O O . CYS A 1 79 ? -1.132 -8.493 1.943 1.00 0.00 79 CYS A O 16
ATOM 22391 N N . THR A 1 80 ? -1.083 -9.799 0.120 1.00 0.00 80 THR A N 16
ATOM 22392 C CA . THR A 1 80 ? -0.137 -10.749 0.672 1.00 0.00 80 THR A CA 16
ATOM 22393 C C . THR A 1 80 ? 1.210 -10.659 -0.031 1.00 0.00 80 THR A C 16
ATOM 22394 O O . THR A 1 80 ? 1.330 -11.013 -1.200 1.00 0.00 80 THR A O 16
ATOM 22405 N N . CYS A 1 81 ? 2.225 -10.213 0.683 1.00 0.00 81 CYS A N 16
ATOM 22406 C CA . CYS A 1 81 ? 3.556 -10.131 0.111 1.00 0.00 81 CYS A CA 16
ATOM 22407 C C . CYS A 1 81 ? 4.200 -11.517 0.189 1.00 0.00 81 CYS A C 16
ATOM 22408 O O . CYS A 1 81 ? 3.895 -12.297 1.093 1.00 0.00 81 CYS A O 16
ATOM 22415 N N . LYS A 1 82 ? 5.066 -11.825 -0.767 1.00 0.00 82 LYS A N 16
ATOM 22416 C CA . LYS A 1 82 ? 5.522 -13.197 -0.978 1.00 0.00 82 LYS A CA 16
ATOM 22417 C C . LYS A 1 82 ? 6.631 -13.625 -0.012 1.00 0.00 82 LYS A C 16
ATOM 22418 O O . LYS A 1 82 ? 7.040 -12.872 0.866 1.00 0.00 82 LYS A O 16
ATOM 22437 N N . GLU A 1 83 ? 7.108 -14.853 -0.204 1.00 0.00 83 GLU A N 16
ATOM 22438 C CA . GLU A 1 83 ? 8.182 -15.436 0.610 1.00 0.00 83 GLU A CA 16
ATOM 22439 C C . GLU A 1 83 ? 9.395 -14.505 0.810 1.00 0.00 83 GLU A C 16
ATOM 22440 O O . GLU A 1 83 ? 9.843 -14.327 1.943 1.00 0.00 83 GLU A O 16
ATOM 22452 N N . PRO A 1 84 ? 9.949 -13.881 -0.262 1.00 0.00 84 PRO A N 16
ATOM 22453 C CA . PRO A 1 84 ? 11.183 -13.109 -0.163 1.00 0.00 84 PRO A CA 16
ATOM 22454 C C . PRO A 1 84 ? 10.923 -11.699 0.322 1.00 0.00 84 PRO A C 16
ATOM 22455 O O . PRO A 1 84 ? 11.745 -10.800 0.150 1.00 0.00 84 PRO A O 16
ATOM 22466 N N . THR A 1 85 ? 9.748 -11.511 0.887 1.00 0.00 85 THR A N 16
ATOM 22467 C CA . THR A 1 85 ? 9.352 -10.228 1.410 1.00 0.00 85 THR A CA 16
ATOM 22468 C C . THR A 1 85 ? 8.955 -10.369 2.888 1.00 0.00 85 THR A C 16
ATOM 22469 O O . THR A 1 85 ? 7.784 -10.528 3.229 1.00 0.00 85 THR A O 16
ATOM 22480 N N . PRO A 1 86 ? 9.948 -10.342 3.796 1.00 0.00 86 PRO A N 16
ATOM 22481 C CA . PRO A 1 86 ? 9.721 -10.474 5.242 1.00 0.00 86 PRO A CA 16
ATOM 22482 C C . PRO A 1 86 ? 9.080 -9.226 5.816 1.00 0.00 86 PRO A C 16
ATOM 22483 O O . PRO A 1 86 ? 8.690 -9.176 6.981 1.00 0.00 86 PRO A O 16
ATOM 22494 N N . ASN A 1 87 ? 8.994 -8.215 4.976 1.00 0.00 87 ASN A N 16
ATOM 22495 C CA . ASN A 1 87 ? 8.484 -6.924 5.364 1.00 0.00 87 ASN A CA 16
ATOM 22496 C C . ASN A 1 87 ? 7.481 -6.465 4.325 1.00 0.00 87 ASN A C 16
ATOM 22497 O O . ASN A 1 87 ? 7.279 -7.138 3.315 1.00 0.00 87 ASN A O 16
ATOM 22508 N N . ALA A 1 88 ? 6.878 -5.315 4.548 1.00 0.00 88 ALA A N 16
ATOM 22509 C CA . ALA A 1 88 ? 5.921 -4.772 3.606 1.00 0.00 88 ALA A CA 16
ATOM 22510 C C . ALA A 1 88 ? 5.951 -3.259 3.640 1.00 0.00 88 ALA A C 16
ATOM 22511 O O . ALA A 1 88 ? 6.170 -2.661 4.691 1.00 0.00 88 ALA A O 16
ATOM 22518 N N . TYR A 1 89 ? 5.750 -2.645 2.486 1.00 0.00 89 TYR A N 16
ATOM 22519 C CA . TYR A 1 89 ? 5.610 -1.205 2.417 1.00 0.00 89 TYR A CA 16
ATOM 22520 C C . TYR A 1 89 ? 4.226 -0.872 2.981 1.00 0.00 89 TYR A C 16
ATOM 22521 O O . TYR A 1 89 ? 3.202 -1.100 2.324 1.00 0.00 89 TYR A O 16
ATOM 22539 N N . TYR A 1 90 ? 4.212 -0.373 4.211 1.00 0.00 90 TYR A N 16
ATOM 22540 C CA . TYR A 1 90 ? 2.989 -0.197 4.991 1.00 0.00 90 TYR A CA 16
ATOM 22541 C C . TYR A 1 90 ? 2.303 -1.535 5.269 1.00 0.00 90 TYR A C 16
ATOM 22542 O O . TYR A 1 90 ? 2.882 -2.406 5.918 1.00 0.00 90 TYR A O 16
ATOM 22560 N N . GLU A 1 91 ? 1.085 -1.705 4.783 1.00 0.00 91 GLU A N 16
ATOM 22561 C CA . GLU A 1 91 ? 0.287 -2.884 5.140 1.00 0.00 91 GLU A CA 16
ATOM 22562 C C . GLU A 1 91 ? 0.402 -4.000 4.103 1.00 0.00 91 GLU A C 16
ATOM 22563 O O . GLU A 1 91 ? -0.195 -5.062 4.259 1.00 0.00 91 GLU A O 16
ATOM 22575 N N . GLY A 1 92 ? 1.173 -3.766 3.058 1.00 0.00 92 GLY A N 16
ATOM 22576 C CA . GLY A 1 92 ? 1.157 -4.664 1.917 1.00 0.00 92 GLY A CA 16
ATOM 22577 C C . GLY A 1 92 ? 0.688 -3.930 0.690 1.00 0.00 92 GLY A C 16
ATOM 22578 O O . GLY A 1 92 ? 0.530 -4.511 -0.385 1.00 0.00 92 GLY A O 16
ATOM 22582 N N . VAL A 1 93 ? 0.444 -2.635 0.882 1.00 0.00 93 VAL A N 16
ATOM 22583 C CA . VAL A 1 93 ? 0.110 -1.732 -0.200 1.00 0.00 93 VAL A CA 16
ATOM 22584 C C . VAL A 1 93 ? 1.213 -1.776 -1.253 1.00 0.00 93 VAL A C 16
ATOM 22585 O O . VAL A 1 93 ? 0.983 -1.568 -2.443 1.00 0.00 93 VAL A O 16
ATOM 22598 N N . PHE A 1 94 ? 2.421 -2.018 -0.769 1.00 0.00 94 PHE A N 16
ATOM 22599 C CA . PHE A 1 94 ? 3.562 -2.335 -1.600 1.00 0.00 94 PHE A CA 16
ATOM 22600 C C . PHE A 1 94 ? 4.496 -3.261 -0.812 1.00 0.00 94 PHE A C 16
ATOM 22601 O O . PHE A 1 94 ? 4.365 -3.357 0.403 1.00 0.00 94 PHE A O 16
ATOM 22618 N N . CYS A 1 95 ? 5.391 -3.985 -1.486 1.00 0.00 95 CYS A N 16
ATOM 22619 C CA . CYS A 1 95 ? 6.362 -4.843 -0.785 1.00 0.00 95 CYS A CA 16
ATOM 22620 C C . CYS A 1 95 ? 7.670 -4.940 -1.585 1.00 0.00 95 CYS A C 16
ATOM 22621 O O . CYS A 1 95 ? 7.723 -4.532 -2.744 1.00 0.00 95 CYS A O 16
ATOM 22628 N N . SER A 1 96 ? 8.731 -5.463 -0.956 1.00 0.00 96 SER A N 16
ATOM 22629 C CA . SER A 1 96 ? 10.027 -5.608 -1.623 1.00 0.00 96 SER A CA 16
ATOM 22630 C C . SER A 1 96 ? 10.482 -7.052 -1.560 1.00 0.00 96 SER A C 16
ATOM 22631 O O . SER A 1 96 ? 10.514 -7.651 -0.487 1.00 0.00 96 SER A O 16
ATOM 22639 N N . SER A 1 97 ? 10.835 -7.603 -2.701 1.00 0.00 97 SER A N 16
ATOM 22640 C CA . SER A 1 97 ? 11.244 -8.989 -2.771 1.00 0.00 97 SER A CA 16
ATOM 22641 C C . SER A 1 97 ? 12.763 -9.122 -2.852 1.00 0.00 97 SER A C 16
ATOM 22642 O O . SER A 1 97 ? 13.473 -8.124 -3.013 1.00 0.00 97 SER A O 16
ATOM 22650 N N . SER A 1 98 ? 13.237 -10.362 -2.727 1.00 0.00 98 SER A N 16
ATOM 22651 C CA . SER A 1 98 ? 14.657 -10.686 -2.815 1.00 0.00 98 SER A CA 16
ATOM 22652 C C . SER A 1 98 ? 15.438 -10.087 -1.643 1.00 0.00 98 SER A C 16
ATOM 22653 O O . SER A 1 98 ? 16.396 -9.333 -1.832 1.00 0.00 98 SER A O 16
ATOM 22661 N N . SER A 1 99 ? 15.011 -10.426 -0.432 1.00 0.00 99 SER A N 16
ATOM 22662 C CA . SER A 1 99 ? 15.705 -10.007 0.774 1.00 0.00 99 SER A CA 16
ATOM 22663 C C . SER A 1 99 ? 16.695 -11.088 1.204 1.00 0.00 99 SER A C 16
ATOM 22664 O O . SER A 1 99 ? 16.275 -12.045 1.894 1.00 0.00 99 SER A O 16
ATOM 22673 N N . GLY A 1 1 ? 17.434 -2.071 -3.583 1.00 0.00 1 GLY A N 17
ATOM 22674 C CA . GLY A 1 1 ? 16.259 -2.675 -2.906 1.00 0.00 1 GLY A CA 17
ATOM 22675 C C . GLY A 1 1 ? 16.666 -3.701 -1.869 1.00 0.00 1 GLY A C 17
ATOM 22676 O O . GLY A 1 1 ? 17.692 -4.364 -2.013 1.00 0.00 1 GLY A O 17
ATOM 22682 N N . VAL A 1 2 ? 15.857 -3.834 -0.824 1.00 0.00 2 VAL A N 17
ATOM 22683 C CA . VAL A 1 2 ? 16.154 -4.741 0.279 1.00 0.00 2 VAL A CA 17
ATOM 22684 C C . VAL A 1 2 ? 14.849 -5.185 0.940 1.00 0.00 2 VAL A C 17
ATOM 22685 O O . VAL A 1 2 ? 13.776 -4.815 0.467 1.00 0.00 2 VAL A O 17
ATOM 22698 N N . ASP A 1 3 ? 14.938 -5.969 2.014 1.00 0.00 3 ASP A N 17
ATOM 22699 C CA . ASP A 1 3 ? 13.765 -6.347 2.800 1.00 0.00 3 ASP A CA 17
ATOM 22700 C C . ASP A 1 3 ? 12.894 -5.134 3.093 1.00 0.00 3 ASP A C 17
ATOM 22701 O O . ASP A 1 3 ? 13.309 -4.188 3.750 1.00 0.00 3 ASP A O 17
ATOM 22710 N N . PRO A 1 4 ? 11.673 -5.165 2.549 1.00 0.00 4 PRO A N 17
ATOM 22711 C CA . PRO A 1 4 ? 10.734 -4.030 2.501 1.00 0.00 4 PRO A CA 17
ATOM 22712 C C . PRO A 1 4 ? 10.524 -3.204 3.799 1.00 0.00 4 PRO A C 17
ATOM 22713 O O . PRO A 1 4 ? 9.950 -2.121 3.729 1.00 0.00 4 PRO A O 17
ATOM 22724 N N . LYS A 1 5 ? 10.983 -3.673 4.959 1.00 0.00 5 LYS A N 17
ATOM 22725 C CA . LYS A 1 5 ? 10.711 -2.967 6.231 1.00 0.00 5 LYS A CA 17
ATOM 22726 C C . LYS A 1 5 ? 11.574 -1.721 6.451 1.00 0.00 5 LYS A C 17
ATOM 22727 O O . LYS A 1 5 ? 11.616 -1.183 7.557 1.00 0.00 5 LYS A O 17
ATOM 22746 N N . HIS A 1 6 ? 12.253 -1.258 5.417 1.00 0.00 6 HIS A N 17
ATOM 22747 C CA . HIS A 1 6 ? 13.106 -0.071 5.524 1.00 0.00 6 HIS A CA 17
ATOM 22748 C C . HIS A 1 6 ? 12.284 1.219 5.508 1.00 0.00 6 HIS A C 17
ATOM 22749 O O . HIS A 1 6 ? 12.817 2.292 5.235 1.00 0.00 6 HIS A O 17
ATOM 22764 N N . VAL A 1 7 ? 10.986 1.078 5.793 1.00 0.00 7 VAL A N 17
ATOM 22765 C CA . VAL A 1 7 ? 10.053 2.193 5.992 1.00 0.00 7 VAL A CA 17
ATOM 22766 C C . VAL A 1 7 ? 10.192 3.305 4.936 1.00 0.00 7 VAL A C 17
ATOM 22767 O O . VAL A 1 7 ? 10.434 3.023 3.763 1.00 0.00 7 VAL A O 17
ATOM 22780 N N . CYS A 1 8 ? 9.978 4.552 5.339 1.00 0.00 8 CYS A N 17
ATOM 22781 C CA . CYS A 1 8 ? 9.906 5.658 4.399 1.00 0.00 8 CYS A CA 17
ATOM 22782 C C . CYS A 1 8 ? 10.096 7.007 5.055 1.00 0.00 8 CYS A C 17
ATOM 22783 O O . CYS A 1 8 ? 9.858 7.183 6.252 1.00 0.00 8 CYS A O 17
ATOM 22790 N N . VAL A 1 9 ? 10.522 7.942 4.227 1.00 0.00 9 VAL A N 17
ATOM 22791 C CA . VAL A 1 9 ? 10.399 9.356 4.482 1.00 0.00 9 VAL A CA 17
ATOM 22792 C C . VAL A 1 9 ? 10.184 10.006 3.126 1.00 0.00 9 VAL A C 17
ATOM 22793 O O . VAL A 1 9 ? 11.118 10.182 2.354 1.00 0.00 9 VAL A O 17
ATOM 22806 N N . ASP A 1 10 ? 8.950 10.327 2.830 1.00 0.00 10 ASP A N 17
ATOM 22807 C CA . ASP A 1 10 ? 8.596 10.863 1.530 1.00 0.00 10 ASP A CA 17
ATOM 22808 C C . ASP A 1 10 ? 7.751 12.117 1.680 1.00 0.00 10 ASP A C 17
ATOM 22809 O O . ASP A 1 10 ? 7.363 12.442 2.796 1.00 0.00 10 ASP A O 17
ATOM 22818 N N . THR A 1 11 ? 7.559 12.825 0.565 1.00 0.00 11 THR A N 17
ATOM 22819 C CA . THR A 1 11 ? 6.480 13.789 0.350 1.00 0.00 11 THR A CA 17
ATOM 22820 C C . THR A 1 11 ? 6.057 14.627 1.569 1.00 0.00 11 THR A C 17
ATOM 22821 O O . THR A 1 11 ? 5.597 14.125 2.593 1.00 0.00 11 THR A O 17
ATOM 22832 N N . ARG A 1 12 ? 6.120 15.932 1.375 1.00 0.00 12 ARG A N 17
ATOM 22833 C CA . ARG A 1 12 ? 5.894 16.900 2.439 1.00 0.00 12 ARG A CA 17
ATOM 22834 C C . ARG A 1 12 ? 4.466 16.814 2.960 1.00 0.00 12 ARG A C 17
ATOM 22835 O O . ARG A 1 12 ? 4.218 16.949 4.158 1.00 0.00 12 ARG A O 17
ATOM 22856 N N . ASP A 1 13 ? 3.535 16.585 2.050 1.00 0.00 13 ASP A N 17
ATOM 22857 C CA . ASP A 1 13 ? 2.134 16.438 2.421 1.00 0.00 13 ASP A CA 17
ATOM 22858 C C . ASP A 1 13 ? 1.545 15.173 1.806 1.00 0.00 13 ASP A C 17
ATOM 22859 O O . ASP A 1 13 ? 0.855 15.219 0.785 1.00 0.00 13 ASP A O 17
ATOM 22868 N N . ILE A 1 14 ? 1.857 14.036 2.418 1.00 0.00 14 ILE A N 17
ATOM 22869 C CA . ILE A 1 14 ? 1.264 12.767 2.020 1.00 0.00 14 ILE A CA 17
ATOM 22870 C C . ILE A 1 14 ? -0.200 12.763 2.413 1.00 0.00 14 ILE A C 17
ATOM 22871 O O . ILE A 1 14 ? -0.561 13.224 3.500 1.00 0.00 14 ILE A O 17
ATOM 22887 N N . PRO A 1 15 ? -1.060 12.275 1.513 1.00 0.00 15 PRO A N 17
ATOM 22888 C CA . PRO A 1 15 ? -2.508 12.295 1.698 1.00 0.00 15 PRO A CA 17
ATOM 22889 C C . PRO A 1 15 ? -2.963 11.612 2.973 1.00 0.00 15 PRO A C 17
ATOM 22890 O O . PRO A 1 15 ? -2.300 10.707 3.488 1.00 0.00 15 PRO A O 17
ATOM 22901 N N . LYS A 1 16 ? -4.095 12.059 3.484 1.00 0.00 16 LYS A N 17
ATOM 22902 C CA . LYS A 1 16 ? -4.783 11.338 4.517 1.00 0.00 16 LYS A CA 17
ATOM 22903 C C . LYS A 1 16 ? -5.163 9.978 3.955 1.00 0.00 16 LYS A C 17
ATOM 22904 O O . LYS A 1 16 ? -5.409 9.861 2.756 1.00 0.00 16 LYS A O 17
ATOM 22923 N N . ASN A 1 17 ? -5.184 8.957 4.806 1.00 0.00 17 ASN A N 17
ATOM 22924 C CA . ASN A 1 17 ? -5.509 7.584 4.383 1.00 0.00 17 ASN A CA 17
ATOM 22925 C C . ASN A 1 17 ? -4.415 7.036 3.466 1.00 0.00 17 ASN A C 17
ATOM 22926 O O . ASN A 1 17 ? -4.565 5.987 2.844 1.00 0.00 17 ASN A O 17
ATOM 22937 N N . ALA A 1 18 ? -3.324 7.770 3.372 1.00 0.00 18 ALA A N 17
ATOM 22938 C CA . ALA A 1 18 ? -2.199 7.377 2.545 1.00 0.00 18 ALA A CA 17
ATOM 22939 C C . ALA A 1 18 ? -0.959 7.157 3.385 1.00 0.00 18 ALA A C 17
ATOM 22940 O O . ALA A 1 18 ? -0.746 7.816 4.402 1.00 0.00 18 ALA A O 17
ATOM 22947 N N . GLY A 1 19 ? -0.163 6.209 2.956 1.00 0.00 19 GLY A N 17
ATOM 22948 C CA . GLY A 1 19 ? 1.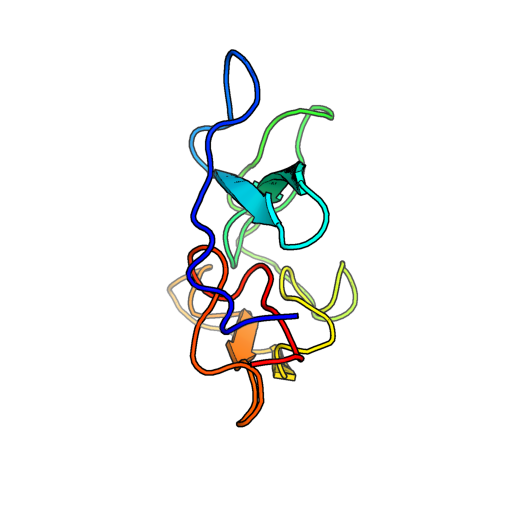107 5.961 3.580 1.00 0.00 19 GLY A CA 17
ATOM 22949 C C . GLY A 1 19 ? 2.223 6.082 2.582 1.00 0.00 19 GLY A C 17
ATOM 22950 O O . GLY A 1 19 ? 2.018 5.868 1.387 1.00 0.00 19 GLY A O 17
ATOM 22954 N N . CYS A 1 20 ? 3.402 6.413 3.056 1.00 0.00 20 CYS A N 17
ATOM 22955 C CA . CYS A 1 20 ? 4.514 6.676 2.176 1.00 0.00 20 CYS A CA 17
ATOM 22956 C C . CYS A 1 20 ? 5.522 5.553 2.263 1.00 0.00 20 CYS A C 17
ATOM 22957 O O . CYS A 1 20 ? 5.629 4.875 3.287 1.00 0.00 20 CYS A O 17
ATOM 22964 N N . PHE A 1 21 ? 6.219 5.330 1.173 1.00 0.00 21 PHE A N 17
ATOM 22965 C CA . PHE A 1 21 ? 7.309 4.379 1.151 1.00 0.00 21 PHE A CA 17
ATOM 22966 C C . PHE A 1 21 ? 8.574 4.967 0.549 1.00 0.00 21 PHE A C 17
ATOM 22967 O O . PHE A 1 21 ? 8.528 5.720 -0.411 1.00 0.00 21 PHE A O 17
ATOM 22984 N N . ARG A 1 22 ? 9.702 4.627 1.149 1.00 0.00 22 ARG A N 17
ATOM 22985 C CA . ARG A 1 22 ? 10.989 5.000 0.611 1.00 0.00 22 ARG A CA 17
ATOM 22986 C C . ARG A 1 22 ? 11.925 3.807 0.651 1.00 0.00 22 ARG A C 17
ATOM 22987 O O . ARG A 1 22 ? 12.300 3.334 1.719 1.00 0.00 22 ARG A O 17
ATOM 23008 N N . ASP A 1 23 ? 12.301 3.318 -0.516 1.00 0.00 23 ASP A N 17
ATOM 23009 C CA . ASP A 1 23 ? 13.087 2.104 -0.581 1.00 0.00 23 ASP A CA 17
ATOM 23010 C C . ASP A 1 23 ? 14.577 2.392 -0.427 1.00 0.00 23 ASP A C 17
ATOM 23011 O O . ASP A 1 23 ? 14.997 3.542 -0.311 1.00 0.00 23 ASP A O 17
ATOM 23020 N N . ASP A 1 24 ? 15.347 1.332 -0.444 1.00 0.00 24 ASP A N 17
ATOM 23021 C CA . ASP A 1 24 ? 16.791 1.372 -0.356 1.00 0.00 24 ASP A CA 17
ATOM 23022 C C . ASP A 1 24 ? 17.389 2.217 -1.478 1.00 0.00 24 ASP A C 17
ATOM 23023 O O . ASP A 1 24 ? 18.338 2.972 -1.265 1.00 0.00 24 ASP A O 17
ATOM 23032 N N . ASP A 1 25 ? 16.805 2.110 -2.670 1.00 0.00 25 ASP A N 17
ATOM 23033 C CA . ASP A 1 25 ? 17.280 2.863 -3.833 1.00 0.00 25 ASP A CA 17
ATOM 23034 C C . ASP A 1 25 ? 16.920 4.343 -3.741 1.00 0.00 25 ASP A C 17
ATOM 23035 O O . ASP A 1 25 ? 17.142 5.102 -4.682 1.00 0.00 25 ASP A O 17
ATOM 23044 N N . GLY A 1 26 ? 16.359 4.746 -2.612 1.00 0.00 26 GLY A N 17
ATOM 23045 C CA . GLY A 1 26 ? 16.002 6.134 -2.419 1.00 0.00 26 GLY A CA 17
ATOM 23046 C C . GLY A 1 26 ? 14.636 6.453 -2.979 1.00 0.00 26 GLY A C 17
ATOM 23047 O O . GLY A 1 26 ? 14.122 7.548 -2.786 1.00 0.00 26 GLY A O 17
ATOM 23051 N N . THR A 1 27 ? 14.066 5.483 -3.679 1.00 0.00 27 THR A N 17
ATOM 23052 C CA . THR A 1 27 ? 12.749 5.607 -4.280 1.00 0.00 27 THR A CA 17
ATOM 23053 C C . THR A 1 27 ? 11.698 5.992 -3.241 1.00 0.00 27 THR A C 17
ATOM 23054 O O . THR A 1 27 ? 11.480 5.261 -2.277 1.00 0.00 27 THR A O 17
ATOM 23065 N N . GLU A 1 28 ? 11.053 7.129 -3.444 1.00 0.00 28 GLU A N 17
ATOM 23066 C CA . GLU A 1 28 ? 10.029 7.606 -2.523 1.00 0.00 28 GLU A CA 17
ATOM 23067 C C . GLU A 1 28 ? 8.670 7.655 -3.211 1.00 0.00 28 GLU A C 17
ATOM 23068 O O . GLU A 1 28 ? 8.488 8.357 -4.210 1.00 0.00 28 GLU A O 17
ATOM 23080 N N . GLU A 1 29 ? 7.722 6.898 -2.677 1.00 0.00 29 GLU A N 17
ATOM 23081 C CA . GLU A 1 29 ? 6.388 6.816 -3.241 1.00 0.00 29 GLU A CA 17
ATOM 23082 C C . GLU A 1 29 ? 5.368 6.624 -2.144 1.00 0.00 29 GLU A C 17
ATOM 23083 O O . GLU A 1 29 ? 5.518 5.748 -1.303 1.00 0.00 29 GLU A O 17
ATOM 23095 N N . TRP A 1 30 ? 4.338 7.436 -2.147 1.00 0.00 30 TRP A N 17
ATOM 23096 C CA . TRP A 1 30 ? 3.234 7.204 -1.255 1.00 0.00 30 TRP A CA 17
ATOM 23097 C C . TRP A 1 30 ? 2.101 6.531 -2.013 1.00 0.00 30 TRP A C 17
ATOM 23098 O O . TRP A 1 30 ? 1.987 6.659 -3.234 1.00 0.00 30 TRP A O 17
ATOM 23119 N N . ARG A 1 31 ? 1.280 5.813 -1.285 1.00 0.00 31 ARG A N 17
ATOM 23120 C CA . ARG A 1 31 ? 0.159 5.086 -1.847 1.00 0.00 31 ARG A CA 17
ATOM 23121 C C . ARG A 1 31 ? -1.032 5.205 -0.930 1.00 0.00 31 ARG A C 17
ATOM 23122 O O . ARG A 1 31 ? -0.953 5.828 0.126 1.00 0.00 31 ARG A O 17
ATOM 23143 N N . CYS A 1 32 ? -2.112 4.562 -1.311 1.00 0.00 32 CYS A N 17
ATOM 23144 C CA . CYS A 1 32 ? -3.345 4.638 -0.567 1.00 0.00 32 CYS A CA 17
ATOM 23145 C C . CYS A 1 32 ? -3.554 3.305 0.081 1.00 0.00 32 CYS A C 17
ATOM 23146 O O . CYS A 1 32 ? -3.478 2.265 -0.575 1.00 0.00 32 CYS A O 17
ATOM 23153 N N . LEU A 1 33 ? -3.758 3.356 1.388 1.00 0.00 33 LEU A N 17
ATOM 23154 C CA . LEU A 1 33 ? -3.765 2.172 2.216 1.00 0.00 33 LEU A CA 17
ATOM 23155 C C . LEU A 1 33 ? -4.783 1.173 1.697 1.00 0.00 33 LEU A C 17
ATOM 23156 O O . LEU A 1 33 ? -5.679 1.517 0.928 1.00 0.00 33 LEU A O 17
ATOM 23172 N N . LEU A 1 34 ? -4.634 -0.061 2.114 1.00 0.00 34 LEU A N 17
ATOM 23173 C CA . LEU A 1 34 ? -5.484 -1.121 1.661 1.00 0.00 34 LEU A CA 17
ATOM 23174 C C . LEU A 1 34 ? -6.914 -0.844 2.055 1.00 0.00 34 LEU A C 17
ATOM 23175 O O . LEU A 1 34 ? -7.176 -0.319 3.132 1.00 0.00 34 LEU A O 17
ATOM 23191 N N . GLY A 1 35 ? -7.829 -1.147 1.157 1.00 0.00 35 GLY A N 17
ATOM 23192 C CA . GLY A 1 35 ? -9.210 -0.842 1.398 1.00 0.00 35 GLY A CA 17
ATOM 23193 C C . GLY A 1 35 ? -9.462 0.642 1.325 1.00 0.00 35 GLY A C 17
ATOM 23194 O O . GLY A 1 35 ? -10.419 1.151 1.918 1.00 0.00 35 GLY A O 17
ATOM 23198 N N . TYR A 1 36 ? -8.565 1.340 0.631 1.00 0.00 36 TYR A N 17
ATOM 23199 C CA . TYR A 1 36 ? -8.713 2.740 0.315 1.00 0.00 36 TYR A CA 17
ATOM 23200 C C . TYR A 1 36 ? -8.447 2.910 -1.177 1.00 0.00 36 TYR A C 17
ATOM 23201 O O . TYR A 1 36 ? -7.938 1.995 -1.825 1.00 0.00 36 TYR A O 17
ATOM 23219 N N . LYS A 1 37 ? -8.781 4.062 -1.718 1.00 0.00 37 LYS A N 17
ATOM 23220 C CA . LYS A 1 37 ? -8.612 4.310 -3.132 1.00 0.00 37 LYS A CA 17
ATOM 23221 C C . LYS A 1 37 ? -8.035 5.693 -3.358 1.00 0.00 37 LYS A C 17
ATOM 23222 O O . LYS A 1 37 ? -7.874 6.472 -2.416 1.00 0.00 37 LYS A O 17
ATOM 23241 N N . LYS A 1 38 ? -7.726 5.986 -4.604 1.00 0.00 38 LYS A N 17
ATOM 23242 C CA . LYS A 1 38 ? -7.215 7.290 -4.972 1.00 0.00 38 LYS A CA 17
ATOM 23243 C C . LYS A 1 38 ? -8.368 8.187 -5.381 1.00 0.00 38 LYS A C 17
ATOM 23244 O O . LYS A 1 38 ? -9.207 7.800 -6.194 1.00 0.00 38 LYS A O 17
ATOM 23263 N N . GLY A 1 39 ? -8.414 9.375 -4.802 1.00 0.00 39 GLY A N 17
ATOM 23264 C CA . GLY A 1 39 ? -9.505 10.277 -5.067 1.00 0.00 39 GLY A CA 17
ATOM 23265 C C . GLY A 1 39 ? -9.175 11.305 -6.128 1.00 0.00 39 GLY A C 17
ATOM 23266 O O . GLY A 1 39 ? -9.036 10.976 -7.306 1.00 0.00 39 GLY A O 17
ATOM 23270 N N . GLU A 1 40 ? -9.018 12.548 -5.703 1.00 0.00 40 GLU A N 17
ATOM 23271 C CA . GLU A 1 40 ? -8.781 13.659 -6.617 1.00 0.00 40 GLU A CA 17
ATOM 23272 C C . GLU A 1 40 ? -7.308 13.746 -7.035 1.00 0.00 40 GLU A C 17
ATOM 23273 O O . GLU A 1 40 ? -6.643 14.761 -6.831 1.00 0.00 40 GLU A O 17
ATOM 23285 N N . GLY A 1 41 ? -6.800 12.675 -7.620 1.00 0.00 41 GLY A N 17
ATOM 23286 C CA . GLY A 1 41 ? -5.442 12.685 -8.115 1.00 0.00 41 GLY A CA 17
ATOM 23287 C C . GLY A 1 41 ? -4.434 12.262 -7.073 1.00 0.00 41 GLY A C 17
ATOM 23288 O O . GLY A 1 41 ? -4.004 11.112 -7.046 1.00 0.00 41 GLY A O 17
ATOM 23292 N N . ASN A 1 42 ? -4.064 13.192 -6.208 1.00 0.00 42 ASN A N 17
ATOM 23293 C CA . ASN A 1 42 ? -3.065 12.922 -5.183 1.00 0.00 42 ASN A CA 17
ATOM 23294 C C . ASN A 1 42 ? -3.707 12.867 -3.806 1.00 0.00 42 ASN A C 17
ATOM 23295 O O . ASN A 1 42 ? -3.257 13.516 -2.864 1.00 0.00 42 ASN A O 17
ATOM 23306 N N . THR A 1 43 ? -4.761 12.076 -3.698 1.00 0.00 43 THR A N 17
ATOM 23307 C CA . THR A 1 43 ? -5.462 11.908 -2.439 1.00 0.00 43 THR A CA 17
ATOM 23308 C C . THR A 1 43 ? -5.877 10.473 -2.235 1.00 0.00 43 THR A C 17
ATOM 23309 O O . THR A 1 43 ? -6.258 9.787 -3.179 1.00 0.00 43 THR A O 17
ATOM 23320 N N . CYS A 1 44 ? -5.803 10.026 -1.005 1.00 0.00 44 CYS A N 17
ATOM 23321 C CA . CYS A 1 44 ? -6.262 8.703 -0.668 1.00 0.00 44 CYS A CA 17
ATOM 23322 C C . CYS A 1 44 ? -7.471 8.791 0.238 1.00 0.00 44 CYS A C 17
ATOM 23323 O O . CYS A 1 44 ? -7.544 9.645 1.118 1.00 0.00 44 CYS A O 17
ATOM 23330 N N . VAL A 1 45 ? -8.429 7.931 -0.016 1.00 0.00 45 VAL A N 17
ATOM 23331 C CA . VAL A 1 45 ? -9.693 7.956 0.692 1.00 0.00 45 VAL A CA 17
ATOM 23332 C C . VAL A 1 45 ? -10.159 6.552 0.993 1.00 0.00 45 VAL A C 17
ATOM 23333 O O . VAL A 1 45 ? -9.917 5.630 0.216 1.00 0.00 45 VAL A O 17
ATOM 23346 N N . GLU A 1 46 ? -10.818 6.393 2.122 1.00 0.00 46 GLU A N 17
ATOM 23347 C CA . GLU A 1 46 ? -11.397 5.119 2.479 1.00 0.00 46 GLU A CA 17
ATOM 23348 C C . GLU A 1 46 ? -12.493 4.759 1.491 1.00 0.00 46 GLU A C 17
ATOM 23349 O O . GLU A 1 46 ? -13.597 5.297 1.561 1.00 0.00 46 GLU A O 17
ATOM 23361 N N . ASN A 1 47 ? -12.185 3.851 0.570 1.00 0.00 47 ASN A N 17
ATOM 23362 C CA . ASN A 1 47 ? -13.112 3.490 -0.471 1.00 0.00 47 ASN A CA 17
ATOM 23363 C C . ASN A 1 47 ? -14.335 2.809 0.110 1.00 0.00 47 ASN A C 17
ATOM 23364 O O . ASN A 1 47 ? -15.456 3.019 -0.348 1.00 0.00 47 ASN A O 17
ATOM 23375 N N . ASN A 1 48 ? -14.092 1.986 1.126 1.00 0.00 48 ASN A N 17
ATOM 23376 C CA . ASN A 1 48 ? -15.139 1.329 1.908 1.00 0.00 48 ASN A CA 17
ATOM 23377 C C . ASN A 1 48 ? -15.959 0.347 1.075 1.00 0.00 48 ASN A C 17
ATOM 23378 O O . ASN A 1 48 ? -16.828 -0.345 1.595 1.00 0.00 48 ASN A O 17
ATOM 23389 N N . ASN A 1 49 ? -15.669 0.295 -0.215 1.00 0.00 49 ASN A N 17
ATOM 23390 C CA . ASN A 1 49 ? -16.153 -0.769 -1.085 1.00 0.00 49 ASN A CA 17
ATOM 23391 C C . ASN A 1 49 ? -15.039 -1.192 -2.055 1.00 0.00 49 ASN A C 17
ATOM 23392 O O . ASN A 1 49 ? -15.222 -1.198 -3.271 1.00 0.00 49 ASN A O 17
ATOM 23403 N N . PRO A 1 50 ? -13.851 -1.515 -1.517 1.00 0.00 50 PRO A N 17
ATOM 23404 C CA . PRO A 1 50 ? -12.690 -1.890 -2.314 1.00 0.00 50 PRO A CA 17
ATOM 23405 C C . PRO A 1 50 ? -12.908 -3.174 -3.092 1.00 0.00 50 PRO A C 17
ATOM 23406 O O . PRO A 1 50 ? -13.468 -4.148 -2.583 1.00 0.00 50 PRO A O 17
ATOM 23417 N N . THR A 1 51 ? -12.477 -3.151 -4.330 1.00 0.00 51 THR A N 17
ATOM 23418 C CA . THR A 1 51 ? -12.588 -4.297 -5.205 1.00 0.00 51 THR A CA 17
ATOM 23419 C C . THR A 1 51 ? -11.198 -4.728 -5.637 1.00 0.00 51 THR A C 17
ATOM 23420 O O . THR A 1 51 ? -10.297 -3.893 -5.743 1.00 0.00 51 THR A O 17
ATOM 23431 N N . CYS A 1 52 ? -10.998 -6.012 -5.874 1.00 0.00 52 CYS A N 17
ATOM 23432 C CA . CYS A 1 52 ? -9.713 -6.444 -6.365 1.00 0.00 52 CYS A CA 17
ATOM 23433 C C . CYS A 1 52 ? -9.751 -6.324 -7.870 1.00 0.00 52 CYS A C 17
ATOM 23434 O O . CYS A 1 52 ? -10.626 -6.898 -8.522 1.00 0.00 52 CYS A O 17
ATOM 23441 N N . ASP A 1 53 ? -8.751 -5.637 -8.401 1.00 0.00 53 ASP A N 17
ATOM 23442 C CA . ASP A 1 53 ? -8.769 -5.134 -9.775 1.00 0.00 53 ASP A CA 17
ATOM 23443 C C . ASP A 1 53 ? -7.945 -3.867 -9.833 1.00 0.00 53 ASP A C 17
ATOM 23444 O O . ASP A 1 53 ? -6.989 -3.758 -10.598 1.00 0.00 53 ASP A O 17
ATOM 23453 N N . ILE A 1 54 ? -8.329 -2.912 -8.990 1.00 0.00 54 ILE A N 17
ATOM 23454 C CA . ILE A 1 54 ? -7.686 -1.612 -8.950 1.00 0.00 54 ILE A CA 17
ATOM 23455 C C . ILE A 1 54 ? -6.323 -1.734 -8.326 1.00 0.00 54 ILE A C 17
ATOM 23456 O O . ILE A 1 54 ? -6.198 -1.673 -7.104 1.00 0.00 54 ILE A O 17
ATOM 23472 N N . ASN A 1 55 ? -5.312 -1.927 -9.153 1.00 0.00 55 ASN A N 17
ATOM 23473 C CA . ASN A 1 55 ? -3.965 -2.104 -8.657 1.00 0.00 55 ASN A CA 17
ATOM 23474 C C . ASN A 1 55 ? -3.954 -3.238 -7.650 1.00 0.00 55 ASN A C 17
ATOM 23475 O O . ASN A 1 55 ? -3.429 -3.104 -6.548 1.00 0.00 55 ASN A O 17
ATOM 23486 N N . ASN A 1 56 ? -4.615 -4.332 -8.020 1.00 0.00 56 ASN A N 17
ATOM 23487 C CA . ASN A 1 56 ? -4.696 -5.516 -7.170 1.00 0.00 56 ASN A CA 17
ATOM 23488 C C . ASN A 1 56 ? -5.463 -5.166 -5.900 1.00 0.00 56 ASN A C 17
ATOM 23489 O O . ASN A 1 56 ? -5.138 -5.637 -4.834 1.00 0.00 56 ASN A O 17
ATOM 23500 N N . GLY A 1 57 ? -6.448 -4.283 -6.014 1.00 0.00 57 GLY A N 17
ATOM 23501 C CA . GLY A 1 57 ? -7.253 -3.922 -4.863 1.00 0.00 57 GLY A CA 17
ATOM 23502 C C . GLY A 1 57 ? -6.592 -2.872 -3.988 1.00 0.00 57 GLY A C 17
ATOM 23503 O O . GLY A 1 57 ? -7.127 -2.505 -2.943 1.00 0.00 57 GLY A O 17
ATOM 23507 N N . GLY A 1 58 ? -5.445 -2.369 -4.425 1.00 0.00 58 GLY A N 17
ATOM 23508 C CA . GLY A 1 58 ? -4.700 -1.424 -3.620 1.00 0.00 58 GLY A CA 17
ATOM 23509 C C . GLY A 1 58 ? -3.379 -2.002 -3.151 1.00 0.00 58 GLY A C 17
ATOM 23510 O O . GLY A 1 58 ? -2.706 -1.433 -2.298 1.00 0.00 58 GLY A O 17
ATOM 23514 N N . CYS A 1 59 ? -2.998 -3.114 -3.754 1.00 0.00 59 CYS A N 17
ATOM 23515 C CA . CYS A 1 59 ? -1.799 -3.851 -3.393 1.00 0.00 59 CYS A CA 17
ATOM 23516 C C . CYS A 1 59 ? -0.719 -3.645 -4.431 1.00 0.00 59 CYS A C 17
ATOM 23517 O O . CYS A 1 59 ? -0.869 -2.886 -5.386 1.00 0.00 59 CYS A O 17
ATOM 23524 N N . ASP A 1 60 ? 0.369 -4.334 -4.212 1.00 0.00 60 ASP A N 17
ATOM 23525 C CA . ASP A 1 60 ? 1.475 -4.358 -5.135 1.00 0.00 60 ASP A CA 17
ATOM 23526 C C . ASP A 1 60 ? 1.323 -5.633 -5.916 1.00 0.00 60 ASP A C 17
ATOM 23527 O O . ASP A 1 60 ? 0.804 -6.601 -5.397 1.00 0.00 60 ASP A O 17
ATOM 23536 N N . PRO A 1 61 ? 1.654 -5.621 -7.210 1.00 0.00 61 PRO A N 17
ATOM 23537 C CA . PRO A 1 61 ? 1.449 -6.782 -8.075 1.00 0.00 61 PRO A CA 17
ATOM 23538 C C . PRO A 1 61 ? 2.164 -8.025 -7.559 1.00 0.00 61 PRO A C 17
ATOM 23539 O O . PRO A 1 61 ? 1.892 -9.140 -8.005 1.00 0.00 61 PRO A O 17
ATOM 23550 N N . THR A 1 62 ? 3.092 -7.819 -6.636 1.00 0.00 62 THR A N 17
ATOM 23551 C CA . THR A 1 62 ? 3.776 -8.913 -5.976 1.00 0.00 62 THR A CA 17
ATOM 23552 C C . THR A 1 62 ? 2.977 -9.352 -4.750 1.00 0.00 62 THR A C 17
ATOM 23553 O O . THR A 1 62 ? 3.131 -10.461 -4.242 1.00 0.00 62 THR A O 17
ATOM 23564 N N . ALA A 1 63 ? 2.117 -8.454 -4.291 1.00 0.00 63 ALA A N 17
ATOM 23565 C CA . ALA A 1 63 ? 1.169 -8.740 -3.233 1.00 0.00 63 ALA A CA 17
ATOM 23566 C C . ALA A 1 63 ? -0.091 -9.368 -3.825 1.00 0.00 63 ALA A C 17
ATOM 23567 O O . ALA A 1 63 ? -0.955 -8.666 -4.350 1.00 0.00 63 ALA A O 17
ATOM 23574 N N . SER A 1 64 ? -0.177 -10.692 -3.750 1.00 0.00 64 SER A N 17
ATOM 23575 C CA . SER A 1 64 ? -1.320 -11.429 -4.273 1.00 0.00 64 SER A CA 17
ATOM 23576 C C . SER A 1 64 ? -2.598 -10.927 -3.610 1.00 0.00 64 SER A C 17
ATOM 23577 O O . SER A 1 64 ? -2.733 -10.984 -2.386 1.00 0.00 64 SER A O 17
ATOM 23585 N N . CYS A 1 65 ? -3.510 -10.414 -4.419 1.00 0.00 65 CYS A N 17
ATOM 23586 C CA . CYS A 1 65 ? -4.705 -9.765 -3.909 1.00 0.00 65 CYS A CA 17
ATOM 23587 C C . CYS A 1 65 ? -5.894 -10.707 -3.830 1.00 0.00 65 CYS A C 17
ATOM 23588 O O . CYS A 1 65 ? -6.074 -11.597 -4.667 1.00 0.00 65 CYS A O 17
ATOM 23595 N N . GLN A 1 66 ? -6.689 -10.495 -2.797 1.00 0.00 66 GLN A N 17
ATOM 23596 C CA . GLN A 1 66 ? -7.970 -11.155 -2.630 1.00 0.00 66 GLN A CA 17
ATOM 23597 C C . GLN A 1 66 ? -8.990 -10.107 -2.208 1.00 0.00 66 GLN A C 17
ATOM 23598 O O . GLN A 1 66 ? -8.686 -9.271 -1.359 1.00 0.00 66 GLN A O 17
ATOM 23612 N N . ASN A 1 67 ? -10.178 -10.121 -2.787 1.00 0.00 67 ASN A N 17
ATOM 23613 C CA . ASN A 1 67 ? -11.214 -9.202 -2.329 1.00 0.00 67 ASN A CA 17
ATOM 23614 C C . ASN A 1 67 ? -12.157 -9.878 -1.358 1.00 0.00 67 ASN A C 17
ATOM 23615 O O . ASN A 1 67 ? -12.610 -11.007 -1.569 1.00 0.00 67 ASN A O 17
ATOM 23626 N N . ALA A 1 68 ? -12.430 -9.163 -0.290 1.00 0.00 68 ALA A N 17
ATOM 23627 C CA . ALA A 1 68 ? -13.218 -9.668 0.817 1.00 0.00 68 ALA A CA 17
ATOM 23628 C C . ALA A 1 68 ? -14.150 -8.590 1.334 1.00 0.00 68 ALA A C 17
ATOM 23629 O O . ALA A 1 68 ? -13.988 -7.411 1.019 1.00 0.00 68 ALA A O 17
ATOM 23636 N N . GLU A 1 69 ? -15.125 -8.999 2.120 1.00 0.00 69 GLU A N 17
ATOM 23637 C CA . GLU A 1 69 ? -15.998 -8.072 2.798 1.00 0.00 69 GLU A CA 17
ATOM 23638 C C . GLU A 1 69 ? -15.711 -8.135 4.280 1.00 0.00 69 GLU A C 17
ATOM 23639 O O . GLU A 1 69 ? -16.279 -8.941 5.022 1.00 0.00 69 GLU A O 17
ATOM 23651 N N . SER A 1 70 ? -14.803 -7.293 4.691 1.00 0.00 70 SER A N 17
ATOM 23652 C CA . SER A 1 70 ? -14.269 -7.345 6.037 1.00 0.00 70 SER A CA 17
ATOM 23653 C C . SER A 1 70 ? -14.942 -6.307 6.923 1.00 0.00 70 SER A C 17
ATOM 23654 O O . SER A 1 70 ? -15.622 -5.410 6.424 1.00 0.00 70 SER A O 17
ATOM 23662 N N . THR A 1 71 ? -14.752 -6.430 8.226 1.00 0.00 71 THR A N 17
ATOM 23663 C CA . THR A 1 71 ? -15.205 -5.413 9.160 1.00 0.00 71 THR A CA 17
ATOM 23664 C C . THR A 1 71 ? -14.433 -4.123 8.906 1.00 0.00 71 THR A C 17
ATOM 23665 O O . THR A 1 71 ? -14.976 -3.019 8.980 1.00 0.00 71 THR A O 17
ATOM 23676 N N . GLU A 1 72 ? -13.161 -4.292 8.583 1.00 0.00 72 GLU A N 17
ATOM 23677 C CA . GLU A 1 72 ? -12.287 -3.183 8.256 1.00 0.00 72 GLU A CA 17
ATOM 23678 C C . GLU A 1 72 ? -12.218 -3.019 6.747 1.00 0.00 72 GLU A C 17
ATOM 23679 O O . GLU A 1 72 ? -12.007 -3.998 6.032 1.00 0.00 72 GLU A O 17
ATOM 23691 N N . ASN A 1 73 ? -12.390 -1.792 6.259 1.00 0.00 73 ASN A N 17
ATOM 23692 C CA . ASN A 1 73 ? -12.214 -1.511 4.834 1.00 0.00 73 ASN A CA 17
ATOM 23693 C C . ASN A 1 73 ? -10.828 -1.939 4.404 1.00 0.00 73 ASN A C 17
ATOM 23694 O O . ASN A 1 73 ? -10.646 -2.472 3.314 1.00 0.00 73 ASN A O 17
ATOM 23705 N N . SER A 1 74 ? -9.855 -1.725 5.281 1.00 0.00 74 SER A N 17
ATOM 23706 C CA . SER A 1 74 ? -8.475 -2.025 4.959 1.00 0.00 74 SER A CA 17
ATOM 23707 C C . SER A 1 74 ? -8.232 -3.527 4.887 1.00 0.00 74 SER A C 17
ATOM 23708 O O . SER A 1 74 ? -7.373 -3.986 4.137 1.00 0.00 74 SER A O 17
ATOM 23716 N N . LYS A 1 75 ? -9.004 -4.302 5.637 1.00 0.00 75 LYS A N 17
ATOM 23717 C CA . LYS A 1 75 ? -8.803 -5.742 5.669 1.00 0.00 75 LYS A CA 17
ATOM 23718 C C . LYS A 1 75 ? -9.666 -6.417 4.619 1.00 0.00 75 LYS A C 17
ATOM 23719 O O . LYS A 1 75 ? -9.728 -7.645 4.550 1.00 0.00 75 LYS A O 17
ATOM 23738 N N . LYS A 1 76 ? -10.343 -5.609 3.807 1.00 0.00 76 LYS A N 17
ATOM 23739 C CA . LYS A 1 76 ? -11.172 -6.146 2.745 1.00 0.00 76 LYS A CA 17
ATOM 23740 C C . LYS A 1 76 ? -10.303 -6.667 1.627 1.00 0.00 76 LYS A C 17
ATOM 23741 O O . LYS A 1 76 ? -10.553 -7.728 1.071 1.00 0.00 76 LYS A O 17
ATOM 23760 N N . ILE A 1 77 ? -9.289 -5.906 1.284 1.00 0.00 77 ILE A N 17
ATOM 23761 C CA . ILE A 1 77 ? -8.368 -6.331 0.262 1.00 0.00 77 ILE A CA 17
ATOM 23762 C C . ILE A 1 77 ? -7.169 -6.989 0.908 1.00 0.00 77 ILE A C 17
ATOM 23763 O O . ILE A 1 77 ? -6.429 -6.374 1.677 1.00 0.00 77 ILE A O 17
ATOM 23779 N N . ILE A 1 78 ? -7.012 -8.255 0.613 1.00 0.00 78 ILE A N 17
ATOM 23780 C CA . ILE A 1 78 ? -5.923 -9.031 1.156 1.00 0.00 78 ILE A CA 17
ATOM 23781 C C . ILE A 1 78 ? -4.732 -8.976 0.222 1.00 0.00 78 ILE A C 17
ATOM 23782 O O . ILE A 1 78 ? -4.752 -9.552 -0.864 1.00 0.00 78 ILE A O 17
ATOM 23798 N N . CYS A 1 79 ? -3.710 -8.270 0.642 1.00 0.00 79 CYS A N 17
ATOM 23799 C CA . CYS A 1 79 ? -2.486 -8.170 -0.123 1.00 0.00 79 CYS A CA 17
ATOM 23800 C C . CYS A 1 79 ? -1.442 -9.098 0.467 1.00 0.00 79 CYS A C 17
ATOM 23801 O O . CYS A 1 79 ? -1.063 -8.977 1.633 1.00 0.00 79 CYS A O 17
ATOM 23808 N N . THR A 1 80 ? -1.001 -10.041 -0.335 1.00 0.00 80 THR A N 17
ATOM 23809 C CA . THR A 1 80 ? -0.082 -11.062 0.120 1.00 0.00 80 THR A CA 17
ATOM 23810 C C . THR A 1 80 ? 1.261 -10.936 -0.583 1.00 0.00 80 THR A C 17
ATOM 23811 O O . THR A 1 80 ? 1.401 -11.331 -1.737 1.00 0.00 80 THR A O 17
ATOM 23822 N N . CYS A 1 81 ? 2.250 -10.427 0.119 1.00 0.00 81 CYS A N 17
ATOM 23823 C CA . CYS A 1 81 ? 3.556 -10.228 -0.480 1.00 0.00 81 CYS A CA 17
ATOM 23824 C C . CYS A 1 81 ? 4.309 -11.558 -0.447 1.00 0.00 81 CYS A C 17
ATOM 23825 O O . CYS A 1 81 ? 4.143 -12.355 0.481 1.00 0.00 81 CYS A O 17
ATOM 23832 N N . LYS A 1 82 ? 5.111 -11.799 -1.476 1.00 0.00 82 LYS A N 17
ATOM 23833 C CA . LYS A 1 82 ? 5.698 -13.112 -1.730 1.00 0.00 82 LYS A CA 17
ATOM 23834 C C . LYS A 1 82 ? 6.870 -13.448 -0.803 1.00 0.00 82 LYS A C 17
ATOM 23835 O O . LYS A 1 82 ? 7.212 -12.694 0.107 1.00 0.00 82 LYS A O 17
ATOM 23854 N N . GLU A 1 83 ? 7.470 -14.602 -1.054 1.00 0.00 83 GLU A N 17
ATOM 23855 C CA . GLU A 1 83 ? 8.607 -15.102 -0.281 1.00 0.00 83 GLU A CA 17
ATOM 23856 C C . GLU A 1 83 ? 9.808 -14.130 -0.226 1.00 0.00 83 GLU A C 17
ATOM 23857 O O . GLU A 1 83 ? 10.366 -13.921 0.851 1.00 0.00 83 GLU A O 17
ATOM 23869 N N . PRO A 1 84 ? 10.224 -13.491 -1.349 1.00 0.00 84 PRO A N 17
ATOM 23870 C CA . PRO A 1 84 ? 11.382 -12.595 -1.338 1.00 0.00 84 PRO A CA 17
ATOM 23871 C C . PRO A 1 84 ? 11.014 -11.226 -0.798 1.00 0.00 84 PRO A C 17
ATOM 23872 O O . PRO A 1 84 ? 11.782 -10.267 -0.880 1.00 0.00 84 PRO A O 17
ATOM 23883 N N . THR A 1 85 ? 9.804 -11.152 -0.279 1.00 0.00 85 THR A N 17
ATOM 23884 C CA . THR A 1 85 ? 9.284 -9.944 0.303 1.00 0.00 85 THR A CA 17
ATOM 23885 C C . THR A 1 85 ? 8.800 -10.249 1.729 1.00 0.00 85 THR A C 17
ATOM 23886 O O . THR A 1 85 ? 7.606 -10.372 1.995 1.00 0.00 85 THR A O 17
ATOM 23897 N N . PRO A 1 86 ? 9.741 -10.395 2.675 1.00 0.00 86 PRO A N 17
ATOM 23898 C CA . PRO A 1 86 ? 9.432 -10.776 4.063 1.00 0.00 86 PRO A CA 17
ATOM 23899 C C . PRO A 1 86 ? 8.611 -9.712 4.774 1.00 0.00 86 PRO A C 17
ATOM 23900 O O . PRO A 1 86 ? 8.081 -9.926 5.866 1.00 0.00 86 PRO A O 17
ATOM 23911 N N . ASN A 1 87 ? 8.508 -8.567 4.126 1.00 0.00 87 ASN A N 17
ATOM 23912 C CA . ASN A 1 87 ? 7.890 -7.399 4.702 1.00 0.00 87 ASN A CA 17
ATOM 23913 C C . ASN A 1 87 ? 6.948 -6.775 3.693 1.00 0.00 87 ASN A C 17
ATOM 23914 O O . ASN A 1 87 ? 6.756 -7.311 2.601 1.00 0.00 87 ASN A O 17
ATOM 23925 N N . ALA A 1 88 ? 6.396 -5.631 4.040 1.00 0.00 88 ALA A N 17
ATOM 23926 C CA . ALA A 1 88 ? 5.507 -4.919 3.144 1.00 0.00 88 ALA A CA 17
ATOM 23927 C C . ALA A 1 88 ? 5.639 -3.420 3.341 1.00 0.00 88 ALA A C 17
ATOM 23928 O O . ALA A 1 88 ? 5.842 -2.945 4.461 1.00 0.00 88 ALA A O 17
ATOM 23935 N N . TYR A 1 89 ? 5.548 -2.682 2.245 1.00 0.00 89 TYR A N 17
ATOM 23936 C CA . TYR A 1 89 ? 5.475 -1.234 2.309 1.00 0.00 89 TYR A CA 17
ATOM 23937 C C . TYR A 1 89 ? 4.088 -0.889 2.853 1.00 0.00 89 TYR A C 17
ATOM 23938 O O . TYR A 1 89 ? 3.083 -1.015 2.145 1.00 0.00 89 TYR A O 17
ATOM 23956 N N . TYR A 1 90 ? 4.042 -0.502 4.123 1.00 0.00 90 TYR A N 17
ATOM 23957 C CA . TYR A 1 90 ? 2.789 -0.328 4.861 1.00 0.00 90 TYR A CA 17
ATOM 23958 C C . TYR A 1 90 ? 2.089 -1.671 5.065 1.00 0.00 90 TYR A C 17
ATOM 23959 O O . TYR A 1 90 ? 2.674 -2.593 5.632 1.00 0.00 90 TYR A O 17
ATOM 23977 N N . GLU A 1 91 ? 0.853 -1.794 4.608 1.00 0.00 91 GLU A N 17
ATOM 23978 C CA . GLU A 1 91 ? 0.051 -2.979 4.915 1.00 0.00 91 GLU A CA 17
ATOM 23979 C C . GLU A 1 91 ? 0.152 -4.055 3.833 1.00 0.00 91 GLU A C 17
ATOM 23980 O O . GLU A 1 91 ? -0.457 -5.118 3.953 1.00 0.00 91 GLU A O 17
ATOM 23992 N N . GLY A 1 92 ? 0.920 -3.788 2.792 1.00 0.00 92 GLY A N 17
ATOM 23993 C CA . GLY A 1 92 ? 0.924 -4.666 1.632 1.00 0.00 92 GLY A CA 17
ATOM 23994 C C . GLY A 1 92 ? 0.500 -3.907 0.400 1.00 0.00 92 GLY A C 17
ATOM 23995 O O . GLY A 1 92 ? 0.372 -4.470 -0.689 1.00 0.00 92 GLY A O 17
ATOM 23999 N N . VAL A 1 93 ? 0.268 -2.611 0.600 1.00 0.00 93 VAL A N 17
ATOM 24000 C CA . VAL A 1 93 ? -0.059 -1.694 -0.476 1.00 0.00 93 VAL A CA 17
ATOM 24001 C C . VAL A 1 93 ? 1.034 -1.738 -1.536 1.00 0.00 93 VAL A C 17
ATOM 24002 O O . VAL A 1 93 ? 0.792 -1.544 -2.727 1.00 0.00 93 VAL A O 17
ATOM 24015 N N . PHE A 1 94 ? 2.246 -1.975 -1.063 1.00 0.00 94 PHE A N 17
ATOM 24016 C CA . PHE A 1 94 ? 3.389 -2.218 -1.909 1.00 0.00 94 PHE A CA 17
ATOM 24017 C C . PHE A 1 94 ? 4.353 -3.150 -1.157 1.00 0.00 94 PHE A C 17
ATOM 24018 O O . PHE A 1 94 ? 4.285 -3.223 0.063 1.00 0.00 94 PHE A O 17
ATOM 24035 N N . CYS A 1 95 ? 5.207 -3.903 -1.862 1.00 0.00 95 CYS A N 17
ATOM 24036 C CA . CYS A 1 95 ? 6.156 -4.817 -1.191 1.00 0.00 95 CYS A CA 17
ATOM 24037 C C . CYS A 1 95 ? 7.479 -4.882 -1.970 1.00 0.00 95 CYS A C 17
ATOM 24038 O O . CYS A 1 95 ? 7.514 -4.576 -3.160 1.00 0.00 95 CYS A O 17
ATOM 24045 N N . SER A 1 96 ? 8.566 -5.278 -1.293 1.00 0.00 96 SER A N 17
ATOM 24046 C CA . SER A 1 96 ? 9.904 -5.307 -1.907 1.00 0.00 96 SER A CA 17
ATOM 24047 C C . SER A 1 96 ? 10.366 -6.726 -2.152 1.00 0.00 96 SER A C 17
ATOM 24048 O O . SER A 1 96 ? 10.495 -7.503 -1.210 1.00 0.00 96 SER A O 17
ATOM 24056 N N . SER A 1 97 ? 10.669 -7.045 -3.400 1.00 0.00 97 SER A N 17
ATOM 24057 C CA . SER A 1 97 ? 11.145 -8.371 -3.742 1.00 0.00 97 SER A CA 17
ATOM 24058 C C . SER A 1 97 ? 12.631 -8.366 -4.062 1.00 0.00 97 SER A C 17
ATOM 24059 O O . SER A 1 97 ? 13.041 -8.463 -5.220 1.00 0.00 97 SER A O 17
ATOM 24067 N N . SER A 1 98 ? 13.422 -8.285 -3.010 1.00 0.00 98 SER A N 17
ATOM 24068 C CA . SER A 1 98 ? 14.877 -8.229 -3.119 1.00 0.00 98 SER A CA 17
ATOM 24069 C C . SER A 1 98 ? 15.500 -8.101 -1.732 1.00 0.00 98 SER A C 17
ATOM 24070 O O . SER A 1 98 ? 16.270 -7.179 -1.465 1.00 0.00 98 SER A O 17
ATOM 24078 N N . SER A 1 99 ? 15.162 -9.024 -0.848 1.00 0.00 99 SER A N 17
ATOM 24079 C CA . SER A 1 99 ? 15.650 -8.975 0.520 1.00 0.00 99 SER A CA 17
ATOM 24080 C C . SER A 1 99 ? 16.808 -9.949 0.723 1.00 0.00 99 SER A C 17
ATOM 24081 O O . SER A 1 99 ? 16.580 -11.177 0.659 1.00 0.00 99 SER A O 17
ATOM 24090 N N . GLY A 1 1 ? 20.134 -8.889 -0.736 1.00 0.00 1 GLY A N 18
ATOM 24091 C CA . GLY A 1 1 ? 20.601 -7.484 -0.649 1.00 0.00 1 GLY A CA 18
ATOM 24092 C C . GLY A 1 1 ? 19.678 -6.640 0.196 1.00 0.00 1 GLY A C 18
ATOM 24093 O O . GLY A 1 1 ? 20.036 -6.222 1.297 1.00 0.00 1 GLY A O 18
ATOM 24099 N N . VAL A 1 2 ? 18.486 -6.390 -0.316 1.00 0.00 2 VAL A N 18
ATOM 24100 C CA . VAL A 1 2 ? 17.502 -5.608 0.392 1.00 0.00 2 VAL A CA 18
ATOM 24101 C C . VAL A 1 2 ? 16.391 -6.493 0.930 1.00 0.00 2 VAL A C 18
ATOM 24102 O O . VAL A 1 2 ? 16.144 -7.566 0.399 1.00 0.00 2 VAL A O 18
ATOM 24115 N N . ASP A 1 3 ? 15.789 -6.069 2.027 1.00 0.00 3 ASP A N 18
ATOM 24116 C CA . ASP A 1 3 ? 14.477 -6.548 2.438 1.00 0.00 3 ASP A CA 18
ATOM 24117 C C . ASP A 1 3 ? 13.588 -5.338 2.723 1.00 0.00 3 ASP A C 18
ATOM 24118 O O . ASP A 1 3 ? 14.077 -4.312 3.202 1.00 0.00 3 ASP A O 18
ATOM 24127 N N . PRO A 1 4 ? 12.294 -5.419 2.360 1.00 0.00 4 PRO A N 18
ATOM 24128 C CA . PRO A 1 4 ? 11.341 -4.288 2.390 1.00 0.00 4 PRO A CA 18
ATOM 24129 C C . PRO A 1 4 ? 11.286 -3.405 3.668 1.00 0.00 4 PRO A C 18
ATOM 24130 O O . PRO A 1 4 ? 10.553 -2.421 3.677 1.00 0.00 4 PRO A O 18
ATOM 24141 N N . LYS A 1 5 ? 12.043 -3.714 4.721 1.00 0.00 5 LYS A N 18
ATOM 24142 C CA . LYS A 1 5 ? 11.937 -2.959 5.992 1.00 0.00 5 LYS A CA 18
ATOM 24143 C C . LYS A 1 5 ? 12.527 -1.546 5.942 1.00 0.00 5 LYS A C 18
ATOM 24144 O O . LYS A 1 5 ? 12.624 -0.890 6.975 1.00 0.00 5 LYS A O 18
ATOM 24163 N N . HIS A 1 6 ? 12.911 -1.071 4.772 1.00 0.00 6 HIS A N 18
ATOM 24164 C CA . HIS A 1 6 ? 13.650 0.194 4.676 1.00 0.00 6 HIS A CA 18
ATOM 24165 C C . HIS A 1 6 ? 12.739 1.418 4.796 1.00 0.00 6 HIS A C 18
ATOM 24166 O O . HIS A 1 6 ? 13.129 2.517 4.410 1.00 0.00 6 HIS A O 18
ATOM 24181 N N . VAL A 1 7 ? 11.535 1.194 5.337 1.00 0.00 7 VAL A N 18
ATOM 24182 C CA . VAL A 1 7 ? 10.581 2.245 5.720 1.00 0.00 7 VAL A CA 18
ATOM 24183 C C . VAL A 1 7 ? 10.507 3.412 4.715 1.00 0.00 7 VAL A C 18
ATOM 24184 O O . VAL A 1 7 ? 10.593 3.201 3.505 1.00 0.00 7 VAL A O 18
ATOM 24197 N N . CYS A 1 8 ? 10.288 4.631 5.201 1.00 0.00 8 CYS A N 18
ATOM 24198 C CA . CYS A 1 8 ? 10.076 5.763 4.308 1.00 0.00 8 CYS A CA 18
ATOM 24199 C C . CYS A 1 8 ? 10.327 7.099 4.968 1.00 0.00 8 CYS A C 18
ATOM 24200 O O . CYS A 1 8 ? 10.229 7.249 6.188 1.00 0.00 8 CYS A O 18
ATOM 24207 N N . VAL A 1 9 ? 10.663 8.048 4.108 1.00 0.00 9 VAL A N 18
ATOM 24208 C CA . VAL A 1 9 ? 10.581 9.458 4.388 1.00 0.00 9 VAL A CA 18
ATOM 24209 C C . VAL A 1 9 ? 10.277 10.132 3.061 1.00 0.00 9 VAL A C 18
ATOM 24210 O O . VAL A 1 9 ? 11.150 10.309 2.219 1.00 0.00 9 VAL A O 18
ATOM 24223 N N . ASP A 1 10 ? 9.032 10.477 2.868 1.00 0.00 10 ASP A N 18
ATOM 24224 C CA . ASP A 1 10 ? 8.589 11.002 1.592 1.00 0.00 10 ASP A CA 18
ATOM 24225 C C . ASP A 1 10 ? 7.801 12.290 1.772 1.00 0.00 10 ASP A C 18
ATOM 24226 O O . ASP A 1 10 ? 7.497 12.664 2.904 1.00 0.00 10 ASP A O 18
ATOM 24235 N N . THR A 1 11 ? 7.561 12.972 0.650 1.00 0.00 11 THR A N 18
ATOM 24236 C CA . THR A 1 11 ? 6.525 13.976 0.480 1.00 0.00 11 THR A CA 18
ATOM 24237 C C . THR A 1 11 ? 6.069 14.693 1.755 1.00 0.00 11 THR A C 18
ATOM 24238 O O . THR A 1 11 ? 5.449 14.114 2.649 1.00 0.00 11 THR A O 18
ATOM 24249 N N . ARG A 1 12 ? 6.371 15.986 1.785 1.00 0.00 12 ARG A N 18
ATOM 24250 C CA . ARG A 1 12 ? 5.893 16.916 2.809 1.00 0.00 12 ARG A CA 18
ATOM 24251 C C . ARG A 1 12 ? 4.462 16.628 3.280 1.00 0.00 12 ARG A C 18
ATOM 24252 O O . ARG A 1 12 ? 4.158 16.791 4.459 1.00 0.00 12 ARG A O 18
ATOM 24273 N N . ASP A 1 13 ? 3.588 16.213 2.369 1.00 0.00 13 ASP A N 18
ATOM 24274 C CA . ASP A 1 13 ? 2.187 16.004 2.712 1.00 0.00 13 ASP A CA 18
ATOM 24275 C C . ASP A 1 13 ? 1.610 14.790 1.992 1.00 0.00 13 ASP A C 18
ATOM 24276 O O . ASP A 1 13 ? 1.049 14.904 0.904 1.00 0.00 13 ASP A O 18
ATOM 24285 N N . ILE A 1 14 ? 1.790 13.623 2.594 1.00 0.00 14 ILE A N 18
ATOM 24286 C CA . ILE A 1 14 ? 1.185 12.397 2.095 1.00 0.00 14 ILE A CA 18
ATOM 24287 C C . ILE A 1 14 ? -0.250 12.311 2.598 1.00 0.00 14 ILE A C 18
ATOM 24288 O O . ILE A 1 14 ? -0.530 12.654 3.746 1.00 0.00 14 ILE A O 18
ATOM 24304 N N . PRO A 1 15 ? -1.172 11.881 1.727 1.00 0.00 15 PRO A N 18
ATOM 24305 C CA . PRO A 1 15 ? -2.611 11.857 2.016 1.00 0.00 15 PRO A CA 18
ATOM 24306 C C . PRO A 1 15 ? -2.959 11.115 3.310 1.00 0.00 15 PRO A C 18
ATOM 24307 O O . PRO A 1 15 ? -2.274 10.179 3.720 1.00 0.00 15 PRO A O 18
ATOM 24318 N N . LYS A 1 16 ? -4.047 11.559 3.935 1.00 0.00 16 LYS A N 18
ATOM 24319 C CA . LYS A 1 16 ? -4.488 11.059 5.225 1.00 0.00 16 LYS A CA 18
ATOM 24320 C C . LYS A 1 16 ? -4.804 9.575 5.197 1.00 0.00 16 LYS A C 18
ATOM 24321 O O . LYS A 1 16 ? -4.476 8.841 6.128 1.00 0.00 16 LYS A O 18
ATOM 24340 N N . ASN A 1 17 ? -5.444 9.133 4.138 1.00 0.00 17 ASN A N 18
ATOM 24341 C CA . ASN A 1 17 ? -5.795 7.733 4.003 1.00 0.00 17 ASN A CA 18
ATOM 24342 C C . ASN A 1 17 ? -4.736 7.061 3.151 1.00 0.00 17 ASN A C 18
ATOM 24343 O O . ASN A 1 17 ? -5.016 6.181 2.341 1.00 0.00 17 ASN A O 18
ATOM 24354 N N . ALA A 1 18 ? -3.509 7.511 3.345 1.00 0.00 18 ALA A N 18
ATOM 24355 C CA . ALA A 1 18 ? -2.388 7.073 2.553 1.00 0.00 18 ALA A CA 18
ATOM 24356 C C . ALA A 1 18 ? -1.177 6.897 3.432 1.00 0.00 18 ALA A C 18
ATOM 24357 O O . ALA A 1 18 ? -1.188 7.252 4.611 1.00 0.00 18 ALA A O 18
ATOM 24364 N N . GLY A 1 19 ? -0.151 6.339 2.852 1.00 0.00 19 GLY A N 18
ATOM 24365 C CA . GLY A 1 19 ? 1.102 6.187 3.533 1.00 0.00 19 GLY A CA 18
ATOM 24366 C C . GLY A 1 19 ? 2.229 6.213 2.548 1.00 0.00 19 GLY A C 18
ATOM 24367 O O . GLY A 1 19 ? 2.021 5.950 1.364 1.00 0.00 19 GLY A O 18
ATOM 24371 N N . CYS A 1 20 ? 3.418 6.522 3.007 1.00 0.00 20 CYS A N 18
ATOM 24372 C CA . CYS A 1 20 ? 4.526 6.649 2.105 1.00 0.00 20 CYS A CA 18
ATOM 24373 C C . CYS A 1 20 ? 5.474 5.526 2.325 1.00 0.00 20 CYS A C 18
ATOM 24374 O O . CYS A 1 20 ? 5.590 4.991 3.434 1.00 0.00 20 CYS A O 18
ATOM 24381 N N . PHE A 1 21 ? 6.114 5.129 1.270 1.00 0.00 21 PHE A N 18
ATOM 24382 C CA . PHE A 1 21 ? 7.191 4.210 1.396 1.00 0.00 21 PHE A CA 18
ATOM 24383 C C . PHE A 1 21 ? 8.297 4.556 0.427 1.00 0.00 21 PHE A C 18
ATOM 24384 O O . PHE A 1 21 ? 8.060 4.917 -0.723 1.00 0.00 21 PHE A O 18
ATOM 24401 N N . ARG A 1 22 ? 9.502 4.449 0.918 1.00 0.00 22 ARG A N 18
ATOM 24402 C CA . ARG A 1 22 ? 10.664 4.813 0.162 1.00 0.00 22 ARG A CA 18
ATOM 24403 C C . ARG A 1 22 ? 11.571 3.602 0.038 1.00 0.00 22 ARG A C 18
ATOM 24404 O O . ARG A 1 22 ? 11.992 3.031 1.043 1.00 0.00 22 ARG A O 18
ATOM 24425 N N . ASP A 1 23 ? 11.858 3.184 -1.184 1.00 0.00 23 ASP A N 18
ATOM 24426 C CA . ASP A 1 23 ? 12.634 1.971 -1.370 1.00 0.00 23 ASP A CA 18
ATOM 24427 C C . ASP A 1 23 ? 14.112 2.242 -1.159 1.00 0.00 23 ASP A C 18
ATOM 24428 O O . ASP A 1 23 ? 14.538 3.382 -0.977 1.00 0.00 23 ASP A O 18
ATOM 24437 N N . ASP A 1 24 ? 14.882 1.169 -1.198 1.00 0.00 24 ASP A N 18
ATOM 24438 C CA . ASP A 1 24 ? 16.249 1.170 -0.702 1.00 0.00 24 ASP A CA 18
ATOM 24439 C C . ASP A 1 24 ? 17.191 1.894 -1.653 1.00 0.00 24 ASP A C 18
ATOM 24440 O O . ASP A 1 24 ? 18.361 2.110 -1.337 1.00 0.00 24 ASP A O 18
ATOM 24449 N N . ASP A 1 25 ? 16.676 2.281 -2.809 1.00 0.00 25 ASP A N 18
ATOM 24450 C CA . ASP A 1 25 ? 17.470 3.005 -3.789 1.00 0.00 25 ASP A CA 18
ATOM 24451 C C . ASP A 1 25 ? 17.417 4.502 -3.499 1.00 0.00 25 ASP A C 18
ATOM 24452 O O . ASP A 1 25 ? 18.269 5.267 -3.952 1.00 0.00 25 ASP A O 18
ATOM 24461 N N . GLY A 1 26 ? 16.426 4.903 -2.713 1.00 0.00 26 GLY A N 18
ATOM 24462 C CA . GLY A 1 26 ? 16.244 6.307 -2.396 1.00 0.00 26 GLY A CA 18
ATOM 24463 C C . GLY A 1 26 ? 14.976 6.855 -3.011 1.00 0.00 26 GLY A C 18
ATOM 24464 O O . GLY A 1 26 ? 14.653 8.036 -2.874 1.00 0.00 26 GLY A O 18
ATOM 24468 N N . THR A 1 27 ? 14.270 5.975 -3.698 1.00 0.00 27 THR A N 18
ATOM 24469 C CA . THR A 1 27 ? 12.997 6.290 -4.321 1.00 0.00 27 THR A CA 18
ATOM 24470 C C . THR A 1 27 ? 11.926 6.535 -3.266 1.00 0.00 27 THR A C 18
ATOM 24471 O O . THR A 1 27 ? 11.843 5.796 -2.293 1.00 0.00 27 THR A O 18
ATOM 24482 N N . GLU A 1 28 ? 11.094 7.547 -3.462 1.00 0.00 28 GLU A N 18
ATOM 24483 C CA . GLU A 1 28 ? 10.072 7.886 -2.483 1.00 0.00 28 GLU A CA 18
ATOM 24484 C C . GLU A 1 28 ? 8.701 7.979 -3.132 1.00 0.00 28 GLU A C 18
ATOM 24485 O O . GLU A 1 28 ? 8.468 8.790 -4.031 1.00 0.00 28 GLU A O 18
ATOM 24497 N N . GLU A 1 29 ? 7.797 7.135 -2.655 1.00 0.00 29 GLU A N 18
ATOM 24498 C CA . GLU A 1 29 ? 6.467 7.007 -3.222 1.00 0.00 29 GLU A CA 18
ATOM 24499 C C . GLU A 1 29 ? 5.439 6.835 -2.120 1.00 0.00 29 GLU A C 18
ATOM 24500 O O . GLU A 1 29 ? 5.666 6.112 -1.159 1.00 0.00 29 GLU A O 18
ATOM 24512 N N . TRP A 1 30 ? 4.317 7.495 -2.249 1.00 0.00 30 TRP A N 18
ATOM 24513 C CA . TRP A 1 30 ? 3.208 7.197 -1.383 1.00 0.00 30 TRP A CA 18
ATOM 24514 C C . TRP A 1 30 ? 2.111 6.503 -2.170 1.00 0.00 30 TRP A C 18
ATOM 24515 O O . TRP A 1 30 ? 2.037 6.599 -3.400 1.00 0.00 30 TRP A O 18
ATOM 24536 N N . ARG A 1 31 ? 1.280 5.788 -1.447 1.00 0.00 31 ARG A N 18
ATOM 24537 C CA . ARG A 1 31 ? 0.185 5.023 -2.015 1.00 0.00 31 ARG A CA 18
ATOM 24538 C C . ARG A 1 31 ? -1.002 5.124 -1.083 1.00 0.00 31 ARG A C 18
ATOM 24539 O O . ARG A 1 31 ? -0.915 5.767 -0.039 1.00 0.00 31 ARG A O 18
ATOM 24560 N N . CYS A 1 32 ? -2.086 4.467 -1.433 1.00 0.00 32 CYS A N 18
ATOM 24561 C CA . CYS A 1 32 ? -3.314 4.577 -0.672 1.00 0.00 32 CYS A CA 18
ATOM 24562 C C . CYS A 1 32 ? -3.558 3.265 0.028 1.00 0.00 32 CYS A C 18
ATOM 24563 O O . CYS A 1 32 ? -3.557 2.204 -0.597 1.00 0.00 32 CYS A O 18
ATOM 24570 N N . LEU A 1 33 ? -3.741 3.371 1.338 1.00 0.00 33 LEU A N 18
ATOM 24571 C CA . LEU A 1 33 ? -3.855 2.223 2.220 1.00 0.00 33 LEU A CA 18
ATOM 24572 C C . LEU A 1 33 ? -4.899 1.247 1.703 1.00 0.00 33 LEU A C 18
ATOM 24573 O O . LEU A 1 33 ? -5.852 1.624 1.023 1.00 0.00 33 LEU A O 18
ATOM 24589 N N . LEU A 1 34 ? -4.689 -0.002 2.035 1.00 0.00 34 LEU A N 18
ATOM 24590 C CA . LEU A 1 34 ? -5.497 -1.096 1.566 1.00 0.00 34 LEU A CA 18
ATOM 24591 C C . LEU A 1 34 ? -6.960 -0.895 1.887 1.00 0.00 34 LEU A C 18
ATOM 24592 O O . LEU A 1 34 ? -7.320 -0.527 3.004 1.00 0.00 34 LEU A O 18
ATOM 24608 N N . GLY A 1 35 ? -7.793 -1.119 0.886 1.00 0.00 35 GLY A N 18
ATOM 24609 C CA . GLY A 1 35 ? -9.216 -0.934 1.046 1.00 0.00 35 GLY A CA 18
ATOM 24610 C C . GLY A 1 35 ? -9.640 0.483 0.736 1.00 0.00 35 GLY A C 18
ATOM 24611 O O . GLY A 1 35 ? -10.825 0.821 0.811 1.00 0.00 35 GLY A O 18
ATOM 24615 N N . TYR A 1 36 ? -8.669 1.321 0.399 1.00 0.00 36 TYR A N 18
ATOM 24616 C CA . TYR A 1 36 ? -8.934 2.714 0.092 1.00 0.00 36 TYR A CA 18
ATOM 24617 C C . TYR A 1 36 ? -8.821 2.950 -1.402 1.00 0.00 36 TYR A C 18
ATOM 24618 O O . TYR A 1 36 ? -8.672 2.009 -2.181 1.00 0.00 36 TYR A O 18
ATOM 24636 N N . LYS A 1 37 ? -8.917 4.206 -1.795 1.00 0.00 37 LYS A N 18
ATOM 24637 C CA . LYS A 1 37 ? -8.919 4.567 -3.190 1.00 0.00 37 LYS A CA 18
ATOM 24638 C C . LYS A 1 37 ? -8.299 5.936 -3.385 1.00 0.00 37 LYS A C 18
ATOM 24639 O O . LYS A 1 37 ? -8.066 6.670 -2.421 1.00 0.00 37 LYS A O 18
ATOM 24658 N N . LYS A 1 38 ? -8.041 6.273 -4.636 1.00 0.00 38 LYS A N 18
ATOM 24659 C CA . LYS A 1 38 ? -7.487 7.569 -4.980 1.00 0.00 38 LYS A CA 18
ATOM 24660 C C . LYS A 1 38 ? -8.616 8.528 -5.317 1.00 0.00 38 LYS A C 18
ATOM 24661 O O . LYS A 1 38 ? -9.465 8.230 -6.159 1.00 0.00 38 LYS A O 18
ATOM 24680 N N . GLY A 1 39 ? -8.619 9.674 -4.661 1.00 0.00 39 GLY A N 18
ATOM 24681 C CA . GLY A 1 39 ? -9.716 10.597 -4.800 1.00 0.00 39 GLY A CA 18
ATOM 24682 C C . GLY A 1 39 ? -9.424 11.736 -5.753 1.00 0.00 39 GLY A C 18
ATOM 24683 O O . GLY A 1 39 ? -9.217 11.519 -6.949 1.00 0.00 39 GLY A O 18
ATOM 24687 N N . GLU A 1 40 ? -9.405 12.945 -5.210 1.00 0.00 40 GLU A N 18
ATOM 24688 C CA . GLU A 1 40 ? -9.195 14.169 -5.982 1.00 0.00 40 GLU A CA 18
ATOM 24689 C C . GLU A 1 40 ? -7.726 14.342 -6.393 1.00 0.00 40 GLU A C 18
ATOM 24690 O O . GLU A 1 40 ? -7.074 15.327 -6.038 1.00 0.00 40 GLU A O 18
ATOM 24702 N N . GLY A 1 41 ? -7.205 13.382 -7.134 1.00 0.00 41 GLY A N 18
ATOM 24703 C CA . GLY A 1 41 ? -5.841 13.478 -7.606 1.00 0.00 41 GLY A CA 18
ATOM 24704 C C . GLY A 1 41 ? -4.858 12.824 -6.663 1.00 0.00 41 GLY A C 18
ATOM 24705 O O . GLY A 1 41 ? -4.886 11.610 -6.474 1.00 0.00 41 GLY A O 18
ATOM 24709 N N . ASN A 1 42 ? -3.997 13.630 -6.061 1.00 0.00 42 ASN A N 18
ATOM 24710 C CA . ASN A 1 42 ? -2.998 13.130 -5.121 1.00 0.00 42 ASN A CA 18
ATOM 24711 C C . ASN A 1 42 ? -3.595 12.973 -3.726 1.00 0.00 42 ASN A C 18
ATOM 24712 O O . ASN A 1 42 ? -3.085 13.508 -2.743 1.00 0.00 42 ASN A O 18
ATOM 24723 N N . THR A 1 43 ? -4.671 12.210 -3.651 1.00 0.00 43 THR A N 18
ATOM 24724 C CA . THR A 1 43 ? -5.402 12.029 -2.412 1.00 0.00 43 THR A CA 18
ATOM 24725 C C . THR A 1 43 ? -5.885 10.605 -2.257 1.00 0.00 43 THR A C 18
ATOM 24726 O O . THR A 1 43 ? -6.290 9.966 -3.222 1.00 0.00 43 THR A O 18
ATOM 24737 N N . CYS A 1 44 ? -5.846 10.120 -1.040 1.00 0.00 44 CYS A N 18
ATOM 24738 C CA . CYS A 1 44 ? -6.339 8.795 -0.741 1.00 0.00 44 CYS A CA 18
ATOM 24739 C C . CYS A 1 44 ? -7.484 8.890 0.244 1.00 0.00 44 CYS A C 18
ATOM 24740 O O . CYS A 1 44 ? -7.428 9.660 1.203 1.00 0.00 44 CYS A O 18
ATOM 24747 N N . VAL A 1 45 ? -8.514 8.111 -0.009 1.00 0.00 45 VAL A N 18
ATOM 24748 C CA . VAL A 1 45 ? -9.722 8.124 0.793 1.00 0.00 45 VAL A CA 18
ATOM 24749 C C . VAL A 1 45 ? -10.246 6.717 0.946 1.00 0.00 45 VAL A C 18
ATOM 24750 O O . VAL A 1 45 ? -9.955 5.849 0.130 1.00 0.00 45 VAL A O 18
ATOM 24763 N N . GLU A 1 46 ? -11.007 6.492 1.998 1.00 0.00 46 GLU A N 18
ATOM 24764 C CA . GLU A 1 46 ? -11.573 5.187 2.258 1.00 0.00 46 GLU A CA 18
ATOM 24765 C C . GLU A 1 46 ? -12.564 4.803 1.170 1.00 0.00 46 GLU A C 18
ATOM 24766 O O . GLU A 1 46 ? -13.670 5.340 1.104 1.00 0.00 46 GLU A O 18
ATOM 24778 N N . ASN A 1 47 ? -12.145 3.869 0.329 1.00 0.00 47 ASN A N 18
ATOM 24779 C CA . ASN A 1 47 ? -12.955 3.381 -0.778 1.00 0.00 47 ASN A CA 18
ATOM 24780 C C . ASN A 1 47 ? -14.262 2.792 -0.259 1.00 0.00 47 ASN A C 18
ATOM 24781 O O . ASN A 1 47 ? -15.331 3.070 -0.795 1.00 0.00 47 ASN A O 18
ATOM 24792 N N . ASN A 1 48 ? -14.150 1.971 0.789 1.00 0.00 48 ASN A N 18
ATOM 24793 C CA . ASN A 1 48 ? -15.313 1.396 1.484 1.00 0.00 48 ASN A CA 18
ATOM 24794 C C . ASN A 1 48 ? -16.002 0.308 0.668 1.00 0.00 48 ASN A C 18
ATOM 24795 O O . ASN A 1 48 ? -16.744 -0.510 1.208 1.00 0.00 48 ASN A O 18
ATOM 24806 N N . ASN A 1 49 ? -15.740 0.289 -0.627 1.00 0.00 49 ASN A N 18
ATOM 24807 C CA . ASN A 1 49 ? -16.125 -0.830 -1.473 1.00 0.00 49 ASN A CA 18
ATOM 24808 C C . ASN A 1 49 ? -14.947 -1.229 -2.370 1.00 0.00 49 ASN A C 18
ATOM 24809 O O . ASN A 1 49 ? -15.050 -1.233 -3.600 1.00 0.00 49 ASN A O 18
ATOM 24820 N N . PRO A 1 50 ? -13.791 -1.530 -1.755 1.00 0.00 50 PRO A N 18
ATOM 24821 C CA . PRO A 1 50 ? -12.572 -1.845 -2.480 1.00 0.00 50 PRO A CA 18
ATOM 24822 C C . PRO A 1 50 ? -12.700 -3.096 -3.334 1.00 0.00 50 PRO A C 18
ATOM 24823 O O . PRO A 1 50 ? -13.253 -4.111 -2.911 1.00 0.00 50 PRO A O 18
ATOM 24834 N N . THR A 1 51 ? -12.183 -3.001 -4.541 1.00 0.00 51 THR A N 18
ATOM 24835 C CA . THR A 1 51 ? -12.221 -4.089 -5.492 1.00 0.00 51 THR A CA 18
ATOM 24836 C C . THR A 1 51 ? -10.798 -4.492 -5.839 1.00 0.00 51 THR A C 18
ATOM 24837 O O . THR A 1 51 ? -9.893 -3.652 -5.813 1.00 0.00 51 THR A O 18
ATOM 24848 N N . CYS A 1 52 ? -10.576 -5.756 -6.151 1.00 0.00 52 CYS A N 18
ATOM 24849 C CA . CYS A 1 52 ? -9.271 -6.147 -6.618 1.00 0.00 52 CYS A CA 18
ATOM 24850 C C . CYS A 1 52 ? -9.269 -5.932 -8.116 1.00 0.00 52 CYS A C 18
ATOM 24851 O O . CYS A 1 52 ? -10.130 -6.459 -8.823 1.00 0.00 52 CYS A O 18
ATOM 24858 N N . ASP A 1 53 ? -8.258 -5.213 -8.582 1.00 0.00 53 ASP A N 18
ATOM 24859 C CA . ASP A 1 53 ? -8.234 -4.634 -9.928 1.00 0.00 53 ASP A CA 18
ATOM 24860 C C . ASP A 1 53 ? -7.382 -3.386 -9.879 1.00 0.00 53 ASP A C 18
ATOM 24861 O O . ASP A 1 53 ? -6.334 -3.300 -10.514 1.00 0.00 53 ASP A O 18
ATOM 24870 N N . ILE A 1 54 ? -7.849 -2.435 -9.070 1.00 0.00 54 ILE A N 18
ATOM 24871 C CA . ILE A 1 54 ? -7.182 -1.160 -8.894 1.00 0.00 54 ILE A CA 18
ATOM 24872 C C . ILE A 1 54 ? -5.862 -1.366 -8.207 1.00 0.00 54 ILE A C 18
ATOM 24873 O O . ILE A 1 54 ? -5.817 -1.473 -6.984 1.00 0.00 54 ILE A O 18
ATOM 24889 N N . ASN A 1 55 ? -4.799 -1.449 -8.986 1.00 0.00 55 ASN A N 18
ATOM 24890 C CA . ASN A 1 55 ? -3.483 -1.701 -8.436 1.00 0.00 55 ASN A CA 18
ATOM 24891 C C . ASN A 1 55 ? -3.538 -2.948 -7.567 1.00 0.00 55 ASN A C 18
ATOM 24892 O O . ASN A 1 55 ? -3.072 -2.950 -6.434 1.00 0.00 55 ASN A O 18
ATOM 24903 N N . ASN A 1 56 ? -4.178 -3.992 -8.088 1.00 0.00 56 ASN A N 18
ATOM 24904 C CA . ASN A 1 56 ? -4.344 -5.252 -7.362 1.00 0.00 56 ASN A CA 18
ATOM 24905 C C . ASN A 1 56 ? -5.064 -4.990 -6.041 1.00 0.00 56 ASN A C 18
ATOM 24906 O O . ASN A 1 56 ? -4.649 -5.479 -5.014 1.00 0.00 56 ASN A O 18
ATOM 24917 N N . GLY A 1 57 ? -6.098 -4.154 -6.066 1.00 0.00 57 GLY A N 18
ATOM 24918 C CA . GLY A 1 57 ? -6.903 -3.930 -4.881 1.00 0.00 57 GLY A CA 18
ATOM 24919 C C . GLY A 1 57 ? -6.315 -2.874 -3.968 1.00 0.00 57 GLY A C 18
ATOM 24920 O O . GLY A 1 57 ? -6.896 -2.544 -2.935 1.00 0.00 57 GLY A O 18
ATOM 24924 N N . GLY A 1 58 ? -5.183 -2.318 -4.364 1.00 0.00 58 GLY A N 18
ATOM 24925 C CA . GLY A 1 58 ? -4.481 -1.397 -3.505 1.00 0.00 58 GLY A CA 18
ATOM 24926 C C . GLY A 1 58 ? -3.175 -1.989 -3.025 1.00 0.00 58 GLY A C 18
ATOM 24927 O O . GLY A 1 58 ? -2.511 -1.437 -2.158 1.00 0.00 58 GLY A O 18
ATOM 24931 N N . CYS A 1 59 ? -2.796 -3.092 -3.641 1.00 0.00 59 CYS A N 18
ATOM 24932 C CA . CYS A 1 59 ? -1.610 -3.843 -3.277 1.00 0.00 59 CYS A CA 18
ATOM 24933 C C . CYS A 1 59 ? -0.527 -3.595 -4.303 1.00 0.00 59 CYS A C 18
ATOM 24934 O O . CYS A 1 59 ? -0.687 -2.809 -5.231 1.00 0.00 59 CYS A O 18
ATOM 24941 N N . ASP A 1 60 ? 0.579 -4.256 -4.114 1.00 0.00 60 ASP A N 18
ATOM 24942 C CA . ASP A 1 60 ? 1.673 -4.186 -5.049 1.00 0.00 60 ASP A CA 18
ATOM 24943 C C . ASP A 1 60 ? 1.595 -5.431 -5.886 1.00 0.00 60 ASP A C 18
ATOM 24944 O O . ASP A 1 60 ? 1.115 -6.441 -5.418 1.00 0.00 60 ASP A O 18
ATOM 24953 N N . PRO A 1 61 ? 1.946 -5.348 -7.173 1.00 0.00 61 PRO A N 18
ATOM 24954 C CA . PRO A 1 61 ? 1.836 -6.487 -8.083 1.00 0.00 61 PRO A CA 18
ATOM 24955 C C . PRO A 1 61 ? 2.629 -7.697 -7.590 1.00 0.00 61 PRO A C 18
ATOM 24956 O O . PRO A 1 61 ? 2.472 -8.809 -8.093 1.00 0.00 61 PRO A O 18
ATOM 24967 N N . THR A 1 62 ? 3.499 -7.458 -6.620 1.00 0.00 62 THR A N 18
ATOM 24968 C CA . THR A 1 62 ? 4.256 -8.517 -5.980 1.00 0.00 62 THR A CA 18
ATOM 24969 C C . THR A 1 62 ? 3.503 -9.027 -4.755 1.00 0.00 62 THR A C 18
ATOM 24970 O O . THR A 1 62 ? 3.774 -10.108 -4.235 1.00 0.00 62 THR A O 18
ATOM 24981 N N . ALA A 1 63 ? 2.547 -8.227 -4.312 1.00 0.00 63 ALA A N 18
ATOM 24982 C CA . ALA A 1 63 ? 1.619 -8.609 -3.267 1.00 0.00 63 ALA A CA 18
ATOM 24983 C C . ALA A 1 63 ? 0.393 -9.270 -3.885 1.00 0.00 63 ALA A C 18
ATOM 24984 O O . ALA A 1 63 ? -0.288 -8.675 -4.720 1.00 0.00 63 ALA A O 18
ATOM 24991 N N . SER A 1 64 ? 0.125 -10.499 -3.487 1.00 0.00 64 SER A N 18
ATOM 24992 C CA . SER A 1 64 ? -1.055 -11.203 -3.912 1.00 0.00 64 SER A CA 18
ATOM 24993 C C . SER A 1 64 ? -2.292 -10.494 -3.391 1.00 0.00 64 SER A C 18
ATOM 24994 O O . SER A 1 64 ? -2.341 -10.126 -2.220 1.00 0.00 64 SER A O 18
ATOM 25002 N N . CYS A 1 65 ? -3.285 -10.299 -4.245 1.00 0.00 65 CYS A N 18
ATOM 25003 C CA . CYS A 1 65 ? -4.487 -9.599 -3.830 1.00 0.00 65 CYS A CA 18
ATOM 25004 C C . CYS A 1 65 ? -5.705 -10.469 -3.786 1.00 0.00 65 CYS A C 18
ATOM 25005 O O . CYS A 1 65 ? -6.056 -11.196 -4.721 1.00 0.00 65 CYS A O 18
ATOM 25012 N N . GLN A 1 66 ? -6.312 -10.361 -2.640 1.00 0.00 66 GLN A N 18
ATOM 25013 C CA . GLN A 1 66 ? -7.534 -10.996 -2.309 1.00 0.00 66 GLN A CA 18
ATOM 25014 C C . GLN A 1 66 ? -8.637 -9.959 -2.288 1.00 0.00 66 GLN A C 18
ATOM 25015 O O . GLN A 1 66 ? -8.419 -8.841 -1.822 1.00 0.00 66 GLN A O 18
ATOM 25029 N N . ASN A 1 67 ? -9.807 -10.302 -2.764 1.00 0.00 67 ASN A N 18
ATOM 25030 C CA . ASN A 1 67 ? -10.950 -9.446 -2.539 1.00 0.00 67 ASN A CA 18
ATOM 25031 C C . ASN A 1 67 ? -11.927 -10.108 -1.606 1.00 0.00 67 ASN A C 18
ATOM 25032 O O . ASN A 1 67 ? -12.312 -11.266 -1.779 1.00 0.00 67 ASN A O 18
ATOM 25043 N N . ALA A 1 68 ? -12.295 -9.349 -0.607 1.00 0.00 68 ALA A N 18
ATOM 25044 C CA . ALA A 1 68 ? -13.085 -9.840 0.501 1.00 0.00 68 ALA A CA 18
ATOM 25045 C C . ALA A 1 68 ? -13.968 -8.730 1.030 1.00 0.00 68 ALA A C 18
ATOM 25046 O O . ALA A 1 68 ? -13.846 -7.579 0.609 1.00 0.00 68 ALA A O 18
ATOM 25053 N N . GLU A 1 69 ? -14.860 -9.073 1.937 1.00 0.00 69 GLU A N 18
ATOM 25054 C CA . GLU A 1 69 ? -15.682 -8.078 2.594 1.00 0.00 69 GLU A CA 18
ATOM 25055 C C . GLU A 1 69 ? -15.623 -8.244 4.103 1.00 0.00 69 GLU A C 18
ATOM 25056 O O . GLU A 1 69 ? -15.566 -9.361 4.616 1.00 0.00 69 GLU A O 18
ATOM 25068 N N . SER A 1 70 ? -15.627 -7.120 4.795 1.00 0.00 70 SER A N 18
ATOM 25069 C CA . SER A 1 70 ? -15.501 -7.093 6.236 1.00 0.00 70 SER A CA 18
ATOM 25070 C C . SER A 1 70 ? -15.953 -5.738 6.751 1.00 0.00 70 SER A C 18
ATOM 25071 O O . SER A 1 70 ? -16.070 -4.785 5.975 1.00 0.00 70 SER A O 18
ATOM 25079 N N . THR A 1 71 ? -16.218 -5.658 8.047 1.00 0.00 71 THR A N 18
ATOM 25080 C CA . THR A 1 71 ? -16.533 -4.393 8.687 1.00 0.00 71 THR A CA 18
ATOM 25081 C C . THR A 1 71 ? -15.377 -3.415 8.476 1.00 0.00 71 THR A C 18
ATOM 25082 O O . THR A 1 71 ? -15.572 -2.199 8.390 1.00 0.00 71 THR A O 18
ATOM 25093 N N . GLU A 1 72 ? -14.176 -3.970 8.380 1.00 0.00 72 GLU A N 18
ATOM 25094 C CA . GLU A 1 72 ? -12.989 -3.196 8.094 1.00 0.00 72 GLU A CA 18
ATOM 25095 C C . GLU A 1 72 ? -12.811 -3.053 6.595 1.00 0.00 72 GLU A C 18
ATOM 25096 O O . GLU A 1 72 ? -12.581 -4.035 5.891 1.00 0.00 72 GLU A O 18
ATOM 25108 N N . ASN A 1 73 ? -12.918 -1.830 6.114 1.00 0.00 73 ASN A N 18
ATOM 25109 C CA . ASN A 1 73 ? -12.769 -1.544 4.694 1.00 0.00 73 ASN A CA 18
ATOM 25110 C C . ASN A 1 73 ? -11.337 -1.793 4.259 1.00 0.00 73 ASN A C 18
ATOM 25111 O O . ASN A 1 73 ? -11.081 -2.184 3.122 1.00 0.00 73 ASN A O 18
ATOM 25122 N N . SER A 1 74 ? -10.411 -1.581 5.180 1.00 0.00 74 SER A N 18
ATOM 25123 C CA . SER A 1 74 ? -9.005 -1.840 4.934 1.00 0.00 74 SER A CA 18
ATOM 25124 C C . SER A 1 74 ? -8.721 -3.340 4.935 1.00 0.00 74 SER A C 18
ATOM 25125 O O . SER A 1 74 ? -7.765 -3.808 4.323 1.00 0.00 74 SER A O 18
ATOM 25133 N N . LYS A 1 75 ? -9.570 -4.082 5.628 1.00 0.00 75 LYS A N 18
ATOM 25134 C CA . LYS A 1 75 ? -9.431 -5.527 5.753 1.00 0.00 75 LYS A CA 18
ATOM 25135 C C . LYS A 1 75 ? -10.051 -6.249 4.554 1.00 0.00 75 LYS A C 18
ATOM 25136 O O . LYS A 1 75 ? -9.890 -7.459 4.387 1.00 0.00 75 LYS A O 18
ATOM 25155 N N . LYS A 1 76 ? -10.726 -5.498 3.695 1.00 0.00 76 LYS A N 18
ATOM 25156 C CA . LYS A 1 76 ? -11.448 -6.100 2.589 1.00 0.00 76 LYS A CA 18
ATOM 25157 C C . LYS A 1 76 ? -10.501 -6.594 1.510 1.00 0.00 76 LYS A C 18
ATOM 25158 O O . LYS A 1 76 ? -10.658 -7.692 0.992 1.00 0.00 76 LYS A O 18
ATOM 25177 N N . ILE A 1 77 ? -9.536 -5.771 1.154 1.00 0.00 77 ILE A N 18
ATOM 25178 C CA . ILE A 1 77 ? -8.515 -6.189 0.213 1.00 0.00 77 ILE A CA 18
ATOM 25179 C C . ILE A 1 77 ? -7.334 -6.717 0.977 1.00 0.00 77 ILE A C 18
ATOM 25180 O O . ILE A 1 77 ? -6.708 -6.001 1.760 1.00 0.00 77 ILE A O 18
ATOM 25196 N N . ILE A 1 78 ? -7.049 -7.976 0.774 1.00 0.00 78 ILE A N 18
ATOM 25197 C CA . ILE A 1 78 ? -5.922 -8.584 1.416 1.00 0.00 78 ILE A CA 18
ATOM 25198 C C . ILE A 1 78 ? -4.738 -8.530 0.472 1.00 0.00 78 ILE A C 18
ATOM 25199 O O . ILE A 1 78 ? -4.844 -8.909 -0.694 1.00 0.00 78 ILE A O 18
ATOM 25215 N N . CYS A 1 79 ? -3.641 -8.005 0.962 1.00 0.00 79 CYS A N 18
ATOM 25216 C CA . CYS A 1 79 ? -2.428 -7.921 0.184 1.00 0.00 79 CYS A CA 18
ATOM 25217 C C . CYS A 1 79 ? -1.347 -8.763 0.831 1.00 0.00 79 CYS A C 18
ATOM 25218 O O . CYS A 1 79 ? -0.942 -8.526 1.973 1.00 0.00 79 CYS A O 18
ATOM 25225 N N . THR A 1 80 ? -0.910 -9.767 0.103 1.00 0.00 80 THR A N 18
ATOM 25226 C CA . THR A 1 80 ? 0.036 -10.733 0.614 1.00 0.00 80 THR A CA 18
ATOM 25227 C C . THR A 1 80 ? 1.369 -10.628 -0.113 1.00 0.00 80 THR A C 18
ATOM 25228 O O . THR A 1 80 ? 1.472 -10.979 -1.287 1.00 0.00 80 THR A O 18
ATOM 25239 N N . CYS A 1 81 ? 2.393 -10.173 0.582 1.00 0.00 81 CYS A N 18
ATOM 25240 C CA . CYS A 1 81 ? 3.710 -10.095 -0.013 1.00 0.00 81 CYS A CA 18
ATOM 25241 C C . CYS A 1 81 ? 4.351 -11.482 0.077 1.00 0.00 81 CYS A C 18
ATOM 25242 O O . CYS A 1 81 ? 4.065 -12.2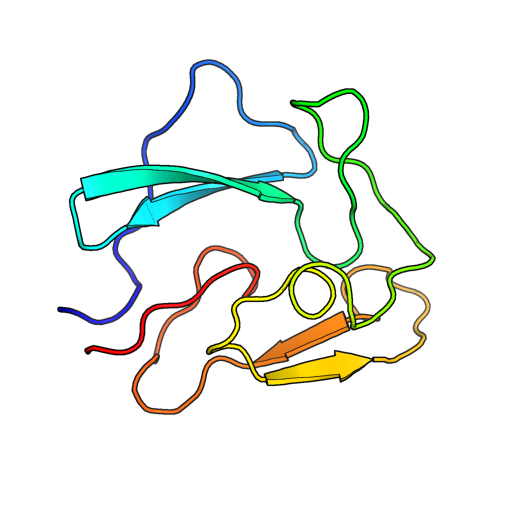46 1.005 1.00 0.00 81 CYS A O 18
ATOM 25249 N N . LYS A 1 82 ? 5.185 -11.815 -0.897 1.00 0.00 82 LYS A N 18
ATOM 25250 C CA . LYS A 1 82 ? 5.644 -13.189 -1.070 1.00 0.00 82 LYS A CA 18
ATOM 25251 C C . LYS A 1 82 ? 6.779 -13.565 -0.114 1.00 0.00 82 LYS A C 18
ATOM 25252 O O . LYS A 1 82 ? 7.197 -12.768 0.725 1.00 0.00 82 LYS A O 18
ATOM 25271 N N . GLU A 1 83 ? 7.271 -14.788 -0.256 1.00 0.00 83 GLU A N 18
ATOM 25272 C CA . GLU A 1 83 ? 8.380 -15.292 0.552 1.00 0.00 83 GLU A CA 18
ATOM 25273 C C . GLU A 1 83 ? 9.650 -14.416 0.487 1.00 0.00 83 GLU A C 18
ATOM 25274 O O . GLU A 1 83 ? 10.266 -14.172 1.525 1.00 0.00 83 GLU A O 18
ATOM 25286 N N . PRO A 1 84 ? 10.069 -13.901 -0.699 1.00 0.00 84 PRO A N 18
ATOM 25287 C CA . PRO A 1 84 ? 11.279 -13.106 -0.806 1.00 0.00 84 PRO A CA 18
ATOM 25288 C C . PRO A 1 84 ? 10.997 -11.663 -0.481 1.00 0.00 84 PRO A C 18
ATOM 25289 O O . PRO A 1 84 ? 11.686 -10.757 -0.939 1.00 0.00 84 PRO A O 18
ATOM 25300 N N . THR A 1 85 ? 9.927 -11.462 0.251 1.00 0.00 85 THR A N 18
ATOM 25301 C CA . THR A 1 85 ? 9.552 -10.155 0.720 1.00 0.00 85 THR A CA 18
ATOM 25302 C C . THR A 1 85 ? 9.237 -10.252 2.215 1.00 0.00 85 THR A C 18
ATOM 25303 O O . THR A 1 85 ? 8.084 -10.332 2.627 1.00 0.00 85 THR A O 18
ATOM 25314 N N . PRO A 1 86 ? 10.291 -10.281 3.052 1.00 0.00 86 PRO A N 18
ATOM 25315 C CA . PRO A 1 86 ? 10.167 -10.494 4.505 1.00 0.00 86 PRO A CA 18
ATOM 25316 C C . PRO A 1 86 ? 9.427 -9.366 5.205 1.00 0.00 86 PRO A C 18
ATOM 25317 O O . PRO A 1 86 ? 9.223 -9.392 6.419 1.00 0.00 86 PRO A O 18
ATOM 25328 N N . ASN A 1 87 ? 9.030 -8.377 4.428 1.00 0.00 87 ASN A N 18
ATOM 25329 C CA . ASN A 1 87 ? 8.458 -7.162 4.957 1.00 0.00 87 ASN A CA 18
ATOM 25330 C C . ASN A 1 87 ? 7.409 -6.638 3.989 1.00 0.00 87 ASN A C 18
ATOM 25331 O O . ASN A 1 87 ? 7.185 -7.231 2.933 1.00 0.00 87 ASN A O 18
ATOM 25342 N N . ALA A 1 88 ? 6.799 -5.521 4.330 1.00 0.00 88 ALA A N 18
ATOM 25343 C CA . ALA A 1 88 ? 5.807 -4.906 3.467 1.00 0.00 88 ALA A CA 18
ATOM 25344 C C . ALA A 1 88 ? 5.923 -3.394 3.522 1.00 0.00 88 ALA A C 18
ATOM 25345 O O . ALA A 1 88 ? 6.344 -2.830 4.534 1.00 0.00 88 ALA A O 18
ATOM 25352 N N . TYR A 1 89 ? 5.583 -2.746 2.423 1.00 0.00 89 TYR A N 18
ATOM 25353 C CA . TYR A 1 89 ? 5.521 -1.300 2.390 1.00 0.00 89 TYR A CA 18
ATOM 25354 C C . TYR A 1 89 ? 4.165 -0.890 2.956 1.00 0.00 89 TYR A C 18
ATOM 25355 O O . TYR A 1 89 ? 3.131 -1.037 2.296 1.00 0.00 89 TYR A O 18
ATOM 25373 N N . TYR A 1 90 ? 4.190 -0.415 4.191 1.00 0.00 90 TYR A N 18
ATOM 25374 C CA . TYR A 1 90 ? 2.987 -0.153 4.975 1.00 0.00 90 TYR A CA 18
ATOM 25375 C C . TYR A 1 90 ? 2.222 -1.451 5.236 1.00 0.00 90 TYR A C 18
ATOM 25376 O O . TYR A 1 90 ? 2.816 -2.436 5.675 1.00 0.00 90 TYR A O 18
ATOM 25394 N N . GLU A 1 91 ? 0.925 -1.469 4.966 1.00 0.00 91 GLU A N 18
ATOM 25395 C CA . GLU A 1 91 ? 0.096 -2.618 5.333 1.00 0.00 91 GLU A CA 18
ATOM 25396 C C . GLU A 1 91 ? 0.127 -3.712 4.259 1.00 0.00 91 GLU A C 18
ATOM 25397 O O . GLU A 1 91 ? -0.488 -4.768 4.420 1.00 0.00 91 GLU A O 18
ATOM 25409 N N . GLY A 1 92 ? 0.861 -3.473 3.179 1.00 0.00 92 GLY A N 18
ATOM 25410 C CA . GLY A 1 92 ? 0.887 -4.417 2.070 1.00 0.00 92 GLY A CA 18
ATOM 25411 C C . GLY A 1 92 ? 0.560 -3.738 0.763 1.00 0.00 92 GLY A C 18
ATOM 25412 O O . GLY A 1 92 ? 0.460 -4.388 -0.279 1.00 0.00 92 GLY A O 18
ATOM 25416 N N . VAL A 1 93 ? 0.383 -2.421 0.827 1.00 0.00 93 VAL A N 18
ATOM 25417 C CA . VAL A 1 93 ? 0.084 -1.616 -0.343 1.00 0.00 93 VAL A CA 18
ATOM 25418 C C . VAL A 1 93 ? 1.199 -1.747 -1.377 1.00 0.00 93 VAL A C 18
ATOM 25419 O O . VAL A 1 93 ? 0.976 -1.640 -2.580 1.00 0.00 93 VAL A O 18
ATOM 25432 N N . PHE A 1 94 ? 2.402 -1.955 -0.879 1.00 0.00 94 PHE A N 18
ATOM 25433 C CA . PHE A 1 94 ? 3.547 -2.248 -1.712 1.00 0.00 94 PHE A CA 18
ATOM 25434 C C . PHE A 1 94 ? 4.464 -3.219 -0.967 1.00 0.00 94 PHE A C 18
ATOM 25435 O O . PHE A 1 94 ? 4.319 -3.395 0.238 1.00 0.00 94 PHE A O 18
ATOM 25452 N N . CYS A 1 95 ? 5.373 -3.882 -1.676 1.00 0.00 95 CYS A N 18
ATOM 25453 C CA . CYS A 1 95 ? 6.328 -4.791 -1.037 1.00 0.00 95 CYS A CA 18
ATOM 25454 C C . CYS A 1 95 ? 7.653 -4.768 -1.806 1.00 0.00 95 CYS A C 18
ATOM 25455 O O . CYS A 1 95 ? 7.716 -4.237 -2.913 1.00 0.00 95 CYS A O 18
ATOM 25462 N N . SER A 1 96 ? 8.706 -5.322 -1.212 1.00 0.00 96 SER A N 18
ATOM 25463 C CA . SER A 1 96 ? 10.016 -5.373 -1.861 1.00 0.00 96 SER A CA 18
ATOM 25464 C C . SER A 1 96 ? 10.407 -6.806 -2.140 1.00 0.00 96 SER A C 18
ATOM 25465 O O . SER A 1 96 ? 10.483 -7.619 -1.222 1.00 0.00 96 SER A O 18
ATOM 25473 N N . SER A 1 97 ? 10.663 -7.105 -3.397 1.00 0.00 97 SER A N 18
ATOM 25474 C CA . SER A 1 97 ? 11.048 -8.441 -3.795 1.00 0.00 97 SER A CA 18
ATOM 25475 C C . SER A 1 97 ? 12.563 -8.619 -3.734 1.00 0.00 97 SER A C 18
ATOM 25476 O O . SER A 1 97 ? 13.297 -7.644 -3.542 1.00 0.00 97 SER A O 18
ATOM 25484 N N . SER A 1 98 ? 13.007 -9.868 -3.881 1.00 0.00 98 SER A N 18
ATOM 25485 C CA . SER A 1 98 ? 14.429 -10.206 -3.909 1.00 0.00 98 SER A CA 18
ATOM 25486 C C . SER A 1 98 ? 15.068 -10.000 -2.532 1.00 0.00 98 SER A C 18
ATOM 25487 O O . SER A 1 98 ? 16.229 -9.602 -2.421 1.00 0.00 98 SER A O 18
ATOM 25495 N N . SER A 1 99 ? 14.307 -10.283 -1.488 1.00 0.00 99 SER A N 18
ATOM 25496 C CA . SER A 1 99 ? 14.804 -10.147 -0.132 1.00 0.00 99 SER A CA 18
ATOM 25497 C C . SER A 1 99 ? 14.946 -11.517 0.520 1.00 0.00 99 SER A C 18
ATOM 25498 O O . SER A 1 99 ? 16.094 -11.968 0.702 1.00 0.00 99 SER A O 18
ATOM 25507 N N . GLY A 1 1 ? 15.804 -1.689 -3.269 1.00 0.00 1 GLY A N 19
ATOM 25508 C CA . GLY A 1 1 ? 16.455 -2.972 -2.922 1.00 0.00 1 GLY A CA 19
ATOM 25509 C C . GLY A 1 1 ? 16.211 -3.381 -1.487 1.00 0.00 1 GLY A C 19
ATOM 25510 O O . GLY A 1 1 ? 15.546 -2.664 -0.732 1.00 0.00 1 GLY A O 19
ATOM 25516 N N . VAL A 1 2 ? 16.756 -4.549 -1.143 1.00 0.00 2 VAL A N 19
ATOM 25517 C CA . VAL A 1 2 ? 16.724 -5.137 0.197 1.00 0.00 2 VAL A CA 19
ATOM 25518 C C . VAL A 1 2 ? 15.303 -5.477 0.660 1.00 0.00 2 VAL A C 19
ATOM 25519 O O . VAL A 1 2 ? 14.312 -5.123 0.008 1.00 0.00 2 VAL A O 19
ATOM 25532 N N . ASP A 1 3 ? 15.217 -6.195 1.779 1.00 0.00 3 ASP A N 19
ATOM 25533 C CA . ASP A 1 3 ? 13.941 -6.553 2.369 1.00 0.00 3 ASP A CA 19
ATOM 25534 C C . ASP A 1 3 ? 13.145 -5.294 2.709 1.00 0.00 3 ASP A C 19
ATOM 25535 O O . ASP A 1 3 ? 13.645 -4.361 3.338 1.00 0.00 3 ASP A O 19
ATOM 25544 N N . PRO A 1 4 ? 11.901 -5.264 2.221 1.00 0.00 4 PRO A N 19
ATOM 25545 C CA . PRO A 1 4 ? 11.016 -4.079 2.206 1.00 0.00 4 PRO A CA 19
ATOM 25546 C C . PRO A 1 4 ? 10.872 -3.245 3.506 1.00 0.00 4 PRO A C 19
ATOM 25547 O O . PRO A 1 4 ? 10.327 -2.145 3.441 1.00 0.00 4 PRO A O 19
ATOM 25558 N N . LYS A 1 5 ? 11.358 -3.711 4.657 1.00 0.00 5 LYS A N 19
ATOM 25559 C CA . LYS A 1 5 ? 11.102 -3.000 5.930 1.00 0.00 5 LYS A CA 19
ATOM 25560 C C . LYS A 1 5 ? 11.949 -1.747 6.108 1.00 0.00 5 LYS A C 19
ATOM 25561 O O . LYS A 1 5 ? 11.999 -1.180 7.195 1.00 0.00 5 LYS A O 19
ATOM 25580 N N . HIS A 1 6 ? 12.603 -1.310 5.055 1.00 0.00 6 HIS A N 19
ATOM 25581 C CA . HIS A 1 6 ? 13.470 -0.138 5.132 1.00 0.00 6 HIS A CA 19
ATOM 25582 C C . HIS A 1 6 ? 12.653 1.162 5.169 1.00 0.00 6 HIS A C 19
ATOM 25583 O O . HIS A 1 6 ? 13.178 2.235 4.878 1.00 0.00 6 HIS A O 19
ATOM 25598 N N . VAL A 1 7 ? 11.364 1.023 5.516 1.00 0.00 7 VAL A N 19
ATOM 25599 C CA . VAL A 1 7 ? 10.434 2.132 5.781 1.00 0.00 7 VAL A CA 19
ATOM 25600 C C . VAL A 1 7 ? 10.510 3.262 4.741 1.00 0.00 7 VAL A C 19
ATOM 25601 O O . VAL A 1 7 ? 10.838 3.020 3.583 1.00 0.00 7 VAL A O 19
ATOM 25614 N N . CYS A 1 8 ? 10.138 4.476 5.137 1.00 0.00 8 CYS A N 19
ATOM 25615 C CA . CYS A 1 8 ? 10.036 5.588 4.201 1.00 0.00 8 CYS A CA 19
ATOM 25616 C C . CYS A 1 8 ? 10.119 6.941 4.878 1.00 0.00 8 CYS A C 19
ATOM 25617 O O . CYS A 1 8 ? 9.884 7.072 6.081 1.00 0.00 8 CYS A O 19
ATOM 25624 N N . VAL A 1 9 ? 10.446 7.936 4.061 1.00 0.00 9 VAL A N 19
ATOM 25625 C CA . VAL A 1 9 ? 10.244 9.332 4.372 1.00 0.00 9 VAL A CA 19
ATOM 25626 C C . VAL A 1 9 ? 10.040 10.050 3.045 1.00 0.00 9 VAL A C 19
ATOM 25627 O O . VAL A 1 9 ? 10.994 10.334 2.322 1.00 0.00 9 VAL A O 19
ATOM 25640 N N . ASP A 1 10 ? 8.803 10.328 2.719 1.00 0.00 10 ASP A N 19
ATOM 25641 C CA . ASP A 1 10 ? 8.489 10.939 1.446 1.00 0.00 10 ASP A CA 19
ATOM 25642 C C . ASP A 1 10 ? 7.578 12.136 1.619 1.00 0.00 10 ASP A C 19
ATOM 25643 O O . ASP A 1 10 ? 6.905 12.251 2.637 1.00 0.00 10 ASP A O 19
ATOM 25652 N N . THR A 1 11 ? 7.571 13.005 0.616 1.00 0.00 11 THR A N 19
ATOM 25653 C CA . THR A 1 11 ? 6.525 13.990 0.426 1.00 0.00 11 THR A CA 19
ATOM 25654 C C . THR A 1 11 ? 6.374 14.985 1.598 1.00 0.00 11 THR A C 19
ATOM 25655 O O . THR A 1 11 ? 6.893 14.783 2.695 1.00 0.00 11 THR A O 19
ATOM 25666 N N . ARG A 1 12 ? 5.707 16.104 1.329 1.00 0.00 12 ARG A N 19
ATOM 25667 C CA . ARG A 1 12 ? 5.458 17.110 2.345 1.00 0.00 12 ARG A CA 19
ATOM 25668 C C . ARG A 1 12 ? 4.177 16.773 3.095 1.00 0.00 12 ARG A C 19
ATOM 25669 O O . ARG A 1 12 ? 4.133 16.807 4.324 1.00 0.00 12 ARG A O 19
ATOM 25690 N N . ASP A 1 13 ? 3.145 16.423 2.341 1.00 0.00 13 ASP A N 19
ATOM 25691 C CA . ASP A 1 13 ? 1.859 16.042 2.917 1.00 0.00 13 ASP A CA 19
ATOM 25692 C C . ASP A 1 13 ? 1.337 14.780 2.250 1.00 0.00 13 ASP A C 19
ATOM 25693 O O . ASP A 1 13 ? 0.668 14.840 1.217 1.00 0.00 13 ASP A O 19
ATOM 25702 N N . ILE A 1 14 ? 1.686 13.635 2.813 1.00 0.00 14 ILE A N 19
ATOM 25703 C CA . ILE A 1 14 ? 1.152 12.376 2.331 1.00 0.00 14 ILE A CA 19
ATOM 25704 C C . ILE A 1 14 ? -0.296 12.269 2.757 1.00 0.00 14 ILE A C 19
ATOM 25705 O O . ILE A 1 14 ? -0.634 12.560 3.908 1.00 0.00 14 ILE A O 19
ATOM 25721 N N . PRO A 1 15 ? -1.168 11.885 1.822 1.00 0.00 15 PRO A N 19
ATOM 25722 C CA . PRO A 1 15 ? -2.611 11.840 2.048 1.00 0.00 15 PRO A CA 19
ATOM 25723 C C . PRO A 1 15 ? -2.997 11.025 3.278 1.00 0.00 15 PRO A C 19
ATOM 25724 O O . PRO A 1 15 ? -2.312 10.079 3.672 1.00 0.00 15 PRO A O 19
ATOM 25735 N N . LYS A 1 16 ? -4.117 11.423 3.873 1.00 0.00 16 LYS A N 19
ATOM 25736 C CA . LYS A 1 16 ? -4.583 10.891 5.141 1.00 0.00 16 LYS A CA 19
ATOM 25737 C C . LYS A 1 16 ? -4.820 9.399 5.095 1.00 0.00 16 LYS A C 19
ATOM 25738 O O . LYS A 1 16 ? -4.519 8.683 6.049 1.00 0.00 16 LYS A O 19
ATOM 25757 N N . ASN A 1 17 ? -5.361 8.929 4.002 1.00 0.00 17 ASN A N 19
ATOM 25758 C CA . ASN A 1 17 ? -5.626 7.518 3.852 1.00 0.00 17 ASN A CA 19
ATOM 25759 C C . ASN A 1 17 ? -4.550 6.911 2.978 1.00 0.00 17 ASN A C 19
ATOM 25760 O O . ASN A 1 17 ? -4.792 6.009 2.177 1.00 0.00 17 ASN A O 19
ATOM 25771 N N . ALA A 1 18 ? -3.344 7.429 3.158 1.00 0.00 18 ALA A N 19
ATOM 25772 C CA . ALA A 1 18 ? -2.215 7.069 2.331 1.00 0.00 18 ALA A CA 19
ATOM 25773 C C . ALA A 1 18 ? -0.988 6.834 3.181 1.00 0.00 18 ALA A C 19
ATOM 25774 O O . ALA A 1 18 ? -0.846 7.396 4.267 1.00 0.00 18 ALA A O 19
ATOM 25781 N N . GLY A 1 19 ? -0.117 5.995 2.677 1.00 0.00 19 GLY A N 19
ATOM 25782 C CA . GLY A 1 19 ? 1.147 5.753 3.320 1.00 0.00 19 GLY A CA 19
ATOM 25783 C C . GLY A 1 19 ? 2.277 5.927 2.344 1.00 0.00 19 GLY A C 19
ATOM 25784 O O . GLY A 1 19 ? 2.081 5.762 1.139 1.00 0.00 19 GLY A O 19
ATOM 25788 N N . CYS A 1 20 ? 3.457 6.241 2.838 1.00 0.00 20 CYS A N 19
ATOM 25789 C CA . CYS A 1 20 ? 4.565 6.533 1.963 1.00 0.00 20 CYS A CA 19
ATOM 25790 C C . CYS A 1 20 ? 5.569 5.407 2.002 1.00 0.00 20 CYS A C 19
ATOM 25791 O O . CYS A 1 20 ? 5.700 4.703 3.008 1.00 0.00 20 CYS A O 19
ATOM 25798 N N . PHE A 1 21 ? 6.241 5.215 0.893 1.00 0.00 21 PHE A N 19
ATOM 25799 C CA . PHE A 1 21 ? 7.350 4.303 0.830 1.00 0.00 21 PHE A CA 19
ATOM 25800 C C . PHE A 1 21 ? 8.574 4.956 0.238 1.00 0.00 21 PHE A C 19
ATOM 25801 O O . PHE A 1 21 ? 8.496 5.709 -0.715 1.00 0.00 21 PHE A O 19
ATOM 25818 N N . ARG A 1 22 ? 9.700 4.657 0.828 1.00 0.00 22 ARG A N 19
ATOM 25819 C CA . ARG A 1 22 ? 10.963 5.083 0.297 1.00 0.00 22 ARG A CA 19
ATOM 25820 C C . ARG A 1 22 ? 11.942 3.931 0.376 1.00 0.00 22 ARG A C 19
ATOM 25821 O O . ARG A 1 22 ? 12.266 3.461 1.461 1.00 0.00 22 ARG A O 19
ATOM 25842 N N . ASP A 1 23 ? 12.424 3.469 -0.758 1.00 0.00 23 ASP A N 19
ATOM 25843 C CA . ASP A 1 23 ? 13.205 2.257 -0.744 1.00 0.00 23 ASP A CA 19
ATOM 25844 C C . ASP A 1 23 ? 14.667 2.534 -0.410 1.00 0.00 23 ASP A C 19
ATOM 25845 O O . ASP A 1 23 ? 15.052 3.685 -0.206 1.00 0.00 23 ASP A O 19
ATOM 25854 N N . ASP A 1 24 ? 15.472 1.481 -0.368 1.00 0.00 24 ASP A N 19
ATOM 25855 C CA . ASP A 1 24 ? 16.882 1.590 -0.013 1.00 0.00 24 ASP A CA 19
ATOM 25856 C C . ASP A 1 24 ? 17.640 2.475 -1.009 1.00 0.00 24 ASP A C 19
ATOM 25857 O O . ASP A 1 24 ? 18.601 3.155 -0.644 1.00 0.00 24 ASP A O 19
ATOM 25866 N N . ASP A 1 25 ? 17.177 2.483 -2.259 1.00 0.00 25 ASP A N 19
ATOM 25867 C CA . ASP A 1 25 ? 17.809 3.274 -3.318 1.00 0.00 25 ASP A CA 19
ATOM 25868 C C . ASP A 1 25 ? 17.607 4.773 -3.081 1.00 0.00 25 ASP A C 19
ATOM 25869 O O . ASP A 1 25 ? 18.381 5.604 -3.566 1.00 0.00 25 ASP A O 19
ATOM 25878 N N . GLY A 1 26 ? 16.578 5.113 -2.315 1.00 0.00 26 GLY A N 19
ATOM 25879 C CA . GLY A 1 26 ? 16.277 6.506 -2.043 1.00 0.00 26 GLY A CA 19
ATOM 25880 C C . GLY A 1 26 ? 15.000 6.951 -2.721 1.00 0.00 26 GLY A C 19
ATOM 25881 O O . GLY A 1 26 ? 14.578 8.100 -2.588 1.00 0.00 26 GLY A O 19
ATOM 25885 N N . THR A 1 27 ? 14.396 6.030 -3.453 1.00 0.00 27 THR A N 19
ATOM 25886 C CA . THR A 1 27 ? 13.143 6.273 -4.149 1.00 0.00 27 THR A CA 19
ATOM 25887 C C . THR A 1 27 ? 12.030 6.569 -3.155 1.00 0.00 27 THR A C 19
ATOM 25888 O O . THR A 1 27 ? 11.969 5.938 -2.113 1.00 0.00 27 THR A O 19
ATOM 25899 N N . GLU A 1 28 ? 11.143 7.495 -3.482 1.00 0.00 28 GLU A N 19
ATOM 25900 C CA . GLU A 1 28 ? 10.082 7.882 -2.560 1.00 0.00 28 GLU A CA 19
ATOM 25901 C C . GLU A 1 28 ? 8.729 7.950 -3.272 1.00 0.00 28 GLU A C 19
ATOM 25902 O O . GLU A 1 28 ? 8.549 8.712 -4.222 1.00 0.00 28 GLU A O 19
ATOM 25914 N N . GLU A 1 29 ? 7.781 7.151 -2.794 1.00 0.00 29 GLU A N 19
ATOM 25915 C CA . GLU A 1 29 ? 6.469 7.032 -3.412 1.00 0.00 29 GLU A CA 19
ATOM 25916 C C . GLU A 1 29 ? 5.417 6.762 -2.358 1.00 0.00 29 GLU A C 19
ATOM 25917 O O . GLU A 1 29 ? 5.596 5.893 -1.515 1.00 0.00 29 GLU A O 19
ATOM 25929 N N . TRP A 1 30 ? 4.321 7.491 -2.393 1.00 0.00 30 TRP A N 19
ATOM 25930 C CA . TRP A 1 30 ? 3.225 7.181 -1.504 1.00 0.00 30 TRP A CA 19
ATOM 25931 C C . TRP A 1 30 ? 2.086 6.535 -2.276 1.00 0.00 30 TRP A C 19
ATOM 25932 O O . TRP A 1 30 ? 1.946 6.719 -3.489 1.00 0.00 30 TRP A O 19
ATOM 25953 N N . ARG A 1 31 ? 1.292 5.762 -1.566 1.00 0.00 31 ARG A N 19
ATOM 25954 C CA . ARG A 1 31 ? 0.176 5.031 -2.142 1.00 0.00 31 ARG A CA 19
ATOM 25955 C C . ARG A 1 31 ? -1.024 5.154 -1.230 1.00 0.00 31 ARG A C 19
ATOM 25956 O O . ARG A 1 31 ? -0.941 5.756 -0.163 1.00 0.00 31 ARG A O 19
ATOM 25977 N N . CYS A 1 32 ? -2.113 4.525 -1.619 1.00 0.00 32 CYS A N 19
ATOM 25978 C CA . CYS A 1 32 ? -3.355 4.622 -0.879 1.00 0.00 32 CYS A CA 19
ATOM 25979 C C . CYS A 1 32 ? -3.597 3.291 -0.228 1.00 0.00 32 CYS A C 19
ATOM 25980 O O . CYS A 1 32 ? -3.527 2.251 -0.879 1.00 0.00 32 CYS A O 19
ATOM 25987 N N . LEU A 1 33 ? -3.835 3.345 1.075 1.00 0.00 33 LEU A N 19
ATOM 25988 C CA . LEU A 1 33 ? -3.854 2.157 1.905 1.00 0.00 33 LEU A CA 19
ATOM 25989 C C . LEU A 1 33 ? -4.899 1.166 1.420 1.00 0.00 33 LEU A C 19
ATOM 25990 O O . LEU A 1 33 ? -5.786 1.508 0.638 1.00 0.00 33 LEU A O 19
ATOM 26006 N N . LEU A 1 34 ? -4.788 -0.049 1.904 1.00 0.00 34 LEU A N 19
ATOM 26007 C CA . LEU A 1 34 ? -5.579 -1.150 1.424 1.00 0.00 34 LEU A CA 19
ATOM 26008 C C . LEU A 1 34 ? -7.060 -0.891 1.607 1.00 0.00 34 LEU A C 19
ATOM 26009 O O . LEU A 1 34 ? -7.504 -0.427 2.655 1.00 0.00 34 LEU A O 19
ATOM 26025 N N . GLY A 1 35 ? -7.808 -1.145 0.551 1.00 0.00 35 GLY A N 19
ATOM 26026 C CA . GLY A 1 35 ? -9.230 -0.916 0.580 1.00 0.00 35 GLY A CA 19
ATOM 26027 C C . GLY A 1 35 ? -9.590 0.482 0.136 1.00 0.00 35 GLY A C 19
ATOM 26028 O O . GLY A 1 35 ? -10.746 0.761 -0.147 1.00 0.00 35 GLY A O 19
ATOM 26032 N N . TYR A 1 36 ? -8.601 1.359 0.054 1.00 0.00 36 TYR A N 19
ATOM 26033 C CA . TYR A 1 36 ? -8.856 2.759 -0.238 1.00 0.00 36 TYR A CA 19
ATOM 26034 C C . TYR A 1 36 ? -8.737 3.048 -1.726 1.00 0.00 36 TYR A C 19
ATOM 26035 O O . TYR A 1 36 ? -8.548 2.143 -2.540 1.00 0.00 36 TYR A O 19
ATOM 26053 N N . LYS A 1 37 ? -8.850 4.319 -2.070 1.00 0.00 37 LYS A N 19
ATOM 26054 C CA . LYS A 1 37 ? -8.859 4.748 -3.450 1.00 0.00 37 LYS A CA 19
ATOM 26055 C C . LYS A 1 37 ? -8.250 6.136 -3.565 1.00 0.00 37 LYS A C 19
ATOM 26056 O O . LYS A 1 37 ? -8.006 6.800 -2.555 1.00 0.00 37 LYS A O 19
ATOM 26075 N N . LYS A 1 38 ? -8.007 6.564 -4.792 1.00 0.00 38 LYS A N 19
ATOM 26076 C CA . LYS A 1 38 ? -7.420 7.870 -5.045 1.00 0.00 38 LYS A CA 19
ATOM 26077 C C . LYS A 1 38 ? -8.516 8.896 -5.275 1.00 0.00 38 LYS A C 19
ATOM 26078 O O . LYS A 1 38 ? -9.443 8.657 -6.050 1.00 0.00 38 LYS A O 19
ATOM 26097 N N . GLY A 1 39 ? -8.407 10.030 -4.602 1.00 0.00 39 GLY A N 19
ATOM 26098 C CA . GLY A 1 39 ? -9.439 11.036 -4.687 1.00 0.00 39 GLY A CA 19
ATOM 26099 C C . GLY A 1 39 ? -9.106 12.143 -5.667 1.00 0.00 39 GLY A C 19
ATOM 26100 O O . GLY A 1 39 ? -9.140 11.939 -6.880 1.00 0.00 39 GLY A O 19
ATOM 26104 N N . GLU A 1 40 ? -8.746 13.303 -5.136 1.00 0.00 40 GLU A N 19
ATOM 26105 C CA . GLU A 1 40 ? -8.531 14.504 -5.942 1.00 0.00 40 GLU A CA 19
ATOM 26106 C C . GLU A 1 40 ? -7.123 14.541 -6.535 1.00 0.00 40 GLU A C 19
ATOM 26107 O O . GLU A 1 40 ? -6.401 15.537 -6.418 1.00 0.00 40 GLU A O 19
ATOM 26119 N N . GLY A 1 41 ? -6.744 13.457 -7.183 1.00 0.00 41 GLY A N 19
ATOM 26120 C CA . GLY A 1 41 ? -5.441 13.384 -7.799 1.00 0.00 41 GLY A CA 19
ATOM 26121 C C . GLY A 1 41 ? -4.388 12.861 -6.849 1.00 0.00 41 GLY A C 19
ATOM 26122 O O . GLY A 1 41 ? -3.951 11.719 -6.960 1.00 0.00 41 GLY A O 19
ATOM 26126 N N . ASN A 1 42 ? -3.985 13.690 -5.903 1.00 0.00 42 ASN A N 19
ATOM 26127 C CA . ASN A 1 42 ? -2.945 13.316 -4.955 1.00 0.00 42 ASN A CA 19
ATOM 26128 C C . ASN A 1 42 ? -3.507 13.151 -3.551 1.00 0.00 42 ASN A C 19
ATOM 26129 O O . ASN A 1 42 ? -2.953 13.665 -2.580 1.00 0.00 42 ASN A O 19
ATOM 26140 N N . THR A 1 43 ? -4.597 12.410 -3.447 1.00 0.00 43 THR A N 19
ATOM 26141 C CA . THR A 1 43 ? -5.178 12.092 -2.157 1.00 0.00 43 THR A CA 19
ATOM 26142 C C . THR A 1 43 ? -5.671 10.672 -2.129 1.00 0.00 43 THR A C 19
ATOM 26143 O O . THR A 1 43 ? -6.009 10.086 -3.158 1.00 0.00 43 THR A O 19
ATOM 26154 N N . CYS A 1 44 ? -5.714 10.132 -0.943 1.00 0.00 44 CYS A N 19
ATOM 26155 C CA . CYS A 1 44 ? -6.214 8.807 -0.734 1.00 0.00 44 CYS A CA 19
ATOM 26156 C C . CYS A 1 44 ? -7.377 8.868 0.221 1.00 0.00 44 CYS A C 19
ATOM 26157 O O . CYS A 1 44 ? -7.330 9.574 1.230 1.00 0.00 44 CYS A O 19
ATOM 26164 N N . VAL A 1 45 ? -8.413 8.137 -0.111 1.00 0.00 45 VAL A N 19
ATOM 26165 C CA . VAL A 1 45 ? -9.658 8.184 0.621 1.00 0.00 45 VAL A CA 19
ATOM 26166 C C . VAL A 1 45 ? -10.216 6.791 0.780 1.00 0.00 45 VAL A C 19
ATOM 26167 O O . VAL A 1 45 ? -9.935 5.904 -0.026 1.00 0.00 45 VAL A O 19
ATOM 26180 N N . GLU A 1 46 ? -10.994 6.610 1.825 1.00 0.00 46 GLU A N 19
ATOM 26181 C CA . GLU A 1 46 ? -11.529 5.311 2.166 1.00 0.00 46 GLU A CA 19
ATOM 26182 C C . GLU A 1 46 ? -12.572 4.841 1.168 1.00 0.00 46 GLU A C 19
ATOM 26183 O O . GLU A 1 46 ? -13.634 5.446 1.027 1.00 0.00 46 GLU A O 19
ATOM 26195 N N . ASN A 1 47 ? -12.255 3.759 0.484 1.00 0.00 47 ASN A N 19
ATOM 26196 C CA . ASN A 1 47 ? -13.209 3.095 -0.377 1.00 0.00 47 ASN A CA 19
ATOM 26197 C C . ASN A 1 47 ? -13.841 1.950 0.393 1.00 0.00 47 ASN A C 19
ATOM 26198 O O . ASN A 1 47 ? -13.150 1.112 0.965 1.00 0.00 47 ASN A O 19
ATOM 26209 N N . ASN A 1 48 ? -15.153 1.943 0.459 1.00 0.00 48 ASN A N 19
ATOM 26210 C CA . ASN A 1 48 ? -15.861 0.930 1.230 1.00 0.00 48 ASN A CA 19
ATOM 26211 C C . ASN A 1 48 ? -16.299 -0.218 0.344 1.00 0.00 48 ASN A C 19
ATOM 26212 O O . ASN A 1 48 ? -16.967 -1.149 0.794 1.00 0.00 48 ASN A O 19
ATOM 26223 N N . ASN A 1 49 ? -15.906 -0.154 -0.916 1.00 0.00 49 ASN A N 19
ATOM 26224 C CA . ASN A 1 49 ? -16.124 -1.256 -1.840 1.00 0.00 49 ASN A CA 19
ATOM 26225 C C . ASN A 1 49 ? -14.870 -1.506 -2.693 1.00 0.00 49 ASN A C 19
ATOM 26226 O O . ASN A 1 49 ? -14.914 -1.424 -3.921 1.00 0.00 49 ASN A O 19
ATOM 26237 N N . PRO A 1 50 ? -13.713 -1.741 -2.057 1.00 0.00 50 PRO A N 19
ATOM 26238 C CA . PRO A 1 50 ? -12.503 -2.119 -2.766 1.00 0.00 50 PRO A CA 19
ATOM 26239 C C . PRO A 1 50 ? -12.650 -3.444 -3.488 1.00 0.00 50 PRO A C 19
ATOM 26240 O O . PRO A 1 50 ? -13.138 -4.431 -2.938 1.00 0.00 50 PRO A O 19
ATOM 26251 N N . THR A 1 51 ? -12.222 -3.441 -4.721 1.00 0.00 51 THR A N 19
ATOM 26252 C CA . THR A 1 51 ? -12.294 -4.606 -5.567 1.00 0.00 51 THR A CA 19
ATOM 26253 C C . THR A 1 51 ? -10.898 -4.979 -6.029 1.00 0.00 51 THR A C 19
ATOM 26254 O O . THR A 1 51 ? -10.023 -4.114 -6.139 1.00 0.00 51 THR A O 19
ATOM 26265 N N . CYS A 1 52 ? -10.674 -6.251 -6.290 1.00 0.00 52 CYS A N 19
ATOM 26266 C CA . CYS A 1 52 ? -9.400 -6.659 -6.827 1.00 0.00 52 CYS A CA 19
ATOM 26267 C C . CYS A 1 52 ? -9.479 -6.475 -8.328 1.00 0.00 52 CYS A C 19
ATOM 26268 O O . CYS A 1 52 ? -10.379 -7.016 -8.971 1.00 0.00 52 CYS A O 19
ATOM 26275 N N . ASP A 1 53 ? -8.491 -5.774 -8.872 1.00 0.00 53 ASP A N 19
ATOM 26276 C CA . ASP A 1 53 ? -8.556 -5.225 -10.231 1.00 0.00 53 ASP A CA 19
ATOM 26277 C C . ASP A 1 53 ? -7.707 -3.973 -10.297 1.00 0.00 53 ASP A C 19
ATOM 26278 O O . ASP A 1 53 ? -6.739 -3.900 -11.043 1.00 0.00 53 ASP A O 19
ATOM 26287 N N . ILE A 1 54 ? -8.083 -3.006 -9.456 1.00 0.00 54 ILE A N 19
ATOM 26288 C CA . ILE A 1 54 ? -7.523 -1.661 -9.490 1.00 0.00 54 ILE A CA 19
ATOM 26289 C C . ILE A 1 54 ? -6.013 -1.680 -9.405 1.00 0.00 54 ILE A C 19
ATOM 26290 O O . ILE A 1 54 ? -5.311 -1.590 -10.409 1.00 0.00 54 ILE A O 19
ATOM 26306 N N . ASN A 1 55 ? -5.527 -1.779 -8.201 1.00 0.00 55 ASN A N 19
ATOM 26307 C CA . ASN A 1 55 ? -4.137 -2.015 -7.972 1.00 0.00 55 ASN A CA 19
ATOM 26308 C C . ASN A 1 55 ? -4.042 -3.303 -7.209 1.00 0.00 55 ASN A C 19
ATOM 26309 O O . ASN A 1 55 ? -3.478 -3.361 -6.128 1.00 0.00 55 ASN A O 19
ATOM 26320 N N . ASN A 1 56 ? -4.702 -4.319 -7.754 1.00 0.00 56 ASN A N 19
ATOM 26321 C CA . ASN A 1 56 ? -4.775 -5.631 -7.103 1.00 0.00 56 ASN A CA 19
ATOM 26322 C C . ASN A 1 56 ? -5.576 -5.473 -5.820 1.00 0.00 56 ASN A C 19
ATOM 26323 O O . ASN A 1 56 ? -5.338 -6.156 -4.843 1.00 0.00 56 ASN A O 19
ATOM 26334 N N . GLY A 1 57 ? -6.492 -4.514 -5.820 1.00 0.00 57 GLY A N 19
ATOM 26335 C CA . GLY A 1 57 ? -7.284 -4.239 -4.638 1.00 0.00 57 GLY A CA 19
ATOM 26336 C C . GLY A 1 57 ? -6.707 -3.102 -3.823 1.00 0.00 57 GLY A C 19
ATOM 26337 O O . GLY A 1 57 ? -7.355 -2.583 -2.917 1.00 0.00 57 GLY A O 19
ATOM 26341 N N . GLY A 1 58 ? -5.490 -2.703 -4.167 1.00 0.00 58 GLY A N 19
ATOM 26342 C CA . GLY A 1 58 ? -4.796 -1.683 -3.413 1.00 0.00 58 GLY A CA 19
ATOM 26343 C C . GLY A 1 58 ? -3.443 -2.186 -2.937 1.00 0.00 58 GLY A C 19
ATOM 26344 O O . GLY A 1 58 ? -2.764 -1.545 -2.141 1.00 0.00 58 GLY A O 19
ATOM 26348 N N . CYS A 1 59 ? -3.049 -3.311 -3.499 1.00 0.00 59 CYS A N 19
ATOM 26349 C CA . CYS A 1 59 ? -1.858 -4.048 -3.121 1.00 0.00 59 CYS A CA 19
ATOM 26350 C C . CYS A 1 59 ? -0.776 -3.853 -4.156 1.00 0.00 59 CYS A C 19
ATOM 26351 O O . CYS A 1 59 ? -0.929 -3.116 -5.124 1.00 0.00 59 CYS A O 19
ATOM 26358 N N . ASP A 1 60 ? 0.315 -4.529 -3.936 1.00 0.00 60 ASP A N 19
ATOM 26359 C CA . ASP A 1 60 ? 1.388 -4.574 -4.889 1.00 0.00 60 ASP A CA 19
ATOM 26360 C C . ASP A 1 60 ? 1.245 -5.883 -5.623 1.00 0.00 60 ASP A C 19
ATOM 26361 O O . ASP A 1 60 ? 0.712 -6.830 -5.079 1.00 0.00 60 ASP A O 19
ATOM 26370 N N . PRO A 1 61 ? 1.597 -5.917 -6.911 1.00 0.00 61 PRO A N 19
ATOM 26371 C CA . PRO A 1 61 ? 1.436 -7.116 -7.731 1.00 0.00 61 PRO A CA 19
ATOM 26372 C C . PRO A 1 61 ? 2.159 -8.324 -7.146 1.00 0.00 61 PRO A C 19
ATOM 26373 O O . PRO A 1 61 ? 1.902 -9.465 -7.526 1.00 0.00 61 PRO A O 19
ATOM 26384 N N . THR A 1 62 ? 3.076 -8.052 -6.230 1.00 0.00 62 THR A N 19
ATOM 26385 C CA . THR A 1 62 ? 3.793 -9.090 -5.517 1.00 0.00 62 THR A CA 19
ATOM 26386 C C . THR A 1 62 ? 3.029 -9.471 -4.257 1.00 0.00 62 THR A C 19
ATOM 26387 O O . THR A 1 62 ? 3.263 -10.515 -3.650 1.00 0.00 62 THR A O 19
ATOM 26398 N N . ALA A 1 63 ? 2.107 -8.603 -3.878 1.00 0.00 63 ALA A N 19
ATOM 26399 C CA . ALA A 1 63 ? 1.181 -8.877 -2.801 1.00 0.00 63 ALA A CA 19
ATOM 26400 C C . ALA A 1 63 ? -0.042 -9.604 -3.352 1.00 0.00 63 ALA A C 19
ATOM 26401 O O . ALA A 1 63 ? -0.846 -9.017 -4.080 1.00 0.00 63 ALA A O 19
ATOM 26408 N N . SER A 1 64 ? -0.154 -10.885 -3.031 1.00 0.00 64 SER A N 19
ATOM 26409 C CA . SER A 1 64 ? -1.293 -11.692 -3.435 1.00 0.00 64 SER A CA 19
ATOM 26410 C C . SER A 1 64 ? -2.572 -11.033 -2.965 1.00 0.00 64 SER A C 19
ATOM 26411 O O . SER A 1 64 ? -2.753 -10.811 -1.769 1.00 0.00 64 SER A O 19
ATOM 26419 N N . CYS A 1 65 ? -3.430 -10.698 -3.905 1.00 0.00 65 CYS A N 19
ATOM 26420 C CA . CYS A 1 65 ? -4.682 -10.053 -3.583 1.00 0.00 65 CYS A CA 19
ATOM 26421 C C . CYS A 1 65 ? -5.789 -11.058 -3.391 1.00 0.00 65 CYS A C 19
ATOM 26422 O O . CYS A 1 65 ? -5.989 -11.972 -4.199 1.00 0.00 65 CYS A O 19
ATOM 26429 N N . GLN A 1 66 ? -6.504 -10.859 -2.314 1.00 0.00 66 GLN A N 19
ATOM 26430 C CA . GLN A 1 66 ? -7.682 -11.634 -1.996 1.00 0.00 66 GLN A CA 19
ATOM 26431 C C . GLN A 1 66 ? -8.826 -10.664 -1.761 1.00 0.00 66 GLN A C 19
ATOM 26432 O O . GLN A 1 66 ? -8.686 -9.733 -0.968 1.00 0.00 66 GLN A O 19
ATOM 26446 N N . ASN A 1 67 ? -9.939 -10.845 -2.446 1.00 0.00 67 ASN A N 19
ATOM 26447 C CA . ASN A 1 67 ? -11.075 -9.968 -2.218 1.00 0.00 67 ASN A CA 19
ATOM 26448 C C . ASN A 1 67 ? -11.999 -10.552 -1.178 1.00 0.00 67 ASN A C 19
ATOM 26449 O O . ASN A 1 67 ? -12.307 -11.745 -1.186 1.00 0.00 67 ASN A O 19
ATOM 26460 N N . ALA A 1 68 ? -12.422 -9.694 -0.282 1.00 0.00 68 ALA A N 19
ATOM 26461 C CA . ALA A 1 68 ? -13.203 -10.092 0.870 1.00 0.00 68 ALA A CA 19
ATOM 26462 C C . ALA A 1 68 ? -14.045 -8.925 1.350 1.00 0.00 68 ALA A C 19
ATOM 26463 O O . ALA A 1 68 ? -13.841 -7.786 0.928 1.00 0.00 68 ALA A O 19
ATOM 26470 N N . GLU A 1 69 ? -14.992 -9.208 2.219 1.00 0.00 69 GLU A N 19
ATOM 26471 C CA . GLU A 1 69 ? -15.793 -8.164 2.814 1.00 0.00 69 GLU A CA 19
ATOM 26472 C C . GLU A 1 69 ? -15.599 -8.152 4.324 1.00 0.00 69 GLU A C 19
ATOM 26473 O O . GLU A 1 69 ? -15.733 -9.175 5.000 1.00 0.00 69 GLU A O 19
ATOM 26485 N N . SER A 1 70 ? -15.237 -6.994 4.832 1.00 0.00 70 SER A N 19
ATOM 26486 C CA . SER A 1 70 ? -15.004 -6.801 6.248 1.00 0.00 70 SER A CA 19
ATOM 26487 C C . SER A 1 70 ? -15.564 -5.454 6.652 1.00 0.00 70 SER A C 19
ATOM 26488 O O . SER A 1 70 ? -15.760 -4.583 5.801 1.00 0.00 70 SER A O 19
ATOM 26496 N N . THR A 1 71 ? -15.824 -5.279 7.936 1.00 0.00 71 THR A N 19
ATOM 26497 C CA . THR A 1 71 ? -16.277 -3.999 8.450 1.00 0.00 71 THR A CA 19
ATOM 26498 C C . THR A 1 71 ? -15.182 -2.953 8.230 1.00 0.00 71 THR A C 19
ATOM 26499 O O . THR A 1 71 ? -15.446 -1.753 8.173 1.00 0.00 71 THR A O 19
ATOM 26510 N N . GLU A 1 72 ? -13.956 -3.446 8.094 1.00 0.00 72 GLU A N 19
ATOM 26511 C CA . GLU A 1 72 ? -12.815 -2.623 7.744 1.00 0.00 72 GLU A CA 19
ATOM 26512 C C . GLU A 1 72 ? -12.584 -2.661 6.244 1.00 0.00 72 GLU A C 19
ATOM 26513 O O . GLU A 1 72 ? -12.543 -3.732 5.643 1.00 0.00 72 GLU A O 19
ATOM 26525 N N . ASN A 1 73 ? -12.430 -1.491 5.649 1.00 0.00 73 ASN A N 19
ATOM 26526 C CA . ASN A 1 73 ? -12.085 -1.375 4.234 1.00 0.00 73 ASN A CA 19
ATOM 26527 C C . ASN A 1 73 ? -10.703 -1.945 3.967 1.00 0.00 73 ASN A C 19
ATOM 26528 O O . ASN A 1 73 ? -10.478 -2.589 2.946 1.00 0.00 73 ASN A O 19
ATOM 26539 N N . SER A 1 74 ? -9.787 -1.721 4.896 1.00 0.00 74 SER A N 19
ATOM 26540 C CA . SER A 1 74 ? -8.431 -2.218 4.751 1.00 0.00 74 SER A CA 19
ATOM 26541 C C . SER A 1 74 ? -8.390 -3.732 4.949 1.00 0.00 74 SER A C 19
ATOM 26542 O O . SER A 1 74 ? -7.450 -4.402 4.529 1.00 0.00 74 SER A O 19
ATOM 26550 N N . LYS A 1 75 ? -9.431 -4.270 5.567 1.00 0.00 75 LYS A N 19
ATOM 26551 C CA . LYS A 1 75 ? -9.512 -5.700 5.817 1.00 0.00 75 LYS A CA 19
ATOM 26552 C C . LYS A 1 75 ? -10.355 -6.388 4.754 1.00 0.00 75 LYS A C 19
ATOM 26553 O O . LYS A 1 75 ? -10.587 -7.597 4.819 1.00 0.00 75 LYS A O 19
ATOM 26572 N N . LYS A 1 76 ? -10.817 -5.614 3.779 1.00 0.00 76 LYS A N 19
ATOM 26573 C CA . LYS A 1 76 ? -11.570 -6.172 2.669 1.00 0.00 76 LYS A CA 19
ATOM 26574 C C . LYS A 1 76 ? -10.618 -6.779 1.660 1.00 0.00 76 LYS A C 19
ATOM 26575 O O . LYS A 1 76 ? -10.828 -7.881 1.167 1.00 0.00 76 LYS A O 19
ATOM 26594 N N . ILE A 1 77 ? -9.576 -6.036 1.345 1.00 0.00 77 ILE A N 19
ATOM 26595 C CA . ILE A 1 77 ? -8.578 -6.505 0.411 1.00 0.00 77 ILE A CA 19
ATOM 26596 C C . ILE A 1 77 ? -7.390 -7.051 1.165 1.00 0.00 77 ILE A C 19
ATOM 26597 O O . ILE A 1 77 ? -6.724 -6.340 1.916 1.00 0.00 77 ILE A O 19
ATOM 26613 N N . ILE A 1 78 ? -7.149 -8.322 0.973 1.00 0.00 78 ILE A N 19
ATOM 26614 C CA . ILE A 1 78 ? -6.062 -8.990 1.647 1.00 0.00 78 ILE A CA 19
ATOM 26615 C C . ILE A 1 78 ? -4.825 -8.983 0.762 1.00 0.00 78 ILE A C 19
ATOM 26616 O O . ILE A 1 78 ? -4.753 -9.703 -0.232 1.00 0.00 78 ILE A O 19
ATOM 26632 N N . CYS A 1 79 ? -3.876 -8.139 1.109 1.00 0.00 79 CYS A N 19
ATOM 26633 C CA . CYS A 1 79 ? -2.631 -8.045 0.367 1.00 0.00 79 CYS A CA 19
ATOM 26634 C C . CYS A 1 79 ? -1.527 -8.807 1.097 1.00 0.00 79 CYS A C 19
ATOM 26635 O O . CYS A 1 79 ? -1.146 -8.457 2.216 1.00 0.00 79 CYS A O 19
ATOM 26642 N N . THR A 1 80 ? -1.040 -9.860 0.463 1.00 0.00 80 THR A N 19
ATOM 26643 C CA . THR A 1 80 ? -0.023 -10.721 1.047 1.00 0.00 80 THR A CA 19
ATOM 26644 C C . THR A 1 80 ? 1.237 -10.741 0.186 1.00 0.00 80 THR A C 19
ATOM 26645 O O . THR A 1 80 ? 1.223 -11.270 -0.919 1.00 0.00 80 THR A O 19
ATOM 26656 N N . CYS A 1 81 ? 2.332 -10.211 0.703 1.00 0.00 81 CYS A N 19
ATOM 26657 C CA . CYS A 1 81 ? 3.556 -10.136 -0.078 1.00 0.00 81 CYS A CA 19
ATOM 26658 C C . CYS A 1 81 ? 4.261 -11.493 -0.050 1.00 0.00 81 CYS A C 19
ATOM 26659 O O . CYS A 1 81 ? 4.141 -12.248 0.917 1.00 0.00 81 CYS A O 19
ATOM 26666 N N . LYS A 1 82 ? 4.974 -11.799 -1.127 1.00 0.00 82 LYS A N 19
ATOM 26667 C CA . LYS A 1 82 ? 5.486 -13.141 -1.371 1.00 0.00 82 LYS A CA 19
ATOM 26668 C C . LYS A 1 82 ? 6.769 -13.464 -0.609 1.00 0.00 82 LYS A C 19
ATOM 26669 O O . LYS A 1 82 ? 7.271 -12.668 0.178 1.00 0.00 82 LYS A O 19
ATOM 26688 N N . GLU A 1 83 ? 7.282 -14.657 -0.883 1.00 0.00 83 GLU A N 19
ATOM 26689 C CA . GLU A 1 83 ? 8.501 -15.182 -0.277 1.00 0.00 83 GLU A CA 19
ATOM 26690 C C . GLU A 1 83 ? 9.686 -14.194 -0.313 1.00 0.00 83 GLU A C 19
ATOM 26691 O O . GLU A 1 83 ? 10.284 -13.928 0.730 1.00 0.00 83 GLU A O 19
ATOM 26703 N N . PRO A 1 84 ? 10.041 -13.604 -1.486 1.00 0.00 84 PRO A N 19
ATOM 26704 C CA . PRO A 1 84 ? 11.221 -12.737 -1.587 1.00 0.00 84 PRO A CA 19
ATOM 26705 C C . PRO A 1 84 ? 10.956 -11.357 -1.007 1.00 0.00 84 PRO A C 19
ATOM 26706 O O . PRO A 1 84 ? 11.813 -10.470 -1.029 1.00 0.00 84 PRO A O 19
ATOM 26717 N N . THR A 1 85 ? 9.752 -11.192 -0.498 1.00 0.00 85 THR A N 19
ATOM 26718 C CA . THR A 1 85 ? 9.318 -9.946 0.078 1.00 0.00 85 THR A CA 19
ATOM 26719 C C . THR A 1 85 ? 8.905 -10.186 1.535 1.00 0.00 85 THR A C 19
ATOM 26720 O O . THR A 1 85 ? 7.726 -10.243 1.868 1.00 0.00 85 THR A O 19
ATOM 26731 N N . PRO A 1 86 ? 9.895 -10.340 2.431 1.00 0.00 86 PRO A N 19
ATOM 26732 C CA . PRO A 1 86 ? 9.656 -10.702 3.835 1.00 0.00 86 PRO A CA 19
ATOM 26733 C C . PRO A 1 86 ? 8.906 -9.613 4.588 1.00 0.00 86 PRO A C 19
ATOM 26734 O O . PRO A 1 86 ? 8.450 -9.805 5.712 1.00 0.00 86 PRO A O 19
ATOM 26745 N N . ASN A 1 87 ? 8.781 -8.471 3.945 1.00 0.00 87 ASN A N 19
ATOM 26746 C CA . ASN A 1 87 ? 8.199 -7.301 4.550 1.00 0.00 87 ASN A CA 19
ATOM 26747 C C . ASN A 1 87 ? 7.214 -6.678 3.584 1.00 0.00 87 ASN A C 19
ATOM 26748 O O . ASN A 1 87 ? 7.004 -7.196 2.487 1.00 0.00 87 ASN A O 19
ATOM 26759 N N . ALA A 1 88 ? 6.640 -5.560 3.971 1.00 0.00 88 ALA A N 19
ATOM 26760 C CA . ALA A 1 88 ? 5.719 -4.854 3.104 1.00 0.00 88 ALA A CA 19
ATOM 26761 C C . ALA A 1 88 ? 5.890 -3.354 3.247 1.00 0.00 88 ALA A C 19
ATOM 26762 O O . ALA A 1 88 ? 6.232 -2.860 4.322 1.00 0.00 88 ALA A O 19
ATOM 26769 N N . TYR A 1 89 ? 5.686 -2.637 2.157 1.00 0.00 89 TYR A N 19
ATOM 26770 C CA . TYR A 1 89 ? 5.621 -1.191 2.208 1.00 0.00 89 TYR A CA 19
ATOM 26771 C C . TYR A 1 89 ? 4.252 -0.841 2.793 1.00 0.00 89 TYR A C 19
ATOM 26772 O O . TYR A 1 89 ? 3.226 -0.954 2.115 1.00 0.00 89 TYR A O 19
ATOM 26790 N N . TYR A 1 90 ? 4.248 -0.462 4.064 1.00 0.00 90 TYR A N 19
ATOM 26791 C CA . TYR A 1 90 ? 3.023 -0.249 4.833 1.00 0.00 90 TYR A CA 19
ATOM 26792 C C . TYR A 1 90 ? 2.264 -1.557 5.053 1.00 0.00 90 TYR A C 19
ATOM 26793 O O . TYR A 1 90 ? 2.817 -2.520 5.578 1.00 0.00 90 TYR A O 19
ATOM 26811 N N . GLU A 1 91 ? 1.002 -1.601 4.648 1.00 0.00 91 GLU A N 19
ATOM 26812 C CA . GLU A 1 91 ? 0.135 -2.735 4.976 1.00 0.00 91 GLU A CA 19
ATOM 26813 C C . GLU A 1 91 ? 0.236 -3.858 3.941 1.00 0.00 91 GLU A C 19
ATOM 26814 O O . GLU A 1 91 ? -0.406 -4.899 4.081 1.00 0.00 91 GLU A O 19
ATOM 26826 N N . GLY A 1 92 ? 1.050 -3.656 2.918 1.00 0.00 92 GLY A N 19
ATOM 26827 C CA . GLY A 1 92 ? 1.067 -4.574 1.794 1.00 0.00 92 GLY A CA 19
ATOM 26828 C C . GLY A 1 92 ? 0.588 -3.874 0.551 1.00 0.00 92 GLY A C 19
ATOM 26829 O O . GLY A 1 92 ? 0.393 -4.488 -0.501 1.00 0.00 92 GLY A O 19
ATOM 26833 N N . VAL A 1 93 ? 0.381 -2.570 0.701 1.00 0.00 93 VAL A N 19
ATOM 26834 C CA . VAL A 1 93 ? 0.014 -1.698 -0.396 1.00 0.00 93 VAL A CA 19
ATOM 26835 C C . VAL A 1 93 ? 1.078 -1.765 -1.486 1.00 0.00 93 VAL A C 19
ATOM 26836 O O . VAL A 1 93 ? 0.804 -1.577 -2.674 1.00 0.00 93 VAL A O 19
ATOM 26849 N N . PHE A 1 94 ? 2.301 -2.007 -1.043 1.00 0.00 94 PHE A N 19
ATOM 26850 C CA . PHE A 1 94 ? 3.425 -2.250 -1.916 1.00 0.00 94 PHE A CA 19
ATOM 26851 C C . PHE A 1 94 ? 4.419 -3.164 -1.186 1.00 0.00 94 PHE A C 19
ATOM 26852 O O . PHE A 1 94 ? 4.383 -3.239 0.033 1.00 0.00 94 PHE A O 19
ATOM 26869 N N . CYS A 1 95 ? 5.262 -3.903 -1.916 1.00 0.00 95 CYS A N 19
ATOM 26870 C CA . CYS A 1 95 ? 6.257 -4.785 -1.277 1.00 0.00 95 CYS A CA 19
ATOM 26871 C C . CYS A 1 95 ? 7.558 -4.818 -2.104 1.00 0.00 95 CYS A C 19
ATOM 26872 O O . CYS A 1 95 ? 7.557 -4.455 -3.281 1.00 0.00 95 CYS A O 19
ATOM 26879 N N . SER A 1 96 ? 8.666 -5.243 -1.476 1.00 0.00 96 SER A N 19
ATOM 26880 C CA . SER A 1 96 ? 9.984 -5.266 -2.136 1.00 0.00 96 SER A CA 19
ATOM 26881 C C . SER A 1 96 ? 10.413 -6.688 -2.437 1.00 0.00 96 SER A C 19
ATOM 26882 O O . SER A 1 96 ? 10.562 -7.496 -1.522 1.00 0.00 96 SER A O 19
ATOM 26890 N N . SER A 1 97 ? 10.656 -6.979 -3.704 1.00 0.00 97 SER A N 19
ATOM 26891 C CA . SER A 1 97 ? 11.027 -8.321 -4.110 1.00 0.00 97 SER A CA 19
ATOM 26892 C C . SER A 1 97 ? 12.497 -8.417 -4.490 1.00 0.00 97 SER A C 19
ATOM 26893 O O . SER A 1 97 ? 12.850 -8.492 -5.667 1.00 0.00 97 SER A O 19
ATOM 26901 N N . SER A 1 98 ? 13.329 -8.428 -3.463 1.00 0.00 98 SER A N 19
ATOM 26902 C CA . SER A 1 98 ? 14.782 -8.504 -3.608 1.00 0.00 98 SER A CA 19
ATOM 26903 C C . SER A 1 98 ? 15.437 -8.302 -2.244 1.00 0.00 98 SER A C 19
ATOM 26904 O O . SER A 1 98 ? 16.027 -7.258 -1.977 1.00 0.00 98 SER A O 19
ATOM 26912 N N . SER A 1 99 ? 15.319 -9.294 -1.376 1.00 0.00 99 SER A N 19
ATOM 26913 C CA . SER A 1 99 ? 15.808 -9.168 -0.013 1.00 0.00 99 SER A CA 19
ATOM 26914 C C . SER A 1 99 ? 16.952 -10.146 0.255 1.00 0.00 99 SER A C 19
ATOM 26915 O O . SER A 1 99 ? 18.123 -9.707 0.260 1.00 0.00 99 SER A O 19
ATOM 26924 N N . GLY A 1 1 ? 17.132 -3.596 -4.461 1.00 0.00 1 GLY A N 20
ATOM 26925 C CA . GLY A 1 1 ? 16.268 -4.643 -3.849 1.00 0.00 1 GLY A CA 20
ATOM 26926 C C . GLY A 1 1 ? 16.782 -5.104 -2.498 1.00 0.00 1 GLY A C 20
ATOM 26927 O O . GLY A 1 1 ? 17.968 -5.400 -2.348 1.00 0.00 1 GLY A O 20
ATOM 26933 N N . VAL A 1 2 ? 15.888 -5.164 -1.516 1.00 0.00 2 VAL A N 20
ATOM 26934 C CA . VAL A 1 2 ? 16.256 -5.589 -0.169 1.00 0.00 2 VAL A CA 20
ATOM 26935 C C . VAL A 1 2 ? 15.021 -5.752 0.708 1.00 0.00 2 VAL A C 20
ATOM 26936 O O . VAL A 1 2 ? 13.894 -5.563 0.250 1.00 0.00 2 VAL A O 20
ATOM 26949 N N . ASP A 1 3 ? 15.246 -6.107 1.968 1.00 0.00 3 ASP A N 20
ATOM 26950 C CA . ASP A 1 3 ? 14.165 -6.274 2.927 1.00 0.00 3 ASP A CA 20
ATOM 26951 C C . ASP A 1 3 ? 13.262 -5.044 2.938 1.00 0.00 3 ASP A C 20
ATOM 26952 O O . ASP A 1 3 ? 13.652 -3.985 3.424 1.00 0.00 3 ASP A O 20
ATOM 26961 N N . PRO A 1 4 ? 12.040 -5.179 2.388 1.00 0.00 4 PRO A N 20
ATOM 26962 C CA . PRO A 1 4 ? 11.060 -4.090 2.289 1.00 0.00 4 PRO A CA 20
ATOM 26963 C C . PRO A 1 4 ? 10.889 -3.215 3.550 1.00 0.00 4 PRO A C 20
ATOM 26964 O O . PRO A 1 4 ? 10.189 -2.205 3.499 1.00 0.00 4 PRO A O 20
ATOM 26975 N N . LYS A 1 5 ? 11.508 -3.585 4.672 1.00 0.00 5 LYS A N 20
ATOM 26976 C CA . LYS A 1 5 ? 11.373 -2.803 5.915 1.00 0.00 5 LYS A CA 20
ATOM 26977 C C . LYS A 1 5 ? 12.213 -1.520 5.950 1.00 0.00 5 LYS A C 20
ATOM 26978 O O . LYS A 1 5 ? 12.370 -0.927 7.018 1.00 0.00 5 LYS A O 20
ATOM 26997 N N . HIS A 1 6 ? 12.759 -1.082 4.819 1.00 0.00 6 HIS A N 20
ATOM 26998 C CA . HIS A 1 6 ? 13.583 0.134 4.815 1.00 0.00 6 HIS A CA 20
ATOM 26999 C C . HIS A 1 6 ? 12.756 1.401 5.064 1.00 0.00 6 HIS A C 20
ATOM 27000 O O . HIS A 1 6 ? 13.217 2.510 4.792 1.00 0.00 6 HIS A O 20
ATOM 27015 N N . VAL A 1 7 ? 11.538 1.221 5.579 1.00 0.00 7 VAL A N 20
ATOM 27016 C CA . VAL A 1 7 ? 10.635 2.323 5.911 1.00 0.00 7 VAL A CA 20
ATOM 27017 C C . VAL A 1 7 ? 10.616 3.427 4.849 1.00 0.00 7 VAL A C 20
ATOM 27018 O O . VAL A 1 7 ? 10.953 3.182 3.691 1.00 0.00 7 VAL A O 20
ATOM 27031 N N . CYS A 1 8 ? 10.211 4.642 5.237 1.00 0.00 8 CYS A N 20
ATOM 27032 C CA . CYS A 1 8 ? 10.103 5.733 4.268 1.00 0.00 8 CYS A CA 20
ATOM 27033 C C . CYS A 1 8 ? 10.139 7.134 4.852 1.00 0.00 8 CYS A C 20
ATOM 27034 O O . CYS A 1 8 ? 10.027 7.358 6.058 1.00 0.00 8 CYS A O 20
ATOM 27041 N N . VAL A 1 9 ? 10.287 8.058 3.916 1.00 0.00 9 VAL A N 20
ATOM 27042 C CA . VAL A 1 9 ? 10.265 9.482 4.140 1.00 0.00 9 VAL A CA 20
ATOM 27043 C C . VAL A 1 9 ? 9.973 10.104 2.781 1.00 0.00 9 VAL A C 20
ATOM 27044 O O . VAL A 1 9 ? 10.863 10.221 1.942 1.00 0.00 9 VAL A O 20
ATOM 27057 N N . ASP A 1 10 ? 8.729 10.502 2.560 1.00 0.00 10 ASP A N 20
ATOM 27058 C CA . ASP A 1 10 ? 8.346 11.057 1.272 1.00 0.00 10 ASP A CA 20
ATOM 27059 C C . ASP A 1 10 ? 7.607 12.384 1.368 1.00 0.00 10 ASP A C 20
ATOM 27060 O O . ASP A 1 10 ? 7.054 12.728 2.410 1.00 0.00 10 ASP A O 20
ATOM 27069 N N . THR A 1 11 ? 7.599 13.103 0.244 1.00 0.00 11 TH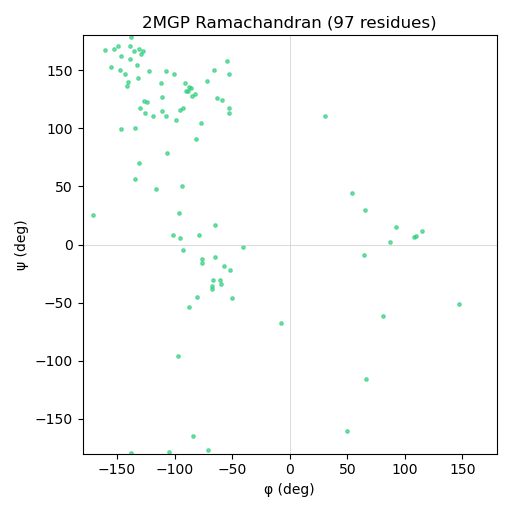R A N 20
ATOM 27070 C CA . THR A 1 11 ? 6.881 14.365 0.103 1.00 0.00 11 THR A CA 20
ATOM 27071 C C . THR A 1 11 ? 6.949 15.245 1.353 1.00 0.00 11 THR A C 20
ATOM 27072 O O . THR A 1 11 ? 7.759 15.021 2.254 1.00 0.00 11 THR A O 20
ATOM 27083 N N . ARG A 1 12 ? 6.116 16.278 1.372 1.00 0.00 12 ARG A N 20
ATOM 27084 C CA . ARG A 1 12 ? 6.046 17.189 2.498 1.00 0.00 12 ARG A CA 20
ATOM 27085 C C . ARG A 1 12 ? 4.850 16.832 3.372 1.00 0.00 12 ARG A C 20
ATOM 27086 O O . ARG A 1 12 ? 4.863 17.039 4.586 1.00 0.00 12 ARG A O 20
ATOM 27107 N N . ASP A 1 13 ? 3.816 16.291 2.733 1.00 0.00 13 ASP A N 20
ATOM 27108 C CA . ASP A 1 13 ? 2.603 15.883 3.435 1.00 0.00 13 ASP A CA 20
ATOM 27109 C C . ASP A 1 13 ? 1.812 14.833 2.643 1.00 0.00 13 ASP A C 20
ATOM 27110 O O . ASP A 1 13 ? 0.865 15.169 1.932 1.00 0.00 13 ASP A O 20
ATOM 27119 N N . ILE A 1 14 ? 2.212 13.562 2.765 1.00 0.00 14 ILE A N 20
ATOM 27120 C CA . ILE A 1 14 ? 1.519 12.465 2.082 1.00 0.00 14 ILE A CA 20
ATOM 27121 C C . ILE A 1 14 ? 0.036 12.507 2.439 1.00 0.00 14 ILE A C 20
ATOM 27122 O O . ILE A 1 14 ? -0.318 12.872 3.560 1.00 0.00 14 ILE A O 20
ATOM 27138 N N . PRO A 1 15 ? -0.858 12.142 1.499 1.00 0.00 15 PRO A N 20
ATOM 27139 C CA . PRO A 1 15 ? -2.300 12.192 1.738 1.00 0.00 15 PRO A CA 20
ATOM 27140 C C . PRO A 1 15 ? -2.702 11.499 3.033 1.00 0.00 15 PRO A C 20
ATOM 27141 O O . PRO A 1 15 ? -2.041 10.565 3.485 1.00 0.00 15 PRO A O 20
ATOM 27152 N N . LYS A 1 16 ? -3.783 11.980 3.627 1.00 0.00 16 LYS A N 20
ATOM 27153 C CA . LYS A 1 16 ? -4.285 11.471 4.878 1.00 0.00 16 LYS A CA 20
ATOM 27154 C C . LYS A 1 16 ? -4.371 9.958 4.929 1.00 0.00 16 LYS A C 20
ATOM 27155 O O . LYS A 1 16 ? -3.598 9.307 5.635 1.00 0.00 16 LYS A O 20
ATOM 27174 N N . ASN A 1 17 ? -5.307 9.403 4.187 1.00 0.00 17 ASN A N 20
ATOM 27175 C CA . ASN A 1 17 ? -5.507 7.973 4.163 1.00 0.00 17 ASN A CA 20
ATOM 27176 C C . ASN A 1 17 ? -4.436 7.325 3.305 1.00 0.00 17 ASN A C 20
ATOM 27177 O O . ASN A 1 17 ? -4.633 6.254 2.732 1.00 0.00 17 ASN A O 20
ATOM 27188 N N . ALA A 1 18 ? -3.292 7.998 3.225 1.00 0.00 18 ALA A N 20
ATOM 27189 C CA . ALA A 1 18 ? -2.177 7.514 2.435 1.00 0.00 18 ALA A CA 20
ATOM 27190 C C . ALA A 1 18 ? -0.921 7.346 3.262 1.00 0.00 18 ALA A C 20
ATOM 27191 O O . ALA A 1 18 ? -0.687 8.069 4.231 1.00 0.00 18 ALA A O 20
ATOM 27198 N N . GLY A 1 19 ? -0.125 6.378 2.859 1.00 0.00 19 GLY A N 20
ATOM 27199 C CA . GLY A 1 19 ? 1.134 6.127 3.507 1.00 0.00 19 GLY A CA 20
ATOM 27200 C C . GLY A 1 19 ? 2.255 6.315 2.525 1.00 0.00 19 GLY A C 20
ATOM 27201 O O . GLY A 1 19 ? 2.015 6.364 1.319 1.00 0.00 19 GLY A O 20
ATOM 27205 N N . CYS A 1 20 ? 3.474 6.421 3.009 1.00 0.00 20 CYS A N 20
ATOM 27206 C CA . CYS A 1 20 ? 4.589 6.632 2.118 1.00 0.00 20 CYS A CA 20
ATOM 27207 C C . CYS A 1 20 ? 5.596 5.544 2.233 1.00 0.00 20 CYS A C 20
ATOM 27208 O O . CYS A 1 20 ? 5.801 4.963 3.299 1.00 0.00 20 CYS A O 20
ATOM 27215 N N . PHE A 1 21 ? 6.219 5.267 1.118 1.00 0.00 21 PHE A N 20
ATOM 27216 C CA . PHE A 1 21 ? 7.256 4.298 1.103 1.00 0.00 21 PHE A CA 20
ATOM 27217 C C . PHE A 1 21 ? 8.407 4.761 0.239 1.00 0.00 21 PHE A C 20
ATOM 27218 O O . PHE A 1 21 ? 8.219 5.260 -0.868 1.00 0.00 21 PHE A O 20
ATOM 27235 N N . ARG A 1 22 ? 9.601 4.579 0.765 1.00 0.00 22 ARG A N 20
ATOM 27236 C CA . ARG A 1 22 ? 10.814 4.989 0.088 1.00 0.00 22 ARG A CA 20
ATOM 27237 C C . ARG A 1 22 ? 11.770 3.810 -0.002 1.00 0.00 22 ARG A C 20
ATOM 27238 O O . ARG A 1 22 ? 12.262 3.325 1.015 1.00 0.00 22 ARG A O 20
ATOM 27259 N N . ASP A 1 23 ? 12.036 3.355 -1.222 1.00 0.00 23 ASP A N 20
ATOM 27260 C CA . ASP A 1 23 ? 12.911 2.205 -1.417 1.00 0.00 23 ASP A CA 20
ATOM 27261 C C . ASP A 1 23 ? 14.369 2.548 -1.132 1.00 0.00 23 ASP A C 20
ATOM 27262 O O . ASP A 1 23 ? 14.721 3.716 -0.959 1.00 0.00 23 ASP A O 20
ATOM 27271 N N . ASP A 1 24 ? 15.212 1.520 -1.081 1.00 0.00 24 ASP A N 20
ATOM 27272 C CA . ASP A 1 24 ? 16.635 1.698 -0.800 1.00 0.00 24 ASP A CA 20
ATOM 27273 C C . ASP A 1 24 ? 17.297 2.651 -1.794 1.00 0.00 24 ASP A C 20
ATOM 27274 O O . ASP A 1 24 ? 18.252 3.350 -1.453 1.00 0.00 24 ASP A O 20
ATOM 27283 N N . ASP A 1 25 ? 16.782 2.682 -3.019 1.00 0.00 25 ASP A N 20
ATOM 27284 C CA . ASP A 1 25 ? 17.333 3.543 -4.062 1.00 0.00 25 ASP A CA 20
ATOM 27285 C C . ASP A 1 25 ? 17.073 5.021 -3.774 1.00 0.00 25 ASP A C 20
ATOM 27286 O O . ASP A 1 25 ? 17.352 5.880 -4.610 1.00 0.00 25 ASP A O 20
ATOM 27295 N N . GLY A 1 26 ? 16.538 5.313 -2.591 1.00 0.00 26 GLY A N 20
ATOM 27296 C CA . GLY A 1 26 ? 16.253 6.689 -2.228 1.00 0.00 26 GLY A CA 20
ATOM 27297 C C . GLY A 1 26 ? 14.937 7.166 -2.807 1.00 0.00 26 GLY A C 20
ATOM 27298 O O . GLY A 1 26 ? 14.400 8.194 -2.394 1.00 0.00 26 GLY A O 20
ATOM 27302 N N . THR A 1 27 ? 14.426 6.411 -3.772 1.00 0.00 27 THR A N 20
ATOM 27303 C CA . THR A 1 27 ? 13.163 6.729 -4.423 1.00 0.00 27 THR A CA 20
ATOM 27304 C C . THR A 1 27 ? 12.044 6.845 -3.396 1.00 0.00 27 THR A C 20
ATOM 27305 O O . THR A 1 27 ? 12.029 6.118 -2.406 1.00 0.00 27 THR A O 20
ATOM 27316 N N . GLU A 1 28 ? 11.104 7.752 -3.640 1.00 0.00 28 GLU A N 20
ATOM 27317 C CA . GLU A 1 28 ? 9.992 7.955 -2.720 1.00 0.00 28 GLU A CA 20
ATOM 27318 C C . GLU A 1 28 ? 8.653 7.964 -3.448 1.00 0.00 28 GLU A C 20
ATOM 27319 O O . GLU A 1 28 ? 8.465 8.683 -4.429 1.00 0.00 28 GLU A O 20
ATOM 27331 N N . GLU A 1 29 ? 7.731 7.151 -2.946 1.00 0.00 29 GLU A N 20
ATOM 27332 C CA . GLU A 1 29 ? 6.401 7.028 -3.525 1.00 0.00 29 GLU A CA 20
ATOM 27333 C C . GLU A 1 29 ? 5.372 6.714 -2.454 1.00 0.00 29 GLU A C 20
ATOM 27334 O O . GLU A 1 29 ? 5.582 5.830 -1.626 1.00 0.00 29 GLU A O 20
ATOM 27346 N N . TRP A 1 30 ? 4.260 7.431 -2.475 1.00 0.00 30 TRP A N 20
ATOM 27347 C CA . TRP A 1 30 ? 3.203 7.178 -1.516 1.00 0.00 30 TRP A CA 20
ATOM 27348 C C . TRP A 1 30 ? 2.034 6.490 -2.205 1.00 0.00 30 TRP A C 20
ATOM 27349 O O . TRP A 1 30 ? 1.863 6.592 -3.421 1.00 0.00 30 TRP A O 20
ATOM 27370 N N . ARG A 1 31 ? 1.241 5.785 -1.419 1.00 0.00 31 ARG A N 20
ATOM 27371 C CA . ARG A 1 31 ? 0.094 5.044 -1.927 1.00 0.00 31 ARG A CA 20
ATOM 27372 C C . ARG A 1 31 ? -1.098 5.200 -0.999 1.00 0.00 31 ARG A C 20
ATOM 27373 O O . ARG A 1 31 ? -1.027 5.910 0.002 1.00 0.00 31 ARG A O 20
ATOM 27394 N N . CYS A 1 32 ? -2.187 4.523 -1.331 1.00 0.00 32 CYS A N 20
ATOM 27395 C CA . CYS A 1 32 ? -3.396 4.597 -0.526 1.00 0.00 32 CYS A CA 20
ATOM 27396 C C . CYS A 1 32 ? -3.581 3.264 0.167 1.00 0.00 32 CYS A C 20
ATOM 27397 O O . CYS A 1 32 ? -3.621 2.211 -0.471 1.00 0.00 32 CYS A O 20
ATOM 27404 N N . LEU A 1 33 ? -3.688 3.332 1.490 1.00 0.00 33 LEU A N 20
ATOM 27405 C CA . LEU A 1 33 ? -3.809 2.155 2.319 1.00 0.00 33 LEU A CA 20
ATOM 27406 C C . LEU A 1 33 ? -4.837 1.185 1.774 1.00 0.00 33 LEU A C 20
ATOM 27407 O O . LEU A 1 33 ? -5.815 1.572 1.137 1.00 0.00 33 LEU A O 20
ATOM 27423 N N . LEU A 1 34 ? -4.584 -0.078 2.039 1.00 0.00 34 LEU A N 20
ATOM 27424 C CA . LEU A 1 34 ? -5.431 -1.161 1.592 1.00 0.00 34 LEU A CA 20
ATOM 27425 C C . LEU A 1 34 ? -6.887 -0.950 1.958 1.00 0.00 34 LEU A C 20
ATOM 27426 O O . LEU A 1 34 ? -7.232 -0.719 3.116 1.00 0.00 34 LEU A O 20
ATOM 27442 N N . GLY A 1 35 ? -7.733 -1.038 0.941 1.00 0.00 35 GLY A N 20
ATOM 27443 C CA . GLY A 1 35 ? -9.153 -0.858 1.132 1.00 0.00 35 GLY A CA 20
ATOM 27444 C C . GLY A 1 35 ? -9.590 0.562 0.848 1.00 0.00 35 GLY A C 20
ATOM 27445 O O . GLY A 1 35 ? -10.781 0.872 0.882 1.00 0.00 35 GLY A O 20
ATOM 27449 N N . TYR A 1 36 ? -8.621 1.428 0.565 1.00 0.00 36 TYR A N 20
ATOM 27450 C CA . TYR A 1 36 ? -8.906 2.828 0.284 1.00 0.00 36 TYR A CA 20
ATOM 27451 C C . TYR A 1 36 ? -8.887 3.107 -1.207 1.00 0.00 36 TYR A C 20
ATOM 27452 O O . TYR A 1 36 ? -8.773 2.193 -2.025 1.00 0.00 36 TYR A O 20
ATOM 27470 N N . LYS A 1 37 ? -8.998 4.381 -1.552 1.00 0.00 37 LYS A N 20
ATOM 27471 C CA . LYS A 1 37 ? -9.023 4.794 -2.941 1.00 0.00 37 LYS A CA 20
ATOM 27472 C C . LYS A 1 37 ? -8.364 6.152 -3.120 1.00 0.00 37 LYS A C 20
ATOM 27473 O O . LYS A 1 37 ? -7.911 6.769 -2.157 1.00 0.00 37 LYS A O 20
ATOM 27492 N N . LYS A 1 38 ? -8.315 6.609 -4.363 1.00 0.00 38 LYS A N 20
ATOM 27493 C CA . LYS A 1 38 ? -7.730 7.901 -4.679 1.00 0.00 38 LYS A CA 20
ATOM 27494 C C . LYS A 1 38 ? -8.830 8.939 -4.846 1.00 0.00 38 LYS A C 20
ATOM 27495 O O . LYS A 1 38 ? -9.789 8.730 -5.590 1.00 0.00 38 LYS A O 20
ATOM 27514 N N . GLY A 1 39 ? -8.681 10.061 -4.152 1.00 0.00 39 GLY A N 20
ATOM 27515 C CA . GLY A 1 39 ? -9.688 11.100 -4.208 1.00 0.00 39 GLY A CA 20
ATOM 27516 C C . GLY A 1 39 ? -9.364 12.215 -5.183 1.00 0.00 39 GLY A C 20
ATOM 27517 O O . GLY A 1 39 ? -9.314 11.999 -6.393 1.00 0.00 39 GLY A O 20
ATOM 27521 N N . GLU A 1 40 ? -9.154 13.414 -4.645 1.00 0.00 40 GLU A N 20
ATOM 27522 C CA . GLU A 1 40 ? -8.853 14.592 -5.459 1.00 0.00 40 GLU A CA 20
ATOM 27523 C C . GLU A 1 40 ? -7.440 14.542 -6.045 1.00 0.00 40 GLU A C 20
ATOM 27524 O O . GLU A 1 40 ? -6.570 15.330 -5.676 1.00 0.00 40 GLU A O 20
ATOM 27536 N N . GLY A 1 41 ? -7.217 13.620 -6.971 1.00 0.00 41 GLY A N 20
ATOM 27537 C CA . GLY A 1 41 ? -5.914 13.506 -7.593 1.00 0.00 41 GLY A CA 20
ATOM 27538 C C . GLY A 1 41 ? -4.892 12.827 -6.703 1.00 0.00 41 GLY A C 20
ATOM 27539 O O . GLY A 1 41 ? -4.879 11.604 -6.581 1.00 0.00 41 GLY A O 20
ATOM 27543 N N . ASN A 1 42 ? -4.029 13.626 -6.086 1.00 0.00 42 ASN A N 20
ATOM 27544 C CA . ASN A 1 42 ? -2.993 13.100 -5.205 1.00 0.00 42 ASN A CA 20
ATOM 27545 C C . ASN A 1 42 ? -3.495 13.009 -3.768 1.00 0.00 42 ASN A C 20
ATOM 27546 O O . ASN A 1 42 ? -2.945 13.637 -2.864 1.00 0.00 42 ASN A O 20
ATOM 27557 N N . THR A 1 43 ? -4.543 12.218 -3.566 1.00 0.00 43 THR A N 20
ATOM 27558 C CA . THR A 1 43 ? -5.122 12.041 -2.241 1.00 0.00 43 THR A CA 20
ATOM 27559 C C . THR A 1 43 ? -5.672 10.644 -2.051 1.00 0.00 43 THR A C 20
ATOM 27560 O O . THR A 1 43 ? -6.097 9.995 -3.002 1.00 0.00 43 THR A O 20
ATOM 27571 N N . CYS A 1 44 ? -5.663 10.189 -0.810 1.00 0.00 44 CYS A N 20
ATOM 27572 C CA . CYS A 1 44 ? -6.183 8.878 -0.479 1.00 0.00 44 CYS A CA 20
ATOM 27573 C C . CYS A 1 44 ? -7.306 9.007 0.531 1.00 0.00 44 CYS A C 20
ATOM 27574 O O . CYS A 1 44 ? -7.232 9.807 1.464 1.00 0.00 44 CYS A O 20
ATOM 27581 N N . VAL A 1 45 ? -8.347 8.220 0.331 1.00 0.00 45 VAL A N 20
ATOM 27582 C CA . VAL A 1 45 ? -9.512 8.253 1.198 1.00 0.00 45 VAL A CA 20
ATOM 27583 C C . VAL A 1 45 ? -10.116 6.873 1.370 1.00 0.00 45 VAL A C 20
ATOM 27584 O O . VAL A 1 45 ? -9.939 5.995 0.528 1.00 0.00 45 VAL A O 20
ATOM 27597 N N . GLU A 1 46 ? -10.837 6.695 2.464 1.00 0.00 46 GLU A N 20
ATOM 27598 C CA . GLU A 1 46 ? -11.475 5.424 2.747 1.00 0.00 46 GLU A CA 20
ATOM 27599 C C . GLU A 1 46 ? -12.556 5.124 1.719 1.00 0.00 46 GLU A C 20
ATOM 27600 O O . GLU A 1 46 ? -13.592 5.788 1.675 1.00 0.00 46 GLU A O 20
ATOM 27612 N N . ASN A 1 47 ? -12.306 4.117 0.894 1.00 0.00 47 ASN A N 20
ATOM 27613 C CA . ASN A 1 47 ? -13.245 3.721 -0.146 1.00 0.00 47 ASN A CA 20
ATOM 27614 C C . ASN A 1 47 ? -14.417 2.933 0.438 1.00 0.00 47 ASN A C 20
ATOM 27615 O O . ASN A 1 47 ? -15.563 3.112 0.027 1.00 0.00 47 ASN A O 20
ATOM 27626 N N . ASN A 1 48 ? -14.121 2.066 1.406 1.00 0.00 48 ASN A N 20
ATOM 27627 C CA . ASN A 1 48 ? -15.147 1.249 2.053 1.00 0.00 48 ASN A CA 20
ATOM 27628 C C . ASN A 1 48 ? -15.879 0.369 1.045 1.00 0.00 48 ASN A C 20
ATOM 27629 O O . ASN A 1 48 ? -16.875 -0.274 1.371 1.00 0.00 48 ASN A O 20
ATOM 27640 N N . ASN A 1 49 ? -15.375 0.360 -0.182 1.00 0.00 49 ASN A N 20
ATOM 27641 C CA . ASN A 1 49 ? -15.936 -0.455 -1.252 1.00 0.00 49 ASN A CA 20
ATOM 27642 C C . ASN A 1 49 ? -14.811 -0.954 -2.168 1.00 0.00 49 ASN A C 20
ATOM 27643 O O . ASN A 1 49 ? -14.958 -0.978 -3.391 1.00 0.00 49 ASN A O 20
ATOM 27654 N N . PRO A 1 50 ? -13.663 -1.357 -1.580 1.00 0.00 50 PRO A N 20
ATOM 27655 C CA . PRO A 1 50 ? -12.505 -1.830 -2.340 1.00 0.00 50 PRO A CA 20
ATOM 27656 C C . PRO A 1 50 ? -12.749 -3.134 -3.086 1.00 0.00 50 PRO A C 20
ATOM 27657 O O . PRO A 1 50 ? -13.277 -4.099 -2.534 1.00 0.00 50 PRO A O 20
ATOM 27668 N N . THR A 1 51 ? -12.352 -3.138 -4.350 1.00 0.00 51 THR A N 20
ATOM 27669 C CA . THR A 1 51 ? -12.488 -4.302 -5.212 1.00 0.00 51 THR A CA 20
ATOM 27670 C C . THR A 1 51 ? -11.125 -4.724 -5.732 1.00 0.00 51 THR A C 20
ATOM 27671 O O . THR A 1 51 ? -10.246 -3.880 -5.906 1.00 0.00 51 THR A O 20
ATOM 27682 N N . CYS A 1 52 ? -10.927 -6.014 -5.981 1.00 0.00 52 CYS A N 20
ATOM 27683 C CA . CYS A 1 52 ? -9.653 -6.438 -6.527 1.00 0.00 52 CYS A CA 20
ATOM 27684 C C . CYS A 1 52 ? -9.755 -6.318 -8.036 1.00 0.00 52 CYS A C 20
ATOM 27685 O O . CYS A 1 52 ? -10.674 -6.862 -8.646 1.00 0.00 52 CYS A O 20
ATOM 27692 N N . ASP A 1 53 ? -8.765 -5.647 -8.606 1.00 0.00 53 ASP A N 20
ATOM 27693 C CA . ASP A 1 53 ? -8.682 -5.350 -10.037 1.00 0.00 53 ASP A CA 20
ATOM 27694 C C . ASP A 1 53 ? -7.922 -4.046 -10.172 1.00 0.00 53 ASP A C 20
ATOM 27695 O O . ASP A 1 53 ? -7.051 -3.895 -11.029 1.00 0.00 53 ASP A O 20
ATOM 27704 N N . ILE A 1 54 ? -8.280 -3.096 -9.301 1.00 0.00 54 ILE A N 20
ATOM 27705 C CA . ILE A 1 54 ? -7.627 -1.801 -9.268 1.00 0.00 54 ILE A CA 20
ATOM 27706 C C . ILE A 1 54 ? -6.186 -1.996 -8.860 1.00 0.00 54 ILE A C 20
ATOM 27707 O O . ILE A 1 54 ? -5.864 -1.903 -7.673 1.00 0.00 54 ILE A O 20
ATOM 27723 N N . ASN A 1 55 ? -5.326 -2.266 -9.836 1.00 0.00 55 ASN A N 20
ATOM 27724 C CA . ASN A 1 55 ? -3.919 -2.522 -9.564 1.00 0.00 55 ASN A CA 20
ATOM 27725 C C . ASN A 1 55 ? -3.763 -3.926 -9.003 1.00 0.00 55 ASN A C 20
ATOM 27726 O O . ASN A 1 55 ? -2.888 -4.690 -9.411 1.00 0.00 55 ASN A O 20
ATOM 27737 N N . ASN A 1 56 ? -4.664 -4.232 -8.077 1.00 0.00 56 ASN A N 20
ATOM 27738 C CA . ASN A 1 56 ? -4.744 -5.501 -7.366 1.00 0.00 56 ASN A CA 20
ATOM 27739 C C . ASN A 1 56 ? -5.386 -5.252 -6.009 1.00 0.00 56 ASN A C 20
ATOM 27740 O O . ASN A 1 56 ? -4.837 -5.625 -4.978 1.00 0.00 56 ASN A O 20
ATOM 27751 N N . GLY A 1 57 ? -6.524 -4.574 -6.008 1.00 0.00 57 GLY A N 20
ATOM 27752 C CA . GLY A 1 57 ? -7.208 -4.292 -4.765 1.00 0.00 57 GLY A CA 20
ATOM 27753 C C . GLY A 1 57 ? -6.508 -3.228 -3.939 1.00 0.00 57 GLY A C 20
ATOM 27754 O O . GLY A 1 57 ? -6.937 -2.920 -2.826 1.00 0.00 57 GLY A O 20
ATOM 27758 N N . GLY A 1 58 ? -5.437 -2.651 -4.482 1.00 0.00 58 GLY A N 20
ATOM 27759 C CA . GLY A 1 58 ? -4.698 -1.638 -3.753 1.00 0.00 58 GLY A CA 20
ATOM 27760 C C . GLY A 1 58 ? -3.416 -2.199 -3.164 1.00 0.00 58 GLY A C 20
ATOM 27761 O O . GLY A 1 58 ? -2.813 -1.609 -2.269 1.00 0.00 58 GLY A O 20
ATOM 27765 N N . CYS A 1 59 ? -3.003 -3.333 -3.709 1.00 0.00 59 CYS A N 20
ATOM 27766 C CA . CYS A 1 59 ? -1.804 -4.047 -3.291 1.00 0.00 59 CYS A CA 20
ATOM 27767 C C . CYS A 1 59 ? -0.724 -3.878 -4.345 1.00 0.00 59 CYS A C 20
ATOM 27768 O O . CYS A 1 59 ? -0.880 -3.111 -5.294 1.00 0.00 59 CYS A O 20
ATOM 27775 N N . ASP A 1 60 ? 0.392 -4.546 -4.145 1.00 0.00 60 ASP A N 20
ATOM 27776 C CA . ASP A 1 60 ? 1.477 -4.494 -5.102 1.00 0.00 60 ASP A CA 20
ATOM 27777 C C . ASP A 1 60 ? 1.441 -5.769 -5.926 1.00 0.00 60 ASP A C 20
ATOM 27778 O O . ASP A 1 60 ? 1.000 -6.807 -5.441 1.00 0.00 60 ASP A O 20
ATOM 27787 N N . PRO A 1 61 ? 1.846 -5.698 -7.199 1.00 0.00 61 PRO A N 20
ATOM 27788 C CA . PRO A 1 61 ? 1.814 -6.850 -8.088 1.00 0.00 61 PRO A CA 20
ATOM 27789 C C . PRO A 1 61 ? 2.419 -8.086 -7.442 1.00 0.00 61 PRO A C 20
ATOM 27790 O O . PRO A 1 61 ? 2.109 -9.215 -7.822 1.00 0.00 61 PRO A O 20
ATOM 27801 N N . THR A 1 62 ? 3.286 -7.864 -6.461 1.00 0.00 62 THR A N 20
ATOM 27802 C CA . THR A 1 62 ? 3.914 -8.956 -5.739 1.00 0.00 62 THR A CA 20
ATOM 27803 C C . THR A 1 62 ? 2.994 -9.407 -4.615 1.00 0.00 62 THR A C 20
ATOM 27804 O O . THR A 1 62 ? 2.962 -10.579 -4.247 1.00 0.00 62 THR A O 20
ATOM 27815 N N . ALA A 1 63 ? 2.241 -8.451 -4.082 1.00 0.00 63 ALA A N 20
ATOM 27816 C CA . ALA A 1 63 ? 1.290 -8.715 -3.013 1.00 0.00 63 ALA A CA 20
ATOM 27817 C C . ALA A 1 63 ? 0.020 -9.352 -3.569 1.00 0.00 63 ALA A C 20
ATOM 27818 O O . ALA A 1 63 ? -0.864 -8.656 -4.069 1.00 0.00 63 ALA A O 20
ATOM 27825 N N . SER A 1 64 ? -0.060 -10.678 -3.487 1.00 0.00 64 SER A N 20
ATOM 27826 C CA . SER A 1 64 ? -1.220 -11.415 -3.980 1.00 0.00 64 SER A CA 20
ATOM 27827 C C . SER A 1 64 ? -2.518 -10.788 -3.473 1.00 0.00 64 SER A C 20
ATOM 27828 O O . SER A 1 64 ? -2.787 -10.787 -2.271 1.00 0.00 64 SER A O 20
ATOM 27836 N N . CYS A 1 65 ? -3.321 -10.254 -4.394 1.00 0.00 65 CYS A N 20
ATOM 27837 C CA . CYS A 1 65 ? -4.582 -9.615 -4.028 1.00 0.00 65 CYS A CA 20
ATOM 27838 C C . CYS A 1 65 ? -5.743 -10.600 -4.028 1.00 0.00 65 CYS A C 20
ATOM 27839 O O . CYS A 1 65 ? -5.796 -11.526 -4.837 1.00 0.00 65 CYS A O 20
ATOM 27846 N N . GLN A 1 66 ? -6.670 -10.381 -3.102 1.00 0.00 66 GLN A N 20
ATOM 27847 C CA . GLN A 1 66 ? -7.861 -11.213 -2.975 1.00 0.00 66 GLN A CA 20
ATOM 27848 C C . GLN A 1 66 ? -9.030 -10.361 -2.501 1.00 0.00 66 GLN A C 20
ATOM 27849 O O . GLN A 1 66 ? -8.901 -9.608 -1.538 1.00 0.00 66 GLN A O 20
ATOM 27863 N N . ASN A 1 67 ? -10.167 -10.466 -3.177 1.00 0.00 67 ASN A N 20
ATOM 27864 C CA . ASN A 1 67 ? -11.337 -9.691 -2.787 1.00 0.00 67 ASN A CA 20
ATOM 27865 C C . ASN A 1 67 ? -12.094 -10.369 -1.670 1.00 0.00 67 ASN A C 20
ATOM 27866 O O . ASN A 1 67 ? -12.210 -11.593 -1.625 1.00 0.00 67 ASN A O 20
ATOM 27877 N N . ALA A 1 68 ? -12.606 -9.553 -0.771 1.00 0.00 68 ALA A N 20
ATOM 27878 C CA . ALA A 1 68 ? -13.344 -10.054 0.373 1.00 0.00 68 ALA A CA 20
ATOM 27879 C C . ALA A 1 68 ? -14.169 -8.957 1.031 1.00 0.00 68 ALA A C 20
ATOM 27880 O O . ALA A 1 68 ? -13.915 -7.770 0.833 1.00 0.00 68 ALA A O 20
ATOM 27887 N N . GLU A 1 69 ? -15.165 -9.366 1.810 1.00 0.00 69 GLU A N 20
ATOM 27888 C CA . GLU A 1 69 ? -16.024 -8.425 2.511 1.00 0.00 69 GLU A CA 20
ATOM 27889 C C . GLU A 1 69 ? -15.941 -8.651 4.015 1.00 0.00 69 GLU A C 20
ATOM 27890 O O . GLU A 1 69 ? -16.207 -9.749 4.504 1.00 0.00 69 GLU A O 20
ATOM 27902 N N . SER A 1 70 ? -15.571 -7.606 4.741 1.00 0.00 70 SER A N 20
ATOM 27903 C CA . SER A 1 70 ? -15.441 -7.691 6.190 1.00 0.00 70 SER A CA 20
ATOM 27904 C C . SER A 1 70 ? -15.904 -6.403 6.857 1.00 0.00 70 SER A C 20
ATOM 27905 O O . SER A 1 70 ? -16.138 -5.396 6.188 1.00 0.00 70 SER A O 20
ATOM 27913 N N . THR A 1 71 ? -16.036 -6.444 8.177 1.00 0.00 71 THR A N 20
ATOM 27914 C CA . THR A 1 71 ? -16.460 -5.279 8.937 1.00 0.00 71 THR A CA 20
ATOM 27915 C C . THR A 1 71 ? -15.517 -4.107 8.693 1.00 0.00 71 THR A C 20
ATOM 27916 O O . THR A 1 71 ? -15.909 -2.945 8.805 1.00 0.00 71 THR A O 20
ATOM 27927 N N . GLU A 1 72 ? -14.271 -4.423 8.353 1.00 0.00 72 GLU A N 20
ATOM 27928 C CA . GLU A 1 72 ? -13.270 -3.400 8.085 1.00 0.00 72 GLU A CA 20
ATOM 27929 C C . GLU A 1 72 ? -12.977 -3.302 6.595 1.00 0.00 72 GLU A C 20
ATOM 27930 O O . GLU A 1 72 ? -12.873 -4.313 5.901 1.00 0.00 72 GLU A O 20
ATOM 27942 N N . ASN A 1 73 ? -12.845 -2.073 6.116 1.00 0.00 73 ASN A N 20
ATOM 27943 C CA . ASN A 1 73 ? -12.555 -1.815 4.712 1.00 0.00 73 ASN A CA 20
ATOM 27944 C C . ASN A 1 73 ? -11.205 -2.398 4.327 1.00 0.00 73 ASN A C 20
ATOM 27945 O O . ASN A 1 73 ? -11.005 -2.827 3.190 1.00 0.00 73 ASN A O 20
ATOM 27956 N N . SER A 1 74 ? -10.276 -2.401 5.276 1.00 0.00 74 SER A N 20
ATOM 27957 C CA . SER A 1 74 ? -8.942 -2.919 5.020 1.00 0.00 74 SER A CA 20
ATOM 27958 C C . SER A 1 74 ? -8.940 -4.440 5.053 1.00 0.00 74 SER A C 20
ATOM 27959 O O . SER A 1 74 ? -8.108 -5.084 4.413 1.00 0.00 74 SER A O 20
ATOM 27967 N N . LYS A 1 75 ? -9.876 -5.010 5.803 1.00 0.00 75 LYS A N 20
ATOM 27968 C CA . LYS A 1 75 ? -9.995 -6.457 5.904 1.00 0.00 75 LYS A CA 20
ATOM 27969 C C . LYS A 1 75 ? -10.717 -7.005 4.681 1.00 0.00 75 LYS A C 20
ATOM 27970 O O . LYS A 1 75 ? -11.035 -8.193 4.611 1.00 0.00 75 LYS A O 20
ATOM 27989 N N . LYS A 1 76 ? -10.972 -6.122 3.720 1.00 0.00 76 LYS A N 20
ATOM 27990 C CA . LYS A 1 76 ? -11.654 -6.500 2.494 1.00 0.00 76 LYS A CA 20
ATOM 27991 C C . LYS A 1 76 ? -10.664 -6.997 1.456 1.00 0.00 76 LYS A C 20
ATOM 27992 O O . LYS A 1 76 ? -10.813 -8.088 0.911 1.00 0.00 76 LYS A O 20
ATOM 28011 N N . ILE A 1 77 ? -9.659 -6.179 1.175 1.00 0.00 77 ILE A N 20
ATOM 28012 C CA . ILE A 1 77 ? -8.632 -6.546 0.213 1.00 0.00 77 ILE A CA 20
ATOM 28013 C C . ILE A 1 77 ? -7.463 -7.191 0.922 1.00 0.00 77 ILE A C 20
ATOM 28014 O O . ILE A 1 77 ? -6.808 -6.573 1.762 1.00 0.00 77 ILE A O 20
ATOM 28030 N N . ILE A 1 78 ? -7.210 -8.435 0.578 1.00 0.00 78 ILE A N 20
ATOM 28031 C CA . ILE A 1 78 ? -6.130 -9.181 1.184 1.00 0.00 78 ILE A CA 20
ATOM 28032 C C . ILE A 1 78 ? -4.853 -9.062 0.365 1.00 0.00 78 ILE A C 20
ATOM 28033 O O . ILE A 1 78 ? -4.709 -9.690 -0.683 1.00 0.00 78 ILE A O 20
ATOM 28049 N N . CYS A 1 79 ? -3.929 -8.250 0.858 1.00 0.00 79 CYS A N 20
ATOM 28050 C CA . CYS A 1 79 ? -2.652 -8.051 0.199 1.00 0.00 79 CYS A CA 20
ATOM 28051 C C . CYS A 1 79 ? -1.573 -8.838 0.930 1.00 0.00 79 CYS A C 20
ATOM 28052 O O . CYS A 1 79 ? -1.299 -8.594 2.105 1.00 0.00 79 CYS A O 20
ATOM 28059 N N . THR A 1 80 ? -0.968 -9.781 0.226 1.00 0.00 80 THR A N 20
ATOM 28060 C CA . THR A 1 80 ? 0.064 -10.627 0.810 1.00 0.00 80 THR A CA 20
ATOM 28061 C C . THR A 1 80 ? 1.317 -10.640 -0.050 1.00 0.00 80 THR A C 20
ATOM 28062 O O . THR A 1 80 ? 1.289 -11.084 -1.197 1.00 0.00 80 THR A O 20
ATOM 28073 N N . CYS A 1 81 ? 2.422 -10.177 0.520 1.00 0.00 81 CYS A N 20
ATOM 28074 C CA . CYS A 1 81 ? 3.684 -10.146 -0.197 1.00 0.00 81 CYS A CA 20
ATOM 28075 C C . CYS A 1 81 ? 4.349 -11.523 -0.107 1.00 0.00 81 CYS A C 20
ATOM 28076 O O . CYS A 1 81 ? 4.251 -12.202 0.916 1.00 0.00 81 CYS A O 20
ATOM 28083 N N . LYS A 1 82 ? 5.020 -11.927 -1.181 1.00 0.00 82 LYS A N 20
ATOM 28084 C CA . LYS A 1 82 ? 5.642 -13.251 -1.264 1.00 0.00 82 LYS A CA 20
ATOM 28085 C C . LYS A 1 82 ? 6.857 -13.440 -0.350 1.00 0.00 82 LYS A C 20
ATOM 28086 O O . LYS A 1 82 ? 7.223 -12.562 0.427 1.00 0.00 82 LYS A O 20
ATOM 28105 N N . GLU A 1 83 ? 7.464 -14.621 -0.472 1.00 0.00 83 GLU A N 20
ATOM 28106 C CA . GLU A 1 83 ? 8.620 -15.029 0.334 1.00 0.00 83 GLU A CA 20
ATOM 28107 C C . GLU A 1 83 ? 9.835 -14.090 0.251 1.00 0.00 83 GLU A C 20
ATOM 28108 O O . GLU A 1 83 ? 10.469 -13.830 1.275 1.00 0.00 83 GLU A O 20
ATOM 28120 N N . PRO A 1 84 ? 10.190 -13.552 -0.935 1.00 0.00 84 PRO A N 20
ATOM 28121 C CA . PRO A 1 84 ? 11.364 -12.688 -1.059 1.00 0.00 84 PRO A CA 20
ATOM 28122 C C . PRO A 1 84 ? 11.109 -11.321 -0.468 1.00 0.00 84 PRO A C 20
ATOM 28123 O O . PRO A 1 84 ? 11.935 -10.414 -0.565 1.00 0.00 84 PRO A O 20
ATOM 28134 N N . THR A 1 85 ? 9.950 -11.194 0.147 1.00 0.00 85 THR A N 20
ATOM 28135 C CA . THR A 1 85 ? 9.543 -9.954 0.770 1.00 0.00 85 THR A CA 20
ATOM 28136 C C . THR A 1 85 ? 9.274 -10.168 2.262 1.00 0.00 85 THR A C 20
ATOM 28137 O O . THR A 1 85 ? 8.124 -10.202 2.702 1.00 0.00 85 THR A O 20
ATOM 28148 N N . PRO A 1 86 ? 10.343 -10.318 3.068 1.00 0.00 86 PRO A N 20
ATOM 28149 C CA . PRO A 1 86 ? 10.219 -10.541 4.512 1.00 0.00 86 PRO A CA 20
ATOM 28150 C C . PRO A 1 86 ? 9.447 -9.419 5.188 1.00 0.00 86 PRO A C 20
ATOM 28151 O O . PRO A 1 86 ? 9.050 -9.527 6.349 1.00 0.00 86 PRO A O 20
ATOM 28162 N N . ASN A 1 87 ? 9.242 -8.343 4.444 1.00 0.00 87 ASN A N 20
ATOM 28163 C CA . ASN A 1 87 ? 8.528 -7.185 4.943 1.00 0.00 87 ASN A CA 20
ATOM 28164 C C . ASN A 1 87 ? 7.472 -6.743 3.937 1.00 0.00 87 ASN A C 20
ATOM 28165 O O . ASN A 1 87 ? 7.127 -7.487 3.019 1.00 0.00 87 ASN A O 20
ATOM 28176 N N . ALA A 1 88 ? 6.963 -5.532 4.114 1.00 0.00 88 ALA A N 20
ATOM 28177 C CA . ALA A 1 88 ? 5.947 -4.997 3.221 1.00 0.00 88 ALA A CA 20
ATOM 28178 C C . ALA A 1 88 ? 5.798 -3.498 3.404 1.00 0.00 88 ALA A C 20
ATOM 28179 O O . ALA A 1 88 ? 5.695 -3.010 4.529 1.00 0.00 88 ALA A O 20
ATOM 28186 N N . TYR A 1 89 ? 5.789 -2.765 2.296 1.00 0.00 89 TYR A N 20
ATOM 28187 C CA . TYR A 1 89 ? 5.623 -1.324 2.358 1.00 0.00 89 TYR A CA 20
ATOM 28188 C C . TYR A 1 89 ? 4.248 -1.040 2.961 1.00 0.00 89 TYR A C 20
ATOM 28189 O O . TYR A 1 89 ? 3.221 -1.158 2.291 1.00 0.00 89 TYR A O 20
ATOM 28207 N N . TYR A 1 90 ? 4.256 -0.668 4.238 1.00 0.00 90 TYR A N 20
ATOM 28208 C CA . TYR A 1 90 ? 3.040 -0.400 5.002 1.00 0.00 90 TYR A CA 20
ATOM 28209 C C . TYR A 1 90 ? 2.274 -1.698 5.288 1.00 0.00 90 TYR A C 20
ATOM 28210 O O . TYR A 1 90 ? 2.867 -2.681 5.735 1.00 0.00 90 TYR A O 20
ATOM 28228 N N . GLU A 1 91 ? 0.966 -1.709 5.033 1.00 0.00 91 GLU A N 20
ATOM 28229 C CA . GLU A 1 91 ? 0.145 -2.897 5.299 1.00 0.00 91 GLU A CA 20
ATOM 28230 C C . GLU A 1 91 ? 0.165 -3.878 4.131 1.00 0.00 91 GLU A C 20
ATOM 28231 O O . GLU A 1 91 ? -0.576 -4.861 4.131 1.00 0.00 91 GLU A O 20
ATOM 28243 N N . GLY A 1 92 ? 1.011 -3.618 3.145 1.00 0.00 92 GLY A N 20
ATOM 28244 C CA . GLY A 1 92 ? 1.082 -4.490 1.990 1.00 0.00 92 GLY A CA 20
ATOM 28245 C C . GLY A 1 92 ? 0.745 -3.751 0.717 1.00 0.00 92 GLY A C 20
ATOM 28246 O O . GLY A 1 92 ? 0.858 -4.306 -0.377 1.00 0.00 92 GLY A O 20
ATOM 28250 N N . VAL A 1 93 ? 0.315 -2.494 0.863 1.00 0.00 93 VAL A N 20
ATOM 28251 C CA . VAL A 1 93 ? -0.023 -1.661 -0.276 1.00 0.00 93 VAL A CA 20
ATOM 28252 C C . VAL A 1 93 ? 1.067 -1.788 -1.332 1.00 0.00 93 VAL A C 20
ATOM 28253 O O . VAL A 1 93 ? 0.814 -1.708 -2.533 1.00 0.00 93 VAL A O 20
ATOM 28266 N N . PHE A 1 94 ? 2.283 -1.988 -0.845 1.00 0.00 94 PHE A N 20
ATOM 28267 C CA . PHE A 1 94 ? 3.443 -2.200 -1.687 1.00 0.00 94 PHE A CA 20
ATOM 28268 C C . PHE A 1 94 ? 4.471 -3.051 -0.931 1.00 0.00 94 PHE A C 20
ATOM 28269 O O . PHE A 1 94 ? 4.438 -3.099 0.292 1.00 0.00 94 PHE A O 20
ATOM 28286 N N . CYS A 1 95 ? 5.335 -3.780 -1.653 1.00 0.00 95 CYS A N 20
ATOM 28287 C CA . CYS A 1 95 ? 6.363 -4.619 -1.002 1.00 0.00 95 CYS A CA 20
ATOM 28288 C C . CYS A 1 95 ? 7.636 -4.726 -1.851 1.00 0.00 95 CYS A C 20
ATOM 28289 O O . CYS A 1 95 ? 7.623 -4.431 -3.047 1.00 0.00 95 CYS A O 20
ATOM 28296 N N . SER A 1 96 ? 8.741 -5.155 -1.218 1.00 0.00 96 SER A N 20
ATOM 28297 C CA . SER A 1 96 ? 10.025 -5.315 -1.915 1.00 0.00 96 SER A CA 20
ATOM 28298 C C . SER A 1 96 ? 10.390 -6.782 -2.058 1.00 0.00 96 SER A C 20
ATOM 28299 O O . SER A 1 96 ? 10.458 -7.509 -1.066 1.00 0.00 96 SER A O 20
ATOM 28307 N N . SER A 1 97 ? 10.647 -7.211 -3.286 1.00 0.00 97 SER A N 20
ATOM 28308 C CA . SER A 1 97 ? 11.024 -8.592 -3.535 1.00 0.00 97 SER A CA 20
ATOM 28309 C C . SER A 1 97 ? 12.488 -8.688 -3.923 1.00 0.00 97 SER A C 20
ATOM 28310 O O . SER A 1 97 ? 12.884 -8.293 -5.018 1.00 0.00 97 SER A O 20
ATOM 28318 N N . SER A 1 98 ? 13.268 -9.237 -3.010 1.00 0.00 98 SER A N 20
ATOM 28319 C CA . SER A 1 98 ? 14.710 -9.404 -3.196 1.00 0.00 98 SER A CA 20
ATOM 28320 C C . SER A 1 98 ? 15.351 -10.006 -1.949 1.00 0.00 98 SER A C 20
ATOM 28321 O O . SER A 1 98 ? 16.144 -10.945 -2.039 1.00 0.00 98 SER A O 20
ATOM 28329 N N . SER A 1 99 ? 15.003 -9.457 -0.787 1.00 0.00 99 SER A N 20
ATOM 28330 C CA . SER A 1 99 ? 15.548 -9.933 0.481 1.00 0.00 99 SER A CA 20
ATOM 28331 C C . SER A 1 99 ? 15.315 -11.430 0.654 1.00 0.00 99 SER A C 20
ATOM 28332 O O . SER A 1 99 ? 16.254 -12.209 0.387 1.00 0.00 99 SER A O 20
#

Organism: Plasmodium yoelii yoelii (NCBI:txid73239)

CATH classification: 2.10.25.10 (+1 more: 2.10.25.10)

InterPro domains:
  IPR010901 Merozoite surface 1, C-terminal [PF07462] (1061-1591)
  IPR024730 Merozoite surface protein, EGF domain 1 [PF12946] (1663-1700)

Foldseek 3Di:
DAAQPPADDDDPDQADQKDKGADPVRRIDIFGAQLWDADPHRHIDRPLDFDQPVCGSLADPQFHWDAADDPDSNVGIRTHHDDQHPDAHPPRSGTDGHD